Protein 2LC5 (pdb70)

Secondary structure (DSSP, 8-state):
------SSSHHHHHHHHHHHHHT-TT--SEEEHHHHHHHHHTTSS---HHHHHHHHHHHSSSS-SEEEHHHHHHHHHHHSSS---

Structure (mmCIF, N/CA/C/O backbone):
data_2LC5
#
_entry.id   2LC5
#
loop_
_entity.id
_entity.type
_entity.pdbx_description
1 polymer 'Calmodulin, putative'
2 non-polymer 'CALCIUM ION'
#
loop_
_atom_site.group_PDB
_atom_site.id
_atom_site.type_symbol
_atom_site.label_atom_id
_atom_site.label_alt_id
_atom_site.label_comp_id
_atom_site.label_asym_id
_atom_site.label_entity_id
_atom_site.label_seq_id
_atom_site.pdbx_PDB_ins_code
_atom_site.Cartn_x
_atom_site.Cartn_y
_atom_site.Cartn_z
_atom_site.occupancy
_atom_site.B_iso_or_equiv
_atom_site.auth_seq_id
_atom_site.auth_comp_id
_atom_site.auth_asym_id
_atom_site.auth_atom_id
_atom_site.pdbx_PDB_model_num
ATOM 1 N N . MET A 1 1 ? 7.272 0.097 -14.762 1.00 11.54 1 MET A N 1
ATOM 2 C CA . MET A 1 1 ? 7.156 1.004 -13.625 1.00 74.30 1 MET A CA 1
ATOM 3 C C . MET A 1 1 ? 5.955 0.638 -12.759 1.00 35.13 1 MET A C 1
ATOM 4 O O . MET A 1 1 ? 4.833 0.522 -13.253 1.00 62.10 1 MET A O 1
ATOM 18 N N . SER A 1 2 ? 6.197 0.457 -11.464 1.00 41.04 2 SER A N 1
ATOM 19 C CA . SER A 1 2 ? 5.136 0.100 -10.530 1.00 52.13 2 SER A CA 1
ATOM 20 C C . SER A 1 2 ? 4.294 1.321 -10.173 1.00 12.15 2 SER A C 1
ATOM 21 O O . SER A 1 2 ? 3.068 1.242 -10.099 1.00 1.32 2 SER A O 1
ATOM 29 N N . GLU A 1 3 ? 4.962 2.449 -9.951 1.00 61.23 3 GLU A N 1
ATOM 30 C CA . GLU A 1 3 ? 4.276 3.686 -9.600 1.00 54.42 3 GLU A CA 1
ATOM 31 C C . GLU A 1 3 ? 3.946 4.499 -10.849 1.00 73.22 3 GLU A C 1
ATOM 32 O O . GLU A 1 3 ? 4.554 4.311 -11.902 1.00 60.42 3 GLU A O 1
ATOM 44 N N . GLN A 1 4 ? 2.978 5.401 -10.722 1.00 42.35 4 GLN A N 1
ATOM 45 C CA . GLN A 1 4 ? 2.567 6.241 -11.841 1.00 15.20 4 GLN A CA 1
ATOM 46 C C . GLN A 1 4 ? 2.079 7.601 -11.350 1.00 64.45 4 GLN A C 1
ATOM 47 O O . GLN A 1 4 ? 1.492 7.710 -10.274 1.00 53.42 4 GLN A O 1
ATOM 61 N N . LYS A 1 5 ? 2.328 8.635 -12.147 1.00 12.04 5 LYS A N 1
ATOM 62 C CA . LYS A 1 5 ? 1.914 9.988 -11.795 1.00 43.30 5 LYS A CA 1
ATOM 63 C C . LYS A 1 5 ? 1.003 10.575 -12.868 1.00 71.14 5 LYS A C 1
ATOM 64 O O . LYS A 1 5 ? 1.409 10.744 -14.018 1.00 44.31 5 LYS A O 1
ATOM 83 N N . LYS A 1 6 ? -0.231 10.885 -12.486 1.00 32.44 6 LYS A N 1
ATOM 84 C CA . LYS A 1 6 ? -1.200 11.455 -13.414 1.00 12.12 6 LYS A CA 1
ATOM 85 C C . LYS A 1 6 ? -1.313 12.964 -13.223 1.00 44.44 6 LYS A C 1
ATOM 86 O O . LYS A 1 6 ? -2.371 13.551 -13.449 1.00 1.51 6 LYS A O 1
ATOM 105 N N . VAL A 1 7 ? -0.214 13.587 -12.808 1.00 52.53 7 VAL A N 1
ATOM 106 C CA . VAL A 1 7 ? -0.189 15.029 -12.590 1.00 70.13 7 VAL A CA 1
ATOM 107 C C . VAL A 1 7 ? 1.195 15.603 -12.873 1.00 14.34 7 VAL A C 1
ATOM 108 O O . VAL A 1 7 ? 2.209 15.036 -12.465 1.00 44.15 7 VAL A O 1
ATOM 121 N N . LEU A 1 8 ? 1.229 16.732 -13.572 1.00 11.32 8 LEU A N 1
ATOM 122 C CA . LEU A 1 8 ? 2.489 17.386 -13.909 1.00 30.51 8 LEU A CA 1
ATOM 123 C C . LEU A 1 8 ? 3.411 16.433 -14.664 1.00 1.34 8 LEU A C 1
ATOM 124 O O . LEU A 1 8 ? 4.633 16.589 -14.645 1.00 74.21 8 LEU A O 1
ATOM 140 N N . THR A 1 9 ? 2.818 15.447 -15.330 1.00 2.32 9 THR A N 1
ATOM 141 C CA . THR A 1 9 ? 3.586 14.470 -16.092 1.00 55.51 9 THR A CA 1
ATOM 142 C C . THR A 1 9 ? 2.948 14.211 -17.452 1.00 60.22 9 THR A C 1
ATOM 143 O O . THR A 1 9 ? 1.835 14.661 -17.723 1.00 2.13 9 THR A O 1
ATOM 154 N N . ALA A 1 10 ? 3.660 13.481 -18.305 1.00 2.23 10 ALA A N 1
ATOM 155 C CA . ALA A 1 10 ? 3.162 13.159 -19.636 1.00 41.32 10 ALA A CA 1
ATOM 156 C C . ALA A 1 10 ? 1.759 12.565 -19.569 1.00 2.52 10 ALA A C 1
ATOM 157 O O . ALA A 1 10 ? 0.926 12.819 -20.438 1.00 63.14 10 ALA A O 1
ATOM 164 N N . GLU A 1 11 ? 1.506 11.774 -18.531 1.00 53.02 11 GLU A N 1
ATOM 165 C CA . GLU A 1 11 ? 0.203 11.143 -18.353 1.00 2.33 11 GLU A CA 1
ATOM 166 C C . GLU A 1 11 ? -0.902 12.192 -18.263 1.00 5.21 11 GLU A C 1
ATOM 167 O O . GLU A 1 11 ? -1.988 12.012 -18.811 1.00 71.24 11 GLU A O 1
ATOM 179 N N . GLU A 1 12 ? -0.614 13.288 -17.567 1.00 33.33 12 GLU A N 1
ATOM 180 C CA . GLU A 1 12 ? -1.584 14.365 -17.404 1.00 22.41 12 GLU A CA 1
ATOM 181 C C . GLU A 1 12 ? -1.804 15.102 -18.722 1.00 34.14 12 GLU A C 1
ATOM 182 O O . GLU A 1 12 ? -2.927 15.483 -19.050 1.00 54.11 12 GLU A O 1
ATOM 194 N N . GLN A 1 13 ? -0.724 15.299 -19.471 1.00 33.14 13 GLN A N 1
ATOM 195 C CA . GLN A 1 13 ? -0.800 15.992 -20.752 1.00 24.55 13 GLN A CA 1
ATOM 196 C C . GLN A 1 13 ? -1.688 15.231 -21.730 1.00 53.12 13 GLN A C 1
ATOM 197 O O . GLN A 1 13 ? -2.585 15.808 -22.345 1.00 62.11 13 GLN A O 1
ATOM 211 N N . GLN A 1 14 ? -1.433 13.934 -21.869 1.00 43.21 14 GLN A N 1
ATOM 212 C CA . GLN A 1 14 ? -2.210 13.096 -22.774 1.00 64.33 14 GLN A CA 1
ATOM 213 C C . GLN A 1 14 ? -3.641 12.934 -22.273 1.00 40.22 14 GLN A C 1
ATOM 214 O O . GLN A 1 14 ? -4.590 12.972 -23.056 1.00 1.24 14 GLN A O 1
ATOM 228 N N . GLU A 1 15 ? -3.788 12.754 -20.964 1.00 63.43 15 GLU A N 1
ATOM 229 C CA . GLU A 1 15 ? -5.104 12.585 -20.360 1.00 10.10 15 GLU A CA 1
ATOM 230 C C . GLU A 1 15 ? -5.999 13.783 -20.664 1.00 34.15 15 GLU A C 1
ATOM 231 O O . GLU A 1 15 ? -7.159 13.624 -21.046 1.00 61.10 15 GLU A O 1
ATOM 243 N N . TYR A 1 16 ? -5.453 14.981 -20.490 1.00 13.25 16 TYR A N 1
ATOM 244 C CA . TYR A 1 16 ? -6.202 16.206 -20.742 1.00 14.45 16 TYR A CA 1
ATOM 245 C C . TYR A 1 16 ? -6.395 16.429 -22.238 1.00 50.15 16 TYR A C 1
ATOM 246 O O . TYR A 1 16 ? -7.442 16.904 -22.678 1.00 74.14 16 TYR A O 1
ATOM 264 N N . LYS A 1 17 ? -5.376 16.082 -23.017 1.00 72.14 17 LYS A N 1
ATOM 265 C CA . LYS A 1 17 ? -5.431 16.241 -24.466 1.00 20.32 17 LYS A CA 1
ATOM 266 C C . LYS A 1 17 ? -6.613 15.476 -25.053 1.00 13.34 17 LYS A C 1
ATOM 267 O O . LYS A 1 17 ? -7.368 16.011 -25.864 1.00 63.14 17 LYS A O 1
ATOM 286 N N . GLU A 1 18 ? -6.769 14.224 -24.635 1.00 25.30 18 GLU A N 1
ATOM 287 C CA . GLU A 1 18 ? -7.860 13.387 -25.120 1.00 11.32 18 GLU A CA 1
ATOM 288 C C . GLU A 1 18 ? -9.184 13.796 -24.480 1.00 20.30 18 GLU A C 1
ATOM 289 O O . GLU A 1 18 ? -10.243 13.687 -25.097 1.00 32.12 18 GLU A O 1
ATOM 301 N N . ALA A 1 19 ? -9.114 14.265 -23.239 1.00 14.43 19 ALA A N 1
ATOM 302 C CA . ALA A 1 19 ? -10.306 14.691 -22.515 1.00 41.32 19 ALA A CA 1
ATOM 303 C C . ALA A 1 19 ? -10.988 15.860 -23.220 1.00 24.55 19 ALA A C 1
ATOM 304 O O . ALA A 1 19 ? -12.192 15.827 -23.474 1.00 63.21 19 ALA A O 1
ATOM 311 N N . PHE A 1 20 ? -10.210 16.891 -23.531 1.00 53.35 20 PHE A N 1
ATOM 312 C CA . PHE A 1 20 ? -10.740 18.071 -24.205 1.00 41.22 20 PHE A CA 1
ATOM 313 C C . PHE A 1 20 ? -11.009 17.781 -25.679 1.00 3.20 20 PHE A C 1
ATOM 314 O O . PHE A 1 20 ? -11.940 18.327 -26.269 1.00 52.51 20 PHE A O 1
ATOM 331 N N . GLN A 1 21 ? -10.185 16.919 -26.266 1.00 33.41 21 GLN A N 1
ATOM 332 C CA . GLN A 1 21 ? -10.333 16.557 -27.671 1.00 12.03 21 GLN A CA 1
ATOM 333 C C . GLN A 1 21 ? -11.635 15.798 -27.903 1.00 72.32 21 GLN A C 1
ATOM 334 O O . GLN A 1 21 ? -12.372 16.083 -28.848 1.00 72.41 21 GLN A O 1
ATOM 348 N N . LEU A 1 22 ? -11.913 14.830 -27.036 1.00 64.05 22 LEU A N 1
ATOM 349 C CA . LEU A 1 22 ? -13.126 14.028 -27.147 1.00 55.43 22 LEU A CA 1
ATOM 350 C C . LEU A 1 22 ? -14.366 14.877 -26.880 1.00 64.11 22 LEU A C 1
ATOM 351 O O . LEU A 1 22 ? -15.429 14.638 -27.452 1.00 54.42 22 LEU A O 1
ATOM 367 N N . PHE A 1 23 ? -14.220 15.870 -26.009 1.00 21.43 23 PHE A N 1
ATOM 368 C CA . PHE A 1 23 ? -15.327 16.755 -25.666 1.00 60.04 23 PHE A CA 1
ATOM 369 C C . PHE A 1 23 ? -15.326 17.995 -26.555 1.00 51.41 23 PHE A C 1
ATOM 370 O O . PHE A 1 23 ? -15.962 19.001 -26.237 1.00 23.41 23 PHE A O 1
ATOM 387 N N . ASP A 1 24 ? -14.608 17.917 -27.670 1.00 23.53 24 ASP A N 1
ATOM 388 C CA . ASP A 1 24 ? -14.524 19.032 -28.606 1.00 24.33 24 ASP A CA 1
ATOM 389 C C . ASP A 1 24 ? -14.579 18.536 -30.047 1.00 50.55 24 ASP A C 1
ATOM 390 O O . ASP A 1 24 ? -13.590 18.606 -30.778 1.00 14.20 24 ASP A O 1
ATOM 399 N N . LYS A 1 25 ? -15.741 18.035 -30.451 1.00 74.10 25 LYS A N 1
ATOM 400 C CA . LYS A 1 25 ? -15.927 17.528 -31.805 1.00 75.43 25 LYS A CA 1
ATOM 401 C C . LYS A 1 25 ? -16.016 18.673 -32.808 1.00 41.42 25 LYS A C 1
ATOM 402 O O . LYS A 1 25 ? -15.719 18.500 -33.990 1.00 54.45 25 LYS A O 1
ATOM 421 N N . ASP A 1 26 ? -16.424 19.843 -32.329 1.00 10.15 26 ASP A N 1
ATOM 422 C CA . ASP A 1 26 ? -16.549 21.018 -33.183 1.00 2.31 26 ASP A CA 1
ATOM 423 C C . ASP A 1 26 ? -15.182 21.472 -33.687 1.00 30.54 26 ASP A C 1
ATOM 424 O O . ASP A 1 26 ? -15.086 22.269 -34.619 1.00 33.42 26 ASP A O 1
ATOM 433 N N . ASN A 1 27 ? -14.127 20.958 -33.062 1.00 41.33 27 ASN A N 1
ATOM 434 C CA . ASN A 1 27 ? -12.765 21.312 -33.446 1.00 70.43 27 ASN A CA 1
ATOM 435 C C . ASN A 1 27 ? -12.500 22.795 -33.208 1.00 54.24 27 ASN A C 1
ATOM 436 O O . ASN A 1 27 ? -12.040 23.505 -34.103 1.00 14.54 27 ASN A O 1
ATOM 447 N N . ASP A 1 28 ? -12.793 23.256 -31.997 1.00 74.13 28 ASP A N 1
ATOM 448 C CA . ASP A 1 28 ? -12.586 24.655 -31.640 1.00 62.54 28 ASP A CA 1
ATOM 449 C C . ASP A 1 28 ? -11.326 24.819 -30.796 1.00 62.42 28 ASP A C 1
ATOM 450 O O . ASP A 1 28 ? -10.876 25.936 -30.545 1.00 73.13 28 ASP A O 1
ATOM 459 N N . ASN A 1 29 ? -10.762 23.697 -30.360 1.00 44.01 29 ASN A N 1
ATOM 460 C CA . ASN A 1 29 ? -9.554 23.717 -29.542 1.00 72.43 29 ASN A CA 1
ATOM 461 C C . ASN A 1 29 ? -9.823 24.371 -28.191 1.00 12.13 29 ASN A C 1
ATOM 462 O O . ASN A 1 29 ? -8.895 24.727 -27.464 1.00 62.44 29 ASN A O 1
ATOM 473 N N . LYS A 1 30 ? -11.100 24.527 -27.859 1.00 33.02 30 LYS A N 1
ATOM 474 C CA . LYS A 1 30 ? -11.494 25.137 -26.594 1.00 62.40 30 LYS A CA 1
ATOM 475 C C . LYS A 1 30 ? -12.810 24.550 -26.093 1.00 65.41 30 LYS A C 1
ATOM 476 O O . LYS A 1 30 ? -13.534 23.894 -26.843 1.00 61.30 30 LYS A O 1
ATOM 495 N N . LEU A 1 31 ? -13.114 24.790 -24.823 1.00 5.15 31 LEU A N 1
ATOM 496 C CA . LEU A 1 31 ? -14.344 24.286 -24.222 1.00 2.44 31 LEU A CA 1
ATOM 497 C C . LEU A 1 31 ? -15.086 25.398 -23.488 1.00 12.44 31 LEU A C 1
ATOM 498 O O . LEU A 1 31 ? -14.486 26.176 -22.745 1.00 30.04 31 LEU A O 1
ATOM 514 N N . THR A 1 32 ? -16.397 25.468 -23.699 1.00 30.53 32 THR A N 1
ATOM 515 C CA . THR A 1 32 ? -17.222 26.483 -23.057 1.00 31.02 32 THR A CA 1
ATOM 516 C C . THR A 1 32 ? -17.442 26.162 -21.583 1.00 5.12 32 THR A C 1
ATOM 517 O O . THR A 1 32 ? -17.039 25.103 -21.102 1.00 14.11 32 THR A O 1
ATOM 528 N N . ALA A 1 33 ? -18.082 27.083 -20.871 1.00 35.05 33 ALA A N 1
ATOM 529 C CA . ALA A 1 33 ? -18.358 26.896 -19.451 1.00 42.24 33 ALA A CA 1
ATOM 530 C C . ALA A 1 33 ? -18.990 25.534 -19.190 1.00 34.44 33 ALA A C 1
ATOM 531 O O . ALA A 1 33 ? -18.526 24.778 -18.337 1.00 60.41 33 ALA A O 1
ATOM 538 N N . GLU A 1 34 ? -20.053 25.228 -19.928 1.00 22.20 34 GLU A N 1
ATOM 539 C CA . GLU A 1 34 ? -20.749 23.956 -19.773 1.00 53.12 34 GLU A CA 1
ATOM 540 C C . GLU A 1 34 ? -19.787 22.784 -19.944 1.00 2.32 34 GLU A C 1
ATOM 541 O O . GLU A 1 34 ? -19.763 21.864 -19.127 1.00 4.30 34 GLU A O 1
ATOM 553 N N . GLU A 1 35 ? -18.996 22.826 -21.012 1.00 10.24 35 GLU A N 1
ATOM 554 C CA . GLU A 1 35 ? -18.033 21.767 -21.290 1.00 41.31 35 GLU A CA 1
ATOM 555 C C . GLU A 1 35 ? -17.012 21.650 -20.162 1.00 42.21 35 GLU A C 1
ATOM 556 O O . GLU A 1 35 ? -16.718 20.552 -19.687 1.00 1.42 35 GLU A O 1
ATOM 568 N N . LEU A 1 36 ? -16.474 22.789 -19.739 1.00 22.43 36 LEU A N 1
ATOM 569 C CA . LEU A 1 36 ? -15.485 22.815 -18.667 1.00 3.22 36 LEU A CA 1
ATOM 570 C C . LEU A 1 36 ? -16.053 22.212 -17.386 1.00 61.34 36 LEU A C 1
ATOM 571 O O . LEU A 1 36 ? -15.352 21.517 -16.651 1.00 53.32 36 LEU A O 1
ATOM 587 N N . GLY A 1 37 ? -17.329 22.480 -17.127 1.00 51.11 37 GLY A N 1
ATOM 588 C CA . GLY A 1 37 ? -17.971 21.954 -15.936 1.00 44.23 37 GLY A CA 1
ATOM 589 C C . GLY A 1 37 ? -17.981 20.439 -15.905 1.00 34.32 37 GLY A C 1
ATOM 590 O O . GLY A 1 37 ? -17.912 19.831 -14.836 1.00 11.33 37 GLY A O 1
ATOM 594 N N . THR A 1 38 ? -18.070 19.824 -17.080 1.00 52.44 38 THR A N 1
ATOM 595 C CA . THR A 1 38 ? -18.093 18.371 -17.183 1.00 61.24 38 THR A CA 1
ATOM 596 C C . THR A 1 38 ? -16.726 17.776 -16.864 1.00 74.51 38 THR A C 1
ATOM 597 O O . THR A 1 38 ? -16.620 16.807 -16.112 1.00 34.13 38 THR A O 1
ATOM 608 N N . VAL A 1 39 ? -15.681 18.361 -17.440 1.00 55.43 39 VAL A N 1
ATOM 609 C CA . VAL A 1 39 ? -14.320 17.890 -17.215 1.00 73.33 39 VAL A CA 1
ATOM 610 C C . VAL A 1 39 ? -13.840 18.246 -15.813 1.00 32.42 39 VAL A C 1
ATOM 611 O O . VAL A 1 39 ? -13.092 17.491 -15.192 1.00 42.21 39 VAL A O 1
ATOM 624 N N . MET A 1 40 ? -14.277 19.400 -15.319 1.00 25.30 40 MET A N 1
ATOM 625 C CA . MET A 1 40 ? -13.892 19.855 -13.988 1.00 13.01 40 MET A CA 1
ATOM 626 C C . MET A 1 40 ? -14.488 18.953 -12.912 1.00 13.23 40 MET A C 1
ATOM 627 O O . MET A 1 40 ? -13.880 18.736 -11.864 1.00 2.02 40 MET A O 1
ATOM 641 N N . ARG A 1 41 ? -15.681 18.431 -13.177 1.00 53.25 41 ARG A N 1
ATOM 642 C CA . ARG A 1 41 ? -16.360 17.554 -12.231 1.00 4.33 41 ARG A CA 1
ATOM 643 C C . ARG A 1 41 ? -15.469 16.376 -11.847 1.00 73.11 41 ARG A C 1
ATOM 644 O O . ARG A 1 41 ? -15.505 15.902 -10.712 1.00 73.31 41 ARG A O 1
ATOM 665 N N . ALA A 1 42 ? -14.672 15.908 -12.802 1.00 3.33 42 ALA A N 1
ATOM 666 C CA . ALA A 1 42 ? -13.771 14.787 -12.564 1.00 34.04 42 ALA A CA 1
ATOM 667 C C . ALA A 1 42 ? -12.668 15.168 -11.582 1.00 60.42 42 ALA A C 1
ATOM 668 O O . ALA A 1 42 ? -12.093 14.307 -10.914 1.00 52.20 42 ALA A O 1
ATOM 675 N N . LEU A 1 43 ? -12.376 16.461 -11.500 1.00 61.14 43 LEU A N 1
ATOM 676 C CA . LEU A 1 43 ? -11.340 16.956 -10.600 1.00 61.14 43 LEU A CA 1
ATOM 677 C C . LEU A 1 43 ? -11.917 17.263 -9.222 1.00 51.34 43 LEU A C 1
ATOM 678 O O . LEU A 1 43 ? -11.235 17.125 -8.208 1.00 15.04 43 LEU A O 1
ATOM 694 N N . GLY A 1 44 ? -13.180 17.680 -9.194 1.00 63.55 44 GLY A N 1
ATOM 695 C CA . GLY A 1 44 ? -13.828 17.998 -7.936 1.00 32.22 44 GLY A CA 1
ATOM 696 C C . GLY A 1 44 ? -14.800 16.921 -7.496 1.00 20.03 44 GLY A C 1
ATOM 697 O O . GLY A 1 44 ? -14.393 15.816 -7.140 1.00 64.40 44 GLY A O 1
ATOM 701 N N . ALA A 1 45 ? -16.089 17.244 -7.518 1.00 1.30 45 ALA A N 1
ATOM 702 C CA . ALA A 1 45 ? -17.121 16.296 -7.118 1.00 53.15 45 ALA A CA 1
ATOM 703 C C . ALA A 1 45 ? -18.296 16.322 -8.091 1.00 21.44 45 ALA A C 1
ATOM 704 O O . ALA A 1 45 ? -18.450 15.423 -8.916 1.00 70.40 45 ALA A O 1
ATOM 711 N N . ASN A 1 46 ? -19.122 17.357 -7.986 1.00 52.41 46 ASN A N 1
ATOM 712 C CA . ASN A 1 46 ? -20.284 17.499 -8.856 1.00 33.21 46 ASN A CA 1
ATOM 713 C C . ASN A 1 46 ? -21.002 18.819 -8.594 1.00 51.42 46 ASN A C 1
ATOM 714 O O . ASN A 1 46 ? -22.122 18.855 -8.084 1.00 53.35 46 ASN A O 1
ATOM 725 N N . PRO A 1 47 ? -20.343 19.932 -8.951 1.00 74.24 47 PRO A N 1
ATOM 726 C CA . PRO A 1 47 ? -20.900 21.275 -8.766 1.00 2.31 47 PRO A CA 1
ATOM 727 C C . PRO A 1 47 ? -22.072 21.551 -9.701 1.00 40.43 47 PRO A C 1
ATOM 728 O O . PRO A 1 47 ? -22.424 20.717 -10.536 1.00 52.20 47 PRO A O 1
ATOM 739 N N . THR A 1 48 ? -22.674 22.728 -9.557 1.00 43.23 48 THR A N 1
ATOM 740 C CA . THR A 1 48 ? -23.807 23.114 -10.389 1.00 2.03 48 THR A CA 1
ATOM 741 C C . THR A 1 48 ? -23.352 23.932 -11.592 1.00 74.12 48 THR A C 1
ATOM 742 O O . THR A 1 48 ? -22.304 24.577 -11.558 1.00 70.41 48 THR A O 1
ATOM 753 N N . LYS A 1 49 ? -24.148 23.902 -12.656 1.00 42.31 49 LYS A N 1
ATOM 754 C CA . LYS A 1 49 ? -23.829 24.643 -13.871 1.00 71.42 49 LYS A CA 1
ATOM 755 C C . LYS A 1 49 ? -23.781 26.142 -13.598 1.00 3.44 49 LYS A C 1
ATOM 756 O O . LYS A 1 49 ? -22.975 26.863 -14.186 1.00 14.41 49 LYS A O 1
ATOM 775 N N . GLN A 1 50 ? -24.646 26.604 -12.701 1.00 13.01 50 GLN A N 1
ATOM 776 C CA . GLN A 1 50 ? -24.700 28.018 -12.350 1.00 15.23 50 GLN A CA 1
ATOM 777 C C . GLN A 1 50 ? -23.443 28.441 -11.597 1.00 31.30 50 GLN A C 1
ATOM 778 O O . GLN A 1 50 ? -22.954 29.559 -11.761 1.00 75.20 50 GLN A O 1
ATOM 792 N N . LYS A 1 51 ? -22.924 27.539 -10.770 1.00 45.54 51 LYS A N 1
ATOM 793 C CA . LYS A 1 51 ? -21.722 27.817 -9.992 1.00 52.21 51 LYS A CA 1
ATOM 794 C C . LYS A 1 51 ? -20.493 27.880 -10.893 1.00 23.42 51 LYS A C 1
ATOM 795 O O . LYS A 1 51 ? -19.711 28.829 -10.827 1.00 55.11 51 LYS A O 1
ATOM 814 N N . ILE A 1 52 ? -20.329 26.864 -11.733 1.00 64.32 52 ILE A N 1
ATOM 815 C CA . ILE A 1 52 ? -19.196 26.805 -12.648 1.00 44.54 52 ILE A CA 1
ATOM 816 C C . ILE A 1 52 ? -19.261 27.930 -13.677 1.00 32.52 52 ILE A C 1
ATOM 817 O O . ILE A 1 52 ? -18.235 28.480 -14.076 1.00 13.21 52 ILE A O 1
ATOM 833 N N . SER A 1 53 ? -20.475 28.266 -14.101 1.00 12.34 53 SER A N 1
ATOM 834 C CA . SER A 1 53 ? -20.675 29.324 -15.084 1.00 53.02 53 SER A CA 1
ATOM 835 C C . SER A 1 53 ? -20.238 30.675 -14.526 1.00 33.11 53 SER A C 1
ATOM 836 O O . SER A 1 53 ? -19.751 31.533 -15.261 1.00 12.34 53 SER A O 1
ATOM 844 N N . GLU A 1 54 ? -20.417 30.855 -13.221 1.00 21.42 54 GLU A N 1
ATOM 845 C CA . GLU A 1 54 ? -20.042 32.101 -12.564 1.00 1.13 54 GLU A CA 1
ATOM 846 C C . GLU A 1 54 ? -18.525 32.216 -12.439 1.00 33.41 54 GLU A C 1
ATOM 847 O O . GLU A 1 54 ? -17.965 33.308 -12.534 1.00 60.01 54 GLU A O 1
ATOM 859 N N . ILE A 1 55 ? -17.868 31.081 -12.225 1.00 20.11 55 ILE A N 1
ATOM 860 C CA . ILE A 1 55 ? -16.417 31.053 -12.088 1.00 11.45 55 ILE A CA 1
ATOM 861 C C . ILE A 1 55 ? -15.734 31.230 -13.439 1.00 45.31 55 ILE A C 1
ATOM 862 O O . ILE A 1 55 ? -14.659 31.824 -13.530 1.00 41.15 55 ILE A O 1
ATOM 878 N N . VAL A 1 56 ? -16.365 30.712 -14.488 1.00 0.41 56 VAL A N 1
ATOM 879 C CA . VAL A 1 56 ? -15.820 30.815 -15.836 1.00 44.41 56 VAL A CA 1
ATOM 880 C C . VAL A 1 56 ? -15.932 32.240 -16.367 1.00 51.10 56 VAL A C 1
ATOM 881 O O . VAL A 1 56 ? -15.023 32.742 -17.029 1.00 73.53 56 VAL A O 1
ATOM 894 N N . LYS A 1 57 ? -17.053 32.889 -16.072 1.00 34.23 57 LYS A N 1
ATOM 895 C CA . LYS A 1 57 ? -17.286 34.258 -16.517 1.00 70.50 57 LYS A CA 1
ATOM 896 C C . LYS A 1 57 ? -16.435 35.241 -15.720 1.00 43.03 57 LYS A C 1
ATOM 897 O O . LYS A 1 57 ? -16.108 36.326 -16.202 1.00 71.11 57 LYS A O 1
ATOM 916 N N . ASP A 1 58 ? -16.078 34.854 -14.501 1.00 2.34 58 ASP A N 1
ATOM 917 C CA . ASP A 1 58 ? -15.262 35.701 -13.638 1.00 41.22 58 ASP A CA 1
ATOM 918 C C . ASP A 1 58 ? -13.777 35.440 -13.868 1.00 24.12 58 ASP A C 1
ATOM 919 O O . ASP A 1 58 ? -12.951 36.345 -13.747 1.00 42.12 58 ASP A O 1
ATOM 928 N N . TYR A 1 59 ? -13.444 34.197 -14.198 1.00 71.01 59 TYR A N 1
ATOM 929 C CA . TYR A 1 59 ? -12.058 33.815 -14.441 1.00 40.50 59 TYR A CA 1
ATOM 930 C C . TYR A 1 59 ? -11.658 34.105 -15.885 1.00 12.24 59 TYR A C 1
ATOM 931 O O . TYR A 1 59 ? -10.486 34.339 -16.181 1.00 55.30 59 TYR A O 1
ATOM 949 N N . ASP A 1 60 ? -12.641 34.088 -16.778 1.00 61.03 60 ASP A N 1
ATOM 950 C CA . ASP A 1 60 ? -12.394 34.350 -18.191 1.00 40.44 60 ASP A CA 1
ATOM 951 C C . ASP A 1 60 ? -13.190 35.562 -18.666 1.00 72.34 60 ASP A C 1
ATOM 952 O O . ASP A 1 60 ? -14.163 35.427 -19.409 1.00 62.23 60 ASP A O 1
ATOM 961 N N . LYS A 1 61 ? -12.772 36.746 -18.232 1.00 21.30 61 LYS A N 1
ATOM 962 C CA . LYS A 1 61 ? -13.445 37.982 -18.612 1.00 42.10 61 LYS A CA 1
ATOM 963 C C . LYS A 1 61 ? -12.563 38.821 -19.531 1.00 3.41 61 LYS A C 1
ATOM 964 O O . LYS A 1 61 ? -13.057 39.651 -20.295 1.00 35.45 61 LYS A O 1
ATOM 983 N N . ASP A 1 62 ? -11.255 38.600 -19.453 1.00 32.44 62 ASP A N 1
ATOM 984 C CA . ASP A 1 62 ? -10.304 39.334 -20.279 1.00 74.13 62 ASP A CA 1
ATOM 985 C C . ASP A 1 62 ? -10.072 38.618 -21.606 1.00 62.02 62 ASP A C 1
ATOM 986 O O . ASP A 1 62 ? -9.182 38.984 -22.373 1.00 11.44 62 ASP A O 1
ATOM 995 N N . ASN A 1 63 ? -10.878 37.594 -21.870 1.00 4.43 63 ASN A N 1
ATOM 996 C CA . ASN A 1 63 ? -10.758 36.826 -23.103 1.00 74.33 63 ASN A CA 1
ATOM 997 C C . ASN A 1 63 ? -12.134 36.489 -23.670 1.00 35.25 63 ASN A C 1
ATOM 998 O O . ASN A 1 63 ? -12.573 37.080 -24.656 1.00 63.13 63 ASN A O 1
ATOM 1009 N N . SER A 1 64 ? -12.811 35.535 -23.037 1.00 53.43 64 SER A N 1
ATOM 1010 C CA . SER A 1 64 ? -14.136 35.117 -23.479 1.00 54.25 64 SER A CA 1
ATOM 1011 C C . SER A 1 64 ? -14.718 34.069 -22.536 1.00 71.30 64 SER A C 1
ATOM 1012 O O . SER A 1 64 ? -14.184 33.825 -21.455 1.00 44.21 64 SER A O 1
ATOM 1020 N N . GLY A 1 65 ? -15.819 33.451 -22.954 1.00 65.54 65 GLY A N 1
ATOM 1021 C CA . GLY A 1 65 ? -16.456 32.436 -22.136 1.00 62.40 65 GLY A CA 1
ATOM 1022 C C . GLY A 1 65 ? -16.038 31.031 -22.524 1.00 42.21 65 GLY A C 1
ATOM 1023 O O . GLY A 1 65 ? -16.798 30.078 -22.351 1.00 10.44 65 GLY A O 1
ATOM 1027 N N . LYS A 1 66 ? -14.826 30.901 -23.053 1.00 1.20 66 LYS A N 1
ATOM 1028 C CA . LYS A 1 66 ? -14.307 29.603 -23.468 1.00 2.41 66 LYS A CA 1
ATOM 1029 C C . LYS A 1 66 ? -13.031 29.259 -22.706 1.00 33.43 66 LYS A C 1
ATOM 1030 O O . LYS A 1 66 ? -12.432 30.117 -22.059 1.00 5.43 66 LYS A O 1
ATOM 1049 N N . PHE A 1 67 ? -12.621 27.997 -22.787 1.00 53.24 67 PHE A N 1
ATOM 1050 C CA . PHE A 1 67 ? -11.416 27.539 -22.106 1.00 14.35 67 PHE A CA 1
ATOM 1051 C C . PHE A 1 67 ? -10.402 26.990 -23.104 1.00 44.22 67 PHE A C 1
ATOM 1052 O O . PHE A 1 67 ? -10.756 26.253 -24.024 1.00 73.20 67 PHE A O 1
ATOM 1069 N N . ASP A 1 68 ? -9.138 27.356 -22.916 1.00 74.21 68 ASP A N 1
ATOM 1070 C CA . ASP A 1 68 ? -8.071 26.900 -23.799 1.00 51.22 68 ASP A CA 1
ATOM 1071 C C . ASP A 1 68 ? -7.135 25.941 -23.070 1.00 41.35 68 ASP A C 1
ATOM 1072 O O . ASP A 1 68 ? -6.767 26.174 -21.919 1.00 71.24 68 ASP A O 1
ATOM 1081 N N . GLN A 1 69 ? -6.755 24.863 -23.749 1.00 1.41 69 GLN A N 1
ATOM 1082 C CA . GLN A 1 69 ? -5.863 23.869 -23.165 1.00 32.44 69 GLN A CA 1
ATOM 1083 C C . GLN A 1 69 ? -4.644 24.534 -22.534 1.00 33.22 69 GLN A C 1
ATOM 1084 O O . GLN A 1 69 ? -4.205 24.146 -21.452 1.00 63.21 69 GLN A O 1
ATOM 1098 N N . GLU A 1 70 ? -4.103 25.537 -23.218 1.00 13.10 70 GLU A N 1
ATOM 1099 C CA . GLU A 1 70 ? -2.934 26.255 -22.724 1.00 31.20 70 GLU A CA 1
ATOM 1100 C C . GLU A 1 70 ? -3.187 26.810 -21.325 1.00 73.03 70 GLU A C 1
ATOM 1101 O O . GLU A 1 70 ? -2.299 26.805 -20.472 1.00 53.10 70 GLU A O 1
ATOM 1113 N N . THR A 1 71 ? -4.406 27.289 -21.097 1.00 12.32 71 THR A N 1
ATOM 1114 C CA . THR A 1 71 ? -4.777 27.850 -19.804 1.00 31.23 71 THR A CA 1
ATOM 1115 C C . THR A 1 71 ? -4.770 26.780 -18.718 1.00 61.42 71 THR A C 1
ATOM 1116 O O . THR A 1 71 ? -4.270 27.003 -17.616 1.00 24.25 71 THR A O 1
ATOM 1127 N N . PHE A 1 72 ? -5.327 25.616 -19.037 1.00 53.11 72 PHE A N 1
ATOM 1128 C CA . PHE A 1 72 ? -5.385 24.510 -18.088 1.00 51.50 72 PHE A CA 1
ATOM 1129 C C . PHE A 1 72 ? -3.992 23.946 -17.825 1.00 10.44 72 PHE A C 1
ATOM 1130 O O . PHE A 1 72 ? -3.656 23.594 -16.693 1.00 40.30 72 PHE A O 1
ATOM 1147 N N . LEU A 1 73 ? -3.186 23.863 -18.877 1.00 24.21 73 LEU A N 1
ATOM 1148 C CA . LEU A 1 73 ? -1.828 23.341 -18.761 1.00 52.10 73 LEU A CA 1
ATOM 1149 C C . LEU A 1 73 ? -0.949 24.287 -17.950 1.00 4.10 73 LEU A C 1
ATOM 1150 O O . LEU A 1 73 ? -0.077 23.851 -17.197 1.00 62.24 73 LEU A O 1
ATOM 1166 N N . THR A 1 74 ? -1.184 25.586 -18.106 1.00 40.24 74 THR A N 1
ATOM 1167 C CA . THR A 1 74 ? -0.414 26.594 -17.388 1.00 54.34 74 THR A CA 1
ATOM 1168 C C . THR A 1 74 ? -0.773 26.608 -15.907 1.00 33.11 74 THR A C 1
ATOM 1169 O O . THR A 1 74 ? 0.103 26.703 -15.047 1.00 44.14 74 THR A O 1
ATOM 1180 N N . ILE A 1 75 ? -2.066 26.512 -15.615 1.00 61.41 75 ILE A N 1
ATOM 1181 C CA . ILE A 1 75 ? -2.539 26.511 -14.237 1.00 14.04 75 ILE A CA 1
ATOM 1182 C C . ILE A 1 75 ? -2.075 25.261 -13.496 1.00 52.34 75 ILE A C 1
ATOM 1183 O O . ILE A 1 75 ? -1.595 25.340 -12.366 1.00 35.42 75 ILE A O 1
ATOM 1199 N N . MET A 1 76 ? -2.220 24.109 -14.143 1.00 42.31 76 MET A N 1
ATOM 1200 C CA . MET A 1 76 ? -1.812 22.842 -13.547 1.00 11.31 76 MET A CA 1
ATOM 1201 C C . MET A 1 76 ? -0.295 22.772 -13.405 1.00 30.43 76 MET A C 1
ATOM 1202 O O . MET A 1 76 ? 0.224 22.114 -12.502 1.00 21.12 76 MET A O 1
ATOM 1216 N N . LEU A 1 77 ? 0.411 23.452 -14.301 1.00 10.11 77 LEU A N 1
ATOM 1217 C CA . LEU A 1 77 ? 1.870 23.466 -14.275 1.00 55.23 77 LEU A CA 1
ATOM 1218 C C . LEU A 1 77 ? 2.386 24.398 -13.184 1.00 30.35 77 LEU A C 1
ATOM 1219 O O . LEU A 1 77 ? 3.394 24.113 -12.538 1.00 10.12 77 LEU A O 1
ATOM 1235 N N . GLU A 1 78 ? 1.687 25.510 -12.982 1.00 54.21 78 GLU A N 1
ATOM 1236 C CA . GLU A 1 78 ? 2.075 26.482 -11.967 1.00 54.50 78 GLU A CA 1
ATOM 1237 C C . GLU A 1 78 ? 1.756 25.964 -10.567 1.00 44.25 78 GLU A C 1
ATOM 1238 O O . GLU A 1 78 ? 2.431 26.310 -9.597 1.00 64.44 78 GLU A O 1
ATOM 1250 N N . TYR A 1 79 ? 0.724 25.134 -10.471 1.00 52.22 79 TYR A N 1
ATOM 1251 C CA . TYR A 1 79 ? 0.313 24.570 -9.191 1.00 2.32 79 TYR A CA 1
ATOM 1252 C C . TYR A 1 79 ? 1.274 23.471 -8.746 1.00 52.54 79 TYR A C 1
ATOM 1253 O O . TYR A 1 79 ? 1.515 23.286 -7.554 1.00 54.23 79 TYR A O 1
ATOM 1271 N N . GLY A 1 80 ? 1.821 22.745 -9.716 1.00 72.43 80 GLY A N 1
ATOM 1272 C CA . GLY A 1 80 ? 2.749 21.673 -9.407 1.00 5.34 80 GLY A CA 1
ATOM 1273 C C . GLY A 1 80 ? 2.057 20.335 -9.242 1.00 13.25 80 GLY A C 1
ATOM 1274 O O . GLY A 1 80 ? 2.696 19.286 -9.311 1.00 2.01 80 GLY A O 1
ATOM 1278 N N . GLN A 1 81 ? 0.747 20.372 -9.021 1.00 14.11 81 GLN A N 1
ATOM 1279 C CA . GLN A 1 81 ? -0.032 19.152 -8.843 1.00 13.31 81 GLN A CA 1
ATOM 1280 C C . GLN A 1 81 ? -1.509 19.474 -8.636 1.00 44.40 81 GLN A C 1
ATOM 1281 O O . GLN A 1 81 ? -2.383 18.733 -9.083 1.00 52.31 81 GLN A O 1
ATOM 1295 N N . GLU A 1 82 ? -1.777 20.584 -7.955 1.00 54.24 82 GLU A N 1
ATOM 1296 C CA . GLU A 1 82 ? -3.149 21.003 -7.689 1.00 24.33 82 GLU A CA 1
ATOM 1297 C C . GLU A 1 82 ? -3.820 20.063 -6.692 1.00 33.51 82 GLU A C 1
ATOM 1298 O O . GLU A 1 82 ? -3.998 20.404 -5.522 1.00 62.54 82 GLU A O 1
ATOM 1310 N N . VAL A 1 83 ? -4.192 18.877 -7.164 1.00 34.11 83 VAL A N 1
ATOM 1311 C CA . VAL A 1 83 ? -4.844 17.886 -6.315 1.00 51.53 83 VAL A CA 1
ATOM 1312 C C . VAL A 1 83 ? -3.818 17.035 -5.576 1.00 43.51 83 VAL A C 1
ATOM 1313 O O . VAL A 1 83 ? -2.756 16.720 -6.113 1.00 24.22 83 VAL A O 1
ATOM 1326 N N . ASP A 1 84 ? -4.142 16.667 -4.342 1.00 20.22 84 ASP A N 1
ATOM 1327 C CA . ASP A 1 84 ? -3.249 15.850 -3.528 1.00 43.21 84 ASP A CA 1
ATOM 1328 C C . ASP A 1 84 ? -3.719 14.400 -3.493 1.00 75.42 84 ASP A C 1
ATOM 1329 O O . ASP A 1 84 ? -2.916 13.479 -3.341 1.00 52.42 84 ASP A O 1
ATOM 1338 N N . SER A 1 85 ? -5.027 14.203 -3.634 1.00 4.31 85 SER A N 1
ATOM 1339 C CA . SER A 1 85 ? -5.605 12.865 -3.614 1.00 32.04 85 SER A CA 1
ATOM 1340 C C . SER A 1 85 ? -5.641 12.267 -5.017 1.00 3.13 85 SER A C 1
ATOM 1341 O O . SER A 1 85 ? -6.674 12.345 -5.680 1.00 21.14 85 SER A O 1
ATOM 1351 N N . MET A 1 1 ? 6.406 -0.969 -4.003 1.00 51.34 1 MET A N 2
ATOM 1352 C CA . MET A 1 1 ? 6.948 -1.733 -5.121 1.00 53.34 1 MET A CA 2
ATOM 1353 C C . MET A 1 1 ? 7.391 -0.806 -6.249 1.00 25.55 1 MET A C 2
ATOM 1354 O O . MET A 1 1 ? 8.549 -0.835 -6.669 1.00 72.04 1 MET A O 2
ATOM 1368 N N . SER A 1 2 ? 6.465 0.014 -6.733 1.00 63.23 2 SER A N 2
ATOM 1369 C CA . SER A 1 2 ? 6.761 0.946 -7.815 1.00 53.33 2 SER A CA 2
ATOM 1370 C C . SER A 1 2 ? 5.833 2.156 -7.759 1.00 24.45 2 SER A C 2
ATOM 1371 O O . SER A 1 2 ? 4.624 2.034 -7.954 1.00 2.42 2 SER A O 2
ATOM 1379 N N . GLU A 1 3 ? 6.409 3.323 -7.488 1.00 50.01 3 GLU A N 2
ATOM 1380 C CA . GLU A 1 3 ? 5.634 4.556 -7.404 1.00 20.45 3 GLU A CA 2
ATOM 1381 C C . GLU A 1 3 ? 5.211 5.028 -8.792 1.00 71.24 3 GLU A C 2
ATOM 1382 O O . GLU A 1 3 ? 5.729 4.556 -9.804 1.00 70.40 3 GLU A O 2
ATOM 1394 N N . GLN A 1 4 ? 4.266 5.961 -8.830 1.00 33.22 4 GLN A N 2
ATOM 1395 C CA . GLN A 1 4 ? 3.772 6.496 -10.094 1.00 20.21 4 GLN A CA 2
ATOM 1396 C C . GLN A 1 4 ? 3.374 7.961 -9.946 1.00 5.23 4 GLN A C 2
ATOM 1397 O O . GLN A 1 4 ? 2.895 8.383 -8.893 1.00 71.01 4 GLN A O 2
ATOM 1411 N N . LYS A 1 5 ? 3.578 8.734 -11.008 1.00 74.20 5 LYS A N 2
ATOM 1412 C CA . LYS A 1 5 ? 3.240 10.153 -10.998 1.00 61.40 5 LYS A CA 2
ATOM 1413 C C . LYS A 1 5 ? 2.220 10.476 -12.086 1.00 4.12 5 LYS A C 2
ATOM 1414 O O . LYS A 1 5 ? 2.491 10.309 -13.275 1.00 4.03 5 LYS A O 2
ATOM 1433 N N . LYS A 1 6 ? 1.048 10.943 -11.671 1.00 62.41 6 LYS A N 2
ATOM 1434 C CA . LYS A 1 6 ? -0.011 11.294 -12.609 1.00 50.24 6 LYS A CA 2
ATOM 1435 C C . LYS A 1 6 ? -0.105 12.806 -12.784 1.00 35.54 6 LYS A C 2
ATOM 1436 O O . LYS A 1 6 ? -1.167 13.339 -13.105 1.00 32.34 6 LYS A O 2
ATOM 1455 N N . VAL A 1 7 ? 1.013 13.492 -12.570 1.00 54.44 7 VAL A N 2
ATOM 1456 C CA . VAL A 1 7 ? 1.058 14.943 -12.707 1.00 35.34 7 VAL A CA 2
ATOM 1457 C C . VAL A 1 7 ? 2.387 15.400 -13.297 1.00 41.04 7 VAL A C 2
ATOM 1458 O O . VAL A 1 7 ? 3.424 14.771 -13.080 1.00 71.00 7 VAL A O 2
ATOM 1471 N N . LEU A 1 8 ? 2.350 16.497 -14.044 1.00 51.22 8 LEU A N 2
ATOM 1472 C CA . LEU A 1 8 ? 3.552 17.039 -14.667 1.00 3.43 8 LEU A CA 2
ATOM 1473 C C . LEU A 1 8 ? 4.291 15.962 -15.455 1.00 74.43 8 LEU A C 2
ATOM 1474 O O . LEU A 1 8 ? 5.515 16.001 -15.585 1.00 70.21 8 LEU A O 2
ATOM 1490 N N . THR A 1 9 ? 3.538 15.001 -15.981 1.00 64.42 9 THR A N 2
ATOM 1491 C CA . THR A 1 9 ? 4.120 13.913 -16.757 1.00 4.12 9 THR A CA 2
ATOM 1492 C C . THR A 1 9 ? 3.319 13.654 -18.028 1.00 4.33 9 THR A C 2
ATOM 1493 O O . THR A 1 9 ? 2.233 14.202 -18.210 1.00 42.13 9 THR A O 2
ATOM 1504 N N . ALA A 1 10 ? 3.862 12.814 -18.903 1.00 64.44 10 ALA A N 2
ATOM 1505 C CA . ALA A 1 10 ? 3.196 12.480 -20.155 1.00 43.42 10 ALA A CA 2
ATOM 1506 C C . ALA A 1 10 ? 1.759 12.033 -19.911 1.00 71.52 10 ALA A C 2
ATOM 1507 O O . ALA A 1 10 ? 0.859 12.354 -20.687 1.00 20.25 10 ALA A O 2
ATOM 1514 N N . GLU A 1 11 ? 1.551 11.290 -18.828 1.00 3.12 11 GLU A N 2
ATOM 1515 C CA . GLU A 1 11 ? 0.223 10.798 -18.483 1.00 40.34 11 GLU A CA 2
ATOM 1516 C C . GLU A 1 11 ? -0.758 11.954 -18.313 1.00 50.22 11 GLU A C 2
ATOM 1517 O O . GLU A 1 11 ? -1.848 11.946 -18.885 1.00 21.11 11 GLU A O 2
ATOM 1529 N N . GLU A 1 12 ? -0.363 12.947 -17.522 1.00 61.12 12 GLU A N 2
ATOM 1530 C CA . GLU A 1 12 ? -1.208 14.110 -17.275 1.00 42.20 12 GLU A CA 2
ATOM 1531 C C . GLU A 1 12 ? -1.481 14.868 -18.571 1.00 11.52 12 GLU A C 2
ATOM 1532 O O . GLU A 1 12 ? -2.598 15.327 -18.810 1.00 24.34 12 GLU A O 2
ATOM 1544 N N . GLN A 1 13 ? -0.452 14.997 -19.403 1.00 0.14 13 GLN A N 2
ATOM 1545 C CA . GLN A 1 13 ? -0.580 15.701 -20.672 1.00 52.41 13 GLN A CA 2
ATOM 1546 C C . GLN A 1 13 ? -1.656 15.061 -21.543 1.00 44.43 13 GLN A C 2
ATOM 1547 O O . GLN A 1 13 ? -2.565 15.739 -22.021 1.00 72.12 13 GLN A O 2
ATOM 1561 N N . GLN A 1 14 ? -1.543 13.752 -21.748 1.00 15.22 14 GLN A N 2
ATOM 1562 C CA . GLN A 1 14 ? -2.507 13.021 -22.563 1.00 11.23 14 GLN A CA 2
ATOM 1563 C C . GLN A 1 14 ? -3.879 13.003 -21.898 1.00 14.51 14 GLN A C 2
ATOM 1564 O O . GLN A 1 14 ? -4.906 12.971 -22.576 1.00 62.23 14 GLN A O 2
ATOM 1578 N N . GLU A 1 15 ? -3.889 13.024 -20.569 1.00 43.41 15 GLU A N 2
ATOM 1579 C CA . GLU A 1 15 ? -5.136 13.008 -19.815 1.00 14.33 15 GLU A CA 2
ATOM 1580 C C . GLU A 1 15 ? -5.958 14.264 -20.095 1.00 5.21 15 GLU A C 2
ATOM 1581 O O . GLU A 1 15 ? -7.157 14.187 -20.362 1.00 4.13 15 GLU A O 2
ATOM 1593 N N . TYR A 1 16 ? -5.303 15.418 -20.032 1.00 1.21 16 TYR A N 2
ATOM 1594 C CA . TYR A 1 16 ? -5.972 16.690 -20.276 1.00 41.33 16 TYR A CA 2
ATOM 1595 C C . TYR A 1 16 ? -6.210 16.904 -21.768 1.00 43.31 16 TYR A C 2
ATOM 1596 O O . TYR A 1 16 ? -7.183 17.543 -22.170 1.00 32.45 16 TYR A O 2
ATOM 1614 N N . LYS A 1 17 ? -5.313 16.363 -22.586 1.00 54.31 17 LYS A N 2
ATOM 1615 C CA . LYS A 1 17 ? -5.424 16.491 -24.035 1.00 45.10 17 LYS A CA 2
ATOM 1616 C C . LYS A 1 17 ? -6.659 15.761 -24.553 1.00 53.31 17 LYS A C 2
ATOM 1617 O O . LYS A 1 17 ? -7.429 16.309 -25.340 1.00 13.10 17 LYS A O 2
ATOM 1636 N N . GLU A 1 18 ? -6.841 14.522 -24.105 1.00 13.53 18 GLU A N 2
ATOM 1637 C CA . GLU A 1 18 ? -7.984 13.720 -24.523 1.00 2.42 18 GLU A CA 2
ATOM 1638 C C . GLU A 1 18 ? -9.264 14.199 -23.844 1.00 43.42 18 GLU A C 2
ATOM 1639 O O . GLU A 1 18 ? -10.349 14.125 -24.419 1.00 61.24 18 GLU A O 2
ATOM 1651 N N . ALA A 1 19 ? -9.127 14.689 -22.616 1.00 53.42 19 ALA A N 2
ATOM 1652 C CA . ALA A 1 19 ? -10.270 15.182 -21.859 1.00 41.53 19 ALA A CA 2
ATOM 1653 C C . ALA A 1 19 ? -10.934 16.357 -22.570 1.00 73.30 19 ALA A C 2
ATOM 1654 O O . ALA A 1 19 ? -12.150 16.371 -22.764 1.00 42.35 19 ALA A O 2
ATOM 1661 N N . PHE A 1 20 ? -10.130 17.342 -22.955 1.00 33.24 20 PHE A N 2
ATOM 1662 C CA . PHE A 1 20 ? -10.640 18.522 -23.642 1.00 74.25 20 PHE A CA 2
ATOM 1663 C C . PHE A 1 20 ? -11.008 18.194 -25.085 1.00 52.44 20 PHE A C 2
ATOM 1664 O O . PHE A 1 20 ? -12.042 18.633 -25.588 1.00 73.33 20 PHE A O 2
ATOM 1681 N N . GLN A 1 21 ? -10.154 17.420 -25.746 1.00 60.11 21 GLN A N 2
ATOM 1682 C CA . GLN A 1 21 ? -10.388 17.034 -27.133 1.00 72.21 21 GLN A CA 2
ATOM 1683 C C . GLN A 1 21 ? -11.689 16.247 -27.267 1.00 23.25 21 GLN A C 2
ATOM 1684 O O . GLN A 1 21 ? -12.513 16.534 -28.136 1.00 64.12 21 GLN A O 2
ATOM 1698 N N . LEU A 1 22 ? -11.865 15.255 -26.401 1.00 34.33 22 LEU A N 2
ATOM 1699 C CA . LEU A 1 22 ? -13.066 14.427 -26.422 1.00 23.31 22 LEU A CA 2
ATOM 1700 C C . LEU A 1 22 ? -14.315 15.272 -26.203 1.00 54.44 22 LEU A C 2
ATOM 1701 O O . LEU A 1 22 ? -15.359 15.026 -26.809 1.00 51.40 22 LEU A O 2
ATOM 1717 N N . PHE A 1 23 ? -14.203 16.272 -25.334 1.00 4.43 23 PHE A N 2
ATOM 1718 C CA . PHE A 1 23 ? -15.323 17.157 -25.037 1.00 62.21 23 PHE A CA 2
ATOM 1719 C C . PHE A 1 23 ? -15.403 18.294 -26.051 1.00 14.13 23 PHE A C 2
ATOM 1720 O O . PHE A 1 23 ? -16.234 19.194 -25.926 1.00 14.01 23 PHE A O 2
ATOM 1737 N N . ASP A 1 24 ? -14.534 18.246 -27.053 1.00 11.12 24 ASP A N 2
ATOM 1738 C CA . ASP A 1 24 ? -14.505 19.273 -28.090 1.00 62.33 24 ASP A CA 2
ATOM 1739 C C . ASP A 1 24 ? -14.863 18.681 -29.450 1.00 30.52 24 ASP A C 2
ATOM 1740 O O . ASP A 1 24 ? -14.018 18.588 -30.340 1.00 64.03 24 ASP A O 2
ATOM 1749 N N . LYS A 1 25 ? -16.120 18.281 -29.602 1.00 54.53 25 LYS A N 2
ATOM 1750 C CA . LYS A 1 25 ? -16.592 17.699 -30.852 1.00 45.14 25 LYS A CA 2
ATOM 1751 C C . LYS A 1 25 ? -16.230 18.588 -32.038 1.00 43.10 25 LYS A C 2
ATOM 1752 O O . LYS A 1 25 ? -16.013 18.101 -33.148 1.00 2.23 25 LYS A O 2
ATOM 1771 N N . ASP A 1 26 ? -16.165 19.892 -31.795 1.00 73.12 26 ASP A N 2
ATOM 1772 C CA . ASP A 1 26 ? -15.827 20.849 -32.842 1.00 51.32 26 ASP A CA 2
ATOM 1773 C C . ASP A 1 26 ? -14.317 20.928 -33.038 1.00 5.33 26 ASP A C 2
ATOM 1774 O O . ASP A 1 26 ? -13.568 20.112 -32.504 1.00 62.42 26 ASP A O 2
ATOM 1783 N N . ASN A 1 27 ? -13.876 21.917 -33.809 1.00 42.45 27 ASN A N 2
ATOM 1784 C CA . ASN A 1 27 ? -12.454 22.101 -34.078 1.00 74.33 27 ASN A CA 2
ATOM 1785 C C . ASN A 1 27 ? -11.948 23.401 -33.460 1.00 24.31 27 ASN A C 2
ATOM 1786 O O . ASN A 1 27 ? -10.948 23.964 -33.905 1.00 30.44 27 ASN A O 2
ATOM 1797 N N . ASP A 1 28 ? -12.645 23.871 -32.431 1.00 53.31 28 ASP A N 2
ATOM 1798 C CA . ASP A 1 28 ? -12.266 25.103 -31.750 1.00 14.23 28 ASP A CA 2
ATOM 1799 C C . ASP A 1 28 ? -11.070 24.871 -30.831 1.00 74.24 28 ASP A C 2
ATOM 1800 O O . ASP A 1 28 ? -10.365 25.810 -30.466 1.00 61.51 28 ASP A O 2
ATOM 1809 N N . ASN A 1 29 ? -10.851 23.613 -30.460 1.00 75.04 29 ASN A N 2
ATOM 1810 C CA . ASN A 1 29 ? -9.743 23.258 -29.582 1.00 63.54 29 ASN A CA 2
ATOM 1811 C C . ASN A 1 29 ? -9.907 23.903 -28.210 1.00 11.42 29 ASN A C 2
ATOM 1812 O O . ASN A 1 29 ? -8.939 24.063 -27.466 1.00 1.44 29 ASN A O 2
ATOM 1823 N N . LYS A 1 30 ? -11.139 24.274 -27.880 1.00 21.11 30 LYS A N 2
ATOM 1824 C CA . LYS A 1 30 ? -11.433 24.901 -26.596 1.00 61.01 30 LYS A CA 2
ATOM 1825 C C . LYS A 1 30 ? -12.717 24.340 -25.997 1.00 71.35 30 LYS A C 2
ATOM 1826 O O . LYS A 1 30 ? -13.476 23.642 -26.672 1.00 61.23 30 LYS A O 2
ATOM 1845 N N . LEU A 1 31 ? -12.958 24.648 -24.727 1.00 63.03 31 LEU A N 2
ATOM 1846 C CA . LEU A 1 31 ? -14.152 24.174 -24.037 1.00 53.44 31 LEU A CA 2
ATOM 1847 C C . LEU A 1 31 ? -14.855 25.321 -23.318 1.00 33.40 31 LEU A C 2
ATOM 1848 O O . LEU A 1 31 ? -14.258 26.008 -22.488 1.00 25.24 31 LEU A O 2
ATOM 1864 N N . THR A 1 32 ? -16.130 25.522 -23.638 1.00 3.24 32 THR A N 2
ATOM 1865 C CA . THR A 1 32 ? -16.914 26.584 -23.021 1.00 51.45 32 THR A CA 2
ATOM 1866 C C . THR A 1 32 ? -17.305 26.221 -21.594 1.00 51.33 32 THR A C 2
ATOM 1867 O O . THR A 1 32 ? -17.041 25.112 -21.131 1.00 72.31 32 THR A O 2
ATOM 1878 N N . ALA A 1 33 ? -17.938 27.162 -20.900 1.00 45.51 33 ALA A N 2
ATOM 1879 C CA . ALA A 1 33 ? -18.368 26.939 -19.526 1.00 3.10 33 ALA A CA 2
ATOM 1880 C C . ALA A 1 33 ? -19.062 25.590 -19.379 1.00 64.22 33 ALA A C 2
ATOM 1881 O O . ALA A 1 33 ? -18.788 24.839 -18.444 1.00 11.23 33 ALA A O 2
ATOM 1888 N N . GLU A 1 34 ? -19.962 25.288 -20.311 1.00 30.12 34 GLU A N 2
ATOM 1889 C CA . GLU A 1 34 ? -20.697 24.029 -20.283 1.00 2.34 34 GLU A CA 2
ATOM 1890 C C . GLU A 1 34 ? -19.743 22.841 -20.364 1.00 10.10 34 GLU A C 2
ATOM 1891 O O . GLU A 1 34 ? -19.839 21.900 -19.576 1.00 0.43 34 GLU A O 2
ATOM 1903 N N . GLU A 1 35 ? -18.822 22.892 -21.322 1.00 34.43 35 GLU A N 2
ATOM 1904 C CA . GLU A 1 35 ? -17.852 21.819 -21.507 1.00 10.52 35 GLU A CA 2
ATOM 1905 C C . GLU A 1 35 ? -16.946 21.690 -20.286 1.00 12.32 35 GLU A C 2
ATOM 1906 O O . GLU A 1 35 ? -16.582 20.585 -19.883 1.00 3.23 35 GLU A O 2
ATOM 1918 N N . LEU A 1 36 ? -16.583 22.828 -19.703 1.00 75.52 36 LEU A N 2
ATOM 1919 C CA . LEU A 1 36 ? -15.719 22.843 -18.527 1.00 43.44 36 LEU A CA 2
ATOM 1920 C C . LEU A 1 36 ? -16.379 22.124 -17.356 1.00 73.02 36 LEU A C 2
ATOM 1921 O O . LEU A 1 36 ? -15.718 21.419 -16.595 1.00 30.40 36 LEU A O 2
ATOM 1937 N N . GLY A 1 37 ? -17.688 22.307 -17.218 1.00 74.44 37 GLY A N 2
ATOM 1938 C CA . GLY A 1 37 ? -18.418 21.668 -16.138 1.00 10.41 37 GLY A CA 2
ATOM 1939 C C . GLY A 1 37 ? -18.386 20.155 -16.233 1.00 30.15 37 GLY A C 2
ATOM 1940 O O . GLY A 1 37 ? -18.344 19.462 -15.215 1.00 42.53 37 GLY A O 2
ATOM 1944 N N . THR A 1 38 ? -18.408 19.640 -17.457 1.00 41.33 38 THR A N 2
ATOM 1945 C CA . THR A 1 38 ? -18.385 18.200 -17.682 1.00 13.11 38 THR A CA 2
ATOM 1946 C C . THR A 1 38 ? -17.019 17.613 -17.344 1.00 12.11 38 THR A C 2
ATOM 1947 O O . THR A 1 38 ? -16.922 16.572 -16.696 1.00 71.45 38 THR A O 2
ATOM 1958 N N . VAL A 1 39 ? -15.964 18.290 -17.788 1.00 5.11 39 VAL A N 2
ATOM 1959 C CA . VAL A 1 39 ? -14.602 17.836 -17.531 1.00 44.14 39 VAL A CA 2
ATOM 1960 C C . VAL A 1 39 ? -14.217 18.053 -16.072 1.00 25.14 39 VAL A C 2
ATOM 1961 O O . VAL A 1 39 ? -13.502 17.242 -15.482 1.00 73.24 39 VAL A O 2
ATOM 1974 N N . MET A 1 40 ? -14.693 19.151 -15.497 1.00 71.22 40 MET A N 2
ATOM 1975 C CA . MET A 1 40 ? -14.400 19.474 -14.105 1.00 42.11 40 MET A CA 2
ATOM 1976 C C . MET A 1 40 ? -15.112 18.510 -13.162 1.00 72.01 40 MET A C 2
ATOM 1977 O O . MET A 1 40 ? -14.599 18.179 -12.093 1.00 45.40 40 MET A O 2
ATOM 1991 N N . ARG A 1 41 ? -16.298 18.065 -13.563 1.00 62.44 41 ARG A N 2
ATOM 1992 C CA . ARG A 1 41 ? -17.082 17.141 -12.753 1.00 24.43 41 ARG A CA 2
ATOM 1993 C C . ARG A 1 41 ? -16.264 15.901 -12.398 1.00 34.42 41 ARG A C 2
ATOM 1994 O O . ARG A 1 41 ? -16.389 15.357 -11.301 1.00 65.51 41 ARG A O 2
ATOM 2015 N N . ALA A 1 42 ? -15.429 15.462 -13.333 1.00 25.40 42 ALA A N 2
ATOM 2016 C CA . ALA A 1 42 ? -14.591 14.288 -13.119 1.00 53.43 42 ALA A CA 2
ATOM 2017 C C . ALA A 1 42 ? -13.525 14.561 -12.064 1.00 32.14 42 ALA A C 2
ATOM 2018 O O . ALA A 1 42 ? -13.021 13.638 -11.421 1.00 54.44 42 ALA A O 2
ATOM 2025 N N . LEU A 1 43 ? -13.184 15.833 -11.888 1.00 2.54 43 LEU A N 2
ATOM 2026 C CA . LEU A 1 43 ? -12.176 16.228 -10.910 1.00 64.00 43 LEU A CA 2
ATOM 2027 C C . LEU A 1 43 ? -12.819 16.552 -9.566 1.00 51.03 43 LEU A C 2
ATOM 2028 O O . LEU A 1 43 ? -12.212 16.363 -8.514 1.00 24.34 43 LEU A O 2
ATOM 2044 N N . GLY A 1 44 ? -14.055 17.040 -9.609 1.00 31.01 44 GLY A N 2
ATOM 2045 C CA . GLY A 1 44 ? -14.762 17.381 -8.388 1.00 42.04 44 GLY A CA 2
ATOM 2046 C C . GLY A 1 44 ? -15.784 16.331 -7.997 1.00 44.53 44 GLY A C 2
ATOM 2047 O O . GLY A 1 44 ? -15.424 15.218 -7.615 1.00 20.34 44 GLY A O 2
ATOM 2051 N N . ALA A 1 45 ? -17.060 16.687 -8.092 1.00 70.35 45 ALA A N 2
ATOM 2052 C CA . ALA A 1 45 ? -18.137 15.766 -7.746 1.00 53.52 45 ALA A CA 2
ATOM 2053 C C . ALA A 1 45 ? -19.284 15.864 -8.745 1.00 43.14 45 ALA A C 2
ATOM 2054 O O . ALA A 1 45 ? -19.450 14.994 -9.600 1.00 52.44 45 ALA A O 2
ATOM 2061 N N . ASN A 1 46 ? -20.074 16.927 -8.632 1.00 74.21 46 ASN A N 2
ATOM 2062 C CA . ASN A 1 46 ? -21.207 17.136 -9.525 1.00 55.33 46 ASN A CA 2
ATOM 2063 C C . ASN A 1 46 ? -21.879 18.478 -9.247 1.00 41.44 46 ASN A C 2
ATOM 2064 O O . ASN A 1 46 ? -23.011 18.546 -8.767 1.00 25.31 46 ASN A O 2
ATOM 2075 N N . PRO A 1 47 ? -21.166 19.571 -9.556 1.00 13.21 47 PRO A N 2
ATOM 2076 C CA . PRO A 1 47 ? -21.674 20.931 -9.349 1.00 64.15 47 PRO A CA 2
ATOM 2077 C C . PRO A 1 47 ? -22.807 21.279 -10.308 1.00 1.31 47 PRO A C 2
ATOM 2078 O O . PRO A 1 47 ? -23.315 20.417 -11.024 1.00 64.15 47 PRO A O 2
ATOM 2089 N N . THR A 1 48 ? -23.199 22.549 -10.317 1.00 75.15 48 THR A N 2
ATOM 2090 C CA . THR A 1 48 ? -24.273 23.012 -11.187 1.00 62.21 48 THR A CA 2
ATOM 2091 C C . THR A 1 48 ? -23.730 23.873 -12.322 1.00 21.54 48 THR A C 2
ATOM 2092 O O . THR A 1 48 ? -22.667 24.481 -12.198 1.00 1.20 48 THR A O 2
ATOM 2103 N N . LYS A 1 49 ? -24.465 23.920 -13.427 1.00 41.15 49 LYS A N 2
ATOM 2104 C CA . LYS A 1 49 ? -24.059 24.708 -14.584 1.00 14.24 49 LYS A CA 2
ATOM 2105 C C . LYS A 1 49 ? -23.982 26.190 -14.233 1.00 33.02 49 LYS A C 2
ATOM 2106 O O . LYS A 1 49 ? -23.123 26.913 -14.736 1.00 43.21 49 LYS A O 2
ATOM 2125 N N . GLN A 1 50 ? -24.886 26.635 -13.366 1.00 11.44 50 GLN A N 2
ATOM 2126 C CA . GLN A 1 50 ? -24.919 28.032 -12.947 1.00 72.12 50 GLN A CA 2
ATOM 2127 C C . GLN A 1 50 ? -23.676 28.388 -12.140 1.00 14.15 50 GLN A C 2
ATOM 2128 O O . GLN A 1 50 ? -23.110 29.471 -12.294 1.00 1.22 50 GLN A O 2
ATOM 2142 N N . LYS A 1 51 ? -23.255 27.471 -11.275 1.00 5.11 51 LYS A N 2
ATOM 2143 C CA . LYS A 1 51 ? -22.077 27.686 -10.442 1.00 54.24 51 LYS A CA 2
ATOM 2144 C C . LYS A 1 51 ? -20.813 27.747 -11.293 1.00 40.22 51 LYS A C 2
ATOM 2145 O O . LYS A 1 51 ? -19.964 28.618 -11.098 1.00 61.40 51 LYS A O 2
ATOM 2164 N N . ILE A 1 52 ? -20.695 26.820 -12.237 1.00 12.41 52 ILE A N 2
ATOM 2165 C CA . ILE A 1 52 ? -19.536 26.772 -13.119 1.00 23.22 52 ILE A CA 2
ATOM 2166 C C . ILE A 1 52 ? -19.489 27.991 -14.034 1.00 62.34 52 ILE A C 2
ATOM 2167 O O . ILE A 1 52 ? -18.419 28.533 -14.310 1.00 62.20 52 ILE A O 2
ATOM 2183 N N . SER A 1 53 ? -20.658 28.417 -14.503 1.00 21.34 53 SER A N 2
ATOM 2184 C CA . SER A 1 53 ? -20.751 29.571 -15.388 1.00 72.14 53 SER A CA 2
ATOM 2185 C C . SER A 1 53 ? -20.247 30.832 -14.693 1.00 72.11 53 SER A C 2
ATOM 2186 O O . SER A 1 53 ? -19.685 31.721 -15.330 1.00 44.11 53 SER A O 2
ATOM 2194 N N . GLU A 1 54 ? -20.455 30.901 -13.382 1.00 24.34 54 GLU A N 2
ATOM 2195 C CA . GLU A 1 54 ? -20.023 32.052 -12.600 1.00 12.31 54 GLU A CA 2
ATOM 2196 C C . GLU A 1 54 ? -18.507 32.055 -12.427 1.00 2.14 54 GLU A C 2
ATOM 2197 O O . GLU A 1 54 ? -17.875 33.112 -12.408 1.00 3.41 54 GLU A O 2
ATOM 2209 N N . ILE A 1 55 ? -17.929 30.865 -12.301 1.00 40.21 55 ILE A N 2
ATOM 2210 C CA . ILE A 1 55 ? -16.488 30.730 -12.131 1.00 62.32 55 ILE A CA 2
ATOM 2211 C C . ILE A 1 55 ? -15.753 30.982 -13.443 1.00 63.23 55 ILE A C 2
ATOM 2212 O O . ILE A 1 55 ? -14.640 31.506 -13.452 1.00 12.10 55 ILE A O 2
ATOM 2228 N N . VAL A 1 56 ? -16.385 30.604 -14.550 1.00 10.45 56 VAL A N 2
ATOM 2229 C CA . VAL A 1 56 ? -15.792 30.792 -15.869 1.00 15.42 56 VAL A CA 2
ATOM 2230 C C . VAL A 1 56 ? -15.657 32.274 -16.205 1.00 63.12 56 VAL A C 2
ATOM 2231 O O . VAL A 1 56 ? -14.646 32.706 -16.760 1.00 15.11 56 VAL A O 2
ATOM 2244 N N . LYS A 1 57 ? -16.682 33.048 -15.865 1.00 1.11 57 LYS A N 2
ATOM 2245 C CA . LYS A 1 57 ? -16.678 34.482 -16.128 1.00 61.21 57 LYS A CA 2
ATOM 2246 C C . LYS A 1 57 ? -15.733 35.207 -15.176 1.00 31.25 57 LYS A C 2
ATOM 2247 O O . LYS A 1 57 ? -15.190 36.262 -15.507 1.00 61.44 57 LYS A O 2
ATOM 2266 N N . ASP A 1 58 ? -15.539 34.636 -13.992 1.00 73.22 58 ASP A N 2
ATOM 2267 C CA . ASP A 1 58 ? -14.657 35.227 -12.992 1.00 74.23 58 ASP A CA 2
ATOM 2268 C C . ASP A 1 58 ? -13.207 34.822 -13.239 1.00 61.43 58 ASP A C 2
ATOM 2269 O O . ASP A 1 58 ? -12.279 35.526 -12.842 1.00 60.03 58 ASP A O 2
ATOM 2278 N N . TYR A 1 59 ? -13.021 33.683 -13.896 1.00 70.41 59 TYR A N 2
ATOM 2279 C CA . TYR A 1 59 ? -11.684 33.181 -14.193 1.00 51.30 59 TYR A CA 2
ATOM 2280 C C . TYR A 1 59 ? -11.206 33.678 -15.554 1.00 63.24 59 TYR A C 2
ATOM 2281 O O . TYR A 1 59 ? -10.019 33.937 -15.751 1.00 31.42 59 TYR A O 2
ATOM 2299 N N . ASP A 1 60 ? -12.140 33.806 -16.490 1.00 21.12 60 ASP A N 2
ATOM 2300 C CA . ASP A 1 60 ? -11.816 34.272 -17.833 1.00 40.50 60 ASP A CA 2
ATOM 2301 C C . ASP A 1 60 ? -12.719 35.434 -18.239 1.00 71.50 60 ASP A C 2
ATOM 2302 O O . ASP A 1 60 ? -13.745 35.237 -18.891 1.00 13.35 60 ASP A O 2
ATOM 2311 N N . LYS A 1 61 ? -12.332 36.642 -17.846 1.00 0.13 61 LYS A N 2
ATOM 2312 C CA . LYS A 1 61 ? -13.106 37.836 -18.167 1.00 5.43 61 LYS A CA 2
ATOM 2313 C C . LYS A 1 61 ? -12.358 38.717 -19.162 1.00 64.13 61 LYS A C 2
ATOM 2314 O O . LYS A 1 61 ? -12.958 39.552 -19.840 1.00 20.23 61 LYS A O 2
ATOM 2333 N N . ASP A 1 62 ? -11.047 38.524 -19.247 1.00 10.54 62 ASP A N 2
ATOM 2334 C CA . ASP A 1 62 ? -10.217 39.300 -20.163 1.00 14.30 62 ASP A CA 2
ATOM 2335 C C . ASP A 1 62 ? -10.142 38.628 -21.531 1.00 35.24 62 ASP A C 2
ATOM 2336 O O . ASP A 1 62 ? -9.367 39.039 -22.393 1.00 62.43 62 ASP A O 2
ATOM 2345 N N . ASN A 1 63 ? -10.952 37.592 -21.720 1.00 54.13 63 ASN A N 2
ATOM 2346 C CA . ASN A 1 63 ? -10.977 36.861 -22.982 1.00 12.43 63 ASN A CA 2
ATOM 2347 C C . ASN A 1 63 ? -12.400 36.441 -23.340 1.00 25.53 63 ASN A C 2
ATOM 2348 O O . ASN A 1 63 ? -13.027 37.024 -24.223 1.00 15.02 63 ASN A O 2
ATOM 2359 N N . SER A 1 64 ? -12.901 35.423 -22.646 1.00 1.51 64 SER A N 2
ATOM 2360 C CA . SER A 1 64 ? -14.248 34.921 -22.892 1.00 53.43 64 SER A CA 2
ATOM 2361 C C . SER A 1 64 ? -14.575 33.763 -21.956 1.00 72.24 64 SER A C 2
ATOM 2362 O O . SER A 1 64 ? -13.843 33.493 -21.005 1.00 30.52 64 SER A O 2
ATOM 2370 N N . GLY A 1 65 ? -15.682 33.080 -22.233 1.00 30.10 65 GLY A N 2
ATOM 2371 C CA . GLY A 1 65 ? -16.089 31.958 -21.407 1.00 31.23 65 GLY A CA 2
ATOM 2372 C C . GLY A 1 65 ? -15.654 30.626 -21.985 1.00 33.52 65 GLY A C 2
ATOM 2373 O O . GLY A 1 65 ? -16.365 29.627 -21.865 1.00 71.00 65 GLY A O 2
ATOM 2377 N N . LYS A 1 66 ? -14.484 30.608 -22.613 1.00 14.11 66 LYS A N 2
ATOM 2378 C CA . LYS A 1 66 ? -13.955 29.389 -23.212 1.00 4.52 66 LYS A CA 2
ATOM 2379 C C . LYS A 1 66 ? -12.613 29.015 -22.588 1.00 53.01 66 LYS A C 2
ATOM 2380 O O . LYS A 1 66 ? -11.898 29.871 -22.068 1.00 52.44 66 LYS A O 2
ATOM 2399 N N . PHE A 1 67 ? -12.278 27.730 -22.645 1.00 75.34 67 PHE A N 2
ATOM 2400 C CA . PHE A 1 67 ? -11.023 27.242 -22.086 1.00 12.52 67 PHE A CA 2
ATOM 2401 C C . PHE A 1 67 ? -10.092 26.749 -23.189 1.00 44.54 67 PHE A C 2
ATOM 2402 O O . PHE A 1 67 ? -10.519 26.056 -24.113 1.00 3.10 67 PHE A O 2
ATOM 2419 N N . ASP A 1 68 ? -8.818 27.112 -23.086 1.00 72.50 68 ASP A N 2
ATOM 2420 C CA . ASP A 1 68 ? -7.825 26.706 -24.075 1.00 32.43 68 ASP A CA 2
ATOM 2421 C C . ASP A 1 68 ? -6.846 25.699 -23.479 1.00 14.13 68 ASP A C 2
ATOM 2422 O O . ASP A 1 68 ? -6.408 25.845 -22.338 1.00 10.21 68 ASP A O 2
ATOM 2431 N N . GLN A 1 69 ? -6.508 24.677 -24.259 1.00 12.42 69 GLN A N 2
ATOM 2432 C CA . GLN A 1 69 ? -5.582 23.646 -23.808 1.00 65.31 69 GLN A CA 2
ATOM 2433 C C . GLN A 1 69 ? -4.341 24.267 -23.174 1.00 65.12 69 GLN A C 2
ATOM 2434 O O . GLN A 1 69 ? -3.882 23.823 -22.122 1.00 13.23 69 GLN A O 2
ATOM 2448 N N . GLU A 1 70 ? -3.804 25.296 -23.822 1.00 61.11 70 GLU A N 2
ATOM 2449 C CA . GLU A 1 70 ? -2.616 25.976 -23.321 1.00 12.31 70 GLU A CA 2
ATOM 2450 C C . GLU A 1 70 ? -2.894 26.637 -21.974 1.00 41.42 70 GLU A C 2
ATOM 2451 O O . GLU A 1 70 ? -2.076 26.571 -21.055 1.00 54.40 70 GLU A O 2
ATOM 2463 N N . THR A 1 71 ? -4.055 27.276 -21.863 1.00 72.32 71 THR A N 2
ATOM 2464 C CA . THR A 1 71 ? -4.442 27.950 -20.631 1.00 11.14 71 THR A CA 2
ATOM 2465 C C . THR A 1 71 ? -4.549 26.962 -19.474 1.00 14.31 71 THR A C 2
ATOM 2466 O O . THR A 1 71 ? -4.089 27.237 -18.366 1.00 33.41 71 THR A O 2
ATOM 2477 N N . PHE A 1 72 ? -5.160 25.812 -19.739 1.00 0.12 72 PHE A N 2
ATOM 2478 C CA . PHE A 1 72 ? -5.328 24.784 -18.720 1.00 53.13 72 PHE A CA 2
ATOM 2479 C C . PHE A 1 72 ? -3.977 24.221 -18.287 1.00 30.21 72 PHE A C 2
ATOM 2480 O O . PHE A 1 72 ? -3.731 24.016 -17.098 1.00 21.34 72 PHE A O 2
ATOM 2497 N N . LEU A 1 73 ? -3.106 23.974 -19.259 1.00 73.42 73 LEU A N 2
ATOM 2498 C CA . LEU A 1 73 ? -1.781 23.435 -18.979 1.00 65.11 73 LEU A CA 2
ATOM 2499 C C . LEU A 1 73 ? -0.944 24.431 -18.183 1.00 54.14 73 LEU A C 2
ATOM 2500 O O . LEU A 1 73 ? -0.135 24.045 -17.339 1.00 35.41 73 LEU A O 2
ATOM 2516 N N . THR A 1 74 ? -1.145 25.717 -18.456 1.00 42.34 74 THR A N 2
ATOM 2517 C CA . THR A 1 74 ? -0.411 26.769 -17.765 1.00 41.21 74 THR A CA 2
ATOM 2518 C C . THR A 1 74 ? -0.875 26.905 -16.320 1.00 65.11 74 THR A C 2
ATOM 2519 O O . THR A 1 74 ? -0.072 27.159 -15.422 1.00 33.44 74 THR A O 2
ATOM 2530 N N . ILE A 1 75 ? -2.174 26.734 -16.102 1.00 53.14 75 ILE A N 2
ATOM 2531 C CA . ILE A 1 75 ? -2.745 26.836 -14.764 1.00 11.54 75 ILE A CA 2
ATOM 2532 C C . ILE A 1 75 ? -2.306 25.667 -13.889 1.00 62.53 75 ILE A C 2
ATOM 2533 O O . ILE A 1 75 ? -1.862 25.857 -12.758 1.00 12.54 75 ILE A O 2
ATOM 2549 N N . MET A 1 76 ? -2.433 24.457 -14.422 1.00 63.24 76 MET A N 2
ATOM 2550 C CA . MET A 1 76 ? -2.047 23.255 -13.691 1.00 51.12 76 MET A CA 2
ATOM 2551 C C . MET A 1 76 ? -0.535 23.196 -13.503 1.00 31.15 76 MET A C 2
ATOM 2552 O O . MET A 1 76 ? -0.041 22.582 -12.556 1.00 21.14 76 MET A O 2
ATOM 2566 N N . LEU A 1 77 ? 0.195 23.836 -14.408 1.00 10.41 77 LEU A N 2
ATOM 2567 C CA . LEU A 1 77 ? 1.653 23.857 -14.342 1.00 62.44 77 LEU A CA 2
ATOM 2568 C C . LEU A 1 77 ? 2.137 24.878 -13.318 1.00 52.21 77 LEU A C 2
ATOM 2569 O O . LEU A 1 77 ? 3.104 24.637 -12.596 1.00 64.14 77 LEU A O 2
ATOM 2585 N N . GLU A 1 78 ? 1.456 26.018 -13.260 1.00 4.54 78 GLU A N 2
ATOM 2586 C CA . GLU A 1 78 ? 1.817 27.076 -12.323 1.00 0.03 78 GLU A CA 2
ATOM 2587 C C . GLU A 1 78 ? 1.415 26.701 -10.899 1.00 3.31 78 GLU A C 2
ATOM 2588 O O . GLU A 1 78 ? 2.010 27.173 -9.929 1.00 55.43 78 GLU A O 2
ATOM 2600 N N . TYR A 1 79 ? 0.402 25.851 -10.782 1.00 35.30 79 TYR A N 2
ATOM 2601 C CA . TYR A 1 79 ? -0.083 25.415 -9.477 1.00 53.44 79 TYR A CA 2
ATOM 2602 C C . TYR A 1 79 ? 0.841 24.359 -8.878 1.00 73.21 79 TYR A C 2
ATOM 2603 O O . TYR A 1 79 ? 0.915 24.203 -7.659 1.00 43.12 79 TYR A O 2
ATOM 2621 N N . GLY A 1 80 ? 1.544 23.637 -9.744 1.00 51.35 80 GLY A N 2
ATOM 2622 C CA . GLY A 1 80 ? 2.454 22.605 -9.283 1.00 10.21 80 GLY A CA 2
ATOM 2623 C C . GLY A 1 80 ? 1.756 21.542 -8.458 1.00 11.21 80 GLY A C 2
ATOM 2624 O O . GLY A 1 80 ? 1.600 21.692 -7.246 1.00 64.13 80 GLY A O 2
ATOM 2628 N N . GLN A 1 81 ? 1.334 20.467 -9.116 1.00 34.23 81 GLN A N 2
ATOM 2629 C CA . GLN A 1 81 ? 0.646 19.377 -8.434 1.00 44.53 81 GLN A CA 2
ATOM 2630 C C . GLN A 1 81 ? 1.626 18.542 -7.616 1.00 71.22 81 GLN A C 2
ATOM 2631 O O . GLN A 1 81 ? 1.664 18.638 -6.390 1.00 52.30 81 GLN A O 2
ATOM 2645 N N . GLU A 1 82 ? 2.417 17.723 -8.304 1.00 35.04 82 GLU A N 2
ATOM 2646 C CA . GLU A 1 82 ? 3.396 16.872 -7.640 1.00 74.42 82 GLU A CA 2
ATOM 2647 C C . GLU A 1 82 ? 2.705 15.842 -6.750 1.00 70.11 82 GLU A C 2
ATOM 2648 O O . GLU A 1 82 ? 3.340 15.209 -5.906 1.00 21.05 82 GLU A O 2
ATOM 2660 N N . VAL A 1 83 ? 1.401 15.680 -6.944 1.00 62.24 83 VAL A N 2
ATOM 2661 C CA . VAL A 1 83 ? 0.623 14.727 -6.160 1.00 42.24 83 VAL A CA 2
ATOM 2662 C C . VAL A 1 83 ? 0.340 13.460 -6.960 1.00 20.24 83 VAL A C 2
ATOM 2663 O O . VAL A 1 83 ? 0.546 13.420 -8.173 1.00 60.04 83 VAL A O 2
ATOM 2676 N N . ASP A 1 84 ? -0.133 12.427 -6.272 1.00 71.34 84 ASP A N 2
ATOM 2677 C CA . ASP A 1 84 ? -0.448 11.157 -6.918 1.00 5.34 84 ASP A CA 2
ATOM 2678 C C . ASP A 1 84 ? -1.902 10.769 -6.675 1.00 73.22 84 ASP A C 2
ATOM 2679 O O . ASP A 1 84 ? -2.426 10.944 -5.575 1.00 51.13 84 ASP A O 2
ATOM 2688 N N . SER A 1 85 ? -2.549 10.241 -7.710 1.00 14.13 85 SER A N 2
ATOM 2689 C CA . SER A 1 85 ? -3.946 9.834 -7.610 1.00 25.21 85 SER A CA 2
ATOM 2690 C C . SER A 1 85 ? -4.805 10.966 -7.057 1.00 54.31 85 SER A C 2
ATOM 2691 O O . SER A 1 85 ? -5.098 10.973 -5.863 1.00 73.34 85 SER A O 2
ATOM 2701 N N . MET A 1 1 ? -14.074 3.336 -13.991 1.00 41.42 1 MET A N 3
ATOM 2702 C CA . MET A 1 1 ? -13.057 4.170 -14.622 1.00 33.01 1 MET A CA 3
ATOM 2703 C C . MET A 1 1 ? -13.359 5.650 -14.407 1.00 63.11 1 MET A C 3
ATOM 2704 O O . MET A 1 1 ? -14.468 6.112 -14.673 1.00 61.03 1 MET A O 3
ATOM 2718 N N . SER A 1 2 ? -12.364 6.388 -13.925 1.00 51.40 2 SER A N 3
ATOM 2719 C CA . SER A 1 2 ? -12.525 7.815 -13.671 1.00 42.05 2 SER A CA 3
ATOM 2720 C C . SER A 1 2 ? -11.199 8.550 -13.844 1.00 1.12 2 SER A C 3
ATOM 2721 O O . SER A 1 2 ? -10.174 7.940 -14.146 1.00 0.14 2 SER A O 3
ATOM 2729 N N . GLU A 1 3 ? -11.230 9.866 -13.651 1.00 24.40 3 GLU A N 3
ATOM 2730 C CA . GLU A 1 3 ? -10.030 10.684 -13.787 1.00 14.22 3 GLU A CA 3
ATOM 2731 C C . GLU A 1 3 ? -9.587 11.228 -12.431 1.00 64.02 3 GLU A C 3
ATOM 2732 O O . GLU A 1 3 ? -10.407 11.688 -11.638 1.00 31.04 3 GLU A O 3
ATOM 2744 N N . GLN A 1 4 ? -8.284 11.169 -12.175 1.00 52.40 4 GLN A N 3
ATOM 2745 C CA . GLN A 1 4 ? -7.732 11.654 -10.916 1.00 25.01 4 GLN A CA 3
ATOM 2746 C C . GLN A 1 4 ? -6.320 12.198 -11.114 1.00 33.41 4 GLN A C 3
ATOM 2747 O O . GLN A 1 4 ? -5.547 11.670 -11.914 1.00 42.45 4 GLN A O 3
ATOM 2761 N N . LYS A 1 5 ? -5.990 13.255 -10.380 1.00 32.03 5 LYS A N 3
ATOM 2762 C CA . LYS A 1 5 ? -4.672 13.870 -10.474 1.00 5.34 5 LYS A CA 3
ATOM 2763 C C . LYS A 1 5 ? -3.873 13.642 -9.194 1.00 1.11 5 LYS A C 3
ATOM 2764 O O . LYS A 1 5 ? -4.197 14.190 -8.140 1.00 74.03 5 LYS A O 3
ATOM 2783 N N . LYS A 1 6 ? -2.825 12.830 -9.293 1.00 1.04 6 LYS A N 3
ATOM 2784 C CA . LYS A 1 6 ? -1.978 12.531 -8.144 1.00 12.21 6 LYS A CA 3
ATOM 2785 C C . LYS A 1 6 ? -0.556 13.037 -8.371 1.00 74.43 6 LYS A C 3
ATOM 2786 O O . LYS A 1 6 ? 0.157 13.360 -7.422 1.00 64.40 6 LYS A O 3
ATOM 2805 N N . VAL A 1 7 ? -0.152 13.102 -9.636 1.00 65.40 7 VAL A N 3
ATOM 2806 C CA . VAL A 1 7 ? 1.184 13.570 -9.988 1.00 32.12 7 VAL A CA 3
ATOM 2807 C C . VAL A 1 7 ? 1.183 14.266 -11.344 1.00 33.14 7 VAL A C 3
ATOM 2808 O O . VAL A 1 7 ? 0.262 14.092 -12.143 1.00 13.33 7 VAL A O 3
ATOM 2821 N N . LEU A 1 8 ? 2.221 15.054 -11.598 1.00 70.33 8 LEU A N 3
ATOM 2822 C CA . LEU A 1 8 ? 2.341 15.777 -12.860 1.00 64.32 8 LEU A CA 3
ATOM 2823 C C . LEU A 1 8 ? 3.351 15.100 -13.781 1.00 42.21 8 LEU A C 3
ATOM 2824 O O . LEU A 1 8 ? 4.560 15.290 -13.643 1.00 14.13 8 LEU A O 3
ATOM 2840 N N . THR A 1 9 ? 2.847 14.312 -14.726 1.00 23.34 9 THR A N 3
ATOM 2841 C CA . THR A 1 9 ? 3.705 13.608 -15.670 1.00 75.15 9 THR A CA 3
ATOM 2842 C C . THR A 1 9 ? 3.175 13.737 -17.095 1.00 4.05 9 THR A C 3
ATOM 2843 O O . THR A 1 9 ? 2.068 14.225 -17.313 1.00 11.14 9 THR A O 3
ATOM 2854 N N . ALA A 1 10 ? 3.976 13.297 -18.061 1.00 13.35 10 ALA A N 3
ATOM 2855 C CA . ALA A 1 10 ? 3.587 13.361 -19.463 1.00 52.35 10 ALA A CA 3
ATOM 2856 C C . ALA A 1 10 ? 2.211 12.740 -19.681 1.00 31.11 10 ALA A C 3
ATOM 2857 O O . ALA A 1 10 ? 1.429 13.215 -20.503 1.00 42.13 10 ALA A O 3
ATOM 2864 N N . GLU A 1 11 ? 1.924 11.675 -18.938 1.00 51.13 11 GLU A N 3
ATOM 2865 C CA . GLU A 1 11 ? 0.642 10.989 -19.052 1.00 63.44 11 GLU A CA 3
ATOM 2866 C C . GLU A 1 11 ? -0.510 11.922 -18.688 1.00 63.03 11 GLU A C 3
ATOM 2867 O O . GLU A 1 11 ? -1.566 11.895 -19.319 1.00 25.13 11 GLU A O 3
ATOM 2879 N N . GLU A 1 12 ? -0.296 12.745 -17.667 1.00 44.41 12 GLU A N 3
ATOM 2880 C CA . GLU A 1 12 ? -1.316 13.686 -17.219 1.00 73.40 12 GLU A CA 3
ATOM 2881 C C . GLU A 1 12 ? -1.558 14.767 -18.269 1.00 11.33 12 GLU A C 3
ATOM 2882 O O . GLU A 1 12 ? -2.701 15.119 -18.559 1.00 74.11 12 GLU A O 3
ATOM 2894 N N . GLN A 1 13 ? -0.475 15.290 -18.832 1.00 4.33 13 GLN A N 3
ATOM 2895 C CA . GLN A 1 13 ? -0.569 16.332 -19.847 1.00 63.44 13 GLN A CA 3
ATOM 2896 C C . GLN A 1 13 ? -1.338 15.835 -21.067 1.00 43.51 13 GLN A C 3
ATOM 2897 O O . GLN A 1 13 ? -2.289 16.475 -21.515 1.00 44.02 13 GLN A O 3
ATOM 2911 N N . GLN A 1 14 ? -0.919 14.692 -21.599 1.00 64.11 14 GLN A N 3
ATOM 2912 C CA . GLN A 1 14 ? -1.568 14.110 -22.768 1.00 41.20 14 GLN A CA 3
ATOM 2913 C C . GLN A 1 14 ? -3.004 13.709 -22.450 1.00 13.51 14 GLN A C 3
ATOM 2914 O O . GLN A 1 14 ? -3.896 13.846 -23.286 1.00 73.20 14 GLN A O 3
ATOM 2928 N N . GLU A 1 15 ? -3.220 13.213 -21.235 1.00 1.21 15 GLU A N 3
ATOM 2929 C CA . GLU A 1 15 ? -4.549 12.792 -20.808 1.00 34.33 15 GLU A CA 3
ATOM 2930 C C . GLU A 1 15 ? -5.506 13.979 -20.756 1.00 12.25 15 GLU A C 3
ATOM 2931 O O . GLU A 1 15 ? -6.679 13.862 -21.111 1.00 31.53 15 GLU A O 3
ATOM 2943 N N . TYR A 1 16 ? -4.998 15.122 -20.309 1.00 25.33 16 TYR A N 3
ATOM 2944 C CA . TYR A 1 16 ? -5.806 16.331 -20.206 1.00 70.10 16 TYR A CA 3
ATOM 2945 C C . TYR A 1 16 ? -6.062 16.933 -21.584 1.00 50.42 16 TYR A C 3
ATOM 2946 O O . TYR A 1 16 ? -7.160 17.411 -21.872 1.00 45.35 16 TYR A O 3
ATOM 2964 N N . LYS A 1 17 ? -5.041 16.906 -22.434 1.00 22.13 17 LYS A N 3
ATOM 2965 C CA . LYS A 1 17 ? -5.152 17.447 -23.782 1.00 45.54 17 LYS A CA 3
ATOM 2966 C C . LYS A 1 17 ? -6.163 16.655 -24.604 1.00 70.25 17 LYS A C 3
ATOM 2967 O O . LYS A 1 17 ? -6.954 17.230 -25.352 1.00 74.53 17 LYS A O 3
ATOM 2986 N N . GLU A 1 18 ? -6.133 15.334 -24.459 1.00 63.52 18 GLU A N 3
ATOM 2987 C CA . GLU A 1 18 ? -7.048 14.464 -25.190 1.00 30.14 18 GLU A CA 3
ATOM 2988 C C . GLU A 1 18 ? -8.455 14.545 -24.607 1.00 14.41 18 GLU A C 3
ATOM 2989 O O . GLU A 1 18 ? -9.445 14.424 -25.328 1.00 12.30 18 GLU A O 3
ATOM 3001 N N . ALA A 1 19 ? -8.536 14.750 -23.296 1.00 12.14 19 ALA A N 3
ATOM 3002 C CA . ALA A 1 19 ? -9.822 14.848 -22.616 1.00 44.42 19 ALA A CA 3
ATOM 3003 C C . ALA A 1 19 ? -10.617 16.050 -23.117 1.00 22.02 19 ALA A C 3
ATOM 3004 O O . ALA A 1 19 ? -11.811 15.943 -23.398 1.00 33.23 19 ALA A O 3
ATOM 3011 N N . PHE A 1 20 ? -9.948 17.192 -23.225 1.00 55.40 20 PHE A N 3
ATOM 3012 C CA . PHE A 1 20 ? -10.593 18.415 -23.690 1.00 53.23 20 PHE A CA 3
ATOM 3013 C C . PHE A 1 20 ? -10.918 18.326 -25.178 1.00 70.14 20 PHE A C 3
ATOM 3014 O O . PHE A 1 20 ? -12.001 18.719 -25.612 1.00 22.03 20 PHE A O 3
ATOM 3031 N N . GLN A 1 21 ? -9.973 17.807 -25.954 1.00 64.42 21 GLN A N 3
ATOM 3032 C CA . GLN A 1 21 ? -10.157 17.667 -27.394 1.00 32.02 21 GLN A CA 3
ATOM 3033 C C . GLN A 1 21 ? -11.297 16.702 -27.705 1.00 5.12 21 GLN A C 3
ATOM 3034 O O . GLN A 1 21 ? -12.117 16.957 -28.588 1.00 42.45 21 GLN A O 3
ATOM 3048 N N . LEU A 1 22 ? -11.342 15.593 -26.975 1.00 53.14 22 LEU A N 3
ATOM 3049 C CA . LEU A 1 22 ? -12.381 14.588 -27.173 1.00 51.34 22 LEU A CA 3
ATOM 3050 C C . LEU A 1 22 ? -13.759 15.162 -26.864 1.00 54.45 22 LEU A C 3
ATOM 3051 O O . LEU A 1 22 ? -14.756 14.777 -27.476 1.00 12.55 22 LEU A O 3
ATOM 3067 N N . PHE A 1 23 ? -13.809 16.088 -25.912 1.00 34.00 23 PHE A N 3
ATOM 3068 C CA . PHE A 1 23 ? -15.066 16.717 -25.522 1.00 22.33 23 PHE A CA 3
ATOM 3069 C C . PHE A 1 23 ? -15.404 17.879 -26.451 1.00 20.02 23 PHE A C 3
ATOM 3070 O O . PHE A 1 23 ? -16.460 18.500 -26.327 1.00 40.51 23 PHE A O 3
ATOM 3087 N N . ASP A 1 24 ? -14.501 18.167 -27.381 1.00 64.11 24 ASP A N 3
ATOM 3088 C CA . ASP A 1 24 ? -14.702 19.254 -28.333 1.00 33.44 24 ASP A CA 3
ATOM 3089 C C . ASP A 1 24 ? -14.765 18.720 -29.761 1.00 3.22 24 ASP A C 3
ATOM 3090 O O . ASP A 1 24 ? -13.809 18.851 -30.526 1.00 51.02 24 ASP A O 3
ATOM 3099 N N . LYS A 1 25 ? -15.896 18.118 -30.113 1.00 64.01 25 LYS A N 3
ATOM 3100 C CA . LYS A 1 25 ? -16.084 17.565 -31.449 1.00 53.23 25 LYS A CA 3
ATOM 3101 C C . LYS A 1 25 ? -15.978 18.656 -32.510 1.00 55.20 25 LYS A C 3
ATOM 3102 O O . LYS A 1 25 ? -15.653 18.383 -33.664 1.00 64.43 25 LYS A O 3
ATOM 3121 N N . ASP A 1 26 ? -16.255 19.892 -32.110 1.00 55.31 26 ASP A N 3
ATOM 3122 C CA . ASP A 1 26 ? -16.190 21.026 -33.026 1.00 34.32 26 ASP A CA 3
ATOM 3123 C C . ASP A 1 26 ? -14.744 21.341 -33.395 1.00 55.42 26 ASP A C 3
ATOM 3124 O O . ASP A 1 26 ? -13.834 20.571 -33.095 1.00 22.45 26 ASP A O 3
ATOM 3133 N N . ASN A 1 27 ? -14.542 22.480 -34.050 1.00 12.43 27 ASN A N 3
ATOM 3134 C CA . ASN A 1 27 ? -13.207 22.898 -34.462 1.00 63.34 27 ASN A CA 3
ATOM 3135 C C . ASN A 1 27 ? -12.767 24.144 -33.700 1.00 24.21 27 ASN A C 3
ATOM 3136 O O . ASN A 1 27 ? -11.901 24.891 -34.158 1.00 24.25 27 ASN A O 3
ATOM 3147 N N . ASP A 1 28 ? -13.369 24.362 -32.536 1.00 43.40 28 ASP A N 3
ATOM 3148 C CA . ASP A 1 28 ? -13.039 25.516 -31.709 1.00 44.31 28 ASP A CA 3
ATOM 3149 C C . ASP A 1 28 ? -11.756 25.271 -30.921 1.00 4.21 28 ASP A C 3
ATOM 3150 O O . ASP A 1 28 ? -11.068 26.212 -30.527 1.00 53.44 28 ASP A O 3
ATOM 3159 N N . ASN A 1 29 ? -11.440 24.001 -30.694 1.00 72.10 29 ASN A N 3
ATOM 3160 C CA . ASN A 1 29 ? -10.240 23.631 -29.952 1.00 53.20 29 ASN A CA 3
ATOM 3161 C C . ASN A 1 29 ? -10.310 24.143 -28.516 1.00 62.54 29 ASN A C 3
ATOM 3162 O O . ASN A 1 29 ? -9.284 24.361 -27.872 1.00 0.23 29 ASN A O 3
ATOM 3173 N N . LYS A 1 30 ? -11.528 24.332 -28.020 1.00 24.30 30 LYS A N 3
ATOM 3174 C CA . LYS A 1 30 ? -11.734 24.816 -26.660 1.00 74.22 30 LYS A CA 3
ATOM 3175 C C . LYS A 1 30 ? -13.015 24.238 -26.066 1.00 23.14 30 LYS A C 3
ATOM 3176 O O . LYS A 1 30 ? -13.809 23.610 -26.767 1.00 52.11 30 LYS A O 3
ATOM 3195 N N . LEU A 1 31 ? -13.209 24.454 -24.769 1.00 12.22 31 LEU A N 3
ATOM 3196 C CA . LEU A 1 31 ? -14.395 23.956 -24.080 1.00 3.25 31 LEU A CA 3
ATOM 3197 C C . LEU A 1 31 ? -15.185 25.103 -23.457 1.00 63.31 31 LEU A C 3
ATOM 3198 O O . LEU A 1 31 ? -14.650 25.884 -22.669 1.00 54.23 31 LEU A O 3
ATOM 3214 N N . THR A 1 32 ? -16.462 25.198 -23.814 1.00 21.24 32 THR A N 3
ATOM 3215 C CA . THR A 1 32 ? -17.326 26.247 -23.289 1.00 41.11 32 THR A CA 3
ATOM 3216 C C . THR A 1 32 ? -17.716 25.967 -21.842 1.00 42.04 32 THR A C 3
ATOM 3217 O O . THR A 1 32 ? -17.396 24.911 -21.297 1.00 54.33 32 THR A O 3
ATOM 3228 N N . ALA A 1 33 ? -18.408 26.920 -21.227 1.00 30.32 33 ALA A N 3
ATOM 3229 C CA . ALA A 1 33 ? -18.844 26.773 -19.843 1.00 51.44 33 ALA A CA 3
ATOM 3230 C C . ALA A 1 33 ? -19.522 25.427 -19.620 1.00 21.44 33 ALA A C 3
ATOM 3231 O O . ALA A 1 33 ? -19.397 24.829 -18.552 1.00 30.35 33 ALA A O 3
ATOM 3238 N N . GLU A 1 34 ? -20.239 24.954 -20.635 1.00 40.34 34 GLU A N 3
ATOM 3239 C CA . GLU A 1 34 ? -20.938 23.678 -20.548 1.00 23.43 34 GLU A CA 3
ATOM 3240 C C . GLU A 1 34 ? -19.947 22.517 -20.512 1.00 51.34 34 GLU A C 3
ATOM 3241 O O . GLU A 1 34 ? -20.047 21.629 -19.667 1.00 23.24 34 GLU A O 3
ATOM 3253 N N . GLU A 1 35 ? -18.994 22.533 -21.438 1.00 60.32 35 GLU A N 3
ATOM 3254 C CA . GLU A 1 35 ? -17.986 21.481 -21.514 1.00 73.53 35 GLU A CA 3
ATOM 3255 C C . GLU A 1 35 ? -17.082 21.504 -20.286 1.00 42.30 35 GLU A C 3
ATOM 3256 O O . GLU A 1 35 ? -16.659 20.458 -19.792 1.00 61.34 35 GLU A O 3
ATOM 3268 N N . LEU A 1 36 ? -16.788 22.705 -19.797 1.00 73.44 36 LEU A N 3
ATOM 3269 C CA . LEU A 1 36 ? -15.933 22.865 -18.626 1.00 52.45 36 LEU A CA 3
ATOM 3270 C C . LEU A 1 36 ? -16.606 22.300 -17.380 1.00 45.41 36 LEU A C 3
ATOM 3271 O O . LEU A 1 36 ? -15.969 21.628 -16.570 1.00 4.11 36 LEU A O 3
ATOM 3287 N N . GLY A 1 37 ? -17.898 22.578 -17.232 1.00 64.04 37 GLY A N 3
ATOM 3288 C CA . GLY A 1 37 ? -18.635 22.088 -16.083 1.00 1.31 37 GLY A CA 3
ATOM 3289 C C . GLY A 1 37 ? -18.632 20.575 -15.994 1.00 25.31 37 GLY A C 3
ATOM 3290 O O . GLY A 1 37 ? -18.660 20.009 -14.900 1.00 55.13 37 GLY A O 3
ATOM 3294 N N . THR A 1 38 ? -18.599 19.915 -17.147 1.00 43.44 38 THR A N 3
ATOM 3295 C CA . THR A 1 38 ? -18.595 18.459 -17.196 1.00 33.11 38 THR A CA 3
ATOM 3296 C C . THR A 1 38 ? -17.255 17.897 -16.733 1.00 14.03 38 THR A C 3
ATOM 3297 O O . THR A 1 38 ? -17.205 16.959 -15.938 1.00 13.41 38 THR A O 3
ATOM 3308 N N . VAL A 1 39 ? -16.170 18.476 -17.236 1.00 43.42 39 VAL A N 3
ATOM 3309 C CA . VAL A 1 39 ? -14.829 18.035 -16.873 1.00 21.43 39 VAL A CA 3
ATOM 3310 C C . VAL A 1 39 ? -14.482 18.448 -15.447 1.00 25.32 39 VAL A C 3
ATOM 3311 O O . VAL A 1 39 ? -13.773 17.734 -14.739 1.00 22.43 39 VAL A O 3
ATOM 3324 N N . MET A 1 40 ? -14.987 19.605 -15.032 1.00 61.44 40 MET A N 3
ATOM 3325 C CA . MET A 1 40 ? -14.732 20.112 -13.689 1.00 63.31 40 MET A CA 3
ATOM 3326 C C . MET A 1 40 ? -15.458 19.273 -12.643 1.00 74.41 40 MET A C 3
ATOM 3327 O O . MET A 1 40 ? -14.968 19.092 -11.529 1.00 1.12 40 MET A O 3
ATOM 3341 N N . ARG A 1 41 ? -16.629 18.762 -13.010 1.00 54.34 41 ARG A N 3
ATOM 3342 C CA . ARG A 1 41 ? -17.424 17.944 -12.103 1.00 32.51 41 ARG A CA 3
ATOM 3343 C C . ARG A 1 41 ? -16.603 16.773 -11.568 1.00 12.50 41 ARG A C 3
ATOM 3344 O O . ARG A 1 41 ? -16.764 16.365 -10.418 1.00 60.31 41 ARG A O 3
ATOM 3365 N N . ALA A 1 42 ? -15.726 16.239 -12.409 1.00 71.55 42 ALA A N 3
ATOM 3366 C CA . ALA A 1 42 ? -14.880 15.117 -12.022 1.00 23.13 42 ALA A CA 3
ATOM 3367 C C . ALA A 1 42 ? -13.801 15.557 -11.039 1.00 40.22 42 ALA A C 3
ATOM 3368 O O . ALA A 1 42 ? -13.290 14.753 -10.260 1.00 24.43 42 ALA A O 3
ATOM 3375 N N . LEU A 1 43 ? -13.457 16.840 -11.081 1.00 33.23 43 LEU A N 3
ATOM 3376 C CA . LEU A 1 43 ? -12.436 17.389 -10.194 1.00 74.12 43 LEU A CA 3
ATOM 3377 C C . LEU A 1 43 ? -13.060 17.908 -8.903 1.00 22.33 43 LEU A C 3
ATOM 3378 O O . LEU A 1 43 ? -12.406 17.955 -7.861 1.00 60.11 43 LEU A O 3
ATOM 3394 N N . GLY A 1 44 ? -14.330 18.294 -8.977 1.00 21.21 44 GLY A N 3
ATOM 3395 C CA . GLY A 1 44 ? -15.021 18.802 -7.807 1.00 72.12 44 GLY A CA 3
ATOM 3396 C C . GLY A 1 44 ? -16.134 17.883 -7.346 1.00 14.12 44 GLY A C 3
ATOM 3397 O O . GLY A 1 44 ? -15.958 17.101 -6.412 1.00 3.12 44 GLY A O 3
ATOM 3401 N N . ALA A 1 45 ? -17.287 17.977 -8.002 1.00 62.25 45 ALA A N 3
ATOM 3402 C CA . ALA A 1 45 ? -18.433 17.147 -7.655 1.00 74.02 45 ALA A CA 3
ATOM 3403 C C . ALA A 1 45 ? -18.928 17.456 -6.246 1.00 32.42 45 ALA A C 3
ATOM 3404 O O . ALA A 1 45 ? -18.575 16.767 -5.289 1.00 54.51 45 ALA A O 3
ATOM 3411 N N . ASN A 1 46 ? -19.747 18.495 -6.127 1.00 13.42 46 ASN A N 3
ATOM 3412 C CA . ASN A 1 46 ? -20.290 18.897 -4.834 1.00 4.23 46 ASN A CA 3
ATOM 3413 C C . ASN A 1 46 ? -21.192 20.119 -4.977 1.00 73.03 46 ASN A C 3
ATOM 3414 O O . ASN A 1 46 ? -22.384 20.081 -4.671 1.00 2.05 46 ASN A O 3
ATOM 3425 N N . PRO A 1 47 ? -20.611 21.230 -5.456 1.00 15.23 47 PRO A N 3
ATOM 3426 C CA . PRO A 1 47 ? -21.345 22.483 -5.652 1.00 11.31 47 PRO A CA 3
ATOM 3427 C C . PRO A 1 47 ? -22.347 22.396 -6.799 1.00 24.24 47 PRO A C 3
ATOM 3428 O O . PRO A 1 47 ? -22.596 21.317 -7.337 1.00 74.02 47 PRO A O 3
ATOM 3439 N N . THR A 1 48 ? -22.918 23.538 -7.168 1.00 2.40 48 THR A N 3
ATOM 3440 C CA . THR A 1 48 ? -23.893 23.590 -8.250 1.00 31.01 48 THR A CA 3
ATOM 3441 C C . THR A 1 48 ? -23.273 24.155 -9.522 1.00 25.12 48 THR A C 3
ATOM 3442 O O . THR A 1 48 ? -22.298 24.906 -9.470 1.00 72.20 48 THR A O 3
ATOM 3453 N N . LYS A 1 49 ? -23.843 23.791 -10.666 1.00 32.35 49 LYS A N 3
ATOM 3454 C CA . LYS A 1 49 ? -23.348 24.263 -11.953 1.00 35.20 49 LYS A CA 3
ATOM 3455 C C . LYS A 1 49 ? -23.459 25.781 -12.056 1.00 3.44 49 LYS A C 3
ATOM 3456 O O . LYS A 1 49 ? -22.610 26.434 -12.660 1.00 20.01 49 LYS A O 3
ATOM 3475 N N . GLN A 1 50 ? -24.510 26.334 -11.459 1.00 13.34 50 GLN A N 3
ATOM 3476 C CA . GLN A 1 50 ? -24.730 27.775 -11.483 1.00 41.52 50 GLN A CA 3
ATOM 3477 C C . GLN A 1 50 ? -23.643 28.506 -10.701 1.00 64.31 50 GLN A C 3
ATOM 3478 O O . GLN A 1 50 ? -23.245 29.614 -11.058 1.00 5.03 50 GLN A O 3
ATOM 3492 N N . LYS A 1 51 ? -23.166 27.876 -9.631 1.00 54.54 51 LYS A N 3
ATOM 3493 C CA . LYS A 1 51 ? -22.125 28.464 -8.798 1.00 5.31 51 LYS A CA 3
ATOM 3494 C C . LYS A 1 51 ? -20.787 28.482 -9.531 1.00 31.20 51 LYS A C 3
ATOM 3495 O O . LYS A 1 51 ? -20.120 29.514 -9.600 1.00 72.13 51 LYS A O 3
ATOM 3514 N N . ILE A 1 52 ? -20.403 27.333 -10.077 1.00 5.31 52 ILE A N 3
ATOM 3515 C CA . ILE A 1 52 ? -19.146 27.217 -10.807 1.00 4.50 52 ILE A CA 3
ATOM 3516 C C . ILE A 1 52 ? -19.154 28.091 -12.057 1.00 23.01 52 ILE A C 3
ATOM 3517 O O . ILE A 1 52 ? -18.130 28.660 -12.436 1.00 11.24 52 ILE A O 3
ATOM 3533 N N . SER A 1 53 ? -20.317 28.193 -12.693 1.00 61.45 53 SER A N 3
ATOM 3534 C CA . SER A 1 53 ? -20.458 28.995 -13.902 1.00 71.13 53 SER A CA 3
ATOM 3535 C C . SER A 1 53 ? -20.245 30.476 -13.600 1.00 73.43 53 SER A C 3
ATOM 3536 O O . SER A 1 53 ? -19.742 31.224 -14.437 1.00 60.34 53 SER A O 3
ATOM 3544 N N . GLU A 1 54 ? -20.632 30.889 -12.398 1.00 4.13 54 GLU A N 3
ATOM 3545 C CA . GLU A 1 54 ? -20.483 32.280 -11.985 1.00 74.12 54 GLU A CA 3
ATOM 3546 C C . GLU A 1 54 ? -19.022 32.610 -11.699 1.00 21.44 54 GLU A C 3
ATOM 3547 O O . GLU A 1 54 ? -18.577 33.740 -11.905 1.00 31.45 54 GLU A O 3
ATOM 3559 N N . ILE A 1 55 ? -18.279 31.616 -11.222 1.00 71.43 55 ILE A N 3
ATOM 3560 C CA . ILE A 1 55 ? -16.868 31.800 -10.908 1.00 21.31 55 ILE A CA 3
ATOM 3561 C C . ILE A 1 55 ? -16.024 31.848 -12.178 1.00 12.22 55 ILE A C 3
ATOM 3562 O O . ILE A 1 55 ? -15.131 32.685 -12.310 1.00 62.41 55 ILE A O 3
ATOM 3578 N N . VAL A 1 56 ? -16.315 30.947 -13.110 1.00 25.34 56 VAL A N 3
ATOM 3579 C CA . VAL A 1 56 ? -15.584 30.887 -14.371 1.00 1.13 56 VAL A CA 3
ATOM 3580 C C . VAL A 1 56 ? -15.915 32.086 -15.253 1.00 72.43 56 VAL A C 3
ATOM 3581 O O . VAL A 1 56 ? -15.043 32.634 -15.927 1.00 74.33 56 VAL A O 3
ATOM 3594 N N . LYS A 1 57 ? -17.181 32.489 -15.244 1.00 64.21 57 LYS A N 3
ATOM 3595 C CA . LYS A 1 57 ? -17.629 33.623 -16.042 1.00 60.15 57 LYS A CA 3
ATOM 3596 C C . LYS A 1 57 ? -17.155 34.939 -15.433 1.00 64.30 57 LYS A C 3
ATOM 3597 O O . LYS A 1 57 ? -17.058 35.954 -16.122 1.00 71.42 57 LYS A O 3
ATOM 3616 N N . ASP A 1 58 ? -16.858 34.912 -14.138 1.00 53.53 58 ASP A N 3
ATOM 3617 C CA . ASP A 1 58 ? -16.391 36.102 -13.436 1.00 40.23 58 ASP A CA 3
ATOM 3618 C C . ASP A 1 58 ? -14.866 36.164 -13.426 1.00 53.24 58 ASP A C 3
ATOM 3619 O O . ASP A 1 58 ? -14.279 37.244 -13.360 1.00 14.40 58 ASP A O 3
ATOM 3628 N N . TYR A 1 59 ? -14.232 34.999 -13.493 1.00 22.13 59 TYR A N 3
ATOM 3629 C CA . TYR A 1 59 ? -12.777 34.920 -13.488 1.00 64.13 59 TYR A CA 3
ATOM 3630 C C . TYR A 1 59 ? -12.223 34.976 -14.908 1.00 75.23 59 TYR A C 3
ATOM 3631 O O . TYR A 1 59 ? -11.117 35.465 -15.137 1.00 4.01 59 TYR A O 3
ATOM 3649 N N . ASP A 1 60 ? -13.002 34.473 -15.860 1.00 31.42 60 ASP A N 3
ATOM 3650 C CA . ASP A 1 60 ? -12.593 34.467 -17.260 1.00 24.13 60 ASP A CA 3
ATOM 3651 C C . ASP A 1 60 ? -13.329 35.547 -18.046 1.00 24.42 60 ASP A C 3
ATOM 3652 O O . ASP A 1 60 ? -14.108 35.249 -18.951 1.00 34.05 60 ASP A O 3
ATOM 3661 N N . LYS A 1 61 ? -13.075 36.803 -17.694 1.00 52.24 61 LYS A N 3
ATOM 3662 C CA . LYS A 1 61 ? -13.713 37.929 -18.367 1.00 4.23 61 LYS A CA 3
ATOM 3663 C C . LYS A 1 61 ? -12.713 38.677 -19.243 1.00 33.51 61 LYS A C 3
ATOM 3664 O O . LYS A 1 61 ? -13.093 39.528 -20.046 1.00 40.43 61 LYS A O 3
ATOM 3683 N N . ASP A 1 62 ? -11.435 38.351 -19.083 1.00 4.20 62 ASP A N 3
ATOM 3684 C CA . ASP A 1 62 ? -10.380 38.990 -19.862 1.00 53.43 62 ASP A CA 3
ATOM 3685 C C . ASP A 1 62 ? -10.145 38.245 -21.172 1.00 42.22 62 ASP A C 3
ATOM 3686 O O . ASP A 1 62 ? -9.196 38.535 -21.900 1.00 62.34 62 ASP A O 3
ATOM 3695 N N . ASN A 1 63 ? -11.014 37.284 -21.464 1.00 71.32 63 ASN A N 3
ATOM 3696 C CA . ASN A 1 63 ? -10.899 36.495 -22.686 1.00 63.24 63 ASN A CA 3
ATOM 3697 C C . ASN A 1 63 ? -12.273 36.047 -23.176 1.00 25.33 63 ASN A C 3
ATOM 3698 O O . ASN A 1 63 ? -12.799 36.579 -24.153 1.00 12.04 63 ASN A O 3
ATOM 3709 N N . SER A 1 64 ? -12.848 35.064 -22.489 1.00 50.35 64 SER A N 3
ATOM 3710 C CA . SER A 1 64 ? -14.160 34.542 -22.855 1.00 4.12 64 SER A CA 3
ATOM 3711 C C . SER A 1 64 ? -14.597 33.447 -21.887 1.00 43.43 64 SER A C 3
ATOM 3712 O O . SER A 1 64 ? -13.980 33.243 -20.843 1.00 23.42 64 SER A O 3
ATOM 3720 N N . GLY A 1 65 ? -15.669 32.746 -22.242 1.00 54.33 65 GLY A N 3
ATOM 3721 C CA . GLY A 1 65 ? -16.174 31.681 -21.395 1.00 2.33 65 GLY A CA 3
ATOM 3722 C C . GLY A 1 65 ? -15.792 30.305 -21.905 1.00 10.44 65 GLY A C 3
ATOM 3723 O O . GLY A 1 65 ? -16.542 29.343 -21.739 1.00 41.01 65 GLY A O 3
ATOM 3727 N N . LYS A 1 66 ? -14.622 30.210 -22.528 1.00 5.22 66 LYS A N 3
ATOM 3728 C CA . LYS A 1 66 ? -14.140 28.943 -23.064 1.00 73.33 66 LYS A CA 3
ATOM 3729 C C . LYS A 1 66 ? -12.817 28.547 -22.418 1.00 62.31 66 LYS A C 3
ATOM 3730 O O . LYS A 1 66 ? -12.167 29.360 -21.762 1.00 4.10 66 LYS A O 3
ATOM 3749 N N . PHE A 1 67 ? -12.423 27.292 -22.610 1.00 32.24 67 PHE A N 3
ATOM 3750 C CA . PHE A 1 67 ? -11.176 26.788 -22.045 1.00 70.15 67 PHE A CA 3
ATOM 3751 C C . PHE A 1 67 ? -10.242 26.294 -23.146 1.00 71.41 67 PHE A C 3
ATOM 3752 O O . PHE A 1 67 ? -10.669 25.613 -24.079 1.00 32.25 67 PHE A O 3
ATOM 3769 N N . ASP A 1 68 ? -8.965 26.642 -23.031 1.00 52.33 68 ASP A N 3
ATOM 3770 C CA . ASP A 1 68 ? -7.970 26.235 -24.016 1.00 23.13 68 ASP A CA 3
ATOM 3771 C C . ASP A 1 68 ? -6.981 25.244 -23.409 1.00 61.24 68 ASP A C 3
ATOM 3772 O O . ASP A 1 68 ? -6.521 25.422 -22.282 1.00 54.31 68 ASP A O 3
ATOM 3781 N N . GLN A 1 69 ? -6.660 24.199 -24.166 1.00 52.00 69 GLN A N 3
ATOM 3782 C CA . GLN A 1 69 ? -5.727 23.179 -23.703 1.00 13.11 69 GLN A CA 3
ATOM 3783 C C . GLN A 1 69 ? -4.458 23.814 -23.145 1.00 3.02 69 GLN A C 3
ATOM 3784 O O . GLN A 1 69 ? -3.880 23.320 -22.178 1.00 10.13 69 GLN A O 3
ATOM 3798 N N . GLU A 1 70 ? -4.031 24.911 -23.763 1.00 22.05 70 GLU A N 3
ATOM 3799 C CA . GLU A 1 70 ? -2.829 25.613 -23.328 1.00 23.55 70 GLU A CA 3
ATOM 3800 C C . GLU A 1 70 ? -3.043 26.266 -21.966 1.00 2.42 70 GLU A C 3
ATOM 3801 O O . GLU A 1 70 ? -2.156 26.254 -21.111 1.00 70.33 70 GLU A O 3
ATOM 3813 N N . THR A 1 71 ? -4.227 26.840 -21.771 1.00 23.53 71 THR A N 3
ATOM 3814 C CA . THR A 1 71 ? -4.558 27.500 -20.515 1.00 31.31 71 THR A CA 3
ATOM 3815 C C . THR A 1 71 ? -4.538 26.514 -19.353 1.00 13.22 71 THR A C 3
ATOM 3816 O O . THR A 1 71 ? -4.029 26.821 -18.275 1.00 32.42 71 THR A O 3
ATOM 3827 N N . PHE A 1 72 ? -5.094 25.328 -19.579 1.00 11.55 72 PHE A N 3
ATOM 3828 C CA . PHE A 1 72 ? -5.140 24.297 -18.549 1.00 64.11 72 PHE A CA 3
ATOM 3829 C C . PHE A 1 72 ? -3.744 23.748 -18.268 1.00 34.03 72 PHE A C 3
ATOM 3830 O O . PHE A 1 72 ? -3.388 23.485 -17.117 1.00 53.34 72 PHE A O 3
ATOM 3847 N N . LEU A 1 73 ? -2.958 23.575 -19.324 1.00 54.22 73 LEU A N 3
ATOM 3848 C CA . LEU A 1 73 ? -1.601 23.057 -19.192 1.00 52.21 73 LEU A CA 3
ATOM 3849 C C . LEU A 1 73 ? -0.693 24.077 -18.513 1.00 70.23 73 LEU A C 3
ATOM 3850 O O . LEU A 1 73 ? 0.273 23.714 -17.841 1.00 32.44 73 LEU A O 3
ATOM 3866 N N . THR A 1 74 ? -1.008 25.355 -18.692 1.00 50.44 74 THR A N 3
ATOM 3867 C CA . THR A 1 74 ? -0.222 26.428 -18.097 1.00 70.45 74 THR A CA 3
ATOM 3868 C C . THR A 1 74 ? -0.531 26.578 -16.612 1.00 23.55 74 THR A C 3
ATOM 3869 O O . THR A 1 74 ? 0.374 26.742 -15.794 1.00 3.12 74 THR A O 3
ATOM 3880 N N . ILE A 1 75 ? -1.813 26.518 -16.271 1.00 35.44 75 ILE A N 3
ATOM 3881 C CA . ILE A 1 75 ? -2.241 26.645 -14.883 1.00 31.54 75 ILE A CA 3
ATOM 3882 C C . ILE A 1 75 ? -1.866 25.405 -14.077 1.00 23.11 75 ILE A C 3
ATOM 3883 O O . ILE A 1 75 ? -1.515 25.501 -12.901 1.00 61.51 75 ILE A O 3
ATOM 3899 N N . MET A 1 76 ? -1.941 24.244 -14.718 1.00 25.05 76 MET A N 3
ATOM 3900 C CA . MET A 1 76 ? -1.606 22.985 -14.061 1.00 14.45 76 MET A CA 3
ATOM 3901 C C . MET A 1 76 ? -0.095 22.830 -13.923 1.00 24.52 76 MET A C 3
ATOM 3902 O O . MET A 1 76 ? 0.391 22.194 -12.987 1.00 1.33 76 MET A O 3
ATOM 3916 N N . LEU A 1 77 ? 0.643 23.412 -14.861 1.00 24.02 77 LEU A N 3
ATOM 3917 C CA . LEU A 1 77 ? 2.100 23.338 -14.844 1.00 31.11 77 LEU A CA 3
ATOM 3918 C C . LEU A 1 77 ? 2.685 24.326 -13.839 1.00 71.15 77 LEU A C 3
ATOM 3919 O O . LEU A 1 77 ? 3.648 24.017 -13.139 1.00 53.03 77 LEU A O 3
ATOM 3935 N N . GLU A 1 78 ? 2.094 25.516 -13.776 1.00 61.31 78 GLU A N 3
ATOM 3936 C CA . GLU A 1 78 ? 2.556 26.548 -12.856 1.00 71.22 78 GLU A CA 3
ATOM 3937 C C . GLU A 1 78 ? 2.142 26.226 -11.423 1.00 34.51 78 GLU A C 3
ATOM 3938 O O . GLU A 1 78 ? 2.812 26.618 -10.469 1.00 15.45 78 GLU A O 3
ATOM 3950 N N . TYR A 1 79 ? 1.033 25.508 -11.281 1.00 71.13 79 TYR A N 3
ATOM 3951 C CA . TYR A 1 79 ? 0.526 25.135 -9.966 1.00 1.40 79 TYR A CA 3
ATOM 3952 C C . TYR A 1 79 ? 1.263 23.912 -9.426 1.00 11.54 79 TYR A C 3
ATOM 3953 O O . TYR A 1 79 ? 1.390 23.735 -8.215 1.00 12.42 79 TYR A O 3
ATOM 3971 N N . GLY A 1 80 ? 1.747 23.072 -10.335 1.00 73.41 80 GLY A N 3
ATOM 3972 C CA . GLY A 1 80 ? 2.465 21.877 -9.932 1.00 5.52 80 GLY A CA 3
ATOM 3973 C C . GLY A 1 80 ? 3.969 22.069 -9.953 1.00 71.22 80 GLY A C 3
ATOM 3974 O O . GLY A 1 80 ? 4.721 21.105 -10.087 1.00 31.04 80 GLY A O 3
ATOM 3978 N N . GLN A 1 81 ? 4.406 23.318 -9.823 1.00 74.43 81 GLN A N 3
ATOM 3979 C CA . GLN A 1 81 ? 5.830 23.633 -9.831 1.00 74.42 81 GLN A CA 3
ATOM 3980 C C . GLN A 1 81 ? 6.462 23.329 -8.476 1.00 73.22 81 GLN A C 3
ATOM 3981 O O . GLN A 1 81 ? 7.660 23.063 -8.387 1.00 12.15 81 GLN A O 3
ATOM 3995 N N . GLU A 1 82 ? 5.647 23.371 -7.426 1.00 41.14 82 GLU A N 3
ATOM 3996 C CA . GLU A 1 82 ? 6.128 23.101 -6.077 1.00 10.21 82 GLU A CA 3
ATOM 3997 C C . GLU A 1 82 ? 6.863 21.766 -6.017 1.00 63.20 82 GLU A C 3
ATOM 3998 O O . GLU A 1 82 ? 7.799 21.593 -5.236 1.00 30.32 82 GLU A O 3
ATOM 4010 N N . VAL A 1 83 ? 6.434 20.823 -6.851 1.00 15.34 83 VAL A N 3
ATOM 4011 C CA . VAL A 1 83 ? 7.051 19.502 -6.894 1.00 13.30 83 VAL A CA 3
ATOM 4012 C C . VAL A 1 83 ? 8.108 19.426 -7.990 1.00 10.30 83 VAL A C 3
ATOM 4013 O O . VAL A 1 83 ? 7.991 20.080 -9.026 1.00 71.14 83 VAL A O 3
ATOM 4026 N N . ASP A 1 84 ? 9.139 18.622 -7.754 1.00 52.40 84 ASP A N 3
ATOM 4027 C CA . ASP A 1 84 ? 10.217 18.459 -8.722 1.00 20.42 84 ASP A CA 3
ATOM 4028 C C . ASP A 1 84 ? 9.687 17.894 -10.036 1.00 51.13 84 ASP A C 3
ATOM 4029 O O . ASP A 1 84 ? 10.210 18.194 -11.109 1.00 40.25 84 ASP A O 3
ATOM 4038 N N . SER A 1 85 ? 8.645 17.073 -9.944 1.00 63.33 85 SER A N 3
ATOM 4039 C CA . SER A 1 85 ? 8.047 16.461 -11.125 1.00 11.51 85 SER A CA 3
ATOM 4040 C C . SER A 1 85 ? 9.100 15.727 -11.949 1.00 35.11 85 SER A C 3
ATOM 4041 O O . SER A 1 85 ? 9.092 14.496 -11.978 1.00 42.52 85 SER A O 3
ATOM 4051 N N . MET A 1 1 ? -8.167 15.824 2.713 1.00 0.41 1 MET A N 4
ATOM 4052 C CA . MET A 1 1 ? -9.270 16.737 2.436 1.00 31.42 1 MET A CA 4
ATOM 4053 C C . MET A 1 1 ? -8.755 18.144 2.157 1.00 4.14 1 MET A C 4
ATOM 4054 O O . MET A 1 1 ? -9.123 19.098 2.843 1.00 12.14 1 MET A O 4
ATOM 4068 N N . SER A 1 2 ? -7.901 18.268 1.147 1.00 45.24 2 SER A N 4
ATOM 4069 C CA . SER A 1 2 ? -7.331 19.559 0.780 1.00 43.11 2 SER A CA 4
ATOM 4070 C C . SER A 1 2 ? -7.526 19.836 -0.708 1.00 4.15 2 SER A C 4
ATOM 4071 O O . SER A 1 2 ? -7.660 18.912 -1.509 1.00 11.42 2 SER A O 4
ATOM 4079 N N . GLU A 1 3 ? -7.540 21.117 -1.067 1.00 70.34 3 GLU A N 4
ATOM 4080 C CA . GLU A 1 3 ? -7.719 21.516 -2.459 1.00 64.11 3 GLU A CA 4
ATOM 4081 C C . GLU A 1 3 ? -6.394 21.963 -3.071 1.00 34.01 3 GLU A C 4
ATOM 4082 O O . GLU A 1 3 ? -6.098 23.157 -3.128 1.00 54.02 3 GLU A O 4
ATOM 4094 N N . GLN A 1 4 ? -5.603 20.997 -3.526 1.00 54.12 4 GLN A N 4
ATOM 4095 C CA . GLN A 1 4 ? -4.310 21.292 -4.133 1.00 11.13 4 GLN A CA 4
ATOM 4096 C C . GLN A 1 4 ? -4.010 20.323 -5.271 1.00 65.34 4 GLN A C 4
ATOM 4097 O O . GLN A 1 4 ? -4.427 19.165 -5.242 1.00 12.41 4 GLN A O 4
ATOM 4111 N N . LYS A 1 5 ? -3.283 20.803 -6.274 1.00 41.24 5 LYS A N 4
ATOM 4112 C CA . LYS A 1 5 ? -2.925 19.981 -7.424 1.00 21.43 5 LYS A CA 4
ATOM 4113 C C . LYS A 1 5 ? -1.455 19.576 -7.366 1.00 73.31 5 LYS A C 4
ATOM 4114 O O . LYS A 1 5 ? -0.564 20.408 -7.540 1.00 73.13 5 LYS A O 4
ATOM 4133 N N . LYS A 1 6 ? -1.208 18.293 -7.121 1.00 53.05 6 LYS A N 4
ATOM 4134 C CA . LYS A 1 6 ? 0.153 17.777 -7.044 1.00 30.12 6 LYS A CA 4
ATOM 4135 C C . LYS A 1 6 ? 0.401 16.732 -8.127 1.00 2.31 6 LYS A C 4
ATOM 4136 O O . LYS A 1 6 ? 0.979 15.677 -7.865 1.00 2.20 6 LYS A O 4
ATOM 4155 N N . VAL A 1 7 ? -0.038 17.033 -9.345 1.00 52.44 7 VAL A N 4
ATOM 4156 C CA . VAL A 1 7 ? 0.138 16.121 -10.469 1.00 22.03 7 VAL A CA 4
ATOM 4157 C C . VAL A 1 7 ? 0.698 16.849 -11.686 1.00 24.24 7 VAL A C 4
ATOM 4158 O O . VAL A 1 7 ? 0.284 17.966 -11.999 1.00 12.35 7 VAL A O 4
ATOM 4171 N N . LEU A 1 8 ? 1.642 16.211 -12.367 1.00 61.23 8 LEU A N 4
ATOM 4172 C CA . LEU A 1 8 ? 2.260 16.798 -13.551 1.00 62.44 8 LEU A CA 4
ATOM 4173 C C . LEU A 1 8 ? 3.138 15.778 -14.269 1.00 72.15 8 LEU A C 4
ATOM 4174 O O . LEU A 1 8 ? 4.367 15.845 -14.207 1.00 35.15 8 LEU A O 4
ATOM 4190 N N . THR A 1 9 ? 2.501 14.833 -14.955 1.00 14.13 9 THR A N 4
ATOM 4191 C CA . THR A 1 9 ? 3.222 13.800 -15.686 1.00 42.43 9 THR A CA 4
ATOM 4192 C C . THR A 1 9 ? 2.622 13.584 -17.070 1.00 73.13 9 THR A C 4
ATOM 4193 O O . THR A 1 9 ? 1.556 14.113 -17.384 1.00 35.33 9 THR A O 4
ATOM 4204 N N . ALA A 1 10 ? 3.312 12.803 -17.895 1.00 41.20 10 ALA A N 4
ATOM 4205 C CA . ALA A 1 10 ? 2.844 12.516 -19.245 1.00 62.50 10 ALA A CA 4
ATOM 4206 C C . ALA A 1 10 ? 1.403 12.017 -19.233 1.00 1.12 10 ALA A C 4
ATOM 4207 O O . ALA A 1 10 ? 0.608 12.368 -20.105 1.00 64.32 10 ALA A O 4
ATOM 4214 N N . GLU A 1 11 ? 1.073 11.199 -18.239 1.00 23.51 11 GLU A N 4
ATOM 4215 C CA . GLU A 1 11 ? -0.273 10.652 -18.115 1.00 11.22 11 GLU A CA 4
ATOM 4216 C C . GLU A 1 11 ? -1.311 11.769 -18.055 1.00 23.34 11 GLU A C 4
ATOM 4217 O O . GLU A 1 11 ? -2.364 11.685 -18.683 1.00 54.55 11 GLU A O 4
ATOM 4229 N N . GLU A 1 12 ? -1.003 12.814 -17.293 1.00 0.44 12 GLU A N 4
ATOM 4230 C CA . GLU A 1 12 ? -1.909 13.947 -17.149 1.00 32.24 12 GLU A CA 4
ATOM 4231 C C . GLU A 1 12 ? -2.025 14.722 -18.459 1.00 25.50 12 GLU A C 4
ATOM 4232 O O . GLU A 1 12 ? -3.107 15.174 -18.830 1.00 24.14 12 GLU A O 4
ATOM 4244 N N . GLN A 1 13 ? -0.901 14.868 -19.153 1.00 43.21 13 GLN A N 4
ATOM 4245 C CA . GLN A 1 13 ? -0.876 15.589 -20.420 1.00 41.04 13 GLN A CA 4
ATOM 4246 C C . GLN A 1 13 ? -1.797 14.928 -21.440 1.00 14.53 13 GLN A C 4
ATOM 4247 O O . GLN A 1 13 ? -2.653 15.585 -22.033 1.00 31.24 13 GLN A O 4
ATOM 4261 N N . GLN A 1 14 ? -1.616 13.627 -21.640 1.00 21.33 14 GLN A N 4
ATOM 4262 C CA . GLN A 1 14 ? -2.432 12.879 -22.588 1.00 41.15 14 GLN A CA 4
ATOM 4263 C C . GLN A 1 14 ? -3.888 12.832 -22.137 1.00 2.14 14 GLN A C 4
ATOM 4264 O O . GLN A 1 14 ? -4.803 12.984 -22.946 1.00 22.45 14 GLN A O 4
ATOM 4278 N N . GLU A 1 15 ? -4.093 12.620 -20.841 1.00 35.20 15 GLU A N 4
ATOM 4279 C CA . GLU A 1 15 ? -5.439 12.552 -20.284 1.00 1.45 15 GLU A CA 4
ATOM 4280 C C . GLU A 1 15 ? -6.219 13.827 -20.589 1.00 14.31 15 GLU A C 4
ATOM 4281 O O . GLU A 1 15 ? -7.390 13.775 -20.969 1.00 10.15 15 GLU A O 4
ATOM 4293 N N . TYR A 1 16 ? -5.564 14.970 -20.421 1.00 0.02 16 TYR A N 4
ATOM 4294 C CA . TYR A 1 16 ? -6.197 16.259 -20.676 1.00 62.01 16 TYR A CA 4
ATOM 4295 C C . TYR A 1 16 ? -6.393 16.482 -22.172 1.00 11.42 16 TYR A C 4
ATOM 4296 O O . TYR A 1 16 ? -7.431 16.985 -22.606 1.00 45.34 16 TYR A O 4
ATOM 4314 N N . LYS A 1 17 ? -5.390 16.105 -22.957 1.00 5.12 17 LYS A N 4
ATOM 4315 C CA . LYS A 1 17 ? -5.450 16.262 -24.405 1.00 13.21 17 LYS A CA 4
ATOM 4316 C C . LYS A 1 17 ? -6.671 15.550 -24.979 1.00 72.21 17 LYS A C 4
ATOM 4317 O O . LYS A 1 17 ? -7.370 16.090 -25.835 1.00 44.23 17 LYS A O 4
ATOM 4336 N N . GLU A 1 18 ? -6.921 14.335 -24.500 1.00 54.43 18 GLU A N 4
ATOM 4337 C CA . GLU A 1 18 ? -8.060 13.551 -24.966 1.00 43.25 18 GLU A CA 4
ATOM 4338 C C . GLU A 1 18 ? -9.364 14.078 -24.373 1.00 64.42 18 GLU A C 4
ATOM 4339 O O . GLU A 1 18 ? -10.418 14.006 -25.004 1.00 21.44 18 GLU A O 4
ATOM 4351 N N . ALA A 1 19 ? -9.282 14.608 -23.157 1.00 41.31 19 ALA A N 4
ATOM 4352 C CA . ALA A 1 19 ? -10.453 15.149 -22.480 1.00 21.13 19 ALA A CA 4
ATOM 4353 C C . ALA A 1 19 ? -11.056 16.308 -23.266 1.00 33.23 19 ALA A C 4
ATOM 4354 O O . ALA A 1 19 ? -12.256 16.325 -23.544 1.00 74.33 19 ALA A O 4
ATOM 4361 N N . PHE A 1 20 ? -10.219 17.275 -23.621 1.00 44.32 20 PHE A N 4
ATOM 4362 C CA . PHE A 1 20 ? -10.670 18.440 -24.374 1.00 72.13 20 PHE A CA 4
ATOM 4363 C C . PHE A 1 20 ? -10.921 18.078 -25.836 1.00 23.32 20 PHE A C 4
ATOM 4364 O O . PHE A 1 20 ? -11.808 18.638 -26.480 1.00 21.40 20 PHE A O 4
ATOM 4381 N N . GLN A 1 21 ? -10.133 17.139 -26.351 1.00 14.34 21 GLN A N 4
ATOM 4382 C CA . GLN A 1 21 ? -10.270 16.704 -27.735 1.00 24.21 21 GLN A CA 4
ATOM 4383 C C . GLN A 1 21 ? -11.595 15.980 -27.951 1.00 3.53 21 GLN A C 4
ATOM 4384 O O . GLN A 1 21 ? -12.303 16.237 -28.926 1.00 55.10 21 GLN A O 4
ATOM 4398 N N . LEU A 1 22 ? -11.925 15.076 -27.036 1.00 31.53 22 LEU A N 4
ATOM 4399 C CA . LEU A 1 22 ? -13.166 14.314 -27.125 1.00 50.21 22 LEU A CA 4
ATOM 4400 C C . LEU A 1 22 ? -14.378 15.224 -26.943 1.00 61.24 22 LEU A C 4
ATOM 4401 O O . LEU A 1 22 ? -15.436 14.991 -27.529 1.00 21.12 22 LEU A O 4
ATOM 4417 N N . PHE A 1 23 ? -14.214 16.262 -26.131 1.00 1.54 23 PHE A N 4
ATOM 4418 C CA . PHE A 1 23 ? -15.294 17.208 -25.873 1.00 4.13 23 PHE A CA 4
ATOM 4419 C C . PHE A 1 23 ? -15.229 18.386 -26.840 1.00 65.53 23 PHE A C 4
ATOM 4420 O O . PHE A 1 23 ? -15.863 19.418 -26.624 1.00 13.04 23 PHE A O 4
ATOM 4437 N N . ASP A 1 24 ? -14.455 18.223 -27.909 1.00 11.30 24 ASP A N 4
ATOM 4438 C CA . ASP A 1 24 ? -14.306 19.272 -28.911 1.00 74.22 24 ASP A CA 4
ATOM 4439 C C . ASP A 1 24 ? -14.624 18.741 -30.305 1.00 15.12 24 ASP A C 4
ATOM 4440 O O . ASP A 1 24 ? -13.772 18.744 -31.193 1.00 53.23 24 ASP A O 4
ATOM 4449 N N . LYS A 1 25 ? -15.859 18.284 -30.490 1.00 40.14 25 LYS A N 4
ATOM 4450 C CA . LYS A 1 25 ? -16.292 17.748 -31.776 1.00 3.41 25 LYS A CA 4
ATOM 4451 C C . LYS A 1 25 ? -16.395 18.857 -32.819 1.00 61.4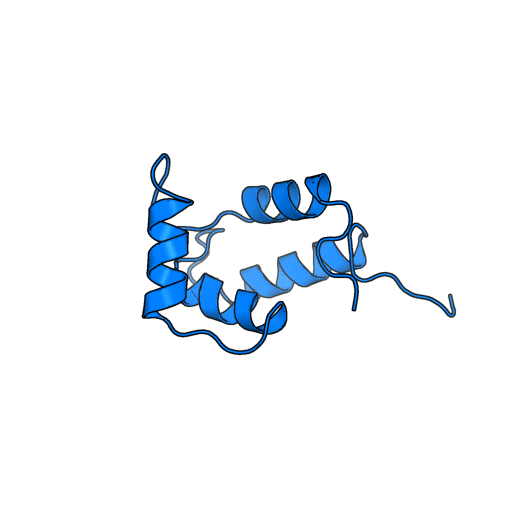2 25 LYS A C 4
ATOM 4452 O O . LYS A 1 25 ? -16.233 18.613 -34.015 1.00 35.12 25 LYS A O 4
ATOM 4471 N N . ASP A 1 26 ? -16.664 20.073 -32.359 1.00 22.11 26 ASP A N 4
ATOM 4472 C CA . ASP A 1 26 ? -16.786 21.220 -33.252 1.00 73.41 26 ASP A CA 4
ATOM 4473 C C . ASP A 1 26 ? -15.420 21.642 -33.783 1.00 61.13 26 ASP A C 4
ATOM 4474 O O . ASP A 1 26 ? -15.324 22.484 -34.675 1.00 43.20 26 ASP A O 4
ATOM 4483 N N . ASN A 1 27 ? -14.366 21.051 -33.229 1.00 12.32 27 ASN A N 4
ATOM 4484 C CA . ASN A 1 27 ? -13.005 21.368 -33.646 1.00 2.32 27 ASN A CA 4
ATOM 4485 C C . ASN A 1 27 ? -12.669 22.825 -33.344 1.00 40.30 27 ASN A C 4
ATOM 4486 O O . ASN A 1 27 ? -12.019 23.501 -34.143 1.00 13.25 27 ASN A O 4
ATOM 4497 N N . ASP A 1 28 ? -13.114 23.302 -32.188 1.00 11.34 28 ASP A N 4
ATOM 4498 C CA . ASP A 1 28 ? -12.860 24.679 -31.779 1.00 44.10 28 ASP A CA 4
ATOM 4499 C C . ASP A 1 28 ? -11.538 24.786 -31.024 1.00 73.13 28 ASP A C 4
ATOM 4500 O O . ASP A 1 28 ? -11.042 25.884 -30.775 1.00 62.42 28 ASP A O 4
ATOM 4509 N N . ASN A 1 29 ? -10.975 23.639 -30.662 1.00 25.44 29 ASN A N 4
ATOM 4510 C CA . ASN A 1 29 ? -9.712 23.603 -29.934 1.00 25.30 29 ASN A CA 4
ATOM 4511 C C . ASN A 1 29 ? -9.859 24.246 -28.558 1.00 24.43 29 ASN A C 4
ATOM 4512 O O . ASN A 1 29 ? -8.869 24.579 -27.907 1.00 2.32 29 ASN A O 4
ATOM 4523 N N . LYS A 1 30 ? -11.102 24.416 -28.120 1.00 53.45 30 LYS A N 4
ATOM 4524 C CA . LYS A 1 30 ? -11.381 25.017 -26.822 1.00 21.13 30 LYS A CA 4
ATOM 4525 C C . LYS A 1 30 ? -12.656 24.437 -26.216 1.00 61.23 30 LYS A C 4
ATOM 4526 O O . LYS A 1 30 ? -13.499 23.888 -26.927 1.00 62.21 30 LYS A O 4
ATOM 4545 N N . LEU A 1 31 ? -12.791 24.564 -24.901 1.00 52.21 31 LEU A N 4
ATOM 4546 C CA . LEU A 1 31 ? -13.965 24.054 -24.200 1.00 42.22 31 LEU A CA 4
ATOM 4547 C C . LEU A 1 31 ? -14.707 25.181 -23.487 1.00 64.15 31 LEU A C 4
ATOM 4548 O O . LEU A 1 31 ? -14.123 25.914 -22.688 1.00 32.33 31 LEU A O 4
ATOM 4564 N N . THR A 1 32 ? -15.996 25.313 -23.782 1.00 5.21 32 THR A N 4
ATOM 4565 C CA . THR A 1 32 ? -16.818 26.349 -23.169 1.00 22.31 32 THR A CA 4
ATOM 4566 C C . THR A 1 32 ? -17.148 26.004 -21.722 1.00 24.44 32 THR A C 4
ATOM 4567 O O . THR A 1 32 ? -16.827 24.916 -21.244 1.00 32.12 32 THR A O 4
ATOM 4578 N N . ALA A 1 33 ? -17.792 26.937 -21.027 1.00 74.05 33 ALA A N 4
ATOM 4579 C CA . ALA A 1 33 ? -18.169 26.730 -19.635 1.00 61.55 33 ALA A CA 4
ATOM 4580 C C . ALA A 1 33 ? -18.853 25.381 -19.446 1.00 55.25 33 ALA A C 4
ATOM 4581 O O . ALA A 1 33 ? -18.668 24.717 -18.426 1.00 54.51 33 ALA A O 4
ATOM 4588 N N . GLU A 1 34 ? -19.647 24.981 -20.436 1.00 43.11 34 GLU A N 4
ATOM 4589 C CA . GLU A 1 34 ? -20.360 23.711 -20.376 1.00 61.11 34 GLU A CA 4
ATOM 4590 C C . GLU A 1 34 ? -19.384 22.539 -20.363 1.00 23.42 34 GLU A C 4
ATOM 4591 O O . GLU A 1 34 ? -19.498 21.634 -19.536 1.00 62.24 34 GLU A O 4
ATOM 4603 N N . GLU A 1 35 ? -18.426 22.562 -21.283 1.00 44.01 35 GLU A N 4
ATOM 4604 C CA . GLU A 1 35 ? -17.430 21.501 -21.377 1.00 12.00 35 GLU A CA 4
ATOM 4605 C C . GLU A 1 35 ? -16.509 21.509 -20.161 1.00 72.12 35 GLU A C 4
ATOM 4606 O O . GLU A 1 35 ? -16.268 20.472 -19.543 1.00 30.22 35 GLU A O 4
ATOM 4618 N N . LEU A 1 36 ? -15.997 22.687 -19.823 1.00 63.12 36 LEU A N 4
ATOM 4619 C CA . LEU A 1 36 ? -15.101 22.832 -18.681 1.00 42.04 36 LEU A CA 4
ATOM 4620 C C . LEU A 1 36 ? -15.738 22.270 -17.414 1.00 45.33 36 LEU A C 4
ATOM 4621 O O . LEU A 1 36 ? -15.092 21.557 -16.647 1.00 32.24 36 LEU A O 4
ATOM 4637 N N . GLY A 1 37 ? -17.009 22.595 -17.203 1.00 13.22 37 GLY A N 4
ATOM 4638 C CA . GLY A 1 37 ? -17.713 22.113 -16.029 1.00 60.44 37 GLY A CA 4
ATOM 4639 C C . GLY A 1 37 ? -17.784 20.599 -15.978 1.00 2.42 37 GLY A C 4
ATOM 4640 O O . GLY A 1 37 ? -17.778 20.006 -14.899 1.00 22.15 37 GLY A O 4
ATOM 4644 N N . THR A 1 38 ? -17.853 19.971 -17.147 1.00 54.32 38 THR A N 4
ATOM 4645 C CA . THR A 1 38 ? -17.930 18.518 -17.231 1.00 42.24 38 THR A CA 4
ATOM 4646 C C . THR A 1 38 ? -16.594 17.876 -16.871 1.00 40.12 38 THR A C 4
ATOM 4647 O O . THR A 1 38 ? -16.544 16.908 -16.114 1.00 31.41 38 THR A O 4
ATOM 4658 N N . VAL A 1 39 ? -15.513 18.423 -17.419 1.00 12.33 39 VAL A N 4
ATOM 4659 C CA . VAL A 1 39 ? -14.177 17.905 -17.154 1.00 44.21 39 VAL A CA 4
ATOM 4660 C C . VAL A 1 39 ? -13.724 18.249 -15.740 1.00 22.41 39 VAL A C 4
ATOM 4661 O O . VAL A 1 39 ? -13.017 17.473 -15.097 1.00 54.41 39 VAL A O 4
ATOM 4674 N N . MET A 1 40 ? -14.137 19.417 -15.259 1.00 52.54 40 MET A N 4
ATOM 4675 C CA . MET A 1 40 ? -13.776 19.863 -13.919 1.00 2.14 40 MET A CA 4
ATOM 4676 C C . MET A 1 40 ? -14.511 19.050 -12.858 1.00 43.25 40 MET A C 4
ATOM 4677 O O . MET A 1 40 ? -13.978 18.795 -11.778 1.00 12.11 40 MET A O 4
ATOM 4691 N N . ARG A 1 41 ? -15.737 18.646 -13.174 1.00 32.55 41 ARG A N 4
ATOM 4692 C CA . ARG A 1 41 ? -16.546 17.863 -12.247 1.00 40.45 41 ARG A CA 4
ATOM 4693 C C . ARG A 1 41 ? -15.824 16.580 -11.845 1.00 24.11 41 ARG A C 4
ATOM 4694 O O . ARG A 1 41 ? -15.946 16.117 -10.712 1.00 22.52 41 ARG A O 4
ATOM 4715 N N . ALA A 1 42 ? -15.071 16.013 -12.782 1.00 33.51 42 ALA A N 4
ATOM 4716 C CA . ALA A 1 42 ? -14.328 14.785 -12.525 1.00 73.34 42 ALA A CA 4
ATOM 4717 C C . ALA A 1 42 ? -13.360 14.962 -11.360 1.00 55.13 42 ALA A C 4
ATOM 4718 O O . ALA A 1 42 ? -12.948 13.989 -10.729 1.00 15.14 42 ALA A O 4
ATOM 4725 N N . LEU A 1 43 ? -13.001 16.210 -11.081 1.00 32.13 43 LEU A N 4
ATOM 4726 C CA . LEU A 1 43 ? -12.080 16.515 -9.991 1.00 50.10 43 LEU A CA 4
ATOM 4727 C C . LEU A 1 43 ? -12.819 17.145 -8.814 1.00 51.12 43 LEU A C 4
ATOM 4728 O O . LEU A 1 43 ? -12.366 17.072 -7.673 1.00 74.35 43 LEU A O 4
ATOM 4744 N N . GLY A 1 44 ? -13.961 17.762 -9.101 1.00 72.22 44 GLY A N 4
ATOM 4745 C CA . GLY A 1 44 ? -14.746 18.392 -8.056 1.00 12.44 44 GLY A CA 4
ATOM 4746 C C . GLY A 1 44 ? -16.194 17.945 -8.067 1.00 51.51 44 GLY A C 4
ATOM 4747 O O . GLY A 1 44 ? -16.541 16.928 -7.467 1.00 43.32 44 GLY A O 4
ATOM 4751 N N . ALA A 1 45 ? -17.042 18.707 -8.751 1.00 35.34 45 ALA A N 4
ATOM 4752 C CA . ALA A 1 45 ? -18.460 18.382 -8.838 1.00 12.10 45 ALA A CA 4
ATOM 4753 C C . ALA A 1 45 ? -19.124 18.450 -7.467 1.00 14.31 45 ALA A C 4
ATOM 4754 O O . ALA A 1 45 ? -20.213 17.915 -7.268 1.00 34.14 45 ALA A O 4
ATOM 4761 N N . ASN A 1 46 ? -18.460 19.111 -6.524 1.00 51.02 46 ASN A N 4
ATOM 4762 C CA . ASN A 1 46 ? -18.985 19.246 -5.171 1.00 41.20 46 ASN A CA 4
ATOM 4763 C C . ASN A 1 46 ? -20.200 20.170 -5.150 1.00 21.04 46 ASN A C 4
ATOM 4764 O O . ASN A 1 46 ? -21.304 19.775 -4.772 1.00 41.44 46 ASN A O 4
ATOM 4775 N N . PRO A 1 47 ? -19.993 21.429 -5.563 1.00 1.24 47 PRO A N 4
ATOM 4776 C CA . PRO A 1 47 ? -21.059 22.435 -5.602 1.00 60.22 47 PRO A CA 4
ATOM 4777 C C . PRO A 1 47 ? -22.091 22.143 -6.686 1.00 14.23 47 PRO A C 4
ATOM 4778 O O . PRO A 1 47 ? -22.079 21.077 -7.300 1.00 61.53 47 PRO A O 4
ATOM 4789 N N . THR A 1 48 ? -22.986 23.100 -6.917 1.00 33.52 48 THR A N 4
ATOM 4790 C CA . THR A 1 48 ? -24.026 22.945 -7.926 1.00 42.42 48 THR A CA 4
ATOM 4791 C C . THR A 1 48 ? -23.599 23.564 -9.254 1.00 14.13 48 THR A C 4
ATOM 4792 O O . THR A 1 48 ? -22.755 24.459 -9.291 1.00 71.31 48 THR A O 4
ATOM 4803 N N . LYS A 1 49 ? -24.189 23.082 -10.342 1.00 15.23 49 LYS A N 4
ATOM 4804 C CA . LYS A 1 49 ? -23.873 23.588 -11.672 1.00 54.41 49 LYS A CA 4
ATOM 4805 C C . LYS A 1 49 ? -24.012 25.107 -11.723 1.00 75.32 49 LYS A C 4
ATOM 4806 O O . LYS A 1 49 ? -23.229 25.788 -12.384 1.00 72.34 49 LYS A O 4
ATOM 4825 N N . GLN A 1 50 ? -25.013 25.629 -11.022 1.00 71.40 50 GLN A N 4
ATOM 4826 C CA . GLN A 1 50 ? -25.253 27.066 -10.988 1.00 44.20 50 GLN A CA 4
ATOM 4827 C C . GLN A 1 50 ? -24.111 27.792 -10.284 1.00 23.14 50 GLN A C 4
ATOM 4828 O O . GLN A 1 50 ? -23.725 28.893 -10.676 1.00 63.23 50 GLN A O 4
ATOM 4842 N N . LYS A 1 51 ? -23.574 27.168 -9.240 1.00 2.42 51 LYS A N 4
ATOM 4843 C CA . LYS A 1 51 ? -22.475 27.753 -8.481 1.00 35.11 51 LYS A CA 4
ATOM 4844 C C . LYS A 1 51 ? -21.199 27.796 -9.315 1.00 73.00 51 LYS A C 4
ATOM 4845 O O . LYS A 1 51 ? -20.548 28.836 -9.416 1.00 31.54 51 LYS A O 4
ATOM 4864 N N . ILE A 1 52 ? -20.848 26.661 -9.911 1.00 15.22 52 ILE A N 4
ATOM 4865 C CA . ILE A 1 52 ? -19.652 26.571 -10.738 1.00 54.14 52 ILE A CA 4
ATOM 4866 C C . ILE A 1 52 ? -19.763 27.471 -11.964 1.00 64.34 52 ILE A C 4
ATOM 4867 O O . ILE A 1 52 ? -18.776 28.058 -12.408 1.00 24.23 52 ILE A O 4
ATOM 4883 N N . SER A 1 53 ? -20.971 27.575 -12.508 1.00 14.33 53 SER A N 4
ATOM 4884 C CA . SER A 1 53 ? -21.211 28.402 -13.685 1.00 11.14 53 SER A CA 4
ATOM 4885 C C . SER A 1 53 ? -20.947 29.874 -13.378 1.00 21.54 53 SER A C 4
ATOM 4886 O O . SER A 1 53 ? -20.492 30.626 -14.239 1.00 61.42 53 SER A O 4
ATOM 4894 N N . GLU A 1 54 ? -21.236 30.276 -12.144 1.00 4.10 54 GLU A N 4
ATOM 4895 C CA . GLU A 1 54 ? -21.030 31.657 -11.724 1.00 12.13 54 GLU A CA 4
ATOM 4896 C C . GLU A 1 54 ? -19.545 31.955 -11.541 1.00 63.23 54 GLU A C 4
ATOM 4897 O O . GLU A 1 54 ? -19.095 33.079 -11.763 1.00 44.52 54 GLU A O 4
ATOM 4909 N N . ILE A 1 55 ? -18.790 30.939 -11.136 1.00 42.51 55 ILE A N 4
ATOM 4910 C CA . ILE A 1 55 ? -17.356 31.092 -10.925 1.00 23.53 55 ILE A CA 4
ATOM 4911 C C . ILE A 1 55 ? -16.607 31.147 -12.252 1.00 1.12 55 ILE A C 4
ATOM 4912 O O . ILE A 1 55 ? -15.698 31.958 -12.431 1.00 50.21 55 ILE A O 4
ATOM 4928 N N . VAL A 1 56 ? -16.995 30.279 -13.181 1.00 13.20 56 VAL A N 4
ATOM 4929 C CA . VAL A 1 56 ? -16.363 30.231 -14.493 1.00 75.33 56 VAL A CA 4
ATOM 4930 C C . VAL A 1 56 ? -16.727 31.456 -15.324 1.00 45.55 56 VAL A C 4
ATOM 4931 O O . VAL A 1 56 ? -15.890 32.001 -16.046 1.00 74.43 56 VAL A O 4
ATOM 4944 N N . LYS A 1 57 ? -17.978 31.888 -15.216 1.00 52.14 57 LYS A N 4
ATOM 4945 C CA . LYS A 1 57 ? -18.454 33.052 -15.956 1.00 20.55 57 LYS A CA 4
ATOM 4946 C C . LYS A 1 57 ? -17.906 34.340 -15.351 1.00 52.13 57 LYS A C 4
ATOM 4947 O O . LYS A 1 57 ? -17.838 35.371 -16.022 1.00 11.24 57 LYS A O 4
ATOM 4966 N N . ASP A 1 58 ? -17.517 34.275 -14.083 1.00 61.13 58 ASP A N 4
ATOM 4967 C CA . ASP A 1 58 ? -16.973 35.437 -13.390 1.00 51.50 58 ASP A CA 4
ATOM 4968 C C . ASP A 1 58 ? -15.450 35.460 -13.480 1.00 4.24 58 ASP A C 4
ATOM 4969 O O . ASP A 1 58 ? -14.830 36.522 -13.415 1.00 31.10 58 ASP A O 4
ATOM 4978 N N . TYR A 1 59 ? -14.853 34.283 -13.630 1.00 75.31 59 TYR A N 4
ATOM 4979 C CA . TYR A 1 59 ? -13.404 34.168 -13.725 1.00 61.41 59 TYR A CA 4
ATOM 4980 C C . TYR A 1 59 ? -12.941 34.297 -15.173 1.00 42.24 59 TYR A C 4
ATOM 4981 O O . TYR A 1 59 ? -11.861 34.822 -15.447 1.00 13.30 59 TYR A O 4
ATOM 4999 N N . ASP A 1 60 ? -13.766 33.814 -16.096 1.00 0.12 60 ASP A N 4
ATOM 5000 C CA . ASP A 1 60 ? -13.444 33.877 -17.517 1.00 41.33 60 ASP A CA 4
ATOM 5001 C C . ASP A 1 60 ? -14.159 35.047 -18.186 1.00 33.45 60 ASP A C 4
ATOM 5002 O O . ASP A 1 60 ? -14.873 34.869 -19.173 1.00 2.22 60 ASP A O 4
ATOM 5011 N N . LYS A 1 61 ? -13.965 36.242 -17.640 1.00 70.10 61 LYS A N 4
ATOM 5012 C CA . LYS A 1 61 ? -14.591 37.442 -18.182 1.00 11.34 61 LYS A CA 4
ATOM 5013 C C . LYS A 1 61 ? -13.549 38.364 -18.808 1.00 11.32 61 LYS A C 4
ATOM 5014 O O . LYS A 1 61 ? -13.892 39.349 -19.462 1.00 63.11 61 LYS A O 4
ATOM 5033 N N . ASP A 1 62 ? -12.279 38.037 -18.603 1.00 4.42 62 ASP A N 4
ATOM 5034 C CA . ASP A 1 62 ? -11.187 38.836 -19.149 1.00 61.20 62 ASP A CA 4
ATOM 5035 C C . ASP A 1 62 ? -10.821 38.366 -20.553 1.00 52.24 62 ASP A C 4
ATOM 5036 O O . ASP A 1 62 ? -9.827 38.810 -21.128 1.00 72.12 62 ASP A O 4
ATOM 5045 N N . ASN A 1 63 ? -11.631 37.466 -21.101 1.00 23.12 63 ASN A N 4
ATOM 5046 C CA . ASN A 1 63 ? -11.392 36.935 -22.438 1.00 2.03 63 ASN A CA 4
ATOM 5047 C C . ASN A 1 63 ? -12.699 36.502 -23.094 1.00 12.34 63 ASN A C 4
ATOM 5048 O O . ASN A 1 63 ? -13.164 37.126 -24.047 1.00 10.40 63 ASN A O 4
ATOM 5059 N N . SER A 1 64 ? -13.289 35.430 -22.575 1.00 24.51 64 SER A N 4
ATOM 5060 C CA . SER A 1 64 ? -14.541 34.910 -23.110 1.00 55.43 64 SER A CA 4
ATOM 5061 C C . SER A 1 64 ? -15.005 33.689 -22.323 1.00 12.51 64 SER A C 4
ATOM 5062 O O . SER A 1 64 ? -14.464 33.378 -21.263 1.00 4.02 64 SER A O 4
ATOM 5070 N N . GLY A 1 65 ? -16.012 32.999 -22.851 1.00 0.32 65 GLY A N 4
ATOM 5071 C CA . GLY A 1 65 ? -16.532 31.819 -22.185 1.00 51.43 65 GLY A CA 4
ATOM 5072 C C . GLY A 1 65 ? -15.958 30.535 -22.749 1.00 32.22 65 GLY A C 4
ATOM 5073 O O . GLY A 1 65 ? -16.626 29.500 -22.761 1.00 4.13 65 GLY A O 4
ATOM 5077 N N . LYS A 1 66 ? -14.717 30.600 -23.219 1.00 52.14 66 LYS A N 4
ATOM 5078 C CA . LYS A 1 66 ? -14.052 29.433 -23.787 1.00 53.44 66 LYS A CA 4
ATOM 5079 C C . LYS A 1 66 ? -12.780 29.100 -23.014 1.00 11.53 66 LYS A C 4
ATOM 5080 O O . LYS A 1 66 ? -12.191 29.967 -22.368 1.00 22.05 66 LYS A O 4
ATOM 5099 N N . PHE A 1 67 ? -12.364 27.841 -23.083 1.00 65.12 67 PHE A N 4
ATOM 5100 C CA . PHE A 1 67 ? -11.161 27.394 -22.390 1.00 0.33 67 PHE A CA 4
ATOM 5101 C C . PHE A 1 67 ? -10.131 26.856 -23.378 1.00 5.40 67 PHE A C 4
ATOM 5102 O O . PHE A 1 67 ? -10.466 26.110 -24.297 1.00 33.24 67 PHE A O 4
ATOM 5119 N N . ASP A 1 68 ? -8.874 27.243 -23.182 1.00 51.22 68 ASP A N 4
ATOM 5120 C CA . ASP A 1 68 ? -7.793 26.801 -24.055 1.00 32.13 68 ASP A CA 4
ATOM 5121 C C . ASP A 1 68 ? -6.842 25.868 -23.312 1.00 32.42 68 ASP A C 4
ATOM 5122 O O . ASP A 1 68 ? -6.488 26.117 -22.159 1.00 51.15 68 ASP A O 4
ATOM 5131 N N . GLN A 1 69 ? -6.433 24.793 -23.979 1.00 12.35 69 GLN A N 4
ATOM 5132 C CA . GLN A 1 69 ? -5.524 23.823 -23.380 1.00 2.14 69 GLN A CA 4
ATOM 5133 C C . GLN A 1 69 ? -4.328 24.520 -22.741 1.00 1.20 69 GLN A C 4
ATOM 5134 O O . GLN A 1 69 ? -3.932 24.193 -21.622 1.00 15.50 69 GLN A O 4
ATOM 5148 N N . GLU A 1 70 ? -3.756 25.481 -23.459 1.00 42.42 70 GLU A N 4
ATOM 5149 C CA . GLU A 1 70 ? -2.603 26.223 -22.962 1.00 12.24 70 GLU A CA 4
ATOM 5150 C C . GLU A 1 70 ? -2.893 26.820 -21.587 1.00 1.31 70 GLU A C 4
ATOM 5151 O O . GLU A 1 70 ? -2.022 26.859 -20.717 1.00 53.53 70 GLU A O 4
ATOM 5163 N N . THR A 1 71 ? -4.124 27.288 -21.398 1.00 62.54 71 THR A N 4
ATOM 5164 C CA . THR A 1 71 ? -4.529 27.884 -20.132 1.00 41.24 71 THR A CA 4
ATOM 5165 C C . THR A 1 71 ? -4.454 26.869 -18.997 1.00 12.23 71 THR A C 4
ATOM 5166 O O . THR A 1 71 ? -3.919 27.158 -17.927 1.00 74.10 71 THR A O 4
ATOM 5177 N N . PHE A 1 72 ? -4.995 25.679 -19.237 1.00 44.14 72 PHE A N 4
ATOM 5178 C CA . PHE A 1 72 ? -4.989 24.621 -18.234 1.00 75.33 72 PHE A CA 4
ATOM 5179 C C . PHE A 1 72 ? -3.568 24.141 -17.958 1.00 21.51 72 PHE A C 4
ATOM 5180 O O . PHE A 1 72 ? -3.193 23.902 -16.809 1.00 62.10 72 PHE A O 4
ATOM 5197 N N . LEU A 1 73 ? -2.780 24.000 -19.018 1.00 53.12 73 LEU A N 4
ATOM 5198 C CA . LEU A 1 73 ? -1.399 23.548 -18.892 1.00 21.23 73 LEU A CA 4
ATOM 5199 C C . LEU A 1 73 ? -0.561 24.565 -18.124 1.00 54.41 73 LEU A C 4
ATOM 5200 O O . LEU A 1 73 ? 0.351 24.201 -17.381 1.00 32.11 73 LEU A O 4
ATOM 5216 N N . THR A 1 74 ? -0.877 25.843 -18.307 1.00 11.51 74 THR A N 4
ATOM 5217 C CA . THR A 1 74 ? -0.155 26.914 -17.631 1.00 53.44 74 THR A CA 4
ATOM 5218 C C . THR A 1 74 ? -0.505 26.962 -16.148 1.00 43.14 74 THR A C 4
ATOM 5219 O O . THR A 1 74 ? 0.360 27.201 -15.305 1.00 0.00 74 THR A O 4
ATOM 5230 N N . ILE A 1 75 ? -1.776 26.734 -15.837 1.00 14.21 75 ILE A N 4
ATOM 5231 C CA . ILE A 1 75 ? -2.239 26.750 -14.455 1.00 61.40 75 ILE A CA 4
ATOM 5232 C C . ILE A 1 75 ? -1.654 25.584 -13.666 1.00 72.31 75 ILE A C 4
ATOM 5233 O O . ILE A 1 75 ? -1.140 25.763 -12.563 1.00 11.25 75 ILE A O 4
ATOM 5249 N N . MET A 1 76 ? -1.734 24.388 -14.241 1.00 60.33 76 MET A N 4
ATOM 5250 C CA . MET A 1 76 ? -1.209 23.192 -13.592 1.00 72.12 76 MET A CA 4
ATOM 5251 C C . MET A 1 76 ? 0.313 23.243 -13.507 1.00 62.23 76 MET A C 4
ATOM 5252 O O . MET A 1 76 ? 0.914 22.660 -12.604 1.00 20.11 76 MET A O 4
ATOM 5266 N N . LEU A 1 77 ? 0.930 23.943 -14.453 1.00 23.30 77 LEU A N 4
ATOM 5267 C CA . LEU A 1 77 ? 2.384 24.069 -14.484 1.00 70.11 77 LEU A CA 4
ATOM 5268 C C . LEU A 1 77 ? 2.867 25.059 -13.430 1.00 4.41 77 LEU A C 4
ATOM 5269 O O . LEU A 1 77 ? 3.896 24.845 -12.790 1.00 43.20 77 LEU A O 4
ATOM 5285 N N . GLU A 1 78 ? 2.116 26.141 -13.253 1.00 13.13 78 GLU A N 4
ATOM 5286 C CA . GLU A 1 78 ? 2.468 27.163 -12.274 1.00 10.24 78 GLU A CA 4
ATOM 5287 C C . GLU A 1 78 ? 2.195 26.673 -10.854 1.00 3.21 78 GLU A C 4
ATOM 5288 O O . GLU A 1 78 ? 2.846 27.104 -9.902 1.00 24.31 78 GLU A O 4
ATOM 5300 N N . TYR A 1 79 ? 1.229 25.772 -10.721 1.00 2.32 79 TYR A N 4
ATOM 5301 C CA . TYR A 1 79 ? 0.867 25.227 -9.418 1.00 32.11 79 TYR A CA 4
ATOM 5302 C C . TYR A 1 79 ? 1.813 24.098 -9.020 1.00 33.55 79 TYR A C 4
ATOM 5303 O O . TYR A 1 79 ? 2.014 23.830 -7.836 1.00 64.21 79 TYR A O 4
ATOM 5321 N N . GLY A 1 80 ? 2.390 23.437 -10.019 1.00 10.02 80 GLY A N 4
ATOM 5322 C CA . GLY A 1 80 ? 3.308 22.345 -9.754 1.00 24.13 80 GLY A CA 4
ATOM 5323 C C . GLY A 1 80 ? 4.105 21.946 -10.981 1.00 35.04 80 GLY A C 4
ATOM 5324 O O . GLY A 1 80 ? 3.699 21.058 -11.729 1.00 33.12 80 GLY A O 4
ATOM 5328 N N . GLN A 1 81 ? 5.240 22.605 -11.187 1.00 3.24 81 GLN A N 4
ATOM 5329 C CA . GLN A 1 81 ? 6.093 22.316 -12.333 1.00 22.15 81 GLN A CA 4
ATOM 5330 C C . GLN A 1 81 ? 7.131 21.254 -11.985 1.00 32.23 81 GLN A C 4
ATOM 5331 O O . GLN A 1 81 ? 7.592 20.515 -12.853 1.00 32.51 81 GLN A O 4
ATOM 5345 N N . GLU A 1 82 ? 7.494 21.186 -10.707 1.00 24.20 82 GLU A N 4
ATOM 5346 C CA . GLU A 1 82 ? 8.479 20.214 -10.245 1.00 52.12 82 GLU A CA 4
ATOM 5347 C C . GLU A 1 82 ? 9.809 20.401 -10.971 1.00 32.35 82 GLU A C 4
ATOM 5348 O O . GLU A 1 82 ? 9.964 21.312 -11.783 1.00 11.40 82 GLU A O 4
ATOM 5360 N N . VAL A 1 83 ? 10.767 19.530 -10.669 1.00 44.24 83 VAL A N 4
ATOM 5361 C CA . VAL A 1 83 ? 12.083 19.597 -11.292 1.00 44.41 83 VAL A CA 4
ATOM 5362 C C . VAL A 1 83 ? 12.258 18.494 -12.331 1.00 34.24 83 VAL A C 4
ATOM 5363 O O . VAL A 1 83 ? 13.001 18.651 -13.299 1.00 3.14 83 VAL A O 4
ATOM 5376 N N . ASP A 1 84 ? 11.567 17.379 -12.122 1.00 52.21 84 ASP A N 4
ATOM 5377 C CA . ASP A 1 84 ? 11.643 16.250 -13.041 1.00 22.31 84 ASP A CA 4
ATOM 5378 C C . ASP A 1 84 ? 10.963 16.580 -14.366 1.00 73.13 84 ASP A C 4
ATOM 5379 O O . ASP A 1 84 ? 11.350 16.070 -15.417 1.00 73.22 84 ASP A O 4
ATOM 5388 N N . SER A 1 85 ? 9.947 17.435 -14.306 1.00 72.44 85 SER A N 4
ATOM 5389 C CA . SER A 1 85 ? 9.209 17.828 -15.501 1.00 1.54 85 SER A CA 4
ATOM 5390 C C . SER A 1 85 ? 8.356 19.065 -15.229 1.00 74.42 85 SER A C 4
ATOM 5391 O O . SER A 1 85 ? 8.740 20.163 -15.628 1.00 62.34 85 SER A O 4
ATOM 5401 N N . MET A 1 1 ? -1.386 -0.836 -11.327 1.00 71.52 1 MET A N 5
ATOM 5402 C CA . MET A 1 1 ? -2.250 -1.780 -10.627 1.00 1.21 1 MET A CA 5
ATOM 5403 C C . MET A 1 1 ? -2.017 -1.716 -9.121 1.00 1.21 1 MET A C 5
ATOM 5404 O O . MET A 1 1 ? -2.109 -2.727 -8.425 1.00 0.12 1 MET A O 5
ATOM 5418 N N . SER A 1 2 ? -1.715 -0.520 -8.624 1.00 61.41 2 SER A N 5
ATOM 5419 C CA . SER A 1 2 ? -1.465 -0.325 -7.200 1.00 61.43 2 SER A CA 5
ATOM 5420 C C . SER A 1 2 ? -1.460 1.160 -6.849 1.00 33.14 2 SER A C 5
ATOM 5421 O O . SER A 1 2 ? -2.202 1.603 -5.973 1.00 31.31 2 SER A O 5
ATOM 5429 N N . GLU A 1 3 ? -0.616 1.921 -7.538 1.00 14.41 3 GLU A N 5
ATOM 5430 C CA . GLU A 1 3 ? -0.513 3.356 -7.298 1.00 14.44 3 GLU A CA 5
ATOM 5431 C C . GLU A 1 3 ? 0.010 4.079 -8.536 1.00 34.31 3 GLU A C 5
ATOM 5432 O O . GLU A 1 3 ? 1.011 3.675 -9.125 1.00 62.44 3 GLU A O 5
ATOM 5444 N N . GLN A 1 4 ? -0.676 5.150 -8.923 1.00 61.43 4 GLN A N 5
ATOM 5445 C CA . GLN A 1 4 ? -0.281 5.928 -10.091 1.00 52.23 4 GLN A CA 5
ATOM 5446 C C . GLN A 1 4 ? -0.573 7.410 -9.881 1.00 62.13 4 GLN A C 5
ATOM 5447 O O . GLN A 1 4 ? -1.538 7.776 -9.211 1.00 24.24 4 GLN A O 5
ATOM 5461 N N . LYS A 1 5 ? 0.268 8.261 -10.461 1.00 22.15 5 LYS A N 5
ATOM 5462 C CA . LYS A 1 5 ? 0.102 9.704 -10.338 1.00 52.32 5 LYS A CA 5
ATOM 5463 C C . LYS A 1 5 ? -0.247 10.327 -11.686 1.00 74.10 5 LYS A C 5
ATOM 5464 O O . LYS A 1 5 ? 0.569 10.337 -12.608 1.00 70.41 5 LYS A O 5
ATOM 5483 N N . LYS A 1 6 ? -1.465 10.848 -11.795 1.00 1.33 6 LYS A N 5
ATOM 5484 C CA . LYS A 1 6 ? -1.922 11.476 -13.029 1.00 54.30 6 LYS A CA 5
ATOM 5485 C C . LYS A 1 6 ? -1.902 12.996 -12.905 1.00 50.53 6 LYS A C 5
ATOM 5486 O O . LYS A 1 6 ? -2.879 13.669 -13.236 1.00 14.22 6 LYS A O 5
ATOM 5505 N N . VAL A 1 7 ? -0.783 13.532 -12.428 1.00 54.13 7 VAL A N 5
ATOM 5506 C CA . VAL A 1 7 ? -0.635 14.973 -12.264 1.00 15.43 7 VAL A CA 5
ATOM 5507 C C . VAL A 1 7 ? 0.793 15.417 -12.557 1.00 23.43 7 VAL A C 5
ATOM 5508 O O . VAL A 1 7 ? 1.754 14.780 -12.121 1.00 52.52 7 VAL A O 5
ATOM 5521 N N . LEU A 1 8 ? 0.928 16.511 -13.297 1.00 30.13 8 LEU A N 5
ATOM 5522 C CA . LEU A 1 8 ? 2.240 17.041 -13.648 1.00 4.51 8 LEU A CA 5
ATOM 5523 C C . LEU A 1 8 ? 3.090 15.978 -14.337 1.00 45.33 8 LEU A C 5
ATOM 5524 O O . LEU A 1 8 ? 4.320 16.022 -14.290 1.00 51.32 8 LEU A O 5
ATOM 5540 N N . THR A 1 9 ? 2.426 15.023 -14.981 1.00 72.22 9 THR A N 5
ATOM 5541 C CA . THR A 1 9 ? 3.120 13.948 -15.681 1.00 15.31 9 THR A CA 5
ATOM 5542 C C . THR A 1 9 ? 2.496 13.691 -17.048 1.00 51.32 9 THR A C 5
ATOM 5543 O O . THR A 1 9 ? 1.436 14.228 -17.368 1.00 54.31 9 THR A O 5
ATOM 5554 N N . ALA A 1 10 ? 3.159 12.866 -17.850 1.00 24.42 10 ALA A N 5
ATOM 5555 C CA . ALA A 1 10 ? 2.668 12.534 -19.181 1.00 51.14 10 ALA A CA 5
ATOM 5556 C C . ALA A 1 10 ? 1.216 12.070 -19.131 1.00 0.01 10 ALA A C 5
ATOM 5557 O O . ALA A 1 10 ? 0.421 12.394 -20.013 1.00 12.10 10 ALA A O 5
ATOM 5564 N N . GLU A 1 11 ? 0.878 11.310 -18.094 1.00 45.23 11 GLU A N 5
ATOM 5565 C CA . GLU A 1 11 ? -0.478 10.801 -17.932 1.00 1.22 11 GLU A CA 5
ATOM 5566 C C . GLU A 1 11 ? -1.489 11.943 -17.905 1.00 13.53 11 GLU A C 5
ATOM 5567 O O . GLU A 1 11 ? -2.573 11.841 -18.478 1.00 64.25 11 GLU A O 5
ATOM 5579 N N . GLU A 1 12 ? -1.126 13.032 -17.233 1.00 4.03 12 GLU A N 5
ATOM 5580 C CA . GLU A 1 12 ? -2.001 14.193 -17.130 1.00 63.12 12 GLU A CA 5
ATOM 5581 C C . GLU A 1 12 ? -2.103 14.919 -18.469 1.00 25.21 12 GLU A C 5
ATOM 5582 O O . GLU A 1 12 ? -3.189 15.317 -18.888 1.00 70.24 12 GLU A O 5
ATOM 5594 N N . GLN A 1 13 ? -0.964 15.086 -19.133 1.00 23.41 13 GLN A N 5
ATOM 5595 C CA . GLN A 1 13 ? -0.925 15.763 -20.423 1.00 44.22 13 GLN A CA 5
ATOM 5596 C C . GLN A 1 13 ? -1.863 15.092 -21.420 1.00 75.41 13 GLN A C 5
ATOM 5597 O O . GLN A 1 13 ? -2.709 15.746 -22.029 1.00 1.44 13 GLN A O 5
ATOM 5611 N N . GLN A 1 14 ? -1.708 13.781 -21.581 1.00 52.43 14 GLN A N 5
ATOM 5612 C CA . GLN A 1 14 ? -2.541 13.022 -22.505 1.00 60.42 14 GLN A CA 5
ATOM 5613 C C . GLN A 1 14 ? -3.987 12.971 -22.019 1.00 43.43 14 GLN A C 5
ATOM 5614 O O . GLN A 1 14 ? -4.921 13.095 -22.810 1.00 32.14 14 GLN A O 5
ATOM 5628 N N . GLU A 1 15 ? -4.161 12.788 -20.714 1.00 21.00 15 GLU A N 5
ATOM 5629 C CA . GLU A 1 15 ? -5.492 12.721 -20.124 1.00 71.44 15 GLU A CA 5
ATOM 5630 C C . GLU A 1 15 ? -6.310 13.957 -20.484 1.00 70.41 15 GLU A C 5
ATOM 5631 O O . GLU A 1 15 ? -7.499 13.861 -20.792 1.00 71.23 15 GLU A O 5
ATOM 5643 N N . TYR A 1 16 ? -5.666 15.118 -20.442 1.00 40.25 16 TYR A N 5
ATOM 5644 C CA . TYR A 1 16 ? -6.334 16.375 -20.761 1.00 22.25 16 TYR A CA 5
ATOM 5645 C C . TYR A 1 16 ? -6.527 16.523 -22.267 1.00 24.44 16 TYR A C 5
ATOM 5646 O O . TYR A 1 16 ? -7.603 16.896 -22.734 1.00 10.13 16 TYR A O 5
ATOM 5664 N N . LYS A 1 17 ? -5.474 16.227 -23.023 1.00 34.21 17 LYS A N 5
ATOM 5665 C CA . LYS A 1 17 ? -5.525 16.324 -24.476 1.00 42.02 17 LYS A CA 5
ATOM 5666 C C . LYS A 1 17 ? -6.735 15.578 -25.030 1.00 23.10 17 LYS A C 5
ATOM 5667 O O . LYS A 1 17 ? -7.481 16.110 -25.851 1.00 41.01 17 LYS A O 5
ATOM 5686 N N . GLU A 1 18 ? -6.921 14.343 -24.575 1.00 20.12 18 GLU A N 5
ATOM 5687 C CA . GLU A 1 18 ? -8.041 13.524 -25.026 1.00 14.23 18 GLU A CA 5
ATOM 5688 C C . GLU A 1 18 ? -9.346 13.988 -24.384 1.00 61.31 18 GLU A C 5
ATOM 5689 O O . GLU A 1 18 ? -10.416 13.878 -24.981 1.00 14.41 18 GLU A O 5
ATOM 5701 N N . ALA A 1 19 ? -9.247 14.504 -23.164 1.00 14.34 19 ALA A N 5
ATOM 5702 C CA . ALA A 1 19 ? -10.418 14.984 -22.441 1.00 14.24 19 ALA A CA 5
ATOM 5703 C C . ALA A 1 19 ? -11.086 16.138 -23.181 1.00 42.44 19 ALA A C 5
ATOM 5704 O O . ALA A 1 19 ? -12.294 16.122 -23.417 1.00 31.54 19 ALA A O 5
ATOM 5711 N N . PHE A 1 20 ? -10.291 17.139 -23.546 1.00 11.21 20 PHE A N 5
ATOM 5712 C CA . PHE A 1 20 ? -10.806 18.302 -24.260 1.00 13.51 20 PHE A CA 5
ATOM 5713 C C . PHE A 1 20 ? -11.094 17.962 -25.719 1.00 1.52 20 PHE A C 5
ATOM 5714 O O . PHE A 1 20 ? -12.022 18.502 -26.321 1.00 21.34 20 PHE A O 5
ATOM 5731 N N . GLN A 1 21 ? -10.291 17.064 -26.280 1.00 71.00 21 GLN A N 5
ATOM 5732 C CA . GLN A 1 21 ? -10.459 16.652 -27.670 1.00 12.24 21 GLN A CA 5
ATOM 5733 C C . GLN A 1 21 ? -11.756 15.873 -27.853 1.00 72.15 21 GLN A C 5
ATOM 5734 O O . GLN A 1 21 ? -12.526 16.136 -28.778 1.00 43.13 21 GLN A O 5
ATOM 5748 N N . LEU A 1 22 ? -11.995 14.912 -26.967 1.00 63.00 22 LEU A N 5
ATOM 5749 C CA . LEU A 1 22 ? -13.200 14.093 -27.031 1.00 40.11 22 LEU A CA 5
ATOM 5750 C C . LEU A 1 22 ? -14.446 14.937 -26.785 1.00 41.31 22 LEU A C 5
ATOM 5751 O O . LEU A 1 22 ? -15.509 14.672 -27.347 1.00 4.44 22 LEU A O 5
ATOM 5767 N N . PHE A 1 23 ? -14.307 15.957 -25.944 1.00 63.40 23 PHE A N 5
ATOM 5768 C CA . PHE A 1 23 ? -15.421 16.841 -25.624 1.00 43.43 23 PHE A CA 5
ATOM 5769 C C . PHE A 1 23 ? -15.564 17.938 -26.676 1.00 51.13 23 PHE A C 5
ATOM 5770 O O . PHE A 1 23 ? -16.593 18.609 -26.753 1.00 10.55 23 PHE A O 5
ATOM 5787 N N . ASP A 1 24 ? -14.524 18.114 -27.484 1.00 24.44 24 ASP A N 5
ATOM 5788 C CA . ASP A 1 24 ? -14.533 19.127 -28.532 1.00 40.14 24 ASP A CA 5
ATOM 5789 C C . ASP A 1 24 ? -14.418 18.484 -29.911 1.00 51.11 24 ASP A C 5
ATOM 5790 O O . ASP A 1 24 ? -13.408 18.638 -30.598 1.00 31.13 24 ASP A O 5
ATOM 5799 N N . LYS A 1 25 ? -15.460 17.763 -30.311 1.00 11.04 25 LYS A N 5
ATOM 5800 C CA . LYS A 1 25 ? -15.478 17.096 -31.607 1.00 22.24 25 LYS A CA 5
ATOM 5801 C C . LYS A 1 25 ? -15.130 18.073 -32.725 1.00 72.55 25 LYS A C 5
ATOM 5802 O O . LYS A 1 25 ? -14.563 17.685 -33.747 1.00 31.22 25 LYS A O 5
ATOM 5821 N N . ASP A 1 26 ? -15.473 19.340 -32.525 1.00 43.24 26 ASP A N 5
ATOM 5822 C CA . ASP A 1 26 ? -15.194 20.373 -33.517 1.00 54.33 26 ASP A CA 5
ATOM 5823 C C . ASP A 1 26 ? -13.698 20.662 -33.596 1.00 71.33 26 ASP A C 5
ATOM 5824 O O . ASP A 1 26 ? -12.885 19.927 -33.038 1.00 51.00 26 ASP A O 5
ATOM 5833 N N . ASN A 1 27 ? -13.344 21.735 -34.294 1.00 42.15 27 ASN A N 5
ATOM 5834 C CA . ASN A 1 27 ? -11.945 22.119 -34.449 1.00 14.31 27 ASN A CA 5
ATOM 5835 C C . ASN A 1 27 ? -11.645 23.401 -33.677 1.00 33.32 27 ASN A C 5
ATOM 5836 O O . ASN A 1 27 ? -10.650 24.076 -33.938 1.00 71.33 27 ASN A O 5
ATOM 5847 N N . ASP A 1 28 ? -12.512 23.727 -32.725 1.00 11.22 28 ASP A N 5
ATOM 5848 C CA . ASP A 1 28 ? -12.339 24.927 -31.913 1.00 10.02 28 ASP A CA 5
ATOM 5849 C C . ASP A 1 28 ? -11.156 24.773 -30.963 1.00 44.31 28 ASP A C 5
ATOM 5850 O O . ASP A 1 28 ? -10.533 25.758 -30.568 1.00 71.01 28 ASP A O 5
ATOM 5859 N N . ASN A 1 29 ? -10.851 23.532 -30.600 1.00 72.43 29 ASN A N 5
ATOM 5860 C CA . ASN A 1 29 ? -9.743 23.250 -29.695 1.00 44.31 29 ASN A CA 5
ATOM 5861 C C . ASN A 1 29 ? -9.949 23.940 -28.351 1.00 35.34 29 ASN A C 5
ATOM 5862 O O . ASN A 1 29 ? -9.001 24.150 -27.595 1.00 23.12 29 ASN A O 5
ATOM 5873 N N . LYS A 1 30 ? -11.198 24.288 -28.056 1.00 3.12 30 LYS A N 5
ATOM 5874 C CA . LYS A 1 30 ? -11.532 24.952 -26.802 1.00 21.14 30 LYS A CA 5
ATOM 5875 C C . LYS A 1 30 ? -12.843 24.417 -26.236 1.00 22.05 30 LYS A C 5
ATOM 5876 O O . LYS A 1 30 ? -13.725 23.988 -26.982 1.00 23.15 30 LYS A O 5
ATOM 5895 N N . LEU A 1 31 ? -12.967 24.447 -24.913 1.00 74.43 31 LEU A N 5
ATOM 5896 C CA . LEU A 1 31 ? -14.173 23.967 -24.246 1.00 65.53 31 LEU A CA 5
ATOM 5897 C C . LEU A 1 31 ? -14.910 25.113 -23.563 1.00 34.43 31 LEU A C 5
ATOM 5898 O O . LEU A 1 31 ? -14.318 25.884 -22.807 1.00 71.42 31 LEU A O 5
ATOM 5914 N N . THR A 1 32 ? -16.208 25.219 -23.832 1.00 73.12 32 THR A N 5
ATOM 5915 C CA . THR A 1 32 ? -17.028 26.270 -23.242 1.00 23.13 32 THR A CA 5
ATOM 5916 C C . THR A 1 32 ? -17.311 25.986 -21.771 1.00 73.52 32 THR A C 5
ATOM 5917 O O . THR A 1 32 ? -16.961 24.925 -21.256 1.00 21.00 32 THR A O 5
ATOM 5928 N N . ALA A 1 33 ? -17.948 26.941 -21.101 1.00 63.24 33 ALA A N 5
ATOM 5929 C CA . ALA A 1 33 ? -18.280 26.792 -19.690 1.00 32.31 33 ALA A CA 5
ATOM 5930 C C . ALA A 1 33 ? -18.977 25.461 -19.428 1.00 62.21 33 ALA A C 5
ATOM 5931 O O . ALA A 1 33 ? -18.783 24.846 -18.380 1.00 72.54 33 ALA A O 5
ATOM 5938 N N . GLU A 1 34 ? -19.788 25.024 -20.385 1.00 73.34 34 GLU A N 5
ATOM 5939 C CA . GLU A 1 34 ? -20.515 23.767 -20.256 1.00 20.42 34 GLU A CA 5
ATOM 5940 C C . GLU A 1 34 ? -19.561 22.577 -20.325 1.00 43.40 34 GLU A C 5
ATOM 5941 O O . GLU A 1 34 ? -19.611 21.679 -19.486 1.00 71.11 34 GLU A O 5
ATOM 5953 N N . GLU A 1 35 ? -18.693 22.580 -21.333 1.00 0.23 35 GLU A N 5
ATOM 5954 C CA . GLU A 1 35 ? -17.729 21.502 -21.512 1.00 64.12 35 GLU A CA 5
ATOM 5955 C C . GLU A 1 35 ? -16.727 21.470 -20.362 1.00 0.45 35 GLU A C 5
ATOM 5956 O O . GLU A 1 35 ? -16.299 20.401 -19.924 1.00 52.45 35 GLU A O 5
ATOM 5968 N N . LEU A 1 36 ? -16.355 22.650 -19.877 1.00 20.25 36 LEU A N 5
ATOM 5969 C CA . LEU A 1 36 ? -15.403 22.760 -18.776 1.00 63.42 36 LEU A CA 5
ATOM 5970 C C . LEU A 1 36 ? -15.995 22.202 -17.486 1.00 20.31 36 LEU A C 5
ATOM 5971 O O . LEU A 1 36 ? -15.321 21.498 -16.735 1.00 22.12 36 LEU A O 5
ATOM 5987 N N . GLY A 1 37 ? -17.261 22.521 -17.236 1.00 11.12 37 GLY A N 5
ATOM 5988 C CA . GLY A 1 37 ? -17.923 22.042 -16.037 1.00 14.53 37 GLY A CA 5
ATOM 5989 C C . GLY A 1 37 ? -17.960 20.529 -15.958 1.00 61.14 37 GLY A C 5
ATOM 5990 O O . GLY A 1 37 ? -17.927 19.955 -14.870 1.00 34.52 37 GLY A O 5
ATOM 5994 N N . THR A 1 38 ? -18.028 19.881 -17.117 1.00 34.41 38 THR A N 5
ATOM 5995 C CA . THR A 1 38 ? -18.072 18.425 -17.176 1.00 23.33 38 THR A CA 5
ATOM 5996 C C . THR A 1 38 ? -16.720 17.819 -16.815 1.00 41.12 38 THR A C 5
ATOM 5997 O O . THR A 1 38 ? -16.641 16.875 -16.028 1.00 44.33 38 THR A O 5
ATOM 6008 N N . VAL A 1 39 ? -15.657 18.369 -17.395 1.00 34.23 39 VAL A N 5
ATOM 6009 C CA . VAL A 1 39 ? -14.308 17.883 -17.132 1.00 64.15 39 VAL A CA 5
ATOM 6010 C C . VAL A 1 39 ? -13.844 18.275 -15.733 1.00 71.24 39 VAL A C 5
ATOM 6011 O O . VAL A 1 39 ? -13.104 17.537 -15.085 1.00 32.51 39 VAL A O 5
ATOM 6024 N N . MET A 1 40 ? -14.286 19.442 -15.276 1.00 2.25 40 MET A N 5
ATOM 6025 C CA . MET A 1 40 ? -13.919 19.930 -13.951 1.00 43.54 40 MET A CA 5
ATOM 6026 C C . MET A 1 40 ? -14.553 19.076 -12.859 1.00 72.35 40 MET A C 5
ATOM 6027 O O . MET A 1 40 ? -13.969 18.879 -11.794 1.00 21.25 40 MET A O 5
ATOM 6041 N N . ARG A 1 41 ? -15.752 18.570 -13.132 1.00 63.22 41 ARG A N 5
ATOM 6042 C CA . ARG A 1 41 ? -16.466 17.737 -12.172 1.00 4.23 41 ARG A CA 5
ATOM 6043 C C . ARG A 1 41 ? -15.604 16.558 -11.729 1.00 12.02 41 ARG A C 5
ATOM 6044 O O . ARG A 1 41 ? -15.678 16.121 -10.581 1.00 72.41 41 ARG A O 5
ATOM 6065 N N . ALA A 1 42 ? -14.789 16.050 -12.646 1.00 71.44 42 ALA A N 5
ATOM 6066 C CA . ALA A 1 42 ? -13.913 14.923 -12.350 1.00 30.02 42 ALA A CA 5
ATOM 6067 C C . ALA A 1 42 ? -13.005 15.231 -11.164 1.00 23.24 42 ALA A C 5
ATOM 6068 O O . ALA A 1 42 ? -12.530 14.324 -10.480 1.00 21.21 42 ALA A O 5
ATOM 6075 N N . LEU A 1 43 ? -12.766 16.516 -10.926 1.00 14.32 43 LEU A N 5
ATOM 6076 C CA . LEU A 1 43 ? -11.915 16.944 -9.822 1.00 20.24 43 LEU A CA 5
ATOM 6077 C C . LEU A 1 43 ? -12.753 17.417 -8.638 1.00 42.23 43 LEU A C 5
ATOM 6078 O O . LEU A 1 43 ? -12.314 17.356 -7.490 1.00 31.23 43 LEU A O 5
ATOM 6094 N N . GLY A 1 44 ? -13.962 17.887 -8.926 1.00 51.44 44 GLY A N 5
ATOM 6095 C CA . GLY A 1 44 ? -14.843 18.362 -7.875 1.00 72.33 44 GLY A CA 5
ATOM 6096 C C . GLY A 1 44 ? -16.282 18.484 -8.337 1.00 52.31 44 GLY A C 5
ATOM 6097 O O . GLY A 1 44 ? -16.699 19.536 -8.822 1.00 63.40 44 GLY A O 5
ATOM 6101 N N . ALA A 1 45 ? -17.043 17.405 -8.187 1.00 55.24 45 ALA A N 5
ATOM 6102 C CA . ALA A 1 45 ? -18.444 17.397 -8.591 1.00 74.05 45 ALA A CA 5
ATOM 6103 C C . ALA A 1 45 ? -19.362 17.641 -7.398 1.00 45.45 45 ALA A C 5
ATOM 6104 O O . ALA A 1 45 ? -20.480 17.131 -7.348 1.00 30.10 45 ALA A O 5
ATOM 6111 N N . ASN A 1 46 ? -18.881 18.427 -6.439 1.00 54.23 46 ASN A N 5
ATOM 6112 C CA . ASN A 1 46 ? -19.658 18.739 -5.246 1.00 33.22 46 ASN A CA 5
ATOM 6113 C C . ASN A 1 46 ? -20.844 19.637 -5.587 1.00 61.40 46 ASN A C 5
ATOM 6114 O O . ASN A 1 46 ? -22.003 19.282 -5.379 1.00 54.41 46 ASN A O 5
ATOM 6125 N N . PRO A 1 47 ? -20.546 20.829 -6.125 1.00 72.10 47 PRO A N 5
ATOM 6126 C CA . PRO A 1 47 ? -21.573 21.802 -6.509 1.00 41.51 47 PRO A CA 5
ATOM 6127 C C . PRO A 1 47 ? -22.380 21.347 -7.719 1.00 52.01 47 PRO A C 5
ATOM 6128 O O . PRO A 1 47 ? -22.219 20.226 -8.201 1.00 71.41 47 PRO A O 5
ATOM 6139 N N . THR A 1 48 ? -23.251 22.225 -8.208 1.00 71.15 48 THR A N 5
ATOM 6140 C CA . THR A 1 48 ? -24.084 21.913 -9.363 1.00 14.32 48 THR A CA 5
ATOM 6141 C C . THR A 1 48 ? -23.527 22.547 -10.632 1.00 24.31 48 THR A C 5
ATOM 6142 O O . THR A 1 48 ? -22.638 23.397 -10.574 1.00 41.50 48 THR A O 5
ATOM 6153 N N . LYS A 1 49 ? -24.053 22.130 -11.777 1.00 73.21 49 LYS A N 5
ATOM 6154 C CA . LYS A 1 49 ? -23.609 22.658 -13.062 1.00 13.24 49 LYS A CA 5
ATOM 6155 C C . LYS A 1 49 ? -23.881 24.156 -13.157 1.00 41.23 49 LYS A C 5
ATOM 6156 O O . LYS A 1 49 ? -23.098 24.901 -13.746 1.00 61.22 49 LYS A O 5
ATOM 6175 N N . GLN A 1 50 ? -24.994 24.589 -12.574 1.00 3.44 50 GLN A N 5
ATOM 6176 C CA . GLN A 1 50 ? -25.366 25.999 -12.592 1.00 63.02 50 GLN A CA 5
ATOM 6177 C C . GLN A 1 50 ? -24.422 26.823 -11.722 1.00 52.01 50 GLN A C 5
ATOM 6178 O O . GLN A 1 50 ? -24.123 27.977 -12.032 1.00 62.45 50 GLN A O 5
ATOM 6192 N N . LYS A 1 51 ? -23.957 26.225 -10.632 1.00 62.30 51 LYS A N 5
ATOM 6193 C CA . LYS A 1 51 ? -23.046 26.902 -9.717 1.00 21.43 51 LYS A CA 5
ATOM 6194 C C . LYS A 1 51 ? -21.661 27.052 -10.338 1.00 43.03 51 LYS A C 5
ATOM 6195 O O . LYS A 1 51 ? -21.050 28.118 -10.263 1.00 63.44 51 LYS A O 5
ATOM 6214 N N . ILE A 1 52 ? -21.173 25.979 -10.952 1.00 12.11 52 ILE A N 5
ATOM 6215 C CA . ILE A 1 52 ? -19.862 25.993 -11.588 1.00 54.14 52 ILE A CA 5
ATOM 6216 C C . ILE A 1 52 ? -19.871 26.859 -12.844 1.00 21.35 52 ILE A C 5
ATOM 6217 O O . ILE A 1 52 ? -18.884 27.522 -13.158 1.00 43.53 52 ILE A O 5
ATOM 6233 N N . SER A 1 53 ? -20.992 26.846 -13.557 1.00 50.22 53 SER A N 5
ATOM 6234 C CA . SER A 1 53 ? -21.129 27.628 -14.780 1.00 4.45 53 SER A CA 5
ATOM 6235 C C . SER A 1 53 ? -21.083 29.123 -14.477 1.00 11.53 53 SER A C 5
ATOM 6236 O O . SER A 1 53 ? -20.568 29.912 -15.269 1.00 21.45 53 SER A O 5
ATOM 6244 N N . GLU A 1 54 ? -21.625 29.504 -13.325 1.00 4.41 54 GLU A N 5
ATOM 6245 C CA . GLU A 1 54 ? -21.647 30.904 -12.917 1.00 25.21 54 GLU A CA 5
ATOM 6246 C C . GLU A 1 54 ? -20.256 31.369 -12.492 1.00 32.33 54 GLU A C 5
ATOM 6247 O O . GLU A 1 54 ? -19.886 32.524 -12.699 1.00 73.21 54 GLU A O 5
ATOM 6259 N N . ILE A 1 55 ? -19.492 30.459 -11.896 1.00 42.33 55 ILE A N 5
ATOM 6260 C CA . ILE A 1 55 ? -18.144 30.775 -11.442 1.00 63.43 55 ILE A CA 5
ATOM 6261 C C . ILE A 1 55 ? -17.180 30.890 -12.619 1.00 33.12 55 ILE A C 5
ATOM 6262 O O . ILE A 1 55 ? -16.242 31.686 -12.590 1.00 44.04 55 ILE A O 5
ATOM 6278 N N . VAL A 1 56 ? -17.420 30.090 -13.653 1.00 23.10 56 VAL A N 5
ATOM 6279 C CA . VAL A 1 56 ? -16.575 30.104 -14.841 1.00 72.25 56 VAL A CA 5
ATOM 6280 C C . VAL A 1 56 ? -16.755 31.397 -15.628 1.00 73.03 56 VAL A C 5
ATOM 6281 O O . VAL A 1 56 ? -15.792 31.957 -16.152 1.00 12.21 56 VAL A O 5
ATOM 6294 N N . LYS A 1 57 ? -17.995 31.868 -15.708 1.00 33.11 57 LYS A N 5
ATOM 6295 C CA . LYS A 1 57 ? -18.304 33.096 -16.429 1.00 3.31 57 LYS A CA 5
ATOM 6296 C C . LYS A 1 57 ? -17.824 34.319 -15.652 1.00 62.42 57 LYS A C 5
ATOM 6297 O O . LYS A 1 57 ? -17.412 35.318 -16.241 1.00 3.21 57 LYS A O 5
ATOM 6316 N N . ASP A 1 58 ? -17.880 34.230 -14.328 1.00 52.32 58 ASP A N 5
ATOM 6317 C CA . ASP A 1 58 ? -17.448 35.328 -13.470 1.00 53.33 58 ASP A CA 5
ATOM 6318 C C . ASP A 1 58 ? -15.930 35.343 -13.327 1.00 61.23 58 ASP A C 5
ATOM 6319 O O . ASP A 1 58 ? -15.327 36.392 -13.103 1.00 12.24 58 ASP A O 5
ATOM 6328 N N . TYR A 1 59 ? -15.318 34.170 -13.459 1.00 41.43 59 TYR A N 5
ATOM 6329 C CA . TYR A 1 59 ? -13.870 34.048 -13.342 1.00 21.14 59 TYR A CA 5
ATOM 6330 C C . TYR A 1 59 ? -13.185 34.374 -14.666 1.00 15.50 59 TYR A C 5
ATOM 6331 O O . TYR A 1 59 ? -12.081 34.919 -14.689 1.00 72.15 59 TYR A O 5
ATOM 6349 N N . ASP A 1 60 ? -13.851 34.040 -15.766 1.00 24.21 60 ASP A N 5
ATOM 6350 C CA . ASP A 1 60 ? -13.309 34.298 -17.095 1.00 71.10 60 ASP A CA 5
ATOM 6351 C C . ASP A 1 60 ? -14.004 35.492 -17.741 1.00 52.23 60 ASP A C 5
ATOM 6352 O O . ASP A 1 60 ? -14.766 35.339 -18.697 1.00 3.03 60 ASP A O 5
ATOM 6361 N N . LYS A 1 61 ? -13.739 36.683 -17.212 1.00 64.45 61 LYS A N 5
ATOM 6362 C CA . LYS A 1 61 ? -14.336 37.904 -17.738 1.00 14.12 61 LYS A CA 5
ATOM 6363 C C . LYS A 1 61 ? -13.286 38.777 -18.415 1.00 2.32 61 LYS A C 5
ATOM 6364 O O . LYS A 1 61 ? -13.618 39.712 -19.144 1.00 60.22 61 LYS A O 5
ATOM 6383 N N . ASP A 1 62 ? -12.018 38.466 -18.170 1.00 44.35 62 ASP A N 5
ATOM 6384 C CA . ASP A 1 62 ? -10.918 39.221 -18.760 1.00 4.12 62 ASP A CA 5
ATOM 6385 C C . ASP A 1 62 ? -10.534 38.650 -20.121 1.00 13.31 62 ASP A C 5
ATOM 6386 O O . ASP A 1 62 ? -9.532 39.050 -20.713 1.00 33.02 62 ASP A O 5
ATOM 6395 N N . ASN A 1 63 ? -11.337 37.712 -20.611 1.00 74.43 63 ASN A N 5
ATOM 6396 C CA . ASN A 1 63 ? -11.080 37.083 -21.903 1.00 14.42 63 ASN A CA 5
ATOM 6397 C C . ASN A 1 63 ? -12.387 36.682 -22.581 1.00 63.03 63 ASN A C 5
ATOM 6398 O O . ASN A 1 63 ? -12.797 37.290 -23.569 1.00 50.23 63 ASN A O 5
ATOM 6409 N N . SER A 1 64 ? -13.035 35.654 -22.042 1.00 71.23 64 SER A N 5
ATOM 6410 C CA . SER A 1 64 ? -14.293 35.168 -22.598 1.00 44.42 64 SER A CA 5
ATOM 6411 C C . SER A 1 64 ? -14.837 34.004 -21.776 1.00 11.24 64 SER A C 5
ATOM 6412 O O . SER A 1 64 ? -14.343 33.715 -20.686 1.00 43.30 64 SER A O 5
ATOM 6420 N N . GLY A 1 65 ? -15.858 33.339 -22.305 1.00 63.43 65 GLY A N 5
ATOM 6421 C CA . GLY A 1 65 ? -16.452 32.214 -21.608 1.00 75.13 65 GLY A CA 5
ATOM 6422 C C . GLY A 1 65 ? -16.038 30.880 -22.199 1.00 53.30 65 GLY A C 5
ATOM 6423 O O . GLY A 1 65 ? -16.803 29.916 -22.172 1.00 23.33 65 GLY A O 5
ATOM 6427 N N . LYS A 1 66 ? -14.824 30.826 -22.736 1.00 31.55 66 LYS A N 5
ATOM 6428 C CA . LYS A 1 66 ? -14.308 29.601 -23.336 1.00 74.31 66 LYS A CA 5
ATOM 6429 C C . LYS A 1 66 ? -13.040 29.139 -22.626 1.00 41.03 66 LYS A C 5
ATOM 6430 O O . LYS A 1 66 ? -12.440 29.889 -21.856 1.00 11.13 66 LYS A O 5
ATOM 6449 N N . PHE A 1 67 ? -12.635 27.902 -22.892 1.00 71.52 67 PHE A N 5
ATOM 6450 C CA . PHE A 1 67 ? -11.437 27.340 -22.278 1.00 44.25 67 PHE A CA 5
ATOM 6451 C C . PHE A 1 67 ? -10.427 26.921 -23.342 1.00 65.24 67 PHE A C 5
ATOM 6452 O O . PHE A 1 67 ? -10.766 26.215 -24.293 1.00 34.23 67 PHE A O 5
ATOM 6469 N N . ASP A 1 68 ? -9.184 27.360 -23.176 1.00 55.55 68 ASP A N 5
ATOM 6470 C CA . ASP A 1 68 ? -8.124 27.031 -24.121 1.00 22.41 68 ASP A CA 5
ATOM 6471 C C . ASP A 1 68 ? -7.102 26.095 -23.485 1.00 23.35 68 ASP A C 5
ATOM 6472 O O . ASP A 1 68 ? -6.725 26.267 -22.326 1.00 32.22 68 ASP A O 5
ATOM 6481 N N . GLN A 1 69 ? -6.658 25.102 -24.251 1.00 1.55 69 GLN A N 5
ATOM 6482 C CA . GLN A 1 69 ? -5.681 24.138 -23.761 1.00 2.43 69 GLN A CA 5
ATOM 6483 C C . GLN A 1 69 ? -4.509 24.845 -23.086 1.00 11.11 69 GLN A C 5
ATOM 6484 O O . GLN A 1 69 ? -4.076 24.452 -22.003 1.00 14.53 69 GLN A O 5
ATOM 6498 N N . GLU A 1 70 ? -4.000 25.888 -23.734 1.00 15.14 70 GLU A N 5
ATOM 6499 C CA . GLU A 1 70 ? -2.878 26.648 -23.196 1.00 54.12 70 GLU A CA 5
ATOM 6500 C C . GLU A 1 70 ? -3.175 27.125 -21.777 1.00 30.15 70 GLU A C 5
ATOM 6501 O O . GLU A 1 70 ? -2.294 27.136 -20.916 1.00 14.21 70 GLU A O 5
ATOM 6513 N N . THR A 1 71 ? -4.423 27.519 -21.540 1.00 24.15 71 THR A N 5
ATOM 6514 C CA . THR A 1 71 ? -4.836 27.999 -20.227 1.00 64.42 71 THR A CA 5
ATOM 6515 C C . THR A 1 71 ? -4.705 26.903 -19.175 1.00 75.44 71 THR A C 5
ATOM 6516 O O . THR A 1 71 ? -4.145 27.123 -18.101 1.00 50.53 71 THR A O 5
ATOM 6527 N N . PHE A 1 72 ? -5.226 25.722 -19.490 1.00 72.32 72 PHE A N 5
ATOM 6528 C CA . PHE A 1 72 ? -5.167 24.591 -18.571 1.00 2.12 72 PHE A CA 5
ATOM 6529 C C . PHE A 1 72 ? -3.727 24.127 -18.371 1.00 35.24 72 PHE A C 5
ATOM 6530 O O . PHE A 1 72 ? -3.323 23.782 -17.259 1.00 54.24 72 PHE A O 5
ATOM 6547 N N . LEU A 1 73 ? -2.958 24.120 -19.454 1.00 15.15 73 LEU A N 5
ATOM 6548 C CA . LEU A 1 73 ? -1.564 23.697 -19.399 1.00 44.14 73 LEU A CA 5
ATOM 6549 C C . LEU A 1 73 ? -0.732 24.673 -18.572 1.00 24.14 73 LEU A C 5
ATOM 6550 O O . LEU A 1 73 ? 0.214 24.276 -17.889 1.00 35.31 73 LEU A O 5
ATOM 6566 N N . THR A 1 74 ? -1.091 25.951 -18.636 1.00 44.21 74 THR A N 5
ATOM 6567 C CA . THR A 1 74 ? -0.378 26.983 -17.893 1.00 13.12 74 THR A CA 5
ATOM 6568 C C . THR A 1 74 ? -0.693 26.902 -16.403 1.00 42.53 74 THR A C 5
ATOM 6569 O O . THR A 1 74 ? 0.189 27.081 -15.563 1.00 5.34 74 THR A O 5
ATOM 6580 N N . ILE A 1 75 ? -1.954 26.633 -16.083 1.00 1.31 75 ILE A N 5
ATOM 6581 C CA . ILE A 1 75 ? -2.384 26.529 -14.693 1.00 64.23 75 ILE A CA 5
ATOM 6582 C C . ILE A 1 75 ? -1.772 25.304 -14.021 1.00 22.31 75 ILE A C 5
ATOM 6583 O O . ILE A 1 75 ? -1.256 25.388 -12.907 1.00 20.25 75 ILE A O 5
ATOM 6599 N N . MET A 1 76 ? -1.834 24.167 -14.706 1.00 65.03 76 MET A N 5
ATOM 6600 C CA . MET A 1 76 ? -1.283 22.925 -14.176 1.00 31.40 76 MET A CA 5
ATOM 6601 C C . MET A 1 76 ? 0.240 22.987 -14.115 1.00 60.52 76 MET A C 5
ATOM 6602 O O . MET A 1 76 ? 0.864 22.349 -13.267 1.00 22.12 76 MET A O 5
ATOM 6616 N N . LEU A 1 77 ? 0.832 23.758 -15.021 1.00 72.22 77 LEU A N 5
ATOM 6617 C CA . LEU A 1 77 ? 2.283 23.903 -15.071 1.00 33.02 77 LEU A CA 5
ATOM 6618 C C . LEU A 1 77 ? 2.774 24.844 -13.976 1.00 62.23 77 LEU A C 5
ATOM 6619 O O . LEU A 1 77 ? 3.834 24.628 -13.389 1.00 63.40 77 LEU A O 5
ATOM 6635 N N . GLU A 1 78 ? 1.996 25.886 -13.706 1.00 12.14 78 GLU A N 5
ATOM 6636 C CA . GLU A 1 78 ? 2.352 26.859 -12.679 1.00 64.13 78 GLU A CA 5
ATOM 6637 C C . GLU A 1 78 ? 2.148 26.276 -11.283 1.00 50.42 78 GLU A C 5
ATOM 6638 O O . GLU A 1 78 ? 2.839 26.651 -10.335 1.00 40.32 78 GLU A O 5
ATOM 6650 N N . TYR A 1 79 ? 1.194 25.360 -11.165 1.00 62.12 79 TYR A N 5
ATOM 6651 C CA . TYR A 1 79 ? 0.896 24.728 -9.885 1.00 64.30 79 TYR A CA 5
ATOM 6652 C C . TYR A 1 79 ? 1.963 23.699 -9.525 1.00 75.00 79 TYR A C 5
ATOM 6653 O O . TYR A 1 79 ? 2.207 23.427 -8.350 1.00 45.01 79 TYR A O 5
ATOM 6671 N N . GLY A 1 80 ? 2.595 23.129 -10.546 1.00 62.32 80 GLY A N 5
ATOM 6672 C CA . GLY A 1 80 ? 3.629 22.135 -10.318 1.00 11.54 80 GLY A CA 5
ATOM 6673 C C . GLY A 1 80 ? 4.867 22.726 -9.675 1.00 4.44 80 GLY A C 5
ATOM 6674 O O . GLY A 1 80 ? 4.917 22.907 -8.458 1.00 64.32 80 GLY A O 5
ATOM 6678 N N . GLN A 1 81 ? 5.872 23.026 -10.493 1.00 13.22 81 GLN A N 5
ATOM 6679 C CA . GLN A 1 81 ? 7.117 23.597 -9.995 1.00 41.42 81 GLN A CA 5
ATOM 6680 C C . GLN A 1 81 ? 7.065 25.122 -10.020 1.00 24.20 81 GLN A C 5
ATOM 6681 O O . GLN A 1 81 ? 6.920 25.764 -8.981 1.00 24.32 81 GLN A O 5
ATOM 6695 N N . GLU A 1 82 ? 7.185 25.693 -11.214 1.00 3.33 82 GLU A N 5
ATOM 6696 C CA . GLU A 1 82 ? 7.154 27.142 -11.373 1.00 15.41 82 GLU A CA 5
ATOM 6697 C C . GLU A 1 82 ? 7.234 27.531 -12.846 1.00 45.02 82 GLU A C 5
ATOM 6698 O O . GLU A 1 82 ? 7.312 26.670 -13.723 1.00 63.15 82 GLU A O 5
ATOM 6710 N N . VAL A 1 83 ? 7.216 28.833 -13.111 1.00 34.31 83 VAL A N 5
ATOM 6711 C CA . VAL A 1 83 ? 7.287 29.336 -14.477 1.00 43.24 83 VAL A CA 5
ATOM 6712 C C . VAL A 1 83 ? 8.038 30.662 -14.536 1.00 40.44 83 VAL A C 5
ATOM 6713 O O . VAL A 1 83 ? 8.396 31.231 -13.505 1.00 22.14 83 VAL A O 5
ATOM 6726 N N . ASP A 1 84 ? 8.272 31.150 -15.749 1.00 53.43 84 ASP A N 5
ATOM 6727 C CA . ASP A 1 84 ? 8.978 32.411 -15.944 1.00 10.35 84 ASP A CA 5
ATOM 6728 C C . ASP A 1 84 ? 8.264 33.551 -15.223 1.00 74.42 84 ASP A C 5
ATOM 6729 O O . ASP A 1 84 ? 8.892 34.522 -14.802 1.00 35.44 84 ASP A O 5
ATOM 6738 N N . SER A 1 85 ? 6.948 33.425 -15.086 1.00 2.02 85 SER A N 5
ATOM 6739 C CA . SER A 1 85 ? 6.148 34.447 -14.421 1.00 31.50 85 SER A CA 5
ATOM 6740 C C . SER A 1 85 ? 6.277 35.788 -15.135 1.00 4.32 85 SER A C 5
ATOM 6741 O O . SER A 1 85 ? 6.406 35.811 -16.357 1.00 43.13 85 SER A O 5
ATOM 6751 N N . MET A 1 1 ? -11.355 2.913 -11.676 1.00 74.43 1 MET A N 6
ATOM 6752 C CA . MET A 1 1 ? -10.522 3.304 -10.544 1.00 31.22 1 MET A CA 6
ATOM 6753 C C . MET A 1 1 ? -9.939 4.699 -10.755 1.00 64.34 1 MET A C 6
ATOM 6754 O O . MET A 1 1 ? -8.861 4.851 -11.329 1.00 62.04 1 MET A O 6
ATOM 6768 N N . SER A 1 2 ? -10.660 5.712 -10.288 1.00 72.30 2 SER A N 6
ATOM 6769 C CA . SER A 1 2 ? -10.217 7.095 -10.428 1.00 23.33 2 SER A CA 6
ATOM 6770 C C . SER A 1 2 ? -11.041 8.023 -9.542 1.00 15.13 2 SER A C 6
ATOM 6771 O O . SER A 1 2 ? -12.258 8.127 -9.696 1.00 45.40 2 SER A O 6
ATOM 6779 N N . GLU A 1 3 ? -10.369 8.696 -8.615 1.00 71.54 3 GLU A N 6
ATOM 6780 C CA . GLU A 1 3 ? -11.040 9.616 -7.702 1.00 41.34 3 GLU A CA 6
ATOM 6781 C C . GLU A 1 3 ? -10.413 11.005 -7.772 1.00 74.22 3 GLU A C 6
ATOM 6782 O O . GLU A 1 3 ? -11.063 11.971 -8.167 1.00 55.43 3 GLU A O 6
ATOM 6794 N N . GLN A 1 4 ? -9.145 11.096 -7.383 1.00 10.43 4 GLN A N 6
ATOM 6795 C CA . GLN A 1 4 ? -8.430 12.367 -7.400 1.00 4.20 4 GLN A CA 6
ATOM 6796 C C . GLN A 1 4 ? -6.968 12.164 -7.782 1.00 31.43 4 GLN A C 6
ATOM 6797 O O . GLN A 1 4 ? -6.364 11.142 -7.453 1.00 41.33 4 GLN A O 6
ATOM 6811 N N . LYS A 1 5 ? -6.402 13.144 -8.480 1.00 43.35 5 LYS A N 6
ATOM 6812 C CA . LYS A 1 5 ? -5.010 13.074 -8.906 1.00 10.21 5 LYS A CA 6
ATOM 6813 C C . LYS A 1 5 ? -4.141 14.023 -8.087 1.00 55.10 5 LYS A C 6
ATOM 6814 O O . LYS A 1 5 ? -4.231 15.243 -8.230 1.00 24.10 5 LYS A O 6
ATOM 6833 N N . LYS A 1 6 ? -3.300 13.457 -7.229 1.00 42.15 6 LYS A N 6
ATOM 6834 C CA . LYS A 1 6 ? -2.413 14.252 -6.389 1.00 65.10 6 LYS A CA 6
ATOM 6835 C C . LYS A 1 6 ? -0.988 14.235 -6.933 1.00 63.50 6 LYS A C 6
ATOM 6836 O O . LYS A 1 6 ? -0.025 14.385 -6.182 1.00 33.44 6 LYS A O 6
ATOM 6855 N N . VAL A 1 7 ? -0.862 14.053 -8.243 1.00 3.43 7 VAL A N 6
ATOM 6856 C CA . VAL A 1 7 ? 0.445 14.019 -8.889 1.00 63.03 7 VAL A CA 6
ATOM 6857 C C . VAL A 1 7 ? 0.369 14.557 -10.313 1.00 72.51 7 VAL A C 6
ATOM 6858 O O . VAL A 1 7 ? -0.608 14.322 -11.026 1.00 34.44 7 VAL A O 6
ATOM 6871 N N . LEU A 1 8 ? 1.406 15.280 -10.722 1.00 63.24 8 LEU A N 6
ATOM 6872 C CA . LEU A 1 8 ? 1.457 15.853 -12.063 1.00 61.41 8 LEU A CA 6
ATOM 6873 C C . LEU A 1 8 ? 2.461 15.106 -12.935 1.00 21.14 8 LEU A C 6
ATOM 6874 O O . LEU A 1 8 ? 3.673 15.243 -12.764 1.00 60.30 8 LEU A O 6
ATOM 6890 N N . THR A 1 9 ? 1.949 14.316 -13.875 1.00 72.44 9 THR A N 6
ATOM 6891 C CA . THR A 1 9 ? 2.800 13.548 -14.775 1.00 74.22 9 THR A CA 6
ATOM 6892 C C . THR A 1 9 ? 2.319 13.664 -16.217 1.00 44.32 9 THR A C 6
ATOM 6893 O O . THR A 1 9 ? 1.242 14.197 -16.481 1.00 10.15 9 THR A O 6
ATOM 6904 N N . ALA A 1 10 ? 3.125 13.160 -17.146 1.00 33.41 10 ALA A N 6
ATOM 6905 C CA . ALA A 1 10 ? 2.780 13.205 -18.562 1.00 63.33 10 ALA A CA 6
ATOM 6906 C C . ALA A 1 10 ? 1.382 12.644 -18.804 1.00 64.44 10 ALA A C 6
ATOM 6907 O O . ALA A 1 10 ? 0.619 13.183 -19.605 1.00 65.15 10 ALA A O 6
ATOM 6914 N N . GLU A 1 11 ? 1.056 11.560 -18.108 1.00 40.33 11 GLU A N 6
ATOM 6915 C CA . GLU A 1 11 ? -0.250 10.926 -18.249 1.00 53.32 11 GLU A CA 6
ATOM 6916 C C . GLU A 1 11 ? -1.372 11.928 -17.991 1.00 71.40 11 GLU A C 6
ATOM 6917 O O . GLU A 1 11 ? -2.404 11.906 -18.661 1.00 60.12 11 GLU A O 6
ATOM 6929 N N . GLU A 1 12 ? -1.160 12.806 -17.014 1.00 2.43 12 GLU A N 6
ATOM 6930 C CA . GLU A 1 12 ? -2.154 13.815 -16.667 1.00 44.53 12 GLU A CA 6
ATOM 6931 C C . GLU A 1 12 ? -2.334 14.816 -17.805 1.00 41.15 12 GLU A C 6
ATOM 6932 O O . GLU A 1 12 ? -3.457 15.179 -18.152 1.00 33.01 12 GLU A O 6
ATOM 6944 N N . GLN A 1 13 ? -1.219 15.257 -18.379 1.00 61.31 13 GLN A N 6
ATOM 6945 C CA . GLN A 1 13 ? -1.253 16.216 -19.476 1.00 54.30 13 GLN A CA 6
ATOM 6946 C C . GLN A 1 13 ? -2.017 15.652 -20.669 1.00 52.33 13 GLN A C 6
ATOM 6947 O O . GLN A 1 13 ? -2.939 16.284 -21.182 1.00 51.40 13 GLN A O 6
ATOM 6961 N N . GLN A 1 14 ? -1.625 14.459 -21.105 1.00 12.30 14 GLN A N 6
ATOM 6962 C CA . GLN A 1 14 ? -2.273 13.810 -22.239 1.00 15.13 14 GLN A CA 6
ATOM 6963 C C . GLN A 1 14 ? -3.750 13.563 -21.954 1.00 44.33 14 GLN A C 6
ATOM 6964 O O . GLN A 1 14 ? -4.600 13.756 -22.823 1.00 3.00 14 GLN A O 6
ATOM 6978 N N . GLU A 1 15 ? -4.049 13.134 -20.732 1.00 21.44 15 GLU A N 6
ATOM 6979 C CA . GLU A 1 15 ? -5.424 12.859 -20.334 1.00 23.50 15 GLU A CA 6
ATOM 6980 C C . GLU A 1 15 ? -6.284 14.114 -20.447 1.00 74.43 15 GLU A C 6
ATOM 6981 O O . GLU A 1 15 ? -7.412 14.064 -20.939 1.00 12.31 15 GLU A O 6
ATOM 6993 N N . TYR A 1 16 ? -5.745 15.237 -19.986 1.00 12.23 16 TYR A N 6
ATOM 6994 C CA . TYR A 1 16 ? -6.464 16.506 -20.032 1.00 5.34 16 TYR A CA 6
ATOM 6995 C C . TYR A 1 16 ? -6.657 16.969 -21.473 1.00 54.41 16 TYR A C 6
ATOM 6996 O O . TYR A 1 16 ? -7.774 17.272 -21.896 1.00 0.21 16 TYR A O 6
ATOM 7014 N N . LYS A 1 17 ? -5.563 17.022 -22.223 1.00 2.34 17 LYS A N 6
ATOM 7015 C CA . LYS A 1 17 ? -5.609 17.447 -23.617 1.00 54.43 17 LYS A CA 6
ATOM 7016 C C . LYS A 1 17 ? -6.616 16.616 -24.406 1.00 23.54 17 LYS A C 6
ATOM 7017 O O . LYS A 1 17 ? -7.317 17.134 -25.274 1.00 62.33 17 LYS A O 6
ATOM 7036 N N . GLU A 1 18 ? -6.682 15.324 -24.097 1.00 64.40 18 GLU A N 6
ATOM 7037 C CA . GLU A 1 18 ? -7.603 14.422 -24.777 1.00 55.45 18 GLU A CA 6
ATOM 7038 C C . GLU A 1 18 ? -9.038 14.658 -24.311 1.00 3.43 18 GLU A C 6
ATOM 7039 O O . GLU A 1 18 ? -9.986 14.492 -25.079 1.00 74.32 18 GLU A O 6
ATOM 7051 N N . ALA A 1 19 ? -9.188 15.043 -23.049 1.00 63.55 19 ALA A N 6
ATOM 7052 C CA . ALA A 1 19 ? -10.504 15.301 -22.480 1.00 61.24 19 ALA A CA 6
ATOM 7053 C C . ALA A 1 19 ? -11.202 16.444 -23.209 1.00 30.13 19 ALA A C 6
ATOM 7054 O O . ALA A 1 19 ? -12.359 16.323 -23.611 1.00 1.11 19 ALA A O 6
ATOM 7061 N N . PHE A 1 20 ? -10.492 17.555 -23.376 1.00 12.33 20 PHE A N 6
ATOM 7062 C CA . PHE A 1 20 ? -11.044 18.721 -24.056 1.00 45.01 20 PHE A CA 6
ATOM 7063 C C . PHE A 1 20 ? -11.116 18.488 -25.563 1.00 31.13 20 PHE A C 6
ATOM 7064 O O . PHE A 1 20 ? -12.028 18.971 -26.232 1.00 14.33 20 PHE A O 6
ATOM 7081 N N . GLN A 1 21 ? -10.146 17.746 -26.088 1.00 73.22 21 GLN A N 6
ATOM 7082 C CA . GLN A 1 21 ? -10.099 17.451 -27.515 1.00 35.34 21 GLN A CA 6
ATOM 7083 C C . GLN A 1 21 ? -11.260 16.550 -27.923 1.00 24.33 21 GLN A C 6
ATOM 7084 O O . GLN A 1 21 ? -11.944 16.812 -28.914 1.00 63.22 21 GLN A O 6
ATOM 7098 N N . LEU A 1 22 ? -11.476 15.487 -27.156 1.00 35.21 22 LEU A N 6
ATOM 7099 C CA . LEU A 1 22 ? -12.554 14.547 -27.438 1.00 2.00 22 LEU A CA 6
ATOM 7100 C C . LEU A 1 22 ? -13.916 15.208 -27.253 1.00 12.44 22 LEU A C 6
ATOM 7101 O O . LEU A 1 22 ? -14.878 14.878 -27.949 1.00 35.54 22 LEU A O 6
ATOM 7117 N N . PHE A 1 23 ? -13.991 16.146 -26.314 1.00 1.35 23 PHE A N 6
ATOM 7118 C CA . PHE A 1 23 ? -15.235 16.856 -26.041 1.00 64.24 23 PHE A CA 6
ATOM 7119 C C . PHE A 1 23 ? -15.417 18.025 -27.002 1.00 15.52 23 PHE A C 6
ATOM 7120 O O . PHE A 1 23 ? -16.512 18.574 -27.129 1.00 50.24 23 PHE A O 6
ATOM 7137 N N . ASP A 1 24 ? -14.337 18.402 -27.677 1.00 1.14 24 ASP A N 6
ATOM 7138 C CA . ASP A 1 24 ? -14.377 19.507 -28.628 1.00 23.52 24 ASP A CA 6
ATOM 7139 C C . ASP A 1 24 ? -14.672 19.001 -30.037 1.00 53.23 24 ASP A C 6
ATOM 7140 O O . ASP A 1 24 ? -13.840 19.112 -30.937 1.00 75.22 24 ASP A O 6
ATOM 7149 N N . LYS A 1 25 ? -15.865 18.444 -30.220 1.00 40.31 25 LYS A N 6
ATOM 7150 C CA . LYS A 1 25 ? -16.274 17.921 -31.519 1.00 63.52 25 LYS A CA 6
ATOM 7151 C C . LYS A 1 25 ? -16.073 18.964 -32.614 1.00 43.12 25 LYS A C 6
ATOM 7152 O O . LYS A 1 25 ? -15.816 18.623 -33.769 1.00 73.31 25 LYS A O 6
ATOM 7171 N N . ASP A 1 26 ? -16.189 20.234 -32.243 1.00 55.23 26 ASP A N 6
ATOM 7172 C CA . ASP A 1 26 ? -16.019 21.327 -33.193 1.00 30.32 26 ASP A CA 6
ATOM 7173 C C . ASP A 1 26 ? -14.547 21.509 -33.551 1.00 52.30 26 ASP A C 6
ATOM 7174 O O . ASP A 1 26 ? -13.708 20.676 -33.213 1.00 41.21 26 ASP A O 6
ATOM 7183 N N . ASN A 1 27 ? -14.243 22.605 -34.240 1.00 25.03 27 ASN A N 6
ATOM 7184 C CA . ASN A 1 27 ? -12.872 22.897 -34.647 1.00 65.03 27 ASN A CA 6
ATOM 7185 C C . ASN A 1 27 ? -12.326 24.104 -33.891 1.00 13.21 27 ASN A C 6
ATOM 7186 O O . ASN A 1 27 ? -11.422 24.790 -34.368 1.00 3.12 27 ASN A O 6
ATOM 7197 N N . ASP A 1 28 ? -12.881 24.358 -32.711 1.00 2.53 28 ASP A N 6
ATOM 7198 C CA . ASP A 1 28 ? -12.449 25.481 -31.889 1.00 72.32 28 ASP A CA 6
ATOM 7199 C C . ASP A 1 28 ? -11.318 25.067 -30.953 1.00 10.02 28 ASP A C 6
ATOM 7200 O O . ASP A 1 28 ? -10.516 25.897 -30.526 1.00 44.20 28 ASP A O 6
ATOM 7209 N N . ASN A 1 29 ? -11.261 23.777 -30.637 1.00 61.44 29 ASN A N 6
ATOM 7210 C CA . ASN A 1 29 ? -10.230 23.252 -29.750 1.00 61.02 29 ASN A CA 6
ATOM 7211 C C . ASN A 1 29 ? -10.347 23.864 -28.357 1.00 11.12 29 ASN A C 6
ATOM 7212 O O . ASN A 1 29 ? -9.343 24.122 -27.694 1.00 62.54 29 ASN A O 6
ATOM 7223 N N . LYS A 1 30 ? -11.581 24.093 -27.920 1.00 24.51 30 LYS A N 6
ATOM 7224 C CA . LYS A 1 30 ? -11.832 24.672 -26.605 1.00 13.31 30 LYS A CA 6
ATOM 7225 C C . LYS A 1 30 ? -13.117 24.114 -26.001 1.00 21.12 30 LYS A C 6
ATOM 7226 O O . LYS A 1 30 ? -13.882 23.424 -26.674 1.00 41.03 30 LYS A O 6
ATOM 7245 N N . LEU A 1 31 ? -13.346 24.417 -24.728 1.00 53.24 31 LEU A N 6
ATOM 7246 C CA . LEU A 1 31 ? -14.540 23.946 -24.033 1.00 31.33 31 LEU A CA 6
ATOM 7247 C C . LEU A 1 31 ? -15.230 25.092 -23.299 1.00 23.14 31 LEU A C 6
ATOM 7248 O O . LEU A 1 31 ? -14.590 25.852 -22.570 1.00 14.52 31 LEU A O 6
ATOM 7264 N N . THR A 1 32 ? -16.540 25.209 -23.494 1.00 31.13 32 THR A N 6
ATOM 7265 C CA . THR A 1 32 ? -17.317 26.261 -22.850 1.00 44.12 32 THR A CA 6
ATOM 7266 C C . THR A 1 32 ? -17.526 25.961 -21.370 1.00 53.11 32 THR A C 6
ATOM 7267 O O . THR A 1 32 ? -17.157 24.892 -20.885 1.00 72.25 32 THR A O 6
ATOM 7278 N N . ALA A 1 33 ? -18.121 26.913 -20.658 1.00 52.22 33 ALA A N 6
ATOM 7279 C CA . ALA A 1 33 ? -18.382 26.750 -19.233 1.00 62.24 33 ALA A CA 6
ATOM 7280 C C . ALA A 1 33 ? -19.053 25.411 -18.948 1.00 41.03 33 ALA A C 6
ATOM 7281 O O . ALA A 1 33 ? -18.667 24.698 -18.022 1.00 64.10 33 ALA A O 6
ATOM 7288 N N . GLU A 1 34 ? -20.061 25.076 -19.748 1.00 74.40 34 GLU A N 6
ATOM 7289 C CA . GLU A 1 34 ? -20.786 23.822 -19.579 1.00 34.13 34 GLU A CA 6
ATOM 7290 C C . GLU A 1 34 ? -19.857 22.627 -19.769 1.00 41.41 34 GLU A C 6
ATOM 7291 O O . GLU A 1 34 ? -19.843 21.705 -18.955 1.00 61.22 34 GLU A O 6
ATOM 7303 N N . GLU A 1 35 ? -19.086 22.651 -20.851 1.00 63.02 35 GLU A N 6
ATOM 7304 C CA . GLU A 1 35 ? -18.155 21.568 -21.149 1.00 1.51 35 GLU A CA 6
ATOM 7305 C C . GLU A 1 35 ? -17.123 21.415 -20.035 1.00 13.32 35 GLU A C 6
ATOM 7306 O O . GLU A 1 35 ? -16.823 20.303 -19.601 1.00 23.41 35 GLU A O 6
ATOM 7318 N N . LEU A 1 36 ? -16.584 22.540 -19.580 1.00 61.44 36 LEU A N 6
ATOM 7319 C CA . LEU A 1 36 ? -15.585 22.533 -18.517 1.00 65.41 36 LEU A CA 6
ATOM 7320 C C . LEU A 1 36 ? -16.153 21.924 -17.239 1.00 73.52 36 LEU A C 6
ATOM 7321 O O . LEU A 1 36 ? -15.449 21.239 -16.498 1.00 2.10 36 LEU A O 6
ATOM 7337 N N . GLY A 1 37 ? -17.434 22.177 -16.988 1.00 74.42 37 GLY A N 6
ATOM 7338 C CA . GLY A 1 37 ? -18.076 21.645 -15.799 1.00 13.51 37 GLY A CA 6
ATOM 7339 C C . GLY A 1 37 ? -18.112 20.130 -15.790 1.00 63.04 37 GLY A C 6
ATOM 7340 O O . GLY A 1 37 ? -18.038 19.506 -14.730 1.00 14.21 37 GLY A O 6
ATOM 7344 N N . THR A 1 38 ? -18.229 19.534 -16.972 1.00 2.10 38 THR A N 6
ATOM 7345 C CA . THR A 1 38 ? -18.278 18.083 -17.095 1.00 32.25 38 THR A CA 6
ATOM 7346 C C . THR A 1 38 ? -16.911 17.462 -16.828 1.00 52.52 38 THR A C 6
ATOM 7347 O O . THR A 1 38 ? -16.799 16.471 -16.107 1.00 73.35 38 THR A O 6
ATOM 7358 N N . VAL A 1 39 ? -15.874 18.051 -17.415 1.00 3.30 39 VAL A N 6
ATOM 7359 C CA . VAL A 1 39 ? -14.514 17.556 -17.239 1.00 32.13 39 VAL A CA 6
ATOM 7360 C C . VAL A 1 39 ? -13.990 17.873 -15.843 1.00 72.34 39 VAL A C 6
ATOM 7361 O O . VAL A 1 39 ? -13.224 17.102 -15.266 1.00 54.01 39 VAL A O 6
ATOM 7374 N N . MET A 1 40 ? -14.410 19.014 -15.305 1.00 42.34 40 MET A N 6
ATOM 7375 C CA . MET A 1 40 ? -13.985 19.433 -13.974 1.00 23.44 40 MET A CA 6
ATOM 7376 C C . MET A 1 40 ? -14.633 18.567 -12.899 1.00 61.53 40 MET A C 6
ATOM 7377 O O . MET A 1 40 ? -13.983 18.174 -11.929 1.00 13.04 40 MET A O 6
ATOM 7391 N N . ARG A 1 41 ? -15.917 18.275 -13.074 1.00 13.53 41 ARG A N 6
ATOM 7392 C CA . ARG A 1 41 ? -16.653 17.458 -12.118 1.00 1.41 41 ARG A CA 6
ATOM 7393 C C . ARG A 1 41 ? -16.234 15.994 -12.218 1.00 63.05 41 ARG A C 6
ATOM 7394 O O . ARG A 1 41 ? -16.239 15.268 -11.224 1.00 44.41 41 ARG A O 6
ATOM 7415 N N . ALA A 1 42 ? -15.872 15.568 -13.423 1.00 4.23 42 ALA A N 6
ATOM 7416 C CA . ALA A 1 42 ? -15.448 14.193 -13.652 1.00 3.12 42 ALA A CA 6
ATOM 7417 C C . ALA A 1 42 ? -14.143 13.891 -12.923 1.00 54.05 42 ALA A C 6
ATOM 7418 O O . ALA A 1 42 ? -13.734 12.734 -12.812 1.00 54.25 42 ALA A O 6
ATOM 7425 N N . LEU A 1 43 ? -13.493 14.938 -12.427 1.00 63.14 43 LEU A N 6
ATOM 7426 C CA . LEU A 1 43 ? -12.233 14.785 -11.707 1.00 12.33 43 LEU A CA 6
ATOM 7427 C C . LEU A 1 43 ? -12.370 15.256 -10.264 1.00 61.34 43 LEU A C 6
ATOM 7428 O O . LEU A 1 43 ? -11.850 14.626 -9.343 1.00 34.41 43 LEU A O 6
ATOM 7444 N N . GLY A 1 44 ? -13.076 16.367 -10.072 1.00 64.11 44 GLY A N 6
ATOM 7445 C CA . GLY A 1 44 ? -13.270 16.901 -8.737 1.00 43.12 44 GLY A CA 6
ATOM 7446 C C . GLY A 1 44 ? -14.720 16.845 -8.296 1.00 63.53 44 GLY A C 6
ATOM 7447 O O . GLY A 1 44 ? -15.092 16.014 -7.468 1.00 11.13 44 GLY A O 6
ATOM 7451 N N . ALA A 1 45 ? -15.539 17.734 -8.848 1.00 11.42 45 ALA A N 6
ATOM 7452 C CA . ALA A 1 45 ? -16.955 17.781 -8.507 1.00 52.14 45 ALA A CA 6
ATOM 7453 C C . ALA A 1 45 ? -17.155 18.153 -7.042 1.00 73.55 45 ALA A C 6
ATOM 7454 O O . ALA A 1 45 ? -18.215 17.910 -6.468 1.00 53.05 45 ALA A O 6
ATOM 7461 N N . ASN A 1 46 ? -16.127 18.745 -6.441 1.00 44.23 46 ASN A N 6
ATOM 7462 C CA . ASN A 1 46 ? -16.189 19.149 -5.041 1.00 1.30 46 ASN A CA 6
ATOM 7463 C C . ASN A 1 46 ? -17.145 20.323 -4.856 1.00 54.21 46 ASN A C 6
ATOM 7464 O O . ASN A 1 46 ? -18.140 20.239 -4.136 1.00 71.51 46 ASN A O 6
ATOM 7475 N N . PRO A 1 47 ? -16.838 21.446 -5.523 1.00 52.13 47 PRO A N 6
ATOM 7476 C CA . PRO A 1 47 ? -17.659 22.660 -5.449 1.00 22.24 47 PRO A CA 6
ATOM 7477 C C . PRO A 1 47 ? -19.003 22.494 -6.149 1.00 1.30 47 PRO A C 6
ATOM 7478 O O . PRO A 1 47 ? -19.375 21.390 -6.550 1.00 71.55 47 PRO A O 6
ATOM 7489 N N . THR A 1 48 ? -19.729 23.599 -6.296 1.00 64.03 48 THR A N 6
ATOM 7490 C CA . THR A 1 48 ? -21.032 23.575 -6.948 1.00 61.40 48 THR A CA 6
ATOM 7491 C C . THR A 1 48 ? -20.979 24.261 -8.308 1.00 1.53 48 THR A C 6
ATOM 7492 O O . THR A 1 48 ? -19.966 24.855 -8.676 1.00 11.24 48 THR A O 6
ATOM 7503 N N . LYS A 1 49 ? -22.076 24.174 -9.051 1.00 14.54 49 LYS A N 6
ATOM 7504 C CA . LYS A 1 49 ? -22.156 24.789 -10.372 1.00 4.54 49 LYS A CA 6
ATOM 7505 C C . LYS A 1 49 ? -21.994 26.302 -10.279 1.00 34.24 49 LYS A C 6
ATOM 7506 O O . LYS A 1 49 ? -21.339 26.917 -11.120 1.00 14.21 49 LYS A O 6
ATOM 7525 N N . GLN A 1 50 ? -22.594 26.895 -9.252 1.00 45.13 50 GLN A N 6
ATOM 7526 C CA . GLN A 1 50 ? -22.515 28.336 -9.050 1.00 75.41 50 GLN A CA 6
ATOM 7527 C C . GLN A 1 50 ? -21.101 28.755 -8.658 1.00 1.31 50 GLN A C 6
ATOM 7528 O O . GLN A 1 50 ? -20.658 29.859 -8.974 1.00 12.31 50 GLN A O 6
ATOM 7542 N N . LYS A 1 51 ? -20.396 27.864 -7.969 1.00 72.21 51 LYS A N 6
ATOM 7543 C CA . LYS A 1 51 ? -19.032 28.139 -7.534 1.00 3.21 51 LYS A CA 6
ATOM 7544 C C . LYS A 1 51 ? -18.061 28.066 -8.708 1.00 71.22 51 LYS A C 6
ATOM 7545 O O . LYS A 1 51 ? -17.188 28.920 -8.857 1.00 35.03 51 LYS A O 6
ATOM 7564 N N . ILE A 1 52 ? -18.221 27.042 -9.539 1.00 44.20 52 ILE A N 6
ATOM 7565 C CA . ILE A 1 52 ? -17.361 26.859 -10.701 1.00 33.24 52 ILE A CA 6
ATOM 7566 C C . ILE A 1 52 ? -17.647 27.912 -11.768 1.00 31.40 52 ILE A C 6
ATOM 7567 O O . ILE A 1 52 ? -16.739 28.371 -12.460 1.00 33.54 52 ILE A O 6
ATOM 7583 N N . SER A 1 53 ? -18.915 28.290 -11.892 1.00 12.13 53 SER A N 6
ATOM 7584 C CA . SER A 1 53 ? -19.322 29.288 -12.875 1.00 22.20 53 SER A CA 6
ATOM 7585 C C . SER A 1 53 ? -18.753 30.659 -12.524 1.00 15.24 53 SER A C 6
ATOM 7586 O O . SER A 1 53 ? -18.407 31.443 -13.408 1.00 14.03 53 SER A O 6
ATOM 7594 N N . GLU A 1 54 ? -18.659 30.942 -11.229 1.00 44.20 54 GLU A N 6
ATOM 7595 C CA . GLU A 1 54 ? -18.134 32.218 -10.761 1.00 30.31 54 GLU A CA 6
ATOM 7596 C C . GLU A 1 54 ? -16.620 32.285 -10.949 1.00 42.33 54 GLU A C 6
ATOM 7597 O O . GLU A 1 54 ? -16.064 33.352 -11.210 1.00 64.13 54 GLU A O 6
ATOM 7609 N N . ILE A 1 55 ? -15.962 31.139 -10.813 1.00 42.23 55 ILE A N 6
ATOM 7610 C CA . ILE A 1 55 ? -14.514 31.067 -10.967 1.00 52.33 55 ILE A CA 6
ATOM 7611 C C . ILE A 1 55 ? -14.111 31.207 -12.431 1.00 13.34 55 ILE A C 6
ATOM 7612 O O . ILE A 1 55 ? -13.142 31.894 -12.756 1.00 23.42 55 ILE A O 6
ATOM 7628 N N . VAL A 1 56 ? -14.861 30.553 -13.312 1.00 45.51 56 VAL A N 6
ATOM 7629 C CA . VAL A 1 56 ? -14.583 30.607 -14.742 1.00 31.11 56 VAL A CA 6
ATOM 7630 C C . VAL A 1 56 ? -14.887 31.989 -15.309 1.00 32.45 56 VAL A C 6
ATOM 7631 O O . VAL A 1 56 ? -14.222 32.451 -16.237 1.00 35.51 56 VAL A O 6
ATOM 7644 N N . LYS A 1 57 ? -15.896 32.645 -14.746 1.00 11.20 57 LYS A N 6
ATOM 7645 C CA . LYS A 1 57 ? -16.288 33.976 -15.194 1.00 72.33 57 LYS A CA 6
ATOM 7646 C C . LYS A 1 57 ? -15.274 35.022 -14.743 1.00 32.31 57 LYS A C 6
ATOM 7647 O O . LYS A 1 57 ? -15.120 36.066 -15.378 1.00 45.35 57 LYS A O 6
ATOM 7666 N N . ASP A 1 58 ? -14.584 34.736 -13.644 1.00 42.45 58 ASP A N 6
ATOM 7667 C CA . ASP A 1 58 ? -13.582 35.652 -13.110 1.00 45.51 58 ASP A CA 6
ATOM 7668 C C . ASP A 1 58 ? -12.196 35.313 -13.648 1.00 32.43 58 ASP A C 6
ATOM 7669 O O . ASP A 1 58 ? -11.321 36.177 -13.725 1.00 54.43 58 ASP A O 6
ATOM 7678 N N . TYR A 1 59 ? -12.001 34.052 -14.018 1.00 15.12 59 TYR A N 6
ATOM 7679 C CA . TYR A 1 59 ? -10.720 33.600 -14.546 1.00 23.04 59 TYR A CA 6
ATOM 7680 C C . TYR A 1 59 ? -10.640 33.828 -16.052 1.00 22.53 59 TYR A C 6
ATOM 7681 O O . TYR A 1 59 ? -9.554 33.984 -16.611 1.00 24.02 59 TYR A O 6
ATOM 7699 N N . ASP A 1 60 ? -11.797 33.848 -16.704 1.00 62.24 60 ASP A N 6
ATOM 7700 C CA . ASP A 1 60 ? -11.860 34.059 -18.144 1.00 0.32 60 ASP A CA 6
ATOM 7701 C C . ASP A 1 60 ? -12.765 35.240 -18.482 1.00 11.13 60 ASP A C 6
ATOM 7702 O O . ASP A 1 60 ? -13.830 35.071 -19.077 1.00 10.11 60 ASP A O 6
ATOM 7711 N N . LYS A 1 61 ? -12.335 36.437 -18.097 1.00 33.04 61 LYS A N 6
ATOM 7712 C CA . LYS A 1 61 ? -13.105 37.647 -18.358 1.00 32.53 61 LYS A CA 6
ATOM 7713 C C . LYS A 1 61 ? -12.400 38.530 -19.385 1.00 45.12 61 LYS A C 6
ATOM 7714 O O . LYS A 1 61 ? -13.028 39.370 -20.028 1.00 14.43 61 LYS A O 6
ATOM 7733 N N . ASP A 1 62 ? -11.096 38.329 -19.534 1.00 75.52 62 ASP A N 6
ATOM 7734 C CA . ASP A 1 62 ? -10.307 39.105 -20.484 1.00 63.11 62 ASP A CA 6
ATOM 7735 C C . ASP A 1 62 ? -10.298 38.436 -21.855 1.00 54.24 62 ASP A C 6
ATOM 7736 O O . ASP A 1 62 ? -9.563 38.847 -22.753 1.00 70.45 62 ASP A O 6
ATOM 7745 N N . ASN A 1 63 ? -11.120 37.404 -22.010 1.00 40.25 63 ASN A N 6
ATOM 7746 C CA . ASN A 1 63 ? -11.206 36.678 -23.272 1.00 44.24 63 ASN A CA 6
ATOM 7747 C C . ASN A 1 63 ? -12.646 36.270 -23.568 1.00 54.32 63 ASN A C 6
ATOM 7748 O O . ASN A 1 63 ? -13.305 36.859 -24.426 1.00 22.55 63 ASN A O 6
ATOM 7759 N N . SER A 1 64 ? -13.129 35.260 -22.852 1.00 14.11 64 SER A N 6
ATOM 7760 C CA . SER A 1 64 ? -14.491 34.771 -23.040 1.00 35.54 64 SER A CA 6
ATOM 7761 C C . SER A 1 64 ? -14.799 33.635 -22.072 1.00 63.43 64 SER A C 6
ATOM 7762 O O . SER A 1 64 ? -14.037 33.373 -21.141 1.00 21.25 64 SER A O 6
ATOM 7770 N N . GLY A 1 65 ? -15.924 32.963 -22.296 1.00 24.31 65 GLY A N 6
ATOM 7771 C CA . GLY A 1 65 ? -16.314 31.861 -21.435 1.00 11.42 65 GLY A CA 6
ATOM 7772 C C . GLY A 1 65 ? -15.920 30.513 -22.003 1.00 3.31 65 GLY A C 6
ATOM 7773 O O . GLY A 1 65 ? -16.688 29.552 -21.934 1.00 73.21 65 GLY A O 6
ATOM 7777 N N . LYS A 1 66 ? -14.721 30.439 -22.570 1.00 61.31 66 LYS A N 6
ATOM 7778 C CA . LYS A 1 66 ? -14.224 29.198 -23.154 1.00 50.45 66 LYS A CA 6
ATOM 7779 C C . LYS A 1 66 ? -12.941 28.748 -22.466 1.00 34.23 66 LYS A C 6
ATOM 7780 O O . LYS A 1 66 ? -12.316 29.515 -21.733 1.00 64.41 66 LYS A O 6
ATOM 7799 N N . PHE A 1 67 ? -12.550 27.501 -22.710 1.00 72.50 67 PHE A N 6
ATOM 7800 C CA . PHE A 1 67 ? -11.338 26.949 -22.114 1.00 72.14 67 PHE A CA 6
ATOM 7801 C C . PHE A 1 67 ? -10.399 26.414 -23.189 1.00 5.30 67 PHE A C 6
ATOM 7802 O O . PHE A 1 67 ? -10.816 25.676 -24.082 1.00 53.52 67 PHE A O 6
ATOM 7819 N N . ASP A 1 68 ? -9.128 26.788 -23.097 1.00 75.31 68 ASP A N 6
ATOM 7820 C CA . ASP A 1 68 ? -8.128 26.346 -24.061 1.00 64.10 68 ASP A CA 6
A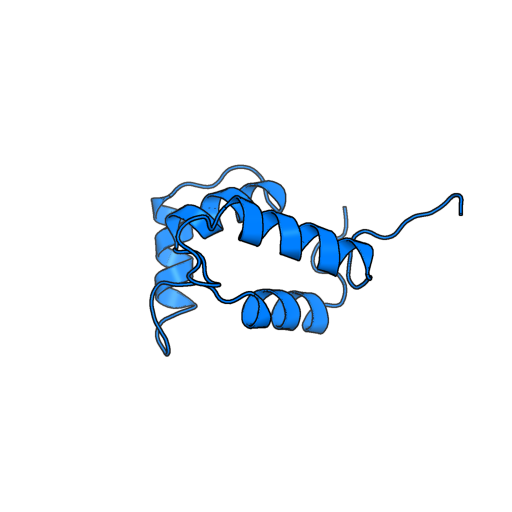TOM 7821 C C . ASP A 1 68 ? -7.104 25.428 -23.399 1.00 1.51 68 ASP A C 6
ATOM 7822 O O . ASP A 1 68 ? -6.665 25.680 -22.278 1.00 43.55 68 ASP A O 6
ATOM 7831 N N . GLN A 1 69 ? -6.731 24.363 -24.101 1.00 13.05 69 GLN A N 6
ATOM 7832 C CA . GLN A 1 69 ? -5.761 23.407 -23.581 1.00 22.54 69 GLN A CA 6
ATOM 7833 C C . GLN A 1 69 ? -4.533 24.123 -23.027 1.00 74.25 69 GLN A C 6
ATOM 7834 O O . GLN A 1 69 ? -4.009 23.754 -21.977 1.00 71.23 69 GLN A O 6
ATOM 7848 N N . GLU A 1 70 ? -4.081 25.151 -23.740 1.00 51.43 70 GLU A N 6
ATOM 7849 C CA . GLU A 1 70 ? -2.915 25.917 -23.318 1.00 12.44 70 GLU A CA 6
ATOM 7850 C C . GLU A 1 70 ? -3.118 26.491 -21.919 1.00 33.32 70 GLU A C 6
ATOM 7851 O O . GLU A 1 70 ? -2.191 26.525 -21.109 1.00 23.33 70 GLU A O 6
ATOM 7863 N N . THR A 1 71 ? -4.337 26.942 -21.642 1.00 71.45 71 THR A N 6
ATOM 7864 C CA . THR A 1 71 ? -4.662 27.516 -20.342 1.00 75.42 71 THR A CA 6
ATOM 7865 C C . THR A 1 71 ? -4.398 26.519 -19.219 1.00 32.13 71 THR A C 6
ATOM 7866 O O . THR A 1 71 ? -3.803 26.862 -18.198 1.00 33.42 71 THR A O 6
ATOM 7877 N N . PHE A 1 72 ? -4.845 25.283 -19.416 1.00 60.41 72 PHE A N 6
ATOM 7878 C CA . PHE A 1 72 ? -4.657 24.235 -18.419 1.00 40.12 72 PHE A CA 6
ATOM 7879 C C . PHE A 1 72 ? -3.174 23.942 -18.209 1.00 74.12 72 PHE A C 6
ATOM 7880 O O . PHE A 1 72 ? -2.697 23.875 -17.076 1.00 21.32 72 PHE A O 6
ATOM 7897 N N . LEU A 1 73 ? -2.451 23.770 -19.310 1.00 13.01 73 LEU A N 6
ATOM 7898 C CA . LEU A 1 73 ? -1.022 23.484 -19.249 1.00 21.44 73 LEU A CA 6
ATOM 7899 C C . LEU A 1 73 ? -0.270 24.613 -18.551 1.00 31.23 73 LEU A C 6
ATOM 7900 O O . LEU A 1 73 ? 0.729 24.381 -17.869 1.00 62.12 73 LEU A O 6
ATOM 7916 N N . THR A 1 74 ? -0.757 25.838 -18.724 1.00 62.53 74 THR A N 6
ATOM 7917 C CA . THR A 1 74 ? -0.132 27.002 -18.110 1.00 75.02 74 THR A CA 6
ATOM 7918 C C . THR A 1 74 ? -0.382 27.033 -16.607 1.00 64.25 74 THR A C 6
ATOM 7919 O O . THR A 1 74 ? 0.504 27.386 -15.828 1.00 24.54 74 THR A O 6
ATOM 7930 N N . ILE A 1 75 ? -1.592 26.659 -16.204 1.00 1.52 75 ILE A N 6
ATOM 7931 C CA . ILE A 1 75 ? -1.956 26.641 -14.793 1.00 2.03 75 ILE A CA 6
ATOM 7932 C C . ILE A 1 75 ? -1.171 25.575 -14.037 1.00 73.40 75 ILE A C 6
ATOM 7933 O O . ILE A 1 75 ? -0.606 25.843 -12.977 1.00 31.53 75 ILE A O 6
ATOM 7949 N N . MET A 1 76 ? -1.140 24.368 -14.589 1.00 5.24 76 MET A N 6
ATOM 7950 C CA . MET A 1 76 ? -0.420 23.261 -13.967 1.00 14.15 76 MET A CA 6
ATOM 7951 C C . MET A 1 76 ? 1.085 23.505 -14.001 1.00 10.33 76 MET A C 6
ATOM 7952 O O . MET A 1 76 ? 1.820 23.037 -13.130 1.00 63.32 76 MET A O 6
ATOM 7966 N N . LEU A 1 77 ? 1.539 24.239 -15.011 1.00 44.40 77 LEU A N 6
ATOM 7967 C CA . LEU A 1 77 ? 2.958 24.543 -15.159 1.00 50.21 77 LEU A CA 6
ATOM 7968 C C . LEU A 1 77 ? 3.381 25.644 -14.192 1.00 71.30 77 LEU A C 6
ATOM 7969 O O . LEU A 1 77 ? 4.487 25.618 -13.653 1.00 44.11 77 LEU A O 6
ATOM 7985 N N . GLU A 1 78 ? 2.493 26.610 -13.975 1.00 2.41 78 GLU A N 6
ATOM 7986 C CA . GLU A 1 78 ? 2.775 27.719 -13.072 1.00 5.20 78 GLU A CA 6
ATOM 7987 C C . GLU A 1 78 ? 2.715 27.263 -11.617 1.00 34.33 78 GLU A C 6
ATOM 7988 O O . GLU A 1 78 ? 3.402 27.811 -10.755 1.00 34.54 78 GLU A O 6
ATOM 8000 N N . TYR A 1 79 ? 1.888 26.258 -11.351 1.00 33.13 79 TYR A N 6
ATOM 8001 C CA . TYR A 1 79 ? 1.735 25.731 -10.001 1.00 74.23 79 TYR A CA 6
ATOM 8002 C C . TYR A 1 79 ? 2.827 24.713 -9.686 1.00 74.20 79 TYR A C 6
ATOM 8003 O O . TYR A 1 79 ? 3.189 24.514 -8.527 1.00 61.01 79 TYR A O 6
ATOM 8021 N N . GLY A 1 80 ? 3.349 24.074 -10.728 1.00 13.20 80 GLY A N 6
ATOM 8022 C CA . GLY A 1 80 ? 4.395 23.085 -10.542 1.00 11.55 80 GLY A CA 6
ATOM 8023 C C . GLY A 1 80 ? 5.272 22.933 -11.770 1.00 22.11 80 GLY A C 6
ATOM 8024 O O . GLY A 1 80 ? 5.008 22.090 -12.627 1.00 1.53 80 GLY A O 6
ATOM 8028 N N . GLN A 1 81 ? 6.317 23.750 -11.855 1.00 12.40 81 GLN A N 6
ATOM 8029 C CA . GLN A 1 81 ? 7.233 23.703 -12.989 1.00 42.10 81 GLN A CA 6
ATOM 8030 C C . GLN A 1 81 ? 7.887 22.330 -13.103 1.00 52.15 81 GLN A C 6
ATOM 8031 O O . GLN A 1 81 ? 8.293 21.915 -14.188 1.00 31.23 81 GLN A O 6
ATOM 8045 N N . GLU A 1 82 ? 7.983 21.630 -11.977 1.00 34.22 82 GLU A N 6
ATOM 8046 C CA . GLU A 1 82 ? 8.589 20.304 -11.953 1.00 62.51 82 GLU A CA 6
ATOM 8047 C C . GLU A 1 82 ? 7.934 19.388 -12.983 1.00 31.41 82 GLU A C 6
ATOM 8048 O O . GLU A 1 82 ? 6.779 19.584 -13.359 1.00 2.22 82 GLU A O 6
ATOM 8060 N N . VAL A 1 83 ? 8.683 18.386 -13.435 1.00 14.34 83 VAL A N 6
ATOM 8061 C CA . VAL A 1 83 ? 8.177 17.439 -14.421 1.00 13.20 83 VAL A CA 6
ATOM 8062 C C . VAL A 1 83 ? 7.902 18.128 -15.753 1.00 10.21 83 VAL A C 6
ATOM 8063 O O . VAL A 1 83 ? 7.604 19.321 -15.797 1.00 13.24 83 VAL A O 6
ATOM 8076 N N . ASP A 1 84 ? 8.002 17.367 -16.838 1.00 5.11 84 ASP A N 6
ATOM 8077 C CA . ASP A 1 84 ? 7.762 17.903 -18.173 1.00 72.33 84 ASP A CA 6
ATOM 8078 C C . ASP A 1 84 ? 7.846 16.800 -19.225 1.00 73.53 84 ASP A C 6
ATOM 8079 O O . ASP A 1 84 ? 8.334 15.704 -18.951 1.00 21.54 84 ASP A O 6
ATOM 8088 N N . SER A 1 85 ? 7.366 17.099 -20.427 1.00 72.22 85 SER A N 6
ATOM 8089 C CA . SER A 1 85 ? 7.382 16.132 -21.518 1.00 33.21 85 SER A CA 6
ATOM 8090 C C . SER A 1 85 ? 6.722 14.823 -21.095 1.00 55.05 85 SER A C 6
ATOM 8091 O O . SER A 1 85 ? 7.097 13.767 -21.602 1.00 73.44 85 SER A O 6
ATOM 8101 N N . MET A 1 1 ? 5.328 -3.719 -10.063 1.00 65.01 1 MET A N 7
ATOM 8102 C CA . MET A 1 1 ? 4.211 -2.921 -10.552 1.00 13.53 1 MET A CA 7
ATOM 8103 C C . MET A 1 1 ? 3.069 -2.906 -9.541 1.00 32.15 1 MET A C 7
ATOM 8104 O O . MET A 1 1 ? 2.383 -3.910 -9.352 1.00 12.41 1 MET A O 7
ATOM 8118 N N . SER A 1 2 ? 2.872 -1.762 -8.895 1.00 43.35 2 SER A N 7
ATOM 8119 C CA . SER A 1 2 ? 1.816 -1.618 -7.900 1.00 2.35 2 SER A CA 7
ATOM 8120 C C . SER A 1 2 ? 1.359 -0.166 -7.798 1.00 13.43 2 SER A C 7
ATOM 8121 O O . SER A 1 2 ? 0.253 0.178 -8.214 1.00 32.10 2 SER A O 7
ATOM 8129 N N . GLU A 1 3 ? 2.219 0.682 -7.243 1.00 25.53 3 GLU A N 7
ATOM 8130 C CA . GLU A 1 3 ? 1.904 2.096 -7.085 1.00 55.42 3 GLU A CA 7
ATOM 8131 C C . GLU A 1 3 ? 2.197 2.865 -8.371 1.00 60.31 3 GLU A C 7
ATOM 8132 O O . GLU A 1 3 ? 3.166 2.574 -9.072 1.00 13.12 3 GLU A O 7
ATOM 8144 N N . GLN A 1 4 ? 1.353 3.846 -8.672 1.00 62.25 4 GLN A N 7
ATOM 8145 C CA . GLN A 1 4 ? 1.522 4.657 -9.873 1.00 32.50 4 GLN A CA 7
ATOM 8146 C C . GLN A 1 4 ? 1.111 6.102 -9.617 1.00 54.20 4 GLN A C 7
ATOM 8147 O O . GLN A 1 4 ? 0.212 6.372 -8.819 1.00 30.32 4 GLN A O 7
ATOM 8161 N N . LYS A 1 5 ? 1.774 7.031 -10.299 1.00 1.33 5 LYS A N 7
ATOM 8162 C CA . LYS A 1 5 ? 1.477 8.450 -10.146 1.00 22.21 5 LYS A CA 7
ATOM 8163 C C . LYS A 1 5 ? 0.805 9.003 -11.399 1.00 72.51 5 LYS A C 7
ATOM 8164 O O . LYS A 1 5 ? 1.434 9.123 -12.451 1.00 60.25 5 LYS A O 7
ATOM 8183 N N . LYS A 1 6 ? -0.475 9.339 -11.280 1.00 63.44 6 LYS A N 7
ATOM 8184 C CA . LYS A 1 6 ? -1.231 9.882 -12.402 1.00 41.20 6 LYS A CA 7
ATOM 8185 C C . LYS A 1 6 ? -1.463 11.380 -12.226 1.00 74.13 6 LYS A C 7
ATOM 8186 O O . LYS A 1 6 ? -2.430 11.934 -12.752 1.00 21.45 6 LYS A O 7
ATOM 8205 N N . VAL A 1 7 ? -0.571 12.030 -11.486 1.00 72.13 7 VAL A N 7
ATOM 8206 C CA . VAL A 1 7 ? -0.678 13.464 -11.245 1.00 54.45 7 VAL A CA 7
ATOM 8207 C C . VAL A 1 7 ? 0.652 14.165 -11.496 1.00 31.31 7 VAL A C 7
ATOM 8208 O O . VAL A 1 7 ? 1.713 13.657 -11.130 1.00 25.02 7 VAL A O 7
ATOM 8221 N N . LEU A 1 8 ? 0.590 15.335 -12.123 1.00 3.15 8 LEU A N 7
ATOM 8222 C CA . LEU A 1 8 ? 1.791 16.107 -12.424 1.00 5.54 8 LEU A CA 7
ATOM 8223 C C . LEU A 1 8 ? 2.747 15.306 -13.301 1.00 71.55 8 LEU A C 7
ATOM 8224 O O . LEU A 1 8 ? 3.958 15.535 -13.289 1.00 14.43 8 LEU A O 7
ATOM 8240 N N . THR A 1 9 ? 2.197 14.367 -14.064 1.00 53.44 9 THR A N 7
ATOM 8241 C CA . THR A 1 9 ? 3.000 13.534 -14.950 1.00 20.41 9 THR A CA 7
ATOM 8242 C C . THR A 1 9 ? 2.484 13.597 -16.382 1.00 33.23 9 THR A C 7
ATOM 8243 O O . THR A 1 9 ? 1.415 14.147 -16.644 1.00 40.31 9 THR A O 7
ATOM 8254 N N . ALA A 1 10 ? 3.249 13.028 -17.309 1.00 3.44 10 ALA A N 7
ATOM 8255 C CA . ALA A 1 10 ? 2.867 13.016 -18.715 1.00 13.21 10 ALA A CA 7
ATOM 8256 C C . ALA A 1 10 ? 1.460 12.456 -18.897 1.00 12.41 10 ALA A C 7
ATOM 8257 O O . ALA A 1 10 ? 0.692 12.943 -19.726 1.00 4.32 10 ALA A O 7
ATOM 8264 N N . GLU A 1 11 ? 1.130 11.431 -18.117 1.00 71.01 11 GLU A N 7
ATOM 8265 C CA . GLU A 1 11 ? -0.184 10.805 -18.194 1.00 53.42 11 GLU A CA 7
ATOM 8266 C C . GLU A 1 11 ? -1.287 11.820 -17.911 1.00 15.53 11 GLU A C 7
ATOM 8267 O O . GLU A 1 11 ? -2.378 11.741 -18.477 1.00 63.23 11 GLU A O 7
ATOM 8279 N N . GLU A 1 12 ? -0.996 12.773 -17.032 1.00 1.24 12 GLU A N 7
ATOM 8280 C CA . GLU A 1 12 ? -1.964 13.803 -16.672 1.00 33.02 12 GLU A CA 7
ATOM 8281 C C . GLU A 1 12 ? -2.162 14.789 -17.821 1.00 23.44 12 GLU A C 7
ATOM 8282 O O . GLU A 1 12 ? -3.288 15.179 -18.128 1.00 72.42 12 GLU A O 7
ATOM 8294 N N . GLN A 1 13 ? -1.060 15.185 -18.449 1.00 64.40 13 GLN A N 7
ATOM 8295 C CA . GLN A 1 13 ? -1.112 16.125 -19.562 1.00 12.42 13 GLN A CA 7
ATOM 8296 C C . GLN A 1 13 ? -1.901 15.543 -20.730 1.00 22.55 13 GLN A C 7
ATOM 8297 O O . GLN A 1 13 ? -2.835 16.166 -21.232 1.00 51.43 13 GLN A O 7
ATOM 8311 N N . GLN A 1 14 ? -1.517 14.344 -21.157 1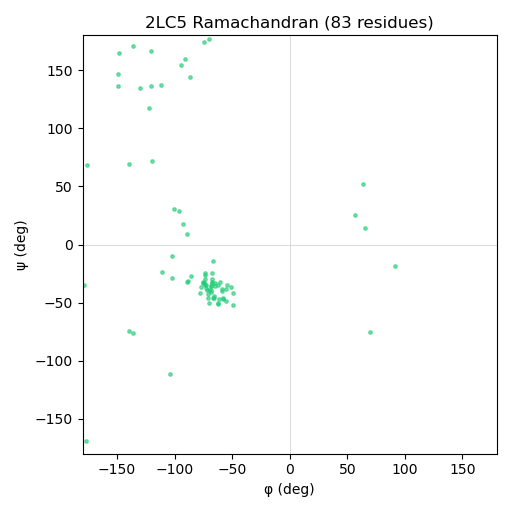.00 33.53 14 GLN A N 7
ATOM 8312 C CA . GLN A 1 14 ? -2.189 13.678 -22.268 1.00 22.10 14 GLN A CA 7
ATOM 8313 C C . GLN A 1 14 ? -3.649 13.396 -21.931 1.00 4.02 14 GLN A C 7
ATOM 8314 O O . GLN A 1 14 ? -4.529 13.532 -22.780 1.00 43.25 14 GLN A O 7
ATOM 8328 N N . GLU A 1 15 ? -3.898 13.002 -20.685 1.00 32.10 15 GLU A N 7
ATOM 8329 C CA . GLU A 1 15 ? -5.253 12.700 -20.237 1.00 55.05 15 GLU A CA 7
ATOM 8330 C C . GLU A 1 15 ? -6.154 13.924 -20.367 1.00 53.42 15 GLU A C 7
ATOM 8331 O O . GLU A 1 15 ? -7.273 13.834 -20.876 1.00 61.33 15 GLU A O 7
ATOM 8343 N N . TYR A 1 16 ? -5.662 15.067 -19.903 1.00 73.53 16 TYR A N 7
ATOM 8344 C CA . TYR A 1 16 ? -6.423 16.309 -19.964 1.00 32.03 16 TYR A CA 7
ATOM 8345 C C . TYR A 1 16 ? -6.568 16.788 -21.406 1.00 43.14 16 TYR A C 7
ATOM 8346 O O . TYR A 1 16 ? -7.662 17.139 -21.849 1.00 34.25 16 TYR A O 7
ATOM 8364 N N . LYS A 1 17 ? -5.456 16.802 -22.132 1.00 33.50 17 LYS A N 7
ATOM 8365 C CA . LYS A 1 17 ? -5.456 17.237 -23.524 1.00 25.55 17 LYS A CA 7
ATOM 8366 C C . LYS A 1 17 ? -6.511 16.484 -24.328 1.00 54.34 17 LYS A C 7
ATOM 8367 O O . LYS A 1 17 ? -7.260 17.084 -25.099 1.00 12.23 17 LYS A O 7
ATOM 8386 N N . GLU A 1 18 ? -6.565 15.169 -24.142 1.00 34.51 18 GLU A N 7
ATOM 8387 C CA . GLU A 1 18 ? -7.531 14.337 -24.851 1.00 24.34 18 GLU A CA 7
ATOM 8388 C C . GLU A 1 18 ? -8.946 14.590 -24.340 1.00 55.01 18 GLU A C 7
ATOM 8389 O O . GLU A 1 18 ? -9.914 14.502 -25.094 1.00 54.45 18 GLU A O 7
ATOM 8401 N N . ALA A 1 19 ? -9.057 14.903 -23.053 1.00 52.44 19 ALA A N 7
ATOM 8402 C CA . ALA A 1 19 ? -10.353 15.170 -22.442 1.00 43.41 19 ALA A CA 7
ATOM 8403 C C . ALA A 1 19 ? -11.077 16.303 -23.162 1.00 35.44 19 ALA A C 7
ATOM 8404 O O . ALA A 1 19 ? -12.250 16.176 -23.515 1.00 54.05 19 ALA A O 7
ATOM 8411 N N . PHE A 1 20 ? -10.372 17.407 -23.378 1.00 53.40 20 PHE A N 7
ATOM 8412 C CA . PHE A 1 20 ? -10.949 18.563 -24.055 1.00 51.24 20 PHE A CA 7
ATOM 8413 C C . PHE A 1 20 ? -11.106 18.295 -25.549 1.00 31.11 20 PHE A C 7
ATOM 8414 O O . PHE A 1 20 ? -12.071 18.739 -26.171 1.00 63.33 20 PHE A O 7
ATOM 8431 N N . GLN A 1 21 ? -10.150 17.567 -26.117 1.00 73.30 21 GLN A N 7
ATOM 8432 C CA . GLN A 1 21 ? -10.182 17.240 -27.538 1.00 51.14 21 GLN A CA 7
ATOM 8433 C C . GLN A 1 21 ? -11.396 16.381 -27.872 1.00 54.52 21 GLN A C 7
ATOM 8434 O O . GLN A 1 21 ? -12.100 16.636 -28.851 1.00 22.44 21 GLN A O 7
ATOM 8448 N N . LEU A 1 22 ? -11.637 15.363 -27.055 1.00 11.44 22 LEU A N 7
ATOM 8449 C CA . LEU A 1 22 ? -12.767 14.464 -27.264 1.00 3.51 22 LEU A CA 7
ATOM 8450 C C . LEU A 1 22 ? -14.090 15.200 -27.076 1.00 71.12 22 LEU A C 7
ATOM 8451 O O . LEU A 1 22 ? -15.085 14.887 -27.731 1.00 22.43 22 LEU A O 7
ATOM 8467 N N . PHE A 1 23 ? -14.094 16.182 -26.180 1.00 62.51 23 PHE A N 7
ATOM 8468 C CA . PHE A 1 23 ? -15.294 16.964 -25.908 1.00 25.31 23 PHE A CA 7
ATOM 8469 C C . PHE A 1 23 ? -15.446 18.096 -26.919 1.00 54.21 23 PHE A C 7
ATOM 8470 O O . PHE A 1 23 ? -16.516 18.693 -27.043 1.00 22.02 23 PHE A O 7
ATOM 8487 N N . ASP A 1 24 ? -14.369 18.388 -27.639 1.00 22.42 24 ASP A N 7
ATOM 8488 C CA . ASP A 1 24 ? -14.381 19.447 -28.640 1.00 51.34 24 ASP A CA 7
ATOM 8489 C C . ASP A 1 24 ? -14.686 18.884 -30.025 1.00 44.42 24 ASP A C 7
ATOM 8490 O O . ASP A 1 24 ? -13.848 18.932 -30.925 1.00 61.30 24 ASP A O 7
ATOM 8499 N N . LYS A 1 25 ? -15.891 18.349 -30.187 1.00 52.24 25 LYS A N 7
ATOM 8500 C CA . LYS A 1 25 ? -16.309 17.776 -31.461 1.00 73.14 25 LYS A CA 7
ATOM 8501 C C . LYS A 1 25 ? -16.076 18.761 -32.604 1.00 44.21 25 LYS A C 7
ATOM 8502 O O . LYS A 1 25 ? -15.822 18.361 -33.739 1.00 21.21 25 LYS A O 7
ATOM 8521 N N . ASP A 1 26 ? -16.164 20.050 -32.294 1.00 5.00 26 ASP A N 7
ATOM 8522 C CA . ASP A 1 26 ? -15.961 21.092 -33.293 1.00 63.22 26 ASP A CA 7
ATOM 8523 C C . ASP A 1 26 ? -14.479 21.252 -33.619 1.00 2.25 26 ASP A C 7
ATOM 8524 O O . ASP A 1 26 ? -13.653 20.434 -33.215 1.00 20.05 26 ASP A O 7
ATOM 8533 N N . ASN A 1 27 ? -14.150 22.309 -34.352 1.00 53.25 27 ASN A N 7
ATOM 8534 C CA . ASN A 1 27 ? -12.768 22.575 -34.734 1.00 63.52 27 ASN A CA 7
ATOM 8535 C C . ASN A 1 27 ? -12.230 23.805 -34.008 1.00 73.34 27 ASN A C 7
ATOM 8536 O O . ASN A 1 27 ? -11.301 24.461 -34.482 1.00 22.23 27 ASN A O 7
ATOM 8547 N N . ASP A 1 28 ? -12.819 24.111 -32.859 1.00 41.55 28 ASP A N 7
ATOM 8548 C CA . ASP A 1 28 ? -12.399 25.262 -32.067 1.00 20.21 28 ASP A CA 7
ATOM 8549 C C . ASP A 1 28 ? -11.287 24.876 -31.095 1.00 12.12 28 ASP A C 7
ATOM 8550 O O . ASP A 1 28 ? -10.494 25.719 -30.678 1.00 12.03 28 ASP A O 7
ATOM 8559 N N . ASN A 1 29 ? -11.238 23.596 -30.739 1.00 61.15 29 ASN A N 7
ATOM 8560 C CA . ASN A 1 29 ? -10.224 23.099 -29.815 1.00 34.25 29 ASN A CA 7
ATOM 8561 C C . ASN A 1 29 ? -10.370 23.753 -28.445 1.00 43.03 29 ASN A C 7
ATOM 8562 O O . ASN A 1 29 ? -9.392 23.911 -27.713 1.00 72.02 29 ASN A O 7
ATOM 8573 N N . LYS A 1 30 ? -11.596 24.133 -28.103 1.00 54.20 30 LYS A N 7
ATOM 8574 C CA . LYS A 1 30 ? -11.872 24.769 -26.820 1.00 74.51 30 LYS A CA 7
ATOM 8575 C C . LYS A 1 30 ? -13.130 24.187 -26.184 1.00 64.10 30 LYS A C 7
ATOM 8576 O O . LYS A 1 30 ? -13.861 23.423 -26.816 1.00 5.23 30 LYS A O 7
ATOM 8595 N N . LEU A 1 31 ? -13.377 24.554 -24.931 1.00 61.30 31 LEU A N 7
ATOM 8596 C CA . LEU A 1 31 ? -14.549 24.069 -24.209 1.00 71.44 31 LEU A CA 7
ATOM 8597 C C . LEU A 1 31 ? -15.237 25.206 -23.462 1.00 51.23 31 LEU A C 7
ATOM 8598 O O . LEU A 1 31 ? -14.599 25.950 -22.715 1.00 61.43 31 LEU A O 7
ATOM 8614 N N . THR A 1 32 ? -16.544 25.337 -23.666 1.00 33.35 32 THR A N 7
ATOM 8615 C CA . THR A 1 32 ? -17.320 26.383 -23.012 1.00 33.11 32 THR A CA 7
ATOM 8616 C C . THR A 1 32 ? -17.557 26.053 -21.543 1.00 43.32 32 THR A C 7
ATOM 8617 O O . THR A 1 32 ? -17.206 24.971 -21.075 1.00 32.21 32 THR A O 7
ATOM 8628 N N . ALA A 1 33 ? -18.155 26.994 -20.820 1.00 12.30 33 ALA A N 7
ATOM 8629 C CA . ALA A 1 33 ? -18.442 26.802 -19.404 1.00 3.33 33 ALA A CA 7
ATOM 8630 C C . ALA A 1 33 ? -19.122 25.459 -19.158 1.00 22.01 33 ALA A C 7
ATOM 8631 O O . ALA A 1 33 ? -18.800 24.757 -18.200 1.00 65.42 33 ALA A O 7
ATOM 8638 N N . GLU A 1 34 ? -20.063 25.109 -20.028 1.00 12.41 34 GLU A N 7
ATOM 8639 C CA . GLU A 1 34 ? -20.788 23.851 -19.904 1.00 13.13 34 GLU A CA 7
ATOM 8640 C C . GLU A 1 34 ? -19.855 22.662 -20.110 1.00 21.42 34 GLU A C 7
ATOM 8641 O O . GLU A 1 34 ? -19.851 21.718 -19.320 1.00 43.03 34 GLU A O 7
ATOM 8653 N N . GLU A 1 35 ? -19.065 22.715 -21.178 1.00 54.55 35 GLU A N 7
ATOM 8654 C CA . GLU A 1 35 ? -18.128 21.642 -21.490 1.00 41.12 35 GLU A CA 7
ATOM 8655 C C . GLU A 1 35 ? -17.111 21.466 -20.366 1.00 74.32 35 GLU A C 7
ATOM 8656 O O . GLU A 1 35 ? -16.772 20.343 -19.990 1.00 1.42 35 GLU A O 7
ATOM 8668 N N . LEU A 1 36 ? -16.625 22.582 -19.835 1.00 53.11 36 LEU A N 7
ATOM 8669 C CA . LEU A 1 36 ? -15.645 22.552 -18.754 1.00 51.42 36 LEU A CA 7
ATOM 8670 C C . LEU A 1 36 ? -16.241 21.931 -17.496 1.00 31.24 36 LEU A C 7
ATOM 8671 O O . LEU A 1 36 ? -15.558 21.223 -16.757 1.00 44.05 36 LEU A O 7
ATOM 8687 N N . GLY A 1 37 ? -17.523 22.197 -17.259 1.00 60.33 37 GLY A N 7
ATOM 8688 C CA . GLY A 1 37 ? -18.190 21.655 -16.091 1.00 22.42 37 GLY A CA 7
ATOM 8689 C C . GLY A 1 37 ? -18.224 20.139 -16.094 1.00 72.13 37 GLY A C 7
ATOM 8690 O O . GLY A 1 37 ? -18.187 19.506 -15.038 1.00 51.11 37 GLY A O 7
ATOM 8694 N N . THR A 1 38 ? -18.297 19.553 -17.285 1.00 62.24 38 THR A N 7
ATOM 8695 C CA . THR A 1 38 ? -18.338 18.103 -17.422 1.00 31.33 38 THR A CA 7
ATOM 8696 C C . THR A 1 38 ? -16.981 17.482 -17.113 1.00 60.31 38 THR A C 7
ATOM 8697 O O . THR A 1 38 ? -16.890 16.493 -16.385 1.00 12.23 38 THR A O 7
ATOM 8708 N N . VAL A 1 39 ? -15.926 18.067 -17.671 1.00 13.40 39 VAL A N 7
ATOM 8709 C CA . VAL A 1 39 ? -14.572 17.573 -17.453 1.00 23.23 39 VAL A CA 7
ATOM 8710 C C . VAL A 1 39 ? -14.093 17.888 -16.041 1.00 60.30 39 VAL A C 7
ATOM 8711 O O . VAL A 1 39 ? -13.358 17.108 -15.435 1.00 74.40 39 VAL A O 7
ATOM 8724 N N . MET A 1 40 ? -14.513 19.037 -15.521 1.00 73.42 40 MET A N 7
ATOM 8725 C CA . MET A 1 40 ? -14.127 19.454 -14.179 1.00 15.31 40 MET A CA 7
ATOM 8726 C C . MET A 1 40 ? -14.825 18.604 -13.123 1.00 12.13 40 MET A C 7
ATOM 8727 O O . MET A 1 40 ? -14.246 18.289 -12.083 1.00 74.30 40 MET A O 7
ATOM 8741 N N . ARG A 1 41 ? -16.073 18.236 -13.397 1.00 3.24 41 ARG A N 7
ATOM 8742 C CA . ARG A 1 41 ? -16.851 17.423 -12.469 1.00 24.54 41 ARG A CA 7
ATOM 8743 C C . ARG A 1 41 ? -16.100 16.144 -12.106 1.00 41.31 41 ARG A C 7
ATOM 8744 O O . ARG A 1 41 ? -16.194 15.656 -10.980 1.00 61.42 41 ARG A O 7
ATOM 8765 N N . ALA A 1 42 ? -15.358 15.607 -13.068 1.00 23.43 42 ALA A N 7
ATOM 8766 C CA . ALA A 1 42 ? -14.591 14.387 -12.850 1.00 71.12 42 ALA A CA 7
ATOM 8767 C C . ALA A 1 42 ? -13.610 14.554 -11.694 1.00 73.53 42 ALA A C 7
ATOM 8768 O O . ALA A 1 42 ? -13.174 13.573 -11.090 1.00 41.32 42 ALA A O 7
ATOM 8775 N N . LEU A 1 43 ? -13.266 15.802 -11.392 1.00 35.54 43 LEU A N 7
ATOM 8776 C CA . LEU A 1 43 ? -12.336 16.097 -10.308 1.00 74.41 43 LEU A CA 7
ATOM 8777 C C . LEU A 1 43 ? -13.058 16.746 -9.133 1.00 41.30 43 LEU A C 7
ATOM 8778 O O . LEU A 1 43 ? -12.674 16.565 -7.978 1.00 4.02 43 LEU A O 7
ATOM 8794 N N . GLY A 1 44 ? -14.109 17.502 -9.434 1.00 61.23 44 GLY A N 7
ATOM 8795 C CA . GLY A 1 44 ? -14.870 18.166 -8.391 1.00 75.41 44 GLY A CA 7
ATOM 8796 C C . GLY A 1 44 ? -15.512 17.185 -7.430 1.00 24.31 44 GLY A C 7
ATOM 8797 O O . GLY A 1 44 ? -14.936 16.853 -6.395 1.00 24.32 44 GLY A O 7
ATOM 8801 N N . ALA A 1 45 ? -16.710 16.722 -7.772 1.00 43.50 45 ALA A N 7
ATOM 8802 C CA . ALA A 1 45 ? -17.430 15.774 -6.931 1.00 12.12 45 ALA A CA 7
ATOM 8803 C C . ALA A 1 45 ? -17.545 16.286 -5.500 1.00 14.30 45 ALA A C 7
ATOM 8804 O O . ALA A 1 45 ? -17.039 15.667 -4.566 1.00 3.34 45 ALA A O 7
ATOM 8811 N N . ASN A 1 46 ? -18.215 17.423 -5.335 1.00 55.22 46 ASN A N 7
ATOM 8812 C CA . ASN A 1 46 ? -18.396 18.020 -4.017 1.00 23.10 46 ASN A CA 7
ATOM 8813 C C . ASN A 1 46 ? -19.193 19.317 -4.112 1.00 31.22 46 ASN A C 7
ATOM 8814 O O . ASN A 1 46 ? -20.276 19.452 -3.542 1.00 11.33 46 ASN A O 7
ATOM 8825 N N . PRO A 1 47 ? -18.646 20.295 -4.848 1.00 34.11 47 PRO A N 7
ATOM 8826 C CA . PRO A 1 47 ? -19.289 21.599 -5.037 1.00 35.22 47 PRO A CA 7
ATOM 8827 C C . PRO A 1 47 ? -20.539 21.508 -5.906 1.00 74.22 47 PRO A C 7
ATOM 8828 O O . PRO A 1 47 ? -20.805 20.477 -6.524 1.00 72.40 47 PRO A O 7
ATOM 8839 N N . THR A 1 48 ? -21.304 22.595 -5.950 1.00 31.11 48 THR A N 7
ATOM 8840 C CA . THR A 1 48 ? -22.526 22.638 -6.743 1.00 43.02 48 THR A CA 7
ATOM 8841 C C . THR A 1 48 ? -22.267 23.238 -8.121 1.00 44.12 48 THR A C 7
ATOM 8842 O O . THR A 1 48 ? -21.324 24.008 -8.306 1.00 55.30 48 THR A O 7
ATOM 8853 N N . LYS A 1 49 ? -23.109 22.880 -9.085 1.00 44.32 49 LYS A N 7
ATOM 8854 C CA . LYS A 1 49 ? -22.972 23.385 -10.445 1.00 13.25 49 LYS A CA 7
ATOM 8855 C C . LYS A 1 49 ? -23.130 24.901 -10.482 1.00 60.24 49 LYS A C 7
ATOM 8856 O O . LYS A 1 49 ? -22.474 25.583 -11.269 1.00 60.45 49 LYS A O 7
ATOM 8875 N N . GLN A 1 50 ? -24.002 25.422 -9.626 1.00 2.25 50 GLN A N 7
ATOM 8876 C CA . GLN A 1 50 ? -24.244 26.858 -9.561 1.00 15.14 50 GLN A CA 7
ATOM 8877 C C . GLN A 1 50 ? -23.039 27.587 -8.978 1.00 61.15 50 GLN A C 7
ATOM 8878 O O . GLN A 1 50 ? -22.736 28.717 -9.365 1.00 30.34 50 GLN A O 7
ATOM 8892 N N . LYS A 1 51 ? -22.352 26.936 -8.047 1.00 1.54 51 LYS A N 7
ATOM 8893 C CA . LYS A 1 51 ? -21.178 27.521 -7.410 1.00 53.21 51 LYS A CA 7
ATOM 8894 C C . LYS A 1 51 ? -19.996 27.552 -8.373 1.00 71.30 51 LYS A C 7
ATOM 8895 O O . LYS A 1 51 ? -19.297 28.560 -8.480 1.00 70.12 51 LYS A O 7
ATOM 8914 N N . ILE A 1 52 ? -19.781 26.444 -9.074 1.00 65.51 52 ILE A N 7
ATOM 8915 C CA . ILE A 1 52 ? -18.685 26.347 -10.030 1.00 32.22 52 ILE A CA 7
ATOM 8916 C C . ILE A 1 52 ? -18.947 27.213 -11.257 1.00 55.15 52 ILE A C 7
ATOM 8917 O O . ILE A 1 52 ? -18.023 27.788 -11.832 1.00 54.54 52 ILE A O 7
ATOM 8933 N N . SER A 1 53 ? -20.213 27.305 -11.651 1.00 31.43 53 SER A N 7
ATOM 8934 C CA . SER A 1 53 ? -20.597 28.100 -12.811 1.00 51.22 53 SER A CA 7
ATOM 8935 C C . SER A 1 53 ? -20.348 29.584 -12.558 1.00 53.44 53 SER A C 7
ATOM 8936 O O . SER A 1 53 ? -19.984 30.327 -13.469 1.00 40.21 53 SER A O 7
ATOM 8944 N N . GLU A 1 54 ? -20.547 30.008 -11.314 1.00 52.11 54 GLU A N 7
ATOM 8945 C CA . GLU A 1 54 ? -20.346 31.403 -10.941 1.00 61.21 54 GLU A CA 7
ATOM 8946 C C . GLU A 1 54 ? -18.858 31.742 -10.887 1.00 33.11 54 GLU A C 7
ATOM 8947 O O . GLU A 1 54 ? -18.455 32.863 -11.199 1.00 42.10 54 GLU A O 7
ATOM 8959 N N . ILE A 1 55 ? -18.049 30.766 -10.492 1.00 5.02 55 ILE A N 7
ATOM 8960 C CA . ILE A 1 55 ? -16.607 30.960 -10.397 1.00 13.00 55 ILE A CA 7
ATOM 8961 C C . ILE A 1 55 ? -15.964 30.974 -11.780 1.00 62.42 55 ILE A C 7
ATOM 8962 O O . ILE A 1 55 ? -15.001 31.704 -12.022 1.00 23.04 55 ILE A O 7
ATOM 8978 N N . VAL A 1 56 ? -16.503 30.164 -12.686 1.00 24.43 56 VAL A N 7
ATOM 8979 C CA . VAL A 1 56 ? -15.983 30.084 -14.045 1.00 72.12 56 VAL A CA 7
ATOM 8980 C C . VAL A 1 56 ? -16.328 31.339 -14.840 1.00 13.03 56 VAL A C 7
ATOM 8981 O O . VAL A 1 56 ? -15.513 31.841 -15.614 1.00 14.30 56 VAL A O 7
ATOM 8994 N N . LYS A 1 57 ? -17.543 31.842 -14.643 1.00 64.33 57 LYS A N 7
ATOM 8995 C CA . LYS A 1 57 ? -17.997 33.039 -15.339 1.00 10.12 57 LYS A CA 7
ATOM 8996 C C . LYS A 1 57 ? -17.323 34.285 -14.775 1.00 41.22 57 LYS A C 7
ATOM 8997 O O . LYS A 1 57 ? -17.193 35.298 -15.464 1.00 12.02 57 LYS A O 7
ATOM 9016 N N . ASP A 1 58 ? -16.893 34.204 -13.520 1.00 72.24 58 ASP A N 7
ATOM 9017 C CA . ASP A 1 58 ? -16.229 35.324 -12.866 1.00 44.34 58 ASP A CA 7
ATOM 9018 C C . ASP A 1 58 ? -14.719 35.259 -13.074 1.00 2.02 58 ASP A C 7
ATOM 9019 O O . ASP A 1 58 ? -14.040 36.285 -13.096 1.00 45.21 58 ASP A O 7
ATOM 9028 N N . TYR A 1 59 ? -14.201 34.044 -13.225 1.00 45.35 59 TYR A N 7
ATOM 9029 C CA . TYR A 1 59 ? -12.770 33.844 -13.427 1.00 14.32 59 TYR A CA 7
ATOM 9030 C C . TYR A 1 59 ? -12.412 33.931 -14.908 1.00 11.40 59 TYR A C 7
ATOM 9031 O O . TYR A 1 59 ? -11.315 34.356 -15.268 1.00 54.53 59 TYR A O 7
ATOM 9049 N N . ASP A 1 60 ? -13.347 33.526 -15.761 1.00 43.50 60 ASP A N 7
ATOM 9050 C CA . ASP A 1 60 ? -13.133 33.558 -17.202 1.00 42.35 60 ASP A CA 7
ATOM 9051 C C . ASP A 1 60 ? -13.743 34.816 -17.814 1.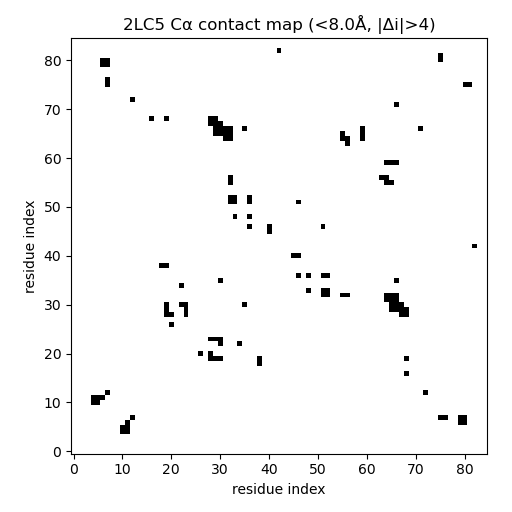00 5.30 60 ASP A C 7
ATOM 9052 O O . ASP A 1 60 ? -14.492 34.745 -18.789 1.00 63.32 60 ASP A O 7
ATOM 9061 N N . LYS A 1 61 ? -13.420 35.967 -17.234 1.00 3.42 61 LYS A N 7
ATOM 9062 C CA . LYS A 1 61 ? -13.937 37.241 -17.720 1.00 64.52 61 LYS A CA 7
ATOM 9063 C C . LYS A 1 61 ? -12.822 38.077 -18.342 1.00 61.24 61 LYS A C 7
ATOM 9064 O O . LYS A 1 61 ? -13.084 39.011 -19.100 1.00 41.25 61 LYS A O 7
ATOM 9083 N N . ASP A 1 62 ? -11.580 37.734 -18.019 1.00 32.44 62 ASP A N 7
ATOM 9084 C CA . ASP A 1 62 ? -10.426 38.451 -18.549 1.00 3.54 62 ASP A CA 7
ATOM 9085 C C . ASP A 1 62 ? -9.974 37.849 -19.875 1.00 31.44 62 ASP A C 7
ATOM 9086 O O . ASP A 1 62 ? -8.924 38.209 -20.405 1.00 63.52 62 ASP A O 7
ATOM 9095 N N . ASN A 1 63 ? -10.773 36.928 -20.404 1.00 74.01 63 ASN A N 7
ATOM 9096 C CA . ASN A 1 63 ? -10.454 36.274 -21.668 1.00 53.22 63 ASN A CA 7
ATOM 9097 C C . ASN A 1 63 ? -11.711 36.074 -22.510 1.00 24.23 63 ASN A C 7
ATOM 9098 O O . ASN A 1 63 ? -11.913 36.754 -23.515 1.00 72.44 63 ASN A O 7
ATOM 9109 N N . SER A 1 64 ? -12.553 35.135 -22.090 1.00 21.42 64 SER A N 7
ATOM 9110 C CA . SER A 1 64 ? -13.789 34.842 -22.807 1.00 24.32 64 SER A CA 7
ATOM 9111 C C . SER A 1 64 ? -14.577 33.741 -22.102 1.00 54.33 64 SER A C 7
ATOM 9112 O O . SER A 1 64 ? -14.261 33.359 -20.976 1.00 54.02 64 SER A O 7
ATOM 9120 N N . GLY A 1 65 ? -15.606 33.236 -22.775 1.00 5.24 65 GLY A N 7
ATOM 9121 C CA . GLY A 1 65 ? -16.425 32.185 -22.198 1.00 70.53 65 GLY A CA 7
ATOM 9122 C C . GLY A 1 65 ? -16.048 30.809 -22.713 1.00 75.04 65 GLY A C 7
ATOM 9123 O O . GLY A 1 65 ? -16.900 29.929 -22.834 1.00 12.14 65 GLY A O 7
ATOM 9127 N N . LYS A 1 66 ? -14.768 30.623 -23.019 1.00 54.52 66 LYS A N 7
ATOM 9128 C CA . LYS A 1 66 ? -14.280 29.345 -23.525 1.00 40.34 66 LYS A CA 7
ATOM 9129 C C . LYS A 1 66 ? -12.994 28.936 -22.815 1.00 62.43 66 LYS A C 7
ATOM 9130 O O . LYS A 1 66 ? -12.361 29.747 -22.138 1.00 15.53 66 LYS A O 7
ATOM 9149 N N . PHE A 1 67 ? -12.611 27.674 -22.976 1.00 62.33 67 PHE A N 7
ATOM 9150 C CA . PHE A 1 67 ? -11.398 27.157 -22.351 1.00 12.10 67 PHE A CA 7
ATOM 9151 C C . PHE A 1 67 ? -10.457 26.568 -23.396 1.00 74.54 67 PHE A C 7
ATOM 9152 O O . PHE A 1 67 ? -10.876 25.801 -24.264 1.00 70.42 67 PHE A O 7
ATOM 9169 N N . ASP A 1 68 ? -9.182 26.932 -23.309 1.00 3.31 68 ASP A N 7
ATOM 9170 C CA . ASP A 1 68 ? -8.179 26.440 -24.246 1.00 14.34 68 ASP A CA 7
ATOM 9171 C C . ASP A 1 68 ? -7.187 25.518 -23.545 1.00 73.30 68 ASP A C 7
ATOM 9172 O O . ASP A 1 68 ? -6.747 25.796 -22.430 1.00 40.14 68 ASP A O 7
ATOM 9181 N N . GLN A 1 69 ? -6.840 24.418 -24.207 1.00 45.15 69 GLN A N 7
ATOM 9182 C CA . GLN A 1 69 ? -5.901 23.454 -23.646 1.00 40.12 69 GLN A CA 7
ATOM 9183 C C . GLN A 1 69 ? -4.651 24.153 -23.121 1.00 12.23 69 GLN A C 7
ATOM 9184 O O . GLN A 1 69 ? -4.118 23.788 -22.074 1.00 33.43 69 GLN A O 7
ATOM 9198 N N . GLU A 1 70 ? -4.189 25.160 -23.858 1.00 4.02 70 GLU A N 7
ATOM 9199 C CA . GLU A 1 70 ? -3.001 25.908 -23.465 1.00 72.43 70 GLU A CA 7
ATOM 9200 C C . GLU A 1 70 ? -3.180 26.528 -22.082 1.00 31.31 70 GLU A C 7
ATOM 9201 O O . GLU A 1 70 ? -2.245 26.569 -21.282 1.00 65.03 70 GLU A O 7
ATOM 9213 N N . THR A 1 71 ? -4.388 27.010 -21.809 1.00 44.12 71 THR A N 7
ATOM 9214 C CA . THR A 1 71 ? -4.690 27.630 -20.524 1.00 62.13 71 THR A CA 7
ATOM 9215 C C . THR A 1 71 ? -4.476 26.649 -19.377 1.00 22.24 71 THR A C 7
ATOM 9216 O O . THR A 1 71 ? -3.889 26.995 -18.351 1.00 54.10 71 THR A O 7
ATOM 9227 N N . PHE A 1 72 ? -4.956 25.422 -19.556 1.00 43.22 72 PHE A N 7
ATOM 9228 C CA . PHE A 1 72 ? -4.817 24.391 -18.535 1.00 3.44 72 PHE A CA 7
ATOM 9229 C C . PHE A 1 72 ? -3.349 24.036 -18.315 1.00 14.31 72 PHE A C 7
ATOM 9230 O O . PHE A 1 72 ? -2.882 23.953 -17.178 1.00 54.31 72 PHE A O 7
ATOM 9247 N N . LEU A 1 73 ? -2.627 23.828 -19.410 1.00 54.11 73 LEU A N 7
ATOM 9248 C CA . LEU A 1 73 ? -1.212 23.481 -19.340 1.00 2.40 73 LEU A CA 7
ATOM 9249 C C . LEU A 1 73 ? -0.410 24.600 -18.682 1.00 52.11 73 LEU A C 7
ATOM 9250 O O . LEU A 1 73 ? 0.575 24.348 -17.987 1.00 62.30 73 LEU A O 7
ATOM 9266 N N . THR A 1 74 ? -0.840 25.839 -18.903 1.00 72.21 74 THR A N 7
ATOM 9267 C CA . THR A 1 74 ? -0.164 26.996 -18.332 1.00 33.50 74 THR A CA 7
ATOM 9268 C C . THR A 1 74 ? -0.409 27.091 -16.830 1.00 33.53 74 THR A C 7
ATOM 9269 O O . THR A 1 74 ? 0.497 27.420 -16.064 1.00 41.43 74 THR A O 7
ATOM 9280 N N . ILE A 1 75 ? -1.637 26.799 -16.417 1.00 51.33 75 ILE A N 7
ATOM 9281 C CA . ILE A 1 75 ? -2.000 26.849 -15.006 1.00 62.14 75 ILE A CA 7
ATOM 9282 C C . ILE A 1 75 ? -1.269 25.772 -14.212 1.00 1.44 75 ILE A C 7
ATOM 9283 O O . ILE A 1 75 ? -0.691 26.045 -13.161 1.00 44.54 75 ILE A O 7
ATOM 9299 N N . MET A 1 76 ? -1.301 24.545 -14.723 1.00 21.21 76 MET A N 7
ATOM 9300 C CA . MET A 1 76 ? -0.640 23.425 -14.062 1.00 61.05 76 MET A CA 7
ATOM 9301 C C . MET A 1 76 ? 0.877 23.592 -14.099 1.00 42.12 76 MET A C 7
ATOM 9302 O O . MET A 1 76 ? 1.585 23.114 -13.211 1.00 20.33 76 MET A O 7
ATOM 9316 N N . LEU A 1 77 ? 1.369 24.272 -15.128 1.00 34.12 77 LEU A N 7
ATOM 9317 C CA . LEU A 1 77 ? 2.801 24.502 -15.280 1.00 21.51 77 LEU A CA 7
ATOM 9318 C C . LEU A 1 77 ? 3.276 25.612 -14.348 1.00 24.41 77 LEU A C 7
ATOM 9319 O O . LEU A 1 77 ? 4.379 25.549 -13.804 1.00 14.24 77 LEU A O 7
ATOM 9335 N N . GLU A 1 78 ? 2.436 26.625 -14.166 1.00 74.01 78 GLU A N 7
ATOM 9336 C CA . GLU A 1 78 ? 2.771 27.748 -13.298 1.00 74.14 78 GLU A CA 7
ATOM 9337 C C . GLU A 1 78 ? 2.686 27.345 -11.829 1.00 64.21 78 GLU A C 7
ATOM 9338 O O . GLU A 1 78 ? 3.398 27.886 -10.983 1.00 41.45 78 GLU A O 7
ATOM 9350 N N . TYR A 1 79 ? 1.810 26.390 -11.534 1.00 20.21 79 TYR A N 7
ATOM 9351 C CA . TYR A 1 79 ? 1.629 25.916 -10.167 1.00 21.35 79 TYR A CA 7
ATOM 9352 C C . TYR A 1 79 ? 2.525 24.713 -9.884 1.00 75.30 79 TYR A C 7
ATOM 9353 O O . TYR A 1 79 ? 2.895 24.455 -8.741 1.00 3.03 79 TYR A O 7
ATOM 9371 N N . GLY A 1 80 ? 2.871 23.981 -10.939 1.00 65.33 80 GLY A N 7
ATOM 9372 C CA . GLY A 1 80 ? 3.721 22.815 -10.786 1.00 64.50 80 GLY A CA 7
ATOM 9373 C C . GLY A 1 80 ? 5.075 23.158 -10.196 1.00 23.20 80 GLY A C 7
ATOM 9374 O O . GLY A 1 80 ? 5.779 22.283 -9.691 1.00 34.34 80 GLY A O 7
ATOM 9378 N N . GLN A 1 81 ? 5.441 24.434 -10.261 1.00 11.21 81 GLN A N 7
ATOM 9379 C CA . GLN A 1 81 ? 6.721 24.889 -9.731 1.00 12.24 81 GLN A CA 7
ATOM 9380 C C . GLN A 1 81 ? 6.909 24.426 -8.289 1.00 73.35 81 GLN A C 7
ATOM 9381 O O . GLN A 1 81 ? 8.033 24.201 -7.843 1.00 21.21 81 GLN A O 7
ATOM 9395 N N . GLU A 1 82 ? 5.800 24.288 -7.568 1.00 70.51 82 GLU A N 7
ATOM 9396 C CA . GLU A 1 82 ? 5.845 23.853 -6.178 1.00 10.03 82 GLU A CA 7
ATOM 9397 C C . GLU A 1 82 ? 5.894 22.331 -6.085 1.00 0.24 82 GLU A C 7
ATOM 9398 O O . GLU A 1 82 ? 5.623 21.629 -7.059 1.00 61.31 82 GLU A O 7
ATOM 9410 N N . VAL A 1 83 ? 6.240 21.826 -4.905 1.00 63.55 83 VAL A N 7
ATOM 9411 C CA . VAL A 1 83 ? 6.326 20.388 -4.683 1.00 11.54 83 VAL A CA 7
ATOM 9412 C C . VAL A 1 83 ? 5.020 19.696 -5.061 1.00 41.23 83 VAL A C 7
ATOM 9413 O O . VAL A 1 83 ? 3.941 20.277 -4.943 1.00 53.13 83 VAL A O 7
ATOM 9426 N N . ASP A 1 84 ? 5.126 18.453 -5.516 1.00 4.02 84 ASP A N 7
ATOM 9427 C CA . ASP A 1 84 ? 3.955 17.680 -5.910 1.00 53.51 84 ASP A CA 7
ATOM 9428 C C . ASP A 1 84 ? 3.166 17.226 -4.686 1.00 54.11 84 ASP A C 7
ATOM 9429 O O . ASP A 1 84 ? 3.620 17.375 -3.552 1.00 54.00 84 ASP A O 7
ATOM 9438 N N . SER A 1 85 ? 1.981 16.672 -4.924 1.00 71.20 85 SER A N 7
ATOM 9439 C CA . SER A 1 85 ? 1.126 16.200 -3.841 1.00 61.20 85 SER A CA 7
ATOM 9440 C C . SER A 1 85 ? 0.870 17.312 -2.828 1.00 12.33 85 SER A C 7
ATOM 9441 O O . SER A 1 85 ? -0.159 17.288 -2.154 1.00 4.45 85 SER A O 7
ATOM 9451 N N . MET A 1 1 ? -8.883 14.441 2.305 1.00 64.10 1 MET A N 8
ATOM 9452 C CA . MET A 1 1 ? -8.069 14.606 1.106 1.00 64.21 1 MET A CA 8
ATOM 9453 C C . MET A 1 1 ? -7.872 16.083 0.782 1.00 4.31 1 MET A C 8
ATOM 9454 O O . MET A 1 1 ? -6.844 16.474 0.228 1.00 72.13 1 MET A O 8
ATOM 9468 N N . SER A 1 2 ? -8.861 16.898 1.131 1.00 74.10 2 SER A N 8
ATOM 9469 C CA . SER A 1 2 ? -8.797 18.332 0.874 1.00 53.41 2 SER A CA 8
ATOM 9470 C C . SER A 1 2 ? -8.664 18.610 -0.621 1.00 71.12 2 SER A C 8
ATOM 9471 O O . SER A 1 2 ? -8.713 17.693 -1.440 1.00 72.21 2 SER A O 8
ATOM 9479 N N . GLU A 1 3 ? -8.496 19.883 -0.967 1.00 64.34 3 GLU A N 8
ATOM 9480 C CA . GLU A 1 3 ? -8.357 20.282 -2.363 1.00 5.15 3 GLU A CA 8
ATOM 9481 C C . GLU A 1 3 ? -6.961 20.837 -2.633 1.00 65.31 3 GLU A C 8
ATOM 9482 O O . GLU A 1 3 ? -6.644 21.960 -2.246 1.00 54.31 3 GLU A O 8
ATOM 9494 N N . GLN A 1 4 ? -6.133 20.039 -3.301 1.00 21.54 4 GLN A N 8
ATOM 9495 C CA . GLN A 1 4 ? -4.771 20.450 -3.621 1.00 60.34 4 GLN A CA 8
ATOM 9496 C C . GLN A 1 4 ? -4.323 19.854 -4.952 1.00 25.41 4 GLN A C 8
ATOM 9497 O O . GLN A 1 4 ? -4.733 18.753 -5.321 1.00 15.51 4 GLN A O 8
ATOM 9511 N N . LYS A 1 5 ? -3.477 20.587 -5.667 1.00 1.22 5 LYS A N 8
ATOM 9512 C CA . LYS A 1 5 ? -2.971 20.132 -6.957 1.00 21.10 5 LYS A CA 8
ATOM 9513 C C . LYS A 1 5 ? -1.512 19.698 -6.846 1.00 75.42 5 LYS A C 8
ATOM 9514 O O . LYS A 1 5 ? -0.620 20.524 -6.654 1.00 52.55 5 LYS A O 8
ATOM 9533 N N . LYS A 1 6 ? -1.277 18.396 -6.969 1.00 4.41 6 LYS A N 8
ATOM 9534 C CA . LYS A 1 6 ? 0.073 17.851 -6.886 1.00 50.31 6 LYS A CA 8
ATOM 9535 C C . LYS A 1 6 ? 0.309 16.810 -7.976 1.00 33.11 6 LYS A C 8
ATOM 9536 O O . LYS A 1 6 ? 0.746 15.693 -7.697 1.00 53.22 6 LYS A O 8
ATOM 9555 N N . VAL A 1 7 ? 0.016 17.184 -9.217 1.00 64.21 7 VAL A N 8
ATOM 9556 C CA . VAL A 1 7 ? 0.197 16.282 -10.349 1.00 4.44 7 VAL A CA 8
ATOM 9557 C C . VAL A 1 7 ? 0.762 17.023 -11.556 1.00 33.12 7 VAL A C 8
ATOM 9558 O O . VAL A 1 7 ? 0.379 18.160 -11.836 1.00 54.30 7 VAL A O 8
ATOM 9571 N N . LEU A 1 8 ? 1.675 16.373 -12.269 1.00 61.01 8 LEU A N 8
ATOM 9572 C CA . LEU A 1 8 ? 2.293 16.970 -13.448 1.00 61.55 8 LEU A CA 8
ATOM 9573 C C . LEU A 1 8 ? 3.195 15.964 -14.158 1.00 35.00 8 LEU A C 8
ATOM 9574 O O . LEU A 1 8 ? 4.421 16.049 -14.080 1.00 14.32 8 LEU A O 8
ATOM 9590 N N . THR A 1 9 ? 2.578 15.013 -14.853 1.00 22.02 9 THR A N 8
ATOM 9591 C CA . THR A 1 9 ? 3.325 13.992 -15.578 1.00 72.34 9 THR A CA 8
ATOM 9592 C C . THR A 1 9 ? 2.741 13.768 -16.968 1.00 73.52 9 THR A C 8
ATOM 9593 O O . THR A 1 9 ? 1.669 14.279 -17.291 1.00 53.15 9 THR A O 8
ATOM 9604 N N . ALA A 1 10 ? 3.452 12.999 -17.786 1.00 61.03 10 ALA A N 8
ATOM 9605 C CA . ALA A 1 10 ? 3.001 12.705 -19.141 1.00 44.42 10 ALA A CA 8
ATOM 9606 C C . ALA A 1 10 ? 1.569 12.182 -19.142 1.00 43.20 10 ALA A C 8
ATOM 9607 O O . ALA A 1 10 ? 0.766 12.549 -20.000 1.00 0.11 10 ALA A O 8
ATOM 9614 N N . GLU A 1 11 ? 1.256 11.324 -18.177 1.00 64.22 11 GLU A N 8
ATOM 9615 C CA . GLU A 1 11 ? -0.079 10.750 -18.069 1.00 74.23 11 GLU A CA 8
ATOM 9616 C C . GLU A 1 11 ? -1.139 11.846 -18.010 1.00 34.22 11 GLU A C 8
ATOM 9617 O O . GLU A 1 11 ? -2.202 11.729 -18.618 1.00 70.55 11 GLU A O 8
ATOM 9629 N N . GLU A 1 12 ? -0.840 12.911 -17.272 1.00 63.42 12 GLU A N 8
ATOM 9630 C CA . GLU A 1 12 ? -1.768 14.027 -17.131 1.00 72.31 12 GLU A CA 8
ATOM 9631 C C . GLU A 1 12 ? -1.908 14.786 -18.448 1.00 74.23 12 GLU A C 8
ATOM 9632 O O . GLU A 1 12 ? -3.012 15.161 -18.844 1.00 22.54 12 GLU A O 8
ATOM 9644 N N . GLN A 1 13 ? -0.784 15.009 -19.119 1.00 23.33 13 GLN A N 8
ATOM 9645 C CA . GLN A 1 13 ? -0.782 15.724 -20.389 1.00 61.00 13 GLN A CA 8
ATOM 9646 C C . GLN A 1 13 ? -1.680 15.029 -21.407 1.00 61.12 13 GLN A C 8
ATOM 9647 O O . GLN A 1 13 ? -2.558 15.653 -22.001 1.00 43.15 13 GLN A O 8
ATOM 9661 N N . GLN A 1 14 ? -1.453 13.734 -21.602 1.00 41.34 14 GLN A N 8
ATOM 9662 C CA . GLN A 1 14 ? -2.242 12.955 -22.549 1.00 75.41 14 GLN A CA 8
ATOM 9663 C C . GLN A 1 14 ? -3.696 12.862 -22.100 1.00 73.52 14 GLN A C 8
ATOM 9664 O O . GLN A 1 14 ? -4.615 12.994 -22.907 1.00 54.42 14 GLN A O 8
ATOM 9678 N N . GLU A 1 15 ? -3.897 12.634 -20.806 1.00 34.33 15 GLU A N 8
ATOM 9679 C CA . GLU A 1 15 ? -5.242 12.523 -20.250 1.00 24.23 15 GLU A CA 8
ATOM 9680 C C . GLU A 1 15 ? -6.073 13.757 -20.585 1.00 41.31 15 GLU A C 8
ATOM 9681 O O . GLU A 1 15 ? -7.242 13.650 -20.955 1.00 41.24 15 GLU A O 8
ATOM 9693 N N . TYR A 1 16 ? -5.460 14.930 -20.453 1.00 71.45 16 TYR A N 8
ATOM 9694 C CA . TYR A 1 16 ? -6.144 16.185 -20.739 1.00 54.44 16 TYR A CA 8
ATOM 9695 C C . TYR A 1 16 ? -6.342 16.368 -22.241 1.00 42.34 16 TYR A C 8
ATOM 9696 O O . TYR A 1 16 ? -7.411 16.779 -22.694 1.00 5.02 16 TYR A O 8
ATOM 9714 N N . LYS A 1 17 ? -5.303 16.059 -23.010 1.00 3.32 17 LYS A N 8
ATOM 9715 C CA . LYS A 1 17 ? -5.358 16.187 -24.461 1.00 72.21 17 LYS A CA 8
ATOM 9716 C C . LYS A 1 17 ? -6.565 15.444 -25.026 1.00 63.24 17 LYS A C 8
ATOM 9717 O O . LYS A 1 17 ? -7.295 15.973 -25.864 1.00 14.25 17 LYS A O 8
ATOM 9736 N N . GLU A 1 18 ? -6.769 14.215 -24.561 1.00 15.20 18 GLU A N 8
ATOM 9737 C CA . GLU A 1 18 ? -7.888 13.401 -25.020 1.00 71.11 18 GLU A CA 8
ATOM 9738 C C . GLU A 1 18 ? -9.200 13.881 -24.405 1.00 21.34 18 GLU A C 8
ATOM 9739 O O . GLU A 1 18 ? -10.260 13.782 -25.020 1.00 54.50 18 GLU A O 8
ATOM 9751 N N . ALA A 1 19 ? -9.118 14.401 -23.184 1.00 64.11 19 ALA A N 8
ATOM 9752 C CA . ALA A 1 19 ? -10.296 14.897 -22.484 1.00 25.24 19 ALA A CA 8
ATOM 9753 C C . ALA A 1 19 ? -10.937 16.054 -23.243 1.00 73.32 19 ALA A C 8
ATOM 9754 O O . ALA A 1 19 ? -12.141 16.046 -23.504 1.00 2.44 19 ALA A O 8
ATOM 9761 N N . PHE A 1 20 ? -10.128 17.047 -23.592 1.00 11.24 20 PHE A N 8
ATOM 9762 C CA . PHE A 1 20 ? -10.618 18.213 -24.320 1.00 32.33 20 PHE A CA 8
ATOM 9763 C C . PHE A 1 20 ? -10.883 17.869 -25.782 1.00 14.14 20 PHE A C 8
ATOM 9764 O O . PHE A 1 20 ? -11.792 18.418 -26.404 1.00 13.12 20 PHE A O 8
ATOM 9781 N N . GLN A 1 21 ? -10.082 16.958 -26.324 1.00 25.02 21 GLN A N 8
ATOM 9782 C CA . GLN A 1 21 ? -10.229 16.542 -27.714 1.00 61.21 21 GLN A CA 8
ATOM 9783 C C . GLN A 1 21 ? -11.540 15.790 -27.921 1.00 43.14 21 GLN A C 8
ATOM 9784 O O . GLN A 1 21 ? -12.269 16.046 -28.879 1.00 43.24 21 GLN A O 8
ATOM 9798 N N . LEU A 1 22 ? -11.832 14.861 -27.018 1.00 32.42 22 LEU A N 8
ATOM 9799 C CA . LEU A 1 22 ? -13.055 14.070 -27.101 1.00 14.54 22 LEU A CA 8
ATOM 9800 C C . LEU A 1 22 ? -14.286 14.947 -26.888 1.00 64.43 22 LEU A C 8
ATOM 9801 O O . LEU A 1 22 ? -15.346 14.695 -27.460 1.00 14.13 22 LEU A O 8
ATOM 9817 N N . PHE A 1 23 ? -14.135 15.978 -26.063 1.00 33.41 23 PHE A N 8
ATOM 9818 C CA . PHE A 1 23 ? -15.234 16.892 -25.775 1.00 31.11 23 PHE A CA 8
ATOM 9819 C C . PHE A 1 23 ? -15.204 18.093 -26.717 1.00 22.33 23 PHE A C 8
ATOM 9820 O O . PHE A 1 23 ? -15.829 19.119 -26.451 1.00 12.31 23 PHE A O 8
ATOM 9837 N N . ASP A 1 24 ? -14.471 17.954 -27.816 1.00 15.22 24 ASP A N 8
ATOM 9838 C CA . ASP A 1 24 ? -14.359 19.027 -28.799 1.00 51.01 24 ASP A CA 8
ATOM 9839 C C . ASP A 1 24 ? -14.590 18.496 -30.210 1.00 50.11 24 ASP A C 8
ATOM 9840 O O . ASP A 1 24 ? -13.696 18.540 -31.056 1.00 54.02 24 ASP A O 8
ATOM 9849 N N . LYS A 1 25 ? -15.795 17.995 -30.458 1.00 74.12 25 LYS A N 8
ATOM 9850 C CA . LYS A 1 25 ? -16.146 17.455 -31.767 1.00 13.03 25 LYS A CA 8
ATOM 9851 C C . LYS A 1 25 ? -16.248 18.569 -32.804 1.00 73.43 25 LYS A C 8
ATOM 9852 O O . LYS A 1 25 ? -16.071 18.334 -34.000 1.00 73.21 25 LYS A O 8
ATOM 9871 N N . ASP A 1 26 ? -16.532 19.781 -32.340 1.00 31.52 26 ASP A N 8
ATOM 9872 C CA . ASP A 1 26 ? -16.655 20.931 -33.227 1.00 25.23 26 ASP A CA 8
ATOM 9873 C C . ASP A 1 26 ? -15.285 21.379 -33.728 1.00 61.11 26 ASP A C 8
ATOM 9874 O O . ASP A 1 26 ? -15.185 22.168 -34.666 1.00 11.42 26 ASP A O 8
ATOM 9883 N N . ASN A 1 27 ? -14.234 20.870 -33.094 1.00 10.14 27 ASN A N 8
ATOM 9884 C CA . ASN A 1 27 ? -12.869 21.219 -33.475 1.00 33.23 27 ASN A CA 8
ATOM 9885 C C . ASN A 1 27 ? -12.606 22.706 -33.252 1.00 74.42 27 ASN A C 8
ATOM 9886 O O . ASN A 1 27 ? -12.150 23.408 -34.154 1.00 20.43 27 ASN A O 8
ATOM 9897 N N . ASP A 1 28 ? -12.895 23.177 -32.044 1.00 32.21 28 ASP A N 8
ATOM 9898 C CA . ASP A 1 28 ? -12.689 24.579 -31.700 1.00 14.33 28 ASP A CA 8
ATOM 9899 C C . ASP A 1 28 ? -11.424 24.754 -30.865 1.00 72.14 28 ASP A C 8
ATOM 9900 O O . ASP A 1 28 ? -10.978 25.875 -30.624 1.00 64.50 28 ASP A O 8
ATOM 9909 N N . ASN A 1 29 ? -10.854 23.637 -30.424 1.00 42.10 29 ASN A N 8
ATOM 9910 C CA . ASN A 1 29 ? -9.642 23.666 -29.614 1.00 32.42 29 ASN A CA 8
ATOM 9911 C C . ASN A 1 29 ? -9.902 24.338 -28.269 1.00 73.24 29 ASN A C 8
ATOM 9912 O O . ASN A 1 29 ? -8.970 24.709 -27.556 1.00 55.34 29 ASN A O 8
ATOM 9923 N N . LYS A 1 30 ? -11.178 24.490 -27.927 1.00 71.32 30 LYS A N 8
ATOM 9924 C CA . LYS A 1 30 ? -11.564 25.114 -26.668 1.00 32.34 30 LYS A CA 8
ATOM 9925 C C . LYS A 1 30 ? -12.870 24.524 -26.145 1.00 23.11 30 LYS A C 8
ATOM 9926 O O . LYS A 1 30 ? -13.587 23.837 -26.873 1.00 50.13 30 LYS A O 8
ATOM 9945 N N . LEU A 1 31 ? -13.172 24.796 -24.881 1.00 32.23 31 LEU A N 8
ATOM 9946 C CA . LEU A 1 31 ? -14.393 24.292 -24.260 1.00 12.43 31 LEU A CA 8
ATOM 9947 C C . LEU A 1 31 ? -15.137 25.410 -23.536 1.00 4.24 31 LEU A C 8
ATOM 9948 O O . LEU A 1 31 ? -14.535 26.203 -22.810 1.00 70.35 31 LEU A O 8
ATOM 9964 N N . THR A 1 32 ? -16.450 25.467 -23.737 1.00 44.43 32 THR A N 8
ATOM 9965 C CA . THR A 1 32 ? -17.276 26.487 -23.104 1.00 41.12 32 THR A CA 8
ATOM 9966 C C . THR A 1 32 ? -17.484 26.184 -21.625 1.00 71.35 32 THR A C 8
ATOM 9967 O O . THR A 1 32 ? -17.071 25.135 -21.132 1.00 63.14 32 THR A O 8
ATOM 9978 N N . ALA A 1 33 ? -18.128 27.110 -20.921 1.00 62.13 33 ALA A N 8
ATOM 9979 C CA . ALA A 1 33 ? -18.394 26.940 -19.498 1.00 25.32 33 ALA A CA 8
ATOM 9980 C C . ALA A 1 33 ? -19.002 25.570 -19.212 1.00 2.43 33 ALA A C 8
ATOM 9981 O O . ALA A 1 33 ? -18.509 24.829 -18.362 1.00 55.13 33 ALA A O 8
ATOM 9988 N N . GLU A 1 34 ? -20.073 25.242 -19.928 1.00 4.51 34 GLU A N 8
ATOM 9989 C CA . GLU A 1 34 ? -20.747 23.962 -19.749 1.00 12.33 34 GLU A CA 8
ATOM 9990 C C . GLU A 1 34 ? -19.771 22.803 -19.929 1.00 61.51 34 GLU A C 8
ATOM 9991 O O . GLU A 1 34 ? -19.717 21.890 -19.106 1.00 75.05 34 GLU A O 8
ATOM 10003 N N . GLU A 1 35 ? -19.001 22.847 -21.012 1.00 14.31 35 GLU A N 8
ATOM 10004 C CA . GLU A 1 35 ? -18.028 21.801 -21.301 1.00 35.51 35 GLU A CA 8
ATOM 10005 C C . GLU A 1 35 ? -16.999 21.690 -20.180 1.00 61.42 35 GLU A C 8
ATOM 10006 O O . GLU A 1 35 ? -16.698 20.595 -19.704 1.00 62.14 35 GLU A O 8
ATOM 10018 N N . LEU A 1 36 ? -16.464 22.831 -19.762 1.00 1.34 36 LEU A N 8
ATOM 10019 C CA . LEU A 1 36 ? -15.467 22.864 -18.697 1.00 31.31 36 LEU A CA 8
ATOM 10020 C C . LEU A 1 36 ? -16.013 22.231 -17.421 1.00 11.44 36 LEU A C 8
ATOM 10021 O O . LEU A 1 36 ? -15.303 21.514 -16.719 1.00 20.35 36 LEU A O 8
ATOM 10037 N N . GLY A 1 37 ? -17.281 22.503 -17.128 1.00 73.54 37 GLY A N 8
ATOM 10038 C CA . GLY A 1 37 ? -17.902 21.951 -15.938 1.00 11.23 37 GLY A CA 8
ATOM 10039 C C . GLY A 1 37 ? -17.899 20.435 -15.932 1.00 31.12 37 GLY A C 8
ATOM 10040 O O . GLY A 1 37 ? -17.822 19.811 -14.873 1.00 4.54 37 GLY A O 8
ATOM 10044 N N . THR A 1 38 ? -17.985 19.840 -17.117 1.00 73.03 38 THR A N 8
ATOM 10045 C CA . THR A 1 38 ? -17.995 18.389 -17.245 1.00 24.21 38 THR A CA 8
ATOM 10046 C C . THR A 1 38 ? -16.622 17.800 -16.937 1.00 20.34 38 THR A C 8
ATOM 10047 O O . THR A 1 38 ? -16.506 16.825 -16.194 1.00 43.52 38 THR A O 8
ATOM 10058 N N . VAL A 1 39 ? -15.584 18.400 -17.511 1.00 1.11 39 VAL A N 8
ATOM 10059 C CA . VAL A 1 39 ? -14.218 17.937 -17.296 1.00 32.32 39 VAL A CA 8
ATOM 10060 C C . VAL A 1 39 ? -13.737 18.281 -15.890 1.00 65.02 39 VAL A C 8
ATOM 10061 O O . VAL A 1 39 ? -12.975 17.528 -15.284 1.00 32.40 39 VAL A O 8
ATOM 10074 N N . MET A 1 40 ? -14.186 19.422 -15.379 1.00 61.10 40 MET A N 8
ATOM 10075 C CA . MET A 1 40 ? -13.802 19.865 -14.044 1.00 4.11 40 MET A CA 8
ATOM 10076 C C . MET A 1 40 ? -14.466 19.005 -12.974 1.00 63.35 40 MET A C 8
ATOM 10077 O O . MET A 1 40 ? -13.888 18.759 -11.915 1.00 23.40 40 MET A O 8
ATOM 10091 N N . ARG A 1 41 ? -15.683 18.550 -13.257 1.00 2.34 41 ARG A N 8
ATOM 10092 C CA . ARG A 1 41 ? -16.425 17.719 -12.317 1.00 64.13 41 ARG A CA 8
ATOM 10093 C C . ARG A 1 41 ? -15.746 16.364 -12.135 1.00 51.25 41 ARG A C 8
ATOM 10094 O O . ARG A 1 41 ? -15.785 15.780 -11.054 1.00 31.03 41 ARG A O 8
ATOM 10115 N N . ALA A 1 42 ? -15.127 15.871 -13.203 1.00 12.44 42 ALA A N 8
ATOM 10116 C CA . ALA A 1 42 ? -14.439 14.587 -13.161 1.00 2.54 42 ALA A CA 8
ATOM 10117 C C . ALA A 1 42 ? -13.342 14.586 -12.101 1.00 73.41 42 ALA A C 8
ATOM 10118 O O . ALA A 1 42 ? -12.918 13.528 -11.632 1.00 43.44 42 ALA A O 8
ATOM 10125 N N . LEU A 1 43 ? -12.887 15.776 -11.726 1.00 15.03 43 LEU A N 8
ATOM 10126 C CA . LEU A 1 43 ? -11.839 15.912 -10.720 1.00 33.33 43 LEU A CA 8
ATOM 10127 C C . LEU A 1 43 ? -12.402 16.485 -9.422 1.00 4.22 43 LEU A C 8
ATOM 10128 O O . LEU A 1 43 ? -11.848 16.266 -8.345 1.00 54.32 43 LEU A O 8
ATOM 10144 N N . GLY A 1 44 ? -13.505 17.218 -9.534 1.00 24.15 44 GLY A N 8
ATOM 10145 C CA . GLY A 1 44 ? -14.124 17.809 -8.362 1.00 14.40 44 GLY A CA 8
ATOM 10146 C C . GLY A 1 44 ? -15.596 17.466 -8.249 1.00 54.42 44 GLY A C 8
ATOM 10147 O O . GLY A 1 44 ? -15.968 16.510 -7.570 1.00 3.20 44 GLY A O 8
ATOM 10151 N N . ALA A 1 45 ? -16.437 18.251 -8.916 1.00 2.13 45 ALA A N 8
ATOM 10152 C CA . ALA A 1 45 ? -17.877 18.026 -8.888 1.00 64.52 45 ALA A CA 8
ATOM 10153 C C . ALA A 1 45 ? -18.434 18.209 -7.480 1.00 0.32 45 ALA A C 8
ATOM 10154 O O . ALA A 1 45 ? -19.546 17.777 -7.181 1.00 62.24 45 ALA A O 8
ATOM 10161 N N . ASN A 1 46 ? -17.653 18.854 -6.619 1.00 53.33 46 ASN A N 8
ATOM 10162 C CA . ASN A 1 46 ? -18.069 19.095 -5.242 1.00 50.34 46 ASN A CA 8
ATOM 10163 C C . ASN A 1 46 ? -19.202 20.116 -5.187 1.00 22.34 46 ASN A C 8
ATOM 10164 O O . ASN A 1 46 ? -20.304 19.833 -4.717 1.00 24.31 46 ASN A O 8
ATOM 10175 N N . PRO A 1 47 ? -18.925 21.333 -5.677 1.00 15.05 47 PRO A N 8
ATOM 10176 C CA . PRO A 1 47 ? -19.908 22.421 -5.694 1.00 44.43 47 PRO A CA 8
ATOM 10177 C C . PRO A 1 47 ? -21.034 22.168 -6.691 1.00 72.53 47 PRO A C 8
ATOM 10178 O O . PRO A 1 47 ? -21.149 21.077 -7.251 1.00 31.11 47 PRO A O 8
ATOM 10189 N N . THR A 1 48 ? -21.865 23.183 -6.909 1.00 11.14 48 THR A N 8
ATOM 10190 C CA . THR A 1 48 ? -22.982 23.070 -7.837 1.00 51.01 48 THR A CA 8
ATOM 10191 C C . THR A 1 48 ? -22.632 23.668 -9.195 1.00 41.10 48 THR A C 8
ATOM 10192 O O . THR A 1 48 ? -21.662 24.415 -9.325 1.00 54.42 48 THR A O 8
ATOM 10203 N N . LYS A 1 49 ? -23.428 23.334 -10.207 1.00 22.54 49 LYS A N 8
ATOM 10204 C CA . LYS A 1 49 ? -23.203 23.839 -11.556 1.00 31.31 49 LYS A CA 8
ATOM 10205 C C . LYS A 1 49 ? -23.320 25.359 -11.594 1.00 54.44 49 LYS A C 8
ATOM 10206 O O . LYS A 1 49 ? -22.567 26.030 -12.300 1.00 73.05 49 LYS A O 8
ATOM 10225 N N . GLN A 1 50 ? -24.268 25.894 -10.832 1.00 21.14 50 GLN A N 8
ATOM 10226 C CA . GLN A 1 50 ? -24.482 27.335 -10.779 1.00 11.25 50 GLN A CA 8
ATOM 10227 C C . GLN A 1 50 ? -23.312 28.035 -10.094 1.00 75.03 50 GLN A C 8
ATOM 10228 O O . GLN A 1 50 ? -22.955 29.159 -10.446 1.00 21.33 50 GLN A O 8
ATOM 10242 N N . LYS A 1 51 ? -22.721 27.364 -9.112 1.00 63.52 51 LYS A N 8
ATOM 10243 C CA . LYS A 1 51 ? -21.591 27.919 -8.377 1.00 11.33 51 LYS A CA 8
ATOM 10244 C C . LYS A 1 51 ? -20.328 27.913 -9.233 1.00 53.20 51 LYS A C 8
ATOM 10245 O O . LYS A 1 51 ? -19.617 28.915 -9.313 1.00 21.42 51 LYS A O 8
ATOM 10264 N N . ILE A 1 52 ? -20.058 26.780 -9.871 1.00 5.41 52 ILE A N 8
ATOM 10265 C CA . ILE A 1 52 ? -18.883 26.645 -10.723 1.00 52.34 52 ILE A CA 8
ATOM 10266 C C . ILE A 1 52 ? -19.001 27.524 -11.964 1.00 43.43 52 ILE A C 8
ATOM 10267 O O . ILE A 1 52 ? -18.007 28.057 -12.457 1.00 25.44 52 ILE A O 8
ATOM 10283 N N . SER A 1 53 ? -20.223 27.672 -12.464 1.00 44.15 53 SER A N 8
ATOM 10284 C CA . SER A 1 53 ? -20.471 28.483 -13.650 1.00 12.33 53 SER A CA 8
ATOM 10285 C C . SER A 1 53 ? -20.239 29.962 -13.353 1.00 61.02 53 SER A C 8
ATOM 10286 O O . SER A 1 53 ? -19.835 30.725 -14.229 1.00 53.24 53 SER A O 8
ATOM 10294 N N . GLU A 1 54 ? -20.499 30.358 -12.111 1.00 24.12 54 GLU A N 8
ATOM 10295 C CA . GLU A 1 54 ? -20.319 31.745 -11.699 1.00 30.32 54 GLU A CA 8
ATOM 10296 C C . GLU A 1 54 ? -18.837 32.086 -11.567 1.00 61.02 54 GLU A C 8
ATOM 10297 O O . GLU A 1 54 ? -18.417 33.201 -11.879 1.00 52.42 54 GLU A O 8
ATOM 10309 N N . ILE A 1 55 ? -18.052 31.120 -11.104 1.00 62.55 55 ILE A N 8
ATOM 10310 C CA . ILE A 1 55 ? -16.618 31.317 -10.932 1.00 52.34 55 ILE A CA 8
ATOM 10311 C C . ILE A 1 55 ? -15.897 31.301 -12.275 1.00 43.22 55 ILE A C 8
ATOM 10312 O O . ILE A 1 55 ? -14.929 32.033 -12.482 1.00 24.31 55 ILE A O 8
ATOM 10328 N N . VAL A 1 56 ? -16.376 30.462 -13.189 1.00 5.00 56 VAL A N 8
ATOM 10329 C CA . VAL A 1 56 ? -15.779 30.351 -14.514 1.00 5.23 56 VAL A CA 8
ATOM 10330 C C . VAL A 1 56 ? -16.089 31.580 -15.360 1.00 1.33 56 VAL A C 8
ATOM 10331 O O . VAL A 1 56 ? -15.217 32.106 -16.055 1.00 74.33 56 VAL A O 8
ATOM 10344 N N . LYS A 1 57 ? -17.335 32.037 -15.298 1.00 62.45 57 LYS A N 8
ATOM 10345 C CA . LYS A 1 57 ? -17.762 33.206 -16.057 1.00 71.31 57 LYS A CA 8
ATOM 10346 C C . LYS A 1 57 ? -17.197 34.485 -15.448 1.00 11.15 57 LYS A C 8
ATOM 10347 O O . LYS A 1 57 ? -17.055 35.499 -16.132 1.00 62.44 57 LYS A O 8
ATOM 10366 N N . ASP A 1 58 ? -16.875 34.430 -14.161 1.00 14.03 58 ASP A N 8
ATOM 10367 C CA . ASP A 1 58 ? -16.323 35.585 -13.460 1.00 63.14 58 ASP A CA 8
ATOM 10368 C C . ASP A 1 58 ? -14.801 35.603 -13.560 1.00 22.33 58 ASP A C 8
ATOM 10369 O O . ASP A 1 58 ? -14.177 36.661 -13.491 1.00 2.23 58 ASP A O 8
ATOM 10378 N N . TYR A 1 59 ? -14.209 34.424 -13.721 1.00 61.23 59 TYR A N 8
ATOM 10379 C CA . TYR A 1 59 ? -12.760 34.304 -13.825 1.00 40.12 59 TYR A CA 8
ATOM 10380 C C . TYR A 1 59 ? -12.301 34.489 -15.268 1.00 42.52 59 TYR A C 8
ATOM 10381 O O . TYR A 1 59 ? -11.191 34.959 -15.523 1.00 64.30 59 TYR A O 8
ATOM 10399 N N . ASP A 1 60 ? -13.163 34.119 -16.208 1.00 43.13 60 ASP A N 8
ATOM 10400 C CA . ASP A 1 60 ? -12.848 34.244 -17.627 1.00 15.42 60 ASP A CA 8
ATOM 10401 C C . ASP A 1 60 ? -13.579 35.434 -18.242 1.00 73.10 60 ASP A C 8
ATOM 10402 O O . ASP A 1 60 ? -14.425 35.269 -19.122 1.00 41.52 60 ASP A O 8
ATOM 10411 N N . LYS A 1 61 ? -13.250 36.632 -17.772 1.00 14.33 61 LYS A N 8
ATOM 10412 C CA . LYS A 1 61 ? -13.875 37.850 -18.275 1.00 42.14 61 LYS A CA 8
ATOM 10413 C C . LYS A 1 61 ? -12.875 38.688 -19.066 1.00 3.14 61 LYS A C 8
ATOM 10414 O O . LYS A 1 61 ? -13.260 39.533 -19.873 1.00 40.44 61 LYS A O 8
ATOM 10433 N N . ASP A 1 62 ? -11.590 38.446 -18.829 1.00 74.02 62 ASP A N 8
ATOM 10434 C CA . ASP A 1 62 ? -10.535 39.177 -19.521 1.00 23.23 62 ASP A CA 8
ATOM 10435 C C . ASP A 1 62 ? -10.161 38.485 -20.828 1.00 71.43 62 ASP A C 8
ATOM 10436 O O . ASP A 1 62 ? -9.188 38.856 -21.483 1.00 63.52 62 ASP A O 8
ATOM 10445 N N . ASN A 1 63 ? -10.942 37.475 -21.201 1.00 25.12 63 ASN A N 8
ATOM 10446 C CA . ASN A 1 63 ? -10.691 36.729 -22.428 1.00 40.23 63 ASN A CA 8
ATOM 10447 C C . ASN A 1 63 ? -11.997 36.431 -23.160 1.00 53.52 63 ASN A C 8
ATOM 10448 O O . ASN A 1 63 ? -12.299 37.041 -24.186 1.00 24.14 63 ASN A O 8
ATOM 10459 N N . SER A 1 64 ? -12.768 35.491 -22.623 1.00 52.24 64 SER A N 8
ATOM 10460 C CA . SER A 1 64 ? -14.041 35.111 -23.226 1.00 45.02 64 SER A CA 8
ATOM 10461 C C . SER A 1 64 ? -14.746 34.052 -22.384 1.00 3.41 64 SER A C 8
ATOM 10462 O O . SER A 1 64 ? -14.345 33.772 -21.255 1.00 1.33 64 SER A O 8
ATOM 10470 N N . GLY A 1 65 ? -15.801 33.467 -22.942 1.00 62.03 65 GLY A N 8
ATOM 10471 C CA . GLY A 1 65 ? -16.546 32.447 -22.229 1.00 70.55 65 GLY A CA 8
ATOM 10472 C C . GLY A 1 65 ? -16.121 31.043 -22.613 1.00 21.01 65 GLY A C 8
ATOM 10473 O O . GLY A 1 65 ? -16.871 30.085 -22.425 1.00 50.13 65 GLY A O 8
ATOM 10477 N N . LYS A 1 66 ? -14.913 30.920 -23.154 1.00 21.32 66 LYS A N 8
ATOM 10478 C CA . LYS A 1 66 ? -14.387 29.624 -23.566 1.00 21.35 66 LYS A CA 8
ATOM 10479 C C . LYS A 1 66 ? -13.102 29.295 -22.813 1.00 43.34 66 LYS A C 8
ATOM 10480 O O . LYS A 1 66 ? -12.502 30.163 -22.179 1.00 33.40 66 LYS A O 8
ATOM 10499 N N . PHE A 1 67 ? -12.683 28.036 -22.889 1.00 70.34 67 PHE A N 8
ATOM 10500 C CA . PHE A 1 67 ? -11.469 27.591 -22.216 1.00 5.32 67 PHE A CA 8
ATOM 10501 C C . PHE A 1 67 ? -10.460 27.040 -23.220 1.00 71.01 67 PHE A C 8
ATOM 10502 O O . PHE A 1 67 ? -10.819 26.290 -24.128 1.00 21.43 67 PHE A O 8
ATOM 10519 N N . ASP A 1 68 ? -9.199 27.419 -23.051 1.00 61.20 68 ASP A N 8
ATOM 10520 C CA . ASP A 1 68 ? -8.137 26.963 -23.941 1.00 32.50 68 ASP A CA 8
ATOM 10521 C C . ASP A 1 68 ? -7.181 26.025 -23.211 1.00 72.30 68 ASP A C 8
ATOM 10522 O O . ASP A 1 68 ? -6.799 26.279 -22.069 1.00 32.41 68 ASP A O 8
ATOM 10531 N N . GLN A 1 69 ? -6.800 24.940 -23.877 1.00 54.35 69 GLN A N 8
ATOM 10532 C CA . GLN A 1 69 ? -5.891 23.963 -23.291 1.00 62.12 69 GLN A CA 8
ATOM 10533 C C . GLN A 1 69 ? -4.669 24.650 -22.691 1.00 23.23 69 GLN A C 8
ATOM 10534 O O . GLN A 1 69 ? -4.206 24.281 -21.612 1.00 32.03 69 GLN A O 8
ATOM 10548 N N . GLU A 1 70 ? -4.150 25.648 -23.398 1.00 40.44 70 GLU A N 8
ATOM 10549 C CA . GLU A 1 70 ? -2.980 26.384 -22.935 1.00 13.03 70 GLU A CA 8
ATOM 10550 C C . GLU A 1 70 ? -3.210 26.945 -21.534 1.00 44.31 70 GLU A C 8
ATOM 10551 O O . GLU A 1 70 ? -2.300 26.966 -20.703 1.00 43.34 70 GLU A O 8
ATOM 10563 N N . THR A 1 71 ? -4.432 27.401 -21.278 1.00 70.40 71 THR A N 8
ATOM 10564 C CA . THR A 1 71 ? -4.782 27.962 -19.980 1.00 34.22 71 THR A CA 8
ATOM 10565 C C . THR A 1 71 ? -4.675 26.914 -18.880 1.00 71.40 71 THR A C 8
ATOM 10566 O O . THR A 1 71 ? -4.124 27.174 -17.810 1.00 5.41 71 THR A O 8
ATOM 10577 N N . PHE A 1 72 ? -5.206 25.724 -19.148 1.00 0.55 72 PHE A N 8
ATOM 10578 C CA . PHE A 1 72 ? -5.170 24.635 -18.180 1.00 31.31 72 PHE A CA 8
ATOM 10579 C C . PHE A 1 72 ? -3.739 24.163 -17.945 1.00 62.41 72 PHE A C 8
ATOM 10580 O O . PHE A 1 72 ? -3.338 23.896 -16.811 1.00 75.33 72 PHE A O 8
ATOM 10597 N N . LEU A 1 73 ? -2.971 24.061 -19.024 1.00 52.00 73 LEU A N 8
ATOM 10598 C CA . LEU A 1 73 ? -1.583 23.619 -18.937 1.00 12.41 73 LEU A CA 8
ATOM 10599 C C . LEU A 1 73 ? -0.740 24.627 -18.163 1.00 10.55 73 LEU A C 8
ATOM 10600 O O . LEU A 1 73 ? 0.179 24.254 -17.432 1.00 11.22 73 LEU A O 8
ATOM 10616 N N . THR A 1 74 ? -1.058 25.908 -18.327 1.00 31.25 74 THR A N 8
ATOM 10617 C CA . THR A 1 74 ? -0.330 26.970 -17.643 1.00 61.42 74 THR A CA 8
ATOM 10618 C C . THR A 1 74 ? -0.638 26.975 -16.150 1.00 73.01 74 THR A C 8
ATOM 10619 O O . THR A 1 74 ? 0.250 27.184 -15.325 1.00 20.54 74 THR A O 8
ATOM 10630 N N . ILE A 1 75 ? -1.903 26.743 -15.812 1.00 25.41 75 ILE A N 8
ATOM 10631 C CA . ILE A 1 75 ? -2.327 26.718 -14.417 1.00 52.43 75 ILE A CA 8
ATOM 10632 C C . ILE A 1 75 ? -1.710 25.539 -13.675 1.00 63.31 75 ILE A C 8
ATOM 10633 O O . ILE A 1 75 ? -1.157 25.697 -12.587 1.00 33.01 75 ILE A O 8
ATOM 10649 N N . MET A 1 76 ? -1.808 24.355 -14.271 1.00 63.43 76 MET A N 8
ATOM 10650 C CA . MET A 1 76 ? -1.257 23.147 -13.667 1.00 12.11 76 MET A CA 8
ATOM 10651 C C . MET A 1 76 ? 0.267 23.205 -13.630 1.00 2.24 76 MET A C 8
ATOM 10652 O O . MET A 1 76 ? 0.902 22.578 -12.781 1.00 41.15 76 MET A O 8
ATOM 10666 N N . LEU A 1 77 ? 0.849 23.961 -14.556 1.00 61.31 77 LEU A N 8
ATOM 10667 C CA . LEU A 1 77 ? 2.299 24.100 -14.628 1.00 43.12 77 LEU A CA 8
ATOM 10668 C C . LEU A 1 77 ? 2.810 25.047 -13.548 1.00 31.54 77 LEU A C 8
ATOM 10669 O O . LEU A 1 77 ? 3.852 24.804 -12.939 1.00 75.21 77 LEU A O 8
ATOM 10685 N N . GLU A 1 78 ? 2.069 26.125 -13.313 1.00 54.31 78 GLU A N 8
ATOM 10686 C CA . GLU A 1 78 ? 2.447 27.107 -12.304 1.00 22.20 78 GLU A CA 8
ATOM 10687 C C . GLU A 1 78 ? 2.206 26.564 -10.898 1.00 64.02 78 GLU A C 8
ATOM 10688 O O . GLU A 1 78 ? 2.888 26.948 -9.947 1.00 1.00 78 GLU A O 8
ATOM 10700 N N . TYR A 1 79 ? 1.234 25.668 -10.775 1.00 62.44 79 TYR A N 8
ATOM 10701 C CA . TYR A 1 79 ? 0.901 25.073 -9.486 1.00 51.21 79 TYR A CA 8
ATOM 10702 C C . TYR A 1 79 ? 1.813 23.888 -9.181 1.00 53.14 79 TYR A C 8
ATOM 10703 O O . TYR A 1 79 ? 2.124 23.613 -8.023 1.00 43.52 79 TYR A O 8
ATOM 10721 N N . GLY A 1 80 ? 2.238 23.192 -10.231 1.00 64.51 80 GLY A N 8
ATOM 10722 C CA . GLY A 1 80 ? 3.110 22.045 -10.055 1.00 5.25 80 GLY A CA 8
ATOM 10723 C C . GLY A 1 80 ? 4.415 22.409 -9.375 1.00 20.34 80 GLY A C 8
ATOM 10724 O O . GLY A 1 80 ? 5.032 21.572 -8.715 1.00 44.50 80 GLY A O 8
ATOM 10728 N N . GLN A 1 81 ? 4.837 23.658 -9.537 1.00 0.13 81 GLN A N 8
ATOM 10729 C CA . GLN A 1 81 ? 6.079 24.129 -8.934 1.00 44.25 81 GLN A CA 8
ATOM 10730 C C . GLN A 1 81 ? 7.278 23.376 -9.500 1.00 23.53 81 GLN A C 8
ATOM 10731 O O . GLN A 1 81 ? 8.320 23.274 -8.853 1.00 60.35 81 GLN A O 8
ATOM 10745 N N . GLU A 1 82 ? 7.123 22.848 -10.711 1.00 33.54 82 GLU A N 8
ATOM 10746 C CA . GLU A 1 82 ? 8.193 22.102 -11.361 1.00 12.44 82 GLU A CA 8
ATOM 10747 C C . GLU A 1 82 ? 8.388 22.573 -12.800 1.00 12.30 82 GLU A C 8
ATOM 10748 O O . GLU A 1 82 ? 7.436 22.988 -13.463 1.00 11.34 82 GLU A O 8
ATOM 10760 N N . VAL A 1 83 ? 9.627 22.506 -13.277 1.00 74.42 83 VAL A N 8
ATOM 10761 C CA . VAL A 1 83 ? 9.947 22.924 -14.637 1.00 33.44 83 VAL A CA 8
ATOM 10762 C C . VAL A 1 83 ? 11.163 22.175 -15.170 1.00 32.23 83 VAL A C 8
ATOM 10763 O O . VAL A 1 83 ? 12.124 21.931 -14.440 1.00 71.23 83 VAL A O 8
ATOM 10776 N N . ASP A 1 84 ? 11.114 21.814 -16.447 1.00 44.20 84 ASP A N 8
ATOM 10777 C CA . ASP A 1 84 ? 12.213 21.093 -17.080 1.00 14.25 84 ASP A CA 8
ATOM 10778 C C . ASP A 1 84 ? 12.978 22.002 -18.038 1.00 53.10 84 ASP A C 8
ATOM 10779 O O . ASP A 1 84 ? 14.184 21.845 -18.227 1.00 1.44 84 ASP A O 8
ATOM 10788 N N . SER A 1 85 ? 12.268 22.951 -18.640 1.00 72.12 85 SER A N 8
ATOM 10789 C CA . SER A 1 85 ? 12.879 23.882 -19.582 1.00 63.20 85 SER A CA 8
ATOM 10790 C C . SER A 1 85 ? 11.863 24.912 -20.064 1.00 34.34 85 SER A C 8
ATOM 10791 O O . SER A 1 85 ? 10.784 24.530 -20.515 1.00 41.05 85 SER A O 8
ATOM 10801 N N . MET A 1 1 ? 5.393 15.884 -2.862 1.00 73.45 1 MET A N 9
ATOM 10802 C CA . MET A 1 1 ? 6.756 15.571 -2.448 1.00 72.43 1 MET A CA 9
ATOM 10803 C C . MET A 1 1 ? 6.758 14.707 -1.191 1.00 51.53 1 MET A C 9
ATOM 10804 O O . MET A 1 1 ? 6.600 15.213 -0.079 1.00 34.31 1 MET A O 9
ATOM 10818 N N . SER A 1 2 ? 6.935 13.403 -1.374 1.00 42.44 2 SER A N 9
ATOM 10819 C CA . SER A 1 2 ? 6.953 12.469 -0.254 1.00 13.22 2 SER A CA 9
ATOM 10820 C C . SER A 1 2 ? 7.513 11.117 -0.683 1.00 20.43 2 SER A C 9
ATOM 10821 O O . SER A 1 2 ? 8.474 10.618 -0.097 1.00 13.30 2 SER A O 9
ATOM 10829 N N . GLU A 1 3 ? 6.906 10.530 -1.709 1.00 24.00 3 GLU A N 9
ATOM 10830 C CA . GLU A 1 3 ? 7.344 9.235 -2.216 1.00 42.13 3 GLU A CA 9
ATOM 10831 C C . GLU A 1 3 ? 7.033 9.099 -3.704 1.00 0.21 3 GLU A C 9
ATOM 10832 O O . GLU A 1 3 ? 7.870 8.648 -4.485 1.00 51.32 3 GLU A O 9
ATOM 10844 N N . GLN A 1 4 ? 5.823 9.493 -4.088 1.00 1.54 4 GLN A N 9
ATOM 10845 C CA . GLN A 1 4 ? 5.400 9.414 -5.480 1.00 73.24 4 GLN A CA 9
ATOM 10846 C C . GLN A 1 4 ? 4.496 10.589 -5.843 1.00 23.42 4 GLN A C 9
ATOM 10847 O O . GLN A 1 4 ? 3.673 11.023 -5.037 1.00 54.11 4 GLN A O 9
ATOM 10861 N N . LYS A 1 5 ? 4.657 11.099 -7.059 1.00 60.42 5 LYS A N 9
ATOM 10862 C CA . LYS A 1 5 ? 3.856 12.223 -7.529 1.00 33.24 5 LYS A CA 9
ATOM 10863 C C . LYS A 1 5 ? 2.891 11.782 -8.625 1.00 54.11 5 LYS A C 9
ATOM 10864 O O . LYS A 1 5 ? 3.303 11.471 -9.742 1.00 61.34 5 LYS A O 9
ATOM 10883 N N . LYS A 1 6 ? 1.603 11.759 -8.298 1.00 11.23 6 LYS A N 9
ATOM 10884 C CA . LYS A 1 6 ? 0.578 11.359 -9.254 1.00 14.21 6 LYS A CA 9
ATOM 10885 C C . LYS A 1 6 ? -0.055 12.579 -9.915 1.00 32.12 6 LYS A C 9
ATOM 10886 O O . LYS A 1 6 ? -1.237 12.567 -10.262 1.00 64.22 6 LYS A O 9
ATOM 10905 N N . VAL A 1 7 ? 0.738 13.631 -10.090 1.00 24.40 7 VAL A N 9
ATOM 10906 C CA . VAL A 1 7 ? 0.258 14.858 -10.712 1.00 14.44 7 VAL A CA 9
ATOM 10907 C C . VAL A 1 7 ? 1.364 15.545 -11.503 1.00 62.31 7 VAL A C 9
ATOM 10908 O O . VAL A 1 7 ? 2.549 15.284 -11.287 1.00 73.45 7 VAL A O 9
ATOM 10921 N N . LEU A 1 8 ? 0.973 16.424 -12.418 1.00 54.30 8 LEU A N 9
ATOM 10922 C CA . LEU A 1 8 ? 1.933 17.150 -13.242 1.00 12.31 8 LEU A CA 9
ATOM 10923 C C . LEU A 1 8 ? 2.827 16.185 -14.014 1.00 43.02 8 LEU A C 9
ATOM 10924 O O . LEU A 1 8 ? 4.044 16.365 -14.077 1.00 61.43 8 LEU A O 9
ATOM 10940 N N . THR A 1 9 ? 2.217 15.161 -14.602 1.00 53.11 9 THR A N 9
ATOM 10941 C CA . THR A 1 9 ? 2.957 14.169 -15.371 1.00 2.43 9 THR A CA 9
ATOM 10942 C C . THR A 1 9 ? 2.402 14.044 -16.785 1.00 60.42 9 THR A C 9
ATOM 10943 O O . THR A 1 9 ? 1.337 14.576 -17.094 1.00 70.41 9 THR A O 9
ATOM 10954 N N . ALA A 1 10 ? 3.132 13.336 -17.641 1.00 72.54 10 ALA A N 9
ATOM 10955 C CA . ALA A 1 10 ? 2.712 13.139 -19.023 1.00 51.54 10 ALA A CA 9
ATOM 10956 C C . ALA A 1 10 ? 1.291 12.588 -19.091 1.00 63.14 10 ALA A C 9
ATOM 10957 O O . ALA A 1 10 ? 0.495 13.006 -19.930 1.00 32.13 10 ALA A O 9
ATOM 10964 N N . GLU A 1 11 ? 0.983 11.648 -18.204 1.00 65.14 11 GLU A N 9
ATOM 10965 C CA . GLU A 1 11 ? -0.342 11.040 -18.165 1.00 74.04 11 GLU A CA 9
ATOM 10966 C C . GLU A 1 11 ? -1.425 12.103 -18.001 1.00 65.14 11 GLU A C 9
ATOM 10967 O O . GLU A 1 11 ? -2.500 12.002 -18.588 1.00 54.24 11 GLU A O 9
ATOM 10979 N N . GLU A 1 12 ? -1.130 13.120 -17.197 1.00 62.40 12 GLU A N 9
ATOM 10980 C CA . GLU A 1 12 ? -2.078 14.200 -16.954 1.00 70.21 12 GLU A CA 9
ATOM 10981 C C . GLU A 1 12 ? -2.314 15.013 -18.223 1.00 62.54 12 GLU A C 9
ATOM 10982 O O . GLU A 1 12 ? -3.450 15.355 -18.551 1.00 20.12 12 GLU A O 9
ATOM 10994 N N . GLN A 1 13 ? -1.232 15.319 -18.933 1.00 42.22 13 GLN A N 9
ATOM 10995 C CA . GLN A 1 13 ? -1.321 16.093 -20.165 1.00 31.34 13 GLN A CA 9
ATOM 10996 C C . GLN A 1 13 ? -2.164 15.364 -21.206 1.00 31.24 13 GLN A C 9
ATOM 10997 O O . GLN A 1 13 ? -3.106 15.929 -21.762 1.00 22.32 13 GLN A O 9
ATOM 11011 N N . GLN A 1 14 ? -1.820 14.106 -21.464 1.00 2.43 14 GLN A N 9
ATOM 11012 C CA . GLN A 1 14 ? -2.546 13.301 -22.439 1.00 22.24 14 GLN A CA 9
ATOM 11013 C C . GLN A 1 14 ? -4.007 13.137 -22.031 1.00 33.21 14 GLN A C 9
ATOM 11014 O O . GLN A 1 14 ? -4.906 13.212 -22.867 1.00 42.14 14 GLN A O 9
ATOM 11028 N N . GLU A 1 15 ? -4.234 12.912 -20.740 1.00 53.14 15 GLU A N 9
ATOM 11029 C CA . GLU A 1 15 ? -5.586 12.738 -20.222 1.00 32.33 15 GLU A CA 9
ATOM 11030 C C . GLU A 1 15 ? -6.435 13.977 -20.488 1.00 64.35 15 GLU A C 9
ATOM 11031 O O . GLU A 1 15 ? -7.586 13.876 -20.914 1.00 24.22 15 GLU A O 9
ATOM 11043 N N . TYR A 1 16 ? -5.859 15.147 -20.232 1.00 24.45 16 TYR A N 9
ATOM 11044 C CA . TYR A 1 16 ? -6.562 16.407 -20.438 1.00 31.01 16 TYR A CA 9
ATOM 11045 C C . TYR A 1 16 ? -6.706 16.713 -21.926 1.00 61.33 16 TYR A C 9
ATOM 11046 O O . TYR A 1 16 ? -7.751 17.179 -22.379 1.00 71.25 16 TYR A O 9
ATOM 11064 N N . LYS A 1 17 ? -5.646 16.445 -22.683 1.00 54.42 17 LYS A N 9
ATOM 11065 C CA . LYS A 1 17 ? -5.651 16.689 -24.120 1.00 14.23 17 LYS A CA 9
ATOM 11066 C C . LYS A 1 17 ? -6.789 15.932 -24.797 1.00 13.54 17 LYS A C 9
ATOM 11067 O O . LYS A 1 17 ? -7.488 16.476 -25.651 1.00 31.12 17 LYS A O 9
ATOM 11086 N N . GLU A 1 18 ? -6.972 14.674 -24.407 1.00 64.21 18 GLU A N 9
ATOM 11087 C CA . GLU A 1 18 ? -8.026 13.843 -24.976 1.00 3.43 18 GLU A CA 9
ATOM 11088 C C . GLU A 1 18 ? -9.391 14.240 -24.421 1.00 52.44 18 GLU A C 9
ATOM 11089 O O . GLU A 1 18 ? -10.408 14.130 -25.106 1.00 62.52 18 GLU A O 9
ATOM 11101 N N . ALA A 1 19 ? -9.405 14.704 -23.176 1.00 33.23 19 ALA A N 9
ATOM 11102 C CA . ALA A 1 19 ? -10.643 15.120 -22.529 1.00 20.03 19 ALA A CA 9
ATOM 11103 C C . ALA A 1 19 ? -11.292 16.279 -23.279 1.00 45.01 19 ALA A C 9
ATOM 11104 O O . ALA A 1 19 ? -12.475 16.228 -23.617 1.00 74.11 19 ALA A O 9
ATOM 11111 N N . PHE A 1 20 ? -10.511 17.323 -23.535 1.00 75.42 20 PHE A N 9
ATOM 11112 C CA . PHE A 1 20 ? -11.010 18.496 -24.244 1.00 13.15 20 PHE A CA 9
ATOM 11113 C C . PHE A 1 20 ? -11.161 18.206 -25.735 1.00 52.12 20 PHE A C 9
ATOM 11114 O O . PHE A 1 20 ? -12.051 18.744 -26.394 1.00 4.24 20 PHE A O 9
ATOM 11131 N N . GLN A 1 21 ? -10.286 17.355 -26.259 1.00 64.14 21 GLN A N 9
ATOM 11132 C CA . GLN A 1 21 ? -10.320 16.996 -27.671 1.00 42.51 21 GLN A CA 9
ATOM 11133 C C . GLN A 1 21 ? -11.575 16.194 -27.998 1.00 13.11 21 GLN A C 9
ATOM 11134 O O . GLN A 1 21 ? -12.245 16.450 -29.000 1.00 25.04 21 GLN A O 9
ATOM 11148 N N . LEU A 1 22 ? -11.889 15.223 -27.147 1.00 13.34 22 LEU A N 9
ATOM 11149 C CA . LEU A 1 22 ? -13.065 14.383 -27.345 1.00 10.33 22 LEU A CA 9
ATOM 11150 C C . LEU A 1 22 ? -14.347 15.192 -27.178 1.00 0.22 22 LEU A C 9
ATOM 11151 O O . LEU A 1 22 ? -15.356 14.918 -27.830 1.00 70.25 22 LEU A O 9
ATOM 11167 N N . PHE A 1 23 ? -14.301 16.189 -26.301 1.00 41.41 23 PHE A N 9
ATOM 11168 C CA . PHE A 1 23 ? -15.459 17.039 -26.048 1.00 44.22 23 PHE A CA 9
ATOM 11169 C C . PHE A 1 23 ? -15.547 18.159 -27.080 1.00 33.13 23 PHE A C 9
ATOM 11170 O O . PHE A 1 23 ? -16.585 18.805 -27.225 1.00 22.34 23 PHE A O 9
ATOM 11187 N N . ASP A 1 24 ? -14.451 18.383 -27.796 1.00 71.14 24 ASP A N 9
ATOM 11188 C CA . ASP A 1 24 ? -14.403 19.425 -28.816 1.00 22.42 24 ASP A CA 9
ATOM 11189 C C . ASP A 1 24 ? -13.478 19.021 -29.961 1.00 52.25 24 ASP A C 9
ATOM 11190 O O . ASP A 1 24 ? -12.461 19.667 -30.208 1.00 71.44 24 ASP A O 9
ATOM 11199 N N . LYS A 1 25 ? -13.840 17.948 -30.657 1.00 64.42 25 LYS A N 9
ATOM 11200 C CA . LYS A 1 25 ? -13.044 17.458 -31.775 1.00 74.11 25 LYS A CA 9
ATOM 11201 C C . LYS A 1 25 ? -13.460 18.136 -33.078 1.00 43.31 25 LYS A C 9
ATOM 11202 O O . LYS A 1 25 ? -12.752 18.060 -34.081 1.00 54.40 25 LYS A O 9
ATOM 11221 N N . ASP A 1 26 ? -14.612 18.797 -33.053 1.00 45.34 26 ASP A N 9
ATOM 11222 C CA . ASP A 1 26 ? -15.120 19.491 -34.230 1.00 13.30 26 ASP A CA 9
ATOM 11223 C C . ASP A 1 26 ? -14.046 20.384 -34.841 1.00 52.45 26 ASP A C 9
ATOM 11224 O O . ASP A 1 26 ? -13.408 20.018 -35.828 1.00 42.32 26 ASP A O 9
ATOM 11233 N N . ASN A 1 27 ? -13.852 21.558 -34.249 1.00 50.13 27 ASN A N 9
ATOM 11234 C CA . ASN A 1 27 ? -12.855 22.505 -34.737 1.00 51.22 27 ASN A CA 9
ATOM 11235 C C . ASN A 1 27 ? -12.873 23.787 -33.911 1.00 45.12 27 ASN A C 9
ATOM 11236 O O . ASN A 1 27 ? -12.646 24.879 -34.434 1.00 2.13 27 ASN A O 9
ATOM 11247 N N . ASP A 1 28 ? -13.141 23.647 -32.617 1.00 24.53 28 ASP A N 9
ATOM 11248 C CA . ASP A 1 28 ? -13.185 24.793 -31.717 1.00 44.52 28 ASP A CA 9
ATOM 11249 C C . ASP A 1 28 ? -11.917 24.871 -30.872 1.00 31.24 28 ASP A C 9
ATOM 11250 O O . ASP A 1 28 ? -11.473 25.956 -30.501 1.00 71.04 28 ASP A O 9
ATOM 11259 N N . ASN A 1 29 ? -11.340 23.711 -30.572 1.00 54.01 29 ASN A N 9
ATOM 11260 C CA . ASN A 1 29 ? -10.124 23.648 -29.770 1.00 62.51 29 ASN A CA 9
ATOM 11261 C C . ASN A 1 29 ? -10.321 24.345 -28.427 1.00 31.12 29 ASN A C 9
ATOM 11262 O O . ASN A 1 29 ? -9.359 24.783 -27.795 1.00 14.11 29 ASN A O 9
ATOM 11273 N N . LYS A 1 30 ? -11.574 24.443 -27.996 1.00 20.43 30 LYS A N 9
ATOM 11274 C CA . LYS A 1 30 ? -11.899 25.083 -26.727 1.00 31.12 30 LYS A CA 9
ATOM 11275 C C . LYS A 1 30 ? -13.127 24.439 -26.091 1.00 14.30 30 LYS A C 9
ATOM 11276 O O . LYS A 1 30 ? -13.846 23.676 -26.739 1.00 53.02 30 LYS A O 9
ATOM 11295 N N . LEU A 1 31 ? -13.363 24.751 -24.822 1.00 0.11 31 LEU A N 9
ATOM 11296 C CA . LEU A 1 31 ? -14.506 24.204 -24.099 1.00 1.23 31 LEU A CA 9
ATOM 11297 C C . LEU A 1 31 ? -15.224 25.294 -23.309 1.00 62.45 31 LEU A C 9
ATOM 11298 O O . LEU A 1 31 ? -14.611 26.000 -22.507 1.00 4.33 31 LEU A O 9
ATOM 11314 N N . THR A 1 32 ? -16.527 25.425 -23.539 1.00 64.43 32 THR A N 9
ATOM 11315 C CA . THR A 1 32 ? -17.326 26.428 -22.848 1.00 15.33 32 THR A CA 9
ATOM 11316 C C . THR A 1 32 ? -17.587 26.022 -21.402 1.00 40.32 32 THR A C 9
ATOM 11317 O O . THR A 1 32 ? -17.237 24.919 -20.984 1.00 41.12 32 THR A O 9
ATOM 11328 N N . ALA A 1 33 ? -18.204 26.922 -20.642 1.00 31.14 33 ALA A N 9
ATOM 11329 C CA . ALA A 1 33 ? -18.512 26.657 -19.243 1.00 15.54 33 ALA A CA 9
ATOM 11330 C C . ALA A 1 33 ? -19.213 25.312 -19.081 1.00 3.20 33 ALA A C 9
ATOM 11331 O O . ALA A 1 33 ? -19.029 24.623 -18.078 1.00 4.51 33 ALA A O 9
ATOM 11338 N N . GLU A 1 34 ? -20.018 24.945 -20.074 1.00 72.10 34 GLU A N 9
ATOM 11339 C CA . GLU A 1 34 ? -20.746 23.683 -20.039 1.00 0.43 34 GLU A CA 9
ATOM 11340 C C . GLU A 1 34 ? -19.794 22.499 -20.193 1.00 53.34 34 GLU A C 9
ATOM 11341 O O . GLU A 1 34 ? -19.851 21.541 -19.425 1.00 61.24 34 GLU A O 9
ATOM 11353 N N . GLU A 1 35 ? -18.922 22.577 -21.193 1.00 22.21 35 GLU A N 9
ATOM 11354 C CA . GLU A 1 35 ? -17.959 21.513 -21.449 1.00 72.33 35 GLU A CA 9
ATOM 11355 C C . GLU A 1 35 ? -16.957 21.398 -20.304 1.00 64.34 35 GLU A C 9
ATOM 11356 O O . GLU A 1 35 ? -16.586 20.296 -19.896 1.00 51.22 35 GLU A O 9
ATOM 11368 N N . LEU A 1 36 ? -16.523 22.543 -19.789 1.00 1.31 36 LEU A N 9
ATOM 11369 C CA . LEU A 1 36 ? -15.564 22.573 -18.690 1.00 65.41 36 LEU A CA 9
ATOM 11370 C C . LEU A 1 36 ? -16.177 22.002 -17.416 1.00 2.21 36 LEU A C 9
ATOM 11371 O O . LEU A 1 36 ? -15.510 21.308 -16.649 1.00 50.45 36 LEU A O 9
ATOM 11387 N N . GLY A 1 37 ? -17.455 22.297 -17.196 1.00 11.44 37 GLY A N 9
ATOM 11388 C CA . GLY A 1 37 ? -18.138 21.803 -16.015 1.00 43.41 37 GLY A CA 9
ATOM 11389 C C . GLY A 1 37 ? -18.185 20.290 -15.962 1.00 23.31 37 GLY A C 9
ATOM 11390 O O . GLY A 1 37 ? -18.150 19.696 -14.883 1.00 53.44 37 GLY A O 9
ATOM 11394 N N . THR A 1 38 ? -18.265 19.660 -17.131 1.00 41.32 38 THR A N 9
ATOM 11395 C CA . THR A 1 38 ? -18.320 18.207 -17.214 1.00 24.24 38 THR A CA 9
ATOM 11396 C C . THR A 1 38 ? -16.975 17.584 -16.858 1.00 65.21 38 THR A C 9
ATOM 11397 O O . THR A 1 38 ? -16.907 16.621 -16.093 1.00 64.32 38 THR A O 9
ATOM 11408 N N . VAL A 1 39 ? -15.904 18.140 -17.415 1.00 54.35 39 VAL A N 9
ATOM 11409 C CA . VAL A 1 39 ? -14.560 17.642 -17.156 1.00 24.02 39 VAL A CA 9
ATOM 11410 C C . VAL A 1 39 ? -14.103 18.003 -15.746 1.00 20.32 39 VAL A C 9
ATOM 11411 O O . VAL A 1 39 ? -13.389 17.236 -15.099 1.00 51.44 39 VAL A O 9
ATOM 11424 N N . MET A 1 40 ? -14.520 19.174 -15.276 1.00 31.32 40 MET A N 9
ATOM 11425 C CA . MET A 1 40 ? -14.155 19.635 -13.942 1.00 22.34 40 MET A CA 9
ATOM 11426 C C . MET A 1 40 ? -14.809 18.769 -12.870 1.00 43.12 40 MET A C 9
ATOM 11427 O O . MET A 1 40 ? -14.235 18.547 -11.803 1.00 33.31 40 MET A O 9
ATOM 11441 N N . ARG A 1 41 ? -16.011 18.284 -13.158 1.00 35.34 41 ARG A N 9
ATOM 11442 C CA . ARG A 1 41 ? -16.743 17.444 -12.219 1.00 1.32 41 ARG A CA 9
ATOM 11443 C C . ARG A 1 41 ? -15.902 16.246 -11.790 1.00 65.55 41 ARG A C 9
ATOM 11444 O O . ARG A 1 41 ? -15.989 15.789 -10.651 1.00 24.34 41 ARG A O 9
ATOM 11465 N N . ALA A 1 42 ? -15.087 15.742 -12.711 1.00 63.12 42 ALA A N 9
ATOM 11466 C CA . ALA A 1 42 ? -14.227 14.599 -12.429 1.00 1.24 42 ALA A CA 9
ATOM 11467 C C . ALA A 1 42 ? -13.320 14.876 -11.236 1.00 61.33 42 ALA A C 9
ATOM 11468 O O . ALA A 1 42 ? -12.858 13.952 -10.565 1.00 74.40 42 ALA A O 9
ATOM 11475 N N . LEU A 1 43 ? -13.066 16.154 -10.976 1.00 64.12 43 LEU A N 9
ATOM 11476 C CA . LEU A 1 43 ? -12.211 16.554 -9.862 1.00 14.24 43 LEU A CA 9
ATOM 11477 C C . LEU A 1 43 ? -13.035 17.177 -8.740 1.00 64.44 43 LEU A C 9
ATOM 11478 O O . LEU A 1 43 ? -12.644 17.138 -7.574 1.00 32.54 43 LEU A O 9
ATOM 11494 N N . GLY A 1 44 ? -14.178 17.752 -9.101 1.00 24.31 44 GLY A N 9
ATOM 11495 C CA . GLY A 1 44 ? -15.040 18.374 -8.112 1.00 12.03 44 GLY A CA 9
ATOM 11496 C C . GLY A 1 44 ? -15.943 17.372 -7.419 1.00 52.34 44 GLY A C 9
ATOM 11497 O O . GLY A 1 44 ? -15.606 16.855 -6.355 1.00 42.23 44 GLY A O 9
ATOM 11501 N N . ALA A 1 45 ? -17.095 17.101 -8.023 1.00 72.20 45 ALA A N 9
ATOM 11502 C CA . ALA A 1 45 ? -18.050 16.155 -7.457 1.00 40.40 45 ALA A CA 9
ATOM 11503 C C . ALA A 1 45 ? -18.583 16.650 -6.118 1.00 2.53 45 ALA A C 9
ATOM 11504 O O . ALA A 1 45 ? -18.264 16.094 -5.067 1.00 14.12 45 ALA A O 9
ATOM 11511 N N . ASN A 1 46 ? -19.398 17.700 -6.161 1.00 12.33 46 ASN A N 9
ATOM 11512 C CA . ASN A 1 46 ? -19.975 18.270 -4.949 1.00 54.44 46 ASN A CA 9
ATOM 11513 C C . ASN A 1 46 ? -20.864 19.465 -5.281 1.00 51.41 46 ASN A C 9
ATOM 11514 O O . ASN A 1 46 ? -22.065 19.473 -5.007 1.00 32.42 46 ASN A O 9
ATOM 11525 N N . PRO A 1 47 ? -20.262 20.502 -5.883 1.00 31.24 47 PRO A N 9
ATOM 11526 C CA . PRO A 1 47 ? -20.980 21.721 -6.267 1.00 24.33 47 PRO A CA 9
ATOM 11527 C C . PRO A 1 47 ? -21.948 21.485 -7.420 1.00 74.51 47 PRO A C 9
ATOM 11528 O O . PRO A 1 47 ? -21.935 20.427 -8.049 1.00 33.40 47 PRO A O 9
ATOM 11539 N N . THR A 1 48 ? -22.788 22.479 -7.695 1.00 31.11 48 THR A N 9
ATOM 11540 C CA . THR A 1 48 ? -23.763 22.379 -8.773 1.00 51.32 48 THR A CA 9
ATOM 11541 C C . THR A 1 48 ? -23.226 22.995 -10.060 1.00 42.22 48 THR A C 9
ATOM 11542 O O . THR A 1 48 ? -22.271 23.772 -10.037 1.00 2.32 48 THR A O 9
ATOM 11553 N N . LYS A 1 49 ? -23.844 22.645 -11.182 1.00 11.45 49 LYS A N 9
ATOM 11554 C CA . LYS A 1 49 ? -23.430 23.165 -12.479 1.00 22.34 49 LYS A CA 9
ATOM 11555 C C . LYS A 1 49 ? -23.586 24.681 -12.532 1.00 53.11 49 LYS A C 9
ATOM 11556 O O . LYS A 1 49 ? -22.784 25.374 -13.158 1.00 55.02 49 LYS A O 9
ATOM 11575 N N . GLN A 1 50 ? -24.622 25.188 -11.872 1.00 73.22 50 GLN A N 9
ATOM 11576 C CA . GLN A 1 50 ? -24.881 26.624 -11.844 1.00 34.41 50 GLN A CA 9
ATOM 11577 C C . GLN A 1 50 ? -23.827 27.351 -11.017 1.00 32.42 50 GLN A C 9
ATOM 11578 O O . GLN A 1 50 ? -23.459 28.486 -11.320 1.00 1.41 50 GLN A O 9
ATOM 11592 N N . LYS A 1 51 ? -23.343 26.690 -9.971 1.00 50.42 51 LYS A N 9
ATOM 11593 C CA . LYS A 1 51 ? -22.330 27.273 -9.099 1.00 13.13 51 LYS A CA 9
ATOM 11594 C C . LYS A 1 51 ? -20.975 27.324 -9.797 1.00 25.32 51 LYS A C 9
ATOM 11595 O O . LYS A 1 51 ? -20.272 28.332 -9.735 1.00 62.11 51 LYS A O 9
ATOM 11614 N N . ILE A 1 52 ? -20.616 26.230 -10.463 1.00 5.51 52 ILE A N 9
ATOM 11615 C CA . ILE A 1 52 ? -19.347 26.152 -11.174 1.00 72.44 52 ILE A CA 9
ATOM 11616 C C . ILE A 1 52 ? -19.358 27.037 -12.416 1.00 71.41 52 ILE A C 9
ATOM 11617 O O . ILE A 1 52 ? -18.339 27.622 -12.784 1.00 23.14 52 ILE A O 9
ATOM 11633 N N . SER A 1 53 ? -20.517 27.131 -13.059 1.00 55.24 53 SER A N 9
ATOM 11634 C CA . SER A 1 53 ? -20.662 27.943 -14.262 1.00 61.21 53 SER A CA 9
ATOM 11635 C C . SER A 1 53 ? -20.486 29.424 -13.941 1.00 63.34 53 SER A C 9
ATOM 11636 O O . SER A 1 53 ? -19.956 30.186 -14.750 1.00 32.24 53 SER A O 9
ATOM 11644 N N . GLU A 1 54 ? -20.934 29.825 -12.755 1.00 20.53 54 GLU A N 9
ATOM 11645 C CA . GLU A 1 54 ? -20.826 31.214 -12.328 1.00 52.00 54 GLU A CA 9
ATOM 11646 C C . GLU A 1 54 ? -19.384 31.565 -11.974 1.00 54.22 54 GLU A C 9
ATOM 11647 O O . GLU A 1 54 ? -18.938 32.693 -12.189 1.00 3.31 54 GLU A O 9
ATOM 11659 N N . ILE A 1 55 ? -18.661 30.591 -11.432 1.00 53.15 55 ILE A N 9
ATOM 11660 C CA . ILE A 1 55 ? -17.270 30.797 -11.049 1.00 60.23 55 ILE A CA 9
ATOM 11661 C C . ILE A 1 55 ? -16.361 30.830 -12.274 1.00 52.22 55 ILE A C 9
ATOM 11662 O O . ILE A 1 55 ? -15.377 31.569 -12.311 1.00 24.14 55 ILE A O 9
ATOM 11678 N N . VAL A 1 56 ? -16.699 30.025 -13.276 1.00 54.12 56 VAL A N 9
ATOM 11679 C CA . VAL A 1 56 ? -15.917 29.964 -14.505 1.00 74.43 56 VAL A CA 9
ATOM 11680 C C . VAL A 1 56 ? -16.108 31.224 -15.342 1.00 1.54 56 VAL A C 9
ATOM 11681 O O . VAL A 1 56 ? -15.148 31.778 -15.878 1.00 50.35 56 VAL A O 9
ATOM 11694 N N . LYS A 1 57 ? -17.354 31.672 -15.450 1.00 74.11 57 LYS A N 9
ATOM 11695 C CA . LYS A 1 57 ? -17.673 32.868 -16.221 1.00 41.44 57 LYS A CA 9
ATOM 11696 C C . LYS A 1 57 ? -17.218 34.126 -15.487 1.00 10.24 57 LYS A C 9
ATOM 11697 O O . LYS A 1 57 ? -16.965 35.159 -16.105 1.00 53.04 57 LYS A O 9
ATOM 11716 N N . ASP A 1 58 ? -17.117 34.030 -14.166 1.00 23.32 58 ASP A N 9
ATOM 11717 C CA . ASP A 1 58 ? -16.689 35.158 -13.348 1.00 41.41 58 ASP A CA 9
ATOM 11718 C C . ASP A 1 58 ? -15.169 35.271 -13.328 1.00 72.14 58 ASP A C 9
ATOM 11719 O O . ASP A 1 58 ? -14.618 36.368 -13.220 1.00 44.30 58 ASP A O 9
ATOM 11728 N N . TYR A 1 59 ? -14.495 34.132 -13.434 1.00 31.22 59 TYR A N 9
ATOM 11729 C CA . TYR A 1 59 ? -13.037 34.102 -13.425 1.00 62.35 59 TYR A CA 9
ATOM 11730 C C . TYR A 1 59 ? -12.479 34.326 -14.828 1.00 21.12 59 TYR A C 9
ATOM 11731 O O . TYR A 1 59 ? -11.368 34.830 -14.993 1.00 24.21 59 TYR A O 9
ATOM 11749 N N . ASP A 1 60 ? -13.259 33.947 -15.834 1.00 23.41 60 ASP A N 9
ATOM 11750 C CA . ASP A 1 60 ? -12.846 34.107 -17.224 1.00 63.22 60 ASP A CA 9
ATOM 11751 C C . ASP A 1 60 ? -13.511 35.328 -17.851 1.00 34.30 60 ASP A C 9
ATOM 11752 O O . ASP A 1 60 ? -14.314 35.203 -18.776 1.00 14.31 60 ASP A O 9
ATOM 11761 N N . LYS A 1 61 ? -13.172 36.507 -17.342 1.00 34.33 61 LYS A N 9
ATOM 11762 C CA . LYS A 1 61 ? -13.736 37.751 -17.852 1.00 75.21 61 LYS A CA 9
ATOM 11763 C C . LYS A 1 61 ? -12.682 38.557 -18.606 1.00 41.43 61 LYS A C 9
ATOM 11764 O O . LYS A 1 61 ? -13.010 39.466 -19.369 1.00 44.41 61 LYS A O 9
ATOM 11783 N N . ASP A 1 62 ? -11.417 38.219 -18.386 1.00 33.35 62 ASP A N 9
ATOM 11784 C CA . ASP A 1 62 ? -10.315 38.910 -19.047 1.00 1.51 62 ASP A CA 9
ATOM 11785 C C . ASP A 1 62 ? -9.994 38.262 -20.389 1.00 31.41 62 ASP A C 9
ATOM 11786 O O . ASP A 1 62 ? -9.001 38.600 -21.031 1.00 75.14 62 ASP A O 9
ATOM 11795 N N . ASN A 1 63 ? -10.841 37.326 -20.807 1.00 60.21 63 ASN A N 9
ATOM 11796 C CA . ASN A 1 63 ? -10.646 36.628 -22.073 1.00 42.34 63 ASN A CA 9
ATOM 11797 C C . ASN A 1 63 ? -11.984 36.325 -22.738 1.00 30.35 63 ASN A C 9
ATOM 11798 O O . ASN A 1 63 ? -12.347 36.943 -23.739 1.00 43.41 63 ASN A O 9
ATOM 11809 N N . SER A 1 64 ? -12.714 35.367 -22.175 1.00 3.34 64 SER A N 9
ATOM 11810 C CA . SER A 1 64 ? -14.012 34.978 -22.715 1.00 72.12 64 SER A CA 9
ATOM 11811 C C . SER A 1 64 ? -14.641 33.872 -21.873 1.00 14.31 64 SER A C 9
ATOM 11812 O O . SER A 1 64 ? -14.164 33.558 -20.783 1.00 41.52 64 SER A O 9
ATOM 11820 N N . GLY A 1 65 ? -15.717 33.283 -22.388 1.00 51.03 65 GLY A N 9
ATOM 11821 C CA . GLY A 1 65 ? -16.395 32.220 -21.671 1.00 21.34 65 GLY A CA 9
ATOM 11822 C C . GLY A 1 65 ? -16.003 30.843 -22.170 1.00 72.23 65 GLY A C 9
ATOM 11823 O O . GLY A 1 65 ? -16.785 29.896 -22.085 1.00 21.02 65 GLY A O 9
ATOM 11827 N N . LYS A 1 66 ? -14.788 30.730 -22.697 1.00 32.10 66 LYS A N 9
ATOM 11828 C CA . LYS A 1 66 ? -14.292 29.459 -23.213 1.00 20.01 66 LYS A CA 9
ATOM 11829 C C . LYS A 1 66 ? -13.034 29.023 -22.469 1.00 61.32 66 LYS A C 9
ATOM 11830 O O . LYS A 1 66 ? -12.423 29.812 -21.748 1.00 71.52 66 LYS A O 9
ATOM 11849 N N . PHE A 1 67 ? -12.652 27.763 -22.651 1.00 43.12 67 PHE A N 9
ATOM 11850 C CA . PHE A 1 67 ? -11.465 27.223 -21.997 1.00 42.41 67 PHE A CA 9
ATOM 11851 C C . PHE A 1 67 ? -10.563 26.517 -23.004 1.00 52.13 67 PHE A C 9
ATOM 11852 O O . PHE A 1 67 ? -11.021 25.685 -23.788 1.00 52.45 67 PHE A O 9
ATOM 11869 N N . ASP A 1 68 ? -9.279 26.856 -22.978 1.00 40.35 68 ASP A N 9
ATOM 11870 C CA . ASP A 1 68 ? -8.310 26.256 -23.888 1.00 14.21 68 ASP A CA 9
ATOM 11871 C C . ASP A 1 68 ? -7.323 25.376 -23.129 1.00 0.33 68 ASP A C 9
ATOM 11872 O O . ASP A 1 68 ? -6.848 25.744 -22.055 1.00 41.24 68 ASP A O 9
ATOM 11881 N N . GLN A 1 69 ? -7.021 24.211 -23.693 1.00 11.33 69 GLN A N 9
ATOM 11882 C CA . GLN A 1 69 ? -6.093 23.277 -23.066 1.00 54.01 69 GLN A CA 9
ATOM 11883 C C . GLN A 1 69 ? -4.810 23.986 -22.646 1.00 3.42 69 GLN A C 9
ATOM 11884 O O . GLN A 1 69 ? -4.217 23.657 -21.618 1.00 13.03 69 GLN A O 9
ATOM 11898 N N . GLU A 1 70 ? -4.388 24.960 -23.445 1.00 71.04 70 GLU A N 9
ATOM 11899 C CA . GLU A 1 70 ? -3.174 25.715 -23.154 1.00 32.24 70 GLU A CA 9
ATOM 11900 C C . GLU A 1 70 ? -3.266 26.388 -21.788 1.00 32.30 70 GLU A C 9
ATOM 11901 O O . GLU A 1 70 ? -2.281 26.467 -21.054 1.00 70.22 70 GLU A O 9
ATOM 11913 N N . THR A 1 71 ? -4.458 26.872 -21.452 1.00 33.21 71 THR A N 9
ATOM 11914 C CA . THR A 1 71 ? -4.680 27.540 -20.176 1.00 71.44 71 THR A CA 9
ATOM 11915 C C . THR A 1 71 ? -4.481 26.578 -19.010 1.00 52.11 71 THR A C 9
ATOM 11916 O O . THR A 1 71 ? -3.815 26.907 -18.028 1.00 11.43 71 THR A O 9
ATOM 11927 N N . PHE A 1 72 ? -5.060 25.389 -19.126 1.00 13.25 72 PHE A N 9
ATOM 11928 C CA . PHE A 1 72 ? -4.947 24.378 -18.080 1.00 53.32 72 PHE A CA 9
ATOM 11929 C C . PHE A 1 72 ? -3.507 23.894 -17.947 1.00 20.45 72 PHE A C 9
ATOM 11930 O O . PHE A 1 72 ? -3.019 23.655 -16.840 1.00 15.34 72 PHE A O 9
ATOM 11947 N N . LEU A 1 73 ? -2.829 23.749 -19.080 1.00 53.12 73 LEU A N 9
ATOM 11948 C CA . LEU A 1 73 ? -1.445 23.292 -19.092 1.00 64.15 73 LEU A CA 9
ATOM 11949 C C . LEU A 1 73 ? -0.513 24.366 -18.539 1.00 73.44 73 LEU A C 9
ATOM 11950 O O . LEU A 1 73 ? 0.528 24.060 -17.955 1.00 53.22 73 LEU A O 9
ATOM 11966 N N . THR A 1 74 ? -0.892 25.626 -18.726 1.00 34.11 74 THR A N 9
ATOM 11967 C CA . THR A 1 74 ? -0.092 26.745 -18.247 1.00 50.43 74 THR A CA 9
ATOM 11968 C C . THR A 1 74 ? -0.256 26.934 -16.743 1.00 55.01 74 THR A C 9
ATOM 11969 O O . THR A 1 74 ? 0.719 27.160 -16.026 1.00 52.31 74 THR A O 9
ATOM 11980 N N . ILE A 1 75 ? -1.495 26.839 -16.271 1.00 72.15 75 ILE A N 9
ATOM 11981 C CA . ILE A 1 75 ? -1.786 26.998 -14.852 1.00 51.22 75 ILE A CA 9
ATOM 11982 C C . ILE A 1 75 ? -1.286 25.800 -14.051 1.00 52.12 75 ILE A C 9
ATOM 11983 O O . ILE A 1 75 ? -0.826 25.946 -12.920 1.00 63.53 75 ILE A O 9
ATOM 11999 N N . MET A 1 76 ? -1.379 24.616 -14.648 1.00 72.21 76 MET A N 9
ATOM 12000 C CA . MET A 1 76 ? -0.933 23.393 -13.991 1.00 62.11 76 MET A CA 9
ATOM 12001 C C . MET A 1 76 ? 0.590 23.295 -14.000 1.00 2.33 76 MET A C 9
ATOM 12002 O O . MET A 1 76 ? 1.189 22.708 -13.098 1.00 54.43 76 MET A O 9
ATOM 12016 N N . LEU A 1 77 ? 1.209 23.872 -15.024 1.00 2.10 77 LEU A N 9
ATOM 12017 C CA . LEU A 1 77 ? 2.662 23.850 -15.150 1.00 5.24 77 LEU A CA 9
ATOM 12018 C C . LEU A 1 77 ? 3.304 24.898 -14.245 1.00 14.35 77 LEU A C 9
ATOM 12019 O O . LEU A 1 77 ? 4.347 24.654 -13.642 1.00 22.34 77 LEU A O 9
ATOM 12035 N N . GLU A 1 78 ? 2.669 26.063 -14.156 1.00 64.42 78 GLU A N 9
ATOM 12036 C CA . GLU A 1 78 ? 3.179 27.146 -13.323 1.00 15.11 78 GLU A CA 9
ATOM 12037 C C . GLU A 1 78 ? 2.931 26.859 -11.845 1.00 71.51 78 GLU A C 9
ATOM 12038 O O . GLU A 1 78 ? 3.684 27.309 -10.980 1.00 14.24 78 GLU A O 9
ATOM 12050 N N . TYR A 1 79 ? 1.873 26.108 -11.563 1.00 33.50 79 TYR A N 9
ATOM 12051 C CA . TYR A 1 79 ? 1.524 25.763 -10.191 1.00 24.14 79 TYR A CA 9
ATOM 12052 C C . TYR A 1 79 ? 2.351 24.578 -9.701 1.00 3.41 79 TYR A C 9
ATOM 12053 O O . TYR A 1 79 ? 2.698 24.493 -8.523 1.00 3.44 79 TYR A O 9
ATOM 12071 N N . GLY A 1 80 ? 2.663 23.663 -10.614 1.00 41.02 80 GLY A N 9
ATOM 12072 C CA . GLY A 1 80 ? 3.447 22.496 -10.257 1.00 22.42 80 GLY A CA 9
ATOM 12073 C C . GLY A 1 80 ? 2.622 21.224 -10.249 1.00 0.42 80 GLY A C 9
ATOM 12074 O O . GLY A 1 80 ? 3.167 20.123 -10.323 1.00 65.22 80 GLY A O 9
ATOM 12078 N N . GLN A 1 81 ? 1.304 21.376 -10.157 1.00 63.33 81 GLN A N 9
ATOM 12079 C CA . GLN A 1 81 ? 0.404 20.229 -10.137 1.00 72.05 81 GLN A CA 9
ATOM 12080 C C . GLN A 1 81 ? -1.050 20.681 -10.047 1.00 2.20 81 GLN A C 9
ATOM 12081 O O . GLN A 1 81 ? -1.941 20.055 -10.620 1.00 52.41 81 GLN A O 9
ATOM 12095 N N . GLU A 1 82 ? -1.282 21.771 -9.321 1.00 31.24 82 GLU A N 9
ATOM 12096 C CA . GLU A 1 82 ? -2.629 22.305 -9.154 1.00 23.31 82 GLU A CA 9
ATOM 12097 C C . GLU A 1 82 ? -3.522 21.308 -8.420 1.00 61.35 82 GLU A C 9
ATOM 12098 O O . GLU A 1 82 ? -3.129 20.167 -8.178 1.00 45.04 82 GLU A O 9
ATOM 12110 N N . VAL A 1 83 ? -4.725 21.749 -8.068 1.00 63.24 83 VAL A N 9
ATOM 12111 C CA . VAL A 1 83 ? -5.675 20.898 -7.361 1.00 62.55 83 VAL A CA 9
ATOM 12112 C C . VAL A 1 83 ? -6.023 19.664 -8.185 1.00 24.44 83 VAL A C 9
ATOM 12113 O O . VAL A 1 83 ? -6.349 18.611 -7.636 1.00 2.42 83 VAL A O 9
ATOM 12126 N N . ASP A 1 84 ? -5.949 19.798 -9.504 1.00 1.31 84 ASP A N 9
ATOM 12127 C CA . ASP A 1 84 ? -6.255 18.693 -10.404 1.00 33.43 84 ASP A CA 9
ATOM 12128 C C . ASP A 1 84 ? -5.390 17.477 -10.085 1.00 73.04 84 ASP A C 9
ATOM 12129 O O . ASP A 1 84 ? -4.319 17.604 -9.492 1.00 44.14 84 ASP A O 9
ATOM 12138 N N . SER A 1 85 ? -5.861 16.300 -10.484 1.00 51.12 85 SER A N 9
ATOM 12139 C CA . SER A 1 85 ? -5.133 15.061 -10.237 1.00 53.23 85 SER A CA 9
ATOM 12140 C C . SER A 1 85 ? -4.769 14.375 -11.550 1.00 64.43 85 SER A C 9
ATOM 12141 O O . SER A 1 85 ? -3.986 13.426 -11.537 1.00 12.23 85 SER A O 9
ATOM 12151 N N . MET A 1 1 ? 3.659 -1.641 -13.726 1.00 41.41 1 MET A N 10
ATOM 12152 C CA . MET A 1 1 ? 3.725 -2.556 -12.591 1.00 71.32 1 MET A CA 10
ATOM 12153 C C . MET A 1 1 ? 3.783 -1.786 -11.276 1.00 45.14 1 MET A C 10
ATOM 12154 O O . MET A 1 1 ? 4.174 -0.619 -11.245 1.00 22.11 1 MET A O 10
ATOM 12168 N N . SER A 1 2 ? 3.391 -2.447 -10.191 1.00 31.12 2 SER A N 10
ATOM 12169 C CA . SER A 1 2 ? 3.395 -1.823 -8.873 1.00 61.41 2 SER A CA 10
ATOM 12170 C C . SER A 1 2 ? 2.636 -0.500 -8.895 1.00 14.32 2 SER A C 10
ATOM 12171 O O . SER A 1 2 ? 3.231 0.570 -8.775 1.00 30.22 2 SER A O 10
ATOM 12179 N N . GLU A 1 3 ? 1.319 -0.584 -9.053 1.00 45.43 3 GLU A N 10
ATOM 12180 C CA . GLU A 1 3 ? 0.477 0.607 -9.092 1.00 60.30 3 GLU A CA 10
ATOM 12181 C C . GLU A 1 3 ? 0.880 1.519 -10.247 1.00 22.24 3 GLU A C 10
ATOM 12182 O O . GLU A 1 3 ? 1.820 1.225 -10.984 1.00 23.50 3 GLU A O 10
ATOM 12194 N N . GLN A 1 4 ? 0.160 2.626 -10.397 1.00 73.44 4 GLN A N 10
ATOM 12195 C CA . GLN A 1 4 ? 0.443 3.581 -11.464 1.00 4.41 4 GLN A CA 10
ATOM 12196 C C . GLN A 1 4 ? 0.087 5.000 -11.031 1.00 33.15 4 GLN A C 10
ATOM 12197 O O . GLN A 1 4 ? -0.903 5.218 -10.333 1.00 75.00 4 GLN A O 10
ATOM 12211 N N . LYS A 1 5 ? 0.901 5.961 -11.452 1.00 51.13 5 LYS A N 10
ATOM 12212 C CA . LYS A 1 5 ? 0.674 7.361 -11.110 1.00 12.51 5 LYS A CA 10
ATOM 12213 C C . LYS A 1 5 ? 0.159 8.138 -12.316 1.00 74.14 5 LYS A C 10
ATOM 12214 O O . LYS A 1 5 ? 0.894 8.378 -13.275 1.00 3.10 5 LYS A O 10
ATOM 12233 N N . LYS A 1 6 ? -1.109 8.533 -12.264 1.00 44.23 6 LYS A N 10
ATOM 12234 C CA . LYS A 1 6 ? -1.723 9.287 -13.350 1.00 74.31 6 LYS A CA 10
ATOM 12235 C C . LYS A 1 6 ? -1.971 10.734 -12.936 1.00 74.42 6 LYS A C 10
ATOM 12236 O O . LYS A 1 6 ? -2.872 11.393 -13.455 1.00 23.30 6 LYS A O 10
ATOM 12255 N N . VAL A 1 7 ? -1.163 11.224 -12.000 1.00 13.13 7 VAL A N 10
ATOM 12256 C CA . VAL A 1 7 ? -1.294 12.594 -11.519 1.00 2.31 7 VAL A CA 10
ATOM 12257 C C . VAL A 1 7 ? 0.042 13.326 -11.576 1.00 31.42 7 VAL A C 10
ATOM 12258 O O . VAL A 1 7 ? 1.090 12.754 -11.274 1.00 25.34 7 VAL A O 10
ATOM 12271 N N . LEU A 1 8 ? -0.001 14.596 -11.966 1.00 43.21 8 LEU A N 10
ATOM 12272 C CA . LEU A 1 8 ? 1.206 15.408 -12.062 1.00 31.41 8 LEU A CA 10
ATOM 12273 C C . LEU A 1 8 ? 2.232 14.752 -12.980 1.00 25.32 8 LEU A C 10
ATOM 12274 O O . LEU A 1 8 ? 3.435 14.988 -12.856 1.00 13.12 8 LEU A O 10
ATOM 12290 N N . THR A 1 9 ? 1.750 13.925 -13.903 1.00 73.10 9 THR A N 10
ATOM 12291 C CA . THR A 1 9 ? 2.624 13.235 -14.843 1.00 15.15 9 THR A CA 10
ATOM 12292 C C . THR A 1 9 ? 2.180 13.472 -16.283 1.00 62.45 9 THR A C 10
ATOM 12293 O O . THR A 1 9 ? 1.111 14.028 -16.529 1.00 44.34 9 THR A O 10
ATOM 12304 N N . ALA A 1 10 ? 3.010 13.048 -17.230 1.00 10.13 10 ALA A N 10
ATOM 12305 C CA . ALA A 1 10 ? 2.702 13.212 -18.645 1.00 0.21 10 ALA A CA 10
ATOM 12306 C C . ALA A 1 10 ? 1.310 12.678 -18.969 1.00 54.12 10 ALA A C 10
ATOM 12307 O O . ALA A 1 10 ? 0.576 13.274 -19.756 1.00 32.12 10 ALA A O 10
ATOM 12314 N N . GLU A 1 11 ? 0.956 11.552 -18.357 1.00 35.12 11 GLU A N 10
ATOM 12315 C CA . GLU A 1 11 ? -0.347 10.939 -18.583 1.00 11.42 11 GLU A CA 10
ATOM 12316 C C . GLU A 1 11 ? -1.472 11.940 -18.330 1.00 72.33 11 GLU A C 10
ATOM 12317 O O . GLU A 1 11 ? -2.465 11.969 -19.055 1.00 2.03 11 GLU A O 10
ATOM 12329 N N . GLU A 1 12 ? -1.305 12.759 -17.295 1.00 21.34 12 GLU A N 10
ATOM 12330 C CA . GLU A 1 12 ? -2.306 13.760 -16.946 1.00 54.30 12 GLU A CA 10
ATOM 12331 C C . GLU A 1 12 ? -2.423 14.817 -18.040 1.00 51.33 12 GLU A C 10
ATOM 12332 O O . GLU A 1 12 ? -3.525 15.215 -18.418 1.00 24.34 12 GLU A O 10
ATOM 12344 N N . GLN A 1 13 ? -1.279 15.269 -18.543 1.00 62.53 13 GLN A N 10
ATOM 12345 C CA . GLN A 1 13 ? -1.253 16.281 -19.593 1.00 45.13 13 GLN A CA 10
ATOM 12346 C C . GLN A 1 13 ? -1.978 15.789 -20.841 1.00 61.42 13 GLN A C 10
ATOM 12347 O O . GLN A 1 13 ? -2.869 16.462 -21.357 1.00 55.22 13 GLN A O 10
ATOM 12361 N N . GLN A 1 14 ? -1.589 14.613 -21.321 1.00 62.22 14 GLN A N 10
ATOM 12362 C CA . GLN A 1 14 ? -2.201 14.032 -22.510 1.00 42.33 14 GLN A CA 10
ATOM 12363 C C . GLN A 1 14 ? -3.682 13.749 -22.276 1.00 63.51 14 GLN A C 10
ATOM 12364 O O . GLN A 1 14 ? -4.504 13.916 -23.176 1.00 62.14 14 GLN A O 10
ATOM 12378 N N . GLU A 1 15 ? -4.013 13.319 -21.062 1.00 72.31 15 GLU A N 10
ATOM 12379 C CA . GLU A 1 15 ? -5.394 13.013 -20.712 1.00 4.03 15 GLU A CA 10
ATOM 12380 C C . GLU A 1 15 ? -6.247 14.277 -20.696 1.00 75.43 15 GLU A C 10
ATOM 12381 O O . GLU A 1 15 ? -7.433 14.244 -21.021 1.00 13.31 15 GLU A O 10
ATOM 12393 N N . TYR A 1 16 ? -5.632 15.393 -20.317 1.00 13.12 16 TYR A N 10
ATOM 12394 C CA . TYR A 1 16 ? -6.333 16.670 -20.256 1.00 20.03 16 TYR A CA 10
ATOM 12395 C C . TYR A 1 16 ? -6.584 17.221 -21.657 1.00 30.32 16 TYR A C 10
ATOM 12396 O O . TYR A 1 16 ? -7.718 17.535 -22.020 1.00 25.41 16 TYR A O 10
ATOM 12414 N N . LYS A 1 17 ? -5.517 17.334 -22.440 1.00 70.54 17 LYS A N 10
ATOM 12415 C CA . LYS A 1 17 ? -5.617 17.845 -23.802 1.00 52.51 17 LYS A CA 10
ATOM 12416 C C . LYS A 1 17 ? -6.571 16.993 -24.633 1.00 11.24 17 LYS A C 10
ATOM 12417 O O . LYS A 1 17 ? -7.367 17.517 -25.412 1.00 13.20 17 LYS A O 10
ATOM 12436 N N . GLU A 1 18 ? -6.484 15.677 -24.462 1.00 33.40 18 GLU A N 10
ATOM 12437 C CA . GLU A 1 18 ? -7.340 14.754 -25.197 1.00 23.45 18 GLU A CA 10
ATOM 12438 C C . GLU A 1 18 ? -8.778 14.827 -24.693 1.00 4.11 18 GLU A C 10
ATOM 12439 O O . GLU A 1 18 ? -9.725 14.639 -25.456 1.00 15.22 18 GLU A O 10
ATOM 12451 N N . ALA A 1 19 ? -8.934 15.100 -23.402 1.00 62.35 19 ALA A N 10
ATOM 12452 C CA . ALA A 1 19 ? -10.255 15.200 -22.795 1.00 34.14 19 ALA A CA 10
ATOM 12453 C C . ALA A 1 19 ? -11.066 16.326 -23.428 1.00 42.52 19 ALA A C 10
ATOM 12454 O O . ALA A 1 19 ? -12.231 16.143 -23.781 1.00 45.21 19 ALA A O 10
ATOM 12461 N N . PHE A 1 20 ? -10.444 17.491 -23.567 1.00 64.42 20 PHE A N 10
ATOM 12462 C CA . PHE A 1 20 ? -11.108 18.648 -24.155 1.00 32.31 20 PHE A CA 10
ATOM 12463 C C . PHE A 1 20 ? -11.277 18.470 -25.662 1.00 74.53 20 PHE A C 10
ATOM 12464 O O . PHE A 1 20 ? -12.261 18.925 -26.244 1.00 21.02 20 PHE A O 10
ATOM 12481 N N . GLN A 1 21 ? -10.308 17.808 -26.285 1.00 22.32 21 GLN A N 10
ATOM 12482 C CA . GLN A 1 21 ? -10.348 17.572 -27.724 1.00 23.23 21 GLN A CA 10
ATOM 12483 C C . GLN A 1 21 ? -11.459 16.591 -28.083 1.00 35.32 21 GLN A C 10
ATOM 12484 O O . GLN A 1 21 ? -12.174 16.781 -29.068 1.00 33.00 21 GLN A O 10
ATOM 12498 N N . LEU A 1 22 ? -11.598 15.542 -27.281 1.00 71.40 22 LEU A N 10
ATOM 12499 C CA . LEU A 1 22 ? -12.622 14.530 -27.514 1.00 11.13 22 LEU A CA 10
ATOM 12500 C C . LEU A 1 22 ? -14.017 15.111 -27.314 1.00 42.52 22 LEU A C 10
ATOM 12501 O O . LEU A 1 22 ? -14.972 14.701 -27.974 1.00 12.21 22 LEU A O 10
ATOM 12517 N N . PHE A 1 23 ? -14.128 16.070 -26.400 1.00 21.13 23 PHE A N 10
ATOM 12518 C CA . PHE A 1 23 ? -15.407 16.708 -26.113 1.00 54.30 23 PHE A CA 10
ATOM 12519 C C . PHE A 1 23 ? -15.687 17.833 -27.105 1.00 75.52 23 PHE A C 10
ATOM 12520 O O . PHE A 1 23 ? -16.817 18.309 -27.218 1.00 21.10 23 PHE A O 10
ATOM 12537 N N . ASP A 1 24 ? -14.650 18.255 -27.821 1.00 62.45 24 ASP A N 10
ATOM 12538 C CA . ASP A 1 24 ? -14.783 19.324 -28.804 1.00 63.34 24 ASP A CA 10
ATOM 12539 C C . ASP A 1 24 ? -14.551 18.796 -30.215 1.00 35.42 24 ASP A C 10
ATOM 12540 O O . ASP A 1 24 ? -13.532 19.090 -30.840 1.00 33.31 24 ASP A O 10
ATOM 12549 N N . LYS A 1 25 ? -15.503 18.014 -30.713 1.00 22.12 25 LYS A N 10
ATOM 12550 C CA . LYS A 1 25 ? -15.404 17.444 -32.051 1.00 40.21 25 LYS A CA 10
ATOM 12551 C C . LYS A 1 25 ? -15.134 18.531 -33.087 1.00 12.31 25 LYS A C 10
ATOM 12552 O O . LYS A 1 25 ? -14.517 18.276 -34.121 1.00 15.34 25 LYS A O 10
ATOM 12571 N N . ASP A 1 26 ? -15.600 19.742 -32.802 1.00 24.22 26 ASP A N 10
ATOM 12572 C CA . ASP A 1 26 ? -15.407 20.868 -33.707 1.00 20.35 26 ASP A CA 10
ATOM 12573 C C . ASP A 1 26 ? -13.923 21.157 -33.906 1.00 35.10 26 ASP A C 10
ATOM 12574 O O . ASP A 1 26 ? -13.067 20.370 -33.503 1.00 12.42 26 ASP A O 10
ATOM 12583 N N . ASN A 1 27 ? -13.625 22.291 -34.532 1.00 31.34 27 ASN A N 10
ATOM 12584 C CA . ASN A 1 27 ? -12.243 22.683 -34.787 1.00 33.31 27 ASN A CA 10
ATOM 12585 C C . ASN A 1 27 ? -11.842 23.865 -33.909 1.00 12.22 27 ASN A C 10
ATOM 12586 O O . ASN A 1 27 ? -10.889 24.582 -34.213 1.00 13.31 27 ASN A O 10
ATOM 12597 N N . ASP A 1 28 ? -12.576 24.060 -32.820 1.00 42.54 28 ASP A N 10
ATOM 12598 C CA . ASP A 1 28 ? -12.298 25.154 -31.896 1.00 64.53 28 ASP A CA 10
ATOM 12599 C C . ASP A 1 28 ? -11.210 24.761 -30.902 1.00 62.41 28 ASP A C 10
ATOM 12600 O O . ASP A 1 28 ? -10.451 25.607 -30.429 1.00 31.14 28 ASP A O 10
ATOM 12609 N N . ASN A 1 29 ? -11.140 23.471 -30.587 1.00 41.11 29 ASN A N 10
ATOM 12610 C CA . ASN A 1 29 ? -10.146 22.966 -29.647 1.00 13.51 29 ASN A CA 10
ATOM 12611 C C . ASN A 1 29 ? -10.302 23.628 -28.282 1.00 41.32 29 ASN A C 10
ATOM 12612 O O . ASN A 1 29 ? -9.317 23.899 -27.594 1.00 4.52 29 ASN A O 10
ATOM 12623 N N . LYS A 1 30 ? -11.547 23.886 -27.895 1.00 52.21 30 LYS A N 10
ATOM 12624 C CA . LYS A 1 30 ? -11.835 24.515 -26.611 1.00 61.12 30 LYS A CA 10
ATOM 12625 C C . LYS A 1 30 ? -13.130 23.971 -26.017 1.00 40.04 30 LYS A C 10
ATOM 12626 O O . LYS A 1 30 ? -13.870 23.242 -26.677 1.00 32.44 30 LYS A O 10
ATOM 12645 N N . LEU A 1 31 ? -13.398 24.331 -24.767 1.00 41.32 31 LEU A N 10
ATOM 12646 C CA . LEU A 1 31 ? -14.605 23.880 -24.083 1.00 11.41 31 LEU A CA 10
ATOM 12647 C C . LEU A 1 31 ? -15.297 25.040 -23.376 1.00 52.24 31 LEU A C 10
ATOM 12648 O O . LEU A 1 31 ? -14.660 25.818 -22.665 1.00 30.42 31 LEU A O 10
ATOM 12664 N N . THR A 1 32 ? -16.607 25.152 -23.575 1.00 44.13 32 THR A N 10
ATOM 12665 C CA . THR A 1 32 ? -17.386 26.218 -22.956 1.00 23.43 32 THR A CA 10
ATOM 12666 C C . THR A 1 32 ? -17.598 25.952 -21.470 1.00 21.52 32 THR A C 10
ATOM 12667 O O . THR A 1 32 ? -17.226 24.895 -20.960 1.00 45.32 32 THR A O 10
ATOM 12678 N N . ALA A 1 33 ? -18.197 26.917 -20.780 1.00 11.31 33 ALA A N 10
ATOM 12679 C CA . ALA A 1 33 ? -18.460 26.785 -19.353 1.00 51.33 33 ALA A CA 10
ATOM 12680 C C . ALA A 1 33 ? -19.131 25.452 -19.039 1.00 35.00 33 ALA A C 10
ATOM 12681 O O . ALA A 1 33 ? -18.720 24.741 -18.123 1.00 2.12 33 ALA A O 10
ATOM 12688 N N . GLU A 1 34 ? -20.167 25.120 -19.805 1.00 74.33 34 GLU A N 10
ATOM 12689 C CA . GLU A 1 34 ? -20.894 23.873 -19.606 1.00 11.33 34 GLU A CA 10
ATOM 12690 C C . GLU A 1 34 ? -19.973 22.671 -19.789 1.00 2.21 34 GLU A C 10
ATOM 12691 O O . GLU A 1 34 ? -19.950 21.763 -18.959 1.00 64.15 34 GLU A O 10
ATOM 12703 N N . GLU A 1 35 ? -19.217 22.672 -20.882 1.00 65.11 35 GLU A N 10
ATOM 12704 C CA . GLU A 1 35 ? -18.296 21.581 -21.174 1.00 63.11 35 GLU A CA 10
ATOM 12705 C C . GLU A 1 35 ? -17.258 21.432 -20.064 1.00 54.33 35 GLU A C 10
ATOM 12706 O O . GLU A 1 35 ? -16.955 20.321 -19.627 1.00 35.34 35 GLU A O 10
ATOM 12718 N N . LEU A 1 36 ? -16.719 22.558 -19.613 1.00 71.25 36 LEU A N 10
ATOM 12719 C CA . LEU A 1 36 ? -15.715 22.556 -18.554 1.00 52.11 36 LEU A CA 10
ATOM 12720 C C . LEU A 1 36 ? -16.281 21.960 -17.269 1.00 22.14 36 LEU A C 10
ATOM 12721 O O . LEU A 1 36 ? -15.571 21.291 -16.518 1.00 52.45 36 LEU A O 10
ATOM 12737 N N . GLY A 1 37 ? -17.565 22.203 -17.024 1.00 75.31 37 GLY A N 10
ATOM 12738 C CA . GLY A 1 37 ? -18.204 21.681 -15.831 1.00 12.32 37 GLY A CA 10
ATOM 12739 C C . GLY A 1 37 ? -18.214 20.166 -15.794 1.00 63.33 37 GLY A C 10
ATOM 12740 O O . GLY A 1 37 ? -18.105 19.563 -14.726 1.00 4.34 37 GLY A O 10
ATOM 12744 N N . THR A 1 38 ? -18.345 19.547 -16.963 1.00 33.35 38 THR A N 10
ATOM 12745 C CA . THR A 1 38 ? -18.371 18.093 -17.061 1.00 61.43 38 THR A CA 10
ATOM 12746 C C . THR A 1 38 ? -17.001 17.497 -16.754 1.00 13.11 38 THR A C 10
ATOM 12747 O O . THR A 1 38 ? -16.890 16.524 -16.009 1.00 22.12 38 THR A O 10
ATOM 12758 N N . VAL A 1 39 ? -15.962 18.087 -17.334 1.00 34.54 39 VAL A N 10
ATOM 12759 C CA . VAL A 1 39 ? -14.599 17.615 -17.122 1.00 74.53 39 VAL A CA 10
ATOM 12760 C C . VAL A 1 39 ? -14.108 17.966 -15.722 1.00 34.40 39 VAL A C 10
ATOM 12761 O O . VAL A 1 39 ? -13.380 17.194 -15.097 1.00 35.14 39 VAL A O 10
ATOM 12774 N N . MET A 1 40 ? -14.510 19.134 -15.235 1.00 51.32 40 MET A N 10
ATOM 12775 C CA . MET A 1 40 ? -14.112 19.586 -13.906 1.00 13.33 40 MET A CA 10
ATOM 12776 C C . MET A 1 40 ? -14.821 18.780 -12.823 1.00 42.30 40 MET A C 10
ATOM 12777 O O . MET A 1 40 ? -14.254 18.514 -11.763 1.00 63.45 40 MET A O 10
ATOM 12791 N N . ARG A 1 41 ? -16.063 18.393 -13.096 1.00 43.24 41 ARG A N 10
ATOM 12792 C CA . ARG A 1 41 ? -16.848 17.617 -12.143 1.00 54.35 41 ARG A CA 10
ATOM 12793 C C . ARG A 1 41 ? -16.105 16.350 -11.730 1.00 14.41 41 ARG A C 10
ATOM 12794 O O . ARG A 1 41 ? -16.200 15.908 -10.585 1.00 12.52 41 ARG A O 10
ATOM 12815 N N . ALA A 1 42 ? -15.367 15.771 -12.670 1.00 12.11 42 ALA A N 10
ATOM 12816 C CA . ALA A 1 42 ? -14.607 14.556 -12.404 1.00 22.14 42 ALA A CA 10
ATOM 12817 C C . ALA A 1 42 ? -13.570 14.785 -11.309 1.00 14.51 42 ALA A C 10
ATOM 12818 O O . ALA A 1 42 ? -13.061 13.835 -10.713 1.00 1.25 42 ALA A O 10
ATOM 12825 N N . LEU A 1 43 ? -13.263 16.050 -11.048 1.00 73.34 43 LEU A N 10
ATOM 12826 C CA . LEU A 1 43 ? -12.286 16.405 -10.024 1.00 53.32 43 LEU A CA 10
ATOM 12827 C C . LEU A 1 43 ? -12.967 17.050 -8.821 1.00 15.24 43 LEU A C 10
ATOM 12828 O O . LEU A 1 43 ? -12.471 16.973 -7.699 1.00 14.21 43 LEU A O 10
ATOM 12844 N N . GLY A 1 44 ? -14.110 17.686 -9.066 1.00 74.23 44 GLY A N 10
ATOM 12845 C CA . GLY A 1 44 ? -14.841 18.334 -7.993 1.00 3.33 44 GLY A CA 10
ATOM 12846 C C . GLY A 1 44 ? -16.293 17.902 -7.939 1.00 14.44 44 GLY A C 10
ATOM 12847 O O . GLY A 1 44 ? -16.628 16.908 -7.295 1.00 51.53 44 GLY A O 10
ATOM 12851 N N . ALA A 1 45 ? -17.158 18.650 -8.616 1.00 34.34 45 ALA A N 10
ATOM 12852 C CA . ALA A 1 45 ? -18.581 18.339 -8.643 1.00 3.22 45 ALA A CA 10
ATOM 12853 C C . ALA A 1 45 ? -19.197 18.466 -7.254 1.00 43.13 45 ALA A C 10
ATOM 12854 O O . ALA A 1 45 ? -20.302 17.984 -7.008 1.00 50.34 45 ALA A O 10
ATOM 12861 N N . ASN A 1 46 ? -18.474 19.116 -6.348 1.00 72.35 46 ASN A N 10
ATOM 12862 C CA . ASN A 1 46 ? -18.949 19.305 -4.982 1.00 34.11 46 ASN A CA 10
ATOM 12863 C C . ASN A 1 46 ? -20.110 20.295 -4.942 1.00 2.53 46 ASN A C 10
ATOM 12864 O O . ASN A 1 46 ? -21.223 19.968 -4.529 1.00 41.34 46 ASN A O 10
ATOM 12875 N N . PRO A 1 47 ? -19.847 21.534 -5.382 1.00 62.10 47 PRO A N 10
ATOM 12876 C CA . PRO A 1 47 ? -20.857 22.597 -5.408 1.00 64.43 47 PRO A CA 10
ATOM 12877 C C . PRO A 1 47 ? -21.934 22.347 -6.457 1.00 31.30 47 PRO A C 10
ATOM 12878 O O . PRO A 1 47 ? -22.000 21.270 -7.051 1.00 70.21 47 PRO A O 10
ATOM 12889 N N . THR A 1 48 ? -22.776 23.350 -6.683 1.00 33.13 48 THR A N 10
ATOM 12890 C CA . THR A 1 48 ? -23.851 23.239 -7.662 1.00 41.34 48 THR A CA 10
ATOM 12891 C C . THR A 1 48 ? -23.425 23.802 -9.013 1.00 52.34 48 THR A C 10
ATOM 12892 O O . THR A 1 48 ? -22.542 24.657 -9.091 1.00 23.41 48 THR A O 10
ATOM 12903 N N . LYS A 1 49 ? -24.058 23.320 -10.076 1.00 33.04 49 LYS A N 10
ATOM 12904 C CA . LYS A 1 49 ? -23.747 23.776 -11.426 1.00 65.44 49 LYS A CA 10
ATOM 12905 C C . LYS A 1 49 ? -23.842 25.296 -11.522 1.00 4.14 49 LYS A C 10
ATOM 12906 O O . LYS A 1 49 ? -23.029 25.935 -12.187 1.00 60.50 49 LYS A O 10
ATOM 12925 N N . GLN A 1 50 ? -24.839 25.864 -10.852 1.00 74.22 50 GLN A N 10
ATOM 12926 C CA . GLN A 1 50 ? -25.039 27.309 -10.862 1.00 14.13 50 GLN A CA 10
ATOM 12927 C C . GLN A 1 50 ? -23.894 28.022 -10.151 1.00 64.11 50 GLN A C 10
ATOM 12928 O O . GLN A 1 50 ? -23.473 29.105 -10.559 1.00 10.30 50 GLN A O 10
ATOM 12942 N N . LYS A 1 51 ? -23.393 27.408 -9.085 1.00 60.23 51 LYS A N 10
ATOM 12943 C CA . LYS A 1 51 ? -22.296 27.983 -8.315 1.00 3.03 51 LYS A CA 10
ATOM 12944 C C . LYS A 1 51 ? -20.993 27.937 -9.107 1.00 0.42 51 LYS A C 10
ATOM 12945 O O . LYS A 1 51 ? -20.296 28.944 -9.233 1.00 11.30 51 LYS A O 10
ATOM 12964 N N . ILE A 1 52 ? -20.671 26.762 -9.641 1.00 54.51 52 ILE A N 10
ATOM 12965 C CA . ILE A 1 52 ? -19.454 26.588 -10.423 1.00 20.20 52 ILE A CA 10
ATOM 12966 C C . ILE A 1 52 ? -19.490 27.431 -11.693 1.00 52.13 52 ILE A C 10
ATOM 12967 O O . ILE A 1 52 ? -18.463 27.936 -12.144 1.00 24.44 52 ILE A O 10
ATOM 12983 N N . SER A 1 53 ? -20.682 27.583 -12.263 1.00 43.12 53 SER A N 10
ATOM 12984 C CA . SER A 1 53 ? -20.851 28.364 -13.481 1.00 13.51 53 SER A CA 10
ATOM 12985 C C . SER A 1 53 ? -20.563 29.840 -13.225 1.00 61.53 53 SER A C 10
ATOM 12986 O O . SER A 1 53 ? -20.062 30.547 -14.099 1.00 20.14 53 SER A O 10
ATOM 12994 N N . GLU A 1 54 ? -20.883 30.299 -12.019 1.00 51.11 54 GLU A N 10
ATOM 12995 C CA . GLU A 1 54 ? -20.659 31.691 -11.647 1.00 14.43 54 GLU A CA 10
ATOM 12996 C C . GLU A 1 54 ? -19.175 31.962 -11.425 1.00 60.33 54 GLU A C 10
ATOM 12997 O O . GLU A 1 54 ? -18.690 33.067 -11.675 1.00 22.43 54 GLU A O 10
ATOM 13009 N N . ILE A 1 55 ? -18.458 30.948 -10.953 1.00 33.31 55 ILE A N 10
ATOM 13010 C CA . ILE A 1 55 ? -17.028 31.076 -10.698 1.00 52.11 55 ILE A CA 10
ATOM 13011 C C . ILE A 1 55 ? -16.233 31.060 -11.999 1.00 53.30 55 ILE A C 10
ATOM 13012 O O . ILE A 1 55 ? -15.299 31.841 -12.178 1.00 4.12 55 ILE A O 10
ATOM 13028 N N . VAL A 1 56 ? -16.613 30.166 -12.906 1.00 61.11 56 VAL A N 10
ATOM 13029 C CA . VAL A 1 56 ? -15.938 30.049 -14.193 1.00 23.31 56 VAL A CA 10
ATOM 13030 C C . VAL A 1 56 ? -16.243 31.247 -15.085 1.00 12.05 56 VAL A C 10
ATOM 13031 O O . VAL A 1 56 ? -15.372 31.742 -15.801 1.00 5.52 56 VAL A O 10
ATOM 13044 N N . LYS A 1 57 ? -17.488 31.711 -15.037 1.00 62.22 57 LYS A N 10
ATOM 13045 C CA . LYS A 1 57 ? -17.910 32.853 -15.838 1.00 31.25 57 LYS A CA 10
ATOM 13046 C C . LYS A 1 57 ? -17.352 34.154 -15.270 1.00 45.32 57 LYS A C 10
ATOM 13047 O O . LYS A 1 57 ? -17.233 35.152 -15.979 1.00 34.12 57 LYS A O 10
ATOM 13066 N N . ASP A 1 58 ? -17.011 34.134 -13.985 1.00 13.33 58 ASP A N 10
ATOM 13067 C CA . ASP A 1 58 ? -16.464 35.312 -13.322 1.00 22.33 58 ASP A CA 10
ATOM 13068 C C . ASP A 1 58 ? -14.938 35.292 -13.353 1.00 13.41 58 ASP A C 10
ATOM 13069 O O . ASP A 1 58 ? -14.293 36.340 -13.296 1.00 53.30 58 ASP A O 10
ATOM 13078 N N . TYR A 1 59 ? -14.368 34.097 -13.443 1.00 3.43 59 TYR A N 10
ATOM 13079 C CA . TYR A 1 59 ? -12.920 33.940 -13.478 1.00 72.51 59 TYR A CA 10
ATOM 13080 C C . TYR A 1 59 ? -12.385 34.134 -14.894 1.00 20.55 59 TYR A C 10
ATOM 13081 O O . TYR A 1 59 ? -11.244 34.554 -15.088 1.00 5.13 59 TYR A O 10
ATOM 13099 N N . ASP A 1 60 ? -13.219 33.826 -15.882 1.00 43.23 60 ASP A N 10
ATOM 13100 C CA . ASP A 1 60 ? -12.833 33.966 -17.280 1.00 14.11 60 ASP A CA 10
ATOM 13101 C C . ASP A 1 60 ? -13.549 35.150 -17.925 1.00 21.53 60 ASP A C 10
ATOM 13102 O O . ASP A 1 60 ? -14.374 34.977 -18.822 1.00 32.11 60 ASP A O 10
ATOM 13111 N N . LYS A 1 61 ? -13.226 36.353 -17.461 1.00 12.40 61 LYS A N 10
ATOM 13112 C CA . LYS A 1 61 ? -13.837 37.566 -17.992 1.00 40.12 61 LYS A CA 10
ATOM 13113 C C . LYS A 1 61 ? -12.818 38.392 -18.770 1.00 54.50 61 LYS A C 10
ATOM 13114 O O . LYS A 1 61 ? -13.178 39.336 -19.475 1.00 42.32 61 LYS A O 10
ATOM 13133 N N . ASP A 1 62 ? -11.547 38.032 -18.638 1.00 20.44 62 ASP A N 10
ATOM 13134 C CA . ASP A 1 62 ? -10.475 38.739 -19.332 1.00 44.53 62 ASP A CA 10
ATOM 13135 C C . ASP A 1 62 ? -10.235 38.141 -20.714 1.00 2.34 62 ASP A C 10
ATOM 13136 O O . ASP A 1 62 ? -9.273 38.492 -21.395 1.00 61.34 62 ASP A O 10
ATOM 13145 N N . ASN A 1 63 ? -11.117 37.233 -21.122 1.00 55.41 63 ASN A N 10
ATOM 13146 C CA . ASN A 1 63 ? -11.000 36.584 -22.423 1.00 34.21 63 ASN A CA 10
ATOM 13147 C C . ASN A 1 63 ? -12.372 36.187 -22.958 1.00 1.33 63 ASN A C 10
ATOM 13148 O O . ASN A 1 63 ? -12.868 36.771 -23.921 1.00 54.13 63 ASN A O 10
ATOM 13159 N N . SER A 1 64 ? -12.981 35.189 -22.326 1.00 42.51 64 SER A N 10
ATOM 13160 C CA . SER A 1 64 ? -14.296 34.710 -22.740 1.00 30.21 64 SER A CA 10
ATOM 13161 C C . SER A 1 64 ? -14.768 33.574 -21.839 1.00 5.42 64 SER A C 10
ATOM 13162 O O . SER A 1 64 ? -14.171 33.301 -20.799 1.00 72.42 64 SER A O 10
ATOM 13170 N N . GLY A 1 65 ? -15.848 32.913 -22.248 1.00 43.45 65 GLY A N 10
ATOM 13171 C CA . GLY A 1 65 ? -16.384 31.813 -21.467 1.00 41.23 65 GLY A CA 10
ATOM 13172 C C . GLY A 1 65 ? -15.990 30.460 -22.025 1.00 0.10 65 GLY A C 10
ATOM 13173 O O . GLY A 1 65 ? -16.753 29.498 -21.936 1.00 61.32 65 GLY A O 10
ATOM 13177 N N . LYS A 1 66 ? -14.797 30.385 -22.603 1.00 31.42 66 LYS A N 10
ATOM 13178 C CA . LYS A 1 66 ? -14.302 29.140 -23.179 1.00 13.13 66 LYS A CA 10
ATOM 13179 C C . LYS A 1 66 ? -13.007 28.704 -22.501 1.00 51.13 66 LYS A C 10
ATOM 13180 O O . LYS A 1 66 ? -12.379 29.481 -21.782 1.00 22.13 66 LYS A O 10
ATOM 13199 N N . PHE A 1 67 ? -12.613 27.457 -22.736 1.00 64.30 67 PHE A N 10
ATOM 13200 C CA . PHE A 1 67 ? -11.393 26.918 -22.148 1.00 22.44 67 PHE A CA 10
ATOM 13201 C C . PHE A 1 67 ? -10.466 26.366 -23.229 1.00 65.02 67 PHE A C 10
ATOM 13202 O O . PHE A 1 67 ? -10.896 25.616 -24.106 1.00 74.43 67 PHE A O 10
ATOM 13219 N N . ASP A 1 68 ? -9.195 26.742 -23.157 1.00 65.24 68 ASP A N 10
ATOM 13220 C CA . ASP A 1 68 ? -8.206 26.285 -24.127 1.00 15.41 68 ASP A CA 10
ATOM 13221 C C . ASP A 1 68 ? -7.180 25.369 -23.468 1.00 62.11 68 ASP A C 10
ATOM 13222 O O . ASP A 1 68 ? -6.726 25.631 -22.355 1.00 62.14 68 ASP A O 10
ATOM 13231 N N . GLN A 1 69 ? -6.821 24.294 -24.163 1.00 53.10 69 GLN A N 10
ATOM 13232 C CA . GLN A 1 69 ? -5.850 23.338 -23.643 1.00 75.54 69 GLN A CA 10
ATOM 13233 C C . GLN A 1 69 ? -4.613 24.054 -23.109 1.00 54.51 69 GLN A C 10
ATOM 13234 O O . GLN A 1 69 ? -4.125 23.742 -22.024 1.00 11.51 69 GLN A O 10
ATOM 13248 N N . GLU A 1 70 ? -4.113 25.017 -23.879 1.00 3.15 70 GLU A N 10
ATOM 13249 C CA . GLU A 1 70 ? -2.933 25.775 -23.482 1.00 52.43 70 GLU A CA 10
ATOM 13250 C C . GLU A 1 70 ? -3.118 26.383 -22.094 1.00 14.44 70 GLU A C 10
ATOM 13251 O O . GLU A 1 70 ? -2.181 26.441 -21.299 1.00 64.50 70 GLU A O 10
ATOM 13263 N N . THR A 1 71 ? -4.335 26.836 -21.811 1.00 11.42 71 THR A N 10
ATOM 13264 C CA . THR A 1 71 ? -4.645 27.440 -20.521 1.00 74.41 71 THR A CA 10
ATOM 13265 C C . THR A 1 71 ? -4.359 26.475 -19.378 1.00 43.00 71 THR A C 10
ATOM 13266 O O . THR A 1 71 ? -3.752 26.847 -18.373 1.00 13.03 71 THR A O 10
ATOM 13277 N N . PHE A 1 72 ? -4.800 25.230 -19.537 1.00 20.41 72 PHE A N 10
ATOM 13278 C CA . PHE A 1 72 ? -4.590 24.210 -18.516 1.00 1.24 72 PHE A CA 10
ATOM 13279 C C . PHE A 1 72 ? -3.103 23.928 -18.325 1.00 52.12 72 PHE A C 10
ATOM 13280 O O . PHE A 1 72 ? -2.603 23.911 -17.200 1.00 63.03 72 PHE A O 10
ATOM 13297 N N . LEU A 1 73 ? -2.402 23.708 -19.432 1.00 63.52 73 LEU A N 10
ATOM 13298 C CA . LEU A 1 73 ? -0.971 23.426 -19.387 1.00 71.10 73 LEU A CA 10
ATOM 13299 C C . LEU A 1 73 ? -0.216 24.554 -18.692 1.00 65.52 73 LEU A C 10
ATOM 13300 O O . LEU A 1 73 ? 0.757 24.315 -17.974 1.00 31.32 73 LEU A O 10
ATOM 13316 N N . THR A 1 74 ? -0.670 25.784 -18.906 1.00 52.10 74 THR A N 10
ATOM 13317 C CA . THR A 1 74 ? -0.038 26.949 -18.300 1.00 53.42 74 THR A CA 10
ATOM 13318 C C . THR A 1 74 ? -0.304 27.000 -16.799 1.00 15.13 74 THR A C 10
ATOM 13319 O O . THR A 1 74 ? 0.572 27.369 -16.018 1.00 42.44 74 THR A O 10
ATOM 13330 N N . ILE A 1 75 ? -1.516 26.626 -16.405 1.00 14.31 75 ILE A N 10
ATOM 13331 C CA . ILE A 1 75 ? -1.896 26.629 -14.998 1.00 24.41 75 ILE A CA 10
ATOM 13332 C C . ILE A 1 75 ? -1.131 25.562 -14.221 1.00 1.54 75 ILE A C 10
ATOM 13333 O O . ILE A 1 75 ? -0.568 25.835 -13.162 1.00 22.31 75 ILE A O 10
ATOM 13349 N N . MET A 1 76 ? -1.116 24.345 -14.756 1.00 10.21 76 MET A N 10
ATOM 13350 C CA . MET A 1 76 ? -0.418 23.237 -14.115 1.00 74.13 76 MET A CA 10
ATOM 13351 C C . MET A 1 76 ? 1.091 23.459 -14.139 1.00 21.41 76 MET A C 10
ATOM 13352 O O . MET A 1 76 ? 1.820 22.935 -13.295 1.00 62.10 76 MET A O 10
ATOM 13366 N N . LEU A 1 77 ? 1.554 24.236 -15.112 1.00 63.51 77 LEU A N 10
ATOM 13367 C CA . LEU A 1 77 ? 2.978 24.526 -15.247 1.00 34.12 77 LEU A CA 10
ATOM 13368 C C . LEU A 1 77 ? 3.414 25.592 -14.247 1.00 5.34 77 LEU A C 10
ATOM 13369 O O . LEU A 1 77 ? 4.489 25.498 -13.656 1.00 40.54 77 LEU A O 10
ATOM 13385 N N . GLU A 1 78 ? 2.570 26.602 -14.061 1.00 71.31 78 GLU A N 10
ATOM 13386 C CA . GLU A 1 78 ? 2.869 27.684 -13.131 1.00 60.03 78 GLU A CA 10
ATOM 13387 C C . GLU A 1 78 ? 2.710 27.219 -11.686 1.00 51.11 78 GLU A C 10
ATOM 13388 O O . GLU A 1 78 ? 3.367 27.733 -10.781 1.00 62.33 78 GLU A O 10
ATOM 13400 N N . TYR A 1 79 ? 1.832 26.244 -11.478 1.00 60.42 79 TYR A N 10
ATOM 13401 C CA . TYR A 1 79 ? 1.584 25.711 -10.144 1.00 65.02 79 TYR A CA 10
ATOM 13402 C C . TYR A 1 79 ? 2.513 24.538 -9.844 1.00 72.25 79 TYR A C 10
ATOM 13403 O O . TYR A 1 79 ? 2.934 24.339 -8.705 1.00 51.31 79 TYR A O 10
ATOM 13421 N N . GLY A 1 80 ? 2.832 23.764 -10.878 1.00 2.40 80 GLY A N 10
ATOM 13422 C CA . GLY A 1 80 ? 3.709 22.621 -10.706 1.00 70.03 80 GLY A CA 10
ATOM 13423 C C . GLY A 1 80 ? 3.257 21.706 -9.584 1.00 74.44 80 GLY A C 10
ATOM 13424 O O . GLY A 1 80 ? 4.072 21.014 -8.975 1.00 0.10 80 GLY A O 10
ATOM 13428 N N . GLN A 1 81 ? 1.957 21.707 -9.310 1.00 50.10 81 GLN A N 10
ATOM 13429 C CA . GLN A 1 81 ? 1.401 20.872 -8.252 1.00 54.44 81 GLN A CA 10
ATOM 13430 C C . GLN A 1 81 ? -0.079 20.595 -8.499 1.00 1.22 81 GLN A C 10
ATOM 13431 O O . GLN A 1 81 ? -0.825 20.285 -7.570 1.00 74.32 81 GLN A O 10
ATOM 13445 N N . GLU A 1 82 ? -0.495 20.708 -9.756 1.00 25.22 82 GLU A N 10
ATOM 13446 C CA . GLU A 1 82 ? -1.886 20.469 -10.124 1.00 25.22 82 GLU A CA 10
ATOM 13447 C C . GLU A 1 82 ? -2.367 19.122 -9.590 1.00 74.22 82 GLU A C 10
ATOM 13448 O O . GLU A 1 82 ? -1.572 18.310 -9.119 1.00 0.14 82 GLU A O 10
ATOM 13460 N N . VAL A 1 83 ? -3.674 18.895 -9.667 1.00 30.13 83 VAL A N 10
ATOM 13461 C CA . VAL A 1 83 ? -4.262 17.648 -9.194 1.00 44.34 83 VAL A CA 10
ATOM 13462 C C . VAL A 1 83 ? -5.384 17.184 -10.115 1.00 22.23 83 VAL A C 10
ATOM 13463 O O . VAL A 1 83 ? -5.955 17.977 -10.863 1.00 72.21 83 VAL A O 10
ATOM 13476 N N . ASP A 1 84 ? -5.694 15.894 -10.056 1.00 1.55 84 ASP A N 10
ATOM 13477 C CA . ASP A 1 84 ? -6.749 15.323 -10.886 1.00 3.52 84 ASP A CA 10
ATOM 13478 C C . ASP A 1 84 ? -7.224 13.988 -10.319 1.00 64.21 84 ASP A C 10
ATOM 13479 O O . ASP A 1 84 ? -6.866 13.615 -9.201 1.00 12.44 84 ASP A O 10
ATOM 13488 N N . SER A 1 85 ? -8.031 13.274 -11.096 1.00 31.14 85 SER A N 10
ATOM 13489 C CA . SER A 1 85 ? -8.558 11.982 -10.670 1.00 52.21 85 SER A CA 10
ATOM 13490 C C . SER A 1 85 ? -9.441 12.138 -9.435 1.00 1.34 85 SER A C 10
ATOM 13491 O O . SER A 1 85 ? -8.942 12.014 -8.318 1.00 43.44 85 SER A O 10
ATOM 13501 N N . MET A 1 1 ? 0.796 -5.209 -14.465 1.00 2.23 1 MET A N 11
ATOM 13502 C CA . MET A 1 1 ? 0.708 -5.919 -13.194 1.00 72.03 1 MET A CA 11
ATOM 13503 C C . MET A 1 1 ? 1.196 -5.040 -12.046 1.00 54.50 1 MET A C 11
ATOM 13504 O O . MET A 1 1 ? 2.034 -5.455 -11.247 1.00 64.14 1 MET A O 11
ATOM 13518 N N . SER A 1 2 ? 0.663 -3.824 -11.970 1.00 63.31 2 SER A N 11
ATOM 13519 C CA . SER A 1 2 ? 1.048 -2.886 -10.922 1.00 54.31 2 SER A CA 11
ATOM 13520 C C . SER A 1 2 ? 0.239 -1.596 -11.025 1.00 11.00 2 SER A C 11
ATOM 13521 O O . SER A 1 2 ? -0.266 -1.252 -12.093 1.00 3.25 2 SER A O 11
ATOM 13529 N N . GLU A 1 3 ? 0.123 -0.887 -9.907 1.00 61.31 3 GLU A N 11
ATOM 13530 C CA . GLU A 1 3 ? -0.624 0.365 -9.870 1.00 74.32 3 GLU A CA 11
ATOM 13531 C C . GLU A 1 3 ? -0.054 1.367 -10.871 1.00 10.43 3 GLU A C 11
ATOM 13532 O O . GLU A 1 3 ? 0.948 1.099 -11.531 1.00 61.42 3 GLU A O 11
ATOM 13544 N N . GLN A 1 4 ? -0.704 2.522 -10.977 1.00 54.15 4 GLN A N 11
ATOM 13545 C CA . GLN A 1 4 ? -0.263 3.564 -11.897 1.00 2.42 4 GLN A CA 11
ATOM 13546 C C . GLN A 1 4 ? -0.606 4.949 -11.357 1.00 1.14 4 GLN A C 11
ATOM 13547 O O . GLN A 1 4 ? -1.632 5.134 -10.700 1.00 71.43 4 GLN A O 11
ATOM 13561 N N . LYS A 1 5 ? 0.259 5.918 -11.636 1.00 22.12 5 LYS A N 11
ATOM 13562 C CA . LYS A 1 5 ? 0.048 7.287 -11.179 1.00 21.21 5 LYS A CA 11
ATOM 13563 C C . LYS A 1 5 ? -0.312 8.200 -12.346 1.00 71.31 5 LYS A C 11
ATOM 13564 O O . LYS A 1 5 ? 0.518 8.472 -13.214 1.00 44.01 5 LYS A O 11
ATOM 13583 N N . LYS A 1 6 ? -1.553 8.673 -12.360 1.00 43.43 6 LYS A N 11
ATOM 13584 C CA . LYS A 1 6 ? -2.023 9.559 -13.418 1.00 22.03 6 LYS A CA 11
ATOM 13585 C C . LYS A 1 6 ? -2.207 10.981 -12.897 1.00 43.10 6 LYS A C 11
ATOM 13586 O O . LYS A 1 6 ? -3.256 11.595 -13.095 1.00 24.31 6 LYS A O 11
ATOM 13605 N N . VAL A 1 7 ? -1.181 11.499 -12.229 1.00 30.22 7 VAL A N 11
ATOM 13606 C CA . VAL A 1 7 ? -1.229 12.848 -11.681 1.00 72.04 7 VAL A CA 11
ATOM 13607 C C . VAL A 1 7 ? 0.146 13.507 -11.721 1.00 33.35 7 VAL A C 11
ATOM 13608 O O . VAL A 1 7 ? 1.162 12.868 -11.442 1.00 10.34 7 VAL A O 11
ATOM 13621 N N . LEU A 1 8 ? 0.172 14.789 -12.069 1.00 60.12 8 LEU A N 11
ATOM 13622 C CA . LEU A 1 8 ? 1.424 15.536 -12.145 1.00 13.14 8 LEU A CA 11
ATOM 13623 C C . LEU A 1 8 ? 2.438 14.810 -13.024 1.00 4.21 8 LEU A C 11
ATOM 13624 O O . LEU A 1 8 ? 3.647 14.926 -12.819 1.00 32.30 8 LEU A O 11
ATOM 13640 N N . THR A 1 9 ? 1.938 14.062 -14.002 1.00 31.54 9 THR A N 11
ATOM 13641 C CA . THR A 1 9 ? 2.801 13.319 -14.912 1.00 25.13 9 THR A CA 11
ATOM 13642 C C . THR A 1 9 ? 2.334 13.465 -16.355 1.00 15.10 9 THR A C 11
ATOM 13643 O O . THR A 1 9 ? 1.257 14.000 -16.618 1.00 30.31 9 THR A O 11
ATOM 13654 N N . ALA A 1 10 ? 3.151 12.987 -17.289 1.00 3.44 10 ALA A N 11
ATOM 13655 C CA . ALA A 1 10 ? 2.820 13.062 -18.706 1.00 53.40 10 ALA A CA 11
ATOM 13656 C C . ALA A 1 10 ? 1.426 12.506 -18.974 1.00 12.13 10 ALA A C 11
ATOM 13657 O O . ALA A 1 10 ? 0.667 13.063 -19.767 1.00 51.35 10 ALA A O 11
ATOM 13664 N N . GLU A 1 11 ? 1.096 11.402 -18.311 1.00 42.40 11 GLU A N 11
ATOM 13665 C CA . GLU A 1 11 ? -0.207 10.770 -18.480 1.00 24.11 11 GLU A CA 11
ATOM 13666 C C . GLU A 1 11 ? -1.333 11.762 -18.204 1.00 12.41 11 GLU A C 11
ATOM 13667 O O . GLU A 1 11 ? -2.353 11.766 -18.892 1.00 20.22 11 GLU A O 11
ATOM 13679 N N . GLU A 1 12 ? -1.140 12.602 -17.192 1.00 63.42 12 GLU A N 11
ATOM 13680 C CA . GLU A 1 12 ? -2.139 13.598 -16.824 1.00 12.42 12 GLU A CA 11
ATOM 13681 C C . GLU A 1 12 ? -2.314 14.629 -17.935 1.00 13.40 12 GLU A C 11
ATOM 13682 O O . GLU A 1 12 ? -3.437 14.962 -18.315 1.00 4.10 12 GLU A O 11
ATOM 13694 N N . GLN A 1 13 ? -1.196 15.131 -18.450 1.00 33.02 13 GLN A N 11
ATOM 13695 C CA . GLN A 1 13 ? -1.227 16.125 -19.516 1.00 65.24 13 GLN A CA 11
ATOM 13696 C C . GLN A 1 13 ? -1.970 15.593 -20.736 1.00 23.23 13 GLN A C 11
ATOM 13697 O O . GLN A 1 13 ? -2.895 16.231 -21.237 1.00 32.15 13 GLN A O 11
ATOM 13711 N N . GLN A 1 14 ? -1.559 14.421 -21.209 1.00 25.51 14 GLN A N 11
ATOM 13712 C CA . GLN A 1 14 ? -2.186 13.804 -22.372 1.00 3.31 14 GLN A CA 11
ATOM 13713 C C . GLN A 1 14 ? -3.658 13.511 -22.105 1.00 53.31 14 GLN A C 11
ATOM 13714 O O . GLN A 1 14 ? -4.501 13.663 -22.988 1.00 70.11 14 GLN A O 11
ATOM 13728 N N . GLU A 1 15 ? -3.961 13.090 -20.880 1.00 62.22 15 GLU A N 11
ATOM 13729 C CA . GLU A 1 15 ? -5.332 12.775 -20.498 1.00 33.24 15 GLU A CA 11
ATOM 13730 C C . GLU A 1 15 ? -6.215 14.017 -20.566 1.00 34.44 15 GLU A C 11
ATOM 13731 O O . GLU A 1 15 ? -7.375 13.947 -20.974 1.00 24.35 15 GLU A O 11
ATOM 13743 N N . TYR A 1 16 ? -5.658 15.154 -20.165 1.00 5.41 16 TYR A N 11
ATOM 13744 C CA . TYR A 1 16 ? -6.394 16.413 -20.177 1.00 32.44 16 TYR A CA 11
ATOM 13745 C C . TYR A 1 16 ? -6.504 16.966 -21.595 1.00 65.13 16 TYR A C 11
ATOM 13746 O O . TYR A 1 16 ? -7.572 17.403 -22.023 1.00 25.25 16 TYR A O 11
ATOM 13764 N N . LYS A 1 17 ? -5.390 16.944 -22.319 1.00 44.01 17 LYS A N 11
ATOM 13765 C CA . LYS A 1 17 ? -5.357 17.441 -23.688 1.00 34.15 17 LYS A CA 11
ATOM 13766 C C . LYS A 1 17 ? -6.387 16.721 -24.553 1.00 14.00 17 LYS A C 11
ATOM 13767 O O . LYS A 1 17 ? -7.139 17.353 -25.295 1.00 71.33 17 LYS A O 11
ATOM 13786 N N . GLU A 1 18 ? -6.418 15.396 -24.450 1.00 25.53 18 GLU A N 11
ATOM 13787 C CA . GLU A 1 18 ? -7.357 14.592 -25.223 1.00 20.14 18 GLU A CA 11
ATOM 13788 C C . GLU A 1 18 ? -8.769 14.713 -24.659 1.00 12.53 18 GLU A C 11
ATOM 13789 O O . GLU A 1 18 ? -9.752 14.652 -25.398 1.00 23.24 18 GLU A O 11
ATOM 13801 N N . ALA A 1 19 ? -8.863 14.884 -23.344 1.00 71.24 19 ALA A N 11
ATOM 13802 C CA . ALA A 1 19 ? -10.154 15.016 -22.680 1.00 55.12 19 ALA A CA 11
ATOM 13803 C C . ALA A 1 19 ? -10.969 16.154 -23.285 1.00 73.15 19 ALA A C 11
ATOM 13804 O O . ALA A 1 19 ? -12.138 15.981 -23.628 1.00 5.14 19 ALA A O 11
ATOM 13811 N N . PHE A 1 20 ? -10.344 17.320 -23.413 1.00 43.13 20 PHE A N 11
ATOM 13812 C CA . PHE A 1 20 ? -11.011 18.489 -23.974 1.00 5.31 20 PHE A CA 11
ATOM 13813 C C . PHE A 1 20 ? -11.176 18.347 -25.484 1.00 74.33 20 PHE A C 11
ATOM 13814 O O . PHE A 1 20 ? -12.247 18.613 -26.029 1.00 62.30 20 PHE A O 11
ATOM 13831 N N . GLN A 1 21 ? -10.107 17.928 -26.153 1.00 34.23 21 GLN A N 11
ATOM 13832 C CA . GLN A 1 21 ? -10.133 17.752 -27.601 1.00 21.13 21 GLN A CA 11
ATOM 13833 C C . GLN A 1 21 ? -11.271 16.825 -28.017 1.00 53.13 21 GLN A C 11
ATOM 13834 O O . GLN A 1 21 ? -12.008 17.115 -28.960 1.00 52.14 21 GLN A O 11
ATOM 13848 N N . LEU A 1 22 ? -11.409 15.711 -27.308 1.00 70.13 22 LEU A N 11
ATOM 13849 C CA . LEU A 1 22 ? -12.457 14.741 -27.603 1.00 32.03 22 LEU A CA 11
ATOM 13850 C C . LEU A 1 22 ? -13.836 15.324 -27.312 1.00 61.03 22 LEU A C 11
ATOM 13851 O O . LEU A 1 22 ? -14.816 14.992 -27.979 1.00 41.41 22 LEU A O 11
ATOM 13867 N N . PHE A 1 23 ? -13.905 16.197 -26.312 1.00 63.53 23 PHE A N 11
ATOM 13868 C CA . PHE A 1 23 ? -15.164 16.827 -25.933 1.00 50.04 23 PHE A CA 11
ATOM 13869 C C . PHE A 1 23 ? -15.450 18.042 -26.811 1.00 3.04 23 PHE A C 11
ATOM 13870 O O . PHE A 1 23 ? -16.446 18.739 -26.619 1.00 73.51 23 PHE A O 11
ATOM 13887 N N . ASP A 1 24 ? -14.569 18.288 -27.774 1.00 61.41 24 ASP A N 11
ATOM 13888 C CA . ASP A 1 24 ? -14.726 19.418 -28.684 1.00 1.14 24 ASP A CA 11
ATOM 13889 C C . ASP A 1 24 ? -14.896 18.937 -30.122 1.00 11.42 24 ASP A C 11
ATOM 13890 O O . ASP A 1 24 ? -13.978 19.042 -30.935 1.00 73.41 24 ASP A O 11
ATOM 13899 N N . LYS A 1 25 ? -16.076 18.410 -30.427 1.00 34.54 25 LYS A N 11
ATOM 13900 C CA . LYS A 1 25 ? -16.369 17.913 -31.768 1.00 41.35 25 LYS A CA 11
ATOM 13901 C C . LYS A 1 25 ? -16.042 18.967 -32.821 1.00 20.23 25 LYS A C 11
ATOM 13902 O O . LYS A 1 25 ? -15.681 18.636 -33.951 1.00 32.21 25 LYS A O 11
ATOM 13921 N N . ASP A 1 26 ? -16.170 20.234 -32.445 1.00 2.42 26 ASP A N 11
ATOM 13922 C CA . ASP A 1 26 ? -15.887 21.335 -33.357 1.00 23.40 26 ASP A CA 11
ATOM 13923 C C . ASP A 1 26 ? -14.391 21.429 -33.647 1.00 3.10 26 ASP A C 11
ATOM 13924 O O . ASP A 1 26 ? -13.623 20.538 -33.286 1.00 72.42 26 ASP A O 11
ATOM 13933 N N . ASN A 1 27 ? -13.987 22.512 -34.302 1.00 41.42 27 ASN A N 11
ATOM 13934 C CA . ASN A 1 27 ? -12.585 22.720 -34.642 1.00 55.34 27 ASN A CA 11
ATOM 13935 C C . ASN A 1 27 ? -12.060 24.010 -34.017 1.00 24.00 27 ASN A C 11
ATOM 13936 O O . ASN A 1 27 ? -11.196 24.680 -34.584 1.00 23.15 27 ASN A O 11
ATOM 13947 N N . ASP A 1 28 ? -12.585 24.350 -32.846 1.00 23.13 28 ASP A N 11
ATOM 13948 C CA . ASP A 1 28 ? -12.169 25.557 -32.141 1.00 20.11 28 ASP A CA 11
ATOM 13949 C C . ASP A 1 28 ? -11.086 25.241 -31.114 1.00 23.14 28 ASP A C 11
ATOM 13950 O O . ASP A 1 28 ? -10.348 26.125 -30.684 1.00 4.10 28 ASP A O 11
ATOM 13959 N N . ASN A 1 29 ? -10.998 23.972 -30.726 1.00 5.31 29 ASN A N 11
ATOM 13960 C CA . ASN A 1 29 ? -10.008 23.539 -29.748 1.00 63.33 29 ASN A CA 11
ATOM 13961 C C . ASN A 1 29 ? -10.249 24.206 -28.397 1.00 63.43 29 ASN A C 11
ATOM 13962 O O . ASN A 1 29 ? -9.305 24.543 -27.681 1.00 3.14 29 ASN A O 11
ATOM 13973 N N . LYS A 1 30 ? -11.517 24.393 -28.054 1.00 14.41 30 LYS A N 11
ATOM 13974 C CA . LYS A 1 30 ? -11.885 25.018 -26.789 1.00 55.30 30 LYS A CA 11
ATOM 13975 C C . LYS A 1 30 ? -13.101 24.331 -26.175 1.00 65.30 30 LYS A C 11
ATOM 13976 O O . LYS A 1 30 ? -13.743 23.496 -26.813 1.00 21.44 30 LYS A O 11
ATOM 13995 N N . LEU A 1 31 ? -13.412 24.688 -24.934 1.00 75.30 31 LEU A N 11
ATOM 13996 C CA . LEU A 1 31 ? -14.552 24.107 -24.234 1.00 30.15 31 LEU A CA 11
ATOM 13997 C C . LEU A 1 31 ? -15.324 25.175 -23.468 1.00 70.13 31 LEU A C 11
ATOM 13998 O O . LEU A 1 31 ? -14.753 25.911 -22.661 1.00 1.02 31 LEU A O 11
ATOM 14014 N N . THR A 1 32 ? -16.626 25.256 -23.723 1.00 73.11 32 THR A N 11
ATOM 14015 C CA . THR A 1 32 ? -17.477 26.234 -23.057 1.00 40.43 32 THR A CA 11
ATOM 14016 C C . THR A 1 32 ? -17.748 25.833 -21.610 1.00 74.53 32 THR A C 11
ATOM 14017 O O . THR A 1 32 ? -17.367 24.747 -21.177 1.00 45.52 32 THR A O 11
ATOM 14028 N N . ALA A 1 33 ? -18.409 26.716 -20.870 1.00 73.24 33 ALA A N 11
ATOM 14029 C CA . ALA A 1 33 ? -18.733 26.454 -19.474 1.00 23.13 33 ALA A CA 11
ATOM 14030 C C . ALA A 1 33 ? -19.401 25.092 -19.313 1.00 10.05 33 ALA A C 11
ATOM 14031 O O . ALA A 1 33 ? -19.225 24.421 -18.297 1.00 32.44 33 ALA A O 11
ATOM 14038 N N . GLU A 1 34 ? -20.169 24.691 -20.322 1.00 52.22 34 GLU A N 11
ATOM 14039 C CA . GLU A 1 34 ? -20.865 23.411 -20.290 1.00 21.30 34 GLU A CA 11
ATOM 14040 C C . GLU A 1 34 ? -19.873 22.252 -20.346 1.00 40.30 34 GLU A C 11
ATOM 14041 O O . GLU A 1 34 ? -19.980 21.294 -19.580 1.00 31.53 34 GLU A O 11
ATOM 14053 N N . GLU A 1 35 ? -18.910 22.347 -21.256 1.00 50.23 35 GLU A N 11
ATOM 14054 C CA . GLU A 1 35 ? -17.901 21.307 -21.413 1.00 65.23 35 GLU A CA 11
ATOM 14055 C C . GLU A 1 35 ? -16.897 21.345 -20.263 1.00 4.43 35 GLU A C 11
ATOM 14056 O O . GLU A 1 35 ? -16.379 20.310 -19.841 1.00 0.35 35 GLU A O 11
ATOM 14068 N N . LEU A 1 36 ? -16.628 22.545 -19.760 1.00 35.40 36 LEU A N 11
ATOM 14069 C CA . LEU A 1 36 ? -15.686 22.720 -18.660 1.00 11.14 36 LEU A CA 11
ATOM 14070 C C . LEU A 1 36 ? -16.296 22.251 -17.343 1.00 42.22 36 LEU A C 11
ATOM 14071 O O . LEU A 1 36 ? -15.591 21.769 -16.457 1.00 60.34 36 LEU A O 11
ATOM 14087 N N . GLY A 1 37 ? -17.613 22.394 -17.221 1.00 52.03 37 GLY A N 11
ATOM 14088 C CA . GLY A 1 37 ? -18.295 21.979 -16.010 1.00 0.42 37 GLY A CA 11
ATOM 14089 C C . GLY A 1 37 ? -18.344 20.471 -15.859 1.00 54.13 37 GLY A C 11
ATOM 14090 O O . GLY A 1 37 ? -18.244 19.946 -14.750 1.00 12.30 37 GLY A O 11
ATOM 14094 N N . THR A 1 38 ? -18.499 19.771 -16.979 1.00 42.20 38 THR A N 11
ATOM 14095 C CA . THR A 1 38 ? -18.564 18.315 -16.967 1.00 43.22 38 THR A CA 11
ATOM 14096 C C . THR A 1 38 ? -17.182 17.705 -16.757 1.00 12.42 38 THR A C 11
ATOM 14097 O O . THR A 1 38 ? -17.033 16.712 -16.044 1.00 74.04 38 THR A O 11
ATOM 14108 N N . VAL A 1 39 ? -16.175 18.305 -17.382 1.00 2.11 39 VAL A N 11
ATOM 14109 C CA . VAL A 1 39 ? -14.804 17.822 -17.262 1.00 10.32 39 VAL A CA 11
ATOM 14110 C C . VAL A 1 39 ? -14.215 18.170 -15.900 1.00 0.51 39 VAL A C 11
ATOM 14111 O O . VAL A 1 39 ? -13.428 17.408 -15.339 1.00 32.12 39 VAL A O 11
ATOM 14124 N N . MET A 1 40 ? -14.603 19.326 -15.372 1.00 11.21 40 MET A N 11
ATOM 14125 C CA . MET A 1 40 ? -14.115 19.775 -14.073 1.00 70.12 40 MET A CA 11
ATOM 14126 C C . MET A 1 40 ? -14.722 18.943 -12.948 1.00 42.34 40 MET A C 11
ATOM 14127 O O . MET A 1 40 ? -14.073 18.688 -11.933 1.00 4.31 40 MET A O 11
ATOM 14141 N N . ARG A 1 41 ? -15.970 18.525 -13.133 1.00 22.53 41 ARG A N 11
ATOM 14142 C CA . ARG A 1 41 ? -16.663 17.723 -12.132 1.00 52.51 41 ARG A CA 11
ATOM 14143 C C . ARG A 1 41 ? -15.851 16.483 -11.770 1.00 51.24 41 ARG A C 11
ATOM 14144 O O . ARG A 1 41 ? -15.856 16.040 -10.622 1.00 12.04 41 ARG A O 11
ATOM 14165 N N . ALA A 1 42 ? -15.157 15.928 -12.757 1.00 64.35 42 ALA A N 11
ATOM 14166 C CA . ALA A 1 42 ? -14.339 14.740 -12.543 1.00 62.04 42 ALA A CA 11
ATOM 14167 C C . ALA A 1 42 ? -13.265 14.996 -11.490 1.00 71.33 42 ALA A C 11
ATOM 14168 O O . ALA A 1 42 ? -12.727 14.061 -10.897 1.00 24.33 42 ALA A O 11
ATOM 14175 N N . LEU A 1 43 ? -12.957 16.268 -11.264 1.00 71.13 43 LEU A N 11
ATOM 14176 C CA . LEU A 1 43 ? -11.946 16.647 -10.282 1.00 74.32 43 LEU A CA 11
ATOM 14177 C C . LEU A 1 43 ? -12.589 16.997 -8.944 1.00 23.42 43 LEU A C 11
ATOM 14178 O O . LEU A 1 43 ? -12.029 16.721 -7.885 1.00 42.34 43 LEU A O 11
ATOM 14194 N N . GLY A 1 44 ? -13.772 17.602 -9.001 1.00 33.30 44 GLY A N 11
ATOM 14195 C CA . GLY A 1 44 ? -14.474 17.977 -7.788 1.00 23.54 44 GLY A CA 11
ATOM 14196 C C . GLY A 1 44 ? -15.925 17.541 -7.800 1.00 22.02 44 GLY A C 11
ATOM 14197 O O . GLY A 1 44 ? -16.304 16.599 -7.104 1.00 73.12 44 GLY A O 11
ATOM 14201 N N . ALA A 1 45 ? -16.741 18.230 -8.591 1.00 31.31 45 ALA A N 11
ATOM 14202 C CA . ALA A 1 45 ? -18.160 17.909 -8.691 1.00 44.34 45 ALA A CA 11
ATOM 14203 C C . ALA A 1 45 ? -18.864 18.114 -7.354 1.00 25.23 45 ALA A C 11
ATOM 14204 O O . ALA A 1 45 ? -19.973 17.624 -7.145 1.00 0.25 45 ALA A O 11
ATOM 14211 N N . ASN A 1 46 ? -18.212 18.840 -6.451 1.00 75.21 46 ASN A N 11
ATOM 14212 C CA . ASN A 1 46 ? -18.776 19.108 -5.134 1.00 31.10 46 ASN A CA 11
ATOM 14213 C C . ASN A 1 46 ? -19.965 20.059 -5.235 1.00 41.41 46 ASN A C 11
ATOM 14214 O O . ASN A 1 46 ? -21.091 19.727 -4.862 1.00 35.45 46 ASN A O 11
ATOM 14225 N N . PRO A 1 47 ? -19.711 21.271 -5.750 1.00 14.54 47 PRO A N 11
ATOM 14226 C CA . PRO A 1 47 ? -20.749 22.295 -5.913 1.00 32.34 47 PRO A CA 11
ATOM 14227 C C . PRO A 1 47 ? -21.754 21.933 -7.001 1.00 33.40 47 PRO A C 11
ATOM 14228 O O . PRO A 1 47 ? -21.750 20.816 -7.520 1.00 3.34 47 PRO A O 11
ATOM 14239 N N . THR A 1 48 ? -22.615 22.886 -7.345 1.00 51.14 48 THR A N 11
ATOM 14240 C CA . THR A 1 48 ? -23.627 22.668 -8.372 1.00 65.31 48 THR A CA 11
ATOM 14241 C C . THR A 1 48 ? -23.161 23.197 -9.724 1.00 3.42 48 THR A C 11
ATOM 14242 O O . THR A 1 48 ? -22.267 24.041 -9.797 1.00 30.34 48 THR A O 11
ATOM 14253 N N . LYS A 1 49 ? -23.774 22.697 -10.792 1.00 50.33 49 LYS A N 11
ATOM 14254 C CA . LYS A 1 49 ? -23.424 23.122 -12.142 1.00 34.13 49 LYS A CA 11
ATOM 14255 C C . LYS A 1 49 ? -23.696 24.610 -12.333 1.00 0.21 49 LYS A C 11
ATOM 14256 O O . LYS A 1 49 ? -22.938 25.306 -13.007 1.00 74.32 49 LYS A O 11
ATOM 14275 N N . GLN A 1 50 ? -24.780 25.091 -11.733 1.00 73.32 50 GLN A N 11
ATOM 14276 C CA . GLN A 1 50 ? -25.151 26.498 -11.838 1.00 65.33 50 GLN A CA 11
ATOM 14277 C C . GLN A 1 50 ? -24.169 27.377 -11.068 1.00 1.43 50 GLN A C 11
ATOM 14278 O O . GLN A 1 50 ? -23.892 28.509 -11.463 1.00 20.10 50 GLN A O 11
ATOM 14292 N N . LYS A 1 51 ? -23.648 26.848 -9.965 1.00 34.23 51 LYS A N 11
ATOM 14293 C CA . LYS A 1 51 ? -22.698 27.583 -9.139 1.00 50.03 51 LYS A CA 11
ATOM 14294 C C . LYS A 1 51 ? -21.338 27.676 -9.825 1.00 1.43 51 LYS A C 11
ATOM 14295 O O . LYS A 1 51 ? -20.713 28.735 -9.841 1.00 61.54 51 LYS A O 11
ATOM 14314 N N . ILE A 1 52 ? -20.889 26.560 -10.390 1.00 2.53 52 ILE A N 11
ATOM 14315 C CA . ILE A 1 52 ? -19.605 26.517 -11.079 1.00 1.24 52 ILE A CA 11
ATOM 14316 C C . ILE A 1 52 ? -19.661 27.289 -12.393 1.00 41.10 52 ILE A C 11
ATOM 14317 O O . ILE A 1 52 ? -18.682 27.917 -12.797 1.00 32.41 52 ILE A O 11
ATOM 14333 N N . SER A 1 53 ? -20.813 27.239 -13.055 1.00 41.31 53 SER A N 11
ATOM 14334 C CA . SER A 1 53 ? -20.996 27.932 -14.324 1.00 33.42 53 SER A CA 11
ATOM 14335 C C . SER A 1 53 ? -20.944 29.445 -14.130 1.00 62.02 53 SER A C 11
ATOM 14336 O O . SER A 1 53 ? -20.455 30.175 -14.991 1.00 33.30 53 SER A O 11
ATOM 14344 N N . GLU A 1 54 ? -21.451 29.907 -12.992 1.00 0.05 54 GLU A N 11
ATOM 14345 C CA . GLU A 1 54 ? -21.463 31.332 -12.684 1.00 62.20 54 GLU A CA 11
ATOM 14346 C C . GLU A 1 54 ? -20.062 31.826 -12.336 1.00 25.21 54 GLU A C 11
ATOM 14347 O O . GLU A 1 54 ? -19.701 32.965 -12.633 1.00 14.20 54 GLU A O 11
ATOM 14359 N N . ILE A 1 55 ? -19.276 30.960 -11.703 1.00 2.14 55 ILE A N 11
ATOM 14360 C CA . ILE A 1 55 ? -17.915 31.307 -11.314 1.00 22.33 55 ILE A CA 11
ATOM 14361 C C . ILE A 1 55 ? -16.991 31.343 -12.526 1.00 65.41 55 ILE A C 11
ATOM 14362 O O . ILE A 1 55 ? -16.065 32.153 -12.590 1.00 72.52 55 ILE A O 11
ATOM 14378 N N . VAL A 1 56 ? -17.247 30.461 -13.487 1.00 41.44 56 VAL A N 11
ATOM 14379 C CA . VAL A 1 56 ? -16.439 30.394 -14.699 1.00 3.21 56 VAL A CA 11
ATOM 14380 C C . VAL A 1 56 ? -16.696 31.599 -15.598 1.00 1.32 56 VAL A C 11
ATOM 14381 O O . VAL A 1 56 ? -15.785 32.102 -16.257 1.00 25.21 56 VAL A O 11
ATOM 14394 N N . LYS A 1 57 ? -17.942 32.058 -15.620 1.00 15.40 57 LYS A N 11
ATOM 14395 C CA . LYS A 1 57 ? -18.321 33.205 -16.437 1.00 50.34 57 LYS A CA 11
ATOM 14396 C C . LYS A 1 57 ? -17.788 34.501 -15.834 1.00 55.43 57 LYS A C 11
ATOM 14397 O O . LYS A 1 57 ? -17.511 35.463 -16.552 1.00 4.34 57 LYS A O 11
ATOM 14416 N N . ASP A 1 58 ? -17.647 34.519 -14.514 1.00 40.44 58 ASP A N 11
ATOM 14417 C CA . ASP A 1 58 ? -17.145 35.697 -13.815 1.00 72.04 58 ASP A CA 11
ATOM 14418 C C . ASP A 1 58 ? -15.624 35.655 -13.702 1.00 13.34 58 ASP A C 11
ATOM 14419 O O . ASP A 1 58 ? -14.971 36.693 -13.592 1.00 34.01 58 ASP A O 11
ATOM 14428 N N . TYR A 1 59 ? -15.068 34.450 -13.728 1.00 22.03 59 TYR A N 11
ATOM 14429 C CA . TYR A 1 59 ? -13.625 34.271 -13.625 1.00 64.45 59 TYR A CA 11
ATOM 14430 C C . TYR A 1 59 ? -12.956 34.442 -14.985 1.00 40.04 59 TYR A C 11
ATOM 14431 O O . TYR A 1 59 ? -11.782 34.803 -15.072 1.00 43.24 59 TYR A O 11
ATOM 14449 N N . ASP A 1 60 ? -13.712 34.180 -16.046 1.00 1.34 60 ASP A N 11
ATOM 14450 C CA . ASP A 1 60 ? -13.195 34.305 -17.403 1.00 34.22 60 ASP A CA 11
ATOM 14451 C C . ASP A 1 60 ? -13.893 35.439 -18.147 1.00 32.44 60 ASP A C 11
ATOM 14452 O O . ASP A 1 60 ? -14.688 35.203 -19.057 1.00 21.05 60 ASP A O 11
ATOM 14461 N N . LYS A 1 61 ? -13.592 36.672 -17.754 1.00 64.33 61 LYS A N 11
ATOM 14462 C CA . LYS A 1 61 ? -14.188 37.844 -18.383 1.00 51.03 61 LYS A CA 11
ATOM 14463 C C . LYS A 1 61 ? -13.146 38.625 -19.179 1.00 12.13 61 LYS A C 11
ATOM 14464 O O . LYS A 1 61 ? -13.482 39.550 -19.917 1.00 53.22 61 LYS A O 11
ATOM 14483 N N . ASP A 1 62 ? -11.884 38.243 -19.024 1.00 72.05 62 ASP A N 11
ATOM 14484 C CA . ASP A 1 62 ? -10.793 38.906 -19.731 1.00 4.12 62 ASP A CA 11
ATOM 14485 C C . ASP A 1 62 ? -10.551 38.255 -21.088 1.00 74.13 62 ASP A C 11
ATOM 14486 O O . ASP A 1 62 ? -9.575 38.564 -21.770 1.00 42.24 62 ASP A O 11
ATOM 14495 N N . ASN A 1 63 ? -11.446 37.353 -21.475 1.00 54.51 63 ASN A N 11
ATOM 14496 C CA . ASN A 1 63 ? -11.330 36.658 -22.752 1.00 63.24 63 ASN A CA 11
ATOM 14497 C C . ASN A 1 63 ? -12.691 36.163 -23.228 1.00 14.00 63 ASN A C 11
ATOM 14498 O O . ASN A 1 63 ? -13.266 36.707 -24.172 1.00 32.14 63 ASN A O 11
ATOM 14509 N N . SER A 1 64 ? -13.202 35.128 -22.570 1.00 14.14 64 SER A N 11
ATOM 14510 C CA . SER A 1 64 ? -14.497 34.557 -22.929 1.00 65.32 64 SER A CA 11
ATOM 14511 C C . SER A 1 64 ? -14.893 33.455 -21.951 1.00 20.52 64 SER A C 11
ATOM 14512 O O . SER A 1 64 ? -14.265 33.279 -20.908 1.00 40.31 64 SER A O 11
ATOM 14520 N N . GLY A 1 65 ? -15.941 32.713 -22.298 1.00 12.30 65 GLY A N 11
ATOM 14521 C CA . GLY A 1 65 ? -16.404 31.638 -21.442 1.00 0.42 65 GLY A CA 11
ATOM 14522 C C . GLY A 1 65 ? -15.985 30.272 -21.948 1.00 25.13 65 GLY A C 11
ATOM 14523 O O . GLY A 1 65 ? -16.718 29.294 -21.800 1.00 2.10 65 GLY A O 11
ATOM 14527 N N . LYS A 1 66 ? -14.802 30.203 -22.550 1.00 53.42 66 LYS A N 11
ATOM 14528 C CA . LYS A 1 66 ? -14.285 28.948 -23.080 1.00 33.01 66 LYS A CA 11
ATOM 14529 C C . LYS A 1 66 ? -12.965 28.577 -22.413 1.00 61.52 66 LYS A C 11
ATOM 14530 O O . LYS A 1 66 ? -12.343 29.403 -21.744 1.00 30.32 66 LYS A O 11
ATOM 14549 N N . PHE A 1 67 ? -12.542 27.332 -22.600 1.00 21.21 67 PHE A N 11
ATOM 14550 C CA . PHE A 1 67 ? -11.294 26.853 -22.015 1.00 21.45 67 PHE A CA 11
ATOM 14551 C C . PHE A 1 67 ? -10.378 26.275 -23.090 1.00 21.42 67 PHE A C 11
ATOM 14552 O O . PHE A 1 67 ? -10.810 25.487 -23.933 1.00 43.04 67 PHE A O 11
ATOM 14569 N N . ASP A 1 68 ? -9.110 26.671 -23.053 1.00 55.32 68 ASP A N 11
ATOM 14570 C CA . ASP A 1 68 ? -8.131 26.193 -24.023 1.00 52.11 68 ASP A CA 11
ATOM 14571 C C . ASP A 1 68 ? -7.094 25.299 -23.352 1.00 5.12 68 ASP A C 11
ATOM 14572 O O . ASP A 1 68 ? -6.637 25.586 -22.246 1.00 24.42 68 ASP A O 11
ATOM 14581 N N . GLN A 1 69 ? -6.729 24.214 -24.027 1.00 35.10 69 GLN A N 11
ATOM 14582 C CA . GLN A 1 69 ? -5.748 23.276 -23.495 1.00 71.41 69 GLN A CA 11
ATOM 14583 C C . GLN A 1 69 ? -4.518 24.013 -22.973 1.00 54.21 69 GLN A C 11
ATOM 14584 O O . GLN A 1 69 ? -3.976 23.668 -21.924 1.00 3.22 69 GLN A O 11
ATOM 14598 N N . GLU A 1 70 ? -4.085 25.029 -23.712 1.00 73.33 70 GLU A N 11
ATOM 14599 C CA . GLU A 1 70 ? -2.919 25.813 -23.324 1.00 54.25 70 GLU A CA 11
ATOM 14600 C C . GLU A 1 70 ? -3.071 26.346 -21.902 1.00 4.02 70 GLU A C 11
ATOM 14601 O O . GLU A 1 70 ? -2.107 26.392 -21.137 1.00 62.15 70 GLU A O 11
ATOM 14613 N N . THR A 1 71 ? -4.289 26.748 -21.553 1.00 35.43 71 THR A N 11
ATOM 14614 C CA . THR A 1 71 ? -4.569 27.278 -20.226 1.00 43.32 71 THR A CA 11
ATOM 14615 C C . THR A 1 71 ? -4.303 26.232 -19.148 1.00 74.44 71 THR A C 11
ATOM 14616 O O . THR A 1 71 ? -3.676 26.523 -18.128 1.00 33.24 71 THR A O 11
ATOM 14627 N N . PHE A 1 72 ? -4.782 25.015 -19.381 1.00 50.00 72 PHE A N 11
ATOM 14628 C CA . PHE A 1 72 ? -4.595 23.926 -18.429 1.00 33.25 72 PHE A CA 11
ATOM 14629 C C . PHE A 1 72 ? -3.113 23.633 -18.221 1.00 73.01 72 PHE A C 11
ATOM 14630 O O . PHE A 1 72 ? -2.653 23.470 -17.090 1.00 62.31 72 PHE A O 11
ATOM 14647 N N . LEU A 1 73 ? -2.369 23.567 -19.320 1.00 41.13 73 LEU A N 11
ATOM 14648 C CA . LEU A 1 73 ? -0.937 23.294 -19.260 1.00 43.43 73 LEU A CA 11
ATOM 14649 C C . LEU A 1 73 ? -0.195 24.431 -18.565 1.00 63.50 73 LEU A C 11
ATOM 14650 O O . LEU A 1 73 ? 0.797 24.206 -17.870 1.00 73.40 73 LEU A O 11
ATOM 14666 N N . THR A 1 74 ? -0.682 25.653 -18.755 1.00 25.14 74 THR A N 11
ATOM 14667 C CA . THR A 1 74 ? -0.066 26.825 -18.147 1.00 3.31 74 THR A CA 11
ATOM 14668 C C . THR A 1 74 ? -0.328 26.867 -16.645 1.00 30.52 74 THR A C 11
ATOM 14669 O O . THR A 1 74 ? 0.554 27.219 -15.861 1.00 22.22 74 THR A O 11
ATOM 14680 N N . ILE A 1 75 ? -1.544 26.505 -16.252 1.00 5.40 75 ILE A N 11
ATOM 14681 C CA . ILE A 1 75 ? -1.921 26.499 -14.843 1.00 43.14 75 ILE A CA 11
ATOM 14682 C C . ILE A 1 75 ? -1.152 25.430 -14.073 1.00 12.33 75 ILE A C 11
ATOM 14683 O O . ILE A 1 75 ? -0.602 25.696 -13.005 1.00 63.30 75 ILE A O 11
ATOM 14699 N N . MET A 1 76 ? -1.121 24.221 -14.623 1.00 33.42 76 MET A N 11
ATOM 14700 C CA . MET A 1 76 ? -0.418 23.111 -13.989 1.00 55.22 76 MET A CA 11
ATOM 14701 C C . MET A 1 76 ? 1.090 23.345 -14.002 1.00 34.03 76 MET A C 11
ATOM 14702 O O . MET A 1 76 ? 1.809 22.871 -13.122 1.00 31.44 76 MET A O 11
ATOM 14716 N N . LEU A 1 77 ? 1.562 24.077 -15.005 1.00 5.35 77 LEU A N 11
ATOM 14717 C CA . LEU A 1 77 ? 2.984 24.373 -15.133 1.00 64.02 77 LEU A CA 11
ATOM 14718 C C . LEU A 1 77 ? 3.403 25.469 -14.157 1.00 14.23 77 LEU A C 11
ATOM 14719 O O . LEU A 1 77 ? 4.498 25.430 -13.599 1.00 45.14 77 LEU A O 11
ATOM 14735 N N . GLU A 1 78 ? 2.521 26.442 -13.956 1.00 52.42 78 GLU A N 11
ATOM 14736 C CA . GLU A 1 78 ? 2.798 27.548 -13.047 1.00 30.30 78 GLU A CA 11
ATOM 14737 C C . GLU A 1 78 ? 2.708 27.093 -11.593 1.00 43.11 78 GLU A C 11
ATOM 14738 O O . GLU A 1 78 ? 3.383 27.636 -10.718 1.00 22.32 78 GLU A O 11
ATOM 14750 N N . TYR A 1 79 ? 1.869 26.093 -11.344 1.00 44.32 79 TYR A N 11
ATOM 14751 C CA . TYR A 1 79 ? 1.688 25.566 -9.997 1.00 53.44 79 TYR A CA 11
ATOM 14752 C C . TYR A 1 79 ? 2.664 24.427 -9.721 1.00 51.11 79 TYR A C 11
ATOM 14753 O O . TYR A 1 79 ? 3.070 24.204 -8.581 1.00 40.22 79 TYR A O 11
ATOM 14771 N N . GLY A 1 80 ? 3.038 23.708 -10.775 1.00 73.34 80 GLY A N 11
ATOM 14772 C CA . GLY A 1 80 ? 3.965 22.602 -10.627 1.00 31.42 80 GLY A CA 11
ATOM 14773 C C . GLY A 1 80 ? 5.257 23.013 -9.950 1.00 54.22 80 GLY A C 11
ATOM 14774 O O . GLY A 1 80 ? 5.929 22.190 -9.330 1.00 43.50 80 GLY A O 11
ATOM 14778 N N . GLN A 1 81 ? 5.606 24.290 -10.071 1.00 61.02 81 GLN A N 11
ATOM 14779 C CA . GLN A 1 81 ? 6.827 24.808 -9.467 1.00 63.21 81 GLN A CA 11
ATOM 14780 C C . GLN A 1 81 ? 6.507 25.731 -8.296 1.00 60.15 81 GLN A C 11
ATOM 14781 O O . GLN A 1 81 ? 7.303 26.602 -7.945 1.00 62.40 81 GLN A O 11
ATOM 14795 N N . GLU A 1 82 ? 5.338 25.535 -7.697 1.00 14.25 82 GLU A N 11
ATOM 14796 C CA . GLU A 1 82 ? 4.912 26.351 -6.566 1.00 73.12 82 GLU A CA 11
ATOM 14797 C C . GLU A 1 82 ? 5.973 26.356 -5.470 1.00 41.41 82 GLU A C 11
ATOM 14798 O O . GLU A 1 82 ? 6.139 27.346 -4.755 1.00 23.42 82 GLU A O 11
ATOM 14810 N N . VAL A 1 83 ? 6.689 25.244 -5.342 1.00 21.24 83 VAL A N 11
ATOM 14811 C CA . VAL A 1 83 ? 7.735 25.119 -4.333 1.00 74.42 83 VAL A CA 11
ATOM 14812 C C . VAL A 1 83 ? 8.799 26.196 -4.509 1.00 71.54 83 VAL A C 11
ATOM 14813 O O . VAL A 1 83 ? 8.844 26.876 -5.535 1.00 64.54 83 VAL A O 11
ATOM 14826 N N . ASP A 1 84 ? 9.654 26.345 -3.503 1.00 33.22 84 ASP A N 11
ATOM 14827 C CA . ASP A 1 84 ? 10.721 27.339 -3.548 1.00 42.44 84 ASP A CA 11
ATOM 14828 C C . ASP A 1 84 ? 10.147 28.746 -3.688 1.00 25.14 84 ASP A C 11
ATOM 14829 O O . ASP A 1 84 ? 8.931 28.937 -3.661 1.00 63.04 84 ASP A O 11
ATOM 14838 N N . SER A 1 85 ? 11.031 29.728 -3.836 1.00 21.23 85 SER A N 11
ATOM 14839 C CA . SER A 1 85 ? 10.613 31.118 -3.975 1.00 32.31 85 SER A CA 11
ATOM 14840 C C . SER A 1 85 ? 11.804 32.013 -4.305 1.00 34.13 85 SER A C 11
ATOM 14841 O O . SER A 1 85 ? 12.928 31.683 -3.930 1.00 51.31 85 SER A O 11
ATOM 14851 N N . MET A 1 1 ? -1.014 -2.706 -8.014 1.00 14.33 1 MET A N 12
ATOM 14852 C CA . MET A 1 1 ? 0.351 -3.145 -7.753 1.00 63.11 1 MET A CA 12
ATOM 14853 C C . MET A 1 1 ? 1.353 -2.302 -8.536 1.00 73.31 1 MET A C 12
ATOM 14854 O O . MET A 1 1 ? 2.508 -2.163 -8.137 1.00 4.23 1 MET A O 12
ATOM 14868 N N . SER A 1 2 ? 0.901 -1.741 -9.653 1.00 75.13 2 SER A N 12
ATOM 14869 C CA . SER A 1 2 ? 1.759 -0.916 -10.495 1.00 65.05 2 SER A CA 12
ATOM 14870 C C . SER A 1 2 ? 1.594 0.563 -10.154 1.00 64.31 2 SER A C 12
ATOM 14871 O O . SER A 1 2 ? 0.476 1.063 -10.044 1.00 51.21 2 SER A O 12
ATOM 14879 N N . GLU A 1 3 ? 2.717 1.254 -9.988 1.00 24.45 3 GLU A N 12
ATOM 14880 C CA . GLU A 1 3 ? 2.697 2.674 -9.658 1.00 62.31 3 GLU A CA 12
ATOM 14881 C C . GLU A 1 3 ? 2.820 3.527 -10.918 1.00 43.22 3 GLU A C 12
ATOM 14882 O O . GLU A 1 3 ? 3.606 3.218 -11.813 1.00 75.32 3 GLU A O 12
ATOM 14894 N N . GLN A 1 4 ? 2.038 4.600 -10.978 1.00 23.25 4 GLN A N 12
ATOM 14895 C CA . GLN A 1 4 ? 2.058 5.496 -12.128 1.00 5.12 4 GLN A CA 12
ATOM 14896 C C . GLN A 1 4 ? 1.745 6.929 -11.706 1.00 71.41 4 GLN A C 12
ATOM 14897 O O . GLN A 1 4 ? 0.991 7.158 -10.760 1.00 61.44 4 GLN A O 12
ATOM 14911 N N . LYS A 1 5 ? 2.329 7.889 -12.415 1.00 11.02 5 LYS A N 12
ATOM 14912 C CA . LYS A 1 5 ? 2.111 9.300 -12.117 1.00 62.34 5 LYS A CA 12
ATOM 14913 C C . LYS A 1 5 ? 1.349 9.983 -13.247 1.00 10.03 5 LYS A C 12
ATOM 14914 O O . LYS A 1 5 ? 1.856 10.116 -14.361 1.00 24.10 5 LYS A O 12
ATOM 14933 N N . LYS A 1 6 ? 0.128 10.417 -12.953 1.00 2.43 6 LYS A N 12
ATOM 14934 C CA . LYS A 1 6 ? -0.704 11.090 -13.943 1.00 41.30 6 LYS A CA 12
ATOM 14935 C C . LYS A 1 6 ? -0.856 12.571 -13.609 1.00 51.41 6 LYS A C 12
ATOM 14936 O O . LYS A 1 6 ? -1.841 13.205 -13.990 1.00 1.35 6 LYS A O 12
ATOM 14955 N N . VAL A 1 7 ? 0.124 13.117 -12.898 1.00 24.24 7 VAL A N 12
ATOM 14956 C CA . VAL A 1 7 ? 0.101 14.524 -12.516 1.00 15.05 7 VAL A CA 12
ATOM 14957 C C . VAL A 1 7 ? 1.453 15.183 -12.761 1.00 32.21 7 VAL A C 12
ATOM 14958 O O . VAL A 1 7 ? 2.500 14.615 -12.444 1.00 55.43 7 VAL A O 12
ATOM 14971 N N . LEU A 1 8 ? 1.425 16.385 -13.327 1.00 20.31 8 LEU A N 12
ATOM 14972 C CA . LEU A 1 8 ? 2.650 17.123 -13.616 1.00 2.51 8 LEU A CA 12
ATOM 14973 C C . LEU A 1 8 ? 3.590 16.299 -14.488 1.00 2.22 8 LEU A C 12
ATOM 14974 O O . LEU A 1 8 ? 4.805 16.501 -14.474 1.00 24.34 8 LEU A O 12
ATOM 14990 N N . THR A 1 9 ? 3.021 15.370 -15.249 1.00 53.01 9 THR A N 12
ATOM 14991 C CA . THR A 1 9 ? 3.808 14.515 -16.129 1.00 71.45 9 THR A CA 12
ATOM 14992 C C . THR A 1 9 ? 3.151 14.382 -17.499 1.00 20.11 9 THR A C 12
ATOM 14993 O O . THR A 1 9 ? 2.016 14.815 -17.697 1.00 45.05 9 THR A O 12
ATOM 15004 N N . ALA A 1 10 ? 3.871 13.779 -18.440 1.00 2.40 10 ALA A N 12
ATOM 15005 C CA . ALA A 1 10 ? 3.355 13.587 -19.790 1.00 3.22 10 ALA A CA 12
ATOM 15006 C C . ALA A 1 10 ? 1.973 12.943 -19.763 1.00 44.34 10 ALA A C 12
ATOM 15007 O O . ALA A 1 10 ? 1.097 13.301 -20.550 1.00 65.14 10 ALA A O 12
ATOM 15014 N N . GLU A 1 11 ? 1.785 11.994 -18.853 1.00 31.12 11 GLU A N 12
ATOM 15015 C CA . GLU A 1 11 ? 0.509 11.301 -18.726 1.00 33.41 11 GLU A CA 12
ATOM 15016 C C . GLU A 1 11 ? -0.628 12.291 -18.495 1.00 15.32 11 GLU A C 12
ATOM 15017 O O . GLU A 1 11 ? -1.732 12.116 -19.012 1.00 4.13 11 GLU A O 12
ATOM 15029 N N . GLU A 1 12 ? -0.351 13.332 -17.716 1.00 21.43 12 GLU A N 12
ATOM 15030 C CA . GLU A 1 12 ? -1.350 14.350 -17.415 1.00 75.43 12 GLU A CA 12
ATOM 15031 C C . GLU A 1 12 ? -1.725 15.131 -18.671 1.00 42.14 12 GLU A C 12
ATOM 15032 O O . GLU A 1 12 ? -2.903 15.366 -18.940 1.00 63.41 12 GLU A O 12
ATOM 15044 N N . GLN A 1 13 ? -0.714 15.531 -19.436 1.00 42.33 13 GLN A N 12
ATOM 15045 C CA . GLN A 1 13 ? -0.936 16.288 -20.663 1.00 1.12 13 GLN A CA 12
ATOM 15046 C C . GLN A 1 13 ? -1.796 15.496 -21.642 1.00 34.44 13 GLN A C 12
ATOM 15047 O O . GLN A 1 13 ? -2.809 15.992 -22.133 1.00 40.13 13 GLN A O 12
ATOM 15061 N N . GLN A 1 14 ? -1.385 14.262 -21.919 1.00 52.43 14 GLN A N 12
ATOM 15062 C CA . GLN A 1 14 ? -2.118 13.403 -22.841 1.00 15.14 14 GLN A CA 12
ATOM 15063 C C . GLN A 1 14 ? -3.531 13.137 -22.331 1.00 12.32 14 GLN A C 12
ATOM 15064 O O . GLN A 1 14 ? -4.488 13.122 -23.104 1.00 72.32 14 GLN A O 12
ATOM 15078 N N . GLU A 1 15 ? -3.654 12.929 -21.023 1.00 64.02 15 GLU A N 12
ATOM 15079 C CA . GLU A 1 15 ? -4.950 12.663 -20.411 1.00 52.20 15 GLU A CA 12
ATOM 15080 C C . GLU A 1 15 ? -5.916 13.819 -20.657 1.00 23.54 15 GLU A C 12
ATOM 15081 O O . GLU A 1 15 ? -7.069 13.609 -21.035 1.00 23.34 15 GLU A O 12
ATOM 15093 N N . TYR A 1 16 ? -5.437 15.038 -20.439 1.00 63.24 16 TYR A N 12
ATOM 15094 C CA . TYR A 1 16 ? -6.257 16.228 -20.635 1.00 22.25 16 TYR A CA 12
ATOM 15095 C C . TYR A 1 16 ? -6.509 16.479 -22.118 1.00 4.04 16 TYR A C 12
ATOM 15096 O O . TYR A 1 16 ? -7.642 16.720 -22.535 1.00 31.20 16 TYR A O 12
ATOM 15114 N N . LYS A 1 17 ? -5.445 16.419 -22.911 1.00 22.32 17 LYS A N 12
ATOM 15115 C CA . LYS A 1 17 ? -5.548 16.637 -24.349 1.00 3.23 17 LYS A CA 12
ATOM 15116 C C . LYS A 1 17 ? -6.621 15.741 -24.959 1.00 54.55 17 LYS A C 12
ATOM 15117 O O . LYS A 1 17 ? -7.397 16.179 -25.807 1.00 54.41 17 LYS A O 12
ATOM 15136 N N . GLU A 1 18 ? -6.658 14.487 -24.521 1.00 10.32 18 GLU A N 12
ATOM 15137 C CA . GLU A 1 18 ? -7.637 13.531 -25.025 1.00 35.22 18 GLU A CA 12
ATOM 15138 C C . GLU A 1 18 ? -9.017 13.802 -24.432 1.00 2.02 18 GLU A C 12
ATOM 15139 O O . GLU A 1 18 ? -10.038 13.570 -25.077 1.00 53.14 18 GLU A O 12
ATOM 15151 N N . ALA A 1 19 ? -9.038 14.292 -23.196 1.00 52.34 19 ALA A N 12
ATOM 15152 C CA . ALA A 1 19 ? -10.291 14.596 -22.517 1.00 3.54 19 ALA A CA 12
ATOM 15153 C C . ALA A 1 19 ? -11.085 15.655 -23.274 1.00 43.22 19 ALA A C 12
ATOM 15154 O O . ALA A 1 19 ? -12.263 15.466 -23.573 1.00 15.45 19 ALA A O 12
ATOM 15161 N N . PHE A 1 20 ? -10.431 16.771 -23.583 1.00 22.44 20 PHE A N 12
ATOM 15162 C CA . PHE A 1 20 ? -11.076 17.861 -24.305 1.00 31.34 20 PHE A CA 12
ATOM 15163 C C . PHE A 1 20 ? -11.243 17.512 -25.781 1.00 4.05 20 PHE A C 12
ATOM 15164 O O . PHE A 1 20 ? -12.205 17.930 -26.422 1.00 52.11 20 PHE A O 12
ATOM 15181 N N . GLN A 1 21 ? -10.296 16.744 -26.311 1.00 52.52 21 GLN A N 12
ATOM 15182 C CA . GLN A 1 21 ? -10.336 16.341 -27.712 1.00 55.23 21 GLN A CA 12
ATOM 15183 C C . GLN A 1 21 ? -11.629 15.595 -28.026 1.00 70.12 21 GLN A C 12
ATOM 15184 O O . GLN A 1 21 ? -12.282 15.860 -29.037 1.00 61.51 21 GLN A O 12
ATOM 15198 N N . LEU A 1 22 ? -11.993 14.660 -27.156 1.00 12.41 22 LEU A N 12
ATOM 15199 C CA . LEU A 1 22 ? -13.209 13.875 -27.340 1.00 65.31 22 LEU A CA 12
ATOM 15200 C C . LEU A 1 22 ? -14.449 14.712 -27.047 1.00 43.22 22 LEU A C 12
ATOM 15201 O O . LEU A 1 22 ? -15.500 14.520 -27.658 1.00 45.30 22 LEU A O 12
ATOM 15217 N N . PHE A 1 23 ? -14.319 15.644 -26.108 1.00 44.03 23 PHE A N 12
ATOM 15218 C CA . PHE A 1 23 ? -15.428 16.514 -25.735 1.00 3.34 23 PHE A CA 12
ATOM 15219 C C . PHE A 1 23 ? -15.523 17.710 -26.677 1.00 15.13 23 PHE A C 12
ATOM 15220 O O . PHE A 1 23 ? -16.370 18.586 -26.502 1.00 10.33 23 PHE A O 12
ATOM 15237 N N . ASP A 1 24 ? -14.649 17.738 -27.677 1.00 10.52 24 ASP A N 12
ATOM 15238 C CA . ASP A 1 24 ? -14.634 18.826 -28.649 1.00 21.24 24 ASP A CA 12
ATOM 15239 C C . ASP A 1 24 ? -14.719 18.284 -30.072 1.00 40.31 24 ASP A C 12
ATOM 15240 O O . ASP A 1 24 ? -13.785 18.428 -30.860 1.00 63.23 24 ASP A O 12
ATOM 15249 N N . LYS A 1 25 ? -15.847 17.659 -30.395 1.00 1.04 25 LYS A N 12
ATOM 15250 C CA . LYS A 1 25 ? -16.056 17.096 -31.723 1.00 70.44 25 LYS A CA 12
ATOM 15251 C C . LYS A 1 25 ? -15.990 18.181 -32.792 1.00 1.23 25 LYS A C 12
ATOM 15252 O O . LYS A 1 25 ? -15.584 17.926 -33.926 1.00 3.32 25 LYS A O 12
ATOM 15271 N N . ASP A 1 26 ? -16.389 19.394 -32.423 1.00 33.42 26 ASP A N 12
ATOM 15272 C CA . ASP A 1 26 ? -16.373 20.519 -33.350 1.00 15.32 26 ASP A CA 12
ATOM 15273 C C . ASP A 1 26 ? -14.963 20.775 -33.869 1.00 41.12 26 ASP A C 12
ATOM 15274 O O . ASP A 1 26 ? -14.779 21.388 -34.919 1.00 52.34 26 ASP A O 12
ATOM 15283 N N . ASN A 1 27 ? -13.968 20.300 -33.126 1.00 13.24 27 ASN A N 12
ATOM 15284 C CA . ASN A 1 27 ? -12.573 20.479 -33.512 1.00 3.23 27 ASN A CA 12
ATOM 15285 C C . ASN A 1 27 ? -12.198 21.958 -33.527 1.00 1.00 27 ASN A C 12
ATOM 15286 O O . ASN A 1 27 ? -11.525 22.428 -34.444 1.00 62.22 27 ASN A O 12
ATOM 15297 N N . ASP A 1 28 ? -12.639 22.685 -32.506 1.00 63.15 28 ASP A N 12
ATOM 15298 C CA . ASP A 1 28 ? -12.348 24.111 -32.401 1.00 34.31 28 ASP A CA 12
ATOM 15299 C C . ASP A 1 28 ? -11.110 24.351 -31.544 1.00 43.22 28 ASP A C 12
ATOM 15300 O O . ASP A 1 28 ? -10.623 25.476 -31.440 1.00 74.20 28 ASP A O 12
ATOM 15309 N N . ASN A 1 29 ? -10.606 23.286 -30.929 1.00 32.54 29 ASN A N 12
ATOM 15310 C CA . ASN A 1 29 ? -9.426 23.382 -30.078 1.00 64.03 29 ASN A CA 12
ATOM 15311 C C . ASN A 1 29 ? -9.696 24.271 -28.870 1.00 11.44 29 ASN A C 12
ATOM 15312 O O . ASN A 1 29 ? -8.770 24.774 -28.232 1.00 75.50 29 ASN A O 12
ATOM 15323 N N . LYS A 1 30 ? -10.974 24.463 -28.558 1.00 22.11 30 LYS A N 12
ATOM 15324 C CA . LYS A 1 30 ? -11.370 25.290 -27.424 1.00 51.53 30 LYS A CA 12
ATOM 15325 C C . LYS A 1 30 ? -12.661 24.773 -26.798 1.00 50.34 30 LYS A C 12
ATOM 15326 O O . LYS A 1 30 ? -13.504 24.190 -27.481 1.00 10.42 30 LYS A O 12
ATOM 15345 N N . LEU A 1 31 ? -12.812 24.992 -25.496 1.00 44.44 31 LEU A N 12
ATOM 15346 C CA . LEU A 1 31 ? -14.002 24.550 -24.778 1.00 61.34 31 LEU A CA 12
ATOM 15347 C C . LEU A 1 31 ? -14.832 25.742 -24.313 1.00 61.13 31 LEU A C 12
ATOM 15348 O O . LEU A 1 31 ? -14.335 26.868 -24.237 1.00 31.54 31 LEU A O 12
ATOM 15364 N N . THR A 1 32 ? -16.098 25.489 -24.002 1.00 15.23 32 THR A N 12
ATOM 15365 C CA . THR A 1 32 ? -16.998 26.540 -23.543 1.00 52.23 32 THR A CA 12
ATOM 15366 C C . THR A 1 32 ? -17.363 26.350 -22.075 1.00 53.24 32 THR A C 12
ATOM 15367 O O . THR A 1 32 ? -16.998 25.350 -21.460 1.00 20.35 32 THR A O 12
ATOM 15378 N N . ALA A 1 33 ? -18.087 27.317 -21.521 1.00 51.53 33 ALA A N 12
ATOM 15379 C CA . ALA A 1 33 ? -18.504 27.255 -20.125 1.00 32.53 33 ALA A CA 12
ATOM 15380 C C . ALA A 1 33 ? -19.140 25.908 -19.803 1.00 34.33 33 ALA A C 12
ATOM 15381 O O . ALA A 1 33 ? -18.814 25.283 -18.793 1.00 53.24 33 ALA A O 12
ATOM 15388 N N . GLU A 1 34 ? -20.050 25.465 -20.666 1.00 45.21 34 GLU A N 12
ATOM 15389 C CA . GLU A 1 34 ? -20.732 24.192 -20.470 1.00 61.32 34 GLU A CA 12
ATOM 15390 C C . GLU A 1 34 ? -19.741 23.032 -20.510 1.00 61.41 34 GLU A C 12
ATOM 15391 O O . GLU A 1 34 ? -19.768 22.151 -19.652 1.00 22.42 34 GLU A O 12
ATOM 15403 N N . GLU A 1 35 ? -18.869 23.040 -21.513 1.00 20.14 35 GLU A N 12
ATOM 15404 C CA . GLU A 1 35 ? -17.871 21.988 -21.665 1.00 23.51 35 GLU A CA 12
ATOM 15405 C C . GLU A 1 35 ? -16.966 21.914 -20.438 1.00 41.23 35 GLU A C 12
ATOM 15406 O O . GLU A 1 35 ? -16.709 20.834 -19.906 1.00 35.02 35 GLU A O 12
ATOM 15418 N N . LEU A 1 36 ? -16.485 23.071 -19.996 1.00 64.12 36 LEU A N 12
ATOM 15419 C CA . LEU A 1 36 ? -15.607 23.140 -18.832 1.00 34.13 36 LEU A CA 12
ATOM 15420 C C . LEU A 1 36 ? -16.298 22.572 -17.596 1.00 53.55 36 LEU A C 12
ATOM 15421 O O . LEU A 1 36 ? -15.672 21.907 -16.773 1.00 35.11 36 LEU A O 12
ATOM 15437 N N . GLY A 1 37 ? -17.595 22.842 -17.473 1.00 33.40 37 GLY A N 12
ATOM 15438 C CA . GLY A 1 37 ? -18.350 22.350 -16.336 1.00 24.34 37 GLY A CA 12
ATOM 15439 C C . GLY A 1 37 ? -18.361 20.836 -16.258 1.00 24.25 37 GLY A C 12
ATOM 15440 O O . GLY A 1 37 ? -18.414 20.263 -15.169 1.00 31.41 37 GLY A O 12
ATOM 15444 N N . THR A 1 38 ? -18.312 20.185 -17.416 1.00 65.42 38 THR A N 12
ATOM 15445 C CA . THR A 1 38 ? -18.319 18.729 -17.475 1.00 22.41 38 THR A CA 12
ATOM 15446 C C . THR A 1 38 ? -16.989 18.153 -17.002 1.00 2.04 38 THR A C 12
ATOM 15447 O O . THR A 1 38 ? -16.956 17.209 -16.211 1.00 51.55 38 THR A O 12
ATOM 15458 N N . VAL A 1 39 ? -15.894 18.726 -17.490 1.00 1.34 39 VAL A N 12
ATOM 15459 C CA . VAL A 1 39 ? -14.560 18.271 -17.115 1.00 32.32 39 VAL A CA 12
ATOM 15460 C C . VAL A 1 39 ? -14.223 18.675 -15.685 1.00 33.13 39 VAL A C 12
ATOM 15461 O O . VAL A 1 39 ? -13.536 17.947 -14.969 1.00 65.52 39 VAL A O 12
ATOM 15474 N N . MET A 1 40 ? -14.714 19.839 -15.274 1.00 11.15 40 MET A N 12
ATOM 15475 C CA . MET A 1 40 ? -14.466 20.339 -13.926 1.00 40.31 40 MET A CA 12
ATOM 15476 C C . MET A 1 40 ? -15.190 19.488 -12.888 1.00 35.25 40 MET A C 12
ATOM 15477 O O . MET A 1 40 ? -14.702 19.304 -11.773 1.00 72.20 40 MET A O 12
ATOM 15491 N N . ARG A 1 41 ? -16.357 18.972 -13.262 1.00 73.42 41 ARG A N 12
ATOM 15492 C CA . ARG A 1 41 ? -17.148 18.141 -12.363 1.00 13.33 41 ARG A CA 12
ATOM 15493 C C . ARG A 1 41 ? -16.320 16.977 -11.828 1.00 33.55 41 ARG A C 12
ATOM 15494 O O . ARG A 1 41 ? -16.462 16.580 -10.672 1.00 23.10 41 ARG A O 12
ATOM 15515 N N . ALA A 1 42 ? -15.457 16.432 -12.678 1.00 61.14 42 ALA A N 12
ATOM 15516 C CA . ALA A 1 42 ? -14.605 15.313 -12.292 1.00 13.54 42 ALA A CA 12
ATOM 15517 C C . ALA A 1 42 ? -13.557 15.749 -11.273 1.00 32.31 42 ALA A C 12
ATOM 15518 O O . ALA A 1 42 ? -13.072 14.938 -10.482 1.00 41.03 42 ALA A O 12
ATOM 15525 N N . LEU A 1 43 ? -13.212 17.031 -11.298 1.00 23.44 43 LEU A N 12
ATOM 15526 C CA . LEU A 1 43 ? -12.220 17.574 -10.375 1.00 73.13 43 LEU A CA 12
ATOM 15527 C C . LEU A 1 43 ? -12.877 18.034 -9.078 1.00 72.42 43 LEU A C 12
ATOM 15528 O O . LEU A 1 43 ? -12.308 17.889 -7.997 1.00 65.44 43 LEU A O 12
ATOM 15544 N N . GLY A 1 44 ? -14.080 18.586 -9.193 1.00 52.43 44 GLY A N 12
ATOM 15545 C CA . GLY A 1 44 ? -14.796 19.057 -8.022 1.00 12.31 44 GLY A CA 12
ATOM 15546 C C . GLY A 1 44 ? -16.259 19.334 -8.308 1.00 25.42 44 GLY A C 12
ATOM 15547 O O . GLY A 1 44 ? -16.641 20.473 -8.574 1.00 34.23 44 GLY A O 12
ATOM 15551 N N . ALA A 1 45 ? -17.078 18.289 -8.254 1.00 33.21 45 ALA A N 12
ATOM 15552 C CA . ALA A 1 45 ? -18.507 18.425 -8.509 1.00 63.33 45 ALA A CA 12
ATOM 15553 C C . ALA A 1 45 ? -19.286 18.572 -7.207 1.00 60.33 45 ALA A C 12
ATOM 15554 O O . ALA A 1 45 ? -20.423 18.115 -7.098 1.00 51.43 45 ALA A O 12
ATOM 15561 N N . ASN A 1 46 ? -18.665 19.212 -6.221 1.00 52.41 46 ASN A N 12
ATOM 15562 C CA . ASN A 1 46 ? -19.301 19.418 -4.925 1.00 4.24 46 ASN A CA 12
ATOM 15563 C C . ASN A 1 46 ? -20.455 20.410 -5.035 1.00 71.13 46 ASN A C 12
ATOM 15564 O O . ASN A 1 46 ? -21.608 20.091 -4.749 1.00 55.42 46 ASN A O 12
ATOM 15575 N N . PRO A 1 47 ? -20.138 21.641 -5.463 1.00 42.44 47 PRO A N 12
ATOM 15576 C CA . PRO A 1 47 ? -21.134 22.705 -5.623 1.00 22.03 47 PRO A CA 12
ATOM 15577 C C . PRO A 1 47 ? -22.083 22.440 -6.787 1.00 22.25 47 PRO A C 12
ATOM 15578 O O . PRO A 1 47 ? -22.081 21.353 -7.369 1.00 3.51 47 PRO A O 12
ATOM 15589 N N . THR A 1 48 ? -22.894 23.437 -7.123 1.00 45.21 48 THR A N 12
ATOM 15590 C CA . THR A 1 48 ? -23.848 23.312 -8.217 1.00 34.44 48 THR A CA 12
ATOM 15591 C C . THR A 1 48 ? -23.281 23.887 -9.510 1.00 30.32 48 THR A C 12
ATOM 15592 O O . THR A 1 48 ? -22.227 24.522 -9.510 1.00 22.40 48 THR A O 12
ATOM 15603 N N . LYS A 1 49 ? -23.989 23.661 -10.612 1.00 42.40 49 LYS A N 12
ATOM 15604 C CA . LYS A 1 49 ? -23.558 24.159 -11.913 1.00 70.50 49 LYS A CA 12
ATOM 15605 C C . LYS A 1 49 ? -23.501 25.683 -11.921 1.00 51.12 49 LYS A C 12
ATOM 15606 O O . LYS A 1 49 ? -22.640 26.277 -12.569 1.00 72.10 49 LYS A O 12
ATOM 15625 N N . GLN A 1 50 ? -24.424 26.309 -11.197 1.00 62.32 50 GLN A N 12
ATOM 15626 C CA . GLN A 1 50 ? -24.478 27.764 -11.122 1.00 63.43 50 GLN A CA 12
ATOM 15627 C C . GLN A 1 50 ? -23.237 28.319 -10.429 1.00 11.25 50 GLN A C 12
ATOM 15628 O O . GLN A 1 50 ? -22.834 29.457 -10.671 1.00 63.35 50 GLN A O 12
ATOM 15642 N N . LYS A 1 51 ? -22.637 27.509 -9.564 1.00 3.21 51 LYS A N 12
ATOM 15643 C CA . LYS A 1 51 ? -21.442 27.917 -8.834 1.00 51.44 51 LYS A CA 12
ATOM 15644 C C . LYS A 1 51 ? -20.213 27.875 -9.737 1.00 11.23 51 LYS A C 12
ATOM 15645 O O . LYS A 1 51 ? -19.454 28.841 -9.813 1.00 41.22 51 LYS A O 12
ATOM 15664 N N . ILE A 1 52 ? -20.024 26.750 -10.419 1.00 71.41 52 ILE A N 12
ATOM 15665 C CA . ILE A 1 52 ? -18.889 26.584 -11.318 1.00 24.34 52 ILE A CA 12
ATOM 15666 C C . ILE A 1 52 ? -18.967 27.558 -12.488 1.00 45.35 52 ILE A C 12
ATOM 15667 O O . ILE A 1 52 ? -17.948 28.075 -12.948 1.00 1.23 52 ILE A O 12
ATOM 15683 N N . SER A 1 53 ? -20.182 27.807 -12.964 1.00 32.51 53 SER A N 12
ATOM 15684 C CA . SER A 1 53 ? -20.394 28.718 -14.083 1.00 5.50 53 SER A CA 12
ATOM 15685 C C . SER A 1 53 ? -20.102 30.158 -13.672 1.00 51.01 53 SER A C 12
ATOM 15686 O O . SER A 1 53 ? -19.645 30.965 -14.482 1.00 31.13 53 SER A O 12
ATOM 15694 N N . GLU A 1 54 ? -20.370 30.473 -12.409 1.00 71.21 54 GLU A N 12
ATOM 15695 C CA . GLU A 1 54 ? -20.137 31.816 -11.891 1.00 22.03 54 GLU A CA 12
ATOM 15696 C C . GLU A 1 54 ? -18.646 32.066 -11.679 1.00 33.14 54 GLU A C 12
ATOM 15697 O O . GLU A 1 54 ? -18.170 33.193 -11.819 1.00 71.53 54 GLU A O 12
ATOM 15709 N N . ILE A 1 55 ? -17.917 31.008 -11.339 1.00 14.54 55 ILE A N 12
ATOM 15710 C CA . ILE A 1 55 ? -16.482 31.113 -11.108 1.00 53.21 55 ILE A CA 12
ATOM 15711 C C . ILE A 1 55 ? -15.722 31.248 -12.423 1.00 53.54 55 ILE A C 12
ATOM 15712 O O . ILE A 1 55 ? -14.871 32.126 -12.573 1.00 72.43 55 ILE A O 12
ATOM 15728 N N . VAL A 1 56 ? -16.036 30.375 -13.375 1.00 11.33 56 VAL A N 12
ATOM 15729 C CA . VAL A 1 56 ? -15.386 30.398 -14.679 1.00 62.23 56 VAL A CA 12
ATOM 15730 C C . VAL A 1 56 ? -15.522 31.767 -15.337 1.00 34.23 56 VAL A C 12
ATOM 15731 O O . VAL A 1 56 ? -14.569 32.288 -15.915 1.00 50.23 56 VAL A O 12
ATOM 15744 N N . LYS A 1 57 ? -16.715 32.345 -15.245 1.00 14.23 57 LYS A N 12
ATOM 15745 C CA . LYS A 1 57 ? -16.979 33.654 -15.830 1.00 11.42 57 LYS A CA 12
ATOM 15746 C C . LYS A 1 57 ? -16.330 34.759 -15.002 1.00 71.15 57 LYS A C 12
ATOM 15747 O O . LYS A 1 57 ? -16.092 35.861 -15.499 1.00 72.21 57 LYS A O 12
ATOM 15766 N N . ASP A 1 58 ? -16.043 34.458 -13.741 1.00 52.14 58 ASP A N 12
ATOM 15767 C CA . ASP A 1 58 ? -15.419 35.426 -12.846 1.00 30.50 58 ASP A CA 12
ATOM 15768 C C . ASP A 1 58 ? -13.905 35.445 -13.038 1.00 23.14 58 ASP A C 12
ATOM 15769 O O . ASP A 1 58 ? -13.269 36.493 -12.933 1.00 70.34 58 ASP A O 12
ATOM 15778 N N . TYR A 1 59 ? -13.335 34.278 -13.318 1.00 21.24 59 TYR A N 12
ATOM 15779 C CA . TYR A 1 59 ? -11.896 34.159 -13.520 1.00 25.02 59 TYR A CA 12
ATOM 15780 C C . TYR A 1 59 ? -11.529 34.404 -14.981 1.00 31.02 59 TYR A C 12
ATOM 15781 O O . TYR A 1 59 ? -10.463 34.941 -15.283 1.00 15.00 59 TYR A O 12
ATOM 15799 N N . ASP A 1 60 ? -12.421 34.006 -15.882 1.00 43.22 60 ASP A N 12
ATOM 15800 C CA . ASP A 1 60 ? -12.193 34.182 -17.312 1.00 41.21 60 ASP A CA 12
ATOM 15801 C C . ASP A 1 60 ? -12.930 35.413 -17.831 1.00 51.24 60 ASP A C 12
ATOM 15802 O O . ASP A 1 60 ? -13.355 35.454 -18.986 1.00 10.42 60 ASP A O 12
ATOM 15811 N N . LYS A 1 61 ? -13.079 36.414 -16.970 1.00 34.12 61 LYS A N 12
ATOM 15812 C CA . LYS A 1 61 ? -13.765 37.646 -17.341 1.00 43.21 61 LYS A CA 12
ATOM 15813 C C . LYS A 1 61 ? -12.857 38.544 -18.175 1.00 71.23 61 LYS A C 12
ATOM 15814 O O . LYS A 1 61 ? -13.326 39.462 -18.851 1.00 22.44 61 LYS A O 12
ATOM 15833 N N . ASP A 1 62 ? -11.558 38.274 -18.126 1.00 61.51 62 ASP A N 12
ATOM 15834 C CA . ASP A 1 62 ? -10.584 39.056 -18.880 1.00 73.31 62 ASP A CA 12
ATOM 15835 C C . ASP A 1 62 ? -10.395 38.482 -20.282 1.00 11.44 62 ASP A C 12
ATOM 15836 O O . ASP A 1 62 ? -9.508 38.906 -21.020 1.00 71.40 62 ASP A O 12
ATOM 15845 N N . ASN A 1 63 ? -11.235 37.515 -20.638 1.00 43.31 63 ASN A N 12
ATOM 15846 C CA . ASN A 1 63 ? -11.159 36.883 -21.950 1.00 74.31 63 ASN A CA 12
ATOM 15847 C C . ASN A 1 63 ? -12.549 36.510 -22.455 1.00 1.23 63 ASN A C 12
ATOM 15848 O O . ASN A 1 63 ? -13.094 37.164 -23.344 1.00 21.12 63 ASN A O 12
ATOM 15859 N N . SER A 1 64 ? -13.117 35.453 -21.882 1.00 10.34 64 SER A N 12
ATOM 15860 C CA . SER A 1 64 ? -14.442 34.990 -22.275 1.00 54.15 64 SER A CA 12
ATOM 15861 C C . SER A 1 64 ? -14.860 33.776 -21.453 1.00 35.33 64 SER A C 12
ATOM 15862 O O . SER A 1 64 ? -14.214 33.428 -20.466 1.00 12.43 64 SER A O 12
ATOM 15870 N N . GLY A 1 65 ? -15.947 33.132 -21.869 1.00 60.24 65 GLY A N 12
ATOM 15871 C CA . GLY A 1 65 ? -16.434 31.962 -21.161 1.00 42.14 65 GLY A CA 12
ATOM 15872 C C . GLY A 1 65 ? -15.987 30.666 -21.807 1.00 55.31 65 GLY A C 12
ATOM 15873 O O . GLY A 1 65 ? -16.731 29.685 -21.827 1.00 11.45 65 GLY A O 12
ATOM 15877 N N . LYS A 1 66 ? -14.771 30.661 -22.341 1.00 23.52 66 LYS A N 12
ATOM 15878 C CA . LYS A 1 66 ? -14.226 29.476 -22.992 1.00 64.41 66 LYS A CA 12
ATOM 15879 C C . LYS A 1 66 ? -12.950 29.010 -22.297 1.00 41.22 66 LYS A C 12
ATOM 15880 O O . LYS A 1 66 ? -12.195 29.820 -21.757 1.00 30.02 66 LYS A O 12
ATOM 15899 N N . PHE A 1 67 ? -12.716 27.703 -22.315 1.00 25.42 67 PHE A N 12
ATOM 15900 C CA . PHE A 1 67 ? -11.530 27.131 -21.686 1.00 35.45 67 PHE A CA 12
ATOM 15901 C C . PHE A 1 67 ? -10.587 26.547 -22.733 1.00 61.03 67 PHE A C 12
ATOM 15902 O O . PHE A 1 67 ? -11.009 25.799 -23.616 1.00 63.10 67 PHE A O 12
ATOM 15919 N N . ASP A 1 68 ? -9.309 26.895 -22.630 1.00 55.22 68 ASP A N 12
ATOM 15920 C CA . ASP A 1 68 ? -8.305 26.407 -23.568 1.00 3.41 68 ASP A CA 12
ATOM 15921 C C . ASP A 1 68 ? -7.327 25.463 -22.874 1.00 12.50 68 ASP A C 12
ATOM 15922 O O . ASP A 1 68 ? -6.891 25.722 -21.752 1.00 14.52 68 ASP A O 12
ATOM 15931 N N . GLN A 1 69 ? -6.989 24.370 -23.548 1.00 65.25 69 GLN A N 12
ATOM 15932 C CA . GLN A 1 69 ? -6.063 23.388 -22.996 1.00 61.10 69 GLN A CA 12
ATOM 15933 C C . GLN A 1 69 ? -4.804 24.064 -22.464 1.00 51.32 69 GLN A C 12
ATOM 15934 O O . GLN A 1 69 ? -4.220 23.621 -21.475 1.00 52.01 69 GLN A O 12
ATOM 15948 N N . GLU A 1 70 ? -4.391 25.140 -23.128 1.00 1.13 70 GLU A N 12
ATOM 15949 C CA . GLU A 1 70 ? -3.199 25.876 -22.723 1.00 1.34 70 GLU A CA 12
ATOM 15950 C C . GLU A 1 70 ? -3.350 26.414 -21.302 1.00 52.32 70 GLU A C 12
ATOM 15951 O O . GLU A 1 70 ? -2.392 26.436 -20.529 1.00 14.23 70 GLU A O 12
ATOM 15963 N N . THR A 1 71 ? -4.561 26.851 -20.966 1.00 64.21 71 THR A N 12
ATOM 15964 C CA . THR A 1 71 ? -4.837 27.391 -19.641 1.00 54.13 71 THR A CA 12
ATOM 15965 C C . THR A 1 71 ? -4.637 26.332 -18.563 1.00 12.04 71 THR A C 12
ATOM 15966 O O . THR A 1 71 ? -4.003 26.587 -17.540 1.00 31.44 71 THR A O 12
ATOM 15977 N N . PHE A 1 72 ? -5.183 25.144 -18.799 1.00 74.14 72 PHE A N 12
ATOM 15978 C CA . PHE A 1 72 ? -5.064 24.045 -17.847 1.00 14.01 72 PHE A CA 12
ATOM 15979 C C . PHE A 1 72 ? -3.607 23.625 -17.680 1.00 34.21 72 PHE A C 12
ATOM 15980 O O . PHE A 1 72 ? -3.155 23.335 -16.572 1.00 42.10 72 PHE A O 12
ATOM 15997 N N . LEU A 1 73 ? -2.877 23.592 -18.790 1.00 0.40 73 LEU A N 12
ATOM 15998 C CA . LEU A 1 73 ? -1.470 23.206 -18.768 1.00 54.01 73 LEU A CA 12
ATOM 15999 C C . LEU A 1 73 ? -0.628 24.257 -18.052 1.00 14.45 73 LEU A C 12
ATOM 16000 O O . LEU A 1 73 ? 0.365 23.933 -17.398 1.00 53.44 73 LEU A O 12
ATOM 16016 N N . THR A 1 74 ? -1.032 25.517 -18.176 1.00 1.41 74 THR A N 12
ATOM 16017 C CA . THR A 1 74 ? -0.316 26.616 -17.540 1.00 5.32 74 THR A CA 12
ATOM 16018 C C . THR A 1 74 ? -0.575 26.644 -16.038 1.00 11.42 74 THR A C 12
ATOM 16019 O O . THR A 1 74 ? 0.323 26.939 -15.249 1.00 52.31 74 THR A O 12
ATOM 16030 N N . ILE A 1 75 ? -1.808 26.336 -15.649 1.00 62.41 75 ILE A N 12
ATOM 16031 C CA . ILE A 1 75 ? -2.184 26.325 -14.241 1.00 21.34 75 ILE A CA 12
ATOM 16032 C C . ILE A 1 75 ? -1.533 25.157 -13.508 1.00 21.13 75 ILE A C 12
ATOM 16033 O O . ILE A 1 75 ? -0.983 25.324 -12.419 1.00 72.50 75 ILE A O 12
ATOM 16049 N N . MET A 1 76 ? -1.599 23.975 -14.112 1.00 61.13 76 MET A N 12
ATOM 16050 C CA . MET A 1 76 ? -1.014 22.779 -13.517 1.00 64.24 76 MET A CA 12
ATOM 16051 C C . MET A 1 76 ? 0.510 22.862 -13.518 1.00 62.11 76 MET A C 12
ATOM 16052 O O . MET A 1 76 ? 1.173 22.291 -12.652 1.00 25.53 76 MET A O 12
ATOM 16066 N N . LEU A 1 77 ? 1.059 23.575 -14.496 1.00 10.54 77 LEU A N 12
ATOM 16067 C CA . LEU A 1 77 ? 2.504 23.733 -14.609 1.00 20.43 77 LEU A CA 12
ATOM 16068 C C . LEU A 1 77 ? 3.019 24.769 -13.615 1.00 4.04 77 LEU A C 12
ATOM 16069 O O . LEU A 1 77 ? 4.097 24.612 -13.043 1.00 24.52 77 LEU A O 12
ATOM 16085 N N . GLU A 1 78 ? 2.240 25.826 -13.413 1.00 51.34 78 GLU A N 12
ATOM 16086 C CA . GLU A 1 78 ? 2.617 26.887 -12.487 1.00 40.34 78 GLU A CA 12
ATOM 16087 C C . GLU A 1 78 ? 2.459 26.429 -11.040 1.00 30.01 78 GLU A C 12
ATOM 16088 O O . GLU A 1 78 ? 3.140 26.924 -10.142 1.00 12.11 78 GLU A O 12
ATOM 16100 N N . TYR A 1 79 ? 1.555 25.479 -10.824 1.00 5.13 79 TYR A N 12
ATOM 16101 C CA . TYR A 1 79 ? 1.304 24.955 -9.486 1.00 30.35 79 TYR A CA 12
ATOM 16102 C C . TYR A 1 79 ? 2.401 23.980 -9.067 1.00 42.34 79 TYR A C 12
ATOM 16103 O O . TYR A 1 79 ? 2.789 23.927 -7.901 1.00 13.51 79 TYR A O 12
ATOM 16121 N N . GLY A 1 80 ? 2.900 23.211 -10.031 1.00 1.31 80 GLY A N 12
ATOM 16122 C CA . GLY A 1 80 ? 3.948 22.250 -9.744 1.00 62.32 80 GLY A CA 12
ATOM 16123 C C . GLY A 1 80 ? 3.598 21.338 -8.584 1.00 40.24 80 GLY A C 12
ATOM 16124 O O . GLY A 1 80 ? 4.483 20.847 -7.885 1.00 13.23 80 GLY A O 12
ATOM 16128 N N . GLN A 1 81 ? 2.304 21.115 -8.380 1.00 4.45 81 GLN A N 12
ATOM 16129 C CA . GLN A 1 81 ? 1.840 20.259 -7.294 1.00 32.30 81 GLN A CA 12
ATOM 16130 C C . GLN A 1 81 ? 1.399 18.899 -7.824 1.00 52.14 81 GLN A C 12
ATOM 16131 O O . GLN A 1 81 ? 2.102 17.902 -7.663 1.00 12.12 81 GLN A O 12
ATOM 16145 N N . GLU A 1 82 ? 0.230 18.866 -8.458 1.00 5.43 82 GLU A N 12
ATOM 16146 C CA . GLU A 1 82 ? -0.304 17.628 -9.009 1.00 75.45 82 GLU A CA 12
ATOM 16147 C C . GLU A 1 82 ? -1.445 17.913 -9.983 1.00 2.20 82 GLU A C 12
ATOM 16148 O O . GLU A 1 82 ? -1.277 17.813 -11.199 1.00 40.12 82 GLU A O 12
ATOM 16160 N N . VAL A 1 83 ? -2.604 18.269 -9.439 1.00 74.22 83 VAL A N 12
ATOM 16161 C CA . VAL A 1 83 ? -3.772 18.569 -10.259 1.00 12.41 83 VAL A CA 12
ATOM 16162 C C . VAL A 1 83 ? -4.252 17.332 -11.008 1.00 22.42 83 VAL A C 12
ATOM 16163 O O . VAL A 1 83 ? -3.464 16.435 -11.315 1.00 54.23 83 VAL A O 12
ATOM 16176 N N . ASP A 1 84 ? -5.546 17.288 -11.300 1.00 31.44 84 ASP A N 12
ATOM 16177 C CA . ASP A 1 84 ? -6.131 16.160 -12.016 1.00 12.34 84 ASP A CA 12
ATOM 16178 C C . ASP A 1 84 ? -7.138 16.639 -13.056 1.00 12.30 84 ASP A C 12
ATOM 16179 O O . ASP A 1 84 ? -7.241 17.835 -13.330 1.00 50.33 84 ASP A O 12
ATOM 16188 N N . SER A 1 85 ? -7.879 15.699 -13.634 1.00 62.03 85 SER A N 12
ATOM 16189 C CA . SER A 1 85 ? -8.874 16.025 -14.649 1.00 43.13 85 SER A CA 12
ATOM 16190 C C . SER A 1 85 ? -8.237 16.781 -15.811 1.00 74.13 85 SER A C 12
ATOM 16191 O O . SER A 1 85 ? -7.011 16.870 -15.874 1.00 12.22 85 SER A O 12
ATOM 16201 N N . MET A 1 1 ? 2.671 -1.612 -8.706 1.00 74.52 1 MET A N 13
ATOM 16202 C CA . MET A 1 1 ? 2.561 -2.064 -7.324 1.00 4.30 1 MET A CA 13
ATOM 16203 C C . MET A 1 1 ? 3.548 -1.320 -6.430 1.00 4.34 1 MET A C 13
ATOM 16204 O O . MET A 1 1 ? 4.112 -1.895 -5.499 1.00 15.03 1 MET A O 13
ATOM 16218 N N . SER A 1 2 ? 3.752 -0.039 -6.719 1.00 44.51 2 SER A N 13
ATOM 16219 C CA . SER A 1 2 ? 4.675 0.782 -5.943 1.00 12.04 2 SER A CA 13
ATOM 16220 C C . SER A 1 2 ? 4.300 2.257 -6.038 1.00 51.52 2 SER A C 13
ATOM 16221 O O . SER A 1 2 ? 3.371 2.627 -6.755 1.00 51.52 2 SER A O 13
ATOM 16229 N N . GLU A 1 3 ? 5.029 3.095 -5.308 1.00 40.40 3 GLU A N 13
ATOM 16230 C CA . GLU A 1 3 ? 4.773 4.531 -5.309 1.00 14.23 3 GLU A CA 13
ATOM 16231 C C . GLU A 1 3 ? 4.788 5.086 -6.731 1.00 23.14 3 GLU A C 13
ATOM 16232 O O . GLU A 1 3 ? 5.715 4.826 -7.498 1.00 0.44 3 GLU A O 13
ATOM 16244 N N . GLN A 1 4 ? 3.757 5.849 -7.072 1.00 54.44 4 GLN A N 13
ATOM 16245 C CA . GLN A 1 4 ? 3.651 6.440 -8.402 1.00 13.41 4 GLN A CA 13
ATOM 16246 C C . GLN A 1 4 ? 2.988 7.812 -8.338 1.00 1.04 4 GLN A C 13
ATOM 16247 O O . GLN A 1 4 ? 2.144 8.066 -7.478 1.00 70.23 4 GLN A O 13
ATOM 16261 N N . LYS A 1 5 ? 3.375 8.694 -9.252 1.00 73.21 5 LYS A N 13
ATOM 16262 C CA . LYS A 1 5 ? 2.818 10.041 -9.301 1.00 52.13 5 LYS A CA 13
ATOM 16263 C C . LYS A 1 5 ? 1.928 10.217 -10.528 1.00 21.25 5 LYS A C 13
ATOM 16264 O O . LYS A 1 5 ? 2.408 10.212 -11.661 1.00 55.33 5 LYS A O 13
ATOM 16283 N N . LYS A 1 6 ? 0.629 10.374 -10.293 1.00 1.03 6 LYS A N 13
ATOM 16284 C CA . LYS A 1 6 ? -0.328 10.555 -11.377 1.00 3.41 6 LYS A CA 13
ATOM 16285 C C . LYS A 1 6 ? -0.786 12.008 -11.462 1.00 22.11 6 LYS A C 13
ATOM 16286 O O . LYS A 1 6 ? -1.885 12.296 -11.937 1.00 43.11 6 LYS A O 13
ATOM 16305 N N . VAL A 1 7 ? 0.064 12.919 -11.000 1.00 1.43 7 VAL A N 13
ATOM 16306 C CA . VAL A 1 7 ? -0.253 14.343 -11.025 1.00 41.04 7 VAL A CA 13
ATOM 16307 C C . VAL A 1 7 ? 0.908 15.153 -11.590 1.00 43.30 7 VAL A C 13
ATOM 16308 O O . VAL A 1 7 ? 2.071 14.885 -11.289 1.00 25.32 7 VAL A O 13
ATOM 16321 N N . LEU A 1 8 ? 0.584 16.148 -12.409 1.00 62.30 8 LEU A N 13
ATOM 16322 C CA . LEU A 1 8 ? 1.601 17.000 -13.017 1.00 13.13 8 LEU A CA 13
ATOM 16323 C C . LEU A 1 8 ? 2.587 16.173 -13.835 1.00 55.34 8 LEU A C 13
ATOM 16324 O O . LEU A 1 8 ? 3.719 16.595 -14.077 1.00 14.12 8 LEU A O 13
ATOM 16340 N N . THR A 1 9 ? 2.150 14.992 -14.262 1.00 0.34 9 THR A N 13
ATOM 16341 C CA . THR A 1 9 ? 2.993 14.106 -15.054 1.00 24.02 9 THR A CA 13
ATOM 16342 C C . THR A 1 9 ? 2.493 14.010 -16.490 1.00 33.30 9 THR A C 13
ATOM 16343 O O . THR A 1 9 ? 1.411 14.497 -16.815 1.00 14.32 9 THR A O 13
ATOM 16354 N N . ALA A 1 10 ? 3.287 13.376 -17.347 1.00 50.04 10 ALA A N 13
ATOM 16355 C CA . ALA A 1 10 ? 2.922 13.214 -18.749 1.00 61.52 10 ALA A CA 13
ATOM 16356 C C . ALA A 1 10 ? 1.516 12.641 -18.888 1.00 20.02 10 ALA A C 13
ATOM 16357 O O . ALA A 1 10 ? 0.756 13.045 -19.767 1.00 43.51 10 ALA A O 13
ATOM 16364 N N . GLU A 1 11 ? 1.177 11.698 -18.015 1.00 2.51 11 GLU A N 13
ATOM 16365 C CA . GLU A 1 11 ? -0.138 11.070 -18.042 1.00 13.12 11 GLU A CA 13
ATOM 16366 C C . GLU A 1 11 ? -1.245 12.117 -17.938 1.00 25.33 11 GLU A C 13
ATOM 16367 O O . GLU A 1 11 ? -2.291 11.993 -18.573 1.00 34.13 11 GLU A O 13
ATOM 16379 N N . GLU A 1 12 ? -1.002 13.146 -17.132 1.00 12.30 12 GLU A N 13
ATOM 16380 C CA . GLU A 1 12 ? -1.977 14.213 -16.943 1.00 54.25 12 GLU A CA 13
ATOM 16381 C C . GLU A 1 12 ? -2.153 15.023 -18.226 1.00 30.43 12 GLU A C 13
ATOM 16382 O O . GLU A 1 12 ? -3.274 15.339 -18.622 1.00 74.33 12 GLU A O 13
ATOM 16394 N N . GLN A 1 13 ? -1.037 15.352 -18.868 1.00 1.54 13 GLN A N 13
ATOM 16395 C CA . GLN A 1 13 ? -1.068 16.126 -20.104 1.00 32.41 13 GLN A CA 13
ATOM 16396 C C . GLN A 1 13 ? -1.853 15.391 -21.185 1.00 70.53 13 GLN A C 13
ATOM 16397 O O . GLN A 1 13 ? -2.753 15.958 -21.804 1.00 72.25 13 GLN A O 13
ATOM 16411 N N . GLN A 1 14 ? -1.505 14.128 -21.408 1.00 65.22 14 GLN A N 13
ATOM 16412 C CA . GLN A 1 14 ? -2.176 13.317 -22.416 1.00 41.02 14 GLN A CA 13
ATOM 16413 C C . GLN A 1 14 ? -3.652 13.139 -22.076 1.00 73.15 14 GLN A C 13
ATOM 16414 O O . GLN A 1 14 ? -4.513 13.211 -22.953 1.00 11.01 14 GLN A O 13
ATOM 16428 N N . GLU A 1 15 ? -3.937 12.905 -20.799 1.00 3.21 15 GLU A N 13
ATOM 16429 C CA . GLU A 1 15 ? -5.310 12.715 -20.345 1.00 62.22 15 GLU A CA 13
ATOM 16430 C C . GLU A 1 15 ? -6.159 13.946 -20.650 1.00 63.12 15 GLU A C 13
ATOM 16431 O O . GLU A 1 15 ? -7.303 13.830 -21.087 1.00 55.34 15 GLU A O 13
ATOM 16443 N N . TYR A 1 16 ? -5.589 15.123 -20.417 1.00 31.21 16 TYR A N 13
ATOM 16444 C CA . TYR A 1 16 ? -6.293 16.375 -20.663 1.00 44.11 16 TYR A CA 13
ATOM 16445 C C . TYR A 1 16 ? -6.349 16.684 -22.156 1.00 20.12 16 TYR A C 13
ATOM 16446 O O . TYR A 1 16 ? -7.362 17.165 -22.666 1.00 32.53 16 TYR A O 13
ATOM 16464 N N . LYS A 1 17 ? -5.252 16.404 -22.853 1.00 14.44 17 LYS A N 13
ATOM 16465 C CA . LYS A 1 17 ? -5.175 16.650 -24.288 1.00 23.12 17 LYS A CA 13
ATOM 16466 C C . LYS A 1 17 ? -6.297 15.925 -25.025 1.00 51.52 17 LYS A C 13
ATOM 16467 O O . LYS A 1 17 ? -6.989 16.517 -25.853 1.00 32.13 17 LYS A O 13
ATOM 16486 N N . GLU A 1 18 ? -6.471 14.643 -24.718 1.00 4.32 18 GLU A N 13
ATOM 16487 C CA . GLU A 1 18 ? -7.510 13.841 -25.352 1.00 63.54 18 GLU A CA 13
ATOM 16488 C C . GLU A 1 18 ? -8.886 14.194 -24.796 1.00 24.22 18 GLU A C 13
ATOM 16489 O O . GLU A 1 18 ? -9.890 14.122 -25.503 1.00 44.04 18 GLU A O 13
ATOM 16501 N N . ALA A 1 19 ? -8.923 14.576 -23.523 1.00 24.43 19 ALA A N 13
ATOM 16502 C CA . ALA A 1 19 ? -10.174 14.942 -22.871 1.00 32.42 19 ALA A CA 13
ATOM 16503 C C . ALA A 1 19 ? -10.809 16.155 -23.543 1.00 61.45 19 ALA A C 13
ATOM 16504 O O . ALA A 1 19 ? -11.988 16.134 -23.897 1.00 60.53 19 ALA A O 13
ATOM 16511 N N . PHE A 1 20 ? -10.020 17.210 -23.715 1.00 50.40 20 PHE A N 13
ATOM 16512 C CA . PHE A 1 20 ? -10.507 18.434 -24.342 1.00 64.31 20 PHE A CA 13
ATOM 16513 C C . PHE A 1 20 ? -10.651 18.250 -25.851 1.00 12.32 20 PHE A C 13
ATOM 16514 O O . PHE A 1 20 ? -11.536 18.835 -26.474 1.00 40.34 20 PHE A O 13
ATOM 16531 N N . GLN A 1 21 ? -9.776 17.434 -26.429 1.00 21.34 21 GLN A N 13
ATOM 16532 C CA . GLN A 1 21 ? -9.806 17.173 -27.863 1.00 43.42 21 GLN A CA 13
ATOM 16533 C C . GLN A 1 21 ? -11.054 16.386 -28.247 1.00 63.24 21 GLN A C 13
ATOM 16534 O O . GLN A 1 21 ? -11.727 16.708 -29.227 1.00 60.22 21 GLN A O 13
ATOM 16548 N N . LEU A 1 22 ? -11.358 15.352 -27.471 1.00 24.30 22 LEU A N 13
ATOM 16549 C CA . LEU A 1 22 ? -12.525 14.517 -27.730 1.00 2.34 22 LEU A CA 13
ATOM 16550 C C . LEU A 1 22 ? -13.814 15.308 -27.533 1.00 72.40 22 LEU A C 13
ATOM 16551 O O . LEU A 1 22 ? -14.813 15.065 -28.210 1.00 72.20 22 LEU A O 13
ATOM 16567 N N . PHE A 1 23 ? -13.785 16.257 -26.603 1.00 60.44 23 PHE A N 13
ATOM 16568 C CA . PHE A 1 23 ? -14.951 17.084 -26.318 1.00 41.34 23 PHE A CA 13
ATOM 16569 C C . PHE A 1 23 ? -15.037 18.256 -27.291 1.00 51.53 23 PHE A C 13
ATOM 16570 O O . PHE A 1 23 ? -15.930 19.097 -27.190 1.00 33.12 23 PHE A O 13
ATOM 16587 N N . ASP A 1 24 ? -14.101 18.305 -28.233 1.00 74.45 24 ASP A N 13
ATOM 16588 C CA . ASP A 1 24 ? -14.071 19.372 -29.226 1.00 42.34 24 ASP A CA 13
ATOM 16589 C C . ASP A 1 24 ? -14.537 18.864 -30.587 1.00 13.14 24 ASP A C 13
ATOM 16590 O O . ASP A 1 24 ? -13.751 18.768 -31.529 1.00 60.11 24 ASP A O 13
ATOM 16599 N N . LYS A 1 25 ? -15.823 18.537 -30.681 1.00 45.23 25 LYS A N 13
ATOM 16600 C CA . LYS A 1 25 ? -16.395 18.039 -31.926 1.00 23.30 25 LYS A CA 13
ATOM 16601 C C . LYS A 1 25 ? -16.697 19.186 -32.884 1.00 55.03 25 LYS A C 13
ATOM 16602 O O . LYS A 1 25 ? -16.861 18.976 -34.086 1.00 63.13 25 LYS A O 13
ATOM 16621 N N . ASP A 1 26 ? -16.768 20.398 -32.345 1.00 52.13 26 ASP A N 13
ATOM 16622 C CA . ASP A 1 26 ? -17.048 21.579 -33.154 1.00 4.31 26 ASP A CA 13
ATOM 16623 C C . ASP A 1 26 ? -15.753 22.231 -33.630 1.00 0.14 26 ASP A C 13
ATOM 16624 O O . ASP A 1 26 ? -15.752 23.373 -34.086 1.00 14.33 26 ASP A O 13
ATOM 16633 N N . ASN A 1 27 ? -14.650 21.497 -33.517 1.00 10.22 27 ASN A N 13
ATOM 16634 C CA . ASN A 1 27 ? -13.348 22.005 -33.933 1.00 70.13 27 ASN A CA 13
ATOM 16635 C C . ASN A 1 27 ? -13.069 23.366 -33.305 1.00 4.40 27 ASN A C 13
ATOM 16636 O O . ASN A 1 27 ? -12.372 24.198 -33.886 1.00 3.23 27 ASN A O 13
ATOM 16647 N N . ASP A 1 28 ? -13.618 23.586 -32.116 1.00 21.10 28 ASP A N 13
ATOM 16648 C CA . ASP A 1 28 ? -13.426 24.846 -31.406 1.00 53.33 28 ASP A CA 13
ATOM 16649 C C . ASP A 1 28 ? -12.065 24.882 -30.720 1.00 61.21 28 ASP A C 13
ATOM 16650 O O . ASP A 1 28 ? -11.529 25.954 -30.437 1.00 32.23 28 ASP A O 13
ATOM 16659 N N . ASN A 1 29 ? -11.510 23.704 -30.454 1.00 71.41 29 ASN A N 13
ATOM 16660 C CA . ASN A 1 29 ? -10.211 23.600 -29.799 1.00 1.55 29 ASN A CA 13
ATOM 16661 C C . ASN A 1 29 ? -10.273 24.156 -28.379 1.00 73.12 29 ASN A C 13
ATOM 16662 O O . ASN A 1 29 ? -9.243 24.417 -27.757 1.00 13.41 29 ASN A O 13
ATOM 16673 N N . LYS A 1 30 ? -11.487 24.333 -27.871 1.00 35.13 30 LYS A N 13
ATOM 16674 C CA . LYS A 1 30 ? -11.686 24.854 -26.523 1.00 43.13 30 LYS A CA 13
ATOM 16675 C C . LYS A 1 30 ? -12.944 24.268 -25.892 1.00 72.44 30 LYS A C 13
ATOM 16676 O O . LYS A 1 30 ? -13.792 23.701 -26.584 1.00 33.22 30 LYS A O 13
ATOM 16695 N N . LEU A 1 31 ? -13.061 24.408 -24.577 1.00 30.33 31 LEU A N 13
ATOM 16696 C CA . LEU A 1 31 ? -14.218 23.893 -23.852 1.00 22.51 31 LEU A CA 13
ATOM 16697 C C . LEU A 1 31 ? -14.969 25.020 -23.152 1.00 42.41 31 LEU A C 13
ATOM 16698 O O . LEU A 1 31 ? -14.388 25.780 -22.376 1.00 32.11 31 LEU A O 13
ATOM 16714 N N . THR A 1 32 ? -16.265 25.124 -23.430 1.00 40.54 32 THR A N 13
ATOM 16715 C CA . THR A 1 32 ? -17.095 26.158 -22.827 1.00 0.31 32 THR A CA 13
ATOM 16716 C C . THR A 1 32 ? -17.402 25.837 -21.369 1.00 32.03 32 THR A C 13
ATOM 16717 O O . THR A 1 32 ? -17.055 24.765 -20.874 1.00 12.04 32 THR A O 13
ATOM 16728 N N . ALA A 1 33 ? -18.056 26.771 -20.686 1.00 1.22 33 ALA A N 13
ATOM 16729 C CA . ALA A 1 33 ? -18.412 26.585 -19.285 1.00 24.14 33 ALA A CA 13
ATOM 16730 C C . ALA A 1 33 ? -19.098 25.240 -19.067 1.00 51.51 33 ALA A C 13
ATOM 16731 O O . ALA A 1 33 ? -18.974 24.636 -18.003 1.00 1.44 33 ALA A O 13
ATOM 16738 N N . GLU A 1 34 ? -19.823 24.781 -20.082 1.00 33.21 34 GLU A N 13
ATOM 16739 C CA . GLU A 1 34 ? -20.531 23.508 -19.999 1.00 51.20 34 GLU A CA 13
ATOM 16740 C C . GLU A 1 34 ? -19.553 22.338 -20.038 1.00 62.15 34 GLU A C 13
ATOM 16741 O O . GLU A 1 34 ? -19.683 21.382 -19.274 1.00 70.11 34 GLU A O 13
ATOM 16753 N N . GLU A 1 35 ? -18.574 22.421 -20.934 1.00 44.43 35 GLU A N 13
ATOM 16754 C CA . GLU A 1 35 ? -17.575 21.369 -21.074 1.00 2.53 35 GLU A CA 13
ATOM 16755 C C . GLU A 1 35 ? -16.590 21.396 -19.908 1.00 60.34 35 GLU A C 13
ATOM 16756 O O . GLU A 1 35 ? -16.091 20.355 -19.478 1.00 1.10 35 GLU A O 13
ATOM 16768 N N . LEU A 1 36 ? -16.314 22.593 -19.403 1.00 31.15 36 LEU A N 13
ATOM 16769 C CA . LEU A 1 36 ? -15.388 22.758 -18.287 1.00 34.52 36 LEU A CA 13
ATOM 16770 C C . LEU A 1 36 ? -16.010 22.263 -16.985 1.00 15.11 36 LEU A C 13
ATOM 16771 O O . LEU A 1 36 ? -15.314 21.763 -16.103 1.00 52.10 36 LEU A O 13
ATOM 16787 N N . GLY A 1 37 ? -17.328 22.404 -16.874 1.00 22.32 37 GLY A N 13
ATOM 16788 C CA . GLY A 1 37 ? -18.023 21.966 -15.678 1.00 32.21 37 GLY A CA 13
ATOM 16789 C C . GLY A 1 37 ? -18.075 20.456 -15.559 1.00 31.53 37 GLY A C 13
ATOM 16790 O O . GLY A 1 37 ? -17.994 19.908 -14.459 1.00 23.13 37 GLY A O 13
ATOM 16794 N N . THR A 1 38 ? -18.213 19.778 -16.695 1.00 30.42 38 THR A N 13
ATOM 16795 C CA . THR A 1 38 ? -18.279 18.322 -16.713 1.00 32.13 38 THR A CA 13
ATOM 16796 C C . THR A 1 38 ? -16.895 17.707 -16.545 1.00 25.21 38 THR A C 13
ATOM 16797 O O . THR A 1 38 ? -16.734 16.692 -15.867 1.00 5.15 38 THR A O 13
ATOM 16808 N N . VAL A 1 39 ? -15.897 18.327 -17.166 1.00 40.14 39 VAL A N 13
ATOM 16809 C CA . VAL A 1 39 ? -14.525 17.841 -17.084 1.00 10.05 39 VAL A CA 13
ATOM 16810 C C . VAL A 1 39 ? -13.914 18.148 -15.720 1.00 62.42 39 VAL A C 13
ATOM 16811 O O . VAL A 1 39 ? -13.086 17.391 -15.216 1.00 63.31 39 VAL A O 13
ATOM 16824 N N . MET A 1 40 ? -14.329 19.264 -15.130 1.00 51.14 40 MET A N 13
ATOM 16825 C CA . MET A 1 40 ? -13.824 19.671 -13.825 1.00 24.33 40 MET A CA 13
ATOM 16826 C C . MET A 1 40 ? -14.363 18.760 -12.725 1.00 4.31 40 MET A C 13
ATOM 16827 O O . MET A 1 40 ? -13.616 18.318 -11.852 1.00 13.13 40 MET A O 13
ATOM 16841 N N . ARG A 1 41 ? -15.661 18.485 -12.775 1.00 75.21 41 ARG A N 13
ATOM 16842 C CA . ARG A 1 41 ? -16.300 17.628 -11.782 1.00 42.53 41 ARG A CA 13
ATOM 16843 C C . ARG A 1 41 ? -15.721 16.217 -11.829 1.00 43.24 41 ARG A C 13
ATOM 16844 O O . ARG A 1 41 ? -15.642 15.534 -10.809 1.00 32.24 41 ARG A O 13
ATOM 16865 N N . ALA A 1 42 ? -15.318 15.788 -13.020 1.00 71.44 42 ALA A N 13
ATOM 16866 C CA . ALA A 1 42 ? -14.746 14.460 -13.201 1.00 31.11 42 ALA A CA 13
ATOM 16867 C C . ALA A 1 42 ? -13.439 14.316 -12.428 1.00 33.42 42 ALA A C 13
ATOM 16868 O O . ALA A 1 42 ? -12.943 13.206 -12.228 1.00 41.11 42 ALA A O 13
ATOM 16875 N N . LEU A 1 43 ? -12.886 15.443 -11.995 1.00 13.34 43 LEU A N 13
ATOM 16876 C CA . LEU A 1 43 ? -11.636 15.443 -11.243 1.00 72.44 43 LEU A CA 13
ATOM 16877 C C . LEU A 1 43 ? -11.876 15.823 -9.786 1.00 71.32 43 LEU A C 13
ATOM 16878 O O . LEU A 1 43 ? -11.844 14.971 -8.899 1.00 10.21 43 LEU A O 13
ATOM 16894 N N . GLY A 1 44 ? -12.119 17.108 -9.546 1.00 60.14 44 GLY A N 13
ATOM 16895 C CA . GLY A 1 44 ? -12.364 17.579 -8.196 1.00 23.53 44 GLY A CA 13
ATOM 16896 C C . GLY A 1 44 ? -13.625 18.412 -8.091 1.00 21.10 44 GLY A C 13
ATOM 16897 O O . GLY A 1 44 ? -14.686 17.904 -7.730 1.00 23.24 44 GLY A O 13
ATOM 16901 N N . ALA A 1 45 ? -13.509 19.698 -8.407 1.00 13.13 45 ALA A N 13
ATOM 16902 C CA . ALA A 1 45 ? -14.650 20.605 -8.347 1.00 61.52 45 ALA A CA 13
ATOM 16903 C C . ALA A 1 45 ? -15.161 20.750 -6.918 1.00 34.52 45 ALA A C 13
ATOM 16904 O O . ALA A 1 45 ? -16.146 20.121 -6.534 1.00 34.31 45 ALA A O 13
ATOM 16911 N N . ASN A 1 46 ? -14.484 21.583 -6.134 1.00 61.21 46 ASN A N 13
ATOM 16912 C CA . ASN A 1 46 ? -14.870 21.809 -4.746 1.00 23.31 46 ASN A CA 13
ATOM 16913 C C . ASN A 1 46 ? -16.188 22.573 -4.665 1.00 52.11 46 ASN A C 13
ATOM 16914 O O . ASN A 1 46 ? -17.179 22.096 -4.112 1.00 60.11 46 ASN A O 13
ATOM 16925 N N . PRO A 1 47 ? -16.202 23.789 -5.231 1.00 4.20 47 PRO A N 13
ATOM 16926 C CA . PRO A 1 47 ? -17.391 24.646 -5.238 1.00 14.25 47 PRO A CA 13
ATOM 16927 C C . PRO A 1 47 ? -18.491 24.104 -6.144 1.00 74.10 47 PRO A C 13
ATOM 16928 O O . PRO A 1 47 ? -18.412 22.974 -6.627 1.00 64.21 47 PRO A O 13
ATOM 16939 N N . THR A 1 48 ? -19.518 24.916 -6.373 1.00 41.23 48 THR A N 13
ATOM 16940 C CA . THR A 1 48 ? -20.634 24.517 -7.221 1.00 42.24 48 THR A CA 13
ATOM 16941 C C . THR A 1 48 ? -20.431 24.993 -8.656 1.00 14.32 48 THR A C 13
ATOM 16942 O O . THR A 1 48 ? -19.523 25.774 -8.940 1.00 21.03 48 THR A O 13
ATOM 16953 N N . LYS A 1 49 ? -21.284 24.518 -9.558 1.00 0.23 49 LYS A N 13
ATOM 16954 C CA . LYS A 1 49 ? -21.201 24.896 -10.963 1.00 42.05 49 LYS A CA 13
ATOM 16955 C C . LYS A 1 49 ? -21.417 26.396 -11.138 1.00 41.12 49 LYS A C 13
ATOM 16956 O O . LYS A 1 49 ? -20.814 27.021 -12.009 1.00 65.22 49 LYS A O 13
ATOM 16975 N N . GLN A 1 50 ? -22.279 26.966 -10.302 1.00 72.53 50 GLN A N 13
ATOM 16976 C CA . GLN A 1 50 ? -22.573 28.393 -10.365 1.00 70.14 50 GLN A CA 13
ATOM 16977 C C . GLN A 1 50 ? -21.349 29.218 -9.982 1.00 73.12 50 GLN A C 13
ATOM 16978 O O . GLN A 1 50 ? -21.132 30.308 -10.511 1.00 44.44 50 GLN A O 13
ATOM 16992 N N . LYS A 1 51 ? -20.551 28.691 -9.060 1.00 31.10 51 LYS A N 13
ATOM 16993 C CA . LYS A 1 51 ? -19.347 29.377 -8.607 1.00 10.43 51 LYS A CA 13
ATOM 16994 C C . LYS A 1 51 ? -18.272 29.362 -9.688 1.00 2.53 51 LYS A C 13
ATOM 16995 O O . LYS A 1 51 ? -17.710 30.403 -10.032 1.00 33.14 51 LYS A O 13
ATOM 17014 N N . ILE A 1 52 ? -17.992 28.177 -10.221 1.00 40.23 52 ILE A N 13
ATOM 17015 C CA . ILE A 1 52 ? -16.986 28.029 -11.265 1.00 10.03 52 ILE A CA 13
ATOM 17016 C C . ILE A 1 52 ? -17.373 28.810 -12.516 1.00 43.54 52 ILE A C 13
ATOM 17017 O O . ILE A 1 52 ? -16.522 29.408 -13.175 1.00 64.51 52 ILE A O 13
ATOM 17033 N N . SER A 1 53 ? -18.662 28.803 -12.836 1.00 42.44 53 SER A N 13
ATOM 17034 C CA . SER A 1 53 ? -19.163 29.511 -14.010 1.00 23.51 53 SER A CA 13
ATOM 17035 C C . SER A 1 53 ? -18.921 31.011 -13.883 1.00 51.13 53 SER A C 13
ATOM 17036 O O . SER A 1 53 ? -18.565 31.677 -14.856 1.00 3.15 53 SER A O 13
ATOM 17044 N N . GLU A 1 54 ? -19.119 31.537 -12.678 1.00 22.42 54 GLU A N 13
ATOM 17045 C CA . GLU A 1 54 ? -18.924 32.959 -12.424 1.00 45.13 54 GLU A CA 13
ATOM 17046 C C . GLU A 1 54 ? -17.439 33.309 -12.399 1.00 63.04 54 GLU A C 13
ATOM 17047 O O . GLU A 1 54 ? -17.041 34.404 -12.799 1.00 31.21 54 GLU A O 13
ATOM 17059 N N . ILE A 1 55 ? -16.624 32.372 -11.928 1.00 3.34 55 ILE A N 13
ATOM 17060 C CA . ILE A 1 55 ? -15.183 32.580 -11.851 1.00 1.23 55 ILE A CA 13
ATOM 17061 C C . ILE A 1 55 ? -14.546 32.533 -13.235 1.00 0.24 55 ILE A C 13
ATOM 17062 O O . ILE A 1 55 ? -13.593 33.258 -13.517 1.00 23.24 55 ILE A O 13
ATOM 17078 N N . VAL A 1 56 ? -15.082 31.674 -14.097 1.00 44.52 56 VAL A N 13
ATOM 17079 C CA . VAL A 1 56 ? -14.568 31.534 -15.455 1.00 12.11 56 VAL A CA 13
ATOM 17080 C C . VAL A 1 56 ? -14.927 32.746 -16.307 1.00 24.21 56 VAL A C 13
ATOM 17081 O O . VAL A 1 56 ? -14.111 33.232 -17.091 1.00 14.34 56 VAL A O 13
ATOM 17094 N N . LYS A 1 57 ? -16.153 33.232 -16.147 1.00 75.40 57 LYS A N 13
ATOM 17095 C CA . LYS A 1 57 ? -16.622 34.390 -16.900 1.00 1.03 57 LYS A CA 13
ATOM 17096 C C . LYS A 1 57 ? -15.980 35.672 -16.381 1.00 15.41 57 LYS A C 13
ATOM 17097 O O . LYS A 1 57 ? -15.898 36.670 -17.097 1.00 63.21 57 LYS A O 13
ATOM 17116 N N . ASP A 1 58 ? -15.527 35.638 -15.132 1.00 74.12 58 ASP A N 13
ATOM 17117 C CA . ASP A 1 58 ? -14.891 36.798 -14.517 1.00 72.32 58 ASP A CA 13
ATOM 17118 C C . ASP A 1 58 ? -13.379 36.754 -14.713 1.00 72.42 58 ASP A C 13
ATOM 17119 O O . ASP A 1 58 ? -12.718 37.792 -14.749 1.00 61.51 58 ASP A O 13
ATOM 17128 N N . TYR A 1 59 ? -12.838 35.548 -14.837 1.00 32.55 59 TYR A N 13
ATOM 17129 C CA . TYR A 1 59 ? -11.403 35.368 -15.025 1.00 14.41 59 TYR A CA 13
ATOM 17130 C C . TYR A 1 59 ? -11.040 35.401 -16.507 1.00 22.25 59 TYR A C 13
ATOM 17131 O O . TYR A 1 59 ? -9.971 35.880 -16.884 1.00 10.41 59 TYR A O 13
ATOM 17149 N N . ASP A 1 60 ? -11.937 34.887 -17.340 1.00 32.52 60 ASP A N 13
ATOM 17150 C CA . ASP A 1 60 ? -11.713 34.857 -18.781 1.00 4.22 60 ASP A CA 13
ATOM 17151 C C . ASP A 1 60 ? -12.412 36.028 -19.463 1.00 10.42 60 ASP A C 13
ATOM 17152 O O . ASP A 1 60 ? -12.748 35.961 -20.646 1.00 45.50 60 ASP A O 13
ATOM 17161 N N . LYS A 1 61 ? -12.630 37.101 -18.710 1.00 14.25 61 LYS A N 13
ATOM 17162 C CA . LYS A 1 61 ? -13.290 38.288 -19.240 1.00 54.33 61 LYS A CA 13
ATOM 17163 C C . LYS A 1 61 ? -12.402 38.993 -20.261 1.00 12.12 61 LYS A C 13
ATOM 17164 O O . LYS A 1 61 ? -12.886 39.763 -21.093 1.00 33.34 61 LYS A O 13
ATOM 17183 N N . ASP A 1 62 ? -11.103 38.725 -20.194 1.00 20.12 62 ASP A N 13
ATOM 17184 C CA . ASP A 1 62 ? -10.148 39.332 -21.114 1.00 30.13 62 ASP A CA 13
ATOM 17185 C C . ASP A 1 62 ? -10.080 38.549 -22.421 1.00 54.31 62 ASP A C 13
ATOM 17186 O O . ASP A 1 62 ? -9.300 38.877 -23.312 1.00 44.44 62 ASP A O 13
ATOM 17195 N N . ASN A 1 63 ? -10.904 37.511 -22.526 1.00 44.45 63 ASN A N 13
ATOM 17196 C CA . ASN A 1 63 ? -10.936 36.680 -23.725 1.00 12.33 63 ASN A CA 13
ATOM 17197 C C . ASN A 1 63 ? -12.372 36.320 -24.098 1.00 45.14 63 ASN A C 13
ATOM 17198 O O . ASN A 1 63 ? -12.929 36.864 -25.051 1.00 35.13 63 ASN A O 13
ATOM 17209 N N . SER A 1 64 ? -12.961 35.402 -23.341 1.00 75.43 64 SER A N 13
ATOM 17210 C CA . SER A 1 64 ? -14.330 34.967 -23.595 1.00 33.23 64 SER A CA 13
ATOM 17211 C C . SER A 1 64 ? -14.764 33.918 -22.575 1.00 13.51 64 SER A C 13
ATOM 17212 O O . SER A 1 64 ? -14.084 33.687 -21.577 1.00 12.52 64 SER A O 13
ATOM 17220 N N . GLY A 1 65 ? -15.904 33.285 -22.835 1.00 53.11 65 GLY A N 13
ATOM 17221 C CA . GLY A 1 65 ? -16.412 32.269 -21.932 1.00 3.44 65 GLY A CA 13
ATOM 17222 C C . GLY A 1 65 ? -16.016 30.868 -22.354 1.00 13.12 65 GLY A C 13
ATOM 17223 O O . GLY A 1 65 ? -16.798 29.927 -22.220 1.00 14.55 65 GLY A O 13
ATOM 17227 N N . LYS A 1 66 ? -14.800 30.728 -22.869 1.00 4.34 66 LYS A N 13
ATOM 17228 C CA . LYS A 1 66 ? -14.300 29.432 -23.313 1.00 13.23 66 LYS A CA 13
ATOM 17229 C C . LYS A 1 66 ? -13.046 29.038 -22.540 1.00 2.31 66 LYS A C 13
ATOM 17230 O O . LYS A 1 66 ? -12.437 29.866 -21.862 1.00 21.44 66 LYS A O 13
ATOM 17249 N N . PHE A 1 67 ? -12.665 27.770 -22.648 1.00 23.01 67 PHE A N 13
ATOM 17250 C CA . PHE A 1 67 ? -11.481 27.266 -21.959 1.00 15.41 67 PHE A CA 13
ATOM 17251 C C . PHE A 1 67 ? -10.499 26.648 -22.949 1.00 21.34 67 PHE A C 13
ATOM 17252 O O . PHE A 1 67 ? -10.891 25.903 -23.847 1.00 60.23 67 PHE A O 13
ATOM 17269 N N . ASP A 1 68 ? -9.219 26.962 -22.777 1.00 21.21 68 ASP A N 13
ATOM 17270 C CA . ASP A 1 68 ? -8.179 26.437 -23.654 1.00 23.14 68 ASP A CA 13
ATOM 17271 C C . ASP A 1 68 ? -7.267 25.474 -22.899 1.00 62.24 68 ASP A C 13
ATOM 17272 O O . ASP A 1 68 ? -6.870 25.740 -21.766 1.00 1.43 68 ASP A O 13
ATOM 17281 N N . GLN A 1 69 ? -6.941 24.354 -23.537 1.00 23.24 69 GLN A N 13
ATOM 17282 C CA . GLN A 1 69 ? -6.078 23.351 -22.924 1.00 63.53 69 GLN A CA 13
ATOM 17283 C C . GLN A 1 69 ? -4.805 23.989 -22.378 1.00 2.22 69 GLN A C 13
ATOM 17284 O O . GLN A 1 69 ? -4.317 23.609 -21.314 1.00 61.32 69 GLN A O 13
ATOM 17298 N N . GLU A 1 70 ? -4.273 24.960 -23.112 1.00 62.34 70 GLU A N 13
ATOM 17299 C CA . GLU A 1 70 ? -3.055 25.649 -22.701 1.00 12.21 70 GLU A CA 13
ATOM 17300 C C . GLU A 1 70 ? -3.244 26.325 -21.346 1.00 54.23 70 GLU A C 13
ATOM 17301 O O . GLU A 1 70 ? -2.319 26.390 -20.536 1.00 52.20 70 GLU A O 13
ATOM 17313 N N . THR A 1 71 ? -4.451 26.829 -21.107 1.00 13.42 71 THR A N 13
ATOM 17314 C CA . THR A 1 71 ? -4.763 27.502 -19.852 1.00 4.14 71 THR A CA 13
ATOM 17315 C C . THR A 1 71 ? -4.630 26.550 -18.669 1.00 2.31 71 THR A C 13
ATOM 17316 O O . THR A 1 71 ? -3.992 26.873 -17.667 1.00 63.54 71 THR A O 13
ATOM 17327 N N . PHE A 1 72 ? -5.238 25.375 -18.792 1.00 22.44 72 PHE A N 13
ATOM 17328 C CA . PHE A 1 72 ? -5.187 24.374 -17.731 1.00 62.42 72 PHE A CA 13
ATOM 17329 C C . PHE A 1 72 ? -3.763 23.863 -17.533 1.00 43.44 72 PHE A C 13
ATOM 17330 O O . PHE A 1 72 ? -3.310 23.677 -16.403 1.00 23.34 72 PHE A O 13
ATOM 17347 N N . LEU A 1 73 ? -3.062 23.638 -18.639 1.00 2.20 73 LEU A N 13
ATOM 17348 C CA . LEU A 1 73 ? -1.689 23.149 -18.588 1.00 12.15 73 LEU A CA 13
ATOM 17349 C C . LEU A 1 73 ? -0.767 24.179 -17.944 1.00 24.51 73 LEU A C 13
ATOM 17350 O O . LEU A 1 73 ? 0.190 23.827 -17.253 1.00 63.35 73 LEU A O 13
ATOM 17366 N N . THR A 1 74 ? -1.062 25.455 -18.173 1.00 45.14 74 THR A N 13
ATOM 17367 C CA . THR A 1 74 ? -0.260 26.537 -17.616 1.00 33.00 74 THR A CA 13
ATOM 17368 C C . THR A 1 74 ? -0.492 26.676 -16.115 1.00 74.52 74 THR A C 13
ATOM 17369 O O . THR A 1 74 ? 0.444 26.913 -15.353 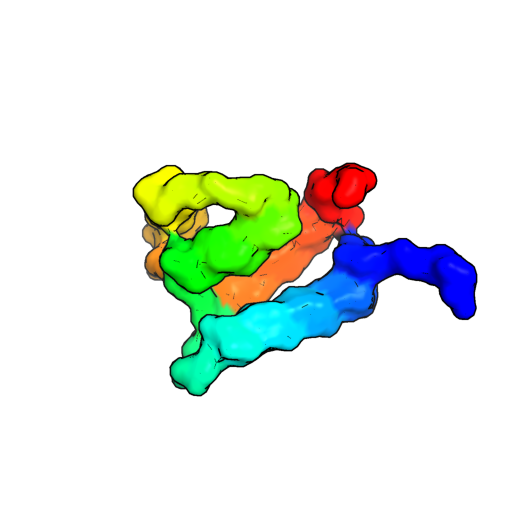1.00 3.22 74 THR A O 13
ATOM 17380 N N . ILE A 1 75 ? -1.745 26.526 -15.699 1.00 20.43 75 ILE A N 13
ATOM 17381 C CA . ILE A 1 75 ? -2.098 26.633 -14.289 1.00 53.44 75 ILE A CA 13
ATOM 17382 C C . ILE A 1 75 ? -1.499 25.487 -13.483 1.00 65.42 75 ILE A C 13
ATOM 17383 O O . ILE A 1 75 ? -0.908 25.701 -12.425 1.00 62.01 75 ILE A O 13
ATOM 17399 N N . MET A 1 76 ? -1.653 24.269 -13.992 1.00 34.45 76 MET A N 13
ATOM 17400 C CA . MET A 1 76 ? -1.123 23.087 -13.320 1.00 54.51 76 MET A CA 13
ATOM 17401 C C . MET A 1 76 ? 0.402 23.082 -13.352 1.00 11.43 76 MET A C 13
ATOM 17402 O O . MET A 1 76 ? 1.049 22.540 -12.456 1.00 23.42 76 MET A O 13
ATOM 17416 N N . LEU A 1 77 ? 0.969 23.689 -14.388 1.00 33.40 77 LEU A N 13
ATOM 17417 C CA . LEU A 1 77 ? 2.419 23.753 -14.537 1.00 42.42 77 LEU A CA 13
ATOM 17418 C C . LEU A 1 77 ? 3.014 24.816 -13.619 1.00 53.53 77 LEU A C 13
ATOM 17419 O O . LEU A 1 77 ? 4.098 24.635 -13.067 1.00 50.45 77 LEU A O 13
ATOM 17435 N N . GLU A 1 78 ? 2.294 25.923 -13.460 1.00 72.31 78 GLU A N 13
ATOM 17436 C CA . GLU A 1 78 ? 2.751 27.014 -12.607 1.00 13.21 78 GLU A CA 13
ATOM 17437 C C . GLU A 1 78 ? 2.611 26.647 -11.132 1.00 60.24 78 GLU A C 13
ATOM 17438 O O . GLU A 1 78 ? 3.366 27.128 -10.287 1.00 31.50 78 GLU A O 13
ATOM 17450 N N . TYR A 1 79 ? 1.639 25.793 -10.831 1.00 74.32 79 TYR A N 13
ATOM 17451 C CA . TYR A 1 79 ? 1.397 25.363 -9.459 1.00 62.13 79 TYR A CA 13
ATOM 17452 C C . TYR A 1 79 ? 2.450 24.356 -9.010 1.00 64.21 79 TYR A C 13
ATOM 17453 O O . TYR A 1 79 ? 2.825 24.312 -7.839 1.00 1.50 79 TYR A O 13
ATOM 17471 N N . GLY A 1 80 ? 2.927 23.546 -9.951 1.00 53.14 80 GLY A N 13
ATOM 17472 C CA . GLY A 1 80 ? 3.932 22.550 -9.635 1.00 45.20 80 GLY A CA 13
ATOM 17473 C C . GLY A 1 80 ? 3.327 21.211 -9.263 1.00 60.02 80 GLY A C 13
ATOM 17474 O O . GLY A 1 80 ? 4.001 20.183 -9.314 1.00 52.25 80 GLY A O 13
ATOM 17478 N N . GLN A 1 81 ? 2.052 21.225 -8.888 1.00 14.15 81 GLN A N 13
ATOM 17479 C CA . GLN A 1 81 ? 1.356 20.002 -8.504 1.00 63.04 81 GLN A CA 13
ATOM 17480 C C . GLN A 1 81 ? -0.151 20.226 -8.451 1.00 54.53 81 GLN A C 13
ATOM 17481 O O . GLN A 1 81 ? -0.884 19.792 -9.339 1.00 40.43 81 GLN A O 13
ATOM 17495 N N . GLU A 1 82 ? -0.607 20.908 -7.404 1.00 44.34 82 GLU A N 13
ATOM 17496 C CA . GLU A 1 82 ? -2.028 21.189 -7.236 1.00 60.34 82 GLU A CA 13
ATOM 17497 C C . GLU A 1 82 ? -2.276 21.995 -5.965 1.00 52.44 82 GLU A C 13
ATOM 17498 O O . GLU A 1 82 ? -3.164 22.847 -5.920 1.00 21.25 82 GLU A O 13
ATOM 17510 N N . VAL A 1 83 ? -1.484 21.720 -4.932 1.00 55.03 83 VAL A N 13
ATOM 17511 C CA . VAL A 1 83 ? -1.617 22.419 -3.661 1.00 2.51 83 VAL A CA 13
ATOM 17512 C C . VAL A 1 83 ? -0.361 23.224 -3.341 1.00 31.21 83 VAL A C 13
ATOM 17513 O O . VAL A 1 83 ? -0.413 24.210 -2.608 1.00 14.22 83 VAL A O 13
ATOM 17526 N N . ASP A 1 84 ? 0.766 22.795 -3.898 1.00 74.30 84 ASP A N 13
ATOM 17527 C CA . ASP A 1 84 ? 2.037 23.475 -3.675 1.00 35.24 84 ASP A CA 13
ATOM 17528 C C . ASP A 1 84 ? 1.913 24.966 -3.970 1.00 43.51 84 ASP A C 13
ATOM 17529 O O . ASP A 1 84 ? 2.605 25.787 -3.368 1.00 52.24 84 ASP A O 13
ATOM 17538 N N . SER A 1 85 ? 1.029 25.308 -4.901 1.00 43.40 85 SER A N 13
ATOM 17539 C CA . SER A 1 85 ? 0.818 26.701 -5.280 1.00 61.23 85 SER A CA 13
ATOM 17540 C C . SER A 1 85 ? -0.612 26.923 -5.763 1.00 51.02 85 SER A C 13
ATOM 17541 O O . SER A 1 85 ? -1.117 28.040 -5.662 1.00 3.01 85 SER A O 13
ATOM 17551 N N . MET A 1 1 ? 5.727 -0.381 -8.552 1.00 70.12 1 MET A N 14
ATOM 17552 C CA . MET A 1 1 ? 4.441 -0.349 -9.238 1.00 62.22 1 MET A CA 14
ATOM 17553 C C . MET A 1 1 ? 3.290 -0.328 -8.237 1.00 1.42 1 MET A C 14
ATOM 17554 O O . MET A 1 1 ? 2.234 -0.912 -8.478 1.00 2.15 1 MET A O 14
ATOM 17568 N N . SER A 1 2 ? 3.503 0.349 -7.113 1.00 4.34 2 SER A N 14
ATOM 17569 C CA . SER A 1 2 ? 2.485 0.444 -6.072 1.00 63.34 2 SER A CA 14
ATOM 17570 C C . SER A 1 2 ? 1.738 1.770 -6.163 1.00 15.44 2 SER A C 14
ATOM 17571 O O . SER A 1 2 ? 0.570 1.862 -5.788 1.00 15.22 2 SER A O 14
ATOM 17579 N N . GLU A 1 3 ? 2.422 2.795 -6.662 1.00 21.02 3 GLU A N 14
ATOM 17580 C CA . GLU A 1 3 ? 1.823 4.117 -6.801 1.00 51.11 3 GLU A CA 14
ATOM 17581 C C . GLU A 1 3 ? 1.951 4.625 -8.234 1.00 15.13 3 GLU A C 14
ATOM 17582 O O . GLU A 1 3 ? 2.726 4.090 -9.026 1.00 21.33 3 GLU A O 14
ATOM 17594 N N . GLN A 1 4 ? 1.185 5.662 -8.559 1.00 35.42 4 GLN A N 14
ATOM 17595 C CA . GLN A 1 4 ? 1.211 6.240 -9.897 1.00 1.42 4 GLN A CA 14
ATOM 17596 C C . GLN A 1 4 ? 0.981 7.747 -9.842 1.00 54.22 4 GLN A C 14
ATOM 17597 O O . GLN A 1 4 ? 0.255 8.244 -8.981 1.00 32.14 4 GLN A O 14
ATOM 17611 N N . LYS A 1 5 ? 1.603 8.470 -10.768 1.00 30.13 5 LYS A N 14
ATOM 17612 C CA . LYS A 1 5 ? 1.465 9.920 -10.826 1.00 63.05 5 LYS A CA 14
ATOM 17613 C C . LYS A 1 5 ? 0.643 10.339 -12.041 1.00 13.33 5 LYS A C 14
ATOM 17614 O O . LYS A 1 5 ? 1.092 10.218 -13.180 1.00 65.22 5 LYS A O 14
ATOM 17633 N N . LYS A 1 6 ? -0.564 10.837 -11.789 1.00 22.10 6 LYS A N 14
ATOM 17634 C CA . LYS A 1 6 ? -1.448 11.277 -12.861 1.00 14.40 6 LYS A CA 14
ATOM 17635 C C . LYS A 1 6 ? -1.570 12.798 -12.876 1.00 2.21 6 LYS A C 14
ATOM 17636 O O . LYS A 1 6 ? -2.570 13.347 -13.340 1.00 21.14 6 LYS A O 14
ATOM 17655 N N . VAL A 1 7 ? -0.545 13.474 -12.366 1.00 41.12 7 VAL A N 14
ATOM 17656 C CA . VAL A 1 7 ? -0.535 14.931 -12.323 1.00 73.25 7 VAL A CA 14
ATOM 17657 C C . VAL A 1 7 ? 0.861 15.480 -12.597 1.00 13.00 7 VAL A C 14
ATOM 17658 O O . VAL A 1 7 ? 1.861 14.907 -12.163 1.00 24.20 7 VAL A O 14
ATOM 17671 N N . LEU A 1 8 ? 0.921 16.594 -13.318 1.00 4.34 8 LEU A N 14
ATOM 17672 C CA . LEU A 1 8 ? 2.195 17.223 -13.648 1.00 61.45 8 LEU A CA 14
ATOM 17673 C C . LEU A 1 8 ? 3.131 16.230 -14.332 1.00 40.10 8 LEU A C 14
ATOM 17674 O O . LEU A 1 8 ? 4.353 16.355 -14.252 1.00 2.21 8 LEU A O 14
ATOM 17690 N N . THR A 1 9 ? 2.548 15.244 -15.007 1.00 62.20 9 THR A N 14
ATOM 17691 C CA . THR A 1 9 ? 3.329 14.231 -15.705 1.00 74.13 9 THR A CA 14
ATOM 17692 C C . THR A 1 9 ? 2.759 13.959 -17.094 1.00 30.03 9 THR A C 14
ATOM 17693 O O . THR A 1 9 ? 1.675 14.430 -17.434 1.00 21.05 9 THR A O 14
ATOM 17704 N N . ALA A 1 10 ? 3.498 13.194 -17.891 1.00 41.21 10 ALA A N 14
ATOM 17705 C CA . ALA A 1 10 ? 3.065 12.857 -19.242 1.00 33.23 10 ALA A CA 14
ATOM 17706 C C . ALA A 1 10 ? 1.649 12.292 -19.239 1.00 33.25 10 ALA A C 14
ATOM 17707 O O . ALA A 1 10 ? 0.878 12.523 -20.170 1.00 12.23 10 ALA A O 14
ATOM 17714 N N . GLU A 1 11 ? 1.315 11.551 -18.187 1.00 73.44 11 GLU A N 14
ATOM 17715 C CA . GLU A 1 11 ? -0.009 10.952 -18.066 1.00 31.53 11 GLU A CA 14
ATOM 17716 C C . GLU A 1 11 ? -1.091 12.027 -18.023 1.00 54.14 11 GLU A C 14
ATOM 17717 O O . GLU A 1 11 ? -2.147 11.882 -18.638 1.00 53.43 11 GLU A O 14
ATOM 17729 N N . GLU A 1 12 ? -0.819 13.104 -17.293 1.00 74.42 12 GLU A N 14
ATOM 17730 C CA . GLU A 1 12 ? -1.770 14.202 -17.170 1.00 5.20 12 GLU A CA 14
ATOM 17731 C C . GLU A 1 12 ? -1.885 14.972 -18.481 1.00 41.34 12 GLU A C 14
ATOM 17732 O O . GLU A 1 12 ? -2.971 15.403 -18.866 1.00 53.55 12 GLU A O 14
ATOM 17744 N N . GLN A 1 13 ? -0.756 15.142 -19.162 1.00 62.24 13 GLN A N 14
ATOM 17745 C CA . GLN A 1 13 ? -0.730 15.861 -20.431 1.00 4.10 13 GLN A CA 14
ATOM 17746 C C . GLN A 1 13 ? -1.582 15.151 -21.477 1.00 52.12 13 GLN A C 14
ATOM 17747 O O . GLN A 1 13 ? -2.453 15.759 -22.097 1.00 54.12 13 GLN A O 14
ATOM 17761 N N . GLN A 1 14 ? -1.323 13.861 -21.668 1.00 35.14 14 GLN A N 14
ATOM 17762 C CA . GLN A 1 14 ? -2.067 13.069 -22.641 1.00 40.40 14 GLN A CA 14
ATOM 17763 C C . GLN A 1 14 ? -3.524 12.913 -22.216 1.00 23.34 14 GLN A C 14
ATOM 17764 O O . GLN A 1 14 ? -4.432 12.981 -23.043 1.00 3.14 14 GLN A O 14
ATOM 17778 N N . GLU A 1 15 ? -3.737 12.700 -20.921 1.00 12.52 15 GLU A N 14
ATOM 17779 C CA . GLU A 1 15 ? -5.084 12.532 -20.387 1.00 2.00 15 GLU A CA 14
ATOM 17780 C C . GLU A 1 15 ? -5.950 13.747 -20.706 1.00 35.12 15 GLU A C 14
ATOM 17781 O O . GLU A 1 15 ? -7.089 13.610 -21.154 1.00 41.00 15 GLU A O 14
ATOM 17793 N N . TYR A 1 16 ? -5.405 14.934 -20.469 1.00 4.14 16 TYR A N 14
ATOM 17794 C CA . TYR A 1 16 ? -6.127 16.174 -20.727 1.00 70.04 16 TYR A CA 14
ATOM 17795 C C . TYR A 1 16 ? -6.290 16.407 -22.226 1.00 51.42 16 TYR A C 14
ATOM 17796 O O . TYR A 1 16 ? -7.352 16.822 -22.691 1.00 62.53 16 TYR A O 14
ATOM 17814 N N . LYS A 1 17 ? -5.228 16.139 -22.978 1.00 74.54 17 LYS A N 14
ATOM 17815 C CA . LYS A 1 17 ? -5.251 16.316 -24.426 1.00 0.41 17 LYS A CA 14
ATOM 17816 C C . LYS A 1 17 ? -6.414 15.552 -25.050 1.00 74.04 17 LYS A C 14
ATOM 17817 O O . LYS A 1 17 ? -7.169 16.100 -25.852 1.00 13.51 17 LYS A O 14
ATOM 17836 N N . GLU A 1 18 ? -6.552 14.284 -24.675 1.00 62.34 18 GLU A N 14
ATOM 17837 C CA . GLU A 1 18 ? -7.625 13.446 -25.200 1.00 43.21 18 GLU A CA 14
ATOM 17838 C C . GLU A 1 18 ? -8.975 13.872 -24.631 1.00 10.40 18 GLU A C 14
ATOM 17839 O O . GLU A 1 18 ? -10.002 13.771 -25.301 1.00 20.51 18 GLU A O 14
ATOM 17851 N N . ALA A 1 19 ? -8.964 14.349 -23.391 1.00 12.32 19 ALA A N 14
ATOM 17852 C CA . ALA A 1 19 ? -10.187 14.792 -22.732 1.00 53.33 19 ALA A CA 14
ATOM 17853 C C . ALA A 1 19 ? -10.785 16.002 -23.441 1.00 3.31 19 ALA A C 14
ATOM 17854 O O . ALA A 1 19 ? -12.003 16.116 -23.576 1.00 74.13 19 ALA A O 14
ATOM 17861 N N . PHE A 1 20 ? -9.921 16.905 -23.893 1.00 64.30 20 PHE A N 14
ATOM 17862 C CA . PHE A 1 20 ? -10.364 18.108 -24.587 1.00 0.10 20 PHE A CA 14
ATOM 17863 C C . PHE A 1 20 ? -10.838 17.778 -26.000 1.00 24.34 20 PHE A C 14
ATOM 17864 O O . PHE A 1 20 ? -11.852 18.300 -26.462 1.00 64.42 20 PHE A O 14
ATOM 17881 N N . GLN A 1 21 ? -10.097 16.907 -26.678 1.00 11.44 21 GLN A N 14
ATOM 17882 C CA . GLN A 1 21 ? -10.441 16.508 -28.037 1.00 44.52 21 GLN A CA 14
ATOM 17883 C C . GLN A 1 21 ? -11.770 15.761 -28.066 1.00 11.02 21 GLN A C 14
ATOM 17884 O O . GLN A 1 21 ? -12.616 16.012 -28.925 1.00 33.10 21 GLN A O 14
ATOM 17898 N N . LEU A 1 22 ? -11.947 14.844 -27.122 1.00 60.32 22 LEU A N 14
ATOM 17899 C CA . LEU A 1 22 ? -13.175 14.059 -27.038 1.00 43.02 22 LEU A CA 14
ATOM 17900 C C . LEU A 1 22 ? -14.372 14.953 -26.736 1.00 73.15 22 LEU A C 14
ATOM 17901 O O . LEU A 1 22 ? -15.488 14.685 -27.184 1.00 13.32 22 LEU A O 14
ATOM 17917 N N . PHE A 1 23 ? -14.134 16.017 -25.978 1.00 73.00 23 PHE A N 14
ATOM 17918 C CA . PHE A 1 23 ? -15.194 16.953 -25.617 1.00 23.31 23 PHE A CA 14
ATOM 17919 C C . PHE A 1 23 ? -15.191 18.162 -26.547 1.00 11.41 23 PHE A C 14
ATOM 17920 O O . PHE A 1 23 ? -15.776 19.200 -26.235 1.00 64.02 23 PHE A O 14
ATOM 17937 N N . ASP A 1 24 ? -14.528 18.021 -27.689 1.00 74.35 24 ASP A N 14
ATOM 17938 C CA . ASP A 1 24 ? -14.450 19.101 -28.667 1.00 1.12 24 ASP A CA 14
ATOM 17939 C C . ASP A 1 24 ? -14.887 18.619 -30.047 1.00 12.44 24 ASP A C 14
ATOM 17940 O O . ASP A 1 24 ? -14.122 18.679 -31.009 1.00 20.52 24 ASP A O 14
ATOM 17949 N N . LYS A 1 25 ? -16.124 18.140 -30.136 1.00 3.44 25 LYS A N 14
ATOM 17950 C CA . LYS A 1 25 ? -16.664 17.647 -31.397 1.00 55.03 25 LYS A CA 14
ATOM 17951 C C . LYS A 1 25 ? -16.737 18.765 -32.431 1.00 53.33 25 LYS A C 14
ATOM 17952 O O . LYS A 1 25 ? -16.703 18.513 -33.636 1.00 72.32 25 LYS A O 14
ATOM 17971 N N . ASP A 1 26 ? -16.835 20.001 -31.954 1.00 33.22 26 ASP A N 14
ATOM 17972 C CA . ASP A 1 26 ? -16.910 21.159 -32.838 1.00 43.11 26 ASP A CA 14
ATOM 17973 C C . ASP A 1 26 ? -15.547 21.461 -33.454 1.00 22.53 26 ASP A C 14
ATOM 17974 O O . ASP A 1 26 ? -15.453 22.153 -34.466 1.00 52.21 26 ASP A O 14
ATOM 17983 N N . ASN A 1 27 ? -14.494 20.938 -32.835 1.00 32.54 27 ASN A N 14
ATOM 17984 C CA . ASN A 1 27 ? -13.137 21.152 -33.321 1.00 41.11 27 ASN A CA 14
ATOM 17985 C C . ASN A 1 27 ? -12.762 22.630 -33.254 1.00 1.13 27 ASN A C 14
ATOM 17986 O O . ASN A 1 27 ? -12.309 23.212 -34.240 1.00 31.43 27 ASN A O 14
ATOM 17997 N N . ASP A 1 28 ? -12.954 23.230 -32.084 1.00 43.24 28 ASP A N 14
ATOM 17998 C CA . ASP A 1 28 ? -12.634 24.639 -31.888 1.00 15.25 28 ASP A CA 14
ATOM 17999 C C . ASP A 1 28 ? -11.319 24.798 -31.131 1.00 12.01 28 ASP A C 14
ATOM 18000 O O . ASP A 1 28 ? -10.857 25.914 -30.896 1.00 62.54 28 ASP A O 14
ATOM 18009 N N . ASN A 1 29 ? -10.722 23.673 -30.750 1.00 34.34 29 ASN A N 14
ATOM 18010 C CA . ASN A 1 29 ? -9.460 23.688 -30.019 1.00 31.43 29 ASN A CA 14
ATOM 18011 C C . ASN A 1 29 ? -9.643 24.299 -28.632 1.00 40.40 29 ASN A C 14
ATOM 18012 O O . ASN A 1 29 ? -8.669 24.616 -27.948 1.00 42.13 29 ASN A O 14
ATOM 18023 N N . LYS A 1 30 ? -10.896 24.462 -28.223 1.00 70.41 30 LYS A N 14
ATOM 18024 C CA . LYS A 1 30 ? -11.208 25.033 -26.918 1.00 42.44 30 LYS A CA 14
ATOM 18025 C C . LYS A 1 30 ? -12.507 24.455 -26.368 1.00 24.22 30 LYS A C 14
ATOM 18026 O O . LYS A 1 30 ? -13.235 23.754 -27.072 1.00 51.02 30 LYS A O 14
ATOM 18045 N N . LEU A 1 31 ? -12.793 24.752 -25.105 1.00 42.30 31 LEU A N 14
ATOM 18046 C CA . LEU A 1 31 ? -14.006 24.262 -24.460 1.00 14.53 31 LEU A CA 14
ATOM 18047 C C . LEU A 1 31 ? -14.824 25.417 -23.888 1.00 44.24 31 LEU A C 14
ATOM 18048 O O . LEU A 1 31 ? -14.272 26.360 -23.318 1.00 73.05 31 LEU A O 14
ATOM 18064 N N . THR A 1 32 ? -16.141 25.336 -24.043 1.00 40.42 32 THR A N 14
ATOM 18065 C CA . THR A 1 32 ? -17.034 26.374 -23.542 1.00 74.33 32 THR A CA 14
ATOM 18066 C C . THR A 1 32 ? -17.314 26.188 -22.055 1.00 3.24 32 THR A C 14
ATOM 18067 O O . THR A 1 32 ? -16.897 25.197 -21.455 1.00 75.31 32 THR A O 14
ATOM 18078 N N . ALA A 1 33 ? -18.020 27.147 -21.466 1.00 71.50 33 ALA A N 14
ATOM 18079 C CA . ALA A 1 33 ? -18.357 27.087 -20.049 1.00 3.52 33 ALA A CA 14
ATOM 18080 C C . ALA A 1 33 ? -18.968 25.738 -19.686 1.00 71.03 33 ALA A C 14
ATOM 18081 O O . ALA A 1 33 ? -18.629 25.149 -18.661 1.00 2.24 33 ALA A O 14
ATOM 18088 N N . GLU A 1 34 ? -19.872 25.257 -20.534 1.00 23.55 34 GLU A N 14
ATOM 18089 C CA . GLU A 1 34 ? -20.532 23.978 -20.300 1.00 24.53 34 GLU A CA 14
ATOM 18090 C C . GLU A 1 34 ? -19.532 22.827 -20.382 1.00 42.24 34 GLU A C 14
ATOM 18091 O O . GLU A 1 34 ? -19.492 21.963 -19.506 1.00 65.34 34 GLU A O 14
ATOM 18103 N N . GLU A 1 35 ? -18.728 22.824 -21.441 1.00 23.50 35 GLU A N 14
ATOM 18104 C CA . GLU A 1 35 ? -17.731 21.779 -21.638 1.00 63.12 35 GLU A CA 14
ATOM 18105 C C . GLU A 1 35 ? -16.741 21.746 -20.477 1.00 61.41 35 GLU A C 14
ATOM 18106 O O . GLU A 1 35 ? -16.378 20.675 -19.986 1.00 64.23 35 GLU A O 14
ATOM 18118 N N . LEU A 1 36 ? -16.308 22.923 -20.043 1.00 11.11 36 LEU A N 14
ATOM 18119 C CA . LEU A 1 36 ? -15.359 23.031 -18.939 1.00 34.41 36 LEU A CA 14
ATOM 18120 C C . LEU A 1 36 ? -15.959 22.478 -17.650 1.00 21.33 36 LEU A C 14
ATOM 18121 O O . LEU A 1 36 ? -15.281 21.800 -16.879 1.00 12.33 36 LEU A O 14
ATOM 18137 N N . GLY A 1 37 ? -17.236 22.769 -17.424 1.00 53.25 37 GLY A N 14
ATOM 18138 C CA . GLY A 1 37 ? -17.906 22.292 -16.229 1.00 75.21 37 GLY A CA 14
ATOM 18139 C C . GLY A 1 37 ? -17.897 20.779 -16.125 1.00 74.11 37 GLY A C 14
ATOM 18140 O O . GLY A 1 37 ? -17.891 20.225 -15.025 1.00 73.13 37 GLY A O 14
ATOM 18144 N N . THR A 1 38 ? -17.898 20.108 -17.273 1.00 32.53 38 THR A N 14
ATOM 18145 C CA . THR A 1 38 ? -17.892 18.651 -17.305 1.00 75.33 38 THR A CA 14
ATOM 18146 C C . THR A 1 38 ? -16.534 18.097 -16.893 1.00 44.23 38 THR A C 14
ATOM 18147 O O . THR A 1 38 ? -16.448 17.177 -16.080 1.00 63.32 38 THR A O 14
ATOM 18158 N N . VAL A 1 39 ? -15.473 18.662 -17.460 1.00 61.13 39 VAL A N 14
ATOM 18159 C CA . VAL A 1 39 ? -14.117 18.226 -17.151 1.00 5.14 39 VAL A CA 14
ATOM 18160 C C . VAL A 1 39 ? -13.702 18.669 -15.753 1.00 35.34 39 VAL A C 14
ATOM 18161 O O . VAL A 1 39 ? -12.956 17.973 -15.065 1.00 24.13 39 VAL A O 14
ATOM 18174 N N . MET A 1 40 ? -14.192 19.833 -15.337 1.00 62.11 40 MET A N 14
ATOM 18175 C CA . MET A 1 40 ? -13.874 20.369 -14.018 1.00 71.54 40 MET A CA 14
ATOM 18176 C C . MET A 1 40 ? -14.568 19.565 -12.923 1.00 73.24 40 MET A C 14
ATOM 18177 O O . MET A 1 40 ? -14.035 19.404 -11.826 1.00 21.34 40 MET A O 14
ATOM 18191 N N . ARG A 1 41 ? -15.762 19.065 -13.228 1.00 42.33 41 ARG A N 14
ATOM 18192 C CA . ARG A 1 41 ? -16.529 18.280 -12.269 1.00 13.22 41 ARG A CA 14
ATOM 18193 C C . ARG A 1 41 ? -15.714 17.095 -11.761 1.00 14.23 41 ARG A C 14
ATOM 18194 O O . ARG A 1 41 ? -15.802 16.725 -10.590 1.00 13.41 41 ARG A O 14
ATOM 18215 N N . ALA A 1 42 ? -14.921 16.504 -12.648 1.00 73.54 42 ALA A N 14
ATOM 18216 C CA . ALA A 1 42 ? -14.090 15.362 -12.289 1.00 4.03 42 ALA A CA 14
ATOM 18217 C C . ALA A 1 42 ? -13.088 15.733 -11.201 1.00 31.13 42 ALA A C 14
ATOM 18218 O O . ALA A 1 42 ? -12.586 14.867 -10.483 1.00 23.22 42 ALA A O 14
ATOM 18225 N N . LEU A 1 43 ? -12.801 17.025 -11.083 1.00 2.44 43 LEU A N 14
ATOM 18226 C CA . LEU A 1 43 ? -11.858 17.511 -10.082 1.00 2.05 43 LEU A CA 14
ATOM 18227 C C . LEU A 1 43 ? -12.571 17.830 -8.771 1.00 45.21 43 LEU A C 14
ATOM 18228 O O . LEU A 1 43 ? -11.964 17.808 -7.701 1.00 73.35 43 LEU A O 14
ATOM 18244 N N . GLY A 1 44 ? -13.864 18.125 -8.864 1.00 1.21 44 GLY A N 14
ATOM 18245 C CA . GLY A 1 44 ? -14.639 18.442 -7.679 1.00 13.12 44 GLY A CA 14
ATOM 18246 C C . GLY A 1 44 ? -16.087 18.010 -7.800 1.00 71.11 44 GLY A C 14
ATOM 18247 O O . GLY A 1 44 ? -16.500 17.022 -7.193 1.00 61.23 44 GLY A O 14
ATOM 18251 N N . ALA A 1 45 ? -16.861 18.753 -8.584 1.00 41.51 45 ALA A N 14
ATOM 18252 C CA . ALA A 1 45 ? -18.271 18.441 -8.783 1.00 44.31 45 ALA A CA 14
ATOM 18253 C C . ALA A 1 45 ? -19.042 18.523 -7.471 1.00 13.44 45 ALA A C 14
ATOM 18254 O O . ALA A 1 45 ? -20.109 17.929 -7.328 1.00 70.21 45 ALA A O 14
ATOM 18261 N N . ASN A 1 46 ? -18.494 19.265 -6.514 1.00 20.12 46 ASN A N 14
ATOM 18262 C CA . ASN A 1 46 ? -19.130 19.425 -5.211 1.00 73.43 46 ASN A CA 14
ATOM 18263 C C . ASN A 1 46 ? -20.401 20.260 -5.325 1.00 51.34 46 ASN A C 14
ATOM 18264 O O . ASN A 1 46 ? -21.502 19.809 -5.011 1.00 71.41 46 ASN A O 14
ATOM 18275 N N . PRO A 1 47 ? -20.248 21.511 -5.786 1.00 45.01 47 PRO A N 14
ATOM 18276 C CA . PRO A 1 47 ? -21.371 22.436 -5.954 1.00 71.02 47 PRO A CA 14
ATOM 18277 C C . PRO A 1 47 ? -22.296 22.024 -7.095 1.00 10.20 47 PRO A C 14
ATOM 18278 O O . PRO A 1 47 ? -22.166 20.933 -7.651 1.00 13.24 47 PRO A O 14
ATOM 18289 N N . THR A 1 48 ? -23.232 22.904 -7.439 1.00 51.54 48 THR A N 14
ATOM 18290 C CA . THR A 1 48 ? -24.179 22.631 -8.512 1.00 43.55 48 THR A CA 14
ATOM 18291 C C . THR A 1 48 ? -23.692 23.212 -9.836 1.00 30.40 48 THR A C 14
ATOM 18292 O O . THR A 1 48 ? -22.805 24.065 -9.862 1.00 52.15 48 THR A O 14
ATOM 18303 N N . LYS A 1 49 ? -24.279 22.744 -10.933 1.00 54.42 49 LYS A N 14
ATOM 18304 C CA . LYS A 1 49 ? -23.907 23.219 -12.260 1.00 73.55 49 LYS A CA 14
ATOM 18305 C C . LYS A 1 49 ? -24.105 24.726 -12.375 1.00 43.32 49 LYS A C 14
ATOM 18306 O O . LYS A 1 49 ? -23.327 25.415 -13.037 1.00 33.44 49 LYS A O 14
ATOM 18325 N N . GLN A 1 50 ? -25.148 25.234 -11.726 1.00 62.50 50 GLN A N 14
ATOM 18326 C CA . GLN A 1 50 ? -25.445 26.660 -11.756 1.00 54.33 50 GLN A CA 14
ATOM 18327 C C . GLN A 1 50 ? -24.397 27.452 -10.982 1.00 30.04 50 GLN A C 14
ATOM 18328 O O . GLN A 1 50 ? -24.042 28.569 -11.358 1.00 61.41 50 GLN A O 14
ATOM 18342 N N . LYS A 1 51 ? -23.904 26.865 -9.896 1.00 12.41 51 LYS A N 14
ATOM 18343 C CA . LYS A 1 51 ? -22.894 27.514 -9.067 1.00 50.12 51 LYS A CA 14
ATOM 18344 C C . LYS A 1 51 ? -21.559 27.595 -9.800 1.00 23.22 51 LYS A C 14
ATOM 18345 O O . LYS A 1 51 ? -20.894 28.631 -9.784 1.00 0.34 51 LYS A O 14
ATOM 18364 N N . ILE A 1 52 ? -21.174 26.497 -10.441 1.00 51.50 52 ILE A N 14
ATOM 18365 C CA . ILE A 1 52 ? -19.920 26.445 -11.182 1.00 5.55 52 ILE A CA 14
ATOM 18366 C C . ILE A 1 52 ? -19.993 27.293 -12.447 1.00 63.13 52 ILE A C 14
ATOM 18367 O O . ILE A 1 52 ? -19.010 27.916 -12.848 1.00 53.30 52 ILE A O 14
ATOM 18383 N N . SER A 1 53 ? -21.166 27.313 -13.073 1.00 34.23 53 SER A N 14
ATOM 18384 C CA . SER A 1 53 ? -21.368 28.082 -14.295 1.00 34.24 53 SER A CA 14
ATOM 18385 C C . SER A 1 53 ? -21.184 29.574 -14.034 1.00 12.33 53 SER A C 14
ATOM 18386 O O . SER A 1 53 ? -20.667 30.303 -14.879 1.00 60.10 53 SER A O 14
ATOM 18394 N N . GLU A 1 54 ? -21.613 30.020 -12.857 1.00 33.54 54 GLU A N 14
ATOM 18395 C CA . GLU A 1 54 ? -21.497 31.425 -12.485 1.00 2.22 54 GLU A CA 14
ATOM 18396 C C . GLU A 1 54 ? -20.049 31.786 -12.167 1.00 62.45 54 GLU A C 14
ATOM 18397 O O . GLU A 1 54 ? -19.604 32.902 -12.434 1.00 12.52 54 GLU A O 14
ATOM 18409 N N . ILE A 1 55 ? -19.320 30.833 -11.596 1.00 42.43 55 ILE A N 14
ATOM 18410 C CA . ILE A 1 55 ? -17.922 31.050 -11.244 1.00 34.34 55 ILE A CA 14
ATOM 18411 C C . ILE A 1 55 ? -17.036 31.059 -12.484 1.00 11.41 55 ILE A C 14
ATOM 18412 O O . ILE A 1 55 ? -16.042 31.783 -12.546 1.00 10.23 55 ILE A O 14
ATOM 18428 N N . VAL A 1 56 ? -17.405 30.251 -13.473 1.00 42.40 56 VAL A N 14
ATOM 18429 C CA . VAL A 1 56 ? -16.646 30.168 -14.716 1.00 24.14 56 VAL A CA 14
ATOM 18430 C C . VAL A 1 56 ? -16.820 31.430 -15.551 1.00 43.14 56 VAL A C 14
ATOM 18431 O O . VAL A 1 56 ? -15.893 31.872 -16.232 1.00 2.41 56 VAL A O 14
ATOM 18444 N N . LYS A 1 57 ? -18.015 32.009 -15.497 1.00 13.20 57 LYS A N 14
ATOM 18445 C CA . LYS A 1 57 ? -18.313 33.223 -16.248 1.00 12.21 57 LYS A CA 14
ATOM 18446 C C . LYS A 1 57 ? -17.629 34.433 -15.619 1.00 54.11 57 LYS A C 14
ATOM 18447 O O . LYS A 1 57 ? -17.298 35.398 -16.308 1.00 32.23 57 LYS A O 14
ATOM 18466 N N . ASP A 1 58 ? -17.420 34.374 -14.309 1.00 31.13 58 ASP A N 14
ATOM 18467 C CA . ASP A 1 58 ? -16.774 35.463 -13.587 1.00 44.35 58 ASP A CA 14
ATOM 18468 C C . ASP A 1 58 ? -15.264 35.257 -13.528 1.00 62.34 58 ASP A C 14
ATOM 18469 O O . ASP A 1 58 ? -14.500 36.212 -13.388 1.00 74.44 58 ASP A O 14
ATOM 18478 N N . TYR A 1 59 ? -14.839 34.001 -13.635 1.00 52.55 59 TYR A N 14
ATOM 18479 C CA . TYR A 1 59 ? -13.421 33.669 -13.592 1.00 25.42 59 TYR A CA 14
ATOM 18480 C C . TYR A 1 59 ? -12.777 33.842 -14.964 1.00 24.05 59 TYR A C 14
ATOM 18481 O O . TYR A 1 59 ? -11.577 34.094 -15.071 1.00 40.10 59 TYR A O 14
ATOM 18499 N N . ASP A 1 60 ? -13.584 33.706 -16.010 1.00 15.33 60 ASP A N 14
ATOM 18500 C CA . ASP A 1 60 ? -13.096 33.850 -17.376 1.00 63.12 60 ASP A CA 14
ATOM 18501 C C . ASP A 1 60 ? -13.680 35.096 -18.034 1.00 45.52 60 ASP A C 14
ATOM 18502 O O . ASP A 1 60 ? -13.803 35.167 -19.258 1.00 21.55 60 ASP A O 14
ATOM 18511 N N . LYS A 1 61 ? -14.039 36.078 -17.215 1.00 0.21 61 LYS A N 14
ATOM 18512 C CA . LYS A 1 61 ? -14.610 37.323 -17.716 1.00 23.33 61 LYS A CA 14
ATOM 18513 C C . LYS A 1 61 ? -13.531 38.207 -18.332 1.00 61.14 61 LYS A C 14
ATOM 18514 O O . LYS A 1 61 ? -13.832 39.207 -18.985 1.00 61.42 61 LYS A O 14
ATOM 18533 N N . ASP A 1 62 ? -12.274 37.832 -18.123 1.00 41.04 62 ASP A N 14
ATOM 18534 C CA . ASP A 1 62 ? -11.149 38.589 -18.662 1.00 55.10 62 ASP A CA 14
ATOM 18535 C C . ASP A 1 62 ? -10.943 38.279 -20.141 1.00 73.52 62 ASP A C 14
ATOM 18536 O O . ASP A 1 62 ? -10.189 38.964 -20.830 1.00 61.31 62 ASP A O 14
ATOM 18545 N N . ASN A 1 63 ? -11.621 37.241 -20.622 1.00 25.11 63 ASN A N 14
ATOM 18546 C CA . ASN A 1 63 ? -11.510 36.838 -22.020 1.00 30.22 63 ASN A CA 14
ATOM 18547 C C . ASN A 1 63 ? -12.874 36.448 -22.583 1.00 12.03 63 ASN A C 14
ATOM 18548 O O . ASN A 1 63 ? -13.442 37.160 -23.411 1.00 63.41 63 ASN A O 14
ATOM 18559 N N . SER A 1 64 ? -13.393 35.313 -22.125 1.00 54.23 64 SER A N 14
ATOM 18560 C CA . SER A 1 64 ? -14.689 34.826 -22.585 1.00 0.41 64 SER A CA 14
ATOM 18561 C C . SER A 1 64 ? -15.054 33.518 -21.891 1.00 75.42 64 SER A C 14
ATOM 18562 O O . SER A 1 64 ? -14.408 33.112 -20.927 1.00 65.53 64 SER A O 14
ATOM 18570 N N . GLY A 1 65 ? -16.100 32.863 -22.388 1.00 53.44 65 GLY A N 14
ATOM 18571 C CA . GLY A 1 65 ? -16.535 31.608 -21.804 1.00 71.21 65 GLY A CA 14
ATOM 18572 C C . GLY A 1 65 ? -15.918 30.405 -22.488 1.00 4.23 65 GLY A C 14
ATOM 18573 O O . GLY A 1 65 ? -16.567 29.371 -22.650 1.00 51.52 65 GLY A O 14
ATOM 18577 N N . LYS A 1 66 ? -14.660 30.538 -22.893 1.00 41.11 66 LYS A N 14
ATOM 18578 C CA . LYS A 1 66 ? -13.953 29.454 -23.564 1.00 24.41 66 LYS A CA 14
ATOM 18579 C C . LYS A 1 66 ? -12.715 29.040 -22.775 1.00 13.15 66 LYS A C 14
ATOM 18580 O O . LYS A 1 66 ? -12.267 29.760 -21.882 1.00 65.10 66 LYS A O 14
ATOM 18599 N N . PHE A 1 67 ? -12.166 27.877 -23.109 1.00 44.11 67 PHE A N 14
ATOM 18600 C CA . PHE A 1 67 ? -10.980 27.368 -22.432 1.00 5.31 67 PHE A CA 14
ATOM 18601 C C . PHE A 1 67 ? -9.982 26.797 -23.436 1.00 51.23 67 PHE A C 14
ATOM 18602 O O . PHE A 1 67 ? -10.358 26.069 -24.353 1.00 65.43 67 PHE A O 14
ATOM 18619 N N . ASP A 1 68 ? -8.711 27.136 -23.254 1.00 64.35 68 ASP A N 14
ATOM 18620 C CA . ASP A 1 68 ? -7.658 26.658 -24.144 1.00 3.13 68 ASP A CA 14
ATOM 18621 C C . ASP A 1 68 ? -6.734 25.685 -23.418 1.00 21.21 68 ASP A C 14
ATOM 18622 O O . ASP A 1 68 ? -6.360 25.911 -22.267 1.00 44.30 68 ASP A O 14
ATOM 18631 N N . GLN A 1 69 ? -6.371 24.602 -24.098 1.00 61.30 69 GLN A N 14
ATOM 18632 C CA . GLN A 1 69 ? -5.493 23.594 -23.516 1.00 23.24 69 GLN A CA 14
ATOM 18633 C C . GLN A 1 69 ? -4.271 24.242 -22.873 1.00 63.12 69 GLN A C 14
ATOM 18634 O O . GLN A 1 69 ? -3.908 23.919 -21.743 1.00 70.21 69 GLN A O 14
ATOM 18648 N N . GLU A 1 70 ? -3.641 25.159 -23.602 1.00 73.23 70 GLU A N 14
ATOM 18649 C CA . GLU A 1 70 ? -2.459 25.852 -23.103 1.00 23.41 70 GLU A CA 14
ATOM 18650 C C . GLU A 1 70 ? -2.735 26.488 -21.744 1.00 53.23 70 GLU A C 14
ATOM 18651 O O . GLU A 1 70 ? -1.883 26.478 -20.855 1.00 60.42 70 GLU A O 14
ATOM 18663 N N . THR A 1 71 ? -3.933 27.042 -21.590 1.00 13.31 71 THR A N 14
ATOM 18664 C CA . THR A 1 71 ? -4.323 27.686 -20.341 1.00 2.20 71 THR A CA 14
ATOM 18665 C C . THR A 1 71 ? -4.372 26.680 -19.196 1.00 72.42 71 THR A C 14
ATOM 18666 O O . THR A 1 71 ? -3.899 26.955 -18.094 1.00 13.44 71 THR A O 14
ATOM 18677 N N . PHE A 1 72 ? -4.947 25.512 -19.465 1.00 71.11 72 PHE A N 14
ATOM 18678 C CA . PHE A 1 72 ? -5.058 24.465 -18.457 1.00 44.22 72 PHE A CA 14
ATOM 18679 C C . PHE A 1 72 ? -3.684 23.903 -18.102 1.00 55.42 72 PHE A C 14
ATOM 18680 O O . PHE A 1 72 ? -3.393 23.635 -16.935 1.00 62.25 72 PHE A O 14
ATOM 18697 N N . LEU A 1 73 ? -2.844 23.729 -19.116 1.00 31.24 73 LEU A N 14
ATOM 18698 C CA . LEU A 1 73 ? -1.499 23.199 -18.912 1.00 73.21 73 LEU A CA 14
ATOM 18699 C C . LEU A 1 73 ? -0.643 24.178 -18.116 1.00 40.04 73 LEU A C 14
ATOM 18700 O O . LEU A 1 73 ? 0.194 23.773 -17.308 1.00 54.54 73 LEU A O 14
ATOM 18716 N N . THR A 1 74 ? -0.858 25.469 -18.349 1.00 13.23 74 THR A N 14
ATOM 18717 C CA . THR A 1 74 ? -0.107 26.507 -17.654 1.00 21.34 74 THR A CA 14
ATOM 18718 C C . THR A 1 74 ? -0.530 26.606 -16.192 1.00 74.11 74 THR A C 14
ATOM 18719 O O . THR A 1 74 ? 0.304 26.801 -15.308 1.00 15.44 74 THR A O 14
ATOM 18730 N N . ILE A 1 75 ? -1.829 26.469 -15.946 1.00 42.41 75 ILE A N 14
ATOM 18731 C CA . ILE A 1 75 ? -2.361 26.542 -14.591 1.00 64.23 75 ILE A CA 14
ATOM 18732 C C . ILE A 1 75 ? -1.907 25.348 -13.758 1.00 34.42 75 ILE A C 14
ATOM 18733 O O . ILE A 1 75 ? -1.447 25.507 -12.628 1.00 35.51 75 ILE A O 14
ATOM 18749 N N . MET A 1 76 ? -2.038 24.153 -14.325 1.00 75.02 76 MET A N 14
ATOM 18750 C CA . MET A 1 76 ? -1.639 22.932 -13.635 1.00 73.30 76 MET A CA 14
ATOM 18751 C C . MET A 1 76 ? -0.124 22.871 -13.472 1.00 22.12 76 MET A C 14
ATOM 18752 O O . MET A 1 76 ? 0.386 22.255 -12.535 1.00 32.43 76 MET A O 14
ATOM 18766 N N . LEU A 1 77 ? 0.592 23.512 -14.389 1.00 13.31 77 LEU A N 14
ATOM 18767 C CA . LEU A 1 77 ? 2.050 23.530 -14.347 1.00 50.33 77 LEU A CA 14
ATOM 18768 C C . LEU A 1 77 ? 2.552 24.525 -13.305 1.00 20.54 77 LEU A C 14
ATOM 18769 O O . LEU A 1 77 ? 3.543 24.271 -12.620 1.00 15.44 77 LEU A O 14
ATOM 18785 N N . GLU A 1 78 ? 1.861 25.653 -13.189 1.00 14.11 78 GLU A N 14
ATOM 18786 C CA . GLU A 1 78 ? 2.236 26.684 -12.229 1.00 50.12 78 GLU A CA 14
ATOM 18787 C C . GLU A 1 78 ? 1.882 26.258 -10.807 1.00 42.23 78 GLU A C 14
ATOM 18788 O O . GLU A 1 78 ? 2.536 26.662 -9.845 1.00 0.53 78 GLU A O 14
ATOM 18800 N N . TYR A 1 79 ? 0.843 25.441 -10.682 1.00 73.45 79 TYR A N 14
ATOM 18801 C CA . TYR A 1 79 ? 0.398 24.962 -9.379 1.00 14.21 79 TYR A CA 14
ATOM 18802 C C . TYR A 1 79 ? 1.125 23.678 -8.993 1.00 70.14 79 TYR A C 14
ATOM 18803 O O . TYR A 1 79 ? 1.333 23.399 -7.814 1.00 25.44 79 TYR A O 14
ATOM 18821 N N . GLY A 1 80 ? 1.511 22.898 -10.000 1.00 53.11 80 GLY A N 14
ATOM 18822 C CA . GLY A 1 80 ? 2.211 21.653 -9.748 1.00 34.54 80 GLY A CA 14
ATOM 18823 C C . GLY A 1 80 ? 1.269 20.469 -9.642 1.00 11.45 80 GLY A C 14
ATOM 18824 O O . GLY A 1 80 ? 1.688 19.322 -9.786 1.00 21.21 80 GLY A O 14
ATOM 18828 N N . GLN A 1 81 ? -0.004 20.750 -9.386 1.00 34.33 81 GLN A N 14
ATOM 18829 C CA . GLN A 1 81 ? -1.006 19.699 -9.257 1.00 73.11 81 GLN A CA 14
ATOM 18830 C C . GLN A 1 81 ? -2.395 20.293 -9.048 1.00 33.44 81 GLN A C 14
ATOM 18831 O O . GLN A 1 81 ? -2.791 20.585 -7.919 1.00 50.02 81 GLN A O 14
ATOM 18845 N N . GLU A 1 82 ? -3.130 20.470 -10.141 1.00 3.44 82 GLU A N 14
ATOM 18846 C CA . GLU A 1 82 ? -4.474 21.032 -10.075 1.00 21.23 82 GLU A CA 14
ATOM 18847 C C . GLU A 1 82 ? -5.330 20.277 -9.062 1.00 22.54 82 GLU A C 14
ATOM 18848 O O . GLU A 1 82 ? -6.207 20.855 -8.421 1.00 32.44 82 GLU A O 14
ATOM 18860 N N . VAL A 1 83 ? -5.068 18.981 -8.923 1.00 2.44 83 VAL A N 14
ATOM 18861 C CA . VAL A 1 83 ? -5.812 18.146 -7.987 1.00 51.24 83 VAL A CA 14
ATOM 18862 C C . VAL A 1 83 ? -5.586 18.597 -6.549 1.00 75.32 83 VAL A C 14
ATOM 18863 O O . VAL A 1 83 ? -4.714 19.422 -6.276 1.00 21.24 83 VAL A O 14
ATOM 18876 N N . ASP A 1 84 ? -6.379 18.051 -5.633 1.00 4.44 84 ASP A N 14
ATOM 18877 C CA . ASP A 1 84 ? -6.265 18.396 -4.221 1.00 11.01 84 ASP A CA 14
ATOM 18878 C C . ASP A 1 84 ? -6.540 19.880 -4.000 1.00 20.24 84 ASP A C 14
ATOM 18879 O O . ASP A 1 84 ? -6.618 20.655 -4.952 1.00 2.14 84 ASP A O 14
ATOM 18888 N N . SER A 1 85 ? -6.688 20.267 -2.736 1.00 72.21 85 SER A N 14
ATOM 18889 C CA . SER A 1 85 ? -6.960 21.658 -2.391 1.00 4.04 85 SER A CA 14
ATOM 18890 C C . SER A 1 85 ? -6.418 21.987 -1.003 1.00 13.40 85 SER A C 14
ATOM 18891 O O . SER A 1 85 ? -6.990 22.835 -0.319 1.00 10.32 85 SER A O 14
ATOM 18901 N N . MET A 1 1 ? -9.262 8.694 -0.512 1.00 31.12 1 MET A N 15
ATOM 18902 C CA . MET A 1 1 ? -10.034 9.594 -1.362 1.00 62.02 1 MET A CA 15
ATOM 18903 C C . MET A 1 1 ? -9.403 10.982 -1.399 1.00 32.24 1 MET A C 15
ATOM 18904 O O . MET A 1 1 ? -8.947 11.494 -0.376 1.00 54.03 1 MET A O 15
ATOM 18918 N N . SER A 1 2 ? -9.379 11.585 -2.583 1.00 31.02 2 SER A N 15
ATOM 18919 C CA . SER A 1 2 ? -8.800 12.913 -2.754 1.00 5.23 2 SER A CA 15
ATOM 18920 C C . SER A 1 2 ? -9.468 13.652 -3.909 1.00 44.32 2 SER A C 15
ATOM 18921 O O . SER A 1 2 ? -10.253 13.074 -4.658 1.00 14.11 2 SER A O 15
ATOM 18929 N N . GLU A 1 3 ? -9.148 14.935 -4.045 1.00 44.32 3 GLU A N 15
ATOM 18930 C CA . GLU A 1 3 ? -9.717 15.755 -5.109 1.00 43.14 3 GLU A CA 15
ATOM 18931 C C . GLU A 1 3 ? -8.882 17.013 -5.332 1.00 23.30 3 GLU A C 15
ATOM 18932 O O . GLU A 1 3 ? -9.392 18.130 -5.251 1.00 25.01 3 GLU A O 15
ATOM 18944 N N . GLN A 1 4 ? -7.597 16.821 -5.612 1.00 73.23 4 GLN A N 15
ATOM 18945 C CA . GLN A 1 4 ? -6.691 17.940 -5.845 1.00 74.31 4 GLN A CA 15
ATOM 18946 C C . GLN A 1 4 ? -5.600 17.560 -6.841 1.00 31.45 4 GLN A C 15
ATOM 18947 O O . GLN A 1 4 ? -5.184 16.403 -6.910 1.00 22.33 4 GLN A O 15
ATOM 18961 N N . LYS A 1 5 ? -5.141 18.539 -7.612 1.00 11.24 5 LYS A N 15
ATOM 18962 C CA . LYS A 1 5 ? -4.098 18.308 -8.604 1.00 31.31 5 LYS A CA 15
ATOM 18963 C C . LYS A 1 5 ? -2.758 18.851 -8.121 1.00 44.34 5 LYS A C 15
ATOM 18964 O O . LYS A 1 5 ? -2.558 20.064 -8.044 1.00 55.33 5 LYS A O 15
ATOM 18983 N N . LYS A 1 6 ? -1.840 17.947 -7.796 1.00 72.11 6 LYS A N 15
ATOM 18984 C CA . LYS A 1 6 ? -0.516 18.336 -7.323 1.00 31.53 6 LYS A CA 15
ATOM 18985 C C . LYS A 1 6 ? 0.569 17.501 -7.997 1.00 13.43 6 LYS A C 15
ATOM 18986 O O . LYS A 1 6 ? 1.651 17.307 -7.442 1.00 41.40 6 LYS A O 15
ATOM 19005 N N . VAL A 1 7 ? 0.273 17.011 -9.196 1.00 55.25 7 VAL A N 15
ATOM 19006 C CA . VAL A 1 7 ? 1.224 16.200 -9.947 1.00 41.42 7 VAL A CA 15
ATOM 19007 C C . VAL A 1 7 ? 1.114 16.469 -11.443 1.00 74.33 7 VAL A C 15
ATOM 19008 O O . VAL A 1 7 ? 0.014 16.559 -11.990 1.00 72.13 7 VAL A O 15
ATOM 19021 N N . LEU A 1 8 ? 2.261 16.596 -12.102 1.00 33.14 8 LEU A N 15
ATOM 19022 C CA . LEU A 1 8 ? 2.294 16.855 -13.537 1.00 61.50 8 LEU A CA 15
ATOM 19023 C C . LEU A 1 8 ? 3.178 15.837 -14.253 1.00 21.23 8 LEU A C 15
ATOM 19024 O O . LEU A 1 8 ? 4.406 15.910 -14.187 1.00 20.53 8 LEU A O 15
ATOM 19040 N N . THR A 1 9 ? 2.546 14.890 -14.938 1.00 34.31 9 THR A N 15
ATOM 19041 C CA . THR A 1 9 ? 3.273 13.859 -15.668 1.00 21.44 9 THR A CA 15
ATOM 19042 C C . THR A 1 9 ? 2.678 13.641 -17.053 1.00 54.41 9 THR A C 15
ATOM 19043 O O . THR A 1 9 ? 1.611 14.167 -17.371 1.00 51.23 9 THR A O 15
ATOM 19054 N N . ALA A 1 10 ? 3.373 12.863 -17.876 1.00 64.50 10 ALA A N 15
ATOM 19055 C CA . ALA A 1 10 ? 2.911 12.574 -19.228 1.00 52.11 10 ALA A CA 15
ATOM 19056 C C . ALA A 1 10 ? 1.471 12.071 -19.220 1.00 71.41 10 ALA A C 15
ATOM 19057 O O . ALA A 1 10 ? 0.677 12.424 -20.091 1.00 70.35 10 ALA A O 15
ATOM 19064 N N . GLU A 1 11 ? 1.143 11.245 -18.232 1.00 23.42 11 GLU A N 15
ATOM 19065 C CA . GLU A 1 11 ? -0.202 10.693 -18.113 1.00 22.31 11 GLU A CA 15
ATOM 19066 C C . GLU A 1 11 ? -1.244 11.806 -18.055 1.00 63.04 11 GLU A C 15
ATOM 19067 O O . GLU A 1 11 ? -2.294 11.720 -18.689 1.00 74.21 11 GLU A O 15
ATOM 19079 N N . GLU A 1 12 ? -0.943 12.850 -17.288 1.00 71.01 12 GLU A N 15
ATOM 19080 C CA . GLU A 1 12 ? -1.855 13.980 -17.147 1.00 21.11 12 GLU A CA 15
ATOM 19081 C C . GLU A 1 12 ? -1.976 14.749 -18.459 1.00 3.03 12 GLU A C 15
ATOM 19082 O O . GLU A 1 12 ? -3.064 15.184 -18.835 1.00 70.03 12 GLU A O 15
ATOM 19094 N N . GLN A 1 13 ? -0.852 14.911 -19.148 1.00 55.44 13 GLN A N 15
ATOM 19095 C CA . GLN A 1 13 ? -0.832 15.629 -20.418 1.00 35.11 13 GLN A CA 15
ATOM 19096 C C . GLN A 1 13 ? -1.749 14.959 -21.437 1.00 64.14 13 GLN A C 15
ATOM 19097 O O . GLN A 1 13 ? -2.609 15.607 -22.032 1.00 3.25 13 GLN A O 15
ATOM 19111 N N . GLN A 1 14 ? -1.556 13.658 -21.632 1.00 74.31 14 GLN A N 15
ATOM 19112 C CA . GLN A 1 14 ? -2.365 12.901 -22.580 1.00 3.13 14 GLN A CA 15
ATOM 19113 C C . GLN A 1 14 ? -3.823 12.852 -22.134 1.00 31.42 14 GLN A C 15
ATOM 19114 O O . GLN A 1 14 ? -4.735 12.990 -22.948 1.00 41.34 14 GLN A O 15
ATOM 19128 N N . GLU A 1 15 ? -4.034 12.653 -20.837 1.00 45.10 15 GLU A N 15
ATOM 19129 C CA . GLU A 1 15 ? -5.381 12.585 -20.284 1.00 20.44 15 GLU A CA 15
ATOM 19130 C C . GLU A 1 15 ? -6.168 13.852 -20.608 1.00 41.03 15 GLU A C 15
ATOM 19131 O O . GLU A 1 15 ? -7.333 13.789 -21.001 1.00 61.30 15 GLU A O 15
ATOM 19143 N N . TYR A 1 16 ? -5.522 15.001 -20.441 1.00 22.31 16 TYR A N 15
ATOM 19144 C CA . TYR A 1 16 ? -6.160 16.283 -20.712 1.00 41.02 16 TYR A CA 15
ATOM 19145 C C . TYR A 1 16 ? -6.346 16.492 -22.212 1.00 2.23 16 TYR A C 15
ATOM 19146 O O . TYR A 1 16 ? -7.383 16.985 -22.658 1.00 74.44 16 TYR A O 15
ATOM 19164 N N . LYS A 1 17 ? -5.335 16.113 -22.986 1.00 11.10 17 LYS A N 15
ATOM 19165 C CA . LYS A 1 17 ? -5.385 16.256 -24.436 1.00 54.41 17 LYS A CA 15
ATOM 19166 C C . LYS A 1 17 ? -6.601 15.536 -25.012 1.00 45.23 17 LYS A C 15
ATOM 19167 O O . LYS A 1 17 ? -7.296 16.069 -25.875 1.00 50.11 17 LYS A O 15
ATOM 19186 N N . GLU A 1 18 ? -6.850 14.324 -24.526 1.00 74.13 18 GLU A N 15
ATOM 19187 C CA . GLU A 1 18 ? -7.982 13.533 -24.994 1.00 14.33 18 GLU A CA 15
ATOM 19188 C C . GLU A 1 18 ? -9.291 14.061 -24.413 1.00 20.22 18 GLU A C 15
ATOM 19189 O O . GLU A 1 18 ? -10.341 13.981 -25.049 1.00 31.03 18 GLU A O 15
ATOM 19201 N N . ALA A 1 19 ? -9.218 14.599 -23.200 1.00 54.11 19 ALA A N 15
ATOM 19202 C CA . ALA A 1 19 ? -10.396 15.141 -22.533 1.00 14.11 19 ALA A CA 15
ATOM 19203 C C . ALA A 1 19 ? -10.998 16.292 -23.331 1.00 72.25 19 ALA A C 15
ATOM 19204 O O . ALA A 1 19 ? -12.195 16.304 -23.616 1.00 12.33 19 ALA A O 15
ATOM 19211 N N . PHE A 1 20 ? -10.160 17.260 -23.689 1.00 32.31 20 PHE A N 15
ATOM 19212 C CA . PHE A 1 20 ? -10.610 18.417 -24.454 1.00 34.34 20 PHE A CA 15
ATOM 19213 C C . PHE A 1 20 ? -10.850 18.045 -25.914 1.00 62.44 20 PHE A C 15
ATOM 19214 O O . PHE A 1 20 ? -11.732 18.599 -26.569 1.00 35.21 20 PHE A O 15
ATOM 19231 N N . GLN A 1 21 ? -10.057 17.103 -26.417 1.00 21.33 21 GLN A N 15
ATOM 19232 C CA . GLN A 1 21 ? -10.182 16.657 -27.800 1.00 4.42 21 GLN A CA 15
ATOM 19233 C C . GLN A 1 21 ? -11.508 15.936 -28.020 1.00 60.52 21 GLN A C 15
ATOM 19234 O O . GLN A 1 21 ? -12.217 16.202 -28.991 1.00 15.40 21 GLN A O 15
ATOM 19248 N N . LEU A 1 22 ? -11.835 15.020 -27.116 1.00 0.10 22 LEU A N 15
ATOM 19249 C CA . LEU A 1 22 ? -13.076 14.258 -27.212 1.00 53.54 22 LEU A CA 15
ATOM 19250 C C . LEU A 1 22 ? -14.288 15.168 -27.033 1.00 10.15 22 LEU A C 15
ATOM 19251 O O . LEU A 1 22 ? -15.343 14.937 -27.623 1.00 32.54 22 LEU A O 15
ATOM 19267 N N . PHE A 1 23 ? -14.128 16.203 -26.215 1.00 32.24 23 PHE A N 15
ATOM 19268 C CA . PHE A 1 23 ? -15.209 17.148 -25.959 1.00 11.34 23 PHE A CA 15
ATOM 19269 C C . PHE A 1 23 ? -15.181 18.293 -26.966 1.00 34.20 23 PHE A C 15
ATOM 19270 O O . PHE A 1 23 ? -15.892 19.287 -26.813 1.00 45.11 23 PHE A O 15
ATOM 19287 N N . ASP A 1 24 ? -14.356 18.145 -27.997 1.00 32.10 24 ASP A N 15
ATOM 19288 C CA . ASP A 1 24 ? -14.235 19.166 -29.032 1.00 21.30 24 ASP A CA 15
ATOM 19289 C C . ASP A 1 24 ? -14.647 18.612 -30.392 1.00 11.41 24 ASP A C 15
ATOM 19290 O O . ASP A 1 24 ? -13.824 18.489 -31.299 1.00 72.22 24 ASP A O 15
ATOM 19299 N N . LYS A 1 25 ? -15.926 18.279 -30.527 1.00 51.32 25 LYS A N 15
ATOM 19300 C CA . LYS A 1 25 ? -16.450 17.738 -31.776 1.00 44.44 25 LYS A CA 15
ATOM 19301 C C . LYS A 1 25 ? -16.532 18.822 -32.846 1.00 43.14 25 LYS A C 15
ATOM 19302 O O . LYS A 1 25 ? -16.437 18.539 -34.040 1.00 32.33 25 LYS A O 15
ATOM 19321 N N . ASP A 1 26 ? -16.707 20.065 -32.410 1.00 13.43 26 ASP A N 15
ATOM 19322 C CA . ASP A 1 26 ? -16.800 21.192 -33.330 1.00 43.30 26 ASP A CA 15
ATOM 19323 C C . ASP A 1 26 ? -15.414 21.639 -33.784 1.00 64.01 26 ASP A C 15
ATOM 19324 O O . ASP A 1 26 ? -15.281 22.455 -34.694 1.00 75.44 26 ASP A O 15
ATOM 19333 N N . ASN A 1 27 ? -14.384 21.100 -33.140 1.00 22.43 27 ASN A N 15
ATOM 19334 C CA . ASN A 1 27 ? -13.006 21.444 -33.475 1.00 15.43 27 ASN A CA 15
ATOM 19335 C C . ASN A 1 27 ? -12.733 22.919 -33.201 1.00 43.34 27 ASN A C 15
ATOM 19336 O O . ASN A 1 27 ? -12.276 23.651 -34.080 1.00 44.20 27 ASN A O 15
ATOM 19347 N N . ASP A 1 28 ? -13.015 23.350 -31.976 1.00 43.35 28 ASP A N 15
ATOM 19348 C CA . ASP A 1 28 ? -12.798 24.739 -31.585 1.00 22.34 28 ASP A CA 15
ATOM 19349 C C . ASP A 1 28 ? -11.508 24.881 -30.783 1.00 64.13 28 ASP A C 15
ATOM 19350 O O . ASP A 1 28 ? -11.039 25.991 -30.536 1.00 31.13 28 ASP A O 15
ATOM 19359 N N . ASN A 1 29 ? -10.940 23.750 -30.379 1.00 22.41 29 ASN A N 15
ATOM 19360 C CA . ASN A 1 29 ? -9.705 23.749 -29.603 1.00 31.31 29 ASN A CA 15
ATOM 19361 C C . ASN A 1 29 ? -9.916 24.407 -28.243 1.00 52.23 29 ASN A C 15
ATOM 19362 O O . ASN A 1 29 ? -8.958 24.787 -27.570 1.00 43.22 29 ASN A O 15
ATOM 19373 N N . LYS A 1 30 ? -11.177 24.538 -27.846 1.00 25.05 30 LYS A N 15
ATOM 19374 C CA . LYS A 1 30 ? -11.516 25.148 -26.565 1.00 64.13 30 LYS A CA 15
ATOM 19375 C C . LYS A 1 30 ? -12.779 24.524 -25.982 1.00 51.14 30 LYS A C 15
ATOM 19376 O O . LYS A 1 30 ? -13.563 23.900 -26.699 1.00 21.44 30 LYS A O 15
ATOM 19395 N N . LEU A 1 31 ? -12.972 24.697 -24.679 1.00 55.22 31 LEU A N 15
ATOM 19396 C CA . LEU A 1 31 ? -14.142 24.151 -24.000 1.00 42.42 31 LEU A CA 15
ATOM 19397 C C . LEU A 1 31 ? -14.905 25.248 -23.263 1.00 65.24 31 LEU A C 15
ATOM 19398 O O . LEU A 1 31 ? -14.332 25.986 -22.461 1.00 61.04 31 LEU A O 15
ATOM 19414 N N . THR A 1 32 ? -16.202 25.348 -23.537 1.00 63.45 32 THR A N 15
ATOM 19415 C CA . THR A 1 32 ? -17.042 26.353 -22.900 1.00 31.14 32 THR A CA 15
ATOM 19416 C C . THR A 1 32 ? -17.342 25.981 -21.452 1.00 73.21 32 THR A C 15
ATOM 19417 O O . THR A 1 32 ? -16.981 24.899 -20.992 1.00 35.43 32 THR A O 15
ATOM 19428 N N . ALA A 1 33 ? -18.005 26.886 -20.739 1.00 61.21 33 ALA A N 15
ATOM 19429 C CA . ALA A 1 33 ? -18.355 26.651 -19.344 1.00 10.30 33 ALA A CA 15
ATOM 19430 C C . ALA A 1 33 ? -19.015 25.288 -19.166 1.00 12.13 33 ALA A C 15
ATOM 19431 O O . ALA A 1 33 ? -18.826 24.626 -18.146 1.00 70.04 33 ALA A O 15
ATOM 19438 N N . GLU A 1 34 ? -19.792 24.877 -20.163 1.00 63.41 34 GLU A N 15
ATOM 19439 C CA . GLU A 1 34 ? -20.481 23.593 -20.114 1.00 32.32 34 GLU A CA 15
ATOM 19440 C C . GLU A 1 34 ? -19.492 22.438 -20.258 1.00 0.44 34 GLU A C 15
ATOM 19441 O O . GLU A 1 34 ? -19.518 21.487 -19.480 1.00 22.43 34 GLU A O 15
ATOM 19453 N N . GLU A 1 35 ? -18.624 22.533 -21.261 1.00 3.34 35 GLU A N 15
ATOM 19454 C CA . GLU A 1 35 ? -17.628 21.496 -21.506 1.00 60.43 35 GLU A CA 15
ATOM 19455 C C . GLU A 1 35 ? -16.641 21.402 -20.347 1.00 14.25 35 GLU A C 15
ATOM 19456 O O . GLU A 1 35 ? -16.195 20.314 -19.983 1.00 33.43 35 GLU A O 15
ATOM 19468 N N . LEU A 1 36 ? -16.304 22.551 -19.771 1.00 30.14 36 LEU A N 15
ATOM 19469 C CA . LEU A 1 36 ? -15.370 22.600 -18.652 1.00 5.44 36 LEU A CA 15
ATOM 19470 C C . LEU A 1 36 ? -15.985 21.981 -17.400 1.00 15.20 36 LEU A C 15
ATOM 19471 O O . LEU A 1 36 ? -15.300 21.319 -16.622 1.00 15.32 36 LEU A O 15
ATOM 19487 N N . GLY A 1 37 ? -17.284 22.201 -17.215 1.00 64.21 37 GLY A N 15
ATOM 19488 C CA . GLY A 1 37 ? -17.970 21.656 -16.058 1.00 30.13 37 GLY A CA 15
ATOM 19489 C C . GLY A 1 37 ? -17.956 20.141 -16.035 1.00 72.50 37 GLY A C 15
ATOM 19490 O O . GLY A 1 37 ? -17.929 19.527 -14.968 1.00 62.43 37 GLY A O 15
ATOM 19494 N N . THR A 1 38 ? -17.975 19.532 -17.218 1.00 15.44 38 THR A N 15
ATOM 19495 C CA . THR A 1 38 ? -17.968 18.079 -17.330 1.00 44.25 38 THR A CA 15
ATOM 19496 C C . THR A 1 38 ? -16.598 17.509 -16.983 1.00 21.52 38 THR A C 15
ATOM 19497 O O . THR A 1 38 ? -16.491 16.532 -16.240 1.00 24.01 38 THR A O 15
ATOM 19508 N N . VAL A 1 39 ? -15.552 18.123 -17.525 1.00 65.21 39 VAL A N 15
ATOM 19509 C CA . VAL A 1 39 ? -14.187 17.676 -17.270 1.00 22.10 39 VAL A CA 15
ATOM 19510 C C . VAL A 1 39 ? -13.750 18.025 -15.852 1.00 52.13 39 VAL A C 15
ATOM 19511 O O . VAL A 1 39 ? -12.995 17.283 -15.224 1.00 52.31 39 VAL A O 15
ATOM 19524 N N . MET A 1 40 ? -14.230 19.160 -15.353 1.00 70.44 40 MET A N 15
ATOM 19525 C CA . MET A 1 40 ? -13.889 19.607 -14.007 1.00 31.02 40 MET A CA 15
ATOM 19526 C C . MET A 1 40 ? -14.570 18.735 -12.957 1.00 61.30 40 MET A C 15
ATOM 19527 O O . MET A 1 40 ? -14.020 18.500 -11.881 1.00 30.12 40 MET A O 15
ATOM 19541 N N . ARG A 1 41 ? -15.769 18.259 -13.276 1.00 42.13 41 ARG A N 15
ATOM 19542 C CA . ARG A 1 41 ? -16.525 17.415 -12.359 1.00 24.04 41 ARG A CA 15
ATOM 19543 C C . ARG A 1 41 ? -15.695 16.213 -11.916 1.00 71.05 41 ARG A C 15
ATOM 19544 O O . ARG A 1 41 ? -15.805 15.755 -10.780 1.00 22.42 41 ARG A O 15
ATOM 19565 N N . ALA A 1 42 ? -14.866 15.708 -12.824 1.00 62.42 42 ALA A N 15
ATOM 19566 C CA . ALA A 1 42 ? -14.016 14.561 -12.528 1.00 2.41 42 ALA A CA 15
ATOM 19567 C C . ALA A 1 42 ? -13.107 14.845 -11.337 1.00 23.52 42 ALA A C 15
ATOM 19568 O O . ALA A 1 42 ? -12.626 13.922 -10.677 1.00 44.23 42 ALA A O 15
ATOM 19575 N N . LEU A 1 43 ? -12.873 16.124 -11.068 1.00 52.23 43 LEU A N 15
ATOM 19576 C CA . LEU A 1 43 ? -12.020 16.530 -9.957 1.00 44.01 43 LEU A CA 15
ATOM 19577 C C . LEU A 1 43 ? -12.840 17.193 -8.854 1.00 73.32 43 LEU A C 15
ATOM 19578 O O . LEU A 1 43 ? -12.450 17.184 -7.687 1.00 34.22 43 LEU A O 15
ATOM 19594 N N . GLY A 1 44 ? -13.978 17.764 -9.233 1.00 13.31 44 GLY A N 15
ATOM 19595 C CA . GLY A 1 44 ? -14.836 18.422 -8.265 1.00 31.01 44 GLY A CA 15
ATOM 19596 C C . GLY A 1 44 ? -15.861 17.480 -7.665 1.00 3.05 44 GLY A C 15
ATOM 19597 O O . GLY A 1 44 ? -15.627 16.886 -6.612 1.00 22.40 44 GLY A O 15
ATOM 19601 N N . ALA A 1 45 ? -17.002 17.344 -8.334 1.00 42.00 45 ALA A N 15
ATOM 19602 C CA . ALA A 1 45 ? -18.065 16.468 -7.860 1.00 12.14 45 ALA A CA 15
ATOM 19603 C C . ALA A 1 45 ? -18.582 16.918 -6.497 1.00 75.33 45 ALA A C 15
ATOM 19604 O O . ALA A 1 45 ? -18.335 16.266 -5.484 1.00 50.22 45 ALA A O 15
ATOM 19611 N N . ASN A 1 46 ? -19.299 18.037 -6.482 1.00 52.01 46 ASN A N 15
ATOM 19612 C CA . ASN A 1 46 ? -19.850 18.575 -5.243 1.00 41.24 46 ASN A CA 15
ATOM 19613 C C . ASN A 1 46 ? -20.622 19.864 -5.506 1.00 32.20 46 ASN A C 15
ATOM 19614 O O . ASN A 1 46 ? -21.823 19.961 -5.252 1.00 30.22 46 ASN A O 15
ATOM 19625 N N . PRO A 1 47 ? -19.919 20.879 -6.028 1.00 45.34 47 PRO A N 15
ATOM 19626 C CA . PRO A 1 47 ? -20.517 22.181 -6.338 1.00 41.20 47 PRO A CA 15
ATOM 19627 C C . PRO A 1 47 ? -21.478 22.110 -7.520 1.00 71.24 47 PRO A C 15
ATOM 19628 O O . PRO A 1 47 ? -21.600 21.073 -8.173 1.00 11.51 47 PRO A O 15
ATOM 19639 N N . THR A 1 48 ? -22.159 23.219 -7.791 1.00 40.44 48 THR A N 15
ATOM 19640 C CA . THR A 1 48 ? -23.109 23.284 -8.893 1.00 71.52 48 THR A CA 15
ATOM 19641 C C . THR A 1 48 ? -22.453 23.839 -10.153 1.00 54.00 48 THR A C 15
ATOM 19642 O O . THR A 1 48 ? -21.402 24.476 -10.089 1.00 73.32 48 THR A O 15
ATOM 19653 N N . LYS A 1 49 ? -23.081 23.594 -11.298 1.00 74.21 49 LYS A N 15
ATOM 19654 C CA . LYS A 1 49 ? -22.560 24.070 -12.574 1.00 52.24 49 LYS A CA 15
ATOM 19655 C C . LYS A 1 49 ? -22.506 25.594 -12.604 1.00 45.30 49 LYS A C 15
ATOM 19656 O O . LYS A 1 49 ? -21.602 26.180 -13.198 1.00 64.32 49 LYS A O 15
ATOM 19675 N N . GLN A 1 50 ? -23.479 26.229 -11.958 1.00 61.14 50 GLN A N 15
ATOM 19676 C CA . GLN A 1 50 ? -23.539 27.686 -11.910 1.00 75.14 50 GLN A CA 15
ATOM 19677 C C . GLN A 1 50 ? -22.358 28.255 -11.132 1.00 10.10 50 GLN A C 15
ATOM 19678 O O . GLN A 1 50 ? -21.860 29.337 -11.442 1.00 23.30 50 GLN A O 15
ATOM 19692 N N . LYS A 1 51 ? -21.914 27.520 -10.118 1.00 33.31 51 LYS A N 15
ATOM 19693 C CA . LYS A 1 51 ? -20.791 27.949 -9.294 1.00 44.43 51 LYS A CA 15
ATOM 19694 C C . LYS A 1 51 ? -19.488 27.911 -10.087 1.00 54.23 51 LYS A C 15
ATOM 19695 O O . LYS A 1 51 ? -18.719 28.873 -10.081 1.00 72.12 51 LYS A O 15
ATOM 19714 N N . ILE A 1 52 ? -19.249 26.796 -10.769 1.00 63.53 52 ILE A N 15
ATOM 19715 C CA . ILE A 1 52 ? -18.041 26.636 -11.569 1.00 30.31 52 ILE A CA 15
ATOM 19716 C C . ILE A 1 52 ? -18.055 27.562 -12.779 1.00 13.31 52 ILE A C 15
ATOM 19717 O O . ILE A 1 52 ? -17.010 28.038 -13.222 1.00 41.20 52 ILE A O 15
ATOM 19733 N N . SER A 1 53 ? -19.248 27.816 -13.309 1.00 11.40 53 SER A N 15
ATOM 19734 C CA . SER A 1 53 ? -19.398 28.685 -14.471 1.00 11.23 53 SER A CA 15
ATOM 19735 C C . SER A 1 53 ? -19.167 30.144 -14.090 1.00 75.12 53 SER A C 15
ATOM 19736 O O . SER A 1 53 ? -18.646 30.927 -14.883 1.00 44.23 53 SER A O 15
ATOM 19744 N N . GLU A 1 54 ? -19.561 30.502 -12.871 1.00 73.12 54 GLU A N 15
ATOM 19745 C CA . GLU A 1 54 ? -19.397 31.867 -12.386 1.00 32.41 54 GLU A CA 15
ATOM 19746 C C . GLU A 1 54 ? -17.936 32.156 -12.058 1.00 43.23 54 GLU A C 15
ATOM 19747 O O . GLU A 1 54 ? -17.367 33.143 -12.526 1.00 13.11 54 GLU A O 15
ATOM 19759 N N . ILE A 1 55 ? -17.334 31.289 -11.251 1.00 2.34 55 ILE A N 15
ATOM 19760 C CA . ILE A 1 55 ? -15.939 31.451 -10.861 1.00 2.54 55 ILE A CA 15
ATOM 19761 C C . ILE A 1 55 ? -15.020 31.420 -12.077 1.00 22.42 55 ILE A C 15
ATOM 19762 O O . ILE A 1 55 ? -14.031 32.150 -12.141 1.00 12.03 55 ILE A O 15
ATOM 19778 N N . VAL A 1 56 ? -15.355 30.569 -13.042 1.00 42.41 56 VAL A N 15
ATOM 19779 C CA . VAL A 1 56 ? -14.562 30.444 -14.260 1.00 21.31 56 VAL A CA 15
ATOM 19780 C C . VAL A 1 56 ? -14.746 31.658 -15.163 1.00 32.22 56 VAL A C 15
ATOM 19781 O O . VAL A 1 56 ? -13.814 32.088 -15.842 1.00 61.22 56 VAL A O 15
ATOM 19794 N N . LYS A 1 57 ? -15.956 32.208 -15.166 1.00 23.21 57 LYS A N 15
ATOM 19795 C CA . LYS A 1 57 ? -16.264 33.374 -15.985 1.00 12.44 57 LYS A CA 15
ATOM 19796 C C . LYS A 1 57 ? -15.627 34.631 -15.402 1.00 71.23 57 LYS A C 15
ATOM 19797 O O . LYS A 1 57 ? -15.231 35.536 -16.138 1.00 32.41 57 LYS A O 15
ATOM 19816 N N . ASP A 1 58 ? -15.529 34.681 -14.078 1.00 75.15 58 ASP A N 15
ATOM 19817 C CA . ASP A 1 58 ? -14.937 35.826 -13.398 1.00 62.32 58 ASP A CA 15
ATOM 19818 C C . ASP A 1 58 ? -13.413 35.758 -13.444 1.00 12.12 58 ASP A C 15
ATOM 19819 O O . ASP A 1 58 ? -12.731 36.767 -13.268 1.00 42.14 58 ASP A O 15
ATOM 19828 N N . TYR A 1 59 ? -12.886 34.561 -13.682 1.00 12.51 59 TYR A N 15
ATOM 19829 C CA . TYR A 1 59 ? -11.444 34.360 -13.748 1.00 72.21 59 TYR A CA 15
ATOM 19830 C C . TYR A 1 59 ? -10.908 34.711 -15.133 1.00 14.34 59 TYR A C 15
ATOM 19831 O O . TYR A 1 59 ? -9.796 35.219 -15.269 1.00 43.04 59 TYR A O 15
ATOM 19849 N N . ASP A 1 60 ? -11.709 34.437 -16.157 1.00 41.01 60 ASP A N 15
ATOM 19850 C CA . ASP A 1 60 ? -11.317 34.725 -17.532 1.00 42.31 60 ASP A CA 15
ATOM 19851 C C . ASP A 1 60 ? -12.423 35.478 -18.266 1.00 5.12 60 ASP A C 15
ATOM 19852 O O . ASP A 1 60 ? -13.169 34.895 -19.052 1.00 51.13 60 ASP A O 15
ATOM 19861 N N . LYS A 1 61 ? -12.524 36.776 -18.001 1.00 31.13 61 LYS A N 15
ATOM 19862 C CA . LYS A 1 61 ? -13.538 37.609 -18.636 1.00 42.33 61 LYS A CA 15
ATOM 19863 C C . LYS A 1 61 ? -12.900 38.601 -19.604 1.00 72.51 61 LYS A C 15
ATOM 19864 O O . LYS A 1 61 ? -13.595 39.282 -20.357 1.00 53.15 61 LYS A O 15
ATOM 19883 N N . ASP A 1 62 ? -11.574 38.673 -19.580 1.00 44.34 62 ASP A N 15
ATOM 19884 C CA . ASP A 1 62 ? -10.842 39.579 -20.458 1.00 42.32 62 ASP A CA 15
ATOM 19885 C C . ASP A 1 62 ? -10.736 39.003 -21.867 1.00 5.01 62 ASP A C 15
ATOM 19886 O O . ASP A 1 62 ? -10.387 39.709 -22.811 1.00 40.45 62 ASP A O 15
ATOM 19895 N N . ASN A 1 63 ? -11.038 37.716 -21.997 1.00 70.12 63 ASN A N 15
ATOM 19896 C CA . ASN A 1 63 ? -10.975 37.044 -23.290 1.00 71.14 63 ASN A CA 15
ATOM 19897 C C . ASN A 1 63 ? -12.364 36.608 -23.745 1.00 14.14 63 ASN A C 15
ATOM 19898 O O . ASN A 1 63 ? -12.889 37.109 -24.739 1.00 42.31 63 ASN A O 15
ATOM 19909 N N . SER A 1 64 ? -12.954 35.670 -23.010 1.00 41.35 64 SER A N 15
ATOM 19910 C CA . SER A 1 64 ? -14.281 35.164 -23.339 1.00 72.01 64 SER A CA 15
ATOM 19911 C C . SER A 1 64 ? -14.721 34.101 -22.337 1.00 1.11 64 SER A C 15
ATOM 19912 O O . SER A 1 64 ? -14.088 33.911 -21.299 1.00 34.50 64 SER A O 15
ATOM 19920 N N . GLY A 1 65 ? -15.812 33.411 -22.654 1.00 54.45 65 GLY A N 15
ATOM 19921 C CA . GLY A 1 65 ? -16.320 32.376 -21.773 1.00 41.43 65 GLY A CA 15
ATOM 19922 C C . GLY A 1 65 ? -15.922 30.985 -22.223 1.00 35.40 65 GLY A C 15
ATOM 19923 O O . GLY A 1 65 ? -16.690 30.034 -22.076 1.00 74.15 65 GLY A O 15
ATOM 19927 N N . LYS A 1 66 ? -14.720 30.865 -22.775 1.00 23.53 66 LYS A N 15
ATOM 19928 C CA . LYS A 1 66 ? -14.220 29.580 -23.249 1.00 35.41 66 LYS A CA 15
ATOM 19929 C C . LYS A 1 66 ? -12.940 29.189 -22.517 1.00 64.15 66 LYS A C 15
ATOM 19930 O O . LYS A 1 66 ? -12.320 30.015 -21.846 1.00 42.34 66 LYS A O 15
ATOM 19949 N N . PHE A 1 67 ? -12.547 27.927 -22.652 1.00 33.51 67 PHE A N 15
ATOM 19950 C CA . PHE A 1 67 ? -11.340 27.428 -22.004 1.00 4.24 67 PHE A CA 15
ATOM 19951 C C . PHE A 1 67 ? -10.329 26.941 -23.037 1.00 52.15 67 PHE A C 15
ATOM 19952 O O . PHE A 1 67 ? -10.678 26.215 -23.968 1.00 33.52 67 PHE A O 15
ATOM 19969 N N . ASP A 1 68 ? -9.076 27.348 -22.868 1.00 1.14 68 ASP A N 15
ATOM 19970 C CA . ASP A 1 68 ? -8.014 26.953 -23.785 1.00 41.23 68 ASP A CA 15
ATOM 19971 C C . ASP A 1 68 ? -7.026 26.014 -23.102 1.00 23.34 68 ASP A C 15
ATOM 19972 O O . ASP A 1 68 ? -6.639 26.234 -21.954 1.00 34.35 68 ASP A O 15
ATOM 19981 N N . GLN A 1 69 ? -6.624 24.966 -23.813 1.00 62.21 69 GLN A N 15
ATOM 19982 C CA . GLN A 1 69 ? -5.683 23.991 -23.273 1.00 34.22 69 GLN A CA 15
ATOM 19983 C C . GLN A 1 69 ? -4.475 24.686 -22.653 1.00 51.13 69 GLN A C 15
ATOM 19984 O O . GLN A 1 69 ? -4.008 24.300 -21.583 1.00 64.43 69 GLN A O 15
ATOM 19998 N N . GLU A 1 70 ? -3.976 25.712 -23.335 1.00 45.52 70 GLU A N 15
ATOM 19999 C CA . GLU A 1 70 ? -2.821 26.459 -22.850 1.00 52.45 70 GLU A CA 15
ATOM 20000 C C . GLU A 1 70 ? -3.072 26.999 -21.446 1.00 50.33 70 GLU A C 15
ATOM 20001 O O . GLU A 1 70 ? -2.177 27.004 -20.601 1.00 4.44 70 GLU A O 15
ATOM 20013 N N . THR A 1 71 ? -4.298 27.456 -21.204 1.00 23.43 71 THR A N 15
ATOM 20014 C CA . THR A 1 71 ? -4.668 27.999 -19.903 1.00 71.43 71 THR A CA 15
ATOM 20015 C C . THR A 1 71 ? -4.583 26.933 -18.817 1.00 12.24 71 THR A C 15
ATOM 20016 O O . THR A 1 71 ? -4.050 27.176 -17.734 1.00 12.24 71 THR A O 15
ATOM 20027 N N . PHE A 1 72 ? -5.112 25.750 -19.113 1.00 72.10 72 PHE A N 15
ATOM 20028 C CA . PHE A 1 72 ? -5.097 24.646 -18.161 1.00 61.33 72 PHE A CA 15
ATOM 20029 C C . PHE A 1 72 ? -3.671 24.163 -17.911 1.00 53.14 72 PHE A C 15
ATOM 20030 O O . PHE A 1 72 ? -3.295 23.863 -16.777 1.00 5.22 72 PHE A O 15
ATOM 20047 N N . LEU A 1 73 ? -2.883 24.090 -18.977 1.00 25.31 73 LEU A N 15
ATOM 20048 C CA . LEU A 1 73 ? -1.498 23.643 -18.874 1.00 61.35 73 LEU A CA 15
ATOM 20049 C C . LEU A 1 73 ? -0.663 24.635 -18.070 1.00 30.42 73 LEU A C 15
ATOM 20050 O O . LEU A 1 73 ? 0.239 24.246 -17.327 1.00 24.34 73 LEU A O 15
ATOM 20066 N N . THR A 1 74 ? -0.972 25.919 -18.221 1.00 44.22 74 THR A N 15
ATOM 20067 C CA . THR A 1 74 ? -0.253 26.967 -17.508 1.00 24.50 74 THR A CA 15
ATOM 20068 C C . THR A 1 74 ? -0.589 26.951 -16.022 1.00 45.31 74 THR A C 15
ATOM 20069 O O . THR A 1 74 ? 0.282 27.160 -15.176 1.00 40.22 74 THR A O 15
ATOM 20080 N N . ILE A 1 75 ? -1.855 26.701 -15.708 1.00 14.31 75 ILE A N 15
ATOM 20081 C CA . ILE A 1 75 ? -2.305 26.657 -14.323 1.00 23.42 75 ILE A CA 15
ATOM 20082 C C . ILE A 1 75 ? -1.717 25.454 -13.592 1.00 71.04 75 ILE A C 15
ATOM 20083 O O . ILE A 1 75 ? -1.191 25.582 -12.487 1.00 13.34 75 ILE A O 15
ATOM 20099 N N . MET A 1 76 ? -1.807 24.285 -14.219 1.00 61.01 76 MET A N 15
ATOM 20100 C CA . MET A 1 76 ? -1.280 23.060 -13.630 1.00 63.24 76 MET A CA 15
ATOM 20101 C C . MET A 1 76 ? 0.244 23.094 -13.575 1.00 71.21 76 MET A C 15
ATOM 20102 O O . MET A 1 76 ? 0.861 22.430 -12.742 1.00 30.51 76 MET A O 15
ATOM 20116 N N . LEU A 1 77 ? 0.846 23.872 -14.469 1.00 2.34 77 LEU A N 15
ATOM 20117 C CA . LEU A 1 77 ? 2.299 23.993 -14.522 1.00 33.14 77 LEU A CA 15
ATOM 20118 C C . LEU A 1 77 ? 2.809 24.928 -13.430 1.00 13.34 77 LEU A C 15
ATOM 20119 O O . LEU A 1 77 ? 3.824 24.656 -12.791 1.00 10.43 77 LEU A O 15
ATOM 20135 N N . GLU A 1 78 ? 2.094 26.030 -13.221 1.00 44.44 78 GLU A N 15
ATOM 20136 C CA . GLU A 1 78 ? 2.474 27.005 -12.205 1.00 31.25 78 GLU A CA 15
ATOM 20137 C C . GLU A 1 78 ? 2.168 26.479 -10.806 1.00 2.02 78 GLU A C 15
ATOM 20138 O O . GLU A 1 78 ? 2.802 26.879 -9.828 1.00 74.54 78 GLU A O 15
ATOM 20150 N N . TYR A 1 79 ? 1.192 25.582 -10.717 1.00 40.02 79 TYR A N 15
ATOM 20151 C CA . TYR A 1 79 ? 0.800 25.003 -9.439 1.00 5.12 79 TYR A CA 15
ATOM 20152 C C . TYR A 1 79 ? 1.543 23.697 -9.180 1.00 21.45 79 TYR A C 15
ATOM 20153 O O . TYR A 1 79 ? 1.794 23.327 -8.034 1.00 4.11 79 TYR A O 15
ATOM 20171 N N . GLY A 1 80 ? 1.893 23.000 -10.257 1.00 31.24 80 GLY A N 15
ATOM 20172 C CA . GLY A 1 80 ? 2.605 21.741 -10.128 1.00 0.40 80 GLY A CA 15
ATOM 20173 C C . GLY A 1 80 ? 4.107 21.930 -10.051 1.00 43.30 80 GLY A C 15
ATOM 20174 O O . GLY A 1 80 ? 4.805 21.146 -9.408 1.00 72.41 80 GLY A O 15
ATOM 20178 N N . GLN A 1 81 ? 4.605 22.972 -10.707 1.00 43.42 81 GLN A N 15
ATOM 20179 C CA . GLN A 1 81 ? 6.035 23.260 -10.711 1.00 11.33 81 GLN A CA 15
ATOM 20180 C C . GLN A 1 81 ? 6.348 24.475 -9.844 1.00 61.01 81 GLN A C 15
ATOM 20181 O O . GLN A 1 81 ? 7.356 25.151 -10.049 1.00 74.15 81 GLN A O 15
ATOM 20195 N N . GLU A 1 82 ? 5.479 24.747 -8.877 1.00 35.44 82 GLU A N 15
ATOM 20196 C CA . GLU A 1 82 ? 5.663 25.882 -7.981 1.00 4.13 82 GLU A CA 15
ATOM 20197 C C . GLU A 1 82 ? 7.041 25.840 -7.326 1.00 21.35 82 GLU A C 15
ATOM 20198 O O . GLU A 1 82 ? 7.616 26.878 -6.996 1.00 35.22 82 GLU A O 15
ATOM 20210 N N . VAL A 1 83 ? 7.565 24.632 -7.141 1.00 0.32 83 VAL A N 15
ATOM 20211 C CA . VAL A 1 83 ? 8.875 24.453 -6.526 1.00 72.04 83 VAL A CA 15
ATOM 20212 C C . VAL A 1 83 ? 9.992 24.807 -7.502 1.00 4.25 83 VAL A C 15
ATOM 20213 O O . VAL A 1 83 ? 9.853 24.629 -8.711 1.00 54.05 83 VAL A O 15
ATOM 20226 N N . ASP A 1 84 ? 11.100 25.309 -6.966 1.00 73.54 84 ASP A N 15
ATOM 20227 C CA . ASP A 1 84 ? 12.243 25.685 -7.789 1.00 54.42 84 ASP A CA 15
ATOM 20228 C C 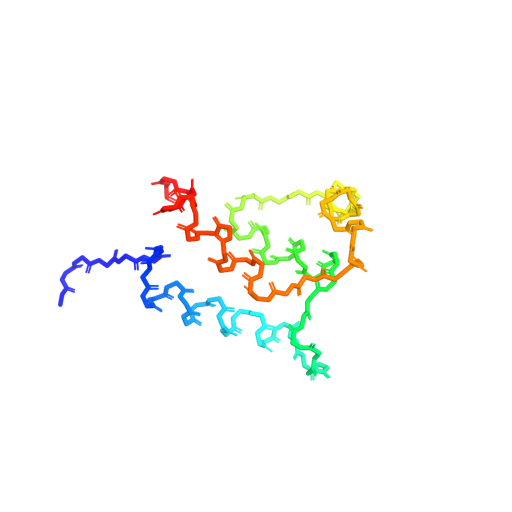. ASP A 1 84 ? 13.381 24.682 -7.632 1.00 53.33 84 ASP A C 15
ATOM 20229 O O . ASP A 1 84 ? 13.388 23.878 -6.701 1.00 34.44 84 ASP A O 15
ATOM 20238 N N . SER A 1 85 ? 14.342 24.735 -8.549 1.00 55.01 85 SER A N 15
ATOM 20239 C CA . SER A 1 85 ? 15.482 23.828 -8.515 1.00 71.23 85 SER A CA 15
ATOM 20240 C C . SER A 1 85 ? 16.706 24.469 -9.163 1.00 4.15 85 SER A C 15
ATOM 20241 O O . SER A 1 85 ? 17.740 24.591 -8.507 1.00 23.33 85 SER A O 15
ATOM 20251 N N . MET A 1 1 ? -12.848 3.923 -7.691 1.00 62.42 1 MET A N 16
ATOM 20252 C CA . MET A 1 1 ? -12.130 4.022 -6.425 1.00 44.22 1 MET A CA 16
ATOM 20253 C C . MET A 1 1 ? -11.703 5.461 -6.154 1.00 43.34 1 MET A C 16
ATOM 20254 O O . MET A 1 1 ? -12.255 6.128 -5.280 1.00 12.23 1 MET A O 16
ATOM 20268 N N . SER A 1 2 ? -10.716 5.934 -6.910 1.00 35.41 2 SER A N 16
ATOM 20269 C CA . SER A 1 2 ? -10.213 7.292 -6.748 1.00 62.11 2 SER A CA 16
ATOM 20270 C C . SER A 1 2 ? -9.909 7.925 -8.102 1.00 63.52 2 SER A C 16
ATOM 20271 O O . SER A 1 2 ? -9.476 7.245 -9.032 1.00 64.31 2 SER A O 16
ATOM 20279 N N . GLU A 1 3 ? -10.139 9.230 -8.204 1.00 73.43 3 GLU A N 16
ATOM 20280 C CA . GLU A 1 3 ? -9.891 9.954 -9.446 1.00 71.42 3 GLU A CA 16
ATOM 20281 C C . GLU A 1 3 ? -9.415 11.375 -9.161 1.00 20.51 3 GLU A C 16
ATOM 20282 O O . GLU A 1 3 ? -10.164 12.337 -9.329 1.00 2.21 3 GLU A O 16
ATOM 20294 N N . GLN A 1 4 ? -8.164 11.498 -8.727 1.00 21.21 4 GLN A N 16
ATOM 20295 C CA . GLN A 1 4 ? -7.588 12.801 -8.417 1.00 62.23 4 GLN A CA 16
ATOM 20296 C C . GLN A 1 4 ? -6.088 12.814 -8.697 1.00 74.24 4 GLN A C 16
ATOM 20297 O O . GLN A 1 4 ? -5.414 11.792 -8.572 1.00 31.31 4 GLN A O 16
ATOM 20311 N N . LYS A 1 5 ? -5.574 13.977 -9.077 1.00 45.23 5 LYS A N 16
ATOM 20312 C CA . LYS A 1 5 ? -4.153 14.125 -9.375 1.00 32.13 5 LYS A CA 16
ATOM 20313 C C . LYS A 1 5 ? -3.482 15.059 -8.374 1.00 12.53 5 LYS A C 16
ATOM 20314 O O . LYS A 1 5 ? -3.751 16.261 -8.352 1.00 35.33 5 LYS A O 16
ATOM 20333 N N . LYS A 1 6 ? -2.605 14.501 -7.547 1.00 1.32 6 LYS A N 16
ATOM 20334 C CA . LYS A 1 6 ? -1.892 15.284 -6.544 1.00 2.13 6 LYS A CA 16
ATOM 20335 C C . LYS A 1 6 ? -0.740 16.058 -7.176 1.00 50.40 6 LYS A C 16
ATOM 20336 O O . LYS A 1 6 ? -0.357 17.124 -6.694 1.00 25.14 6 LYS A O 16
ATOM 20355 N N . VAL A 1 7 ? -0.193 15.516 -8.260 1.00 22.01 7 VAL A N 16
ATOM 20356 C CA . VAL A 1 7 ? 0.914 16.158 -8.959 1.00 74.44 7 VAL A CA 16
ATOM 20357 C C . VAL A 1 7 ? 0.726 16.081 -10.471 1.00 22.35 7 VAL A C 16
ATOM 20358 O O . VAL A 1 7 ? 0.189 15.102 -10.992 1.00 4.43 7 VAL A O 16
ATOM 20371 N N . LEU A 1 8 ? 1.172 17.118 -11.170 1.00 71.21 8 LEU A N 16
ATOM 20372 C CA . LEU A 1 8 ? 1.055 17.168 -12.623 1.00 51.52 8 LEU A CA 16
ATOM 20373 C C . LEU A 1 8 ? 1.857 16.047 -13.274 1.00 1.13 8 LEU A C 16
ATOM 20374 O O . LEU A 1 8 ? 3.054 16.189 -13.525 1.00 2.32 8 LEU A O 16
ATOM 20390 N N . THR A 1 9 ? 1.189 14.930 -13.548 1.00 34.54 9 THR A N 16
ATOM 20391 C CA . THR A 1 9 ? 1.839 13.784 -14.169 1.00 74.52 9 THR A CA 16
ATOM 20392 C C . THR A 1 9 ? 1.320 13.558 -15.585 1.00 73.01 9 THR A C 16
ATOM 20393 O O . THR A 1 9 ? 0.348 14.186 -16.007 1.00 73.21 9 THR A O 16
ATOM 20404 N N . ALA A 1 10 ? 1.972 12.659 -16.314 1.00 73.32 10 ALA A N 16
ATOM 20405 C CA . ALA A 1 10 ? 1.573 12.350 -17.682 1.00 1.03 10 ALA A CA 16
ATOM 20406 C C . ALA A 1 10 ? 0.085 12.027 -17.760 1.00 30.24 10 ALA A C 16
ATOM 20407 O O . ALA A 1 10 ? -0.596 12.426 -18.704 1.00 13.55 10 ALA A O 16
ATOM 20414 N N . GLU A 1 11 ? -0.412 11.301 -16.763 1.00 42.02 11 GLU A N 16
ATOM 20415 C CA . GLU A 1 11 ? -1.819 10.923 -16.722 1.00 40.42 11 GLU A CA 16
ATOM 20416 C C . GLU A 1 11 ? -2.716 12.153 -16.834 1.00 51.22 11 GLU A C 16
ATOM 20417 O O . GLU A 1 11 ? -3.662 12.174 -17.621 1.00 22.42 11 GLU A O 16
ATOM 20429 N N . GLU A 1 12 ? -2.410 13.176 -16.042 1.00 32.11 12 GLU A N 16
ATOM 20430 C CA . GLU A 1 12 ? -3.188 14.408 -16.052 1.00 55.52 12 GLU A CA 16
ATOM 20431 C C . GLU A 1 12 ? -3.155 15.061 -17.431 1.00 54.40 12 GLU A C 16
ATOM 20432 O O . GLU A 1 12 ? -4.195 15.423 -17.982 1.00 64.41 12 GLU A O 16
ATOM 20444 N N . GLN A 1 13 ? -1.955 15.211 -17.980 1.00 62.12 13 GLN A N 16
ATOM 20445 C CA . GLN A 1 13 ? -1.786 15.821 -19.293 1.00 44.21 13 GLN A CA 16
ATOM 20446 C C . GLN A 1 13 ? -2.693 15.157 -20.324 1.00 23.33 13 GLN A C 16
ATOM 20447 O O . GLN A 1 13 ? -3.452 15.829 -21.021 1.00 42.14 13 GLN A O 16
ATOM 20461 N N . GLN A 1 14 ? -2.608 13.833 -20.413 1.00 0.04 14 GLN A N 16
ATOM 20462 C CA . GLN A 1 14 ? -3.422 13.078 -21.358 1.00 43.35 14 GLN A CA 16
ATOM 20463 C C . GLN A 1 14 ? -4.907 13.255 -21.061 1.00 70.41 14 GLN A C 16
ATOM 20464 O O . GLN A 1 14 ? -5.726 13.347 -21.976 1.00 24.04 14 GLN A O 16
ATOM 20478 N N . GLU A 1 15 ? -5.247 13.300 -19.777 1.00 35.31 15 GLU A N 16
ATOM 20479 C CA . GLU A 1 15 ? -6.635 13.464 -19.361 1.00 34.11 15 GLU A CA 16
ATOM 20480 C C . GLU A 1 15 ? -7.207 14.780 -19.879 1.00 54.31 15 GLU A C 16
ATOM 20481 O O . GLU A 1 15 ? -8.356 14.840 -20.318 1.00 52.02 15 GLU A O 16
ATOM 20493 N N . TYR A 1 16 ? -6.398 15.832 -19.824 1.00 42.33 16 TYR A N 16
ATOM 20494 C CA . TYR A 1 16 ? -6.823 17.148 -20.285 1.00 54.03 16 TYR A CA 16
ATOM 20495 C C . TYR A 1 16 ? -6.908 17.191 -21.808 1.00 1.10 16 TYR A C 16
ATOM 20496 O O . TYR A 1 16 ? -7.858 17.732 -22.374 1.00 12.00 16 TYR A O 16
ATOM 20514 N N . LYS A 1 17 ? -5.907 16.617 -22.466 1.00 64.40 17 LYS A N 16
ATOM 20515 C CA . LYS A 1 17 ? -5.866 16.586 -23.923 1.00 60.01 17 LYS A CA 16
ATOM 20516 C C . LYS A 1 17 ? -7.017 15.756 -24.482 1.00 74.23 17 LYS A C 16
ATOM 20517 O O . LYS A 1 17 ? -7.644 16.136 -25.471 1.00 11.11 17 LYS A O 16
ATOM 20536 N N . GLU A 1 18 ? -7.290 14.624 -23.842 1.00 54.31 18 GLU A N 16
ATOM 20537 C CA . GLU A 1 18 ? -8.368 13.742 -24.276 1.00 42.12 18 GLU A CA 16
ATOM 20538 C C . GLU A 1 18 ? -9.728 14.315 -23.891 1.00 31.22 18 GLU A C 16
ATOM 20539 O O . GLU A 1 18 ? -10.719 14.116 -24.594 1.00 21.01 18 GLU A O 16
ATOM 20551 N N . ALA A 1 19 ? -9.768 15.026 -22.769 1.00 34.12 19 ALA A N 16
ATOM 20552 C CA . ALA A 1 19 ? -11.006 15.628 -22.289 1.00 72.33 19 ALA A CA 16
ATOM 20553 C C . ALA A 1 19 ? -11.540 16.652 -23.286 1.00 73.51 19 ALA A C 16
ATOM 20554 O O . ALA A 1 19 ? -12.711 16.611 -23.667 1.00 30.33 19 ALA A O 16
ATOM 20561 N N . PHE A 1 20 ? -10.675 17.569 -23.707 1.00 13.34 20 PHE A N 16
ATOM 20562 C CA . PHE A 1 20 ? -11.061 18.604 -24.658 1.00 52.32 20 PHE A CA 16
ATOM 20563 C C . PHE A 1 20 ? -11.202 18.027 -26.063 1.00 21.24 20 PHE A C 16
ATOM 20564 O O . PHE A 1 20 ? -12.039 18.472 -26.847 1.00 42.15 20 PHE A O 16
ATOM 20581 N N . GLN A 1 21 ? -10.376 17.032 -26.372 1.00 52.12 21 GLN A N 16
ATOM 20582 C CA . GLN A 1 21 ? -10.407 16.394 -27.683 1.00 30.41 21 GLN A CA 16
ATOM 20583 C C . GLN A 1 21 ? -11.731 15.672 -27.906 1.00 15.12 21 GLN A C 16
ATOM 20584 O O . GLN A 1 21 ? -12.346 15.795 -28.966 1.00 74.40 21 GLN A O 16
ATOM 20598 N N . LEU A 1 22 ? -12.167 14.920 -26.901 1.00 64.02 22 LEU A N 16
ATOM 20599 C CA . LEU A 1 22 ? -13.419 14.177 -26.987 1.00 50.15 22 LEU A CA 16
ATOM 20600 C C . LEU A 1 22 ? -14.612 15.126 -27.032 1.00 40.23 22 LEU A C 16
ATOM 20601 O O . LEU A 1 22 ? -15.628 14.833 -27.662 1.00 34.41 22 LEU A O 16
ATOM 20617 N N . PHE A 1 23 ? -14.481 16.266 -26.362 1.00 14.32 23 PHE A N 16
ATOM 20618 C CA . PHE A 1 23 ? -15.548 17.260 -26.327 1.00 11.31 23 PHE A CA 16
ATOM 20619 C C . PHE A 1 23 ? -15.367 18.292 -27.436 1.00 4.33 23 PHE A C 16
ATOM 20620 O O . PHE A 1 23 ? -15.956 19.373 -27.395 1.00 22.31 23 PHE A O 16
ATOM 20637 N N . ASP A 1 24 ? -14.546 17.952 -28.424 1.00 14.30 24 ASP A N 16
ATOM 20638 C CA . ASP A 1 24 ? -14.287 18.849 -29.545 1.00 32.44 24 ASP A CA 16
ATOM 20639 C C . ASP A 1 24 ? -14.307 18.087 -30.866 1.00 43.10 24 ASP A C 16
ATOM 20640 O O . ASP A 1 24 ? -13.277 17.937 -31.524 1.00 31.12 24 ASP A O 16
ATOM 20649 N N . LYS A 1 25 ? -15.485 17.606 -31.248 1.00 45.21 25 LYS A N 16
ATOM 20650 C CA . LYS A 1 25 ? -15.640 16.859 -32.490 1.00 62.11 25 LYS A CA 16
ATOM 20651 C C . LYS A 1 25 ? -15.563 17.788 -33.698 1.00 50.42 25 LYS A C 16
ATOM 20652 O O . LYS A 1 25 ? -15.250 17.356 -34.807 1.00 21.13 25 LYS A O 16
ATOM 20671 N N . ASP A 1 26 ? -15.848 19.066 -33.473 1.00 72.14 26 ASP A N 16
ATOM 20672 C CA . ASP A 1 26 ? -15.808 20.058 -34.543 1.00 14.04 26 ASP A CA 16
ATOM 20673 C C . ASP A 1 26 ? -14.385 20.557 -34.768 1.00 74.30 26 ASP A C 16
ATOM 20674 O O . ASP A 1 26 ? -14.132 21.351 -35.672 1.00 63.02 26 ASP A O 16
ATOM 20683 N N . ASN A 1 27 ? -13.460 20.086 -33.938 1.00 52.41 27 ASN A N 16
ATOM 20684 C CA . ASN A 1 27 ? -12.062 20.486 -34.046 1.00 11.41 27 ASN A CA 16
ATOM 20685 C C . ASN A 1 27 ? -11.902 21.982 -33.786 1.00 34.34 27 ASN A C 16
ATOM 20686 O O . ASN A 1 27 ? -11.082 22.648 -34.417 1.00 13.42 27 ASN A O 16
ATOM 20697 N N . ASP A 1 28 ? -12.692 22.501 -32.852 1.00 43.01 28 ASP A N 16
ATOM 20698 C CA . ASP A 1 28 ? -12.637 23.917 -32.506 1.00 51.33 28 ASP A CA 16
ATOM 20699 C C . ASP A 1 28 ? -11.360 24.241 -31.737 1.00 62.51 28 ASP A C 16
ATOM 20700 O O . ASP A 1 28 ? -10.933 25.393 -31.680 1.00 31.20 28 ASP A O 16
ATOM 20709 N N . ASN A 1 29 ? -10.755 23.215 -31.147 1.00 51.05 29 ASN A N 16
ATOM 20710 C CA . ASN A 1 29 ? -9.528 23.390 -30.380 1.00 25.30 29 ASN A CA 16
ATOM 20711 C C . ASN A 1 29 ? -9.772 24.266 -29.155 1.00 21.21 29 ASN A C 16
ATOM 20712 O O . ASN A 1 29 ? -8.831 24.768 -28.539 1.00 75.23 29 ASN A O 16
ATOM 20723 N N . LYS A 1 30 ? -11.041 24.445 -28.805 1.00 64.44 30 LYS A N 16
ATOM 20724 C CA . LYS A 1 30 ? -11.411 25.257 -27.653 1.00 42.53 30 LYS A CA 16
ATOM 20725 C C . LYS A 1 30 ? -12.686 24.730 -27.003 1.00 13.02 30 LYS A C 16
ATOM 20726 O O . LYS A 1 30 ? -13.545 24.155 -27.672 1.00 52.24 30 LYS A O 16
ATOM 20745 N N . LEU A 1 31 ? -12.803 24.930 -25.695 1.00 23.02 31 LEU A N 16
ATOM 20746 C CA . LEU A 1 31 ? -13.974 24.476 -24.953 1.00 73.32 31 LEU A CA 16
ATOM 20747 C C . LEU A 1 31 ? -14.736 25.658 -24.361 1.00 22.15 31 LEU A C 16
ATOM 20748 O O . LEU A 1 31 ? -14.193 26.755 -24.223 1.00 42.13 31 LEU A O 16
ATOM 20764 N N . THR A 1 32 ? -15.996 25.427 -24.008 1.00 73.43 32 THR A N 16
ATOM 20765 C CA . THR A 1 32 ? -16.832 26.471 -23.429 1.00 50.33 32 THR A CA 16
ATOM 20766 C C . THR A 1 32 ? -17.028 26.252 -21.933 1.00 51.02 32 THR A C 16
ATOM 20767 O O . THR A 1 32 ? -16.606 25.235 -21.385 1.00 21.51 32 THR A O 16
ATOM 20778 N N . ALA A 1 33 ? -17.671 27.214 -21.279 1.00 35.30 33 ALA A N 16
ATOM 20779 C CA . ALA A 1 33 ? -17.926 27.124 -19.846 1.00 72.33 33 ALA A CA 16
ATOM 20780 C C . ALA A 1 33 ? -18.555 25.783 -19.484 1.00 1.24 33 ALA A C 16
ATOM 20781 O O . ALA A 1 33 ? -18.135 25.129 -18.530 1.00 2.24 33 ALA A O 16
ATOM 20788 N N . GLU A 1 34 ? -19.564 25.380 -20.250 1.00 11.53 34 GLU A N 16
ATOM 20789 C CA . GLU A 1 34 ? -20.251 24.118 -20.007 1.00 21.32 34 GLU A CA 16
ATOM 20790 C C . GLU A 1 34 ? -19.296 22.938 -20.174 1.00 14.34 34 GLU A C 16
ATOM 20791 O O . GLU A 1 34 ? -19.299 22.007 -19.370 1.00 24.45 34 GLU A O 16
ATOM 20803 N N . GLU A 1 35 ? -18.483 22.987 -21.223 1.00 62.03 35 GLU A N 16
ATOM 20804 C CA . GLU A 1 35 ? -17.524 21.922 -21.497 1.00 74.31 35 GLU A CA 16
ATOM 20805 C C . GLU A 1 35 ? -16.500 21.810 -20.372 1.00 13.45 35 GLU A C 16
ATOM 20806 O O . GLU A 1 35 ? -16.237 20.719 -19.862 1.00 54.53 35 GLU A O 16
ATOM 20818 N N . LEU A 1 36 ? -15.925 22.944 -19.988 1.00 62.23 36 LEU A N 16
ATOM 20819 C CA . LEU A 1 36 ? -14.928 22.974 -18.923 1.00 52.24 36 LEU A CA 16
ATOM 20820 C C . LEU A 1 36 ? -15.492 22.390 -17.633 1.00 31.23 36 LEU A C 16
ATOM 20821 O O . LEU A 1 36 ? -14.820 21.627 -16.939 1.00 60.30 36 LEU A O 16
ATOM 20837 N N . GLY A 1 37 ? -16.733 22.750 -17.318 1.00 1.44 37 GLY A N 16
ATOM 20838 C CA . GLY A 1 37 ? -17.367 22.250 -16.112 1.00 30.21 37 GLY A CA 16
ATOM 20839 C C . GLY A 1 37 ? -17.459 20.737 -16.090 1.00 61.11 37 GLY A C 16
ATOM 20840 O O . GLY A 1 37 ? -17.427 20.120 -15.025 1.00 64.11 37 GLY A O 16
ATOM 20844 N N . THR A 1 38 ? -17.573 20.135 -17.270 1.00 54.25 38 THR A N 16
ATOM 20845 C CA . THR A 1 38 ? -17.673 18.686 -17.383 1.00 22.34 38 THR A CA 16
ATOM 20846 C C . THR A 1 38 ? -16.334 18.018 -17.091 1.00 12.53 38 THR A C 16
ATOM 20847 O O . THR A 1 38 ? -16.265 17.042 -16.344 1.00 33.13 38 THR A O 16
ATOM 20858 N N . VAL A 1 39 ? -15.270 18.552 -17.682 1.00 75.33 39 VAL A N 16
ATOM 20859 C CA . VAL A 1 39 ? -13.932 18.009 -17.483 1.00 62.44 39 VAL A CA 16
ATOM 20860 C C . VAL A 1 39 ? -13.411 18.328 -16.087 1.00 43.52 39 VAL A C 16
ATOM 20861 O O . VAL A 1 39 ? -12.661 17.549 -15.499 1.00 33.00 39 VAL A O 16
ATOM 20874 N N . MET A 1 40 ? -13.814 19.481 -15.561 1.00 3.23 40 MET A N 16
ATOM 20875 C CA . MET A 1 40 ? -13.388 19.904 -14.231 1.00 31.22 40 MET A CA 16
ATOM 20876 C C . MET A 1 40 ? -14.013 19.021 -13.155 1.00 50.30 40 MET A C 16
ATOM 20877 O O . MET A 1 40 ? -13.349 18.637 -12.192 1.00 34.44 40 MET A O 16
ATOM 20891 N N . ARG A 1 41 ? -15.293 18.704 -13.325 1.00 3.24 41 ARG A N 16
ATOM 20892 C CA . ARG A 1 41 ? -16.006 17.869 -12.366 1.00 72.34 41 ARG A CA 16
ATOM 20893 C C . ARG A 1 41 ? -15.585 16.409 -12.499 1.00 63.21 41 ARG A C 16
ATOM 20894 O O . ARG A 1 41 ? -15.566 15.666 -11.517 1.00 52.24 41 ARG A O 16
ATOM 20915 N N . ALA A 1 42 ? -15.248 16.003 -13.719 1.00 12.04 42 ALA A N 16
ATOM 20916 C CA . ALA A 1 42 ? -14.827 14.633 -13.980 1.00 3.12 42 ALA A CA 16
ATOM 20917 C C . ALA A 1 42 ? -13.424 14.377 -13.436 1.00 73.34 42 ALA A C 16
ATOM 20918 O O . ALA A 1 42 ? -12.934 13.247 -13.463 1.00 1.41 42 ALA A O 16
ATOM 20925 N N . LEU A 1 43 ? -12.785 15.432 -12.945 1.00 12.14 43 LEU A N 16
ATOM 20926 C CA . LEU A 1 43 ? -11.438 15.323 -12.395 1.00 31.31 43 LEU A CA 16
ATOM 20927 C C . LEU A 1 43 ? -11.457 15.457 -10.875 1.00 42.24 43 LEU A C 16
ATOM 20928 O O . LEU A 1 43 ? -10.660 14.833 -10.176 1.00 55.11 43 LEU A O 16
ATOM 20944 N N . GLY A 1 44 ? -12.375 16.277 -10.371 1.00 11.41 44 GLY A N 16
ATOM 20945 C CA . GLY A 1 44 ? -12.482 16.478 -8.937 1.00 72.31 44 GLY A CA 16
ATOM 20946 C C . GLY A 1 44 ? -13.476 15.532 -8.293 1.00 33.24 44 GLY A C 16
ATOM 20947 O O . GLY A 1 44 ? -13.240 15.027 -7.196 1.00 23.13 44 GLY A O 16
ATOM 20951 N N . ALA A 1 45 ? -14.591 15.292 -8.974 1.00 41.35 45 ALA A N 16
ATOM 20952 C CA . ALA A 1 45 ? -15.624 14.401 -8.461 1.00 50.14 45 ALA A CA 16
ATOM 20953 C C . ALA A 1 45 ? -16.022 14.782 -7.040 1.00 54.00 45 ALA A C 16
ATOM 20954 O O . ALA A 1 45 ? -15.496 14.238 -6.070 1.00 63.33 45 ALA A O 16
ATOM 20961 N N . ASN A 1 46 ? -16.955 15.723 -6.923 1.00 62.53 46 ASN A N 16
ATOM 20962 C CA . ASN A 1 46 ? -17.422 16.178 -5.619 1.00 60.32 46 ASN A CA 16
ATOM 20963 C C . ASN A 1 46 ? -18.484 17.263 -5.771 1.00 1.30 46 ASN A C 16
ATOM 20964 O O . ASN A 1 46 ? -19.628 17.111 -5.340 1.00 11.52 46 ASN A O 16
ATOM 20975 N N . PRO A 1 47 ? -18.099 18.384 -6.398 1.00 63.10 47 PRO A N 16
ATOM 20976 C CA . PRO A 1 47 ? -19.003 19.516 -6.622 1.00 11.23 47 PRO A CA 16
ATOM 20977 C C . PRO A 1 47 ? -20.087 19.198 -7.647 1.00 11.42 47 PRO A C 16
ATOM 20978 O O . PRO A 1 47 ? -19.980 18.231 -8.400 1.00 22.41 47 PRO A O 16
ATOM 20989 N N . THR A 1 48 ? -21.132 20.020 -7.669 1.00 63.54 48 THR A N 16
ATOM 20990 C CA . THR A 1 48 ? -22.236 19.826 -8.601 1.00 43.04 48 THR A CA 16
ATOM 20991 C C . THR A 1 48 ? -22.044 20.660 -9.863 1.00 23.42 48 THR A C 16
ATOM 20992 O O . THR A 1 48 ? -21.310 21.649 -9.860 1.00 71.03 48 THR A O 16
ATOM 21003 N N . LYS A 1 49 ? -22.706 20.254 -10.940 1.00 62.23 49 LYS A N 16
ATOM 21004 C CA . LYS A 1 49 ? -22.609 20.965 -12.211 1.00 34.41 49 LYS A CA 16
ATOM 21005 C C . LYS A 1 49 ? -23.133 22.391 -12.077 1.00 75.11 49 LYS A C 16
ATOM 21006 O O . LYS A 1 49 ? -22.617 23.312 -12.708 1.00 64.21 49 LYS A O 16
ATOM 21025 N N . GLN A 1 50 ? -24.160 22.564 -11.252 1.00 51.30 50 GLN A N 16
ATOM 21026 C CA . GLN A 1 50 ? -24.752 23.880 -11.035 1.00 63.02 50 GLN A CA 16
ATOM 21027 C C . GLN A 1 50 ? -23.803 24.782 -10.253 1.00 52.13 50 GLN A C 16
ATOM 21028 O O . GLN A 1 50 ? -23.650 25.963 -10.568 1.00 31.23 50 GLN A O 16
ATOM 21042 N N . LYS A 1 51 ? -23.168 24.219 -9.231 1.00 74.21 51 LYS A N 16
ATOM 21043 C CA . LYS A 1 51 ? -22.233 24.971 -8.403 1.00 24.34 51 LYS A CA 16
ATOM 21044 C C . LYS A 1 51 ? -21.030 25.431 -9.220 1.00 55.43 51 LYS A C 16
ATOM 21045 O O . LYS A 1 51 ? -20.643 26.599 -9.166 1.00 74.24 51 LYS A O 16
ATOM 21064 N N . ILE A 1 52 ? -20.447 24.509 -9.976 1.00 64.04 52 ILE A N 16
ATOM 21065 C CA . ILE A 1 52 ? -19.290 24.823 -10.807 1.00 35.30 52 ILE A CA 16
ATOM 21066 C C . ILE A 1 52 ? -19.677 25.737 -11.965 1.00 72.32 52 ILE A C 16
ATOM 21067 O O . ILE A 1 52 ? -18.901 26.601 -12.374 1.00 31.15 52 ILE A O 16
ATOM 21083 N N . SER A 1 53 ? -20.882 25.541 -12.489 1.00 74.44 53 SER A N 16
ATOM 21084 C CA . SER A 1 53 ? -21.373 26.347 -13.602 1.00 25.23 53 SER A CA 16
ATOM 21085 C C . SER A 1 53 ? -21.378 27.828 -13.239 1.00 51.11 53 SER A C 16
ATOM 21086 O O . SER A 1 53 ? -21.037 28.680 -14.059 1.00 24.51 53 SER A O 16
ATOM 21094 N N . GLU A 1 54 ? -21.768 28.126 -12.003 1.00 53.52 54 GLU A N 16
ATOM 21095 C CA . GLU A 1 54 ? -21.818 29.506 -11.532 1.00 33.21 54 GLU A CA 16
ATOM 21096 C C . GLU A 1 54 ? -20.414 30.050 -11.289 1.00 60.24 54 GLU A C 16
ATOM 21097 O O . GLU A 1 54 ? -20.150 31.233 -11.504 1.00 43.13 54 GLU A O 16
ATOM 21109 N N . ILE A 1 55 ? -19.518 29.178 -10.840 1.00 64.23 55 ILE A N 16
ATOM 21110 C CA . ILE A 1 55 ? -18.140 29.571 -10.569 1.00 24.34 55 ILE A CA 16
ATOM 21111 C C . ILE A 1 55 ? -17.371 29.807 -11.865 1.00 12.13 55 ILE A C 16
ATOM 21112 O O . ILE A 1 55 ? -16.523 30.697 -11.942 1.00 41.10 55 ILE A O 16
ATOM 21128 N N . VAL A 1 56 ? -17.673 29.006 -12.881 1.00 42.10 56 VAL A N 16
ATOM 21129 C CA . VAL A 1 56 ? -17.013 29.129 -14.175 1.00 41.53 56 VAL A CA 16
ATOM 21130 C C . VAL A 1 56 ? -17.461 30.392 -14.903 1.00 14.24 56 VAL A C 16
ATOM 21131 O O . VAL A 1 56 ? -16.679 31.023 -15.614 1.00 53.51 56 VAL A O 16
ATOM 21144 N N . LYS A 1 57 ? -18.726 30.756 -14.719 1.00 45.42 57 LYS A N 16
ATOM 21145 C CA . LYS A 1 57 ? -19.281 31.945 -15.356 1.00 45.52 57 LYS A CA 16
ATOM 21146 C C . LYS A 1 57 ? -18.754 33.214 -14.692 1.00 31.15 57 LYS A C 16
ATOM 21147 O O . LYS A 1 57 ? -18.635 34.258 -15.332 1.00 73.22 57 LYS A O 16
ATOM 21166 N N . ASP A 1 58 ? -18.439 33.115 -13.404 1.00 73.12 58 ASP A N 16
ATOM 21167 C CA . ASP A 1 58 ? -17.923 34.255 -12.654 1.00 32.31 58 ASP A CA 16
ATOM 21168 C C . ASP A 1 58 ? -16.400 34.304 -12.721 1.00 12.22 58 ASP A C 16
ATOM 21169 O O . ASP A 1 58 ? -15.796 35.366 -12.570 1.00 72.23 58 ASP A O 16
ATOM 21178 N N . TYR A 1 59 ? -15.786 33.148 -12.947 1.00 24.04 59 TYR A N 16
ATOM 21179 C CA . TYR A 1 59 ? -14.332 33.059 -13.029 1.00 21.21 59 TYR A CA 16
ATOM 21180 C C . TYR A 1 59 ? -13.844 33.418 -14.430 1.00 3.33 59 TYR A C 16
ATOM 21181 O O . TYR A 1 59 ? -12.712 33.868 -14.607 1.00 61.44 59 TYR A O 16
ATOM 21199 N N . ASP A 1 60 ? -14.705 33.215 -15.420 1.00 33.21 60 ASP A N 16
ATOM 21200 C CA . ASP A 1 60 ? -14.364 33.518 -16.805 1.00 54.30 60 ASP A CA 16
ATOM 21201 C C . ASP A 1 60 ? -14.915 34.881 -17.214 1.00 24.30 60 ASP A C 16
ATOM 21202 O O . ASP A 1 60 ? -15.154 35.137 -18.394 1.00 62.44 60 ASP A O 16
ATOM 21211 N N . LYS A 1 61 ? -15.114 35.753 -16.231 1.00 31.51 61 LYS A N 16
ATOM 21212 C CA . LYS A 1 61 ? -15.636 37.090 -16.487 1.00 62.54 61 LYS A CA 16
ATOM 21213 C C . LYS A 1 61 ? -14.510 38.052 -16.853 1.00 72.40 61 LYS A C 16
ATOM 21214 O O . LYS A 1 61 ? -14.758 39.160 -17.328 1.00 10.44 61 LYS A O 16
ATOM 21233 N N . ASP A 1 62 ? -13.274 37.620 -16.630 1.00 51.51 62 ASP A N 16
ATOM 21234 C CA . ASP A 1 62 ? -12.110 38.443 -16.938 1.00 63.25 62 ASP A CA 16
ATOM 21235 C C . ASP A 1 62 ? -11.800 38.408 -18.432 1.00 21.45 62 ASP A C 16
ATOM 21236 O O . ASP A 1 62 ? -10.966 39.168 -18.921 1.00 52.24 62 ASP A O 16
ATOM 21245 N N . ASN A 1 63 ? -12.476 37.518 -19.150 1.00 72.31 63 ASN A N 16
ATOM 21246 C CA . ASN A 1 63 ? -12.271 37.381 -20.588 1.00 41.22 63 ASN A CA 16
ATOM 21247 C C . ASN A 1 63 ? -13.520 36.824 -21.265 1.00 54.24 63 ASN A C 16
ATOM 21248 O O . ASN A 1 63 ? -14.254 37.553 -21.933 1.00 11.35 63 ASN A O 16
ATOM 21259 N N . SER A 1 64 ? -13.754 35.528 -21.087 1.00 55.34 64 SER A N 16
ATOM 21260 C CA . SER A 1 64 ? -14.912 34.872 -21.684 1.00 11.21 64 SER A CA 16
ATOM 21261 C C . SER A 1 64 ? -15.013 33.421 -21.221 1.00 45.21 64 SER A C 16
ATOM 21262 O O . SER A 1 64 ? -14.012 32.801 -20.864 1.00 51.13 64 SER A O 16
ATOM 21270 N N . GLY A 1 65 ? -16.230 32.887 -21.232 1.00 31.45 65 GLY A N 16
ATOM 21271 C CA . GLY A 1 65 ? -16.440 31.513 -20.811 1.00 43.32 65 GLY A CA 16
ATOM 21272 C C . GLY A 1 65 ? -15.888 30.512 -21.806 1.00 63.05 65 GLY A C 16
ATOM 21273 O O . GLY A 1 65 ? -16.625 29.974 -22.632 1.00 60.32 65 GLY A O 16
ATOM 21277 N N . LYS A 1 66 ? -14.585 30.261 -21.729 1.00 65.44 66 LYS A N 16
ATOM 21278 C CA . LYS A 1 66 ? -13.933 29.317 -22.630 1.00 52.22 66 LYS A CA 16
ATOM 21279 C C . LYS A 1 66 ? -12.778 28.608 -21.931 1.00 4.21 66 LYS A C 16
ATOM 21280 O O . LYS A 1 66 ? -12.338 29.024 -20.859 1.00 5.31 66 LYS A O 16
ATOM 21299 N N . PHE A 1 67 ? -12.290 27.535 -22.545 1.00 63.20 67 PHE A N 16
ATOM 21300 C CA . PHE A 1 67 ? -11.186 26.768 -21.981 1.00 22.54 67 PHE A CA 16
ATOM 21301 C C . PHE A 1 67 ? -10.236 26.293 -23.079 1.00 15.14 67 PHE A C 16
ATOM 21302 O O . PHE A 1 67 ? -10.639 25.575 -23.994 1.00 13.12 67 PHE A O 16
ATOM 21319 N N . ASP A 1 68 ? -8.976 26.702 -22.979 1.00 74.20 68 ASP A N 16
ATOM 21320 C CA . ASP A 1 68 ? -7.970 26.319 -23.963 1.00 5.21 68 ASP A CA 16
ATOM 21321 C C . ASP A 1 68 ? -6.873 25.478 -23.318 1.00 23.43 68 ASP A C 16
ATOM 21322 O O . ASP A 1 68 ? -6.415 25.779 -22.216 1.00 25.55 68 ASP A O 16
ATOM 21331 N N . GLN A 1 69 ? -6.458 24.423 -24.011 1.00 44.25 69 GLN A N 16
ATOM 21332 C CA . GLN A 1 69 ? -5.416 23.538 -23.505 1.00 21.23 69 GLN A CA 16
ATOM 21333 C C . GLN A 1 69 ? -4.213 24.337 -23.012 1.00 72.44 69 GLN A C 16
ATOM 21334 O O . GLN A 1 69 ? -3.626 24.018 -21.979 1.00 63.15 69 GLN A O 16
ATOM 21348 N N . GLU A 1 70 ? -3.854 25.376 -23.760 1.00 73.10 70 GLU A N 16
ATOM 21349 C CA . GLU A 1 70 ? -2.721 26.220 -23.399 1.00 0.42 70 GLU A CA 16
ATOM 21350 C C . GLU A 1 70 ? -2.858 26.732 -21.968 1.00 64.50 70 GLU A C 16
ATOM 21351 O O . GLU A 1 70 ? -1.872 26.838 -21.237 1.00 71.02 70 GLU A O 16
ATOM 21363 N N . THR A 1 71 ? -4.087 27.047 -21.573 1.00 43.40 71 THR A N 16
ATOM 21364 C CA . THR A 1 71 ? -4.354 27.549 -20.231 1.00 45.52 71 THR A CA 16
ATOM 21365 C C . THR A 1 71 ? -3.996 26.511 -19.175 1.00 35.33 71 THR A C 16
ATOM 21366 O O . THR A 1 71 ? -3.348 26.823 -18.175 1.00 61.22 71 THR A O 16
ATOM 21377 N N . PHE A 1 72 ? -4.423 25.272 -19.401 1.00 11.21 72 PHE A N 16
ATOM 21378 C CA . PHE A 1 72 ? -4.147 24.186 -18.468 1.00 54.42 72 PHE A CA 16
ATOM 21379 C C . PHE A 1 72 ? -2.649 23.908 -18.383 1.00 53.33 72 PHE A C 16
ATOM 21380 O O . PHE A 1 72 ? -2.108 23.688 -17.299 1.00 64.21 72 PHE A O 16
ATOM 21397 N N . LEU A 1 73 ? -1.986 23.919 -19.534 1.00 55.51 73 LEU A N 16
ATOM 21398 C CA . LEU A 1 73 ? -0.550 23.668 -19.591 1.00 62.53 73 LEU A CA 16
ATOM 21399 C C . LEU A 1 73 ? 0.230 24.820 -18.966 1.00 34.24 73 LEU A C 16
ATOM 21400 O O . LEU A 1 73 ? 1.322 24.626 -18.431 1.00 63.21 73 LEU A O 16
ATOM 21416 N N . THR A 1 74 ? -0.339 26.019 -19.032 1.00 75.11 74 THR A N 16
ATOM 21417 C CA . THR A 1 74 ? 0.301 27.202 -18.471 1.00 31.33 74 THR A CA 16
ATOM 21418 C C . THR A 1 74 ? 0.154 27.240 -16.954 1.00 21.42 74 THR A C 16
ATOM 21419 O O . THR A 1 74 ? 1.105 27.549 -16.236 1.00 60.13 74 THR A O 16
ATOM 21430 N N . ILE A 1 75 ? -1.042 26.921 -16.473 1.00 35.42 75 ILE A N 16
ATOM 21431 C CA . ILE A 1 75 ? -1.313 26.917 -15.040 1.00 21.22 75 ILE A CA 16
ATOM 21432 C C . ILE A 1 75 ? -0.617 25.747 -14.353 1.00 44.22 75 ILE A C 16
ATOM 21433 O O . ILE A 1 75 ? -0.153 25.866 -13.219 1.00 52.42 75 ILE A O 16
ATOM 21449 N N . MET A 1 76 ? -0.547 24.617 -15.048 1.00 61.11 76 MET A N 16
ATOM 21450 C CA . MET A 1 76 ? 0.096 23.425 -14.506 1.00 35.15 76 MET A CA 16
ATOM 21451 C C . MET A 1 76 ? 1.614 23.557 -14.551 1.00 41.42 76 MET A C 16
ATOM 21452 O O . MET A 1 76 ? 2.322 22.997 -13.713 1.00 11.22 76 MET A O 16
ATOM 21466 N N . LEU A 1 77 ? 2.109 24.302 -15.534 1.00 24.00 77 LEU A N 16
ATOM 21467 C CA . LEU A 1 77 ? 3.546 24.507 -15.689 1.00 52.34 77 LEU A CA 16
ATOM 21468 C C . LEU A 1 77 ? 4.054 25.559 -14.707 1.00 62.44 77 LEU A C 16
ATOM 21469 O O . LEU A 1 77 ? 5.136 25.419 -14.139 1.00 65.23 77 LEU A O 16
ATOM 21485 N N . GLU A 1 78 ? 3.263 26.610 -14.511 1.00 63.43 78 GLU A N 16
ATOM 21486 C CA . GLU A 1 78 ? 3.634 27.683 -13.597 1.00 54.21 78 GLU A CA 16
ATOM 21487 C C . GLU A 1 78 ? 3.464 27.244 -12.145 1.00 74.12 78 GLU A C 16
ATOM 21488 O O . GLU A 1 78 ? 4.160 27.729 -11.254 1.00 0.14 78 GLU A O 16
ATOM 21500 N N . TYR A 1 79 ? 2.534 26.324 -11.917 1.00 14.13 79 TYR A N 16
ATOM 21501 C CA . TYR A 1 79 ? 2.270 25.821 -10.574 1.00 53.42 79 TYR A CA 16
ATOM 21502 C C . TYR A 1 79 ? 3.240 24.701 -10.211 1.00 13.03 79 TYR A C 16
ATOM 21503 O O . TYR A 1 79 ? 3.610 24.537 -9.049 1.00 64.44 79 TYR A O 16
ATOM 21521 N N . GLY A 1 80 ? 3.647 23.932 -11.216 1.00 51.23 80 GLY A N 16
ATOM 21522 C CA . GLY A 1 80 ? 4.570 22.836 -10.984 1.00 44.41 80 GLY A CA 16
ATOM 21523 C C . GLY A 1 80 ? 5.918 23.312 -10.477 1.00 65.13 80 GLY A C 16
ATOM 21524 O O . GLY A 1 80 ? 6.636 22.564 -9.814 1.00 3.51 80 GLY A O 16
ATOM 21528 N N . GLN A 1 81 ? 6.261 24.556 -10.791 1.00 44.41 81 GLN A N 16
ATOM 21529 C CA . GLN A 1 81 ? 7.532 25.128 -10.364 1.00 45.41 81 GLN A CA 16
ATOM 21530 C C . GLN A 1 81 ? 7.349 26.004 -9.129 1.00 35.14 81 GLN A C 16
ATOM 21531 O O . GLN A 1 81 ? 8.143 26.908 -8.875 1.00 51.34 81 GLN A O 16
ATOM 21545 N N . GLU A 1 82 ? 6.297 25.727 -8.365 1.00 30.43 82 GLU A N 16
ATOM 21546 C CA . GLU A 1 82 ? 6.008 26.491 -7.157 1.00 62.31 82 GLU A CA 16
ATOM 21547 C C . GLU A 1 82 ? 7.059 26.226 -6.082 1.00 33.30 82 GLU A C 16
ATOM 21548 O O . GLU A 1 82 ? 7.339 27.085 -5.247 1.00 22.33 82 GLU A O 16
ATOM 21560 N N . VAL A 1 83 ? 7.637 25.029 -6.111 1.00 22.21 83 VAL A N 16
ATOM 21561 C CA . VAL A 1 83 ? 8.657 24.650 -5.140 1.00 64.52 83 VAL A CA 16
ATOM 21562 C C . VAL A 1 83 ? 9.811 25.646 -5.138 1.00 70.35 83 VAL A C 16
ATOM 21563 O O . VAL A 1 83 ? 10.509 25.800 -4.136 1.00 50.34 83 VAL A O 16
ATOM 21576 N N . ASP A 1 84 ? 10.006 26.319 -6.266 1.00 42.13 84 ASP A N 16
ATOM 21577 C CA . ASP A 1 84 ? 11.075 27.303 -6.395 1.00 44.13 84 ASP A CA 16
ATOM 21578 C C . ASP A 1 84 ? 12.427 26.684 -6.055 1.00 62.01 84 ASP A C 16
ATOM 21579 O O . ASP A 1 84 ? 12.544 25.467 -5.905 1.00 15.24 84 ASP A O 16
ATOM 21588 N N . SER A 1 85 ? 13.446 27.528 -5.936 1.00 3.33 85 SER A N 16
ATOM 21589 C CA . SER A 1 85 ? 14.792 27.064 -5.618 1.00 75.10 85 SER A CA 16
ATOM 21590 C C . SER A 1 85 ? 14.781 26.177 -4.377 1.00 72.24 85 SER A C 16
ATOM 21591 O O . SER A 1 85 ? 15.826 25.999 -3.754 1.00 4.22 85 SER A O 16
ATOM 21601 N N . MET A 1 1 ? 7.921 -2.767 -8.870 1.00 55.02 1 MET A N 17
ATOM 21602 C CA . MET A 1 1 ? 6.757 -1.895 -8.759 1.00 11.53 1 MET A CA 17
ATOM 21603 C C . MET A 1 1 ? 6.349 -1.716 -7.300 1.00 1.24 1 MET A C 17
ATOM 21604 O O . MET A 1 1 ? 5.973 -2.677 -6.628 1.00 33.23 1 MET A O 17
ATOM 21618 N N . SER A 1 2 ? 6.427 -0.481 -6.816 1.00 55.44 2 SER A N 17
ATOM 21619 C CA . SER A 1 2 ? 6.070 -0.177 -5.435 1.00 23.14 2 SER A CA 17
ATOM 21620 C C . SER A 1 2 ? 5.294 1.134 -5.350 1.00 71.32 2 SER A C 17
ATOM 21621 O O . SER A 1 2 ? 4.084 1.137 -5.130 1.00 52.11 2 SER A O 17
ATOM 21629 N N . GLU A 1 3 ? 6.002 2.245 -5.526 1.00 35.21 3 GLU A N 17
ATOM 21630 C CA . GLU A 1 3 ? 5.380 3.563 -5.469 1.00 55.43 3 GLU A CA 17
ATOM 21631 C C . GLU A 1 3 ? 5.040 4.066 -6.869 1.00 34.11 3 GLU A C 17
ATOM 21632 O O . GLU A 1 3 ? 5.708 3.720 -7.843 1.00 24.12 3 GLU A O 17
ATOM 21644 N N . GLN A 1 4 ? 3.996 4.883 -6.961 1.00 53.02 4 GLN A N 17
ATOM 21645 C CA . GLN A 1 4 ? 3.567 5.432 -8.242 1.00 11.50 4 GLN A CA 17
ATOM 21646 C C . GLN A 1 4 ? 2.989 6.833 -8.067 1.00 53.42 4 GLN A C 17
ATOM 21647 O O . GLN A 1 4 ? 2.241 7.095 -7.125 1.00 42.35 4 GLN A O 17
ATOM 21661 N N . LYS A 1 5 ? 3.341 7.731 -8.981 1.00 53.32 5 LYS A N 17
ATOM 21662 C CA . LYS A 1 5 ? 2.858 9.106 -8.929 1.00 14.02 5 LYS A CA 17
ATOM 21663 C C . LYS A 1 5 ? 1.939 9.404 -10.110 1.00 12.11 5 LYS A C 17
ATOM 21664 O O . LYS A 1 5 ? 2.373 9.411 -11.262 1.00 65.31 5 LYS A O 17
ATOM 21683 N N . LYS A 1 6 ? 0.667 9.652 -9.817 1.00 23.23 6 LYS A N 17
ATOM 21684 C CA . LYS A 1 6 ? -0.314 9.953 -10.852 1.00 60.44 6 LYS A CA 17
ATOM 21685 C C . LYS A 1 6 ? -0.667 11.437 -10.851 1.00 34.32 6 LYS A C 17
ATOM 21686 O O . LYS A 1 6 ? -1.841 11.806 -10.846 1.00 31.01 6 LYS A O 17
ATOM 21705 N N . VAL A 1 7 ? 0.357 12.285 -10.858 1.00 35.51 7 VAL A N 17
ATOM 21706 C CA . VAL A 1 7 ? 0.155 13.729 -10.861 1.00 13.33 7 VAL A CA 17
ATOM 21707 C C . VAL A 1 7 ? 1.297 14.443 -11.573 1.00 64.34 7 VAL A C 17
ATOM 21708 O O . VAL A 1 7 ? 2.460 14.056 -11.448 1.00 65.31 7 VAL A O 17
ATOM 21721 N N . LEU A 1 8 ? 0.960 15.488 -12.321 1.00 5.10 8 LEU A N 17
ATOM 21722 C CA . LEU A 1 8 ? 1.959 16.259 -13.053 1.00 34.31 8 LEU A CA 17
ATOM 21723 C C . LEU A 1 8 ? 2.833 15.345 -13.906 1.00 74.21 8 LEU A C 17
ATOM 21724 O O . LEU A 1 8 ? 4.045 15.541 -14.005 1.00 4.20 8 LEU A O 17
ATOM 21740 N N . THR A 1 9 ? 2.210 14.347 -14.525 1.00 33.44 9 THR A N 17
ATOM 21741 C CA . THR A 1 9 ? 2.931 13.403 -15.371 1.00 14.34 9 THR A CA 17
ATOM 21742 C C . THR A 1 9 ? 2.396 13.426 -16.798 1.00 11.01 9 THR A C 17
ATOM 21743 O O . THR A 1 9 ? 1.370 14.046 -17.077 1.00 71.14 9 THR A O 17
ATOM 21754 N N . ALA A 1 10 ? 3.097 12.745 -17.699 1.00 62.54 10 ALA A N 17
ATOM 21755 C CA . ALA A 1 10 ? 2.692 12.686 -19.097 1.00 34.22 10 ALA A CA 17
ATOM 21756 C C . ALA A 1 10 ? 1.262 12.173 -19.233 1.00 10.32 10 ALA A C 17
ATOM 21757 O O . ALA A 1 10 ? 0.480 12.690 -20.031 1.00 44.32 10 ALA A O 17
ATOM 21764 N N . GLU A 1 11 ? 0.926 11.154 -18.449 1.00 65.51 11 GLU A N 17
ATOM 21765 C CA . GLU A 1 11 ? -0.410 10.571 -18.483 1.00 22.31 11 GLU A CA 17
ATOM 21766 C C . GLU A 1 11 ? -1.475 11.638 -18.248 1.00 50.31 11 GLU A C 17
ATOM 21767 O O . GLU A 1 11 ? -2.545 11.604 -18.855 1.00 43.34 11 GLU A O 17
ATOM 21779 N N . GLU A 1 12 ? -1.173 12.583 -17.363 1.00 62.51 12 GLU A N 17
ATOM 21780 C CA . GLU A 1 12 ? -2.105 13.659 -17.047 1.00 65.32 12 GLU A CA 17
ATOM 21781 C C . GLU A 1 12 ? -2.313 14.569 -18.254 1.00 73.04 12 GLU A C 17
ATOM 21782 O O . GLU A 1 12 ? -3.446 14.897 -18.608 1.00 4.22 12 GLU A O 17
ATOM 21794 N N . GLN A 1 13 ? -1.213 14.974 -18.881 1.00 42.33 13 GLN A N 17
ATOM 21795 C CA . GLN A 1 13 ? -1.276 15.848 -20.046 1.00 24.34 13 GLN A CA 17
ATOM 21796 C C . GLN A 1 13 ? -2.109 15.216 -21.156 1.00 3.15 13 GLN A C 17
ATOM 21797 O O . GLN A 1 13 ? -3.043 15.831 -21.670 1.00 51.22 13 GLN A O 17
ATOM 21811 N N . GLN A 1 14 ? -1.765 13.985 -21.520 1.00 30.03 14 GLN A N 17
ATOM 21812 C CA . GLN A 1 14 ? -2.482 13.270 -22.570 1.00 23.10 14 GLN A CA 17
ATOM 21813 C C . GLN A 1 14 ? -3.952 13.095 -22.203 1.00 12.51 14 GLN A C 17
ATOM 21814 O O . GLN A 1 14 ? -4.833 13.223 -23.052 1.00 61.54 14 GLN A O 17
ATOM 21828 N N . GLU A 1 15 ? -4.209 12.801 -20.932 1.00 45.43 15 GLU A N 17
ATOM 21829 C CA . GLU A 1 15 ? -5.572 12.608 -20.453 1.00 14.13 15 GLU A CA 17
ATOM 21830 C C . GLU A 1 15 ? -6.396 13.881 -20.625 1.00 63.13 15 GLU A C 17
ATOM 21831 O O . GLU A 1 15 ? -7.565 13.831 -21.008 1.00 44.30 15 GLU A O 17
ATOM 21843 N N . TYR A 1 16 ? -5.777 15.021 -20.338 1.00 44.44 16 TYR A N 17
ATOM 21844 C CA . TYR A 1 16 ? -6.451 16.307 -20.457 1.00 54.44 16 TYR A CA 17
ATOM 21845 C C . TYR A 1 16 ? -6.645 16.688 -21.921 1.00 50.34 16 TYR A C 17
ATOM 21846 O O . TYR A 1 16 ? -7.746 17.044 -22.342 1.00 74.34 16 TYR A O 17
ATOM 21864 N N . LYS A 1 17 ? -5.567 16.611 -22.693 1.00 71.50 17 LYS A N 17
ATOM 21865 C CA . LYS A 1 17 ? -5.615 16.945 -24.112 1.00 25.12 17 LYS A CA 17
ATOM 21866 C C . LYS A 1 17 ? -6.708 16.152 -24.821 1.00 0.50 17 LYS A C 17
ATOM 21867 O O . LYS A 1 17 ? -7.418 16.683 -25.673 1.00 1.44 17 LYS A O 17
ATOM 21886 N N . GLU A 1 18 ? -6.838 14.879 -24.460 1.00 24.42 18 GLU A N 17
ATOM 21887 C CA . GLU A 1 18 ? -7.846 14.014 -25.062 1.00 64.31 18 GLU A CA 17
ATOM 21888 C C . GLU A 1 18 ? -9.233 14.330 -24.510 1.00 74.41 18 GLU A C 17
ATOM 21889 O O . GLU A 1 18 ? -10.238 14.182 -25.206 1.00 63.44 18 GLU A O 17
ATOM 21901 N N . ALA A 1 19 ? -9.280 14.766 -23.256 1.00 65.55 19 ALA A N 17
ATOM 21902 C CA . ALA A 1 19 ? -10.542 15.105 -22.611 1.00 35.50 19 ALA A CA 17
ATOM 21903 C C . ALA A 1 19 ? -11.267 16.211 -23.370 1.00 20.00 19 ALA A C 17
ATOM 21904 O O . ALA A 1 19 ? -12.441 16.076 -23.713 1.00 34.21 19 ALA A O 17
ATOM 21911 N N . PHE A 1 20 ? -10.559 17.306 -23.629 1.00 2.32 20 PHE A N 17
ATOM 21912 C CA . PHE A 1 20 ? -11.135 18.438 -24.345 1.00 13.24 20 PHE A CA 17
ATOM 21913 C C . PHE A 1 20 ? -11.249 18.135 -25.836 1.00 53.15 20 PHE A C 17
ATOM 21914 O O . PHE A 1 20 ? -12.170 18.604 -26.506 1.00 62.33 20 PHE A O 17
ATOM 21931 N N . GLN A 1 21 ? -10.307 17.351 -26.349 1.00 3.32 21 GLN A N 17
ATOM 21932 C CA . GLN A 1 21 ? -10.301 16.988 -27.761 1.00 61.22 21 GLN A CA 17
ATOM 21933 C C . GLN A 1 21 ? -11.508 16.123 -28.106 1.00 10.43 21 GLN A C 17
ATOM 21934 O O . GLN A 1 21 ? -12.183 16.354 -29.110 1.00 20.55 21 GLN A O 17
ATOM 21948 N N . LEU A 1 22 ? -11.776 15.128 -27.269 1.00 24.11 22 LEU A N 17
ATOM 21949 C CA . LEU A 1 22 ? -12.903 14.227 -27.485 1.00 64.44 22 LEU A CA 17
ATOM 21950 C C . LEU A 1 22 ? -14.227 14.951 -27.265 1.00 23.34 22 LEU A C 17
ATOM 21951 O O . LEU A 1 22 ? -15.228 14.644 -27.913 1.00 2.53 22 LEU A O 17
ATOM 21967 N N . PHE A 1 23 ? -14.225 15.913 -26.349 1.00 72.33 23 PHE A N 17
ATOM 21968 C CA . PHE A 1 23 ? -15.426 16.682 -26.044 1.00 32.33 23 PHE A CA 17
ATOM 21969 C C . PHE A 1 23 ? -15.601 17.833 -27.032 1.00 25.43 23 PHE A C 17
ATOM 21970 O O . PHE A 1 23 ? -16.654 18.467 -27.080 1.00 54.32 23 PHE A O 17
ATOM 21987 N N . ASP A 1 24 ? -14.560 18.094 -27.815 1.00 42.32 24 ASP A N 17
ATOM 21988 C CA . ASP A 1 24 ? -14.598 19.168 -28.801 1.00 63.23 24 ASP A CA 17
ATOM 21989 C C . ASP A 1 24 ? -14.330 18.627 -30.203 1.00 40.21 24 ASP A C 17
ATOM 21990 O O . ASP A 1 24 ? -13.225 18.760 -30.731 1.00 14.42 24 ASP A O 17
ATOM 21999 N N . LYS A 1 25 ? -15.349 18.017 -30.800 1.00 62.15 25 LYS A N 17
ATOM 22000 C CA . LYS A 1 25 ? -15.225 17.456 -32.140 1.00 32.11 25 LYS A CA 17
ATOM 22001 C C . LYS A 1 25 ? -14.988 18.555 -33.170 1.00 53.24 25 LYS A C 17
ATOM 22002 O O . LYS A 1 25 ? -14.434 18.307 -34.241 1.00 33.22 25 LYS A O 17
ATOM 22021 N N . ASP A 1 26 ? -15.409 19.771 -32.839 1.00 41.14 26 ASP A N 17
ATOM 22022 C CA . ASP A 1 26 ? -15.240 20.909 -33.735 1.00 44.14 26 ASP A CA 17
ATOM 22023 C C . ASP A 1 26 ? -13.762 21.237 -33.925 1.00 62.11 26 ASP A C 17
ATOM 22024 O O . ASP A 1 26 ? -12.889 20.467 -33.524 1.00 34.22 26 ASP A O 17
ATOM 22033 N N . ASN A 1 27 ? -13.489 22.383 -34.539 1.00 35.43 27 ASN A N 17
ATOM 22034 C CA . ASN A 1 27 ? -12.117 22.810 -34.785 1.00 43.44 27 ASN A CA 17
ATOM 22035 C C . ASN A 1 27 ? -11.750 23.996 -33.898 1.00 25.14 27 ASN A C 17
ATOM 22036 O O . ASN A 1 27 ? -10.814 24.740 -34.192 1.00 23.23 27 ASN A O 17
ATOM 22047 N N . ASP A 1 28 ? -12.494 24.166 -32.809 1.00 72.44 28 ASP A N 17
ATOM 22048 C CA . ASP A 1 28 ? -12.245 25.260 -31.877 1.00 11.33 28 ASP A CA 17
ATOM 22049 C C . ASP A 1 28 ? -11.134 24.897 -30.898 1.00 52.43 28 ASP A C 17
ATOM 22050 O O . ASP A 1 28 ? -10.420 25.769 -30.404 1.00 21.41 28 ASP A O 17
ATOM 22059 N N . ASN A 1 29 ? -10.994 23.605 -30.620 1.00 12.33 29 ASN A N 17
ATOM 22060 C CA . ASN A 1 29 ? -9.970 23.127 -29.698 1.00 52.42 29 ASN A CA 17
ATOM 22061 C C . ASN A 1 29 ? -10.145 23.755 -28.318 1.00 75.44 29 ASN A C 17
ATOM 22062 O O . ASN A 1 29 ? -9.172 23.981 -27.599 1.00 51.52 29 ASN A O 17
ATOM 22073 N N . LYS A 1 30 ? -11.392 24.034 -27.955 1.00 33.23 30 LYS A N 17
ATOM 22074 C CA . LYS A 1 30 ? -11.698 24.634 -26.662 1.00 25.40 30 LYS A CA 17
ATOM 22075 C C . LYS A 1 30 ? -13.039 24.134 -26.133 1.00 62.11 30 LYS A C 17
ATOM 22076 O O . LYS A 1 30 ? -13.854 23.602 -26.887 1.00 12.33 30 LYS A O 17
ATOM 22095 N N . LEU A 1 31 ? -13.260 24.310 -24.836 1.00 51.41 31 LEU A N 17
ATOM 22096 C CA . LEU A 1 31 ? -14.503 23.879 -24.206 1.00 53.12 31 LEU A CA 17
ATOM 22097 C C . LEU A 1 31 ? -15.192 25.045 -23.503 1.00 63.34 31 LEU A C 17
ATOM 22098 O O . LEU A 1 31 ? -14.558 25.802 -22.767 1.00 44.32 31 LEU A O 17
ATOM 22114 N N . THR A 1 32 ? -16.493 25.184 -23.734 1.00 30.12 32 THR A N 17
ATOM 22115 C CA . THR A 1 32 ? -17.268 26.256 -23.122 1.00 41.13 32 THR A CA 17
ATOM 22116 C C . THR A 1 32 ? -17.519 25.980 -21.645 1.00 31.24 32 THR A C 17
ATOM 22117 O O . THR A 1 32 ? -17.181 24.911 -21.138 1.00 25.21 32 THR A O 17
ATOM 22128 N N . ALA A 1 33 ? -18.116 26.949 -20.959 1.00 2.24 33 ALA A N 17
ATOM 22129 C CA . ALA A 1 33 ? -18.416 26.807 -19.539 1.00 54.05 33 ALA A CA 17
ATOM 22130 C C . ALA A 1 33 ? -19.112 25.481 -19.255 1.00 50.41 33 ALA A C 17
ATOM 22131 O O . ALA A 1 33 ? -18.783 24.792 -18.289 1.00 31.20 33 ALA A O 17
ATOM 22138 N N . GLU A 1 34 ? -20.076 25.130 -20.100 1.00 51.33 34 GLU A N 17
ATOM 22139 C CA . GLU A 1 34 ? -20.819 23.886 -19.937 1.00 40.14 34 GLU A CA 17
ATOM 22140 C C . GLU A 1 34 ? -19.889 22.680 -20.037 1.00 2.22 34 GLU A C 17
ATOM 22141 O O . GLU A 1 34 ? -19.924 21.786 -19.191 1.00 73.54 34 GLU A O 17
ATOM 22153 N N . GLU A 1 35 ? -19.061 22.663 -21.077 1.00 43.01 35 GLU A N 17
ATOM 22154 C CA . GLU A 1 35 ? -18.123 21.567 -21.287 1.00 34.10 35 GLU A CA 17
ATOM 22155 C C . GLU A 1 35 ? -17.138 21.462 -20.128 1.00 4.51 35 GLU A C 17
ATOM 22156 O O . GLU A 1 35 ? -16.916 20.380 -19.581 1.00 74.23 35 GLU A O 17
ATOM 22168 N N . LEU A 1 36 ? -16.549 22.594 -19.756 1.00 22.24 36 LEU A N 17
ATOM 22169 C CA . LEU A 1 36 ? -15.586 22.631 -18.660 1.00 73.11 36 LEU A CA 17
ATOM 22170 C C . LEU A 1 36 ? -16.193 22.060 -17.382 1.00 71.52 36 LEU A C 17
ATOM 22171 O O . LEU A 1 36 ? -15.518 21.373 -16.617 1.00 45.33 36 LEU A O 17
ATOM 22187 N N . GLY A 1 37 ? -17.471 22.347 -17.161 1.00 4.33 37 GLY A N 17
ATOM 22188 C CA . GLY A 1 37 ? -18.148 21.852 -15.976 1.00 0.14 37 GLY A CA 17
ATOM 22189 C C . GLY A 1 37 ? -18.196 20.338 -15.925 1.00 24.44 37 GLY A C 17
ATOM 22190 O O . GLY A 1 37 ? -18.140 19.743 -14.848 1.00 51.01 37 GLY A O 17
ATOM 22194 N N . THR A 1 38 ? -18.299 19.711 -17.092 1.00 35.03 38 THR A N 17
ATOM 22195 C CA . THR A 1 38 ? -18.357 18.257 -17.177 1.00 11.43 38 THR A CA 17
ATOM 22196 C C . THR A 1 38 ? -17.008 17.632 -16.839 1.00 52.44 38 THR A C 17
ATOM 22197 O O . THR A 1 38 ? -16.933 16.666 -16.079 1.00 73.43 38 THR A O 17
ATOM 22208 N N . VAL A 1 39 ? -15.944 18.191 -17.406 1.00 72.24 39 VAL A N 17
ATOM 22209 C CA . VAL A 1 39 ? -14.597 17.689 -17.164 1.00 54.03 39 VAL A CA 17
ATOM 22210 C C . VAL A 1 39 ? -14.122 18.047 -15.760 1.00 71.22 39 VAL A C 17
ATOM 22211 O O . VAL A 1 39 ? -13.412 17.274 -15.118 1.00 22.42 39 VAL A O 17
ATOM 22224 N N . MET A 1 40 ? -14.520 19.224 -15.289 1.00 62.12 40 MET A N 17
ATOM 22225 C CA . MET A 1 40 ? -14.136 19.684 -13.959 1.00 40.15 40 MET A CA 17
ATOM 22226 C C . MET A 1 40 ? -14.857 18.885 -12.879 1.00 43.31 40 MET A C 17
ATOM 22227 O O . MET A 1 40 ? -14.310 18.644 -11.802 1.00 52.10 40 MET A O 17
ATOM 22241 N N . ARG A 1 41 ? -16.088 18.477 -13.173 1.00 63.01 41 ARG A N 17
ATOM 22242 C CA . ARG A 1 41 ? -16.883 17.707 -12.225 1.00 11.12 41 ARG A CA 17
ATOM 22243 C C . ARG A 1 41 ? -16.124 16.469 -11.756 1.00 73.40 41 ARG A C 17
ATOM 22244 O O . ARG A 1 41 ? -16.247 16.052 -10.605 1.00 73.34 41 ARG A O 17
ATOM 22265 N N . ALA A 1 42 ? -15.340 15.885 -12.658 1.00 51.54 42 ALA A N 17
ATOM 22266 C CA . ALA A 1 42 ? -14.560 14.698 -12.337 1.00 22.42 42 ALA A CA 17
ATOM 22267 C C . ALA A 1 42 ? -13.610 14.962 -11.173 1.00 35.31 42 ALA A C 17
ATOM 22268 O O . ALA A 1 42 ? -13.169 14.033 -10.495 1.00 61.23 42 ALA A O 17
ATOM 22275 N N . LEU A 1 43 ? -13.298 16.233 -10.948 1.00 15.31 43 LEU A N 17
ATOM 22276 C CA . LEU A 1 43 ? -12.399 16.620 -9.866 1.00 3.33 43 LEU A CA 17
ATOM 22277 C C . LEU A 1 43 ? -13.166 17.307 -8.740 1.00 62.21 43 LEU A C 17
ATOM 22278 O O . LEU A 1 43 ? -12.748 17.280 -7.583 1.00 75.52 43 LEU A O 17
ATOM 22294 N N . GLY A 1 44 ? -14.293 17.921 -9.088 1.00 61.11 44 GLY A N 17
ATOM 22295 C CA . GLY A 1 44 ? -15.102 18.604 -8.094 1.00 75.34 44 GLY A CA 17
ATOM 22296 C C . GLY A 1 44 ? -15.972 17.652 -7.300 1.00 33.35 44 GLY A C 17
ATOM 22297 O O . GLY A 1 44 ? -15.603 17.229 -6.206 1.00 22.54 44 GLY A O 17
ATOM 22301 N N . ALA A 1 45 ? -17.134 17.315 -7.852 1.00 11.11 45 ALA A N 17
ATOM 22302 C CA . ALA A 1 45 ? -18.059 16.406 -7.189 1.00 3.34 45 ALA A CA 17
ATOM 22303 C C . ALA A 1 45 ? -18.568 17.000 -5.879 1.00 34.20 45 ALA A C 17
ATOM 22304 O O . ALA A 1 45 ? -18.197 16.549 -4.797 1.00 41.25 45 ALA A O 17
ATOM 22311 N N . ASN A 1 46 ? -19.420 18.014 -5.986 1.00 74.44 46 ASN A N 17
ATOM 22312 C CA . ASN A 1 46 ? -19.979 18.672 -4.810 1.00 33.53 46 ASN A CA 17
ATOM 22313 C C . ASN A 1 46 ? -20.920 19.801 -5.215 1.00 50.44 46 ASN A C 17
ATOM 22314 O O . ASN A 1 46 ? -22.111 19.793 -4.903 1.00 24.03 46 ASN A O 17
ATOM 22325 N N . PRO A 1 47 ? -20.376 20.800 -5.927 1.00 31.43 47 PRO A N 17
ATOM 22326 C CA . PRO A 1 47 ? -21.150 21.955 -6.391 1.00 41.12 47 PRO A CA 17
ATOM 22327 C C . PRO A 1 47 ? -22.144 21.585 -7.485 1.00 35.35 47 PRO A C 17
ATOM 22328 O O . PRO A 1 47 ? -22.137 20.463 -7.993 1.00 53.35 47 PRO A O 17
ATOM 22339 N N . THR A 1 48 ? -23.001 22.536 -7.845 1.00 33.22 48 THR A N 17
ATOM 22340 C CA . THR A 1 48 ? -24.003 22.310 -8.880 1.00 0.05 48 THR A CA 17
ATOM 22341 C C . THR A 1 48 ? -23.505 22.780 -10.241 1.00 54.15 48 THR A C 17
ATOM 22342 O O . THR A 1 48 ? -22.644 23.657 -10.330 1.00 4.24 48 THR A O 17
ATOM 22353 N N . LYS A 1 49 ? -24.050 22.194 -11.301 1.00 33.22 49 LYS A N 17
ATOM 22354 C CA . LYS A 1 49 ? -23.663 22.555 -12.660 1.00 41.22 49 LYS A CA 17
ATOM 22355 C C . LYS A 1 49 ? -23.871 24.045 -12.907 1.00 13.43 49 LYS A C 17
ATOM 22356 O O . LYS A 1 49 ? -23.032 24.705 -13.520 1.00 20.23 49 LYS A O 17
ATOM 22375 N N . GLN A 1 50 ? -24.994 24.569 -12.425 1.00 74.42 50 GLN A N 17
ATOM 22376 C CA . GLN A 1 50 ? -25.311 25.983 -12.595 1.00 30.35 50 GLN A CA 17
ATOM 22377 C C . GLN A 1 50 ? -24.326 26.857 -11.826 1.00 63.54 50 GLN A C 17
ATOM 22378 O O . GLN A 1 50 ? -24.045 27.989 -12.221 1.00 21.21 50 GLN A O 17
ATOM 22392 N N . LYS A 1 51 ? -23.803 26.326 -10.727 1.00 12.35 51 LYS A N 17
ATOM 22393 C CA . LYS A 1 51 ? -22.848 27.056 -9.902 1.00 21.12 51 LYS A CA 17
ATOM 22394 C C . LYS A 1 51 ? -21.469 27.077 -10.554 1.00 14.14 51 LYS A C 17
ATOM 22395 O O . LYS A 1 51 ? -20.862 28.137 -10.710 1.00 32.05 51 LYS A O 17
ATOM 22414 N N . ILE A 1 52 ? -20.983 25.901 -10.935 1.00 25.41 52 ILE A N 17
ATOM 22415 C CA . ILE A 1 52 ? -19.677 25.784 -11.573 1.00 15.32 52 ILE A CA 17
ATOM 22416 C C . ILE A 1 52 ? -19.628 26.580 -12.873 1.00 20.23 52 ILE A C 17
ATOM 22417 O O . ILE A 1 52 ? -18.615 27.201 -13.196 1.00 11.50 52 ILE A O 17
ATOM 22433 N N . SER A 1 53 ? -20.730 26.558 -13.616 1.00 14.31 53 SER A N 17
ATOM 22434 C CA . SER A 1 53 ? -20.814 27.275 -14.883 1.00 60.43 53 SER A CA 17
ATOM 22435 C C . SER A 1 53 ? -20.952 28.776 -14.649 1.00 42.42 53 SER A C 17
ATOM 22436 O O . SER A 1 53 ? -20.473 29.586 -15.442 1.00 11.42 53 SER A O 17
ATOM 22444 N N . GLU A 1 54 ? -21.612 29.140 -13.553 1.00 73.10 54 GLU A N 17
ATOM 22445 C CA . GLU A 1 54 ? -21.815 30.544 -13.214 1.00 31.22 54 GLU A CA 17
ATOM 22446 C C . GLU A 1 54 ? -20.529 31.166 -12.679 1.00 64.43 54 GLU A C 17
ATOM 22447 O O . GLU A 1 54 ? -20.245 32.338 -12.926 1.00 65.21 54 GLU A O 17
ATOM 22459 N N . ILE A 1 55 ? -19.755 30.372 -11.945 1.00 53.33 55 ILE A N 17
ATOM 22460 C CA . ILE A 1 55 ? -18.500 30.844 -11.375 1.00 72.45 55 ILE A CA 17
ATOM 22461 C C . ILE A 1 55 ? -17.421 30.966 -12.448 1.00 43.23 55 ILE A C 17
ATOM 22462 O O . ILE A 1 55 ? -16.752 31.995 -12.556 1.00 23.21 55 ILE A O 17
ATOM 22478 N N . VAL A 1 56 ? -17.259 29.911 -13.239 1.00 60.31 56 VAL A N 17
ATOM 22479 C CA . VAL A 1 56 ? -16.264 29.901 -14.305 1.00 33.12 56 VAL A CA 17
ATOM 22480 C C . VAL A 1 56 ? -16.441 31.098 -15.233 1.00 34.43 56 VAL A C 17
ATOM 22481 O O . VAL A 1 56 ? -15.465 31.708 -15.671 1.00 12.35 56 VAL A O 17
ATOM 22494 N N . LYS A 1 57 ? -17.693 31.428 -15.531 1.00 52.42 57 LYS A N 17
ATOM 22495 C CA . LYS A 1 57 ? -18.000 32.554 -16.405 1.00 73.33 57 LYS A CA 17
ATOM 22496 C C . LYS A 1 57 ? -17.765 33.880 -15.689 1.00 73.14 57 LYS A C 17
ATOM 22497 O O . LYS A 1 57 ? -17.469 34.894 -16.322 1.00 63.22 57 LYS A O 17
ATOM 22516 N N . ASP A 1 58 ? -17.898 33.865 -14.368 1.00 33.25 58 ASP A N 17
ATOM 22517 C CA . ASP A 1 58 ? -17.698 35.066 -13.566 1.00 63.53 58 ASP A CA 17
ATOM 22518 C C . ASP A 1 58 ? -16.211 35.364 -13.395 1.00 1.05 58 ASP A C 17
ATOM 22519 O O . ASP A 1 58 ? -15.805 36.523 -13.316 1.00 54.12 58 ASP A O 17
ATOM 22528 N N . TYR A 1 59 ? -15.405 34.310 -13.338 1.00 41.43 59 TYR A N 17
ATOM 22529 C CA . TYR A 1 59 ? -13.964 34.458 -13.173 1.00 0.10 59 TYR A CA 17
ATOM 22530 C C . TYR A 1 59 ? -13.273 34.605 -14.525 1.00 44.11 59 TYR A C 17
ATOM 22531 O O . TYR A 1 59 ? -12.202 35.204 -14.625 1.00 74.54 59 TYR A O 17
ATOM 22549 N N . ASP A 1 60 ? -13.895 34.055 -15.562 1.00 61.52 60 ASP A N 17
ATOM 22550 C CA . ASP A 1 60 ? -13.342 34.124 -16.910 1.00 62.23 60 ASP A CA 17
ATOM 22551 C C . ASP A 1 60 ? -13.984 35.259 -17.702 1.00 63.32 60 ASP A C 17
ATOM 22552 O O . ASP A 1 60 ? -14.659 35.026 -18.705 1.00 62.32 60 ASP A O 17
ATOM 22561 N N . LYS A 1 61 ? -13.769 36.488 -17.245 1.00 72.03 61 LYS A N 17
ATOM 22562 C CA . LYS A 1 61 ? -14.326 37.660 -17.910 1.00 51.14 61 LYS A CA 17
ATOM 22563 C C . LYS A 1 61 ? -13.226 38.486 -18.568 1.00 2.31 61 LYS A C 17
ATOM 22564 O O . LYS A 1 61 ? -13.500 39.353 -19.399 1.00 3.11 61 LYS A O 17
ATOM 22583 N N . ASP A 1 62 ? -11.981 38.212 -18.192 1.00 35.52 62 ASP A N 17
ATOM 22584 C CA . ASP A 1 62 ? -10.839 38.928 -18.749 1.00 44.10 62 ASP A CA 17
ATOM 22585 C C . ASP A 1 62 ? -10.486 38.396 -20.134 1.00 74.21 62 ASP A C 17
ATOM 22586 O O . ASP A 1 62 ? -9.730 39.022 -20.875 1.00 31.33 62 ASP A O 17
ATOM 22595 N N . ASN A 1 63 ? -11.039 37.237 -20.476 1.00 13.14 63 ASN A N 17
ATOM 22596 C CA . ASN A 1 63 ? -10.782 36.619 -21.772 1.00 54.54 63 ASN A CA 17
ATOM 22597 C C . ASN A 1 63 ? -12.089 36.292 -22.488 1.00 32.30 63 ASN A C 17
ATOM 22598 O O . ASN A 1 63 ? -12.442 36.929 -23.480 1.00 30.34 63 ASN A O 17
ATOM 22609 N N . SER A 1 64 ? -12.803 35.294 -21.977 1.00 44.01 64 SER A N 17
ATOM 22610 C CA . SER A 1 64 ? -14.068 34.879 -22.568 1.00 35.24 64 SER A CA 17
ATOM 22611 C C . SER A 1 64 ? -14.685 33.728 -21.779 1.00 13.24 64 SER A C 17
ATOM 22612 O O . SER A 1 64 ? -14.232 33.397 -20.685 1.00 60.02 64 SER A O 17
ATOM 22620 N N . GLY A 1 65 ? -15.726 33.122 -22.343 1.00 31.43 65 GLY A N 17
ATOM 22621 C CA . GLY A 1 65 ? -16.390 32.015 -21.680 1.00 44.44 65 GLY A CA 17
ATOM 22622 C C . GLY A 1 65 ? -15.990 30.670 -22.253 1.00 72.14 65 GLY A C 17
ATOM 22623 O O . GLY A 1 65 ? -16.781 29.728 -22.257 1.00 30.14 65 GLY A O 17
ATOM 22627 N N . LYS A 1 66 ? -14.756 30.580 -22.741 1.00 14.32 66 LYS A N 17
ATOM 22628 C CA . LYS A 1 66 ? -14.251 29.342 -23.322 1.00 2.03 66 LYS A CA 17
ATOM 22629 C C . LYS A 1 66 ? -13.023 28.848 -22.565 1.00 64.43 66 LYS A C 17
ATOM 22630 O O . LYS A 1 66 ? -12.431 29.584 -21.774 1.00 51.41 66 LYS A O 17
ATOM 22649 N N . PHE A 1 67 ? -12.642 27.600 -22.812 1.00 33.11 67 PHE A N 17
ATOM 22650 C CA . PHE A 1 67 ? -11.483 27.008 -22.155 1.00 62.51 67 PHE A CA 17
ATOM 22651 C C . PHE A 1 67 ? -10.550 26.362 -23.175 1.00 5.33 67 PHE A C 17
ATOM 22652 O O . PHE A 1 67 ? -10.985 25.590 -24.028 1.00 23.35 67 PHE A O 17
ATOM 22669 N N . ASP A 1 68 ? -9.265 26.686 -23.079 1.00 24.42 68 ASP A N 17
ATOM 22670 C CA . ASP A 1 68 ? -8.269 26.137 -23.992 1.00 20.10 68 ASP A CA 17
ATOM 22671 C C . ASP A 1 68 ? -7.246 25.293 -23.238 1.00 2.11 68 ASP A C 17
ATOM 22672 O O . ASP A 1 68 ? -6.793 25.671 -22.157 1.00 23.34 68 ASP A O 17
ATOM 22681 N N . GLN A 1 69 ? -6.888 24.150 -23.813 1.00 73.34 69 GLN A N 17
ATOM 22682 C CA . GLN A 1 69 ? -5.920 23.253 -23.194 1.00 73.32 69 GLN A CA 17
ATOM 22683 C C . GLN A 1 69 ? -4.679 24.017 -22.745 1.00 72.30 69 GLN A C 17
ATOM 22684 O O . GLN A 1 69 ? -4.116 23.738 -21.687 1.00 1.02 69 GLN A O 17
ATOM 22698 N N . GLU A 1 70 ? -4.258 24.982 -23.557 1.00 3.42 70 GLU A N 17
ATOM 22699 C CA . GLU A 1 70 ? -3.082 25.785 -23.242 1.00 13.13 70 GLU A CA 17
ATOM 22700 C C . GLU A 1 70 ? -3.218 26.432 -21.867 1.00 40.20 70 GLU A C 17
ATOM 22701 O O . GLU A 1 70 ? -2.243 26.547 -21.123 1.00 23.33 70 GLU A O 17
ATOM 22713 N N . THR A 1 71 ? -4.433 26.855 -21.535 1.00 53.13 71 THR A N 17
ATOM 22714 C CA . THR A 1 71 ? -4.697 27.493 -20.252 1.00 13.33 71 THR A CA 17
ATOM 22715 C C . THR A 1 71 ? -4.422 26.536 -19.097 1.00 50.21 71 THR A C 17
ATOM 22716 O O . THR A 1 71 ? -3.797 26.910 -18.104 1.00 13.35 71 THR A O 17
ATOM 22727 N N . PHE A 1 72 ? -4.893 25.302 -19.233 1.00 22.41 72 PHE A N 17
ATOM 22728 C CA . PHE A 1 72 ? -4.698 24.291 -18.200 1.00 42.20 72 PHE A CA 17
ATOM 22729 C C . PHE A 1 72 ? -3.215 23.986 -18.010 1.00 41.22 72 PHE A C 17
ATOM 22730 O O . PHE A 1 72 ? -2.731 23.877 -16.883 1.00 4.40 72 PHE A O 17
ATOM 22747 N N . LEU A 1 73 ? -2.498 23.849 -19.120 1.00 15.25 73 LEU A N 17
ATOM 22748 C CA . LEU A 1 73 ? -1.070 23.555 -19.079 1.00 13.55 73 LEU A CA 17
ATOM 22749 C C . LEU A 1 73 ? -0.296 24.707 -18.445 1.00 14.01 73 LEU A C 17
ATOM 22750 O O . LEU A 1 73 ? 0.694 24.493 -17.747 1.00 64.14 73 LEU A O 17
ATOM 22766 N N . THR A 1 74 ? -0.758 25.929 -18.692 1.00 63.15 74 THR A N 17
ATOM 22767 C CA . THR A 1 74 ? -0.110 27.115 -18.145 1.00 70.13 74 THR A CA 17
ATOM 22768 C C . THR A 1 74 ? -0.344 27.226 -16.643 1.00 73.13 74 THR A C 17
ATOM 22769 O O . THR A 1 74 ? 0.553 27.610 -15.893 1.00 63.12 74 THR A O 17
ATOM 22780 N N . ILE A 1 75 ? -1.554 26.887 -16.211 1.00 30.41 75 ILE A N 17
ATOM 22781 C CA . ILE A 1 75 ? -1.905 26.948 -14.798 1.00 25.14 75 ILE A CA 17
ATOM 22782 C C . ILE A 1 75 ? -1.135 25.904 -13.996 1.00 44.23 75 ILE A C 17
ATOM 22783 O O . ILE A 1 75 ? -0.553 26.212 -12.955 1.00 24.45 75 ILE A O 17
ATOM 22799 N N . MET A 1 76 ? -1.135 24.669 -14.487 1.00 51.24 76 MET A N 17
ATOM 22800 C CA . MET A 1 76 ? -0.434 23.580 -13.817 1.00 35.42 76 MET A CA 17
ATOM 22801 C C . MET A 1 76 ? 1.077 23.788 -13.876 1.00 13.33 76 MET A C 17
ATOM 22802 O O . MET A 1 76 ? 1.812 23.327 -13.002 1.00 14.44 76 MET A O 17
ATOM 22816 N N . LEU A 1 77 ? 1.533 24.483 -14.912 1.00 50.43 77 LEU A N 17
ATOM 22817 C CA . LEU A 1 77 ? 2.956 24.752 -15.085 1.00 53.44 77 LEU A CA 17
ATOM 22818 C C . LEU A 1 77 ? 3.412 25.884 -14.170 1.00 25.11 77 LEU A C 17
ATOM 22819 O O . LEU A 1 77 ? 4.520 25.853 -13.633 1.00 15.14 77 LEU A O 17
ATOM 22835 N N . GLU A 1 78 ? 2.550 26.880 -13.994 1.00 40.11 78 GLU A N 17
ATOM 22836 C CA . GLU A 1 78 ? 2.864 28.021 -13.142 1.00 62.24 78 GLU A CA 17
ATOM 22837 C C . GLU A 1 78 ? 2.797 27.634 -11.668 1.00 63.50 78 GLU A C 17
ATOM 22838 O O . GLU A 1 78 ? 3.496 28.206 -10.831 1.00 52.22 78 GLU A O 17
ATOM 22850 N N . TYR A 1 79 ? 1.951 26.658 -11.356 1.00 61.42 79 TYR A N 17
ATOM 22851 C CA . TYR A 1 79 ? 1.790 26.195 -9.984 1.00 22.13 79 TYR A CA 17
ATOM 22852 C C . TYR A 1 79 ? 2.791 25.089 -9.660 1.00 15.30 79 TYR A C 17
ATOM 22853 O O . TYR A 1 79 ? 3.227 24.945 -8.519 1.00 51.32 79 TYR A O 17
ATOM 22871 N N . GLY A 1 80 ? 3.150 24.309 -10.676 1.00 40.32 80 GLY A N 17
ATOM 22872 C CA . GLY A 1 80 ? 4.096 23.226 -10.480 1.00 52.13 80 GLY A CA 17
ATOM 22873 C C . GLY A 1 80 ? 3.412 21.890 -10.275 1.00 34.41 80 GLY A C 17
ATOM 22874 O O . GLY A 1 80 ? 4.022 20.838 -10.470 1.00 13.02 80 GLY A O 17
ATOM 22878 N N . GLN A 1 81 ? 2.145 21.929 -9.879 1.00 15.03 81 GLN A N 17
ATOM 22879 C CA . GLN A 1 81 ? 1.379 20.710 -9.645 1.00 14.20 81 GLN A CA 17
ATOM 22880 C C . GLN A 1 81 ? -0.034 20.839 -10.205 1.00 31.54 81 GLN A C 17
ATOM 22881 O O . GLN A 1 81 ? -0.352 20.264 -11.246 1.00 52.41 81 GLN A O 17
ATOM 22895 N N . GLU A 1 82 ? -0.876 21.595 -9.508 1.00 74.34 82 GLU A N 17
ATOM 22896 C CA . GLU A 1 82 ? -2.254 21.797 -9.937 1.00 54.53 82 GLU A CA 17
ATOM 22897 C C . GLU A 1 82 ? -2.992 22.729 -8.979 1.00 60.31 82 GLU A C 17
ATOM 22898 O O . GLU A 1 82 ? -2.403 23.260 -8.037 1.00 12.53 82 GLU A O 17
ATOM 22910 N N . VAL A 1 83 ? -4.282 22.924 -9.229 1.00 1.05 83 VAL A N 17
ATOM 22911 C CA . VAL A 1 83 ? -5.100 23.790 -8.389 1.00 14.20 83 VAL A CA 17
ATOM 22912 C C . VAL A 1 83 ? -6.208 23.001 -7.699 1.00 74.10 83 VAL A C 17
ATOM 22913 O O . VAL A 1 83 ? -6.690 23.389 -6.635 1.00 62.43 83 VAL A O 17
ATOM 22926 N N . ASP A 1 84 ? -6.606 21.892 -8.312 1.00 1.42 84 ASP A N 17
ATOM 22927 C CA . ASP A 1 84 ? -7.656 21.046 -7.756 1.00 72.15 84 ASP A CA 17
ATOM 22928 C C . ASP A 1 84 ? -8.975 21.806 -7.667 1.00 0.42 84 ASP A C 17
ATOM 22929 O O . ASP A 1 84 ? -9.010 23.029 -7.806 1.00 1.31 84 ASP A O 17
ATOM 22938 N N . SER A 1 85 ? -10.060 21.074 -7.435 1.00 3.23 85 SER A N 17
ATOM 22939 C CA . SER A 1 85 ? -11.383 21.678 -7.331 1.00 53.21 85 SER A CA 17
ATOM 22940 C C . SER A 1 85 ? -12.384 20.696 -6.730 1.00 31.42 85 SER A C 17
ATOM 22941 O O . SER A 1 85 ? -12.752 20.846 -5.566 1.00 35.33 85 SER A O 17
ATOM 22951 N N . MET A 1 1 ? 4.036 -2.935 -12.046 1.00 33.34 1 MET A N 18
ATOM 22952 C CA . MET A 1 1 ? 2.627 -2.631 -11.824 1.00 35.32 1 MET A CA 18
ATOM 22953 C C . MET A 1 1 ? 2.375 -2.257 -10.366 1.00 51.42 1 MET A C 18
ATOM 22954 O O . MET A 1 1 ? 1.563 -2.883 -9.687 1.00 34.44 1 MET A O 18
ATOM 22968 N N . SER A 1 2 ? 3.077 -1.231 -9.894 1.00 21.34 2 SER A N 18
ATOM 22969 C CA . SER A 1 2 ? 2.931 -0.776 -8.516 1.00 63.30 2 SER A CA 18
ATOM 22970 C C . SER A 1 2 ? 3.038 0.744 -8.432 1.00 60.10 2 SER A C 18
ATOM 22971 O O . SER A 1 2 ? 2.043 1.435 -8.221 1.00 14.22 2 SER A O 18
ATOM 22979 N N . GLU A 1 3 ? 4.254 1.256 -8.599 1.00 60.43 3 GLU A N 18
ATOM 22980 C CA . GLU A 1 3 ? 4.492 2.693 -8.542 1.00 52.31 3 GLU A CA 18
ATOM 22981 C C . GLU A 1 3 ? 4.188 3.349 -9.886 1.00 61.32 3 GLU A C 18
ATOM 22982 O O . GLU A 1 3 ? 4.694 2.922 -10.923 1.00 52.41 3 GLU A O 18
ATOM 22994 N N . GLN A 1 4 ? 3.360 4.387 -9.857 1.00 51.50 4 GLN A N 18
ATOM 22995 C CA . GLN A 1 4 ? 2.987 5.102 -11.073 1.00 65.23 4 GLN A CA 18
ATOM 22996 C C . GLN A 1 4 ? 2.715 6.572 -10.778 1.00 53.22 4 GLN A C 18
ATOM 22997 O O . GLN A 1 4 ? 2.229 6.922 -9.702 1.00 62.44 4 GLN A O 18
ATOM 23011 N N . LYS A 1 5 ? 3.031 7.432 -11.741 1.00 71.01 5 LYS A N 18
ATOM 23012 C CA . LYS A 1 5 ? 2.819 8.866 -11.587 1.00 32.04 5 LYS A CA 18
ATOM 23013 C C . LYS A 1 5 ? 1.790 9.376 -12.591 1.00 4.31 5 LYS A C 18
ATOM 23014 O O . LYS A 1 5 ? 2.030 9.373 -13.799 1.00 24.55 5 LYS A O 18
ATOM 23033 N N . LYS A 1 6 ? 0.643 9.815 -12.084 1.00 32.23 6 LYS A N 18
ATOM 23034 C CA . LYS A 1 6 ? -0.423 10.331 -12.935 1.00 64.32 6 LYS A CA 18
ATOM 23035 C C . LYS A 1 6 ? -0.597 11.833 -12.739 1.00 61.31 6 LYS A C 18
ATOM 23036 O O . LYS A 1 6 ? -1.685 12.373 -12.940 1.00 62.21 6 LYS A O 18
ATOM 23055 N N . VAL A 1 7 ? 0.481 12.503 -12.346 1.00 22.21 7 VAL A N 18
ATOM 23056 C CA . VAL A 1 7 ? 0.447 13.944 -12.124 1.00 41.20 7 VAL A CA 18
ATOM 23057 C C . VAL A 1 7 ? 1.753 14.598 -12.561 1.00 65.03 7 VAL A C 18
ATOM 23058 O O . VAL A 1 7 ? 2.839 14.091 -12.278 1.00 23.14 7 VAL A O 18
ATOM 23071 N N . LEU A 1 8 ? 1.640 15.726 -13.253 1.00 4.40 8 LEU A N 18
ATOM 23072 C CA . LEU A 1 8 ? 2.814 16.451 -13.730 1.00 52.23 8 LEU A CA 18
ATOM 23073 C C . LEU A 1 8 ? 3.723 15.539 -14.547 1.00 33.31 8 LEU A C 18
ATOM 23074 O O . LEU A 1 8 ? 4.946 15.683 -14.526 1.00 24.12 8 LEU A O 18
ATOM 23090 N N . THR A 1 9 ? 3.118 14.600 -15.268 1.00 31.54 9 THR A N 18
ATOM 23091 C CA . THR A 1 9 ? 3.873 13.665 -16.092 1.00 32.11 9 THR A CA 18
ATOM 23092 C C . THR A 1 9 ? 3.278 13.562 -17.492 1.00 31.33 9 THR A C 18
ATOM 23093 O O . THR A 1 9 ? 2.195 14.083 -17.756 1.00 20.42 9 THR A O 18
ATOM 23104 N N . ALA A 1 10 ? 3.992 12.884 -18.385 1.00 41.41 10 ALA A N 18
ATOM 23105 C CA . ALA A 1 10 ? 3.534 12.711 -19.757 1.00 75.11 10 ALA A CA 18
ATOM 23106 C C . ALA A 1 10 ? 2.109 12.166 -19.794 1.00 53.41 10 ALA A C 18
ATOM 23107 O O . ALA A 1 10 ? 1.311 12.551 -20.649 1.00 30.21 10 ALA A O 18
ATOM 23114 N N . GLU A 1 11 ? 1.798 11.270 -18.864 1.00 32.25 11 GLU A N 18
ATOM 23115 C CA . GLU A 1 11 ? 0.470 10.673 -18.793 1.00 21.51 11 GLU A CA 18
ATOM 23116 C C . GLU A 1 11 ? -0.599 11.743 -18.592 1.00 4.23 11 GLU A C 18
ATOM 23117 O O . GLU A 1 11 ? -1.652 11.710 -19.227 1.00 44.13 11 GLU A O 18
ATOM 23129 N N . GLU A 1 12 ? -0.318 12.692 -17.703 1.00 61.23 12 GLU A N 18
ATOM 23130 C CA . GLU A 1 12 ? -1.255 13.772 -17.418 1.00 31.21 12 GLU A CA 18
ATOM 23131 C C . GLU A 1 12 ? -1.458 14.656 -18.645 1.00 25.21 12 GLU A C 18
ATOM 23132 O O . GLU A 1 12 ? -2.576 15.069 -18.947 1.00 12.31 12 GLU A O 18
ATOM 23144 N N . GLN A 1 13 ? -0.366 14.939 -19.349 1.00 2.44 13 GLN A N 18
ATOM 23145 C CA . GLN A 1 13 ? -0.423 15.775 -20.542 1.00 43.02 13 GLN A CA 18
ATOM 23146 C C . GLN A 1 13 ? -1.308 15.140 -21.609 1.00 71.14 13 GLN A C 18
ATOM 23147 O O . GLN A 1 13 ? -2.224 15.778 -22.128 1.00 65.24 13 GLN A O 18
ATOM 23161 N N . GLN A 1 14 ? -1.028 13.881 -21.931 1.00 43.12 14 GLN A N 18
ATOM 23162 C CA . GLN A 1 14 ? -1.798 13.162 -22.938 1.00 32.22 14 GLN A CA 18
ATOM 23163 C C . GLN A 1 14 ? -3.248 12.991 -22.495 1.00 21.54 14 GLN A C 18
ATOM 23164 O O . GLN A 1 14 ? -4.166 13.035 -23.313 1.00 43.20 14 GLN A O 18
ATOM 23178 N N . GLU A 1 15 ? -3.445 12.795 -21.195 1.00 5.44 15 GLU A N 18
ATOM 23179 C CA . GLU A 1 15 ? -4.783 12.617 -20.644 1.00 25.12 15 GLU A CA 18
ATOM 23180 C C . GLU A 1 15 ? -5.602 13.897 -20.779 1.00 15.03 15 GLU A C 18
ATOM 23181 O O . GLU A 1 15 ? -6.803 13.854 -21.049 1.00 22.41 15 GLU A O 18
ATOM 23193 N N . TYR A 1 16 ? -4.945 15.036 -20.589 1.00 23.33 16 TYR A N 18
ATOM 23194 C CA . TYR A 1 16 ? -5.612 16.328 -20.685 1.00 42.51 16 TYR A CA 18
ATOM 23195 C C . TYR A 1 16 ? -5.902 16.683 -22.140 1.00 53.25 16 TYR A C 18
ATOM 23196 O O . TYR A 1 16 ? -6.959 17.229 -22.461 1.00 31.52 16 TYR A O 18
ATOM 23214 N N . LYS A 1 17 ? -4.957 16.370 -23.019 1.00 64.14 17 LYS A N 18
ATOM 23215 C CA . LYS A 1 17 ? -5.110 16.653 -24.442 1.00 20.44 17 LYS A CA 18
ATOM 23216 C C . LYS A 1 17 ? -6.215 15.796 -25.051 1.00 32.23 17 LYS A C 18
ATOM 23217 O O . LYS A 1 17 ? -6.998 16.271 -25.872 1.00 52.33 17 LYS A O 18
ATOM 23236 N N . GLU A 1 18 ? -6.273 14.532 -24.642 1.00 14.35 18 GLU A N 18
ATOM 23237 C CA . GLU A 1 18 ? -7.285 13.613 -25.148 1.00 32.55 18 GLU A CA 18
ATOM 23238 C C . GLU A 1 18 ? -8.658 13.940 -24.568 1.00 4.11 18 GLU A C 18
ATOM 23239 O O . GLU A 1 18 ? -9.681 13.755 -25.225 1.00 43.31 18 GLU A O 18
ATOM 23251 N N . ALA A 1 19 ? -8.670 14.426 -23.331 1.00 14.04 19 ALA A N 18
ATOM 23252 C CA . ALA A 1 19 ? -9.916 14.781 -22.662 1.00 64.50 19 ALA A CA 18
ATOM 23253 C C . ALA A 1 19 ? -10.573 15.986 -23.328 1.00 30.21 19 ALA A C 18
ATOM 23254 O O . ALA A 1 19 ? -11.796 16.049 -23.451 1.00 70.00 19 ALA A O 18
ATOM 23261 N N . PHE A 1 20 ? -9.752 16.939 -23.754 1.00 50.34 20 PHE A N 18
ATOM 23262 C CA . PHE A 1 20 ? -10.254 18.144 -24.406 1.00 21.22 20 PHE A CA 18
ATOM 23263 C C . PHE A 1 20 ? -10.722 17.839 -25.826 1.00 2.33 20 PHE A C 18
ATOM 23264 O O . PHE A 1 20 ? -11.743 18.356 -26.277 1.00 52.12 20 PHE A O 18
ATOM 23281 N N . GLN A 1 21 ? -9.966 16.997 -26.523 1.00 52.44 21 GLN A N 18
ATOM 23282 C CA . GLN A 1 21 ? -10.304 16.625 -27.893 1.00 64.11 21 GLN A CA 18
ATOM 23283 C C . GLN A 1 21 ? -11.641 15.895 -27.945 1.00 51.22 21 GLN A C 18
ATOM 23284 O O . GLN A 1 21 ? -12.491 16.194 -28.785 1.00 32.41 21 GLN A O 18
ATOM 23298 N N . LEU A 1 22 ? -11.823 14.936 -27.042 1.00 42.54 22 LEU A N 18
ATOM 23299 C CA . LEU A 1 22 ? -13.058 14.163 -26.986 1.00 24.51 22 LEU A CA 18
ATOM 23300 C C . LEU A 1 22 ? -14.241 15.052 -26.615 1.00 23.25 22 LEU A C 18
ATOM 23301 O O . LEU A 1 22 ? -15.365 14.824 -27.059 1.00 33.31 22 LEU A O 18
ATOM 23317 N N . PHE A 1 23 ? -13.978 16.067 -25.799 1.00 11.45 23 PHE A N 18
ATOM 23318 C CA . PHE A 1 23 ? -15.020 16.993 -25.368 1.00 63.44 23 PHE A CA 18
ATOM 23319 C C . PHE A 1 23 ? -15.070 18.217 -26.278 1.00 21.42 23 PHE A C 18
ATOM 23320 O O . PHE A 1 23 ? -15.642 19.246 -25.920 1.00 63.21 23 PHE A O 18
ATOM 23337 N N . ASP A 1 24 ? -14.466 18.096 -27.456 1.00 32.35 24 ASP A N 18
ATOM 23338 C CA . ASP A 1 24 ? -14.442 19.192 -28.418 1.00 3.44 24 ASP A CA 18
ATOM 23339 C C . ASP A 1 24 ? -15.069 18.767 -29.741 1.00 41.12 24 ASP A C 18
ATOM 23340 O O . ASP A 1 24 ? -14.420 18.798 -30.787 1.00 31.22 24 ASP A O 18
ATOM 23349 N N . LYS A 1 25 ? -16.336 18.369 -29.689 1.00 33.21 25 LYS A N 18
ATOM 23350 C CA . LYS A 1 25 ? -17.052 17.938 -30.883 1.00 33.30 25 LYS A CA 18
ATOM 23351 C C . LYS A 1 25 ? -17.061 19.037 -31.940 1.00 12.41 25 LYS A C 18
ATOM 23352 O O . LYS A 1 25 ? -17.031 18.760 -33.139 1.00 25.44 25 LYS A O 18
ATOM 23371 N N . ASP A 1 26 ? -17.102 20.285 -31.487 1.00 54.31 26 ASP A N 18
ATOM 23372 C CA . ASP A 1 26 ? -17.113 21.428 -32.393 1.00 63.25 26 ASP A CA 18
ATOM 23373 C C . ASP A 1 26 ? -15.743 21.624 -33.036 1.00 1.51 26 ASP A C 18
ATOM 23374 O O . ASP A 1 26 ? -15.624 22.248 -34.090 1.00 13.32 26 ASP A O 18
ATOM 23383 N N . ASN A 1 27 ? -14.710 21.087 -32.393 1.00 15.32 27 ASN A N 18
ATOM 23384 C CA . ASN A 1 27 ? -13.348 21.205 -32.900 1.00 53.21 27 ASN A CA 18
ATOM 23385 C C . ASN A 1 27 ? -12.903 22.664 -32.929 1.00 62.22 27 ASN A C 18
ATOM 23386 O O . ASN A 1 27 ? -12.404 23.152 -33.944 1.00 13.21 27 ASN A O 18
ATOM 23397 N N . ASP A 1 28 ? -13.086 23.355 -31.809 1.00 10.32 28 ASP A N 18
ATOM 23398 C CA . ASP A 1 28 ? -12.701 24.757 -31.705 1.00 3.22 28 ASP A CA 18
ATOM 23399 C C . ASP A 1 28 ? -11.394 24.907 -30.934 1.00 24.14 28 ASP A C 18
ATOM 23400 O O . ASP A 1 28 ? -10.936 26.020 -30.678 1.00 22.44 28 ASP A O 18
ATOM 23409 N N . ASN A 1 29 ? -10.797 23.777 -30.565 1.00 73.14 29 ASN A N 18
ATOM 23410 C CA . ASN A 1 29 ? -9.543 23.782 -29.822 1.00 11.24 29 ASN A CA 18
ATOM 23411 C C . ASN A 1 29 ? -9.732 24.402 -28.440 1.00 35.11 29 ASN A C 18
ATOM 23412 O O . ASN A 1 29 ? -8.762 24.751 -27.766 1.00 74.44 29 ASN A O 18
ATOM 23423 N N . LYS A 1 30 ? -10.987 24.536 -28.024 1.00 71.15 30 LYS A N 18
ATOM 23424 C CA . LYS A 1 30 ? -11.305 25.112 -26.723 1.00 32.21 30 LYS A CA 18
ATOM 23425 C C . LYS A 1 30 ? -12.577 24.495 -26.151 1.00 54.22 30 LYS A C 18
ATOM 23426 O O . LYS A 1 30 ? -13.284 23.756 -26.838 1.00 3.23 30 LYS A O 18
ATOM 23445 N N . LEU A 1 31 ? -12.864 24.803 -24.892 1.00 2.34 31 LEU A N 18
ATOM 23446 C CA . LEU A 1 31 ? -14.052 24.280 -24.227 1.00 30.20 31 LEU A CA 18
ATOM 23447 C C . LEU A 1 31 ? -14.910 25.412 -23.672 1.00 21.14 31 LEU A C 18
ATOM 23448 O O . LEU A 1 31 ? -14.397 26.353 -23.063 1.00 75.32 31 LEU A O 18
ATOM 23464 N N . THR A 1 32 ? -16.219 25.316 -23.884 1.00 41.10 32 THR A N 18
ATOM 23465 C CA . THR A 1 32 ? -17.147 26.332 -23.404 1.00 24.43 32 THR A CA 18
ATOM 23466 C C . THR A 1 32 ? -17.542 26.075 -21.954 1.00 62.12 32 THR A C 18
ATOM 23467 O O . THR A 1 32 ? -17.173 25.056 -21.372 1.00 52.05 32 THR A O 18
ATOM 23478 N N . ALA A 1 33 ? -18.293 27.007 -21.377 1.00 24.24 33 ALA A N 18
ATOM 23479 C CA . ALA A 1 33 ? -18.740 26.880 -19.995 1.00 61.33 33 ALA A CA 18
ATOM 23480 C C . ALA A 1 33 ? -19.368 25.513 -19.745 1.00 63.42 33 ALA A C 18
ATOM 23481 O O . ALA A 1 33 ? -19.280 24.972 -18.643 1.00 24.02 33 ALA A O 18
ATOM 23488 N N . GLU A 1 34 ? -20.002 24.960 -20.775 1.00 11.13 34 GLU A N 18
ATOM 23489 C CA . GLU A 1 34 ? -20.645 23.656 -20.664 1.00 15.24 34 GLU A CA 18
ATOM 23490 C C . GLU A 1 34 ? -19.608 22.540 -20.604 1.00 43.34 34 GLU A C 18
ATOM 23491 O O . GLU A 1 34 ? -19.675 21.662 -19.744 1.00 43.40 34 GLU A O 18
ATOM 23503 N N . GLU A 1 35 ? -18.649 22.582 -21.524 1.00 72.42 35 GLU A N 18
ATOM 23504 C CA . GLU A 1 35 ? -17.597 21.573 -21.577 1.00 71.40 35 GLU A CA 18
ATOM 23505 C C . GLU A 1 35 ? -16.685 21.673 -20.359 1.00 10.44 35 GLU A C 18
ATOM 23506 O O . GLU A 1 35 ? -16.168 20.668 -19.870 1.00 43.32 35 GLU A O 18
ATOM 23518 N N . LEU A 1 36 ? -16.490 22.894 -19.872 1.00 10.21 36 LEU A N 18
ATOM 23519 C CA . LEU A 1 36 ? -15.639 23.129 -18.710 1.00 52.33 36 LEU A CA 18
ATOM 23520 C C . LEU A 1 36 ? -16.324 22.659 -17.431 1.00 1.41 36 LEU A C 18
ATOM 23521 O O . LEU A 1 36 ? -15.668 22.201 -16.496 1.00 71.44 36 LEU A O 18
ATOM 23537 N N . GLY A 1 37 ? -17.648 22.775 -17.396 1.00 70.03 37 GLY A N 18
ATOM 23538 C CA . GLY A 1 37 ? -18.399 22.355 -16.229 1.00 13.45 37 GLY A CA 18
ATOM 23539 C C . GLY A 1 37 ? -18.426 20.849 -16.066 1.00 23.01 37 GLY A C 18
ATOM 23540 O O . GLY A 1 37 ? -18.404 20.336 -14.946 1.00 3.24 37 GLY A O 18
ATOM 23544 N N . THR A 1 38 ? -18.476 20.135 -17.186 1.00 3.53 38 THR A N 18
ATOM 23545 C CA . THR A 1 38 ? -18.508 18.678 -17.163 1.00 4.24 38 THR A CA 18
ATOM 23546 C C . THR A 1 38 ? -17.125 18.102 -16.882 1.00 32.41 38 THR A C 18
ATOM 23547 O O . THR A 1 38 ? -16.989 17.117 -16.156 1.00 24.44 38 THR A O 18
ATOM 23558 N N . VAL A 1 39 ? -16.101 18.721 -17.460 1.00 52.21 39 VAL A N 18
ATOM 23559 C CA . VAL A 1 39 ? -14.728 18.271 -17.269 1.00 74.32 39 VAL A CA 18
ATOM 23560 C C . VAL A 1 39 ? -14.216 18.639 -15.882 1.00 12.34 39 VAL A C 18
ATOM 23561 O O . VAL A 1 39 ? -13.424 17.910 -15.287 1.00 23.32 39 VAL A O 18
ATOM 23574 N N . MET A 1 40 ? -14.675 19.778 -15.371 1.00 44.21 40 MET A N 18
ATOM 23575 C CA . MET A 1 40 ? -14.264 20.244 -14.052 1.00 64.41 40 MET A CA 18
ATOM 23576 C C . MET A 1 40 ? -14.879 19.380 -12.955 1.00 14.41 40 MET A C 18
ATOM 23577 O O . MET A 1 40 ? -14.228 19.070 -11.957 1.00 72.22 40 MET A O 18
ATOM 23591 N N . ARG A 1 41 ? -16.138 18.997 -13.146 1.00 52.13 41 ARG A N 18
ATOM 23592 C CA . ARG A 1 41 ? -16.842 18.172 -12.172 1.00 24.22 41 ARG A CA 18
ATOM 23593 C C . ARG A 1 41 ? -16.056 16.900 -11.868 1.00 5.34 41 ARG A C 18
ATOM 23594 O O . ARG A 1 41 ? -16.081 16.395 -10.746 1.00 30.32 41 ARG A O 18
ATOM 23615 N N . ALA A 1 42 ? -15.357 16.387 -12.875 1.00 44.04 42 ALA A N 18
ATOM 23616 C CA . ALA A 1 42 ? -14.562 15.176 -12.717 1.00 33.20 42 ALA A CA 18
ATOM 23617 C C . ALA A 1 42 ? -13.548 15.330 -11.588 1.00 64.23 42 ALA A C 18
ATOM 23618 O O . ALA A 1 42 ? -13.107 14.343 -10.997 1.00 60.45 42 ALA A O 18
ATOM 23625 N N . LEU A 1 43 ? -13.180 16.572 -11.295 1.00 23.30 43 LEU A N 18
ATOM 23626 C CA . LEU A 1 43 ? -12.215 16.855 -10.238 1.00 70.11 43 LEU A CA 18
ATOM 23627 C C . LEU A 1 43 ? -12.896 17.513 -9.042 1.00 73.12 43 LEU A C 18
ATOM 23628 O O . LEU A 1 43 ? -12.462 17.352 -7.902 1.00 41.32 43 LEU A O 18
ATOM 23644 N N . GLY A 1 44 ? -13.966 18.253 -9.310 1.00 55.15 44 GLY A N 18
ATOM 23645 C CA . GLY A 1 44 ? -14.691 18.923 -8.247 1.00 13.11 44 GLY A CA 18
ATOM 23646 C C . GLY A 1 44 ? -16.111 19.276 -8.644 1.00 53.33 44 GLY A C 18
ATOM 23647 O O . GLY A 1 44 ? -16.361 20.354 -9.183 1.00 13.42 44 GLY A O 18
ATOM 23651 N N . ALA A 1 45 ? -17.042 18.365 -8.382 1.00 11.33 45 ALA A N 18
ATOM 23652 C CA . ALA A 1 45 ? -18.443 18.586 -8.716 1.00 13.41 45 ALA A CA 18
ATOM 23653 C C . ALA A 1 45 ? -19.267 18.879 -7.466 1.00 1.11 45 ALA A C 18
ATOM 23654 O O . ALA A 1 45 ? -20.417 18.456 -7.356 1.00 4.25 45 ALA A O 18
ATOM 23661 N N . ASN A 1 46 ? -18.669 19.604 -6.526 1.00 65.34 46 ASN A N 18
ATOM 23662 C CA . ASN A 1 46 ? -19.347 19.951 -5.283 1.00 11.54 46 ASN A CA 18
ATOM 23663 C C . ASN A 1 46 ? -20.475 20.948 -5.539 1.00 23.44 46 ASN A C 18
ATOM 23664 O O . ASN A 1 46 ? -21.645 20.680 -5.266 1.00 14.33 46 ASN A O 18
ATOM 23675 N N . PRO A 1 47 ? -20.116 22.123 -6.075 1.00 21.54 47 PRO A N 18
ATOM 23676 C CA . PRO A 1 47 ? -21.083 23.182 -6.381 1.00 4.25 47 PRO A CA 18
ATOM 23677 C C . PRO A 1 47 ? -21.993 22.816 -7.547 1.00 60.21 47 PRO A C 18
ATOM 23678 O O . PRO A 1 47 ? -21.988 21.679 -8.021 1.00 11.32 47 PRO A O 18
ATOM 23689 N N . THR A 1 48 ? -22.776 23.787 -8.008 1.00 21.35 48 THR A N 18
ATOM 23690 C CA . THR A 1 48 ? -23.694 23.567 -9.119 1.00 22.23 48 THR A CA 18
ATOM 23691 C C . THR A 1 48 ? -23.109 24.090 -10.426 1.00 35.30 48 THR A C 18
ATOM 23692 O O . THR A 1 48 ? -22.256 24.978 -10.425 1.00 61.02 48 THR A O 18
ATOM 23703 N N . LYS A 1 49 ? -23.574 23.535 -11.540 1.00 22.13 49 LYS A N 18
ATOM 23704 C CA . LYS A 1 49 ? -23.099 23.946 -12.856 1.00 24.31 49 LYS A CA 18
ATOM 23705 C C . LYS A 1 49 ? -23.423 25.413 -13.116 1.00 45.54 49 LYS A C 18
ATOM 23706 O O . LYS A 1 49 ? -22.652 26.122 -13.764 1.00 71.04 49 LYS A O 18
ATOM 23725 N N . GLN A 1 50 ? -24.565 25.863 -12.608 1.00 32.34 50 GLN A N 18
ATOM 23726 C CA . GLN A 1 50 ? -24.988 27.247 -12.786 1.00 35.40 50 GLN A CA 18
ATOM 23727 C C . GLN A 1 50 ? -24.085 28.197 -12.006 1.00 65.14 50 GLN A C 18
ATOM 23728 O O . GLN A 1 50 ? -23.813 29.314 -12.448 1.00 75.44 50 GLN A O 18
ATOM 23742 N N . LYS A 1 51 ? -23.621 27.746 -10.846 1.00 50.04 51 LYS A N 18
ATOM 23743 C CA . LYS A 1 51 ? -22.747 28.555 -10.005 1.00 0.04 51 LYS A CA 18
ATOM 23744 C C . LYS A 1 51 ? -21.371 28.714 -10.644 1.00 74.12 51 LYS A C 18
ATOM 23745 O O . LYS A 1 51 ? -20.842 29.822 -10.732 1.00 11.11 51 LYS A O 18
ATOM 23764 N N . ILE A 1 52 ? -20.799 27.600 -11.090 1.00 32.12 52 ILE A N 18
ATOM 23765 C CA . ILE A 1 52 ? -19.487 27.618 -11.723 1.00 23.05 52 ILE A CA 18
ATOM 23766 C C . ILE A 1 52 ? -19.543 28.297 -13.087 1.00 21.30 52 ILE A C 18
ATOM 23767 O O . ILE A 1 52 ? -18.584 28.940 -13.512 1.00 25.22 52 ILE A O 18
ATOM 23783 N N . SER A 1 53 ? -20.675 28.150 -13.769 1.00 44.10 53 SER A N 18
ATOM 23784 C CA . SER A 1 53 ? -20.857 28.747 -15.086 1.00 11.01 53 SER A CA 18
ATOM 23785 C C . SER A 1 53 ? -20.821 30.270 -15.002 1.00 32.13 53 SER A C 18
ATOM 23786 O O . SER A 1 53 ? -20.272 30.938 -15.878 1.00 22.31 53 SER A O 18
ATOM 23794 N N . GLU A 1 54 ? -21.411 30.812 -13.940 1.00 43.14 54 GLU A N 18
ATOM 23795 C CA . GLU A 1 54 ? -21.447 32.256 -13.742 1.00 43.30 54 GLU A CA 18
ATOM 23796 C C . GLU A 1 54 ? -20.076 32.783 -13.330 1.00 3.42 54 GLU A C 18
ATOM 23797 O O . GLU A 1 54 ? -19.708 33.911 -13.661 1.00 2.34 54 GLU A O 18
ATOM 23809 N N . ILE A 1 55 ? -19.324 31.959 -12.607 1.00 12.41 55 ILE A N 18
ATOM 23810 C CA . ILE A 1 55 ? -17.994 32.343 -12.151 1.00 62.24 55 ILE A CA 18
ATOM 23811 C C . ILE A 1 55 ? -16.996 32.346 -13.305 1.00 15.35 55 ILE A C 18
ATOM 23812 O O . ILE A 1 55 ? -16.070 33.156 -13.337 1.00 40.13 55 ILE A O 18
ATOM 23828 N N . VAL A 1 56 ? -17.194 31.435 -14.253 1.00 54.44 56 VAL A N 18
ATOM 23829 C CA . VAL A 1 56 ? -16.314 31.336 -15.411 1.00 72.45 56 VAL A CA 18
ATOM 23830 C C . VAL A 1 56 ? -16.531 32.502 -16.369 1.00 34.10 56 VAL A C 18
ATOM 23831 O O . VAL A 1 56 ? -15.576 33.081 -16.887 1.00 31.12 56 VAL A O 18
ATOM 23844 N N . LYS A 1 57 ? -17.794 32.842 -16.601 1.00 11.10 57 LYS A N 18
ATOM 23845 C CA . LYS A 1 57 ? -18.139 33.941 -17.496 1.00 21.54 57 LYS A CA 18
ATOM 23846 C C . LYS A 1 57 ? -17.833 35.287 -16.846 1.00 72.12 57 LYS A C 18
ATOM 23847 O O . LYS A 1 57 ? -17.673 36.296 -17.534 1.00 33.45 57 LYS A O 18
ATOM 23866 N N . ASP A 1 58 ? -17.750 35.295 -15.521 1.00 21.41 58 ASP A N 18
ATOM 23867 C CA . ASP A 1 58 ? -17.460 36.516 -14.779 1.00 40.04 58 ASP A CA 18
ATOM 23868 C C . ASP A 1 58 ? -15.961 36.663 -14.540 1.00 55.30 58 ASP A C 18
ATOM 23869 O O . ASP A 1 58 ? -15.450 37.775 -14.405 1.00 43.10 58 ASP A O 18
ATOM 23878 N N . TYR A 1 59 ? -15.262 35.535 -14.487 1.00 20.14 59 TYR A N 18
ATOM 23879 C CA . TYR A 1 59 ? -13.822 35.538 -14.260 1.00 22.04 59 TYR A CA 18
ATOM 23880 C C . TYR A 1 59 ? -13.062 35.595 -15.582 1.00 13.21 59 TYR A C 18
ATOM 23881 O O . TYR A 1 59 ? -11.962 36.144 -15.655 1.00 51.14 59 TYR A O 18
ATOM 23899 N N . ASP A 1 60 ? -13.657 35.025 -16.623 1.00 74.34 60 ASP A N 18
ATOM 23900 C CA . ASP A 1 60 ? -13.039 35.011 -17.944 1.00 2.41 60 ASP A CA 18
ATOM 23901 C C . ASP A 1 60 ? -13.563 36.159 -18.801 1.00 12.21 60 ASP A C 18
ATOM 23902 O O . ASP A 1 60 ? -13.631 36.054 -20.025 1.00 64.05 60 ASP A O 18
ATOM 23911 N N . LYS A 1 61 ? -13.934 37.256 -18.150 1.00 12.15 61 LYS A N 18
ATOM 23912 C CA . LYS A 1 61 ? -14.453 38.425 -18.851 1.00 2.35 61 LYS A CA 18
ATOM 23913 C C . LYS A 1 61 ? -13.352 39.108 -19.657 1.00 62.32 61 LYS A C 18
ATOM 23914 O O . LYS A 1 61 ? -13.625 39.979 -20.483 1.00 4.35 61 LYS A O 18
ATOM 23933 N N . ASP A 1 62 ? -12.111 38.705 -19.413 1.00 45.51 62 ASP A N 18
ATOM 23934 C CA . ASP A 1 62 ? -10.968 39.277 -20.118 1.00 75.01 62 ASP A CA 18
ATOM 23935 C C . ASP A 1 62 ? -10.837 38.676 -21.514 1.00 63.21 62 ASP A C 18
ATOM 23936 O O . ASP A 1 62 ? -10.094 39.186 -22.352 1.00 74.43 62 ASP A O 18
ATOM 23945 N N . ASN A 1 63 ? -11.561 37.588 -21.756 1.00 13.30 63 ASN A N 18
ATOM 23946 C CA . ASN A 1 63 ? -11.524 36.916 -23.050 1.00 4.33 63 ASN A CA 18
ATOM 23947 C C . ASN A 1 63 ? -12.920 36.474 -23.474 1.00 51.53 63 ASN A C 18
ATOM 23948 O O . ASN A 1 63 ? -13.535 37.081 -24.351 1.00 42.11 63 ASN A O 18
ATOM 23959 N N . SER A 1 64 ? -13.416 35.413 -22.845 1.00 51.34 64 SER A N 18
ATOM 23960 C CA . SER A 1 64 ? -14.740 34.888 -23.160 1.00 63.13 64 SER A CA 18
ATOM 23961 C C . SER A 1 64 ? -15.065 33.678 -22.289 1.00 50.21 64 SER A C 18
ATOM 23962 O O . SER A 1 64 ? -14.357 33.384 -21.327 1.00 24.34 64 SER A O 18
ATOM 23970 N N . GLY A 1 65 ? -16.143 32.982 -22.633 1.00 62.44 65 GLY A N 18
ATOM 23971 C CA . GLY A 1 65 ? -16.545 31.812 -21.874 1.00 73.01 65 GLY A CA 18
ATOM 23972 C C . GLY A 1 65 ? -15.972 30.527 -22.439 1.00 44.41 65 GLY A C 18
ATOM 23973 O O . GLY A 1 65 ? -16.647 29.498 -22.471 1.00 72.23 65 GLY A O 18
ATOM 23977 N N . LYS A 1 66 ? -14.723 30.586 -22.889 1.00 41.32 66 LYS A N 18
ATOM 23978 C CA . LYS A 1 66 ? -14.058 29.420 -23.458 1.00 21.13 66 LYS A CA 18
ATOM 23979 C C . LYS A 1 66 ? -12.807 29.064 -22.660 1.00 52.53 66 LYS A C 18
ATOM 23980 O O . LYS A 1 66 ? -12.335 29.855 -21.844 1.00 31.24 66 LYS A O 18
ATOM 23999 N N . PHE A 1 67 ? -12.275 27.872 -22.905 1.00 13.22 67 PHE A N 18
ATOM 24000 C CA . PHE A 1 67 ? -11.078 27.412 -22.210 1.00 1.21 67 PHE A CA 18
ATOM 24001 C C . PHE A 1 67 ? -10.072 26.820 -23.193 1.00 34.32 67 PHE A C 18
ATOM 24002 O O . PHE A 1 67 ? -10.440 26.071 -24.097 1.00 64.45 67 PHE A O 18
ATOM 24019 N N . ASP A 1 68 ? -8.802 27.161 -23.008 1.00 23.11 68 ASP A N 18
ATOM 24020 C CA . ASP A 1 68 ? -7.742 26.664 -23.877 1.00 61.41 68 ASP A CA 18
ATOM 24021 C C . ASP A 1 68 ? -6.834 25.695 -23.126 1.00 21.02 68 ASP A C 18
ATOM 24022 O O . ASP A 1 68 ? -6.470 25.936 -21.975 1.00 65.12 68 ASP A O 18
ATOM 24031 N N . GLN A 1 69 ? -6.473 24.598 -23.784 1.00 2.01 69 GLN A N 18
ATOM 24032 C CA . GLN A 1 69 ? -5.609 23.592 -23.177 1.00 73.13 69 GLN A CA 18
ATOM 24033 C C . GLN A 1 69 ? -4.387 24.240 -22.537 1.00 4.22 69 GLN A C 18
ATOM 24034 O O . GLN A 1 69 ? -4.013 23.906 -21.413 1.00 21.44 69 GLN A O 18
ATOM 24048 N N . GLU A 1 70 ? -3.767 25.168 -23.259 1.00 43.23 70 GLU A N 18
ATOM 24049 C CA . GLU A 1 70 ? -2.586 25.861 -22.761 1.00 24.03 70 GLU A CA 18
ATOM 24050 C C . GLU A 1 70 ? -2.856 26.483 -21.394 1.00 71.21 70 GLU A C 18
ATOM 24051 O O . GLU A 1 70 ? -1.992 26.480 -20.515 1.00 50.44 70 GLU A O 18
ATOM 24063 N N . THR A 1 71 ? -4.060 27.017 -21.221 1.00 74.44 71 THR A N 18
ATOM 24064 C CA . THR A 1 71 ? -4.445 27.643 -19.963 1.00 55.32 71 THR A CA 18
ATOM 24065 C C . THR A 1 71 ? -4.456 26.630 -18.824 1.00 1.24 71 THR A C 18
ATOM 24066 O O . THR A 1 71 ? -3.942 26.897 -17.737 1.00 44.52 71 THR A O 18
ATOM 24077 N N . PHE A 1 72 ? -5.044 25.467 -19.079 1.00 71.31 72 PHE A N 18
ATOM 24078 C CA . PHE A 1 72 ? -5.122 24.412 -18.074 1.00 2.41 72 PHE A CA 18
ATOM 24079 C C . PHE A 1 72 ? -3.734 23.862 -17.756 1.00 71.41 72 PHE A C 18
ATOM 24080 O O . PHE A 1 72 ? -3.409 23.600 -16.597 1.00 44.25 72 PHE A O 18
ATOM 24097 N N . LEU A 1 73 ? -2.922 23.688 -18.792 1.00 44.43 73 LEU A N 18
ATOM 24098 C CA . LEU A 1 73 ? -1.569 23.168 -18.625 1.00 65.03 73 LEU A CA 18
ATOM 24099 C C . LEU A 1 73 ? -0.701 24.149 -17.843 1.00 62.40 73 LEU A C 18
ATOM 24100 O O . LEU A 1 73 ? 0.164 23.746 -17.065 1.00 4.32 73 LEU A O 18
ATOM 24116 N N . THR A 1 74 ? -0.940 25.440 -18.052 1.00 60.23 74 THR A N 18
ATOM 24117 C CA . THR A 1 74 ? -0.181 26.478 -17.367 1.00 55.22 74 THR A CA 18
ATOM 24118 C C . THR A 1 74 ? -0.566 26.558 -15.894 1.00 20.41 74 THR A C 18
ATOM 24119 O O . THR A 1 74 ? 0.290 26.748 -15.030 1.00 3.43 74 THR A O 18
ATOM 24130 N N . ILE A 1 75 ? -1.856 26.410 -15.615 1.00 1.35 75 ILE A N 18
ATOM 24131 C CA . ILE A 1 75 ? -2.352 26.464 -14.245 1.00 11.11 75 ILE A CA 18
ATOM 24132 C C . ILE A 1 75 ? -1.859 25.270 -13.436 1.00 24.05 75 ILE A C 18
ATOM 24133 O O . ILE A 1 75 ? -1.370 25.425 -12.317 1.00 43.12 75 ILE A O 18
ATOM 24149 N N . MET A 1 76 ? -1.990 24.078 -14.009 1.00 41.00 76 MET A N 18
ATOM 24150 C CA . MET A 1 76 ? -1.555 22.858 -13.341 1.00 62.31 76 MET A CA 18
ATOM 24151 C C . MET A 1 76 ? -0.035 22.817 -13.219 1.00 61.52 76 MET A C 18
ATOM 24152 O O . MET A 1 76 ? 0.508 22.208 -12.296 1.00 23.04 76 MET A O 18
ATOM 24166 N N . LEU A 1 77 ? 0.647 23.466 -14.157 1.00 34.11 77 LEU A N 18
ATOM 24167 C CA . LEU A 1 77 ? 2.105 23.503 -14.154 1.00 52.00 77 LEU A CA 18
ATOM 24168 C C . LEU A 1 77 ? 2.623 24.499 -13.121 1.00 40.25 77 LEU A C 18
ATOM 24169 O O . LEU A 1 77 ? 3.638 24.260 -12.469 1.00 30.42 77 LEU A O 18
ATOM 24185 N N . GLU A 1 78 ? 1.916 25.616 -12.977 1.00 62.22 78 GLU A N 18
ATOM 24186 C CA . GLU A 1 78 ? 2.304 26.647 -12.022 1.00 51.24 78 GLU A CA 18
ATOM 24187 C C . GLU A 1 78 ? 2.001 26.207 -10.593 1.00 72.14 78 GLU A C 18
ATOM 24188 O O . GLU A 1 78 ? 2.680 26.613 -9.649 1.00 53.33 78 GLU A O 18
ATOM 24200 N N . TYR A 1 79 ? 0.977 25.374 -10.442 1.00 5.21 79 TYR A N 18
ATOM 24201 C CA . TYR A 1 79 ? 0.581 24.881 -9.128 1.00 61.24 79 TYR A CA 18
ATOM 24202 C C . TYR A 1 79 ? 1.506 23.758 -8.667 1.00 34.50 79 TYR A C 18
ATOM 24203 O O . TYR A 1 79 ? 1.726 23.572 -7.471 1.00 13.53 79 TYR A O 18
ATOM 24221 N N . GLY A 1 80 ? 2.044 23.011 -9.626 1.00 45.40 80 GLY A N 18
ATOM 24222 C CA . GLY A 1 80 ? 2.939 21.917 -9.300 1.00 65.30 80 GLY A CA 18
ATOM 24223 C C . GLY A 1 80 ? 4.075 22.347 -8.393 1.00 1.33 80 GLY A C 18
ATOM 24224 O O . GLY A 1 80 ? 4.592 21.546 -7.614 1.00 11.22 80 GLY A O 18
ATOM 24228 N N . GLN A 1 81 ? 4.464 23.613 -8.494 1.00 11.11 81 GLN A N 18
ATOM 24229 C CA . GLN A 1 81 ? 5.548 24.147 -7.677 1.00 71.21 81 GLN A CA 18
ATOM 24230 C C . GLN A 1 81 ? 5.027 24.622 -6.325 1.00 63.43 81 GLN A C 18
ATOM 24231 O O . GLN A 1 81 ? 5.756 24.620 -5.333 1.00 45.33 81 GLN A O 18
ATOM 24245 N N . GLU A 1 82 ? 3.762 25.027 -6.293 1.00 12.51 82 GLU A N 18
ATOM 24246 C CA . GLU A 1 82 ? 3.145 25.506 -5.061 1.00 72.35 82 GLU A CA 18
ATOM 24247 C C . GLU A 1 82 ? 3.849 26.760 -4.551 1.00 52.10 82 GLU A C 18
ATOM 24248 O O . GLU A 1 82 ? 4.914 27.131 -5.044 1.00 41.40 82 GLU A O 18
ATOM 24260 N N . VAL A 1 83 ? 3.246 27.409 -3.560 1.00 55.04 83 VAL A N 18
ATOM 24261 C CA . VAL A 1 83 ? 3.814 28.621 -2.982 1.00 60.34 83 VAL A CA 18
ATOM 24262 C C . VAL A 1 83 ? 5.059 28.306 -2.160 1.00 74.10 83 VAL A C 18
ATOM 24263 O O . VAL A 1 83 ? 5.930 29.157 -1.983 1.00 72.14 83 VAL A O 18
ATOM 24276 N N . ASP A 1 84 ? 5.134 27.078 -1.659 1.00 32.54 84 ASP A N 18
ATOM 24277 C CA . ASP A 1 84 ? 6.273 26.649 -0.856 1.00 34.12 84 ASP A CA 18
ATOM 24278 C C . ASP A 1 84 ? 7.578 26.832 -1.622 1.00 4.00 84 ASP A C 18
ATOM 24279 O O . ASP A 1 84 ? 7.676 26.476 -2.797 1.00 32.34 84 ASP A O 18
ATOM 24288 N N . SER A 1 85 ? 8.582 27.389 -0.950 1.00 55.35 85 SER A N 18
ATOM 24289 C CA . SER A 1 85 ? 9.880 27.624 -1.571 1.00 14.02 85 SER A CA 18
ATOM 24290 C C . SER A 1 85 ? 10.884 28.147 -0.548 1.00 53.52 85 SER A C 18
ATOM 24291 O O . SER A 1 85 ? 11.986 27.610 -0.454 1.00 75.33 85 SER A O 18
ATOM 24301 N N . MET A 1 1 ? 6.255 -1.777 -6.511 1.00 43.21 1 MET A N 19
ATOM 24302 C CA . MET A 1 1 ? 5.737 -0.506 -7.002 1.00 11.54 1 MET A CA 19
ATOM 24303 C C . MET A 1 1 ? 4.365 -0.210 -6.402 1.00 24.11 1 MET A C 19
ATOM 24304 O O . MET A 1 1 ? 3.432 -1.001 -6.543 1.00 72.11 1 MET A O 19
ATOM 24318 N N . SER A 1 2 ? 4.250 0.931 -5.733 1.00 43.51 2 SER A N 19
ATOM 24319 C CA . SER A 1 2 ? 2.994 1.329 -5.108 1.00 12.22 2 SER A CA 19
ATOM 24320 C C . SER A 1 2 ? 2.868 2.848 -5.059 1.00 54.41 2 SER A C 19
ATOM 24321 O O . SER A 1 2 ? 2.275 3.403 -4.134 1.00 42.03 2 SER A O 19
ATOM 24329 N N . GLU A 1 3 ? 3.430 3.515 -6.063 1.00 15.11 3 GLU A N 19
ATOM 24330 C CA . GLU A 1 3 ? 3.380 4.971 -6.134 1.00 75.25 3 GLU A CA 19
ATOM 24331 C C . GLU A 1 3 ? 3.383 5.445 -7.585 1.00 33.34 3 GLU A C 19
ATOM 24332 O O . GLU A 1 3 ? 4.192 4.992 -8.395 1.00 23.42 3 GLU A O 19
ATOM 24344 N N . GLN A 1 4 ? 2.472 6.359 -7.905 1.00 22.35 4 GLN A N 19
ATOM 24345 C CA . GLN A 1 4 ? 2.368 6.892 -9.257 1.00 64.20 4 GLN A CA 19
ATOM 24346 C C . GLN A 1 4 ? 1.926 8.351 -9.234 1.00 42.14 4 GLN A C 19
ATOM 24347 O O . GLN A 1 4 ? 1.167 8.767 -8.358 1.00 51.15 4 GLN A O 19
ATOM 24361 N N . LYS A 1 5 ? 2.408 9.126 -10.200 1.00 61.21 5 LYS A N 19
ATOM 24362 C CA . LYS A 1 5 ? 2.063 10.540 -10.292 1.00 10.25 5 LYS A CA 19
ATOM 24363 C C . LYS A 1 5 ? 1.157 10.802 -11.491 1.00 22.24 5 LYS A C 19
ATOM 24364 O O . LYS A 1 5 ? 1.593 10.726 -12.640 1.00 22.14 5 LYS A O 19
ATOM 24383 N N . LYS A 1 6 ? -0.105 11.111 -11.216 1.00 55.23 6 LYS A N 19
ATOM 24384 C CA . LYS A 1 6 ? -1.073 11.389 -12.272 1.00 11.05 6 LYS A CA 19
ATOM 24385 C C . LYS A 1 6 ? -1.215 12.890 -12.500 1.00 2.22 6 LYS A C 19
ATOM 24386 O O . LYS A 1 6 ? -2.264 13.366 -12.935 1.00 34.40 6 LYS A O 19
ATOM 24405 N N . VAL A 1 7 ? -0.152 13.632 -12.204 1.00 14.50 7 VAL A N 19
ATOM 24406 C CA . VAL A 1 7 ? -0.158 15.079 -12.381 1.00 65.24 7 VAL A CA 19
ATOM 24407 C C . VAL A 1 7 ? 1.201 15.580 -12.857 1.00 70.23 7 VAL A C 19
ATOM 24408 O O . VAL A 1 7 ? 2.243 15.085 -12.427 1.00 62.41 7 VAL A O 19
ATOM 24421 N N . LEU A 1 8 ? 1.182 16.565 -13.748 1.00 70.42 8 LEU A N 19
ATOM 24422 C CA . LEU A 1 8 ? 2.414 17.134 -14.285 1.00 43.54 8 LEU A CA 19
ATOM 24423 C C . LEU A 1 8 ? 3.258 16.062 -14.966 1.00 60.22 8 LEU A C 19
ATOM 24424 O O . LEU A 1 8 ? 4.480 16.186 -15.063 1.00 42.20 8 LEU A O 19
ATOM 24440 N N . THR A 1 9 ? 2.599 15.008 -15.438 1.00 63.12 9 THR A N 19
ATOM 24441 C CA . THR A 1 9 ? 3.289 13.915 -16.110 1.00 72.42 9 THR A CA 19
ATOM 24442 C C . THR A 1 9 ? 2.653 13.612 -17.463 1.00 10.45 9 THR A C 19
ATOM 24443 O O . THR A 1 9 ? 1.587 14.135 -17.789 1.00 25.21 9 THR A O 19
ATOM 24454 N N . ALA A 1 10 ? 3.312 12.764 -18.245 1.00 54.31 10 ALA A N 19
ATOM 24455 C CA . ALA A 1 10 ? 2.808 12.391 -19.561 1.00 63.44 10 ALA A CA 19
ATOM 24456 C C . ALA A 1 10 ? 1.366 11.903 -19.479 1.00 2.41 10 ALA A C 19
ATOM 24457 O O . ALA A 1 10 ? 0.558 12.174 -20.366 1.00 61.25 10 ALA A O 19
ATOM 24464 N N . GLU A 1 11 ? 1.050 11.181 -18.408 1.00 52.11 11 GLU A N 19
ATOM 24465 C CA . GLU A 1 11 ? -0.295 10.655 -18.211 1.00 34.23 11 GLU A CA 19
ATOM 24466 C C . GLU A 1 11 ? -1.321 11.783 -18.172 1.00 50.42 11 GLU A C 19
ATOM 24467 O O . GLU A 1 11 ? -2.405 11.671 -18.744 1.00 70.41 11 GLU A O 19
ATOM 24479 N N . GLU A 1 12 ? -0.970 12.871 -17.492 1.00 71.52 12 GLU A N 19
ATOM 24480 C CA . GLU A 1 12 ? -1.861 14.020 -17.377 1.00 60.40 12 GLU A CA 19
ATOM 24481 C C . GLU A 1 12 ? -1.974 14.756 -18.709 1.00 32.52 12 GLU A C 19
ATOM 24482 O O . GLU A 1 12 ? -3.060 15.176 -19.106 1.00 54.15 12 GLU A O 19
ATOM 24494 N N . GLN A 1 13 ? -0.844 14.907 -19.393 1.00 43.43 13 GLN A N 19
ATOM 24495 C CA . GLN A 1 13 ? -0.817 15.593 -20.679 1.00 52.43 13 GLN A CA 19
ATOM 24496 C C . GLN A 1 13 ? -1.758 14.923 -21.674 1.00 72.32 13 GLN A C 19
ATOM 24497 O O . GLN A 1 13 ? -2.610 15.577 -22.273 1.00 12.42 13 GLN A O 19
ATOM 24511 N N . GLN A 1 14 ? -1.596 13.615 -21.846 1.00 42.04 14 GLN A N 19
ATOM 24512 C CA . GLN A 1 14 ? -2.430 12.856 -22.770 1.00 45.03 14 GLN A CA 19
ATOM 24513 C C . GLN A 1 14 ? -3.870 12.787 -22.271 1.00 71.34 14 GLN A C 19
ATOM 24514 O O . GLN A 1 14 ? -4.813 12.848 -23.059 1.00 72.22 14 GLN A O 19
ATOM 24528 N N . GLU A 1 15 ? -4.030 12.659 -20.958 1.00 2.10 15 GLU A N 19
ATOM 24529 C CA . GLU A 1 15 ? -5.356 12.579 -20.355 1.00 51.24 15 GLU A CA 19
ATOM 24530 C C . GLU A 1 15 ? -6.186 13.812 -20.702 1.00 13.20 15 GLU A C 19
ATOM 24531 O O . GLU A 1 15 ? -7.374 13.708 -21.007 1.00 0.23 15 GLU A O 19
ATOM 24543 N N . TYR A 1 16 ? -5.551 14.978 -20.654 1.00 55.34 16 TYR A N 19
ATOM 24544 C CA . TYR A 1 16 ? -6.231 16.231 -20.960 1.00 74.32 16 TYR A CA 19
ATOM 24545 C C . TYR A 1 16 ? -6.432 16.389 -22.464 1.00 72.50 16 TYR A C 19
ATOM 24546 O O . TYR A 1 16 ? -7.518 16.745 -22.925 1.00 25.54 16 TYR A O 19
ATOM 24564 N N . LYS A 1 17 ? -5.377 16.119 -23.227 1.00 41.41 17 LYS A N 19
ATOM 24565 C CA . LYS A 1 17 ? -5.435 16.228 -24.680 1.00 0.45 17 LYS A CA 19
ATOM 24566 C C . LYS A 1 17 ? -6.636 15.468 -25.235 1.00 51.32 17 LYS A C 19
ATOM 24567 O O . LYS A 1 17 ? -7.395 15.997 -26.046 1.00 23.32 17 LYS A O 19
ATOM 24586 N N . GLU A 1 18 ? -6.802 14.226 -24.791 1.00 25.41 18 GLU A N 19
ATOM 24587 C CA . GLU A 1 18 ? -7.911 13.394 -25.244 1.00 45.24 18 GLU A CA 19
ATOM 24588 C C . GLU A 1 18 ? -9.218 13.827 -24.586 1.00 60.22 18 GLU A C 19
ATOM 24589 O O . GLU A 1 18 ? -10.292 13.703 -25.175 1.00 63.23 18 GLU A O 19
ATOM 24601 N N . ALA A 1 19 ? -9.119 14.335 -23.361 1.00 71.43 19 ALA A N 19
ATOM 24602 C CA . ALA A 1 19 ? -10.291 14.787 -22.624 1.00 35.34 19 ALA A CA 19
ATOM 24603 C C . ALA A 1 19 ? -10.974 15.950 -23.337 1.00 65.43 19 ALA A C 19
ATOM 24604 O O . ALA A 1 19 ? -12.183 15.930 -23.563 1.00 62.21 19 ALA A O 19
ATOM 24611 N N . PHE A 1 20 ? -10.188 16.964 -23.688 1.00 13.21 20 PHE A N 19
ATOM 24612 C CA . PHE A 1 20 ? -10.717 18.137 -24.373 1.00 41.20 20 PHE A CA 19
ATOM 24613 C C . PHE A 1 20 ? -11.028 17.820 -25.833 1.00 12.31 20 PHE A C 19
ATOM 24614 O O . PHE A 1 20 ? -11.969 18.367 -26.410 1.00 63.14 20 PHE A O 19
ATOM 24631 N N . GLN A 1 21 ? -10.232 16.935 -26.423 1.00 21.05 21 GLN A N 19
ATOM 24632 C CA . GLN A 1 21 ? -10.422 16.545 -27.815 1.00 54.25 21 GLN A CA 19
ATOM 24633 C C . GLN A 1 21 ? -11.706 15.740 -27.985 1.00 73.12 21 GLN A C 19
ATOM 24634 O O . GLN A 1 21 ? -12.498 15.997 -28.893 1.00 41.31 21 GLN A O 19
ATOM 24648 N N . LEU A 1 22 ? -11.906 14.763 -27.108 1.00 44.04 22 LEU A N 19
ATOM 24649 C CA . LEU A 1 22 ? -13.094 13.918 -27.160 1.00 61.22 22 LEU A CA 19
ATOM 24650 C C . LEU A 1 22 ? -14.349 14.723 -26.843 1.00 1.33 22 LEU A C 19
ATOM 24651 O O . LEU A 1 22 ? -15.421 14.463 -27.389 1.00 0.13 22 LEU A O 19
ATOM 24667 N N . PHE A 1 23 ? -14.209 15.704 -25.957 1.00 61.53 23 PHE A N 19
ATOM 24668 C CA . PHE A 1 23 ? -15.332 16.549 -25.568 1.00 65.12 23 PHE A CA 19
ATOM 24669 C C . PHE A 1 23 ? -15.524 17.690 -26.561 1.00 50.12 23 PHE A C 19
ATOM 24670 O O . PHE A 1 23 ? -16.483 18.457 -26.465 1.00 42.03 23 PHE A O 19
ATOM 24687 N N . ASP A 1 24 ? -14.605 17.798 -27.515 1.00 10.25 24 ASP A N 19
ATOM 24688 C CA . ASP A 1 24 ? -14.672 18.844 -28.529 1.00 3.43 24 ASP A CA 19
ATOM 24689 C C . ASP A 1 24 ? -14.558 18.253 -29.929 1.00 14.11 24 ASP A C 19
ATOM 24690 O O . ASP A 1 24 ? -13.524 18.376 -30.585 1.00 22.31 24 ASP A O 19
ATOM 24699 N N . LYS A 1 25 ? -15.628 17.609 -30.384 1.00 10.43 25 LYS A N 19
ATOM 24700 C CA . LYS A 1 25 ? -15.650 16.998 -31.707 1.00 15.33 25 LYS A CA 19
ATOM 24701 C C . LYS A 1 25 ? -15.214 17.996 -32.774 1.00 74.00 25 LYS A C 19
ATOM 24702 O O . LYS A 1 25 ? -14.639 17.617 -33.795 1.00 21.41 25 LYS A O 19
ATOM 24721 N N . ASP A 1 26 ? -15.489 19.273 -32.531 1.00 73.00 26 ASP A N 19
ATOM 24722 C CA . ASP A 1 26 ? -15.122 20.326 -33.471 1.00 41.31 26 ASP A CA 19
ATOM 24723 C C . ASP A 1 26 ? -13.609 20.515 -33.511 1.00 51.25 26 ASP A C 19
ATOM 24724 O O . ASP A 1 26 ? -12.857 19.706 -32.971 1.00 4.45 26 ASP A O 19
ATOM 24733 N N . ASN A 1 27 ? -13.169 21.591 -34.156 1.00 44.42 27 ASN A N 19
ATOM 24734 C CA . ASN A 1 27 ? -11.745 21.887 -34.268 1.00 0.45 27 ASN A CA 19
ATOM 24735 C C . ASN A 1 27 ? -11.415 23.224 -33.613 1.00 63.15 27 ASN A C 19
ATOM 24736 O O . ASN A 1 27 ? -10.393 23.840 -33.918 1.00 65.31 27 ASN A O 19
ATOM 24747 N N . ASP A 1 28 ? -12.285 23.669 -32.713 1.00 33.24 28 ASP A N 19
ATOM 24748 C CA . ASP A 1 28 ? -12.085 24.932 -32.014 1.00 3.41 28 ASP A CA 19
ATOM 24749 C C . ASP A 1 28 ? -10.923 24.831 -31.030 1.00 72.11 28 ASP A C 19
ATOM 24750 O O . ASP A 1 28 ? -10.231 25.813 -30.770 1.00 42.23 28 ASP A O 19
ATOM 24759 N N . ASN A 1 29 ? -10.717 23.635 -30.487 1.00 73.14 29 ASN A N 19
ATOM 24760 C CA . ASN A 1 29 ? -9.639 23.406 -29.531 1.00 54.50 29 ASN A CA 19
ATOM 24761 C C . ASN A 1 29 ? -9.894 24.166 -28.233 1.00 42.02 29 ASN A C 19
ATOM 24762 O O . ASN A 1 29 ? -8.958 24.543 -27.527 1.00 62.11 29 ASN A O 19
ATOM 24773 N N . LYS A 1 30 ? -11.167 24.389 -27.923 1.00 60.14 30 LYS A N 19
ATOM 24774 C CA . LYS A 1 30 ? -11.546 25.103 -26.710 1.00 72.01 30 LYS A CA 19
ATOM 24775 C C . LYS A 1 30 ? -12.823 24.520 -26.113 1.00 55.33 30 LYS A C 19
ATOM 24776 O O . LYS A 1 30 ? -13.567 23.807 -26.789 1.00 22.11 30 LYS A O 19
ATOM 24795 N N . LEU A 1 31 ? -13.074 24.830 -24.846 1.00 21.21 31 LEU A N 19
ATOM 24796 C CA . LEU A 1 31 ? -14.263 24.339 -24.159 1.00 14.40 31 LEU A CA 19
ATOM 24797 C C . LEU A 1 31 ? -15.058 25.493 -23.555 1.00 22.14 31 LEU A C 19
ATOM 24798 O O . LEU A 1 31 ? -14.494 26.391 -22.931 1.00 2.13 31 LEU A O 19
ATOM 24814 N N . THR A 1 32 ? -16.374 25.459 -23.744 1.00 41.14 32 THR A N 19
ATOM 24815 C CA . THR A 1 32 ? -17.247 26.501 -23.218 1.00 2.42 32 THR A CA 19
ATOM 24816 C C . THR A 1 32 ? -17.503 26.303 -21.728 1.00 63.15 32 THR A C 19
ATOM 24817 O O . THR A 1 32 ? -17.079 25.307 -21.143 1.00 32.25 32 THR A O 19
ATOM 24828 N N . ALA A 1 33 ? -18.197 27.259 -21.119 1.00 33.23 33 ALA A N 19
ATOM 24829 C CA . ALA A 1 33 ? -18.511 27.187 -19.697 1.00 62.13 33 ALA A CA 19
ATOM 24830 C C . ALA A 1 33 ? -19.091 25.825 -19.330 1.00 61.25 33 ALA A C 19
ATOM 24831 O O . ALA A 1 33 ? -18.684 25.214 -18.344 1.00 44.13 33 ALA A O 19
ATOM 24838 N N . GLU A 1 34 ? -20.043 25.357 -20.131 1.00 61.24 34 GLU A N 19
ATOM 24839 C CA . GLU A 1 34 ? -20.679 24.068 -19.889 1.00 61.02 34 GLU A CA 19
ATOM 24840 C C . GLU A 1 34 ? -19.671 22.930 -20.025 1.00 14.10 34 GLU A C 19
ATOM 24841 O O . GLU A 1 34 ? -19.585 22.057 -19.162 1.00 52.42 34 GLU A O 19
ATOM 24853 N N . GLU A 1 35 ? -18.912 22.948 -21.116 1.00 73.40 35 GLU A N 19
ATOM 24854 C CA . GLU A 1 35 ? -17.912 21.917 -21.367 1.00 31.45 35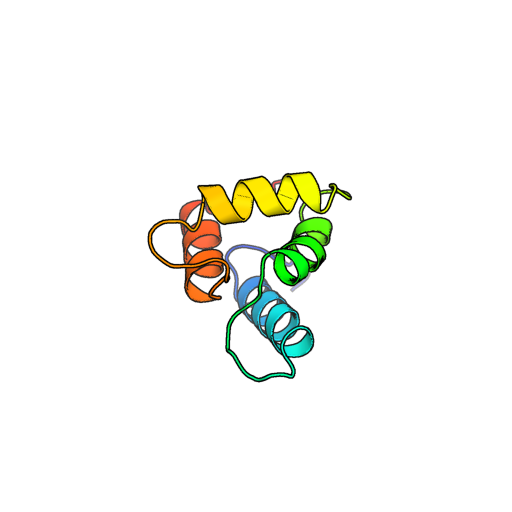 GLU A CA 19
ATOM 24855 C C . GLU A 1 35 ? -16.895 21.857 -20.230 1.00 51.31 35 GLU A C 19
ATOM 24856 O O . GLU A 1 35 ? -16.510 20.777 -19.782 1.00 34.24 35 GLU A O 19
ATOM 24868 N N . LEU A 1 36 ? -16.464 23.026 -19.769 1.00 61.55 36 LEU A N 19
ATOM 24869 C CA . LEU A 1 36 ? -15.491 23.110 -18.686 1.00 25.54 36 LEU A CA 19
ATOM 24870 C C . LEU A 1 36 ? -16.050 22.500 -17.403 1.00 55.22 36 LEU A C 19
ATOM 24871 O O . LEU A 1 36 ? -15.346 21.801 -16.677 1.00 72.00 36 LEU A O 19
ATOM 24887 N N . GLY A 1 37 ? -17.325 22.769 -17.133 1.00 31.31 37 GLY A N 19
ATOM 24888 C CA . GLY A 1 37 ? -17.958 22.239 -15.941 1.00 30.23 37 GLY A CA 19
ATOM 24889 C C . GLY A 1 37 ? -17.926 20.724 -15.893 1.00 1.13 37 GLY A C 19
ATOM 24890 O O . GLY A 1 37 ? -17.903 20.129 -14.815 1.00 63.53 37 GLY A O 19
ATOM 24894 N N . THR A 1 38 ? -17.928 20.095 -17.065 1.00 51.23 38 THR A N 19
ATOM 24895 C CA . THR A 1 38 ? -17.902 18.640 -17.152 1.00 42.24 38 THR A CA 19
ATOM 24896 C C . THR A 1 38 ? -16.527 18.092 -16.791 1.00 41.34 38 THR A C 19
ATOM 24897 O O . THR A 1 38 ? -16.409 17.152 -16.006 1.00 24.50 38 THR A O 19
ATOM 24908 N N . VAL A 1 39 ? -15.487 18.687 -17.368 1.00 43.14 39 VAL A N 19
ATOM 24909 C CA . VAL A 1 39 ? -14.118 18.259 -17.105 1.00 1.40 39 VAL A CA 19
ATOM 24910 C C . VAL A 1 39 ? -13.675 18.668 -15.705 1.00 0.13 39 VAL A C 19
ATOM 24911 O O . VAL A 1 39 ? -12.883 17.975 -15.067 1.00 21.45 39 VAL A O 19
ATOM 24924 N N . MET A 1 40 ? -14.192 19.797 -15.231 1.00 71.51 40 MET A N 19
ATOM 24925 C CA . MET A 1 40 ? -13.849 20.297 -13.905 1.00 33.01 40 MET A CA 19
ATOM 24926 C C . MET A 1 40 ? -14.460 19.417 -12.819 1.00 62.11 40 MET A C 19
ATOM 24927 O O . MET A 1 40 ? -13.876 19.240 -11.750 1.00 5.34 40 MET A O 19
ATOM 24941 N N . ARG A 1 41 ? -15.638 18.870 -13.099 1.00 71.31 41 ARG A N 19
ATOM 24942 C CA . ARG A 1 41 ? -16.328 18.011 -12.145 1.00 74.20 41 ARG A CA 19
ATOM 24943 C C . ARG A 1 41 ? -15.437 16.850 -11.715 1.00 64.15 41 ARG A C 19
ATOM 24944 O O . ARG A 1 41 ? -15.498 16.397 -10.572 1.00 20.12 41 ARG A O 19
ATOM 24965 N N . ALA A 1 42 ? -14.607 16.373 -12.638 1.00 15.22 42 ALA A N 19
ATOM 24966 C CA . ALA A 1 42 ? -13.702 15.267 -12.354 1.00 14.03 42 ALA A CA 19
ATOM 24967 C C . ALA A 1 42 ? -12.802 15.586 -11.166 1.00 22.51 42 ALA A C 19
ATOM 24968 O O . ALA A 1 42 ? -12.297 14.683 -10.496 1.00 54.10 42 ALA A O 19
ATOM 24975 N N . LEU A 1 43 ? -12.604 16.874 -10.909 1.00 25.52 43 LEU A N 19
ATOM 24976 C CA . LEU A 1 43 ? -11.762 17.312 -9.800 1.00 13.53 43 LEU A CA 19
ATOM 24977 C C . LEU A 1 43 ? -12.610 17.681 -8.587 1.00 71.15 43 LEU A C 19
ATOM 24978 O O . LEU A 1 43 ? -12.143 17.620 -7.450 1.00 14.24 43 LEU A O 19
ATOM 24994 N N . GLY A 1 44 ? -13.858 18.064 -8.838 1.00 5.32 44 GLY A N 19
ATOM 24995 C CA . GLY A 1 44 ? -14.751 18.436 -7.756 1.00 31.54 44 GLY A CA 19
ATOM 24996 C C . GLY A 1 44 ? -16.177 18.646 -8.228 1.00 63.41 44 GLY A C 19
ATOM 24997 O O . GLY A 1 44 ? -16.569 19.765 -8.558 1.00 13.13 44 GLY A O 19
ATOM 25001 N N . ALA A 1 45 ? -16.952 17.568 -8.261 1.00 3.14 45 ALA A N 19
ATOM 25002 C CA . ALA A 1 45 ? -18.343 17.639 -8.695 1.00 25.40 45 ALA A CA 19
ATOM 25003 C C . ALA A 1 45 ? -19.289 17.684 -7.500 1.00 51.54 45 ALA A C 19
ATOM 25004 O O . ALA A 1 45 ? -20.364 17.089 -7.526 1.00 14.21 45 ALA A O 19
ATOM 25011 N N . ASN A 1 46 ? -18.880 18.394 -6.453 1.00 42.24 46 ASN A N 19
ATOM 25012 C CA . ASN A 1 46 ? -19.692 18.515 -5.248 1.00 40.23 46 ASN A CA 19
ATOM 25013 C C . ASN A 1 46 ? -20.938 19.355 -5.514 1.00 34.23 46 ASN A C 19
ATOM 25014 O O . ASN A 1 46 ? -22.071 18.893 -5.368 1.00 42.11 46 ASN A O 19
ATOM 25025 N N . PRO A 1 47 ? -20.728 20.616 -5.915 1.00 62.24 47 PRO A N 19
ATOM 25026 C CA . PRO A 1 47 ? -21.822 21.547 -6.211 1.00 63.32 47 PRO A CA 19
ATOM 25027 C C . PRO A 1 47 ? -22.578 21.167 -7.479 1.00 30.41 47 PRO A C 19
ATOM 25028 O O . PRO A 1 47 ? -22.367 20.092 -8.043 1.00 40.23 47 PRO A O 19
ATOM 25039 N N . THR A 1 48 ? -23.460 22.055 -7.925 1.00 12.32 48 THR A N 19
ATOM 25040 C CA . THR A 1 48 ? -24.249 21.812 -9.126 1.00 52.10 48 THR A CA 19
ATOM 25041 C C . THR A 1 48 ? -23.587 22.430 -10.353 1.00 51.31 48 THR A C 19
ATOM 25042 O O . THR A 1 48 ? -22.824 23.390 -10.242 1.00 4.31 48 THR A O 19
ATOM 25053 N N . LYS A 1 49 ? -23.885 21.876 -11.522 1.00 32.12 49 LYS A N 19
ATOM 25054 C CA . LYS A 1 49 ? -23.320 22.373 -12.771 1.00 14.54 49 LYS A CA 19
ATOM 25055 C C . LYS A 1 49 ? -23.684 23.840 -12.987 1.00 24.51 49 LYS A C 19
ATOM 25056 O O . LYS A 1 49 ? -22.890 24.611 -13.525 1.00 74.02 49 LYS A O 19
ATOM 25075 N N . GLN A 1 50 ? -24.884 24.216 -12.560 1.00 14.11 50 GLN A N 19
ATOM 25076 C CA . GLN A 1 50 ? -25.350 25.590 -12.705 1.00 71.12 50 GLN A CA 19
ATOM 25077 C C . GLN A 1 50 ? -24.532 26.537 -11.835 1.00 5.14 50 GLN A C 19
ATOM 25078 O O . GLN A 1 50 ? -24.285 27.684 -12.207 1.00 55.45 50 GLN A O 19
ATOM 25092 N N . LYS A 1 51 ? -24.112 26.050 -10.672 1.00 51.50 51 LYS A N 19
ATOM 25093 C CA . LYS A 1 51 ? -23.321 26.852 -9.747 1.00 62.21 51 LYS A CA 19
ATOM 25094 C C . LYS A 1 51 ? -21.908 27.065 -10.283 1.00 2.21 51 LYS A C 19
ATOM 25095 O O . LYS A 1 51 ? -21.416 28.193 -10.332 1.00 13.24 51 LYS A O 19
ATOM 25114 N N . ILE A 1 52 ? -21.262 25.975 -10.682 1.00 50.14 52 ILE A N 19
ATOM 25115 C CA . ILE A 1 52 ? -19.907 26.043 -11.217 1.00 41.43 52 ILE A CA 19
ATOM 25116 C C . ILE A 1 52 ? -19.870 26.834 -12.520 1.00 51.43 52 ILE A C 19
ATOM 25117 O O . ILE A 1 52 ? -18.905 27.545 -12.799 1.00 40.22 52 ILE A O 19
ATOM 25133 N N . SER A 1 53 ? -20.928 26.705 -13.315 1.00 4.20 53 SER A N 19
ATOM 25134 C CA . SER A 1 53 ? -21.015 27.406 -14.590 1.00 42.51 53 SER A CA 19
ATOM 25135 C C . SER A 1 53 ? -21.118 28.913 -14.376 1.00 71.13 53 SER A C 19
ATOM 25136 O O . SER A 1 53 ? -20.645 29.700 -15.195 1.00 75.12 53 SER A O 19
ATOM 25144 N N . GLU A 1 54 ? -21.738 29.307 -13.268 1.00 74.13 54 GLU A N 19
ATOM 25145 C CA . GLU A 1 54 ? -21.903 30.720 -12.947 1.00 63.33 54 GLU A CA 19
ATOM 25146 C C . GLU A 1 54 ? -20.582 31.331 -12.488 1.00 11.33 54 GLU A C 19
ATOM 25147 O O . GLU A 1 54 ? -20.313 32.508 -12.731 1.00 61.41 54 GLU A O 19
ATOM 25159 N N . ILE A 1 55 ? -19.763 30.523 -11.822 1.00 0.43 55 ILE A N 19
ATOM 25160 C CA . ILE A 1 55 ? -18.470 30.984 -11.329 1.00 55.52 55 ILE A CA 19
ATOM 25161 C C . ILE A 1 55 ? -17.463 31.114 -12.466 1.00 53.21 55 ILE A C 19
ATOM 25162 O O . ILE A 1 55 ? -16.767 32.123 -12.581 1.00 75.32 55 ILE A O 19
ATOM 25178 N N . VAL A 1 56 ? -17.393 30.086 -13.307 1.00 62.24 56 VAL A N 19
ATOM 25179 C CA . VAL A 1 56 ? -16.472 30.086 -14.438 1.00 54.31 56 VAL A CA 19
ATOM 25180 C C . VAL A 1 56 ? -16.731 31.275 -15.357 1.00 54.52 56 VAL A C 19
ATOM 25181 O O . VAL A 1 56 ? -15.798 31.892 -15.870 1.00 73.13 56 VAL A O 19
ATOM 25194 N N . LYS A 1 57 ? -18.005 31.592 -15.561 1.00 5.32 57 LYS A N 19
ATOM 25195 C CA . LYS A 1 57 ? -18.390 32.709 -16.417 1.00 20.45 57 LYS A CA 19
ATOM 25196 C C . LYS A 1 57 ? -18.111 34.041 -15.730 1.00 43.13 57 LYS A C 19
ATOM 25197 O O . LYS A 1 57 ? -17.813 35.039 -16.388 1.00 1.44 57 LYS A O 19
ATOM 25216 N N . ASP A 1 58 ? -18.207 34.051 -14.405 1.00 64.40 58 ASP A N 19
ATOM 25217 C CA . ASP A 1 58 ? -17.962 35.261 -13.629 1.00 73.22 58 ASP A CA 19
ATOM 25218 C C . ASP A 1 58 ? -16.465 35.520 -13.483 1.00 32.15 58 ASP A C 19
ATOM 25219 O O . ASP A 1 58 ? -16.037 36.662 -13.313 1.00 22.25 58 ASP A O 19
ATOM 25228 N N . TYR A 1 59 ? -15.677 34.453 -13.551 1.00 31.01 59 TYR A N 19
ATOM 25229 C CA . TYR A 1 59 ? -14.229 34.564 -13.422 1.00 73.23 59 TYR A CA 19
ATOM 25230 C C . TYR A 1 59 ? -13.577 34.787 -14.784 1.00 2.20 59 TYR A C 19
ATOM 25231 O O . TYR A 1 59 ? -12.538 35.441 -14.887 1.00 14.03 59 TYR A O 19
ATOM 25249 N N . ASP A 1 60 ? -14.194 34.240 -15.825 1.00 50.42 60 ASP A N 19
ATOM 25250 C CA . ASP A 1 60 ? -13.677 34.380 -17.181 1.00 32.12 60 ASP A CA 19
ATOM 25251 C C . ASP A 1 60 ? -14.336 35.554 -17.896 1.00 41.24 60 ASP A C 19
ATOM 25252 O O . ASP A 1 60 ? -15.074 35.372 -18.864 1.00 73.03 60 ASP A O 19
ATOM 25261 N N . LYS A 1 61 ? -14.066 36.762 -17.411 1.00 43.30 61 LYS A N 19
ATOM 25262 C CA . LYS A 1 61 ? -14.631 37.969 -18.003 1.00 3.43 61 LYS A CA 19
ATOM 25263 C C . LYS A 1 61 ? -13.551 38.794 -18.696 1.00 21.54 61 LYS A C 19
ATOM 25264 O O . LYS A 1 61 ? -13.851 39.719 -19.449 1.00 42.13 61 LYS A O 19
ATOM 25283 N N . ASP A 1 62 ? -12.294 38.449 -18.437 1.00 34.12 62 ASP A N 19
ATOM 25284 C CA . ASP A 1 62 ? -11.169 39.155 -19.038 1.00 41.23 62 ASP A CA 19
ATOM 25285 C C . ASP A 1 62 ? -10.947 38.699 -20.477 1.00 42.12 62 ASP A C 19
ATOM 25286 O O . ASP A 1 62 ? -10.220 39.338 -21.236 1.00 41.44 62 ASP A O 19
ATOM 25295 N N . ASN A 1 63 ? -11.576 37.588 -20.844 1.00 21.24 63 ASN A N 19
ATOM 25296 C CA . ASN A 1 63 ? -11.446 37.044 -22.191 1.00 51.51 63 ASN A CA 19
ATOM 25297 C C . ASN A 1 63 ? -12.811 36.678 -22.764 1.00 25.45 63 ASN A C 19
ATOM 25298 O O . ASN A 1 63 ? -13.327 37.357 -23.650 1.00 53.35 63 ASN A O 19
ATOM 25309 N N . SER A 1 64 ? -13.391 35.597 -22.251 1.00 74.51 64 SER A N 19
ATOM 25310 C CA . SER A 1 64 ? -14.695 35.136 -22.714 1.00 41.52 64 SER A CA 19
ATOM 25311 C C . SER A 1 64 ? -15.150 33.911 -21.926 1.00 52.43 64 SER A C 19
ATOM 25312 O O . SER A 1 64 ? -14.551 33.554 -20.912 1.00 11.20 64 SER A O 19
ATOM 25320 N N . GLY A 1 65 ? -16.214 33.272 -22.401 1.00 31.31 65 GLY A N 19
ATOM 25321 C CA . GLY A 1 65 ? -16.733 32.094 -21.729 1.00 61.44 65 GLY A CA 19
ATOM 25322 C C . GLY A 1 65 ? -16.191 30.807 -22.317 1.00 24.52 65 GLY A C 19
ATOM 25323 O O . GLY A 1 65 ? -16.878 29.785 -22.334 1.00 11.01 65 GLY A O 19
ATOM 25327 N N . LYS A 1 66 ? -14.954 30.852 -22.801 1.00 42.24 66 LYS A N 19
ATOM 25328 C CA . LYS A 1 66 ? -14.319 29.682 -23.392 1.00 22.44 66 LYS A CA 19
ATOM 25329 C C . LYS A 1 66 ? -13.049 29.309 -22.633 1.00 31.15 66 LYS A C 19
ATOM 25330 O O . LYS A 1 66 ? -12.545 30.090 -21.826 1.00 20.25 66 LYS A O 19
ATOM 25349 N N . PHE A 1 67 ? -12.537 28.111 -22.898 1.00 3.25 67 PHE A N 19
ATOM 25350 C CA . PHE A 1 67 ? -11.327 27.636 -22.238 1.00 74.52 67 PHE A CA 19
ATOM 25351 C C . PHE A 1 67 ? -10.345 27.060 -23.256 1.00 44.15 67 PHE A C 19
ATOM 25352 O O . PHE A 1 67 ? -10.733 26.320 -24.159 1.00 24.50 67 PHE A O 19
ATOM 25369 N N . ASP A 1 68 ? -9.071 27.409 -23.102 1.00 11.42 68 ASP A N 19
ATOM 25370 C CA . ASP A 1 68 ? -8.033 26.928 -24.006 1.00 45.35 68 ASP A CA 19
ATOM 25371 C C . ASP A 1 68 ? -7.092 25.966 -23.289 1.00 40.13 68 ASP A C 19
ATOM 25372 O O . ASP A 1 68 ? -6.700 26.203 -22.146 1.00 72.24 68 ASP A O 19
ATOM 25381 N N . GLN A 1 69 ? -6.733 24.881 -23.967 1.00 73.22 69 GLN A N 19
ATOM 25382 C CA . GLN A 1 69 ? -5.840 23.883 -23.393 1.00 74.54 69 GLN A CA 19
ATOM 25383 C C . GLN A 1 69 ? -4.611 24.543 -22.775 1.00 23.31 69 GLN A C 19
ATOM 25384 O O . GLN A 1 69 ? -4.199 24.194 -21.670 1.00 42.54 69 GLN A O 19
ATOM 25398 N N . GLU A 1 70 ? -4.032 25.496 -23.497 1.00 42.24 70 GLU A N 19
ATOM 25399 C CA . GLU A 1 70 ? -2.850 26.204 -23.018 1.00 31.42 70 GLU A CA 19
ATOM 25400 C C . GLU A 1 70 ? -3.090 26.788 -21.629 1.00 34.11 70 GLU A C 19
ATOM 25401 O O . GLU A 1 70 ? -2.206 26.768 -20.773 1.00 3.44 70 GLU A O 19
ATOM 25413 N N . THR A 1 71 ? -4.295 27.309 -21.413 1.00 70.50 71 THR A N 19
ATOM 25414 C CA . THR A 1 71 ? -4.652 27.900 -20.130 1.00 60.23 71 THR A CA 19
ATOM 25415 C C . THR A 1 71 ? -4.619 26.859 -19.016 1.00 14.30 71 THR A C 19
ATOM 25416 O O . THR A 1 71 ? -4.070 27.101 -17.942 1.00 55.45 71 THR A O 19
ATOM 25427 N N . PHE A 1 72 ? -5.212 25.699 -19.280 1.00 70.11 72 PHE A N 19
ATOM 25428 C CA . PHE A 1 72 ? -5.251 24.621 -18.300 1.00 62.43 72 PHE A CA 19
ATOM 25429 C C . PHE A 1 72 ? -3.852 24.070 -18.041 1.00 61.32 72 PHE A C 19
ATOM 25430 O O . PHE A 1 72 ? -3.487 23.779 -16.901 1.00 62.44 72 PHE A O 19
ATOM 25447 N N . LEU A 1 73 ? -3.072 23.927 -19.108 1.00 10.00 73 LEU A N 19
ATOM 25448 C CA . LEU A 1 73 ? -1.713 23.410 -18.999 1.00 64.04 73 LEU A CA 19
ATOM 25449 C C . LEU A 1 73 ? -0.828 24.369 -18.209 1.00 63.31 73 LEU A C 19
ATOM 25450 O O . LEU A 1 73 ? 0.065 23.945 -17.474 1.00 64.35 73 LEU A O 19
ATOM 25466 N N . THR A 1 74 ? -1.082 25.665 -18.364 1.00 61.41 74 THR A N 19
ATOM 25467 C CA . THR A 1 74 ? -0.309 26.685 -17.666 1.00 33.22 74 THR A CA 19
ATOM 25468 C C . THR A 1 74 ? -0.648 26.710 -16.180 1.00 11.31 74 THR A C 19
ATOM 25469 O O . THR A 1 74 ? 0.231 26.882 -15.336 1.00 42.34 74 THR A O 19
ATOM 25480 N N . ILE A 1 75 ? -1.929 26.536 -15.867 1.00 74.42 75 ILE A N 19
ATOM 25481 C CA . ILE A 1 75 ? -2.382 26.538 -14.482 1.00 14.31 75 ILE A CA 19
ATOM 25482 C C . ILE A 1 75 ? -1.849 25.325 -13.727 1.00 72.32 75 ILE A C 19
ATOM 25483 O O . ILE A 1 75 ? -1.319 25.453 -12.624 1.00 23.04 75 ILE A O 19
ATOM 25499 N N . MET A 1 76 ? -1.989 24.150 -14.331 1.00 31.14 76 MET A N 19
ATOM 25500 C CA . MET A 1 76 ? -1.517 22.914 -13.716 1.00 54.11 76 MET A CA 19
ATOM 25501 C C . MET A 1 76 ? 0.006 22.892 -13.641 1.00 41.31 76 MET A C 19
ATOM 25502 O O . MET A 1 76 ? 0.584 22.251 -12.761 1.00 72.42 76 MET A O 19
ATOM 25516 N N . LEU A 1 77 ? 0.650 23.594 -14.566 1.00 1.22 77 LEU A N 19
ATOM 25517 C CA . LEU A 1 77 ? 2.108 23.655 -14.604 1.00 13.43 77 LEU A CA 19
ATOM 25518 C C . LEU A 1 77 ? 2.641 24.588 -13.522 1.00 71.21 77 LEU A C 19
ATOM 25519 O O . LEU A 1 77 ? 3.659 24.304 -12.892 1.00 4.25 77 LEU A O 19
ATOM 25535 N N . GLU A 1 78 ? 1.947 25.702 -13.313 1.00 4.11 78 GLU A N 19
ATOM 25536 C CA . GLU A 1 78 ? 2.352 26.676 -12.306 1.00 32.31 78 GLU A CA 19
ATOM 25537 C C . GLU A 1 78 ? 2.055 26.161 -10.900 1.00 72.05 78 GLU A C 19
ATOM 25538 O O . GLU A 1 78 ? 2.730 26.528 -9.938 1.00 32.23 78 GLU A O 19
ATOM 25550 N N . TYR A 1 79 ? 1.042 25.309 -10.790 1.00 72.33 79 TYR A N 19
ATOM 25551 C CA . TYR A 1 79 ? 0.654 24.746 -9.503 1.00 34.53 79 TYR A CA 19
ATOM 25552 C C . TYR A 1 79 ? 1.583 23.603 -9.106 1.00 2.41 79 TYR A C 19
ATOM 25553 O O . TYR A 1 79 ? 1.857 23.391 -7.925 1.00 41.35 79 TYR A O 19
ATOM 25571 N N . GLY A 1 80 ? 2.066 22.868 -10.103 1.00 65.43 80 GLY A N 19
ATOM 25572 C CA . GLY A 1 80 ? 2.960 21.755 -9.839 1.00 61.32 80 GLY A CA 19
ATOM 25573 C C . GLY A 1 80 ? 2.238 20.422 -9.822 1.00 74.02 80 GLY A C 19
ATOM 25574 O O . GLY A 1 80 ? 2.815 19.394 -10.174 1.00 30.34 80 GLY A O 19
ATOM 25578 N N . GLN A 1 81 ? 0.974 20.442 -9.412 1.00 20.45 81 GLN A N 19
ATOM 25579 C CA . GLN A 1 81 ? 0.175 19.224 -9.350 1.00 12.43 81 GLN A CA 19
ATOM 25580 C C . GLN A 1 81 ? -1.212 19.452 -9.944 1.00 72.30 81 GLN A C 19
ATOM 25581 O O . GLN A 1 81 ? -1.501 19.007 -11.055 1.00 43.20 81 GLN A O 19
ATOM 25595 N N . GLU A 1 82 ? -2.063 20.147 -9.198 1.00 11.03 82 GLU A N 19
ATOM 25596 C CA . GLU A 1 82 ? -3.419 20.432 -9.652 1.00 4.43 82 GLU A CA 19
ATOM 25597 C C . GLU A 1 82 ? -4.173 21.270 -8.624 1.00 45.44 82 GLU A C 19
ATOM 25598 O O . GLU A 1 82 ? -3.586 21.769 -7.662 1.00 12.31 82 GLU A O 19
ATOM 25610 N N . VAL A 1 83 ? -5.476 21.422 -8.833 1.00 12.50 83 VAL A N 19
ATOM 25611 C CA . VAL A 1 83 ? -6.312 22.200 -7.925 1.00 61.14 83 VAL A CA 19
ATOM 25612 C C . VAL A 1 83 ? -6.898 21.319 -6.828 1.00 3.11 83 VAL A C 19
ATOM 25613 O O . VAL A 1 83 ? -7.099 21.767 -5.698 1.00 33.02 83 VAL A O 19
ATOM 25626 N N . ASP A 1 84 ? -7.171 20.064 -7.167 1.00 21.21 84 ASP A N 19
ATOM 25627 C CA . ASP A 1 84 ? -7.734 19.118 -6.211 1.00 4.22 84 ASP A CA 19
ATOM 25628 C C . ASP A 1 84 ? -6.841 17.889 -6.072 1.00 44.12 84 ASP A C 19
ATOM 25629 O O . ASP A 1 84 ? -5.729 17.855 -6.598 1.00 61.03 84 ASP A O 19
ATOM 25638 N N . SER A 1 85 ? -7.335 16.883 -5.358 1.00 74.23 85 SER A N 19
ATOM 25639 C CA . SER A 1 85 ? -6.580 15.653 -5.145 1.00 72.12 85 SER A CA 19
ATOM 25640 C C . SER A 1 85 ? -6.324 14.938 -6.468 1.00 20.24 85 SER A C 19
ATOM 25641 O O . SER A 1 85 ? -7.221 14.264 -6.973 1.00 72.51 85 SER A O 19
ATOM 25651 N N . MET A 1 1 ? -5.492 -0.015 -7.915 1.00 62.43 1 MET A N 20
ATOM 25652 C CA . MET A 1 1 ? -4.921 -0.556 -6.687 1.00 73.13 1 MET A CA 20
ATOM 25653 C C . MET A 1 1 ? -3.635 0.177 -6.316 1.00 74.41 1 MET A C 20
ATOM 25654 O O . MET A 1 1 ? -2.897 0.635 -7.188 1.00 13.01 1 MET A O 20
ATOM 25668 N N . SER A 1 2 ? -3.374 0.284 -5.018 1.00 5.41 2 SER A N 20
ATOM 25669 C CA . SER A 1 2 ? -2.180 0.965 -4.532 1.00 45.33 2 SER A CA 20
ATOM 25670 C C . SER A 1 2 ? -2.185 2.433 -4.949 1.00 64.32 2 SER A C 20
ATOM 25671 O O . SER A 1 2 ? -3.122 2.903 -5.591 1.00 12.52 2 SER A O 20
ATOM 25679 N N . GLU A 1 3 ? -1.128 3.150 -4.578 1.00 30.53 3 GLU A N 20
ATOM 25680 C CA . GLU A 1 3 ? -1.010 4.563 -4.914 1.00 45.14 3 GLU A CA 20
ATOM 25681 C C . GLU A 1 3 ? -0.379 4.746 -6.291 1.00 20.42 3 GLU A C 20
ATOM 25682 O O . GLU A 1 3 ? 0.437 3.932 -6.723 1.00 73.14 3 GLU A O 20
ATOM 25694 N N . GLN A 1 4 ? -0.764 5.819 -6.975 1.00 24.31 4 GLN A N 20
ATOM 25695 C CA . GLN A 1 4 ? -0.238 6.107 -8.303 1.00 72.14 4 GLN A CA 20
ATOM 25696 C C . GLN A 1 4 ? -0.176 7.610 -8.550 1.00 73.01 4 GLN A C 20
ATOM 25697 O O . GLN A 1 4 ? -1.035 8.363 -8.087 1.00 23.51 4 GLN A O 20
ATOM 25711 N N . LYS A 1 5 ? 0.844 8.043 -9.284 1.00 2.11 5 LYS A N 20
ATOM 25712 C CA . LYS A 1 5 ? 1.017 9.458 -9.594 1.00 21.43 5 LYS A CA 20
ATOM 25713 C C . LYS A 1 5 ? 0.648 9.746 -11.046 1.00 22.23 5 LYS A C 20
ATOM 25714 O O . LYS A 1 5 ? 1.362 9.350 -11.969 1.00 41.55 5 LYS A O 20
ATOM 25733 N N . LYS A 1 6 ? -0.469 10.436 -11.241 1.00 42.44 6 LYS A N 20
ATOM 25734 C CA . LYS A 1 6 ? -0.932 10.781 -12.581 1.00 11.43 6 LYS A CA 20
ATOM 25735 C C . LYS A 1 6 ? -1.132 12.287 -12.717 1.00 63.43 6 LYS A C 20
ATOM 25736 O O . LYS A 1 6 ? -2.140 12.743 -13.258 1.00 60.13 6 LYS A O 20
ATOM 25755 N N . VAL A 1 7 ? -0.165 13.054 -12.226 1.00 44.12 7 VAL A N 20
ATOM 25756 C CA . VAL A 1 7 ? -0.233 14.509 -12.295 1.00 41.22 7 VAL A CA 20
ATOM 25757 C C . VAL A 1 7 ? 1.140 15.111 -12.571 1.00 53.21 7 VAL A C 20
ATOM 25758 O O . VAL A 1 7 ? 2.162 14.586 -12.125 1.00 53.10 7 VAL A O 20
ATOM 25771 N N . LEU A 1 8 ? 1.157 16.217 -13.308 1.00 24.30 8 LEU A N 20
ATOM 25772 C CA . LEU A 1 8 ? 2.406 16.892 -13.644 1.00 45.43 8 LEU A CA 20
ATOM 25773 C C . LEU A 1 8 ? 3.340 15.961 -14.410 1.00 40.44 8 LEU A C 20
ATOM 25774 O O . LEU A 1 8 ? 4.560 16.127 -14.385 1.00 44.32 8 LEU A O 20
ATOM 25790 N N . THR A 1 9 ? 2.759 14.981 -15.095 1.00 42.10 9 THR A N 20
ATOM 25791 C CA . THR A 1 9 ? 3.539 14.024 -15.871 1.00 21.14 9 THR A CA 20
ATOM 25792 C C . THR A 1 9 ? 2.942 13.827 -17.260 1.00 22.42 9 THR A C 20
ATOM 25793 O O . THR A 1 9 ? 1.845 14.302 -17.547 1.00 72.41 9 THR A O 20
ATOM 25804 N N . ALA A 1 10 ? 3.674 13.122 -18.117 1.00 52.20 10 ALA A N 20
ATOM 25805 C CA . ALA A 1 10 ? 3.215 12.859 -19.476 1.00 52.44 10 ALA A CA 20
ATOM 25806 C C . ALA A 1 10 ? 1.806 12.278 -19.477 1.00 53.43 10 ALA A C 20
ATOM 25807 O O . ALA A 1 10 ? 0.972 12.649 -20.303 1.00 70.23 10 ALA A O 20
ATOM 25814 N N . GLU A 1 11 ? 1.546 11.364 -18.547 1.00 23.03 11 GLU A N 20
ATOM 25815 C CA . GLU A 1 11 ? 0.237 10.731 -18.443 1.00 61.51 11 GLU A CA 20
ATOM 25816 C C . GLU A 1 11 ? -0.868 11.778 -18.336 1.00 61.44 11 GLU A C 20
ATOM 25817 O O . GLU A 1 11 ? -1.913 11.660 -18.973 1.00 74.54 11 GLU A O 20
ATOM 25829 N N . GLU A 1 12 ? -0.626 12.804 -17.525 1.00 34.14 12 GLU A N 20
ATOM 25830 C CA . GLU A 1 12 ? -1.601 13.871 -17.334 1.00 63.32 12 GLU A CA 20
ATOM 25831 C C . GLU A 1 12 ? -1.772 14.687 -18.612 1.00 14.11 12 GLU A C 20
ATOM 25832 O O . GLU A 1 12 ? -2.889 15.045 -18.986 1.00 42.41 12 GLU A O 20
ATOM 25844 N N . GLN A 1 13 ? -0.659 14.976 -19.277 1.00 64.41 13 GLN A N 20
ATOM 25845 C CA . GLN A 1 13 ? -0.685 15.749 -20.512 1.00 50.41 13 GLN A CA 20
ATOM 25846 C C . GLN A 1 13 ? -1.585 15.086 -21.550 1.00 62.25 13 GLN A C 20
ATOM 25847 O O . GLN A 1 13 ? -2.479 15.722 -22.106 1.00 11.04 13 GLN A O 20
ATOM 25861 N N . GLN A 1 14 ? -1.338 13.806 -21.807 1.00 12.22 14 GLN A N 20
ATOM 25862 C CA . GLN A 1 14 ? -2.127 13.057 -22.780 1.00 64.54 14 GLN A CA 20
ATOM 25863 C C . GLN A 1 14 ? -3.573 12.918 -22.318 1.00 3.03 14 GLN A C 20
ATOM 25864 O O . GLN A 1 14 ? -4.504 13.073 -23.107 1.00 41.02 14 GLN A O 20
ATOM 25878 N N . GLU A 1 15 ? -3.753 12.624 -21.034 1.00 25.44 15 GLU A N 20
ATOM 25879 C CA . GLU A 1 15 ? -5.087 12.463 -20.468 1.00 2.23 15 GLU A CA 20
ATOM 25880 C C . GLU A 1 15 ? -5.946 13.695 -20.739 1.00 23.30 15 GLU A C 20
ATOM 25881 O O . GLU A 1 15 ? -7.121 13.581 -21.086 1.00 34.02 15 GLU A O 20
ATOM 25893 N N . TYR A 1 16 ? -5.350 14.871 -20.578 1.00 11.30 16 TYR A N 20
ATOM 25894 C CA . TYR A 1 16 ? -6.060 16.125 -20.802 1.00 33.03 16 TYR A CA 20
ATOM 25895 C C . TYR A 1 16 ? -6.272 16.371 -22.293 1.00 21.01 16 TYR A C 20
ATOM 25896 O O . TYR A 1 16 ? -7.354 16.776 -22.719 1.00 73.35 16 TYR A O 20
ATOM 25914 N N . LYS A 1 17 ? -5.231 16.125 -23.080 1.00 32.32 17 LYS A N 20
ATOM 25915 C CA . LYS A 1 17 ? -5.301 16.317 -24.524 1.00 32.13 17 LYS A CA 20
ATOM 25916 C C . LYS A 1 17 ? -6.510 15.596 -25.112 1.00 21.13 17 LYS A C 20
ATOM 25917 O O . LYS A 1 17 ? -7.268 16.170 -25.892 1.00 63.44 17 LYS A O 20
ATOM 25936 N N . GLU A 1 18 ? -6.685 14.334 -24.729 1.00 65.24 18 GLU A N 20
ATOM 25937 C CA . GLU A 1 18 ? -7.802 13.536 -25.218 1.00 1.42 18 GLU A CA 20
ATOM 25938 C C . GLU A 1 18 ? -9.105 13.950 -24.539 1.00 75.41 18 GLU A C 20
ATOM 25939 O O . GLU A 1 18 ? -10.179 13.876 -25.136 1.00 61.15 18 GLU A O 20
ATOM 25951 N N . ALA A 1 19 ? -9.000 14.385 -23.288 1.00 11.15 19 ALA A N 20
ATOM 25952 C CA . ALA A 1 19 ? -10.169 14.812 -22.528 1.00 53.11 19 ALA A CA 20
ATOM 25953 C C . ALA A 1 19 ? -10.839 16.015 -23.182 1.00 52.34 19 ALA A C 20
ATOM 25954 O O . ALA A 1 19 ? -12.049 16.014 -23.414 1.00 71.41 19 ALA A O 20
ATOM 25961 N N . PHE A 1 20 ? -10.048 17.040 -23.478 1.00 63.43 20 PHE A N 20
ATOM 25962 C CA . PHE A 1 20 ? -10.565 18.251 -24.104 1.00 31.33 20 PHE A CA 20
ATOM 25963 C C . PHE A 1 20 ? -10.866 18.013 -25.581 1.00 41.33 20 PHE A C 20
ATOM 25964 O O . PHE A 1 20 ? -11.795 18.599 -26.137 1.00 21.33 20 PHE A O 20
ATOM 25981 N N . GLN A 1 21 ? -10.074 17.151 -26.209 1.00 5.11 21 GLN A N 20
ATOM 25982 C CA . GLN A 1 21 ? -10.255 16.836 -27.621 1.00 61.44 21 GLN A CA 20
ATOM 25983 C C . GLN A 1 21 ? -11.565 16.089 -27.849 1.00 64.43 21 GLN A C 20
ATOM 25984 O O . GLN A 1 21 ? -12.333 16.423 -28.753 1.00 24.05 21 GLN A O 20
ATOM 25998 N N . LEU A 1 22 ? -11.812 15.076 -27.027 1.00 14.34 22 LEU A N 20
ATOM 25999 C CA . LEU A 1 22 ? -13.029 14.280 -27.138 1.00 15.43 22 LEU A CA 20
ATOM 26000 C C . LEU A 1 22 ? -14.262 15.122 -26.820 1.00 3.12 22 LEU A C 20
ATOM 26001 O O . LEU A 1 22 ? -15.336 14.905 -27.381 1.00 52.23 22 LEU A O 20
ATOM 26017 N N . PHE A 1 23 ? -14.098 16.083 -25.917 1.00 61.03 23 PHE A N 20
ATOM 26018 C CA . PHE A 1 23 ? -15.196 16.959 -25.525 1.00 20.33 23 PHE A CA 20
ATOM 26019 C C . PHE A 1 23 ? -15.344 18.118 -26.506 1.00 2.24 23 PHE A C 20
ATOM 26020 O O . PHE A 1 23 ? -16.366 18.804 -26.522 1.00 54.31 23 PHE A O 20
ATOM 26037 N N . ASP A 1 24 ? -14.316 18.332 -27.319 1.00 11.21 24 ASP A N 20
ATOM 26038 C CA . ASP A 1 24 ? -14.330 19.408 -28.304 1.00 2.33 24 ASP A CA 20
ATOM 26039 C C . ASP A 1 24 ? -15.009 18.956 -29.593 1.00 64.33 24 ASP A C 20
ATOM 26040 O O . ASP A 1 24 ? -14.406 18.983 -30.666 1.00 43.52 24 ASP A O 20
ATOM 26049 N N . LYS A 1 25 ? -16.265 18.540 -29.480 1.00 0.44 25 LYS A N 20
ATOM 26050 C CA . LYS A 1 25 ? -17.027 18.083 -30.636 1.00 20.54 25 LYS A CA 20
ATOM 26051 C C . LYS A 1 25 ? -17.144 19.187 -31.682 1.00 31.24 25 LYS A C 20
ATOM 26052 O O . LYS A 1 25 ? -17.168 18.916 -32.883 1.00 65.44 25 LYS A O 20
ATOM 26071 N N . ASP A 1 26 ? -17.216 20.429 -31.219 1.00 63.22 26 ASP A N 20
ATOM 26072 C CA . ASP A 1 26 ? -17.327 21.574 -32.115 1.00 51.24 26 ASP A CA 20
ATOM 26073 C C . ASP A 1 26 ? -16.023 21.798 -32.875 1.00 53.43 26 ASP A C 20
ATOM 26074 O O . ASP A 1 26 ? -15.997 22.491 -33.891 1.00 33.13 26 ASP A O 20
ATOM 26083 N N . ASN A 1 27 ? -14.943 21.208 -32.374 1.00 52.32 27 ASN A N 20
ATOM 26084 C CA . ASN A 1 27 ? -13.635 21.344 -33.005 1.00 42.51 27 ASN A CA 20
ATOM 26085 C C . ASN A 1 27 ? -13.167 22.796 -32.977 1.00 43.45 27 ASN A C 20
ATOM 26086 O O . ASN A 1 27 ? -12.669 23.319 -33.974 1.00 30.42 27 ASN A O 20
ATOM 26097 N N . ASP A 1 28 ? -13.330 23.443 -31.828 1.00 24.14 28 ASP A N 20
ATOM 26098 C CA . ASP A 1 28 ? -12.923 24.834 -31.668 1.00 74.20 28 ASP A CA 20
ATOM 26099 C C . ASP A 1 28 ? -11.603 24.930 -30.910 1.00 25.13 28 ASP A C 20
ATOM 26100 O O . ASP A 1 28 ? -11.098 26.024 -30.659 1.00 21.22 28 ASP A O 20
ATOM 26109 N N . ASN A 1 29 ? -11.049 23.778 -30.546 1.00 12.35 29 ASN A N 20
ATOM 26110 C CA . ASN A 1 29 ? -9.788 23.732 -29.815 1.00 2.12 29 ASN A CA 20
ATOM 26111 C C . ASN A 1 29 ? -9.933 24.381 -28.441 1.00 61.05 29 ASN A C 20
ATOM 26112 O O . ASN A 1 29 ? -8.941 24.715 -27.792 1.00 13.20 29 ASN A O 20
ATOM 26123 N N . LYS A 1 30 ? -11.175 24.556 -28.003 1.00 63.42 30 LYS A N 20
ATOM 26124 C CA . LYS A 1 30 ? -11.451 25.163 -26.707 1.00 25.22 30 LYS A CA 20
ATOM 26125 C C . LYS A 1 30 ? -12.724 24.585 -26.095 1.00 20.41 30 LYS A C 20
ATOM 26126 O O . LYS A 1 30 ? -13.617 24.129 -26.811 1.00 21.22 30 LYS A O 20
ATOM 26145 N N . LEU A 1 31 ? -12.800 24.607 -24.770 1.00 2.42 31 LEU A N 20
ATOM 26146 C CA . LEU A 1 31 ? -13.965 24.087 -24.061 1.00 31.51 31 LEU A CA 20
ATOM 26147 C C . LEU A 1 31 ? -14.734 25.211 -23.376 1.00 40.14 31 LEU A C 20
ATOM 26148 O O . LEU A 1 31 ? -14.157 26.019 -22.646 1.00 75.41 31 LEU A O 20
ATOM 26164 N N . THR A 1 32 ? -16.041 25.259 -23.614 1.00 13.22 32 THR A N 20
ATOM 26165 C CA . THR A 1 32 ? -16.889 26.284 -23.020 1.00 13.22 32 THR A CA 20
ATOM 26166 C C . THR A 1 32 ? -17.127 26.011 -21.539 1.00 74.22 32 THR A C 20
ATOM 26167 O O . THR A 1 32 ? -16.725 24.971 -21.018 1.00 54.21 32 THR A O 20
ATOM 26178 N N . ALA A 1 33 ? -17.783 26.950 -20.866 1.00 54.42 33 ALA A N 20
ATOM 26179 C CA . ALA A 1 33 ? -18.077 26.809 -19.445 1.00 60.32 33 ALA A CA 20
ATOM 26180 C C . ALA A 1 33 ? -18.732 25.464 -19.152 1.00 23.41 33 ALA A C 20
ATOM 26181 O O . ALA A 1 33 ? -18.464 24.845 -18.123 1.00 4.24 33 ALA A O 20
ATOM 26188 N N . GLU A 1 34 ? -19.591 25.018 -20.063 1.00 15.51 34 GLU A N 20
ATOM 26189 C CA . GLU A 1 34 ? -20.286 23.746 -19.898 1.00 75.25 34 GLU A CA 20
ATOM 26190 C C . GLU A 1 34 ? -19.326 22.575 -20.086 1.00 22.32 34 GLU A C 20
ATOM 26191 O O . GLU A 1 34 ? -19.429 21.560 -19.397 1.00 64.31 34 GLU A O 20
ATOM 26203 N N . GLU A 1 35 ? -18.394 22.723 -21.022 1.00 53.13 35 GLU A N 20
ATOM 26204 C CA . GLU A 1 35 ? -17.418 21.677 -21.300 1.00 60.15 35 GLU A CA 20
ATOM 26205 C C . GLU A 1 35 ? -16.364 21.609 -20.199 1.00 43.14 35 GLU A C 20
ATOM 26206 O O . GLU A 1 35 ? -15.863 20.534 -19.867 1.00 73.54 35 GLU A O 20
ATOM 26218 N N . LEU A 1 36 ? -16.031 22.765 -19.635 1.00 3.50 36 LEU A N 20
ATOM 26219 C CA . LEU A 1 36 ? -15.037 22.840 -18.570 1.00 60.32 36 LEU A CA 20
ATOM 26220 C C . LEU A 1 36 ? -15.585 22.259 -17.271 1.00 73.41 36 LEU A C 20
ATOM 26221 O O . LEU A 1 36 ? -14.878 21.563 -16.544 1.00 1.24 36 LEU A O 20
ATOM 26237 N N . GLY A 1 37 ? -16.851 22.548 -16.987 1.00 72.40 37 GLY A N 20
ATOM 26238 C CA . GLY A 1 37 ? -17.474 22.044 -15.777 1.00 64.20 37 GLY A CA 20
ATOM 26239 C C . GLY A 1 37 ? -17.571 20.531 -15.761 1.00 64.44 37 GLY A C 20
ATOM 26240 O O . GLY A 1 37 ? -17.474 19.906 -14.704 1.00 15.11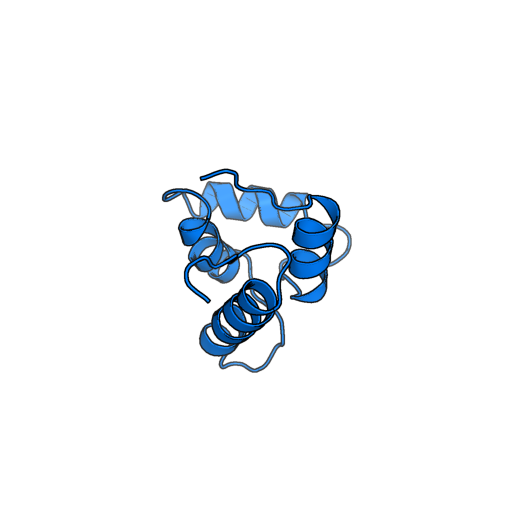 37 GLY A O 20
ATOM 26244 N N . THR A 1 38 ? -17.762 19.939 -16.936 1.00 42.34 38 THR A N 20
ATOM 26245 C CA . THR A 1 38 ? -17.875 18.491 -17.053 1.00 3.23 38 THR A CA 20
ATOM 26246 C C . THR A 1 38 ? -16.515 17.820 -16.898 1.00 20.35 38 THR A C 20
ATOM 26247 O O . THR A 1 38 ? -16.384 16.813 -16.200 1.00 51.03 38 THR A O 20
ATOM 26258 N N . VAL A 1 39 ? -15.503 18.383 -17.551 1.00 15.52 39 VAL A N 20
ATOM 26259 C CA . VAL A 1 39 ? -14.153 17.839 -17.483 1.00 51.34 39 VAL A CA 20
ATOM 26260 C C . VAL A 1 39 ? -13.513 18.123 -16.129 1.00 75.01 39 VAL A C 20
ATOM 26261 O O . VAL A 1 39 ? -12.770 17.299 -15.597 1.00 62.44 39 VAL A O 20
ATOM 26274 N N . MET A 1 40 ? -13.807 19.295 -15.576 1.00 21.11 40 MET A N 20
ATOM 26275 C CA . MET A 1 40 ? -13.262 19.687 -14.281 1.00 63.25 40 MET A CA 20
ATOM 26276 C C . MET A 1 40 ? -13.839 18.823 -13.164 1.00 41.14 40 MET A C 20
ATOM 26277 O O . MET A 1 40 ? -13.155 18.518 -12.187 1.00 31.30 40 MET A O 20
ATOM 26291 N N . ARG A 1 41 ? -15.100 18.433 -13.315 1.00 4.42 41 ARG A N 20
ATOM 26292 C CA . ARG A 1 41 ? -15.769 17.606 -12.317 1.00 52.44 41 ARG A CA 20
ATOM 26293 C C . ARG A 1 41 ? -14.986 16.322 -12.062 1.00 73.24 41 ARG A C 20
ATOM 26294 O O . ARG A 1 41 ? -14.951 15.816 -10.942 1.00 43.41 41 ARG A O 20
ATOM 26315 N N . ALA A 1 42 ? -14.358 15.799 -13.112 1.00 52.40 42 ALA A N 20
ATOM 26316 C CA . ALA A 1 42 ? -13.575 14.576 -13.001 1.00 33.23 42 ALA A CA 20
ATOM 26317 C C . ALA A 1 42 ? -12.281 14.820 -12.231 1.00 33.42 42 ALA A C 20
ATOM 26318 O O . ALA A 1 42 ? -11.698 13.892 -11.668 1.00 41.23 42 ALA A O 20
ATOM 26325 N N . LEU A 1 43 ? -11.838 16.072 -12.211 1.00 31.12 43 LEU A N 20
ATOM 26326 C CA . LEU A 1 43 ? -10.612 16.438 -11.510 1.00 34.40 43 LEU A CA 20
ATOM 26327 C C . LEU A 1 43 ? -10.803 16.356 -9.999 1.00 2.42 43 LEU A C 20
ATOM 26328 O O . LEU A 1 43 ? -9.848 16.148 -9.252 1.00 44.43 43 LEU A O 20
ATOM 26344 N N . GLY A 1 44 ? -12.046 16.519 -9.556 1.00 1.22 44 GLY A N 20
ATOM 26345 C CA . GLY A 1 44 ? -12.342 16.459 -8.136 1.00 71.23 44 GLY A CA 20
ATOM 26346 C C . GLY A 1 44 ? -13.828 16.534 -7.848 1.00 71.55 44 GLY A C 20
ATOM 26347 O O . GLY A 1 44 ? -14.317 15.911 -6.908 1.00 43.20 44 GLY A O 20
ATOM 26351 N N . ALA A 1 45 ? -14.548 17.301 -8.662 1.00 63.14 45 ALA A N 20
ATOM 26352 C CA . ALA A 1 45 ? -15.987 17.456 -8.490 1.00 72.03 45 ALA A CA 20
ATOM 26353 C C . ALA A 1 45 ? -16.315 18.079 -7.138 1.00 2.41 45 ALA A C 20
ATOM 26354 O O . ALA A 1 45 ? -17.411 17.895 -6.609 1.00 64.21 45 ALA A O 20
ATOM 26361 N N . ASN A 1 46 ? -15.357 18.816 -6.583 1.00 12.21 46 ASN A N 20
ATOM 26362 C CA . ASN A 1 46 ? -15.545 19.465 -5.291 1.00 14.53 46 ASN A CA 20
ATOM 26363 C C . ASN A 1 46 ? -16.558 20.601 -5.395 1.00 5.03 46 ASN A C 20
ATOM 26364 O O . ASN A 1 46 ? -17.601 20.598 -4.740 1.00 32.22 46 ASN A O 20
ATOM 26375 N N . PRO A 1 47 ? -16.246 21.597 -6.238 1.00 21.44 47 PRO A N 20
ATOM 26376 C CA . PRO A 1 47 ? -17.116 22.758 -6.448 1.00 35.53 47 PRO A CA 20
ATOM 26377 C C . PRO A 1 47 ? -18.395 22.395 -7.195 1.00 21.22 47 PRO A C 20
ATOM 26378 O O . PRO A 1 47 ? -18.691 21.219 -7.408 1.00 31.21 47 PRO A O 20
ATOM 26389 N N . THR A 1 48 ? -19.152 23.413 -7.593 1.00 1.43 48 THR A N 20
ATOM 26390 C CA . THR A 1 48 ? -20.400 23.202 -8.316 1.00 3.15 48 THR A CA 20
ATOM 26391 C C . THR A 1 48 ? -20.352 23.845 -9.696 1.00 52.33 48 THR A C 20
ATOM 26392 O O . THR A 1 48 ? -19.608 24.800 -9.922 1.00 23.10 48 THR A O 20
ATOM 26403 N N . LYS A 1 49 ? -21.151 23.319 -10.618 1.00 61.31 49 LYS A N 20
ATOM 26404 C CA . LYS A 1 49 ? -21.200 23.843 -11.977 1.00 13.32 49 LYS A CA 20
ATOM 26405 C C . LYS A 1 49 ? -21.435 25.351 -11.970 1.00 54.22 49 LYS A C 20
ATOM 26406 O O . LYS A 1 49 ? -20.866 26.079 -12.782 1.00 51.13 49 LYS A O 20
ATOM 26425 N N . GLN A 1 50 ? -22.275 25.810 -11.049 1.00 3.34 50 GLN A N 20
ATOM 26426 C CA . GLN A 1 50 ? -22.583 27.231 -10.937 1.00 43.24 50 GLN A CA 20
ATOM 26427 C C . GLN A 1 50 ? -21.377 28.012 -10.424 1.00 33.44 50 GLN A C 20
ATOM 26428 O O . GLN A 1 50 ? -21.151 29.155 -10.818 1.00 61.35 50 GLN A O 20
ATOM 26442 N N . LYS A 1 51 ? -20.605 27.384 -9.543 1.00 45.32 51 LYS A N 20
ATOM 26443 C CA . LYS A 1 51 ? -19.421 28.018 -8.976 1.00 64.14 51 LYS A CA 20
ATOM 26444 C C . LYS A 1 51 ? -18.284 28.056 -9.993 1.00 33.14 51 LYS A C 20
ATOM 26445 O O . LYS A 1 51 ? -17.550 29.040 -10.081 1.00 55.52 51 LYS A O 20
ATOM 26464 N N . ILE A 1 52 ? -18.146 26.979 -10.758 1.00 61.41 52 ILE A N 20
ATOM 26465 C CA . ILE A 1 52 ? -17.100 26.890 -11.770 1.00 1.41 52 ILE A CA 20
ATOM 26466 C C . ILE A 1 52 ? -17.391 27.820 -12.943 1.00 54.13 52 ILE A C 20
ATOM 26467 O O . ILE A 1 52 ? -16.486 28.449 -13.490 1.00 63.51 52 ILE A O 20
ATOM 26483 N N . SER A 1 53 ? -18.662 27.902 -13.326 1.00 5.33 53 SER A N 20
ATOM 26484 C CA . SER A 1 53 ? -19.074 28.753 -14.436 1.00 64.21 53 SER A CA 20
ATOM 26485 C C . SER A 1 53 ? -18.890 30.227 -14.087 1.00 70.13 53 SER A C 20
ATOM 26486 O O . SER A 1 53 ? -18.591 31.048 -14.954 1.00 20.33 53 SER A O 20
ATOM 26494 N N . GLU A 1 54 ? -19.071 30.555 -12.811 1.00 20.50 54 GLU A N 20
ATOM 26495 C CA . GLU A 1 54 ? -18.925 31.930 -12.348 1.00 15.13 54 GLU A CA 20
ATOM 26496 C C . GLU A 1 54 ? -17.456 32.339 -12.314 1.00 53.43 54 GLU A C 20
ATOM 26497 O O . GLU A 1 54 ? -17.118 33.493 -12.582 1.00 63.01 54 GLU A O 20
ATOM 26509 N N . ILE A 1 55 ? -16.591 31.388 -11.984 1.00 44.14 55 ILE A N 20
ATOM 26510 C CA . ILE A 1 55 ? -15.158 31.651 -11.915 1.00 62.42 55 ILE A CA 20
ATOM 26511 C C . ILE A 1 55 ? -14.552 31.760 -13.310 1.00 24.11 55 ILE A C 20
ATOM 26512 O O . ILE A 1 55 ? -13.640 32.554 -13.541 1.00 55.03 55 ILE A O 20
ATOM 26528 N N . VAL A 1 56 ? -15.066 30.958 -14.237 1.00 60.25 56 VAL A N 20
ATOM 26529 C CA . VAL A 1 56 ? -14.577 30.966 -15.611 1.00 25.12 56 VAL A CA 20
ATOM 26530 C C . VAL A 1 56 ? -15.016 32.230 -16.342 1.00 75.30 56 VAL A C 20
ATOM 26531 O O . VAL A 1 56 ? -14.253 32.810 -17.114 1.00 52.34 56 VAL A O 20
ATOM 26544 N N . LYS A 1 57 ? -16.252 32.651 -16.095 1.00 22.42 57 LYS A N 20
ATOM 26545 C CA . LYS A 1 57 ? -16.795 33.847 -16.728 1.00 64.04 57 LYS A CA 20
ATOM 26546 C C . LYS A 1 57 ? -16.180 35.107 -16.127 1.00 43.22 57 LYS A C 20
ATOM 26547 O O . LYS A 1 57 ? -16.111 36.148 -16.781 1.00 42.02 57 LYS A O 20
ATOM 26566 N N . ASP A 1 58 ? -15.732 35.005 -14.880 1.00 53.00 58 ASP A N 20
ATOM 26567 C CA . ASP A 1 58 ? -15.121 36.137 -14.193 1.00 21.23 58 ASP A CA 20
ATOM 26568 C C . ASP A 1 58 ? -13.619 36.184 -14.455 1.00 75.41 58 ASP A C 20
ATOM 26569 O O . ASP A 1 58 ? -13.024 37.260 -14.525 1.00 25.32 58 ASP A O 20
ATOM 26578 N N . TYR A 1 59 ? -13.011 35.012 -14.599 1.00 70.22 59 TYR A N 20
ATOM 26579 C CA . TYR A 1 59 ? -11.578 34.919 -14.850 1.00 74.22 59 TYR A CA 20
ATOM 26580 C C . TYR A 1 59 ? -11.273 35.086 -16.337 1.00 43.40 59 TYR A C 20
ATOM 26581 O O . TYR A 1 59 ? -10.226 35.613 -16.712 1.00 11.33 59 TYR A O 20
ATOM 26599 N N . ASP A 1 60 ? -12.197 34.633 -17.177 1.00 53.34 60 ASP A N 20
ATOM 26600 C CA . ASP A 1 60 ? -12.029 34.733 -18.622 1.00 15.34 60 ASP A CA 20
ATOM 26601 C C . ASP A 1 60 ? -12.874 35.870 -19.190 1.00 43.34 60 ASP A C 20
ATOM 26602 O O . ASP A 1 60 ? -13.760 35.649 -20.015 1.00 31.31 60 ASP A O 20
ATOM 26611 N N . LYS A 1 61 ? -12.593 37.089 -18.741 1.00 63.31 61 LYS A N 20
ATOM 26612 C CA . LYS A 1 61 ? -13.324 38.263 -19.204 1.00 4.04 61 LYS A CA 20
ATOM 26613 C C . LYS A 1 61 ? -12.500 39.054 -20.213 1.00 1.41 61 LYS A C 20
ATOM 26614 O O . LYS A 1 61 ? -13.042 39.842 -20.989 1.00 71.50 61 LYS A O 20
ATOM 26633 N N . ASP A 1 62 ? -11.189 38.840 -20.198 1.00 60.32 62 ASP A N 20
ATOM 26634 C CA . ASP A 1 62 ? -10.290 39.532 -21.115 1.00 2.21 62 ASP A CA 20
ATOM 26635 C C . ASP A 1 62 ? -10.139 38.755 -22.419 1.00 10.30 62 ASP A C 20
ATOM 26636 O O . ASP A 1 62 ? -9.304 39.088 -23.258 1.00 14.12 62 ASP A O 20
ATOM 26645 N N . ASN A 1 63 ? -10.953 37.716 -22.581 1.00 4.43 63 ASN A N 20
ATOM 26646 C CA . ASN A 1 63 ? -10.909 36.891 -23.781 1.00 11.13 63 ASN A CA 20
ATOM 26647 C C . ASN A 1 63 ? -12.316 36.501 -24.226 1.00 51.44 63 ASN A C 20
ATOM 26648 O O . ASN A 1 63 ? -12.842 37.041 -25.199 1.00 33.51 63 ASN A O 20
ATOM 26659 N N . SER A 1 64 ? -12.920 35.562 -23.505 1.00 32.33 64 SER A N 20
ATOM 26660 C CA . SER A 1 64 ? -14.264 35.098 -23.827 1.00 0.41 64 SER A CA 20
ATOM 26661 C C . SER A 1 64 ? -14.722 34.029 -22.838 1.00 60.53 64 SER A C 20
ATOM 26662 O O . SER A 1 64 ? -14.081 33.802 -21.813 1.00 30.35 64 SER A O 20
ATOM 26670 N N . GLY A 1 65 ? -15.835 33.376 -23.157 1.00 2.15 65 GLY A N 20
ATOM 26671 C CA . GLY A 1 65 ? -16.360 32.339 -22.288 1.00 4.32 65 GLY A CA 20
ATOM 26672 C C . GLY A 1 65 ? -15.909 30.952 -22.701 1.00 63.00 65 GLY A C 20
ATOM 26673 O O . GLY A 1 65 ? -16.655 29.982 -22.565 1.00 71.04 65 GLY A O 20
ATOM 26677 N N . LYS A 1 66 ? -14.685 30.856 -23.209 1.00 3.21 66 LYS A N 20
ATOM 26678 C CA . LYS A 1 66 ? -14.135 29.579 -23.645 1.00 71.24 66 LYS A CA 20
ATOM 26679 C C . LYS A 1 66 ? -12.870 29.236 -22.864 1.00 32.00 66 LYS A C 20
ATOM 26680 O O . LYS A 1 66 ? -12.297 30.089 -22.186 1.00 1.54 66 LYS A O 20
ATOM 26699 N N . PHE A 1 67 ? -12.437 27.984 -22.967 1.00 11.34 67 PHE A N 20
ATOM 26700 C CA . PHE A 1 67 ? -11.240 27.529 -22.270 1.00 71.13 67 PHE A CA 20
ATOM 26701 C C . PHE A 1 67 ? -10.201 27.006 -23.259 1.00 50.42 67 PHE A C 20
ATOM 26702 O O . PHE A 1 67 ? -10.531 26.275 -24.193 1.00 62.43 67 PHE A O 20
ATOM 26719 N N . ASP A 1 68 ? -8.947 27.389 -23.047 1.00 25.31 68 ASP A N 20
ATOM 26720 C CA . ASP A 1 68 ? -7.859 26.959 -23.918 1.00 3.04 68 ASP A CA 20
ATOM 26721 C C . ASP A 1 68 ? -6.924 26.001 -23.188 1.00 32.24 68 ASP A C 20
ATOM 26722 O O . ASP A 1 68 ? -6.600 26.206 -22.019 1.00 25.41 68 ASP A O 20
ATOM 26731 N N . GLN A 1 69 ? -6.496 24.952 -23.885 1.00 53.43 69 GLN A N 20
ATOM 26732 C CA . GLN A 1 69 ? -5.601 23.961 -23.302 1.00 12.10 69 GLN A CA 20
ATOM 26733 C C . GLN A 1 69 ? -4.437 24.636 -22.582 1.00 71.34 69 GLN A C 20
ATOM 26734 O O . GLN A 1 69 ? -4.091 24.266 -21.461 1.00 42.13 69 GLN A O 20
ATOM 26748 N N . GLU A 1 70 ? -3.837 25.626 -23.236 1.00 54.31 70 GLU A N 20
ATOM 26749 C CA . GLU A 1 70 ? -2.711 26.350 -22.658 1.00 13.24 70 GLU A CA 20
ATOM 26750 C C . GLU A 1 70 ? -3.066 26.894 -21.277 1.00 1.34 70 GLU A C 20
ATOM 26751 O O . GLU A 1 70 ? -2.252 26.856 -20.354 1.00 23.23 70 GLU A O 20
ATOM 26763 N N . THR A 1 71 ? -4.287 27.403 -21.143 1.00 31.15 71 THR A N 20
ATOM 26764 C CA . THR A 1 71 ? -4.750 27.956 -19.877 1.00 40.13 71 THR A CA 20
ATOM 26765 C C . THR A 1 71 ? -4.825 26.879 -18.800 1.00 73.03 71 THR A C 20
ATOM 26766 O O . THR A 1 71 ? -4.433 27.103 -17.655 1.00 61.15 71 THR A O 20
ATOM 26777 N N . PHE A 1 72 ? -5.331 25.708 -19.175 1.00 43.23 72 PHE A N 20
ATOM 26778 C CA . PHE A 1 72 ? -5.458 24.595 -18.241 1.00 42.55 72 PHE A CA 20
ATOM 26779 C C . PHE A 1 72 ? -4.086 24.039 -17.869 1.00 41.42 72 PHE A C 20
ATOM 26780 O O . PHE A 1 72 ? -3.858 23.630 -16.730 1.00 72.05 72 PHE A O 20
ATOM 26797 N N . LEU A 1 73 ? -3.177 24.027 -18.838 1.00 54.01 73 LEU A N 20
ATOM 26798 C CA . LEU A 1 73 ? -1.828 23.519 -18.615 1.00 13.41 73 LEU A CA 20
ATOM 26799 C C . LEU A 1 73 ? -1.027 24.475 -17.736 1.00 62.51 73 LEU A C 20
ATOM 26800 O O . LEU A 1 73 ? -0.157 24.052 -16.972 1.00 55.22 73 LEU A O 20
ATOM 26816 N N . THR A 1 74 ? -1.325 25.765 -17.847 1.00 52.11 74 THR A N 20
ATOM 26817 C CA . THR A 1 74 ? -0.633 26.781 -17.063 1.00 35.12 74 THR A CA 20
ATOM 26818 C C . THR A 1 74 ? -1.128 26.792 -15.621 1.00 65.53 74 THR A C 20
ATOM 26819 O O . THR A 1 74 ? -0.335 26.908 -14.686 1.00 4.52 74 THR A O 20
ATOM 26830 N N . ILE A 1 75 ? -2.439 26.669 -15.449 1.00 43.31 75 ILE A N 20
ATOM 26831 C CA . ILE A 1 75 ? -3.036 26.664 -14.120 1.00 12.45 75 ILE A CA 20
ATOM 26832 C C . ILE A 1 75 ? -2.720 25.369 -13.380 1.00 1.22 75 ILE A C 20
ATOM 26833 O O . ILE A 1 75 ? -2.490 25.373 -12.170 1.00 53.31 75 ILE A O 20
ATOM 26849 N N . MET A 1 76 ? -2.708 24.262 -14.115 1.00 5.45 76 MET A N 20
ATOM 26850 C CA . MET A 1 76 ? -2.416 22.959 -13.528 1.00 20.05 76 MET A CA 20
ATOM 26851 C C . MET A 1 76 ? -0.930 22.825 -13.212 1.00 43.13 76 MET A C 20
ATOM 26852 O O . MET A 1 76 ? -0.543 22.120 -12.278 1.00 54.04 76 MET A O 20
ATOM 26866 N N . LEU A 1 77 ? -0.100 23.507 -13.995 1.00 21.31 77 LEU A N 20
ATOM 26867 C CA . LEU A 1 77 ? 1.345 23.464 -13.798 1.00 71.54 77 LEU A CA 20
ATOM 26868 C C . LEU A 1 77 ? 1.764 24.367 -12.643 1.00 40.05 77 LEU A C 20
ATOM 26869 O O . LEU A 1 77 ? 2.645 24.017 -11.857 1.00 74.31 77 LEU A O 20
ATOM 26885 N N . GLU A 1 78 ? 1.126 25.529 -12.545 1.00 22.04 78 GLU A N 20
ATOM 26886 C CA . GLU A 1 78 ? 1.433 26.481 -11.484 1.00 12.20 78 GLU A CA 20
ATOM 26887 C C . GLU A 1 78 ? 0.869 26.006 -10.147 1.00 53.14 78 GLU A C 20
ATOM 26888 O O . GLU A 1 78 ? 1.405 26.327 -9.086 1.00 74.41 78 GLU A O 20
ATOM 26900 N N . TYR A 1 79 ? -0.216 25.241 -10.208 1.00 44.40 79 TYR A N 20
ATOM 26901 C CA . TYR A 1 79 ? -0.854 24.725 -9.003 1.00 44.21 79 TYR A CA 20
ATOM 26902 C C . TYR A 1 79 ? -0.082 23.533 -8.445 1.00 2.20 79 TYR A C 20
ATOM 26903 O O . TYR A 1 79 ? -0.142 23.243 -7.251 1.00 13.51 79 TYR A O 20
ATOM 26921 N N . GLY A 1 80 ? 0.646 22.846 -9.320 1.00 73.34 80 GLY A N 20
ATOM 26922 C CA . GLY A 1 80 ? 1.421 21.694 -8.898 1.00 11.32 80 GLY A CA 20
ATOM 26923 C C . GLY A 1 80 ? 2.854 22.053 -8.557 1.00 24.12 80 GLY A C 20
ATOM 26924 O O . GLY A 1 80 ? 3.763 21.245 -8.744 1.00 24.23 80 GLY A O 20
ATOM 26928 N N . GLN A 1 81 ? 3.055 23.267 -8.057 1.00 40.10 81 GLN A N 20
ATOM 26929 C CA . GLN A 1 81 ? 4.389 23.732 -7.691 1.00 15.24 81 GLN A CA 20
ATOM 26930 C C . GLN A 1 81 ? 4.481 23.996 -6.192 1.00 31.53 81 GLN A C 20
ATOM 26931 O O . GLN A 1 81 ? 5.312 24.782 -5.741 1.00 61.34 81 GLN A O 20
ATOM 26945 N N . GLU A 1 82 ? 3.621 23.332 -5.425 1.00 41.31 82 GLU A N 20
ATOM 26946 C CA . GLU A 1 82 ? 3.605 23.497 -3.976 1.00 71.24 82 GLU A CA 20
ATOM 26947 C C . GLU A 1 82 ? 4.993 23.255 -3.387 1.00 0.55 82 GLU A C 20
ATOM 26948 O O . GLU A 1 82 ? 5.343 23.813 -2.347 1.00 24.33 82 GLU A O 20
ATOM 26960 N N . VAL A 1 83 ? 5.777 22.418 -4.058 1.00 54.32 83 VAL A N 20
ATOM 26961 C CA . VAL A 1 83 ? 7.124 22.102 -3.603 1.00 61.43 83 VAL A CA 20
ATOM 26962 C C . VAL A 1 83 ? 8.044 23.312 -3.725 1.00 31.23 83 VAL A C 20
ATOM 26963 O O . VAL A 1 83 ? 7.625 24.380 -4.170 1.00 41.23 83 VAL A O 20
ATOM 26976 N N . ASP A 1 84 ? 9.300 23.135 -3.328 1.00 50.34 84 ASP A N 20
ATOM 26977 C CA . ASP A 1 84 ? 10.281 24.212 -3.394 1.00 20.10 84 ASP A CA 20
ATOM 26978 C C . ASP A 1 84 ? 11.187 24.047 -4.611 1.00 41.41 84 ASP A C 20
ATOM 26979 O O . ASP A 1 84 ? 11.078 23.069 -5.350 1.00 63.42 84 ASP A O 20
ATOM 26988 N N . SER A 1 85 ? 12.080 25.012 -4.812 1.00 30.21 85 SER A N 20
ATOM 26989 C CA . SER A 1 85 ? 13.002 24.976 -5.941 1.00 13.21 85 SER A CA 20
ATOM 26990 C C . SER A 1 85 ? 12.241 25.005 -7.263 1.00 72.24 85 SER A C 20
ATOM 26991 O O . SER A 1 85 ? 11.824 23.953 -7.744 1.00 62.41 85 SER A O 20
#

Foldseek 3Di:
DDDDDCAPDPNVVVVVVCLQVVLPPVVPQWAFLVSCLVSVCVVPVPDDSVVSQVCQCVVCVVPDRIGHPVNVCVCRNVVPPPDDD

CATH classification: 1.10.238.10

GO terms:
  GO:0046872 metal ion binding (F, EXP)

Sequence (85 aa):
MSEQKKVLTAEEQQEYKEAFQLFDKDNDNKLTAEELGTVMRALGANPTKQKISEIVKDYDKDNSGKFDQETFLTIMLEYGQEVDSMSEQKKVLTAEEQQEYKEAFQLFDKDNDNKLTAEELGTVMRALGANPTKQKISEIVKDYDKDNSGKFDQETFLTIMLEYGQEVDSMSEQKKVLTAEEQQEYKEAFQLFDKDNDNKLTAEELGTVMRALGANPTKQKISEIVKDYDKDNSGKFDQETFLTIMLEYGQEVDSMSEQKKVLTAEEQQEYKEAFQLFDKDNDNKLTAEELGTVMRALGANPTKQKISEIVKDYDKDNSGKFDQETFLTIMLEYGQEVDSMSEQKKVLTAEEQQEYKEAFQLFDKDNDNKLTAEELGTVMRALGANPTKQKISEIVKDYDKDNSGKFDQETFLTIMLEYGQEVDSMSEQKKVLTAEEQQEYKEAFQLFDKDNDNKLTAEELGTVMRALGANPTKQKISEIVKDYDKDNSGKFDQETFLTIMLEYGQEVDSMSEQKKVLTAEEQQEYKEAFQLFDKDNDNKLTAEELGTVMRALGANPTKQKISEIVKDYDKDNSGKFDQETFLTIMLEYGQEVDSMSEQKKVLTAEEQQEYKEAFQLFDKDNDNKLTAEELGTVMRALGANPTKQKISEIVKDYDKDNSGKFDQETFLTIMLEYGQEVDSMSEQKKVLTAEEQQEYKEAFQLFDKDNDNKLTAEELGTVMRALGANPTKQKISEIVKDYDKDNSGKFDQETFLTIMLEYGQEVDSMSEQKKVLTAEEQQEYKEAFQLFDKDNDNKLTAEELGTVMRALGANPTKQKISEIVKDYDKDNSGKFDQETFLTIMLEYGQEVDSMSEQKKVLTAEEQQEYKEAFQLFDKDNDNKLTAEELGTVMRALGANPTKQKISEIVKDYDKDNSGKFDQETFLTIMLEYGQEVDSMSEQKKVLTAEEQQEYKEAFQLFDKDNDNKLTAEELGTVMRALGANPTKQKISEIVKDYDKDNSGKFDQETFLTIMLEYGQEVDSMSEQKKVLTAEEQQEYKEAFQLFDKDNDNKLTAEELGTVMRALGANPTKQKISEIVKDYDKDNSGKFDQETFLTIMLEYGQEVDSMSEQKKVLTAEEQQEYKEAFQLFDKDNDNKLTAEELGTVMRALGANPTKQKISEIVKDYDKDNSGKFDQETFLTIMLEYGQEVDSMSEQKKVLTAEEQQEYKEAFQLFDKDNDNKLTAEELGTVMRALGANPTKQKISEIVKDYDKDNSGKFDQETFLTIMLEYGQEVDSMSEQKKVLTAEEQQEYKEAFQLFDKDNDNKLTAEELGTVMRALGANPTKQKISEIVKDYDKDNSGKFDQETFLTIMLEYGQEVDSMSEQKKVLTAEEQQEYKEAFQLFDKDNDNKLTAEELGTVMRALGANPTKQKISEIVKDYDKDNSGKFDQETFLTIMLEYGQEVDSMSEQKKVLTAEEQQEYKEAFQLFDKDNDNKLTAEELGTVMRALGANPTKQKISEIVKDYDKDNSGKFDQETFLTIMLEYGQEVDSMSEQKKVLTAEEQQEYKEAFQLFDKDNDNKLTAEELGTVMRALGANPTKQKISEIVKDYDKDNSGKFDQETFLTIMLEYGQEVDSMSEQKKVLTAEEQQEYKEAFQLFDKDNDNKLTAEELGTVMRALGANPTKQKISEIVKDYDKDNSGKFDQETFLTIMLEYGQEVDS

InterPro domains:
  IPR002048 EF-hand domain [PF13499] (17-76)
  IPR002048 EF-hand domain [PF13499] (87-148)
  IPR002048 EF-hand domain [PS50222] (11-46)
  IPR002048 EF-hand domain [PS50222] (47-82)
  IPR002048 EF-hand domain [PS50222] (84-119)
  IPR002048 EF-hand domain [SM00054] (15-43)
  IPR002048 EF-hand domain [SM00054] (51-79)
  IPR002048 EF-hand domain [SM00054] (88-116)
  IPR002048 EF-hand domain [cd00051] (15-76)
  IPR002048 EF-hand domain [cd00051] (88-149)
  IPR011992 EF-hand domain pair [SSF47473] (8-148)
  IPR018247 EF-Hand 1, calcium-binding site [PS00018] (24-36)
  IPR050230 Calmodulin/Myosin light chain/Troponin C-like [PTHR23048] (5-150)

Radius of gyration: 13.29 Å; Cα contacts (8 Å, |Δi|>4): 69; chains: 1; bounding box: 32×39×30 Å

Organism: Entamoeba histolytica (strain ATCC 30459 / HM-1:IMSS / ABRM) (NCBI:txid294381)

B-factor: mean 36.98, std 22.55, range [0.03, 75.45]

Nearest PDB structures (foldseek):
  2lc5-assembly1_A  TM=8.581E-01  e=1.599E-13  Entamoeba histolytica HM-1:IMSS
  7mis-assembly1_B  TM=7.569E-01  e=1.884E-05  Homo sapiens
  7yv9-assembly1_N  TM=6.841E-01  e=6.121E-06  Mus musculus
  2doq-assembly1_C  TM=7.111E-01  e=2.038E-04  Saccharomyces cerevisiae
  3fwc-assembly2_E  TM=7.009E-01  e=5.144E-04  Saccharomyces cerevisiae

Solvent-accessible surface area: 6669 Å² total; per-residue (Å²): 225,115,155,137,103,95,19,66,63,72,44,32,79,94,80,25,104,98,29,27,117,112,83,12,173,92,135,72,89,64,9,44,20,109,48,4,6,52,30,67,95,91,92,62,90,103,63,82,121,140,132,10,36,106,99,3,131,91,122,17,159,122,125,58,38,83,16,43,17,121,47,21,57,71,43,19,109,152,150,34,73,76,58,146,142